Protein AF-0000000080631097 (afdb_homodimer)

InterPro domains:
  IPR017030 Virulence effector, SrfC [PF10139] (24-882)
  IPR017030 Virulence effector, SrfC [PIRSF034586] (5-889)

Solvent-accessible surface area (backbone atoms only — not comparable to full-atom values): 95258 Å² total; per-residue (Å²): 127,54,71,63,38,51,52,51,36,51,51,25,49,32,33,26,51,22,20,55,49,46,40,52,48,44,66,60,41,26,77,66,15,65,75,47,42,70,40,36,67,60,49,42,50,44,25,46,52,39,24,46,50,23,52,35,47,36,55,29,54,74,45,64,43,20,39,30,38,41,42,69,21,57,69,46,45,55,48,50,52,47,61,59,55,23,34,98,86,44,76,44,37,32,47,45,76,92,47,73,44,46,35,73,82,42,36,42,55,79,63,93,68,71,52,40,56,39,31,38,34,42,31,64,69,73,89,71,82,69,43,83,72,32,42,39,41,36,34,38,54,51,67,66,49,51,52,52,17,50,24,45,23,47,68,54,25,34,23,73,35,52,29,73,70,58,69,63,48,55,69,55,51,51,50,49,47,50,50,41,58,71,54,35,73,49,73,65,41,79,90,46,39,58,52,57,44,47,50,51,50,50,49,44,54,73,64,27,45,51,66,42,45,49,47,65,75,40,66,47,61,63,44,46,47,72,24,43,28,18,33,52,74,68,52,36,44,59,57,55,25,63,59,42,45,58,41,62,70,59,44,52,49,47,52,54,54,45,49,53,35,54,73,42,67,66,29,57,31,32,24,23,25,59,63,44,35,45,60,25,92,62,7,49,56,29,40,61,42,39,60,72,18,55,92,35,75,69,20,66,68,41,62,36,51,32,29,23,23,54,93,81,41,76,52,74,69,38,77,36,29,43,18,56,49,36,70,38,34,47,32,39,54,39,32,36,70,63,77,50,50,78,63,45,79,60,29,30,41,31,42,50,42,61,66,71,49,62,51,70,34,40,65,77,59,86,50,63,71,57,26,52,47,50,51,40,50,38,46,50,54,12,39,50,58,42,51,55,51,49,40,47,71,37,58,39,57,62,26,40,41,38,24,29,39,92,45,70,64,43,49,57,72,50,39,63,53,51,49,52,40,40,34,73,74,35,33,84,42,32,74,45,23,54,75,39,77,82,37,62,34,42,30,37,23,61,49,67,62,73,68,56,70,58,64,84,70,43,76,68,49,50,46,46,42,60,46,50,45,45,37,30,46,41,41,69,60,40,43,81,73,45,43,50,66,37,32,49,80,43,42,39,25,56,43,41,46,31,27,67,49,71,35,84,46,77,81,52,36,32,55,76,35,71,90,79,50,39,47,65,31,66,21,74,91,39,43,66,59,53,52,50,47,49,51,23,46,72,67,21,71,56,41,64,50,32,26,56,60,55,68,59,40,54,50,32,33,55,36,57,77,47,9,21,55,67,59,51,50,58,58,45,61,74,57,71,43,67,67,53,55,50,49,51,52,49,51,52,51,49,52,44,38,50,52,46,42,60,70,51,48,77,74,46,76,74,92,58,84,65,51,59,58,51,46,52,48,50,45,51,51,41,50,50,51,50,47,62,37,23,51,81,58,67,27,55,56,48,56,54,51,51,58,66,66,40,70,54,65,71,56,42,42,51,45,39,55,50,35,66,66,52,73,62,80,72,62,46,70,72,75,76,75,67,72,74,76,73,79,74,76,72,81,78,68,72,78,71,74,73,73,79,74,68,74,75,72,76,72,72,69,67,72,48,60,38,42,49,28,21,48,50,47,48,43,51,48,50,48,52,46,61,47,51,46,70,34,61,70,54,28,62,72,49,57,45,56,44,67,50,48,45,54,50,42,48,43,52,52,52,38,39,56,74,66,36,47,47,57,50,33,15,50,51,33,43,51,47,62,69,63,42,91,58,55,69,72,53,45,52,50,44,38,33,44,46,45,40,50,56,52,35,46,27,67,69,39,70,59,44,73,80,44,56,63,87,75,29,63,40,42,50,56,82,85,48,75,64,73,41,41,51,85,59,75,74,82,74,56,98,57,82,65,77,81,60,95,65,80,75,63,56,49,48,51,52,47,51,33,43,48,53,44,48,47,51,42,43,53,53,34,52,64,56,65,72,42,86,53,67,48,69,70,57,34,50,50,46,49,52,35,49,58,45,33,56,67,82,74,72,74,74,76,79,122,127,56,73,64,37,51,50,51,36,50,51,26,49,31,32,26,50,22,21,55,50,46,41,53,50,44,66,61,41,24,76,67,14,65,76,46,42,68,40,36,68,60,50,42,51,43,26,46,51,39,23,46,51,23,52,36,48,36,56,28,55,73,45,65,44,21,39,30,38,42,43,67,22,58,71,46,44,55,48,49,51,49,61,60,56,23,34,98,87,43,76,44,35,32,48,45,75,92,46,74,44,46,35,72,83,41,36,41,55,80,62,93,68,73,51,39,58,38,30,38,36,43,31,64,68,73,90,69,80,69,43,84,73,33,40,37,42,37,33,39,53,51,68,67,49,51,51,51,19,50,24,46,20,48,68,54,25,36,21,72,36,52,29,73,70,58,68,63,48,54,68,56,51,51,50,47,48,51,51,42,57,72,54,36,74,51,73,66,40,80,88,47,39,59,53,58,45,47,50,52,50,51,50,44,53,73,64,27,42,51,67,43,45,51,47,66,75,39,65,47,63,62,44,45,48,73,24,43,27,17,32,52,74,70,54,35,44,61,59,55,25,62,60,42,45,58,42,62,73,60,44,51,49,47,52,55,53,46,51,51,36,55,73,41,69,66,29,55,33,33,23,23,25,60,63,45,36,45,58,24,91,63,8,49,56,30,40,61,44,38,61,73,19,55,91,36,74,69,21,65,69,42,62,36,53,30,28,24,24,55,95,82,41,76,52,73,69,39,78,36,29,43,20,56,48,36,72,38,34,48,33,38,56,40,31,36,70,63,77,48,50,78,61,45,80,60,30,31,42,34,44,50,42,60,65,70,50,61,52,70,34,39,65,78,58,86,49,63,71,57,28,53,46,50,50,39,50,38,47,51,55,12,38,49,57,42,49,54,51,48,40,47,70,38,57,39,57,63,24,39,41,38,24,30,41,91,44,70,64,44,48,56,72,49,40,62,55,52,48,51,40,39,34,73,74,36,32,84,43,31,74,46,23,55,75,37,77,84,38,63,34,41,30,37,23,62,47,66,62,73,68,56,72,57,63,85,71,43,76,68,48,51,46,45,43,58,46,50,46,46,38,30,46,39,41,69,60,40,42,84,73,45,43,50,67,37,32,49,82,43,43,40,25,56,44,42,45,32,30,66,49,72,34,84,47,77,82,51,38,33,57,77,34,70,89,78,49,39,49,66,30,66,21,75,92,37,44,65,60,53,50,50,48,47,51,23,45,72,67,22,70,55,42,64,49,32,26,55,60,56,68,58,41,54,50,32,32,54,36,58,76,48,9,20,53,68,59,49,52,56,57,45,62,75,56,72,43,68,67,55,56,52,50,52,52,49,50,52,50,48,52,46,37,50,52,47,42,60,70,51,48,76,74,47,75,75,92,57,86,67,51,61,60,52,45,53,49,49,44,50,50,42,48,50,53,50,47,62,36,22,51,83,58,68,26,56,58,46,55,52,51,52,57,66,65,41,70,53,66,71,57,43,42,51,45,40,54,50,35,68,67,52,75,64,78,71,63,46,72,72,74,75,78,68,71,73,78,73,80,76,76,72,80,78,68,72,80,70,75,74,73,80,75,68,75,75,72,77,71,73,70,67,73,48,60,40,43,49,28,21,48,51,47,48,43,51,47,49,48,52,44,62,48,50,47,70,33,61,70,55,28,62,72,51,57,45,56,45,67,49,49,44,54,50,44,47,42,52,52,51,38,41,56,74,67,36,47,47,58,50,33,15,51,51,33,43,52,47,62,69,64,42,90,57,57,68,72,53,46,52,51,45,39,33,44,46,44,40,49,55,52,36,47,27,66,69,39,68,58,45,74,82,44,56,62,87,74,29,63,40,41,50,56,82,84,47,75,65,72,41,39,51,84,61,76,75,81,74,55,100,57,82,64,77,80,60,96,64,79,75,63,57,50,48,51,52,48,50,32,44,48,53,42,47,45,51,42,44,55,52,35,51,66,58,66,73,42,87,53,67,48,70,69,57,35,51,52,47,50,52,35,49,58,46,32,56,67,82,74,72,74,75,74,80,123

Secondary structure (DSSP, 8-state):
--HHHHHHHHHHHHHHHHHHHHHHHHHHHTTT-HHHHHTHHHHHHHHHHHHHHHHHHHHHHHS-EEEEEESS-HHHHHHHHHHHHS-TTS--EEE-SS-EEEIIIIISPPSS---BSSEEEEES---S---SS--EEEEE--HHHHHHHHHHHHHHHB-TTT--PPPP-HHHHHHHHHHHHHH--SPPPTTS-HHHHHHHHHHHHHH-TTT-HHHHTTTHHHHHHHHGGGS-HHHHHHHHGGGGTT-HHHHHHHHHHHHHHHHTTT-SEEEE-GGGTSSGGG-TTBHHHHHHHTTSHHHHHSEEEEEEEETTEE---EEEEHHHHHHHEEEEEEEBSS--SGGGGTEEEEEPPPP-PPP-BSS--SSHHHHHHHHHHHHHHHHHHHHHHHHHHTT--SEEEEEE-SS----TTHHHHHHHHHHHHT-SSHHHHHTS---EEEEE--GGGGGSPPTT--HHHHHTHHHHHHIIIIIHHHGGGSTTT-SSSS---BEEE---TTS--TTTEEEEETTTTEEEEE-STTHHHHHHHHHHHHH-HHHHHHBTTHHHHHHHHHSTTTSSHHHHHHHHHTT--HHHHHHHHHHHHHHHHHHHHHHHHTT---SSTHHHHHHHHHHHHHHHHHHHHHGGGTTHHHHHHHHHHSPPHHHHHHHHHHHHHS-GGGGS---------------SS-------------------HHHHHHHHHHHHHHHHHHHGGG-HHHHHHHT--HHHHHHHHHHHHHHHHHTTHHHHHHHHHHHHHHH----HHHHHHHHHHHHHHHHHHHHHHTT-TTS-GGGSPEESPTTSPP-EETTPPPP--SSS----SSPP-HHHHHHHHHHHHHHHHHHHHHHHHSSTTS-HHHHHHHHHHHHHH----------/--HHHHHHHHHHHHHHHHHHHHHHHHHHHTTT-HHHHHTHHHHHHHHHHHHHHHHHHHHHHHS-EEEEEESS-HHHHHHHHHHHHS-TTS--EEE-SS-EEEIIIIISPPSS---BSSEEEEES---S---SS--EEEEE--HHHHHHHHHHHHHHHB-TTT--PPPP-HHHHHHHHHHHHHH--SPPPTTS-HHHHHHHHHHHHHH-TTT-HHHHTTTHHHHHHHHGGGS-HHHHHHHHGGGGTT-HHHHHHHHHHHHHHHHTTT-SEEEE-GGGTSSGGG-TTBHHHHHHHTTSHHHHHSEEEEEEEETTEE---EEEEHHHHHHHEEEEEEEBSS--SGGGGTEEEEEPPPP-PPP-BSS--SSHHHHHHHHHHHHHHHHHHHHHHHHHHTT--SEEEEEE-SS----TTHHHHHHHHHHHHT-SSHHHHHTS---EEEEE--GGGGGSPPTT--HHHHHTHHHHHHIIIIIHHHGGGSTTT-SSSS---BEEE---TTS--TTTEEEEETTTTEEEEE-STTHHHHHHHHHHHHH-HHHHHHBSSHHHHHHHHHSTTTSSHHHHHHHHHTT--HHHHHHHHHHHHHHHHHHHHHHHHTT---SSTHHHHHHHHHHHHHHHHHHHHHGGGTTHHHHHHHHHHSPPHHHHHHHHHHHHHS-GGGGS---------------SS-------------------HHHHHHHHHHHHHHHHHHHGGG-HHHHHHHT--HHHHHHHHHHHHHHHHHTTHHHHHHHHHHHHHHH----HHHHHHHHHHHHHHHHHHHHHHTTGGGS-GGGSPEES-TTS---EETTPPPP--SSS----SS---HHHHHHHHHHHHHHHHHHHHHHHHSSTTS-HHHHHHHHHHHHHH----------

Nearest PDB structures (foldseek):
  5yew-assembly1_B  TM=4.448E-01  e=1.796E-02  Homo sapiens
  5yew-assembly1_A  TM=5.019E-01  e=4.486E-02  Homo sapiens
  5yew-assembly2_C-2  TM=3.955E-01  e=2.233E-02  Homo sapiens
  6jfm-assembly2_B  TM=3.411E-01  e=1.444E-02  Homo sapiens
  5go4-assembly1_A  TM=3.873E-01  e=2.251E-01  Homo sapiens

Foldseek 3Di:
DPPLLVVLLVLLVLQLVLLVLQLVLLVVQLVQFVVSVLCNVVLNLLSLVLNLLSVLLNLQSPDFAEEEEAAFPLVQLVLLCQQQQDAPVDAFWFPLPVDIDRCPQFFQADDPVNFFLAKEKEAQDDDDDADQQFSWKFFWAFLLLLLQLLLLLLQAQAAPVQAPQDQDALVRLVVLLVVLVVQLDADFQPSLALSSLVVSVVSCCVPPVVPCVRCVLHCLSVSCSPGLRSHDLLSNLSSSCSSNSVDPLSSVLSSVLNVVCVVLVRARMKTWGPVCRPRNNNHLRDLVVLLPAPPDPVQQVQWIWMWGADVNRTDDIDIDRSNSRSLTTHYIYTNTPDDRDPLSVRYMYMYAGYQDAHHHHNDADPDPVSNNSVSSVSSSNSSRVVSLVVCLSSVNHQAYEYEFEQAADPRLVVQVSVQSSCCLRQRLDLQSNLVADHRYAHEYEPPLVLQPDDPPDDLVNLLCSVVSRCVRGPCVRHVVSVCQCRVNNAGAARYAYAYRLVDQRQSFFDAPDRVNSFTDFTDPVCVVVLVSNLVSLVPPPVNVRHHDPSVVRSVLCGPTPRRNSVVVVVVNVVRSDSVRSSVSSSVVSQVSLVVSLVVLVLLFDDPDPVVLVVLLVVLVVLLVLLCVLQVVVLLPCVVVVLVLLADDLVVLLSLLVVLVVDPQVVLPPDPPPPPPPPPPPPPDDDPPDPPPPPPDDPPPPRDDSLLSSLSSSLSVSLVSQLCQLVPPVSCVVSVHHSVSSNSLSVLLSLLCVVVPLSVQLSVQLVVCVVPPPDDPVVSSCRSSVSNRCSSSVCSQQVPQVPDDFVPAAFPPHPPPDGPGGAPDDDDDPPDDPPPDPDDPSVSVSSSVSSSRSSSVSSSVSCVVSPDDSRDPVSSVSSVVSSVSSDDPDPPPPPD/DPPLLVVLLVLLVLLLVLLVLQLVLLVVQLVQFVLSVLCNVVLNLLSLVLNLLSVLLNLQSPDFAEEEEAAFPQVQLVLLCQQQQDAPVDAFWFPLPVDIDRCPQFFQADDPVNFFLAKEKEAQDDDDDADQQFSWKFFWAFLLLLLQLLLLLLQAQAAPVQAPQDADALVRLVVLLVVLVVQLAADFQPSLALSSLVVSVVSCCVPPVVPCVRCVLHCLSVSCSPGLRSHDLLSNLSSSCSSNSVDVLSSVLSSVLNVVCVVLVRARMKTWGPVCRPRNNNHLRDLVVLLPAPPDPVQVPQWIWMWGADVNRTDDIDIDRSNSRSLTTHYIYTNTPDDRDPLSVRYMYMYAGYQDAHHHHNDADPDPVSNNSVSSVSSSNSSRVVSLVVCLSSVNHQAYEYEWEQAADPRLVVQVSVQSSCCLRQRLDLQSNLVADHRYADEYEPPLVLQPDDPPDDLVNLLCSVVSRCVRGPCVRHVVSVCQCRVNNAGAARYAYAYRLVDQRQSFFDAPDRVNSFTDFTDPVCVPVLVSNLVSLVPPPVNVRHHDPSVVRSVLCGPTPRRNSVVVVVVNVVRSDSVRSSVSSSVVSQVSLVVSLVVLVLLFDDPDPVVLVVLLVVLVVLLVLLCVLQVVVLLPCVVVVLVLLADDLVVLLSLLVVLVVDPQPVLPPPPPPPPPDPPPPPPDDPPPPPPPPPPDPPPPPRDDSLLSSLSSRLSVSLVSQLCQLVPPVNCVVSVHHSVSSNSLSVLLSLLCVVVPLSVQLSVQLVVCVVPDPDDPVVSSCRSSVSNRCSSSVCSQQVPQVPDDFVPAAFPPHPPPDGPGGAPDDDDDDPDDPPPDPDDDSVSVSSSVSSSRSSSVSSSVSCVVSPDDSRDPVSSVSSVVSSVSSDDPDPPPPDD

Structure (mmCIF, N/CA/C/O backbone):
data_AF-0000000080631097-model_v1
#
loop_
_entity.id
_entity.type
_entity.pdbx_description
1 polymer 'Conserved virulence factor protein'
#
loop_
_atom_site.group_PDB
_atom_site.id
_atom_site.type_symbol
_atom_site.label_atom_id
_atom_site.label_alt_id
_atom_site.label_comp_id
_atom_site.label_asym_id
_atom_site.label_entity_id
_atom_site.label_seq_id
_atom_site.pdbx_PDB_ins_code
_atom_site.Cartn_x
_atom_site.Cartn_y
_atom_site.Cartn_z
_atom_site.occupancy
_atom_site.B_iso_or_equiv
_atom_site.auth_seq_id
_atom_site.auth_comp_id
_atom_site.auth_asym_id
_atom_site.auth_atom_id
_atom_site.pdbx_PDB_model_num
ATOM 1 N N . MET A 1 1 ? 6.543 -35.719 -24.656 1 54.84 1 MET A N 1
ATOM 2 C CA . MET A 1 1 ? 5.945 -35.969 -23.344 1 54.84 1 MET A CA 1
ATOM 3 C C . MET A 1 1 ? 6.281 -37.344 -22.859 1 54.84 1 MET A C 1
ATOM 5 O O . MET A 1 1 ? 6.223 -38.312 -23.625 1 54.84 1 MET A O 1
ATOM 9 N N . SER A 1 2 ? 6.949 -37.5 -21.797 1 66.12 2 SER A N 1
ATOM 10 C CA . SER A 1 2 ? 7.309 -38.781 -21.203 1 66.12 2 SER A CA 1
ATOM 11 C C . SER A 1 2 ? 6.078 -39.656 -21 1 66.12 2 SER A C 1
ATOM 13 O O . SER A 1 2 ? 4.953 -39.156 -20.953 1 66.12 2 SER A O 1
ATOM 15 N N . GLU A 1 3 ? 6.23 -40.875 -21.172 1 66.75 3 GLU A N 1
ATOM 16 C CA . GLU A 1 3 ? 5.148 -41.812 -20.922 1 66.75 3 GLU A CA 1
ATOM 17 C C . GLU A 1 3 ? 4.453 -41.531 -19.594 1 66.75 3 GLU A C 1
ATOM 19 O O . GLU A 1 3 ? 3.229 -41.625 -19.5 1 66.75 3 GLU A O 1
ATOM 24 N N . PHE A 1 4 ? 5.207 -41.094 -18.719 1 69.62 4 PHE A N 1
ATOM 25 C CA . PHE A 1 4 ? 4.66 -40.781 -17.406 1 69.62 4 PHE A CA 1
ATOM 26 C C . PHE A 1 4 ? 3.771 -39.531 -17.484 1 69.62 4 PHE A C 1
ATOM 28 O O . PHE A 1 4 ? 2.713 -39.5 -16.859 1 69.62 4 PHE A O 1
ATOM 35 N N . ALA A 1 5 ? 4.211 -38.625 -18.266 1 76.44 5 ALA A N 1
ATOM 36 C CA . ALA A 1 5 ? 3.422 -37.406 -18.422 1 76.44 5 ALA A CA 1
ATOM 37 C C . ALA A 1 5 ? 2.088 -37.719 -19.109 1 76.44 5 ALA A C 1
ATOM 39 O O . ALA A 1 5 ? 1.063 -37.125 -18.766 1 76.44 5 ALA A O 1
ATOM 40 N N . LYS A 1 6 ? 2.064 -38.688 -19.922 1 81.38 6 LYS A N 1
ATOM 41 C CA . LYS A 1 6 ? 0.834 -39.062 -20.609 1 81.38 6 LYS A CA 1
ATOM 42 C C . LYS A 1 6 ? -0.149 -39.719 -19.641 1 81.38 6 LYS A C 1
ATOM 44 O O . LYS A 1 6 ? -1.354 -39.469 -19.719 1 81.38 6 LYS A O 1
ATOM 49 N N . ASP A 1 7 ? 0.457 -40.531 -18.828 1 83.56 7 ASP A N 1
ATOM 50 C CA . ASP A 1 7 ? -0.379 -41.188 -17.828 1 83.56 7 ASP A CA 1
ATOM 51 C C . ASP A 1 7 ? -0.994 -40.156 -16.859 1 83.56 7 ASP A C 1
ATOM 53 O O . ASP A 1 7 ? -2.152 -40.312 -16.469 1 83.56 7 ASP A O 1
ATOM 57 N N . LEU A 1 8 ? -0.172 -39.281 -16.5 1 86.88 8 LEU A N 1
ATOM 58 C CA . LEU A 1 8 ? -0.641 -38.25 -15.578 1 86.88 8 LEU A CA 1
ATOM 59 C C . LEU A 1 8 ? -1.715 -37.406 -16.234 1 86.88 8 LEU A C 1
ATOM 61 O O . LEU A 1 8 ? -2.701 -37.031 -15.578 1 86.88 8 LEU A O 1
ATOM 65 N N . VAL A 1 9 ? -1.544 -37.094 -17.438 1 89.06 9 VAL A N 1
ATOM 66 C CA . VAL A 1 9 ? -2.531 -36.312 -18.188 1 89.06 9 VAL A CA 1
ATOM 67 C C . VAL A 1 9 ? -3.828 -37.094 -18.297 1 89.06 9 VAL A C 1
ATOM 69 O O . VAL A 1 9 ? -4.922 -36.562 -18.172 1 89.06 9 VAL A O 1
ATOM 72 N N . GLY A 1 10 ? -3.668 -38.375 -18.562 1 88.94 10 GLY A N 1
ATOM 73 C CA . GLY A 1 10 ? -4.836 -39.25 -18.625 1 88.94 10 GLY A CA 1
ATOM 74 C C . GLY A 1 10 ? -5.602 -39.312 -17.328 1 88.94 10 GLY A C 1
ATOM 75 O O . GLY A 1 10 ? -6.832 -39.25 -17.312 1 88.94 10 GLY A O 1
ATOM 76 N N . ALA A 1 11 ? -4.863 -39.438 -16.281 1 89.62 11 ALA A N 1
ATOM 77 C CA . ALA A 1 11 ? -5.488 -39.5 -14.969 1 89.62 11 ALA A CA 1
ATOM 78 C C . ALA A 1 11 ? -6.195 -38.188 -14.656 1 89.62 11 ALA A C 1
ATOM 80 O O . ALA A 1 11 ? -7.293 -38.156 -14.094 1 89.62 11 ALA A O 1
ATOM 81 N N . ALA A 1 12 ? -5.543 -37.094 -14.93 1 92.38 12 ALA A N 1
ATOM 82 C CA . ALA A 1 12 ? -6.125 -35.75 -14.68 1 92.38 12 ALA A CA 1
ATOM 83 C C . ALA A 1 12 ? -7.395 -35.562 -15.5 1 92.38 12 ALA A C 1
ATOM 85 O O . ALA A 1 12 ? -8.359 -34.938 -15.031 1 92.38 12 ALA A O 1
ATOM 86 N N . ARG A 1 13 ? -7.387 -36.031 -16.688 1 92.94 13 ARG A N 1
ATOM 87 C CA . ARG A 1 13 ? -8.562 -35.969 -17.547 1 92.94 13 ARG A CA 1
ATOM 88 C C . ARG A 1 13 ? -9.727 -36.75 -16.969 1 92.94 13 ARG A C 1
ATOM 90 O O . ARG A 1 13 ? -10.883 -36.375 -17.094 1 92.94 13 ARG A O 1
ATOM 97 N N . ARG A 1 14 ? -9.398 -37.875 -16.422 1 92.94 14 ARG A N 1
ATOM 98 C CA . ARG A 1 14 ? -10.422 -38.688 -15.789 1 92.94 14 ARG A CA 1
ATOM 99 C C . ARG A 1 14 ? -11.047 -37.969 -14.594 1 92.94 14 ARG A C 1
ATOM 101 O O . ARG A 1 14 ? -12.266 -38 -14.414 1 92.94 14 ARG A O 1
ATOM 108 N N . VAL A 1 15 ? -10.234 -37.406 -13.867 1 94.19 15 VAL A N 1
ATOM 109 C CA . VAL A 1 15 ? -10.734 -36.656 -12.719 1 94.19 15 VAL A CA 1
ATOM 110 C C . VAL A 1 15 ? -11.602 -35.5 -13.188 1 94.19 15 VAL A C 1
ATOM 112 O O . VAL A 1 15 ? -12.656 -35.219 -12.602 1 94.19 15 VAL A O 1
ATOM 115 N N . ALA A 1 16 ? -11.133 -34.781 -14.164 1 95.25 16 ALA A N 1
ATOM 116 C CA . ALA A 1 16 ? -11.914 -33.688 -14.711 1 95.25 16 ALA A CA 1
ATOM 117 C C . ALA A 1 16 ? -13.266 -34.156 -15.219 1 95.25 16 ALA A C 1
ATOM 119 O O . ALA A 1 16 ? -14.297 -33.562 -14.93 1 95.25 16 ALA A O 1
ATOM 120 N N . GLU A 1 17 ? -13.25 -35.219 -15.984 1 94.25 17 GLU A N 1
ATOM 121 C CA . GLU A 1 17 ? -14.477 -35.781 -16.531 1 94.25 17 GLU A CA 1
ATOM 122 C C . GLU A 1 17 ? -15.391 -36.312 -15.414 1 94.25 17 GLU A C 1
ATOM 124 O O . GLU A 1 17 ? -16.609 -36.094 -15.461 1 94.25 17 GLU A O 1
ATOM 129 N N . GLY A 1 18 ? -14.742 -37 -14.555 1 94.56 18 GLY A N 1
ATOM 130 C CA . GLY A 1 18 ? -15.5 -37.469 -13.406 1 94.56 18 GLY A CA 1
ATOM 131 C C . GLY A 1 18 ? -16.141 -36.375 -12.609 1 94.56 18 GLY A C 1
ATOM 132 O O . GLY A 1 18 ? -17.25 -36.5 -12.102 1 94.56 18 GLY A O 1
ATOM 133 N N . SER A 1 19 ? -15.445 -35.281 -12.445 1 96.56 19 SER A N 1
ATOM 134 C CA . SER A 1 19 ? -15.977 -34.094 -11.742 1 96.56 19 SER A CA 1
ATOM 135 C C . SER A 1 19 ? -17.188 -33.531 -12.469 1 96.56 19 SER A C 1
ATOM 137 O O . SER A 1 19 ? -18.188 -33.188 -11.844 1 96.56 19 SER A O 1
ATOM 139 N N . GLY A 1 20 ? -17.062 -33.438 -13.766 1 95.25 20 GLY A N 1
ATOM 140 C CA . GLY A 1 20 ? -18.188 -32.969 -14.555 1 95.25 20 GLY A CA 1
ATOM 141 C C . GLY A 1 20 ? -19.391 -33.875 -14.445 1 95.25 20 GLY A C 1
ATOM 142 O O . GLY A 1 20 ? -20.531 -33.406 -14.336 1 95.25 20 GLY A O 1
ATOM 143 N N . GLN A 1 21 ? -19.172 -35.188 -14.422 1 94.75 21 GLN A N 1
ATOM 144 C CA . GLN A 1 21 ? -20.25 -36.156 -14.273 1 94.75 21 GLN A CA 1
ATOM 145 C C . GLN A 1 21 ? -20.875 -36.062 -12.891 1 94.75 21 GLN A C 1
ATOM 147 O O . GLN A 1 21 ? -22.109 -36.188 -12.75 1 94.75 21 GLN A O 1
ATOM 152 N N . ALA A 1 22 ? -20.031 -35.906 -11.969 1 95.69 22 ALA A N 1
ATOM 153 C CA . ALA A 1 22 ? -20.516 -35.781 -10.594 1 95.69 22 ALA A CA 1
ATOM 154 C C . ALA A 1 22 ? -21.422 -34.562 -10.438 1 95.69 22 ALA A C 1
ATOM 156 O O . ALA A 1 22 ? -22.422 -34.625 -9.727 1 95.69 22 ALA A O 1
ATOM 157 N N . ARG A 1 23 ? -21.047 -33.5 -11.016 1 95.19 23 ARG A N 1
ATOM 158 C CA . ARG A 1 23 ? -21.844 -32.281 -10.938 1 95.19 23 ARG A CA 1
ATOM 159 C C . ARG A 1 23 ? -23.219 -32.469 -11.57 1 95.19 23 ARG A C 1
ATOM 161 O O . ARG A 1 23 ? -24.234 -32.031 -11.031 1 95.19 23 ARG A O 1
ATOM 168 N N . ARG A 1 24 ? -23.281 -33.125 -12.703 1 93.62 24 ARG A N 1
ATOM 169 C CA . ARG A 1 24 ? -24.547 -33.438 -13.344 1 93.62 24 ARG A CA 1
ATOM 170 C C . ARG A 1 24 ? -25.391 -34.375 -12.477 1 93.62 24 ARG A C 1
ATOM 172 O O . ARG A 1 24 ? -26.609 -34.219 -12.375 1 93.62 24 ARG A O 1
ATOM 179 N N . TRP A 1 25 ? -24.688 -35.344 -11.891 1 94.56 25 TRP A N 1
ATOM 180 C CA . TRP A 1 25 ? -25.344 -36.281 -10.977 1 94.56 25 TRP A CA 1
ATOM 181 C C . TRP A 1 25 ? -26 -35.531 -9.82 1 94.56 25 TRP A C 1
ATOM 183 O O . TRP A 1 25 ? -27.141 -35.812 -9.453 1 94.56 25 TRP A O 1
ATOM 193 N N . VAL A 1 26 ? -25.328 -34.594 -9.266 1 93.06 26 VAL A N 1
ATOM 194 C CA . VAL A 1 26 ? -25.844 -33.812 -8.141 1 93.06 26 VAL A CA 1
ATOM 195 C C . VAL A 1 26 ? -27.094 -33.031 -8.57 1 93.06 26 VAL A C 1
ATOM 197 O O . VAL A 1 26 ? -28.094 -33 -7.844 1 93.06 26 VAL A O 1
ATOM 200 N N . GLU A 1 27 ? -26.984 -32.438 -9.688 1 90.38 27 GLU A N 1
ATOM 201 C CA . GLU A 1 27 ? -28.094 -31.609 -10.172 1 90.38 27 GLU A CA 1
ATOM 202 C C . GLU A 1 27 ? -29.328 -32.469 -10.461 1 90.38 27 GLU A C 1
ATOM 204 O O . GLU A 1 27 ? -30.453 -32 -10.281 1 90.38 27 GLU A O 1
ATOM 209 N N . GLU A 1 28 ? -29.094 -33.656 -10.883 1 88.25 28 GLU A N 1
ATOM 210 C CA . GLU A 1 28 ? -30.188 -34.562 -11.211 1 88.25 28 GLU A CA 1
ATOM 211 C C . GLU A 1 28 ? -30.812 -35.156 -9.945 1 88.25 28 GL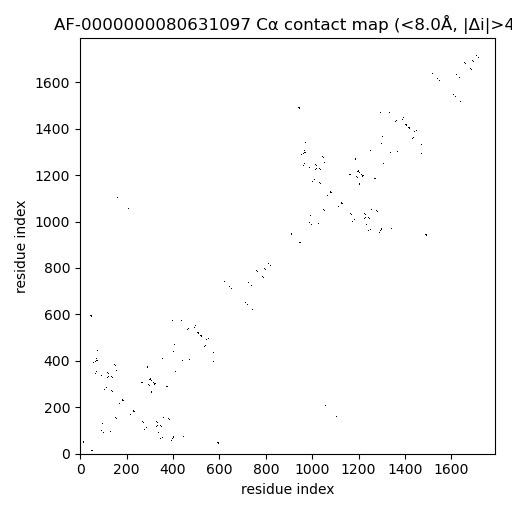U A C 1
ATOM 213 O O . GLU A 1 28 ? -32.031 -35.219 -9.828 1 88.25 28 GLU A O 1
ATOM 218 N N . VAL A 1 29 ? -30.047 -35.5 -9.047 1 87.88 29 VAL A N 1
ATOM 219 C CA . VAL A 1 29 ? -30.484 -36.281 -7.895 1 87.88 29 VAL A CA 1
ATOM 220 C C . VAL A 1 29 ? -31.016 -35.344 -6.812 1 87.88 29 VAL A C 1
ATOM 222 O O . VAL A 1 29 ? -31.844 -35.719 -5.988 1 87.88 29 VAL A O 1
ATOM 225 N N . ARG A 1 30 ? -30.547 -34.125 -6.855 1 84.06 30 ARG A N 1
ATOM 226 C CA . ARG A 1 30 ? -30.953 -33.188 -5.801 1 84.06 30 ARG A CA 1
ATOM 227 C C . ARG A 1 30 ? -32.469 -32.969 -5.832 1 84.06 30 ARG A C 1
ATOM 229 O O . ARG A 1 30 ? -33.062 -32.656 -4.801 1 84.06 30 ARG A O 1
ATOM 236 N N . ALA A 1 31 ? -32.969 -33.156 -6.914 1 75.69 31 ALA A N 1
ATOM 237 C CA . ALA A 1 31 ? -34.406 -32.969 -7.055 1 75.69 31 ALA A CA 1
ATOM 238 C C . ALA A 1 31 ? -35.188 -34.031 -6.316 1 75.69 31 ALA A C 1
ATOM 240 O O . ALA A 1 31 ? -36.312 -33.812 -5.828 1 75.69 31 ALA A O 1
ATOM 241 N N . SER A 1 32 ? -34.688 -35.25 -6.219 1 69.31 32 SER A N 1
ATOM 242 C CA . SER A 1 32 ? -35.406 -36.375 -5.672 1 69.31 32 SER A CA 1
ATOM 243 C C . SER A 1 32 ? -34.875 -36.812 -4.316 1 69.31 32 SER A C 1
ATOM 245 O O . SER A 1 32 ? -35.531 -37.469 -3.539 1 69.31 32 SER A O 1
ATOM 247 N N . ALA A 1 33 ? -33.719 -36.5 -4.133 1 73.44 33 ALA A N 1
ATOM 248 C CA . ALA A 1 33 ? -33.062 -36.906 -2.891 1 73.44 33 ALA A CA 1
ATOM 249 C C . ALA A 1 33 ? -32.781 -35.688 -1.994 1 73.44 33 ALA A C 1
ATOM 251 O O . ALA A 1 33 ? -31.938 -34.844 -2.326 1 73.44 33 ALA A O 1
ATOM 252 N N . VAL A 1 34 ? -33.344 -35.656 -0.94 1 63.75 34 VAL A N 1
ATOM 253 C CA . VAL A 1 34 ? -33.281 -34.531 -0.021 1 63.75 34 VAL A CA 1
ATOM 254 C C . VAL A 1 34 ? -31.844 -34.406 0.52 1 63.75 34 VAL A C 1
ATOM 256 O O . VAL A 1 34 ? -31.328 -33.312 0.704 1 63.75 34 VAL A O 1
ATOM 259 N N . SER A 1 35 ? -31.219 -35.562 0.783 1 69.12 35 SER A N 1
ATOM 260 C CA . SER A 1 35 ? -29.859 -35.531 1.319 1 69.12 35 SER A CA 1
ATOM 261 C C . SER A 1 35 ? -28.891 -34.875 0.353 1 69.12 35 SER A C 1
ATOM 263 O O . SER A 1 35 ? -28 -34.125 0.774 1 69.12 35 SER A O 1
ATOM 265 N N . VAL A 1 36 ? -29.109 -35.156 -0.91 1 79.31 36 VAL A N 1
ATOM 266 C CA . VAL A 1 36 ? -28.266 -34.562 -1.936 1 79.31 36 VAL A CA 1
ATOM 267 C C . VAL A 1 36 ? -28.625 -33.094 -2.121 1 79.31 36 VAL A C 1
ATOM 269 O O . VAL A 1 36 ? -27.75 -32.25 -2.311 1 79.31 36 VAL A O 1
ATOM 272 N N . ALA A 1 37 ? -29.828 -32.781 -2.027 1 72 37 ALA A N 1
ATOM 273 C CA . ALA A 1 37 ? -30.297 -31.422 -2.195 1 72 37 ALA A CA 1
ATOM 274 C C . ALA A 1 37 ? -29.719 -30.5 -1.126 1 72 37 ALA A C 1
ATOM 276 O O . ALA A 1 37 ? -29.344 -29.375 -1.413 1 72 37 ALA A O 1
ATOM 277 N N . ASN A 1 38 ? -29.609 -31.047 0.009 1 63.97 38 ASN A N 1
ATOM 278 C CA . ASN A 1 38 ? -29.125 -30.25 1.136 1 63.97 38 ASN A CA 1
ATOM 279 C C . ASN A 1 38 ? -27.641 -29.953 1.011 1 63.97 38 ASN A C 1
ATOM 281 O O . ASN A 1 38 ? -27.156 -28.969 1.558 1 63.97 38 ASN A O 1
ATOM 285 N N . GLU A 1 39 ? -26.891 -30.75 0.284 1 77.44 39 GLU A N 1
ATOM 286 C CA . GLU A 1 39 ? -25.453 -30.562 0.159 1 77.44 39 GLU A CA 1
ATOM 287 C C . GLU A 1 39 ? -25.062 -30.188 -1.267 1 77.44 39 GLU A C 1
ATOM 289 O O . GLU A 1 39 ? -23.875 -30.203 -1.624 1 77.44 39 GLU A O 1
ATOM 294 N N . ALA A 1 40 ? -26.047 -29.891 -1.962 1 81.31 40 ALA A N 1
ATOM 295 C CA . ALA A 1 40 ? -25.828 -29.672 -3.389 1 81.31 40 ALA A CA 1
ATOM 296 C C . ALA A 1 40 ? -24.828 -28.547 -3.623 1 81.31 40 ALA A C 1
ATOM 298 O O . ALA A 1 40 ? -23.969 -28.641 -4.504 1 81.31 40 ALA A O 1
ATOM 299 N N . HIS A 1 41 ? -24.922 -27.5 -2.826 1 79.62 41 HIS A N 1
ATOM 300 C CA . HIS A 1 41 ? -24.016 -26.359 -2.998 1 79.62 41 HIS A CA 1
ATOM 301 C C . HIS A 1 41 ? -22.578 -26.75 -2.727 1 79.62 41 HIS A C 1
ATOM 303 O O . HIS A 1 41 ? -21.672 -26.422 -3.512 1 79.62 41 HIS A O 1
ATOM 309 N N . GLY A 1 42 ? -22.375 -27.406 -1.658 1 82.94 42 GLY A N 1
ATOM 310 C CA . GLY A 1 42 ? -21.031 -27.859 -1.304 1 82.94 42 GLY A CA 1
ATOM 311 C C . GLY A 1 42 ? -20.453 -28.859 -2.287 1 82.94 42 GLY A C 1
ATOM 312 O O . GLY A 1 42 ? -19.266 -28.797 -2.607 1 82.94 42 GLY A O 1
ATOM 313 N N . LEU A 1 43 ? -21.297 -29.719 -2.766 1 88.56 43 LEU A N 1
ATOM 314 C CA . LEU A 1 43 ? -20.859 -30.734 -3.727 1 88.56 43 LEU A CA 1
ATOM 315 C C . LEU A 1 43 ? -20.5 -30.094 -5.062 1 88.56 43 LEU A C 1
ATOM 317 O O . LEU A 1 43 ? -19.5 -30.453 -5.691 1 88.56 43 LEU A O 1
ATOM 321 N N . ARG A 1 44 ? -21.312 -29.172 -5.395 1 90.44 44 ARG A N 1
ATOM 322 C CA . ARG A 1 44 ? -21.031 -28.453 -6.633 1 90.44 44 ARG A CA 1
ATOM 323 C C . ARG A 1 44 ? -19.688 -27.719 -6.543 1 90.44 44 ARG A C 1
ATOM 325 O O . ARG A 1 44 ? -18.906 -27.734 -7.492 1 90.44 44 ARG A O 1
ATOM 332 N N . ALA A 1 45 ? -19.453 -27.109 -5.453 1 89.69 45 ALA A N 1
ATOM 333 C CA . ALA A 1 45 ? -18.203 -26.391 -5.246 1 89.69 45 ALA A CA 1
ATOM 334 C C . ALA A 1 45 ? -17.016 -27.359 -5.289 1 89.69 45 ALA A C 1
ATOM 336 O O . ALA A 1 45 ? -15.977 -27.031 -5.871 1 89.69 45 ALA A O 1
ATOM 337 N N . ALA A 1 46 ? -17.188 -28.484 -4.727 1 90.75 46 ALA A N 1
ATOM 338 C CA . ALA A 1 46 ? -16.109 -29.469 -4.699 1 90.75 46 ALA A CA 1
ATOM 339 C C . ALA A 1 46 ? -15.805 -29.984 -6.102 1 90.75 46 ALA A C 1
ATOM 341 O O . ALA A 1 46 ? -14.641 -30.188 -6.457 1 90.75 46 ALA A O 1
ATOM 342 N N . THR A 1 47 ? -16.844 -30.25 -6.832 1 95.06 47 THR A N 1
ATOM 343 C CA . THR A 1 47 ? -16.672 -30.75 -8.195 1 95.06 47 THR A CA 1
ATOM 344 C C . THR A 1 47 ? -16 -29.688 -9.07 1 95.06 47 THR A C 1
ATOM 346 O O . THR A 1 47 ? -15.148 -30 -9.898 1 95.06 47 THR A O 1
ATOM 349 N N . ARG A 1 48 ? -16.391 -28.422 -8.875 1 95.12 48 ARG A N 1
ATOM 350 C CA . ARG A 1 48 ? -15.781 -27.328 -9.633 1 95.12 48 ARG A CA 1
ATOM 351 C C . ARG A 1 48 ? -14.312 -27.172 -9.281 1 95.12 48 ARG A C 1
ATOM 353 O O . ARG A 1 48 ? -13.469 -27 -10.164 1 95.12 48 ARG A O 1
ATOM 360 N N . ARG A 1 49 ? -14 -27.25 -8.047 1 93.88 49 ARG A N 1
ATOM 361 C CA . ARG A 1 49 ? -12.625 -27.125 -7.562 1 93.88 49 ARG A CA 1
ATOM 362 C C . ARG A 1 49 ? -11.75 -28.234 -8.133 1 93.88 49 ARG A C 1
ATOM 364 O O . ARG A 1 49 ? -10.633 -27.984 -8.594 1 93.88 49 ARG A O 1
ATOM 371 N N . SER A 1 50 ? -12.281 -29.406 -8.086 1 94.38 50 SER A N 1
ATOM 372 C CA . SER A 1 50 ? -11.539 -30.562 -8.57 1 94.38 50 SER A CA 1
ATOM 373 C C . SER A 1 50 ? -11.297 -30.469 -10.07 1 94.38 50 SER A C 1
ATOM 375 O O . SER A 1 50 ? -10.188 -30.734 -10.547 1 94.38 50 SER A O 1
ATOM 377 N N . GLU A 1 51 ? -12.305 -30.188 -10.773 1 95.56 51 GLU A N 1
ATOM 378 C CA . GLU A 1 51 ? -12.141 -30.062 -12.219 1 95.56 51 GLU A CA 1
ATOM 379 C C . GLU A 1 51 ? -11.18 -28.938 -12.57 1 95.56 51 GLU A C 1
ATOM 381 O O . GLU A 1 51 ? -10.367 -29.062 -13.492 1 95.56 51 GLU A O 1
ATOM 386 N N . ASN A 1 52 ? -11.336 -27.781 -11.883 1 94.81 52 ASN A N 1
ATOM 387 C CA . ASN A 1 52 ? -10.438 -26.641 -12.102 1 94.81 52 ASN A CA 1
ATOM 388 C C . ASN A 1 52 ? -8.984 -27.031 -11.883 1 94.81 52 ASN A C 1
ATOM 390 O O . ASN A 1 52 ? -8.117 -26.719 -12.703 1 94.81 52 ASN A O 1
ATOM 394 N N . LEU A 1 53 ? -8.664 -27.719 -10.82 1 92.25 53 LEU A N 1
ATOM 395 C CA . LEU A 1 53 ? -7.305 -28.141 -10.523 1 92.25 53 LEU A CA 1
ATOM 396 C C . LEU A 1 53 ? -6.82 -29.156 -11.547 1 92.25 53 LEU A C 1
ATOM 398 O O . LEU A 1 53 ? -5.672 -29.094 -11.992 1 92.25 53 LEU A O 1
ATOM 402 N N . ALA A 1 54 ? -7.684 -30.109 -11.867 1 93.62 54 ALA A N 1
ATOM 403 C CA . ALA A 1 54 ? -7.316 -31.125 -12.852 1 93.62 54 ALA A CA 1
ATOM 404 C C . ALA A 1 54 ? -6.918 -30.5 -14.18 1 93.62 54 ALA A C 1
ATOM 406 O O . ALA A 1 54 ? -5.938 -30.906 -14.797 1 93.62 54 ALA A O 1
ATOM 407 N N . ARG A 1 55 ? -7.629 -29.516 -14.555 1 91.94 55 ARG A N 1
ATOM 408 C CA . ARG A 1 55 ? -7.328 -28.812 -15.805 1 91.94 55 ARG A CA 1
ATOM 409 C C . ARG A 1 55 ? -5.98 -28.109 -15.727 1 91.94 55 ARG A C 1
ATOM 411 O O . ARG A 1 55 ? -5.211 -28.109 -16.688 1 91.94 55 ARG A O 1
ATOM 418 N N . LYS A 1 56 ? -5.746 -27.469 -14.656 1 90 56 LYS A N 1
ATOM 419 C CA . LYS A 1 56 ? -4.465 -26.797 -14.469 1 90 56 LYS A CA 1
ATOM 420 C C . LYS A 1 56 ? -3.309 -27.781 -14.484 1 90 56 LYS A C 1
ATOM 422 O O . LYS A 1 56 ? -2.252 -27.516 -15.055 1 90 56 LYS A O 1
ATOM 427 N N . LEU A 1 57 ? -3.518 -28.953 -13.922 1 88.75 57 LEU A N 1
ATOM 428 C CA . LEU A 1 57 ? -2.473 -29.969 -13.852 1 88.75 57 LEU A CA 1
ATOM 429 C C . LEU A 1 57 ? -2.234 -30.609 -15.219 1 88.75 57 LEU A C 1
ATOM 431 O O . LEU A 1 57 ? -1.109 -31 -15.539 1 88.75 57 LEU A O 1
ATOM 435 N N . ILE A 1 58 ? -3.312 -30.688 -16 1 88.5 58 ILE A N 1
ATOM 436 C CA . ILE A 1 58 ? -3.152 -31.156 -17.375 1 88.5 58 ILE A CA 1
ATOM 437 C C . ILE A 1 58 ? -2.23 -30.203 -18.141 1 88.5 58 ILE A C 1
ATOM 439 O O . ILE A 1 58 ? -1.312 -30.641 -18.828 1 88.5 58 ILE A O 1
ATOM 443 N N . GLY A 1 59 ? -2.467 -28.938 -17.969 1 84.75 59 GLY A N 1
ATOM 444 C CA . GLY A 1 59 ? -1.612 -27.938 -18.594 1 84.75 59 GLY A CA 1
ATOM 445 C C . GLY A 1 59 ? -0.175 -28 -18.109 1 84.75 59 GLY A C 1
ATOM 446 O O . GLY A 1 59 ? 0.758 -27.922 -18.922 1 84.75 59 GLY A O 1
ATOM 447 N N . ALA A 1 60 ? -0.013 -28.172 -16.875 1 83.19 60 ALA A N 1
ATOM 448 C CA . ALA A 1 60 ? 1.311 -28.203 -16.266 1 83.19 60 ALA A CA 1
ATOM 449 C C . ALA A 1 60 ? 2.092 -29.438 -16.703 1 83.19 60 ALA A C 1
ATOM 451 O O . ALA A 1 60 ? 3.301 -29.375 -16.922 1 83.19 60 ALA A O 1
ATOM 452 N N . ALA A 1 61 ? 1.397 -30.562 -16.734 1 82.12 61 ALA A N 1
ATOM 453 C CA . ALA A 1 61 ? 2.035 -31.812 -17.094 1 82.12 61 ALA A CA 1
ATOM 454 C C . ALA A 1 61 ? 2.523 -31.797 -18.547 1 82.12 61 ALA A C 1
ATOM 456 O O . ALA A 1 61 ? 3.521 -32.438 -18.891 1 82.12 61 ALA A O 1
ATOM 457 N N . GLY A 1 62 ? 1.89 -31.016 -19.344 1 77.81 62 GLY A N 1
ATOM 458 C CA . GLY A 1 62 ? 2.258 -30.953 -20.75 1 77.81 62 GLY A CA 1
ATOM 459 C C . GLY A 1 62 ? 3.355 -29.938 -21.031 1 77.81 62 GLY A C 1
ATOM 460 O O . GLY A 1 62 ? 3.918 -29.922 -22.125 1 77.81 62 GLY A O 1
ATOM 461 N N . ARG A 1 63 ? 3.76 -29.219 -20.047 1 80.75 63 ARG A N 1
ATOM 462 C CA . ARG A 1 63 ? 4.762 -28.172 -20.25 1 80.75 63 ARG A CA 1
ATOM 463 C C . ARG A 1 63 ? 6.086 -28.562 -19.594 1 80.75 63 ARG A C 1
ATOM 465 O O . ARG A 1 63 ? 6.113 -29.344 -18.641 1 80.75 63 ARG A O 1
ATOM 472 N N . ARG A 1 64 ? 7.133 -28.078 -20.094 1 85.81 64 ARG A N 1
ATOM 473 C CA . ARG A 1 64 ? 8.469 -28.359 -19.578 1 85.81 64 ARG A CA 1
ATOM 474 C C . ARG A 1 64 ? 8.703 -27.625 -18.25 1 85.81 64 ARG A C 1
ATOM 476 O O . ARG A 1 64 ? 7.98 -26.688 -17.922 1 85.81 64 ARG A O 1
ATOM 483 N N . ASN A 1 65 ? 9.773 -28.156 -17.516 1 86.56 65 ASN A N 1
ATOM 484 C CA . ASN A 1 65 ? 10.203 -27.438 -16.328 1 86.56 65 ASN A CA 1
ATOM 485 C C . ASN A 1 65 ? 10.664 -26.016 -16.656 1 86.56 65 ASN A C 1
ATOM 487 O O . ASN A 1 65 ? 11.125 -25.75 -17.766 1 86.56 65 ASN A O 1
ATOM 491 N N . CYS A 1 66 ? 10.398 -25.203 -15.758 1 92.38 66 CYS A N 1
ATOM 492 C CA . CYS A 1 66 ? 10.82 -23.828 -15.992 1 92.38 66 CYS A CA 1
ATOM 493 C C . CYS A 1 66 ? 11.516 -23.25 -14.766 1 92.38 66 CYS A C 1
ATOM 495 O O . CYS A 1 66 ? 11.102 -23.5 -13.633 1 92.38 66 CYS A O 1
ATOM 497 N N . VAL A 1 67 ? 12.633 -22.594 -15 1 95.06 67 VAL A N 1
ATOM 498 C CA . VAL A 1 67 ? 13.305 -21.781 -13.992 1 95.06 67 VAL A CA 1
ATOM 499 C C . VAL A 1 67 ? 12.945 -20.312 -14.195 1 95.06 67 VAL A C 1
ATOM 501 O O . VAL A 1 67 ? 13.117 -19.781 -15.289 1 95.06 67 VAL A O 1
ATOM 504 N N . GLY A 1 68 ? 12.367 -19.781 -13.172 1 95.31 68 GLY A N 1
ATOM 505 C CA . GLY A 1 68 ? 11.969 -18.391 -13.281 1 95.31 68 GLY A CA 1
ATOM 506 C C . GLY A 1 68 ? 12.914 -17.438 -12.57 1 95.31 68 GLY A C 1
ATOM 507 O O . GLY A 1 68 ? 13.328 -17.703 -11.438 1 95.31 68 GLY A O 1
ATOM 508 N N . VAL A 1 69 ? 13.359 -16.406 -13.258 1 95.38 69 VAL A N 1
ATOM 509 C CA . VAL A 1 69 ? 14.141 -15.32 -12.664 1 95.38 69 VAL A CA 1
ATOM 510 C C . VAL A 1 69 ? 13.211 -14.195 -12.227 1 95.38 69 VAL A C 1
ATOM 512 O O . VAL A 1 69 ? 12.492 -13.617 -13.055 1 95.38 69 VAL A O 1
ATOM 515 N N . PHE A 1 70 ? 13.203 -13.945 -10.906 1 91.88 70 PHE A N 1
ATOM 516 C CA . PHE A 1 70 ? 12.242 -13.008 -10.336 1 91.88 70 PHE A CA 1
ATOM 517 C C . PHE A 1 70 ? 12.891 -12.156 -9.258 1 91.88 70 PHE A C 1
ATOM 519 O O . PHE A 1 70 ? 14.008 -12.438 -8.82 1 91.88 70 PHE A O 1
ATOM 526 N N . GLY A 1 71 ? 12.234 -10.938 -8.961 1 90.88 71 GLY A N 1
ATOM 527 C CA . GLY A 1 71 ? 12.719 -10.102 -7.875 1 90.88 71 GLY A CA 1
ATOM 528 C C . GLY A 1 71 ? 12.844 -8.641 -8.258 1 90.88 71 GLY A C 1
ATOM 529 O O . GLY A 1 71 ? 12.617 -8.273 -9.414 1 90.88 71 GLY A O 1
ATOM 530 N N . PRO A 1 72 ? 13.266 -7.844 -7.273 1 88 72 PRO A N 1
ATOM 531 C CA . PRO A 1 72 ? 13.289 -6.395 -7.473 1 88 72 PRO A CA 1
ATOM 532 C C . PRO A 1 72 ? 14.602 -5.91 -8.102 1 88 72 PRO A C 1
ATOM 534 O O . PRO A 1 72 ? 14.703 -4.75 -8.508 1 88 72 PRO A O 1
ATOM 537 N N . SER A 1 73 ? 15.594 -6.75 -8.148 1 87.56 73 SER A N 1
ATOM 538 C CA . SER A 1 73 ? 16.875 -6.355 -8.734 1 87.56 73 SER A CA 1
ATOM 539 C C . SER A 1 73 ? 16.828 -6.426 -10.258 1 87.56 73 SER A C 1
ATOM 541 O O . SER A 1 73 ? 17.25 -7.422 -10.852 1 87.56 73 SER A O 1
ATOM 543 N N . GLN A 1 74 ? 16.5 -5.398 -10.875 1 78.88 74 GLN A N 1
ATOM 544 C CA . GLN A 1 74 ? 16.312 -5.398 -12.328 1 78.88 74 GLN A CA 1
ATOM 545 C C . GLN A 1 74 ? 17.625 -5.695 -13.047 1 78.88 74 GLN A C 1
ATOM 547 O O . GLN A 1 74 ? 17.672 -6.527 -13.953 1 78.88 74 GLN A O 1
ATOM 552 N N . ALA A 1 75 ? 18.688 -5.02 -12.648 1 79.44 75 ALA A N 1
ATOM 553 C CA . ALA A 1 75 ? 19.984 -5.25 -13.281 1 79.44 75 ALA A CA 1
ATOM 554 C C . ALA A 1 75 ? 20.453 -6.68 -13.039 1 79.44 75 ALA A C 1
ATOM 556 O O . ALA A 1 75 ? 21.031 -7.305 -13.938 1 79.44 75 ALA A O 1
ATOM 557 N N . GLY A 1 76 ? 20.203 -7.141 -11.852 1 87.31 76 GLY A N 1
ATOM 558 C CA . GLY A 1 76 ? 20.594 -8.508 -11.539 1 87.31 76 GLY A CA 1
ATOM 559 C C . GLY A 1 76 ? 19.844 -9.539 -12.359 1 87.31 76 GLY A C 1
ATOM 560 O O . GLY A 1 76 ? 20.422 -10.523 -12.82 1 87.31 76 GLY A O 1
ATOM 561 N N . LYS A 1 77 ? 18.531 -9.344 -12.539 1 89 77 LYS A N 1
ATOM 562 C CA . LYS A 1 77 ? 17.703 -10.25 -13.344 1 89 77 LYS A CA 1
ATOM 563 C C . LYS A 1 77 ? 18.188 -10.297 -14.789 1 89 77 LYS A C 1
ATOM 565 O O . LYS A 1 77 ? 18.375 -11.375 -15.352 1 89 77 LYS A O 1
ATOM 570 N N . SER A 1 78 ? 18.438 -9.133 -15.328 1 82.69 78 SER A N 1
ATOM 571 C CA . SER A 1 78 ? 18.891 -9.047 -16.719 1 82.69 78 SER A CA 1
ATOM 572 C C . SER A 1 78 ? 20.234 -9.742 -16.906 1 82.69 78 SER A C 1
ATOM 574 O O . SER A 1 78 ? 20.438 -10.43 -17.906 1 82.69 78 SER A O 1
ATOM 576 N N . TYR A 1 79 ? 21.109 -9.547 -16.031 1 87.19 79 TYR A N 1
ATOM 577 C CA . TYR A 1 79 ? 22.422 -10.188 -16.109 1 87.19 79 TYR A CA 1
ATOM 578 C C . TYR A 1 79 ? 22.281 -11.703 -16 1 87.19 79 TYR A C 1
ATOM 580 O O . TYR A 1 79 ? 22.891 -12.445 -16.766 1 87.19 79 TYR A O 1
ATOM 588 N N . LEU A 1 80 ? 21.516 -12.086 -15.023 1 92.12 80 LEU A N 1
ATOM 589 C CA . LEU A 1 80 ? 21.391 -13.516 -14.758 1 92.12 80 LEU A CA 1
ATOM 590 C C . LEU A 1 80 ? 20.766 -14.234 -15.953 1 92.12 80 LEU A C 1
ATOM 592 O O . LEU A 1 80 ? 21.219 -15.328 -16.328 1 92.12 80 LEU A O 1
ATOM 596 N N . VAL A 1 81 ? 19.75 -13.664 -16.562 1 89.88 81 VAL A N 1
ATOM 597 C CA . VAL A 1 81 ? 19.109 -14.242 -17.734 1 89.88 81 VAL A CA 1
ATOM 598 C C . VAL A 1 81 ? 20.141 -14.336 -18.875 1 89.88 81 VAL A C 1
ATOM 600 O O . VAL A 1 81 ? 20.234 -15.367 -19.547 1 89.88 81 VAL A O 1
ATOM 603 N N . SER A 1 82 ? 20.906 -13.281 -19.031 1 86.19 82 SER A N 1
ATOM 604 C CA . SER A 1 82 ? 21.922 -13.281 -20.078 1 86.19 82 SER A CA 1
ATOM 605 C C . SER A 1 82 ? 23 -14.32 -19.797 1 86.19 82 SER A C 1
ATOM 607 O O . SER A 1 82 ? 23.453 -15.008 -20.719 1 86.19 82 SER A O 1
ATOM 609 N N . ALA A 1 83 ? 23.406 -14.383 -18.578 1 90.25 83 ALA A N 1
ATOM 610 C CA . ALA A 1 83 ? 24.469 -15.297 -18.203 1 90.25 83 ALA A CA 1
ATOM 611 C C . ALA A 1 83 ? 24.047 -16.75 -18.359 1 90.25 83 ALA A C 1
ATOM 613 O O . ALA A 1 83 ? 24.844 -17.609 -18.734 1 90.25 83 ALA A O 1
ATOM 614 N N . LEU A 1 84 ? 22.812 -17.031 -18.094 1 92.5 84 LEU A N 1
ATOM 615 C CA . LEU A 1 84 ? 22.312 -18.406 -18.172 1 92.5 84 LEU A CA 1
ATOM 616 C C . LEU A 1 84 ? 21.969 -18.781 -19.609 1 92.5 84 LEU A C 1
ATOM 618 O O . LEU A 1 84 ? 22.109 -19.938 -20 1 92.5 84 LEU A O 1
ATOM 622 N N . ALA A 1 85 ? 21.531 -17.828 -20.344 1 89.69 85 ALA A N 1
ATOM 623 C CA . ALA A 1 85 ? 21.031 -18.109 -21.688 1 89.69 85 ALA A CA 1
ATOM 624 C C . ALA A 1 85 ? 22.125 -18 -22.734 1 89.69 85 ALA A C 1
ATOM 626 O O . ALA A 1 85 ? 21.938 -18.375 -23.891 1 89.69 85 ALA A O 1
ATOM 627 N N . ARG A 1 86 ? 23.25 -17.484 -22.344 1 84 86 ARG A N 1
ATOM 628 C CA . ARG A 1 86 ? 24.344 -17.312 -23.312 1 84 86 ARG A CA 1
ATOM 629 C C . ARG A 1 86 ? 25.328 -18.469 -23.234 1 84 86 ARG A C 1
ATOM 631 O O . ARG A 1 86 ? 25.609 -18.984 -22.156 1 84 86 ARG A O 1
ATOM 638 N N . SER A 1 87 ? 25.703 -18.828 -24.422 1 78 87 SER A N 1
ATOM 639 C CA . SER A 1 87 ? 26.797 -19.781 -24.484 1 78 87 SER A CA 1
ATOM 640 C C . SER A 1 87 ? 28.141 -19.109 -24.281 1 78 87 SER A C 1
ATOM 642 O O . SER A 1 87 ? 28.266 -17.891 -24.453 1 78 87 SER A O 1
ATOM 644 N N . ARG A 1 88 ? 29.172 -19.797 -23.719 1 64.88 88 ARG A N 1
ATOM 645 C CA . ARG A 1 88 ? 30.484 -19.281 -23.359 1 64.88 88 ARG A CA 1
ATOM 646 C C . ARG A 1 88 ? 31.109 -18.531 -24.531 1 64.88 88 ARG A C 1
ATOM 648 O O . ARG A 1 88 ? 31.844 -17.562 -24.328 1 64.88 88 ARG A O 1
ATOM 655 N N . SER A 1 89 ? 30.734 -18.922 -25.609 1 63.66 89 SER A N 1
ATOM 656 C CA . SER A 1 89 ? 31.484 -18.391 -26.734 1 63.66 89 SER A CA 1
ATOM 657 C C . SER A 1 89 ? 30.609 -17.531 -27.641 1 63.66 89 SER A C 1
ATOM 659 O O . SER A 1 89 ? 31.094 -16.922 -28.578 1 63.66 89 SER A O 1
ATOM 661 N N . SER A 1 90 ? 29.297 -17.438 -27.266 1 72.31 90 SER A N 1
ATOM 662 C CA . SER A 1 90 ? 28.438 -16.75 -28.234 1 72.31 90 SER A CA 1
ATOM 663 C C . SER A 1 90 ? 27.375 -15.898 -27.516 1 72.31 90 SER A C 1
ATOM 665 O O . SER A 1 90 ? 27.125 -16.078 -26.328 1 72.31 90 SER A O 1
ATOM 667 N N . SER A 1 91 ? 26.938 -14.906 -28.266 1 80.75 91 SER A N 1
ATOM 668 C CA . SER A 1 91 ? 25.844 -14.062 -27.781 1 80.75 91 SER A CA 1
ATOM 669 C C . SER A 1 91 ? 24.516 -14.82 -27.781 1 80.75 91 SER A C 1
ATOM 671 O O . SER A 1 91 ? 24.406 -15.891 -28.391 1 80.75 91 SER A O 1
ATOM 673 N N . LEU A 1 92 ? 23.562 -14.445 -26.984 1 87.75 92 LEU A N 1
ATOM 674 C CA . LEU A 1 92 ? 22.219 -15.023 -26.984 1 87.75 92 LEU A CA 1
ATOM 675 C C . LEU A 1 92 ? 21.5 -14.75 -28.297 1 87.75 92 LEU A C 1
ATOM 677 O O . LEU A 1 92 ? 21.016 -13.641 -28.531 1 87.75 92 LEU A O 1
ATOM 681 N N . THR A 1 93 ? 21.469 -15.781 -29.156 1 91.88 93 THR A N 1
ATOM 682 C CA . THR A 1 93 ? 20.891 -15.648 -30.5 1 91.88 93 THR A CA 1
ATOM 683 C C . THR A 1 93 ? 19.562 -16.375 -30.594 1 91.88 93 THR A C 1
ATOM 685 O O . THR A 1 93 ? 19.469 -17.562 -30.25 1 91.88 93 THR A O 1
ATOM 688 N N . ALA A 1 94 ? 18.531 -15.688 -31.047 1 93.25 94 ALA A N 1
ATOM 689 C CA . ALA A 1 94 ? 17.203 -16.25 -31.266 1 93.25 94 ALA A CA 1
ATOM 690 C C . ALA A 1 94 ? 17.078 -16.828 -32.656 1 93.25 94 ALA A C 1
ATOM 692 O O . ALA A 1 94 ? 17.547 -16.234 -33.625 1 93.25 94 ALA A O 1
ATOM 693 N N . ASP A 1 95 ? 16.438 -17.969 -32.75 1 94.12 95 ASP A N 1
ATOM 694 C CA . ASP A 1 95 ? 16.234 -18.641 -34.031 1 94.12 95 ASP A CA 1
ATOM 695 C C . ASP A 1 95 ? 14.789 -18.5 -34.5 1 94.12 95 ASP A C 1
ATOM 697 O O . ASP A 1 95 ? 13.883 -19.109 -33.938 1 94.12 95 ASP A O 1
ATOM 701 N N . PHE A 1 96 ? 14.594 -17.812 -35.625 1 94.06 96 PHE A N 1
ATOM 702 C CA . PHE A 1 96 ? 13.258 -17.625 -36.156 1 94.06 96 PHE A CA 1
ATOM 703 C C . PHE A 1 96 ? 13.086 -18.406 -37.469 1 94.06 96 PHE A C 1
ATOM 705 O O . PHE A 1 96 ? 12.281 -18.016 -38.312 1 94.06 96 PHE A O 1
ATOM 712 N N . GLY A 1 97 ? 13.867 -19.438 -37.625 1 90.31 97 GLY A N 1
ATOM 713 C CA . GLY A 1 97 ? 13.805 -20.266 -38.812 1 90.31 97 GLY A CA 1
ATOM 714 C C . GLY A 1 97 ? 14.688 -19.766 -39.938 1 90.31 97 GLY A C 1
ATOM 715 O O . GLY A 1 97 ? 15.844 -20.156 -40.062 1 90.31 97 GLY A O 1
ATOM 716 N N . ARG A 1 98 ? 14.211 -18.703 -40.688 1 86.38 98 ARG A N 1
ATOM 717 C CA . ARG A 1 98 ? 14.945 -18.141 -41.812 1 86.38 98 ARG A CA 1
ATOM 718 C C . ARG A 1 98 ? 15.992 -17.141 -41.344 1 86.38 98 ARG A C 1
ATOM 720 O O . ARG A 1 98 ? 16.938 -16.844 -42.062 1 86.38 98 ARG A O 1
ATOM 727 N N . GLU A 1 99 ? 15.695 -16.641 -40.188 1 90.06 99 GLU A N 1
ATOM 728 C CA . GLU A 1 99 ? 16.562 -15.586 -39.688 1 90.06 99 GLU A CA 1
ATOM 729 C C . GLU A 1 99 ? 16.984 -15.867 -38.25 1 90.06 99 GLU A C 1
ATOM 731 O O . GLU A 1 99 ? 16.25 -16.5 -37.5 1 90.06 99 GLU A O 1
ATOM 736 N N . ARG A 1 100 ? 18.219 -15.422 -37.969 1 92.06 100 ARG A N 1
ATOM 737 C CA . ARG A 1 100 ? 18.734 -15.422 -36.594 1 92.06 100 ARG A CA 1
ATOM 738 C C . ARG A 1 100 ? 19.031 -14.008 -36.125 1 92.06 100 ARG A C 1
ATOM 740 O O . ARG A 1 100 ? 19.516 -13.18 -36.906 1 92.06 100 ARG A O 1
ATOM 747 N N . ARG A 1 101 ? 18.594 -13.727 -34.969 1 93.06 101 ARG A N 1
ATOM 748 C CA . ARG A 1 101 ? 18.781 -12.383 -34.438 1 93.06 101 ARG A CA 1
ATOM 749 C C . ARG A 1 101 ? 19.359 -12.422 -33.031 1 93.06 101 ARG A C 1
ATOM 751 O O . ARG A 1 101 ? 19 -13.281 -32.219 1 93.06 101 ARG A O 1
ATOM 758 N N . ASP A 1 102 ? 20.234 -11.477 -32.812 1 89.5 102 ASP A N 1
ATOM 759 C CA . ASP A 1 102 ? 20.766 -11.336 -31.453 1 89.5 102 ASP A CA 1
ATOM 760 C C . ASP A 1 102 ? 19.719 -10.742 -30.516 1 89.5 102 ASP A C 1
ATOM 762 O O . ASP A 1 102 ? 19.188 -9.656 -30.766 1 89.5 102 ASP A O 1
ATOM 766 N N . PHE A 1 103 ? 19.453 -11.406 -29.469 1 88 103 PHE A N 1
ATOM 767 C CA . PHE A 1 103 ? 18.359 -11.016 -28.578 1 88 103 PHE A CA 1
ATOM 768 C C . PHE A 1 103 ? 18.719 -9.719 -27.844 1 88 103 PHE A C 1
ATOM 770 O O . PHE A 1 103 ? 17.875 -8.836 -27.703 1 88 103 PHE A O 1
ATOM 777 N N . LEU A 1 104 ? 19.891 -9.555 -27.312 1 77 104 LEU A N 1
ATOM 778 C CA . LEU A 1 104 ? 20.281 -8.453 -26.438 1 77 104 LEU A CA 1
ATOM 779 C C . LEU A 1 104 ? 20.422 -7.156 -27.234 1 77 104 LEU A C 1
ATOM 781 O O . LEU A 1 104 ? 20.031 -6.09 -26.766 1 77 104 LEU A O 1
ATOM 785 N N . THR A 1 105 ? 20.891 -7.25 -28.453 1 78.75 105 THR A N 1
ATOM 786 C CA . THR A 1 105 ? 21.219 -6.039 -29.188 1 78.75 105 THR A CA 1
ATOM 787 C C . THR A 1 105 ? 20.125 -5.711 -30.203 1 78.75 105 THR A C 1
ATOM 789 O O . THR A 1 105 ? 19.969 -4.559 -30.609 1 78.75 105 THR A O 1
ATOM 792 N N . GLU A 1 106 ? 19.297 -6.75 -30.516 1 87.19 106 GLU A N 1
ATOM 793 C CA . GLU A 1 106 ? 18.375 -6.504 -31.625 1 87.19 106 GLU A CA 1
ATOM 794 C C . GLU A 1 106 ? 16.922 -6.648 -31.172 1 87.19 106 GLU A C 1
ATOM 796 O O . GLU A 1 106 ? 16.016 -6.172 -31.844 1 87.19 106 GLU A O 1
ATOM 801 N N . ILE A 1 107 ? 16.688 -7.301 -30.141 1 87.75 107 ILE A N 1
ATOM 802 C CA . ILE A 1 107 ? 15.305 -7.613 -29.766 1 87.75 107 ILE A CA 1
ATOM 803 C C . ILE A 1 107 ? 14.961 -6.93 -28.438 1 87.75 107 ILE A C 1
ATOM 805 O O . ILE A 1 107 ? 13.953 -6.234 -28.344 1 87.75 107 ILE A O 1
ATOM 809 N N . ASN A 1 108 ? 15.867 -7.086 -27.453 1 79.94 108 ASN A N 1
ATOM 810 C CA . ASN A 1 108 ? 15.625 -6.535 -26.125 1 79.94 108 ASN A CA 1
ATOM 811 C C . ASN A 1 108 ? 15.695 -5.012 -26.125 1 79.94 108 ASN A C 1
ATOM 813 O O . ASN A 1 108 ? 16.578 -4.43 -26.766 1 79.94 108 ASN A O 1
ATOM 817 N N . PRO A 1 109 ? 14.742 -4.363 -25.484 1 75.06 109 PRO A N 1
ATOM 818 C CA . PRO A 1 109 ? 14.773 -2.9 -25.453 1 75.06 109 PRO A CA 1
ATOM 819 C C . PRO A 1 109 ? 16.062 -2.355 -24.828 1 75.06 109 PRO A C 1
ATOM 821 O O . PRO A 1 109 ? 16.625 -2.979 -23.922 1 75.06 109 PRO A O 1
ATOM 824 N N . PRO A 1 110 ? 16.484 -1.154 -25.359 1 60.75 110 PRO A N 1
ATOM 825 C CA . PRO A 1 110 ? 17.734 -0.569 -24.875 1 60.75 110 PRO A CA 1
ATOM 826 C C . PRO A 1 110 ? 17.578 0.048 -23.484 1 60.75 110 PRO A C 1
ATOM 828 O O . PRO A 1 110 ? 16.5 0.492 -23.109 1 60.75 110 PRO A O 1
ATOM 831 N N . GLY A 1 111 ? 18.656 0.058 -22.609 1 56.09 111 GLY A N 1
ATOM 832 C CA . GLY A 1 111 ? 18.812 0.926 -21.453 1 56.09 111 GLY A CA 1
ATOM 833 C C . GLY A 1 111 ? 18.438 0.252 -20.141 1 56.09 111 GLY A C 1
ATOM 834 O O . GLY A 1 111 ? 18.109 -0.938 -20.125 1 56.09 111 GLY A O 1
ATOM 835 N N . ASP A 1 112 ? 18.734 0.826 -19.062 1 52.31 112 ASP A N 1
ATOM 836 C CA . ASP A 1 112 ? 18.484 0.485 -17.672 1 52.31 112 ASP A CA 1
ATOM 837 C C . ASP A 1 112 ? 16.984 0.459 -17.375 1 52.31 112 ASP A C 1
ATOM 839 O O . ASP A 1 112 ? 16.578 0.2 -16.25 1 52.31 112 ASP A O 1
ATOM 843 N N . ARG A 1 113 ? 16.219 0.881 -18.422 1 51.25 113 ARG A N 1
ATOM 844 C CA . ARG A 1 113 ? 14.789 0.881 -18.156 1 51.25 113 ARG A CA 1
ATOM 845 C C . ARG A 1 113 ? 14.188 -0.504 -18.375 1 51.25 113 ARG A C 1
ATOM 847 O O . ARG A 1 113 ? 13.672 -0.798 -19.453 1 51.25 113 ARG A O 1
ATOM 854 N N . GLU A 1 114 ? 14.836 -1.57 -18.109 1 52 114 GLU A N 1
ATOM 855 C CA . GLU A 1 114 ? 14.547 -2.969 -18.422 1 52 114 GLU A CA 1
ATOM 856 C C . GLU A 1 114 ? 13.102 -3.32 -18.094 1 52 114 GLU A C 1
ATOM 858 O O . GLU A 1 114 ? 12.836 -4.266 -17.344 1 52 114 GLU A O 1
ATOM 863 N N . SER A 1 115 ? 12.094 -2.387 -18.516 1 63 115 SER A N 1
ATOM 864 C CA . SER A 1 115 ? 10.773 -2.762 -18.016 1 63 115 SER A CA 1
ATOM 865 C C . SER A 1 115 ? 9.984 -3.547 -19.062 1 63 115 SER A C 1
ATOM 867 O O . SER A 1 115 ? 9.922 -3.145 -20.234 1 63 115 SER A O 1
ATOM 869 N N . THR A 1 116 ? 9.883 -4.918 -18.938 1 77.88 116 THR A N 1
ATOM 870 C CA . THR A 1 116 ? 9.078 -5.816 -19.766 1 77.88 116 THR A CA 1
ATOM 871 C C . THR A 1 116 ? 7.668 -5.957 -19.188 1 77.88 116 THR A C 1
ATOM 873 O O . THR A 1 116 ? 7.461 -5.797 -17.984 1 77.88 116 THR A O 1
ATOM 876 N N . GLY A 1 117 ? 6.77 -6.023 -20.172 1 85.44 117 GLY A N 1
ATOM 877 C CA . GLY A 1 117 ? 5.391 -6.195 -19.734 1 85.44 117 GLY A CA 1
ATOM 878 C C . GLY A 1 117 ? 4.859 -7.594 -19.984 1 85.44 117 GLY A C 1
ATOM 879 O O . GLY A 1 117 ? 3.658 -7.84 -19.844 1 85.44 117 GLY A O 1
ATOM 880 N N . LEU A 1 118 ? 5.727 -8.523 -20.406 1 93.56 118 LEU A N 1
ATOM 881 C CA . LEU A 1 118 ? 5.367 -9.914 -20.672 1 93.56 118 LEU A CA 1
ATOM 882 C C . LEU A 1 118 ? 6.469 -10.859 -20.203 1 93.56 118 LEU A C 1
ATOM 884 O O . LEU A 1 118 ? 7.57 -10.414 -19.859 1 93.56 118 LEU A O 1
ATOM 888 N N . VAL A 1 119 ? 6.172 -12.102 -20.078 1 94.81 119 VAL A N 1
ATOM 889 C CA . VAL A 1 119 ? 7.156 -13.109 -19.688 1 94.81 119 VAL A CA 1
ATOM 890 C C . VAL A 1 119 ? 7.863 -13.648 -20.938 1 94.81 119 VAL A C 1
ATOM 892 O O . VAL A 1 119 ? 7.219 -13.961 -21.938 1 94.81 119 VAL A O 1
ATOM 895 N N . THR A 1 120 ? 9.109 -13.68 -20.922 1 94.56 120 THR A N 1
ATOM 896 C CA . THR A 1 120 ? 9.867 -14.25 -22.031 1 94.56 120 THR A CA 1
ATOM 897 C C . THR A 1 120 ? 10.375 -15.648 -21.688 1 94.56 120 THR A C 1
ATOM 899 O O . THR A 1 120 ? 11.039 -15.836 -20.672 1 94.56 120 THR A O 1
ATOM 902 N N . ARG A 1 121 ? 10.062 -16.547 -22.484 1 95.5 121 ARG A N 1
ATOM 903 C CA . ARG A 1 121 ? 10.516 -17.922 -22.328 1 95.5 121 ARG A CA 1
ATOM 904 C C . ARG A 1 121 ? 11.672 -18.25 -23.266 1 95.5 121 ARG A C 1
ATOM 906 O O . ARG A 1 121 ? 11.539 -18.109 -24.484 1 95.5 121 ARG A O 1
ATOM 913 N N . PHE A 1 122 ? 12.781 -18.609 -22.734 1 95.62 122 PHE A N 1
ATOM 914 C CA . PHE A 1 122 ? 13.922 -19.078 -23.516 1 95.62 122 PHE A CA 1
ATOM 915 C C . PHE A 1 122 ? 13.977 -20.609 -23.547 1 95.62 122 PHE A C 1
ATOM 917 O O . PHE A 1 122 ? 13.992 -21.25 -22.484 1 95.62 122 PHE A O 1
ATOM 924 N N . THR A 1 123 ? 13.938 -21.141 -24.688 1 95.19 123 THR A N 1
ATOM 925 C CA . THR A 1 123 ? 13.891 -22.594 -24.844 1 95.19 123 THR A CA 1
ATOM 926 C C . THR A 1 123 ? 14.75 -23.031 -26.031 1 95.19 123 THR A C 1
ATOM 928 O O . THR A 1 123 ? 15.102 -22.234 -26.891 1 95.19 123 THR A O 1
ATOM 931 N N . VAL A 1 124 ? 15.164 -24.312 -25.969 1 93.69 124 VAL A N 1
ATOM 932 C CA . VAL A 1 124 ? 15.883 -24.891 -27.094 1 93.69 124 VAL A CA 1
ATOM 933 C C . VAL A 1 124 ? 14.938 -25.734 -27.938 1 93.69 124 VAL A C 1
ATOM 935 O O . VAL A 1 124 ? 15.336 -26.281 -28.969 1 93.69 124 VAL A O 1
ATOM 938 N N . HIS A 1 125 ? 13.703 -25.781 -27.547 1 91.06 125 HIS A N 1
ATOM 939 C CA . HIS A 1 125 ? 12.742 -26.672 -28.188 1 91.06 125 HIS A CA 1
ATOM 940 C C . HIS A 1 125 ? 11.812 -25.891 -29.109 1 91.06 125 HIS A C 1
ATOM 942 O O . HIS A 1 125 ? 11.344 -24.812 -28.75 1 91.06 125 HIS A O 1
ATOM 948 N N . ARG A 1 126 ? 11.562 -26.453 -30.25 1 85.19 126 ARG A N 1
ATOM 949 C CA . ARG A 1 126 ? 10.625 -25.891 -31.203 1 85.19 126 ARG A CA 1
ATOM 950 C C . ARG A 1 126 ? 9.375 -26.75 -31.328 1 85.19 126 ARG A C 1
ATOM 952 O O . ARG A 1 126 ? 9.469 -27.984 -31.406 1 85.19 126 ARG A O 1
ATOM 959 N N . ASP A 1 127 ? 8.305 -26.047 -31.156 1 75.94 127 ASP A N 1
ATOM 960 C CA . ASP A 1 127 ? 7.051 -26.781 -31.312 1 75.94 127 ASP A CA 1
ATOM 961 C C . ASP A 1 127 ? 6.617 -26.797 -32.781 1 75.94 127 ASP A C 1
ATOM 963 O O . ASP A 1 127 ? 5.871 -25.922 -33.219 1 75.94 127 ASP A O 1
ATOM 967 N N . GLY A 1 128 ? 7.078 -27.688 -33.625 1 76.81 128 GLY A N 1
ATOM 968 C CA . GLY A 1 128 ? 6.668 -27.812 -35 1 76.81 128 GLY A CA 1
ATOM 969 C C . GLY A 1 128 ? 7.465 -26.938 -35.969 1 76.81 128 GLY A C 1
ATOM 970 O O . GLY A 1 128 ? 8.461 -26.328 -35.562 1 76.81 128 GLY A O 1
ATOM 971 N N . PRO A 1 129 ? 6.941 -26.891 -37.188 1 83.81 129 PRO A N 1
ATOM 972 C CA . PRO A 1 129 ? 7.641 -26.078 -38.188 1 83.81 129 PRO A CA 1
ATOM 973 C C . PRO A 1 129 ? 7.43 -24.578 -38 1 83.81 129 PRO A C 1
ATOM 975 O O . PRO A 1 129 ? 6.375 -24.156 -37.531 1 83.81 129 PRO A O 1
ATOM 978 N N . VAL A 1 130 ? 8.422 -23.875 -38.344 1 90.06 130 VAL A N 1
ATOM 979 C CA . VAL A 1 130 ? 8.359 -22.422 -38.219 1 90.06 130 VAL A CA 1
ATOM 980 C C . VAL A 1 130 ? 7.586 -21.828 -39.375 1 90.06 130 VAL A C 1
ATOM 982 O O . VAL A 1 130 ? 7.84 -22.156 -40.531 1 90.06 130 VAL A O 1
ATOM 985 N N . ASP A 1 131 ? 6.551 -21.062 -39.094 1 90.94 131 ASP A N 1
ATOM 986 C CA . ASP A 1 131 ? 5.871 -20.25 -40.094 1 90.94 131 ASP A CA 1
ATOM 987 C C . ASP A 1 131 ? 6.734 -19.078 -40.5 1 90.94 131 ASP A C 1
ATOM 989 O O . ASP A 1 131 ? 6.996 -18.172 -39.719 1 90.94 131 ASP A O 1
ATOM 993 N N . PRO A 1 132 ? 7.148 -19.047 -41.719 1 92.31 132 PRO A N 1
ATOM 994 C CA . PRO A 1 132 ? 8.078 -18 -42.156 1 92.31 132 PRO A CA 1
ATOM 995 C C . PRO A 1 132 ? 7.473 -16.609 -42.062 1 92.31 132 PRO A C 1
ATOM 997 O O . PRO A 1 132 ? 8.195 -15.633 -41.844 1 92.31 132 PRO A O 1
ATOM 1000 N N . ASP A 1 133 ? 6.184 -16.531 -42.25 1 93.94 133 ASP A N 1
ATOM 1001 C CA . ASP A 1 133 ? 5.531 -15.219 -42.219 1 93.94 133 ASP A CA 1
ATOM 1002 C C . ASP A 1 133 ? 5.215 -14.797 -40.812 1 93.94 133 ASP A C 1
ATOM 1004 O O . ASP A 1 133 ? 5.066 -13.602 -40.531 1 93.94 133 ASP A O 1
ATOM 1008 N N . HIS A 1 134 ? 5.043 -15.742 -39.969 1 96.31 134 HIS A N 1
ATOM 1009 C CA . HIS A 1 134 ? 4.727 -15.477 -38.562 1 96.31 134 HIS A CA 1
ATOM 1010 C C . HIS A 1 134 ? 5.598 -16.328 -37.656 1 96.31 134 HIS A C 1
ATOM 1012 O O . HIS A 1 134 ? 5.086 -17.156 -36.906 1 96.31 134 HIS A O 1
ATOM 1018 N N . PRO A 1 135 ? 6.832 -16.031 -37.531 1 95.44 135 PRO A N 1
ATOM 1019 C CA . PRO A 1 135 ? 7.77 -16.891 -36.781 1 95.44 135 PRO A CA 1
ATOM 1020 C C . PRO A 1 135 ? 7.723 -16.672 -35.281 1 95.44 135 PRO A C 1
ATOM 1022 O O . PRO A 1 135 ? 8.258 -17.484 -34.531 1 95.44 135 PRO A O 1
ATOM 1025 N N . VAL A 1 136 ? 7.164 -15.555 -34.812 1 95.81 136 VAL A N 1
ATOM 1026 C CA . VAL A 1 136 ? 7.148 -15.227 -33.406 1 95.81 136 VAL A CA 1
ATOM 1027 C C . VAL A 1 136 ? 6.039 -16 -32.688 1 95.81 136 VAL A C 1
ATOM 1029 O O . VAL A 1 136 ? 4.867 -15.898 -33.062 1 95.81 136 VAL A O 1
ATOM 1032 N N . GLU A 1 137 ? 6.387 -16.766 -31.734 1 95.19 137 GLU A N 1
ATOM 1033 C CA . GLU A 1 137 ? 5.41 -17.562 -31 1 95.19 137 GLU A CA 1
ATOM 1034 C C . GLU A 1 137 ? 4.941 -16.844 -29.734 1 95.19 137 GLU A C 1
ATOM 1036 O O . GLU A 1 137 ? 5.762 -16.375 -28.938 1 95.19 137 GLU A O 1
ATOM 1041 N N . LEU A 1 138 ? 3.633 -16.781 -29.547 1 96.56 138 LEU A N 1
ATOM 1042 C CA . LEU A 1 138 ? 3.049 -16.016 -28.453 1 96.56 138 LEU A CA 1
ATOM 1043 C C . LEU A 1 138 ? 2.008 -16.844 -27.703 1 96.56 138 LEU A C 1
ATOM 1045 O O . LEU A 1 138 ? 1.324 -17.672 -28.312 1 96.56 138 LEU A O 1
ATOM 1049 N N . ARG A 1 139 ? 1.924 -16.703 -26.422 1 95.81 139 ARG A N 1
ATOM 1050 C CA . ARG A 1 139 ? 0.776 -17.109 -25.625 1 95.81 139 ARG A CA 1
ATOM 1051 C C . ARG A 1 139 ? -0.062 -15.891 -25.219 1 95.81 139 ARG A C 1
ATOM 1053 O O . ARG A 1 139 ? 0.475 -14.883 -24.75 1 95.81 139 ARG A O 1
ATOM 1060 N N . LEU A 1 140 ? -1.334 -16 -25.375 1 97.56 140 LEU A N 1
ATOM 1061 C CA . LEU A 1 140 ? -2.193 -14.836 -25.188 1 97.56 140 LEU A CA 1
ATOM 1062 C C . LEU A 1 140 ? -2.947 -14.914 -23.875 1 97.56 140 LEU A C 1
ATOM 1064 O O . LEU A 1 140 ? -3.09 -16 -23.297 1 97.56 140 LEU A O 1
ATOM 1068 N N . LEU A 1 141 ? -3.365 -13.773 -23.406 1 97.88 141 LEU A N 1
ATOM 1069 C CA . LEU A 1 141 ? -4.277 -13.68 -22.266 1 97.88 141 LEU A CA 1
ATOM 1070 C C . LEU A 1 141 ? -5.695 -14.07 -22.672 1 97.88 141 LEU A C 1
ATOM 1072 O O . LEU A 1 141 ? -6.074 -13.906 -23.844 1 97.88 141 LEU A O 1
ATOM 1076 N N . SER A 1 142 ? -6.438 -14.602 -21.781 1 97.62 142 SER A N 1
ATOM 1077 C CA . SER A 1 142 ? -7.855 -14.867 -22 1 97.62 142 SER A CA 1
ATOM 1078 C C . SER A 1 142 ? -8.711 -13.688 -21.547 1 97.62 142 SER A C 1
ATOM 1080 O O . SER A 1 142 ? -8.195 -12.727 -20.969 1 97.62 142 SER A O 1
ATOM 1082 N N . GLU A 1 143 ? -9.961 -13.742 -21.859 1 98.31 143 GLU A N 1
ATOM 1083 C CA . GLU A 1 143 ? -10.891 -12.695 -21.422 1 98.31 143 GLU A CA 1
ATOM 1084 C C . GLU A 1 143 ? -10.93 -12.586 -19.906 1 98.31 143 GLU A C 1
ATOM 1086 O O . GLU A 1 143 ? -10.938 -11.477 -19.359 1 98.31 143 GLU A O 1
ATOM 1091 N N . THR A 1 144 ? -10.961 -13.719 -19.203 1 98.19 144 THR A N 1
ATOM 1092 C CA . THR A 1 144 ? -11 -13.695 -17.734 1 98.19 144 THR A CA 1
ATOM 1093 C C . THR A 1 144 ? -9.688 -13.164 -17.172 1 98.19 144 THR A C 1
ATOM 1095 O O . THR A 1 144 ? -9.664 -12.555 -16.094 1 98.19 144 THR A O 1
ATOM 1098 N N . ASP A 1 145 ? -8.562 -13.375 -17.891 1 98.25 145 ASP A N 1
ATOM 1099 C CA . ASP A 1 145 ? -7.301 -12.773 -17.484 1 98.25 145 ASP A CA 1
ATOM 1100 C C . ASP A 1 145 ? -7.387 -11.25 -17.484 1 98.25 145 ASP A C 1
ATOM 1102 O O . ASP A 1 145 ? -6.859 -10.594 -16.578 1 98.25 145 ASP A O 1
ATOM 1106 N N . LEU A 1 146 ? -8.016 -10.758 -18.516 1 98.62 146 LEU A N 1
ATOM 1107 C CA . LEU A 1 146 ? -8.18 -9.305 -18.625 1 98.62 146 LEU A CA 1
ATOM 1108 C C . LEU A 1 146 ? -8.969 -8.766 -17.422 1 98.62 146 LEU A C 1
ATOM 1110 O O . LEU A 1 146 ? -8.617 -7.719 -16.875 1 98.62 146 LEU A O 1
ATOM 1114 N N . VAL A 1 147 ? -10 -9.516 -17.078 1 98.69 147 VAL A N 1
ATOM 1115 C CA . VAL A 1 147 ? -10.812 -9.117 -15.93 1 98.69 147 VAL A CA 1
ATOM 1116 C C . VAL A 1 147 ? -9.953 -9.125 -14.664 1 98.69 147 VAL A C 1
ATOM 1118 O O . VAL A 1 147 ? -9.992 -8.172 -13.875 1 98.69 147 VAL A O 1
ATOM 1121 N N . LYS A 1 148 ? -9.195 -10.18 -14.461 1 98.44 148 LYS A N 1
ATOM 1122 C CA . LYS A 1 148 ? -8.32 -10.289 -13.289 1 98.44 148 LYS A CA 1
ATOM 1123 C C . LYS A 1 148 ? -7.309 -9.156 -13.25 1 98.44 148 LYS A C 1
ATOM 1125 O O . LYS A 1 148 ? -7.074 -8.562 -12.195 1 98.44 148 LYS A O 1
ATOM 1130 N N . ILE A 1 149 ? -6.738 -8.789 -14.375 1 98.19 149 ILE A N 1
ATOM 1131 C CA . ILE A 1 149 ? -5.691 -7.781 -14.469 1 98.19 149 ILE A CA 1
ATOM 1132 C C . ILE A 1 149 ? -6.258 -6.41 -14.117 1 98.19 149 ILE A C 1
ATOM 1134 O O . ILE A 1 149 ? -5.688 -5.684 -13.305 1 98.19 149 ILE A O 1
ATOM 1138 N N . LEU A 1 150 ? -7.379 -6.07 -14.742 1 98.25 150 LEU A N 1
ATOM 1139 C CA . LEU A 1 150 ? -7.977 -4.758 -14.516 1 98.25 150 LEU A CA 1
ATOM 1140 C C . LEU A 1 150 ? -8.469 -4.625 -13.086 1 98.25 150 LEU A C 1
ATOM 1142 O O . LEU A 1 150 ? -8.242 -3.604 -12.438 1 98.25 150 LEU A O 1
ATOM 1146 N N . ALA A 1 151 ? -9.109 -5.656 -12.625 1 97.88 151 ALA A N 1
ATOM 1147 C CA . ALA A 1 151 ? -9.602 -5.625 -11.25 1 97.88 151 ALA A CA 1
ATOM 1148 C C . ALA A 1 151 ? -8.453 -5.602 -10.258 1 97.88 151 ALA A C 1
ATOM 1150 O O . ALA A 1 151 ? -8.531 -4.945 -9.211 1 97.88 151 ALA A O 1
ATOM 1151 N N . ASN A 1 152 ? -7.43 -6.375 -10.555 1 96.56 152 ASN A N 1
ATOM 1152 C CA . ASN A 1 152 ? -6.234 -6.371 -9.719 1 96.56 152 ASN A CA 1
ATOM 1153 C C . ASN A 1 152 ? -5.66 -4.965 -9.57 1 96.56 152 ASN A C 1
ATOM 1155 O O . ASN A 1 152 ? -5.328 -4.539 -8.461 1 96.56 152 ASN A O 1
ATOM 1159 N N . SER A 1 153 ? -5.551 -4.25 -10.648 1 95.81 153 SER A N 1
ATOM 1160 C CA . SER A 1 153 ? -5.012 -2.895 -10.625 1 95.81 153 SER A CA 1
ATOM 1161 C C . SER A 1 153 ? -5.914 -1.956 -9.828 1 95.81 153 SER A C 1
ATOM 1163 O O . SER A 1 153 ? -5.43 -1.134 -9.047 1 95.81 153 SER A O 1
ATOM 1165 N N . PHE A 1 154 ? -7.18 -2.049 -10.023 1 95.31 154 PHE A N 1
ATOM 1166 C CA . PHE A 1 154 ? -8.117 -1.191 -9.305 1 95.31 154 PHE A CA 1
ATOM 1167 C C . PHE A 1 154 ? -8.031 -1.438 -7.805 1 95.31 154 PHE A C 1
ATOM 1169 O O . PHE A 1 154 ? -7.934 -0.492 -7.02 1 95.31 154 PHE A O 1
ATOM 1176 N N . LEU A 1 155 ? -8.008 -2.654 -7.418 1 95 155 LEU A N 1
ATOM 1177 C CA . LEU A 1 155 ? -8.086 -3.016 -6.004 1 95 155 LEU A CA 1
ATOM 1178 C C . LEU A 1 155 ? -6.742 -2.789 -5.316 1 95 155 LEU A C 1
ATOM 1180 O O . LEU A 1 155 ? -6.695 -2.525 -4.113 1 95 155 LEU A O 1
ATOM 1184 N N . SER A 1 156 ? -5.664 -2.801 -6.035 1 94.44 156 SER A N 1
ATOM 1185 C CA . SER A 1 156 ? -4.352 -2.768 -5.402 1 94.44 156 SER A CA 1
ATOM 1186 C C . SER A 1 156 ? -3.676 -1.415 -5.598 1 94.44 156 SER A C 1
ATOM 1188 O O . SER A 1 156 ? -2.779 -1.046 -4.84 1 94.44 156 SER A O 1
ATOM 1190 N N . ASP A 1 157 ? -4.047 -0.643 -6.625 1 94.38 157 ASP A N 1
ATOM 1191 C CA . ASP A 1 157 ? -3.307 0.572 -6.949 1 94.38 157 ASP A CA 1
ATOM 1192 C C . ASP A 1 157 ? -4.062 1.816 -6.492 1 94.38 157 ASP A C 1
ATOM 1194 O O . ASP A 1 157 ? -3.51 2.918 -6.484 1 94.38 157 ASP A O 1
ATOM 1198 N N . PHE A 1 158 ? -5.289 1.69 -6.188 1 92.88 158 PHE A N 1
ATOM 1199 C CA . PHE A 1 158 ? -6.027 2.793 -5.578 1 92.88 158 PHE A CA 1
ATOM 1200 C C . PHE A 1 158 ? -5.898 2.762 -4.062 1 92.88 158 PHE A C 1
ATOM 1202 O O . PHE A 1 158 ? -5.91 1.689 -3.453 1 92.88 158 PHE A O 1
ATOM 1209 N N . ASP A 1 159 ? -5.75 3.893 -3.467 1 89.5 159 ASP A N 1
ATOM 1210 C CA . ASP A 1 159 ? -5.508 4.027 -2.033 1 89.5 159 ASP A CA 1
ATOM 1211 C C . ASP A 1 159 ? -6.766 3.711 -1.23 1 89.5 159 ASP A C 1
ATOM 1213 O O . ASP A 1 159 ? -7.723 4.492 -1.232 1 89.5 159 ASP A O 1
ATOM 1217 N N . PRO A 1 160 ? -6.773 2.629 -0.538 1 87.25 160 PRO A N 1
ATOM 1218 C CA . PRO A 1 160 ? -7.969 2.273 0.227 1 87.25 160 PRO A CA 1
ATOM 1219 C C . PRO A 1 160 ? -8.32 3.311 1.294 1 87.25 160 PRO A C 1
ATOM 1221 O O . PRO A 1 160 ? -9.469 3.389 1.732 1 87.25 160 PRO A O 1
ATOM 1224 N N . ASN A 1 161 ? -7.375 4.102 1.7 1 87.44 161 ASN A N 1
ATOM 1225 C CA . ASN A 1 161 ? -7.582 5.066 2.777 1 87.44 161 ASN A CA 1
ATOM 1226 C C . ASN A 1 161 ? -8.266 6.336 2.271 1 87.44 161 ASN A C 1
ATOM 1228 O O . ASN A 1 161 ? -8.961 7.012 3.025 1 87.44 161 ASN A O 1
ATOM 1232 N N . ASN A 1 162 ? -8.055 6.695 1.006 1 86.25 162 ASN A N 1
ATOM 1233 C CA . ASN A 1 162 ? -8.508 8.016 0.583 1 86.25 162 ASN A CA 1
ATOM 1234 C C . ASN A 1 162 ? -9.141 7.969 -0.805 1 86.25 162 ASN A C 1
ATOM 1236 O O . ASN A 1 162 ? -9.508 9.008 -1.359 1 86.25 162 ASN A O 1
ATOM 1240 N N . MET A 1 163 ? -9.273 6.75 -1.34 1 87.62 163 MET A N 1
ATOM 1241 C CA . MET A 1 163 ? -9.883 6.688 -2.664 1 87.62 163 MET A CA 1
ATOM 1242 C C . MET A 1 163 ? -11.305 7.242 -2.637 1 87.62 163 MET A C 1
ATOM 1244 O O . MET A 1 163 ? -12.031 7.031 -1.669 1 87.62 163 MET A O 1
ATOM 1248 N N . THR A 1 164 ? -11.68 7.961 -3.682 1 85.5 164 THR A N 1
ATOM 1249 C CA . THR A 1 164 ? -12.992 8.594 -3.764 1 85.5 164 THR A CA 1
ATOM 1250 C C . THR A 1 164 ? -13.922 7.789 -4.668 1 85.5 164 THR A C 1
ATOM 1252 O O . THR A 1 164 ? -15.109 8.094 -4.777 1 85.5 164 THR A O 1
ATOM 1255 N N . VAL A 1 165 ? -13.359 6.766 -5.293 1 86.56 165 VAL A N 1
ATOM 1256 C CA . VAL A 1 165 ? -14.18 5.895 -6.125 1 86.56 165 VAL A CA 1
ATOM 1257 C C . VAL A 1 165 ? -14.992 4.953 -5.238 1 86.56 165 VAL A C 1
ATOM 1259 O O . VAL A 1 165 ? -14.43 4.266 -4.379 1 86.56 165 VAL A O 1
ATOM 1262 N N . LYS A 1 166 ? -16.203 4.965 -5.457 1 79.19 166 LYS A N 1
ATOM 1263 C CA . LYS A 1 166 ? -17.078 4.141 -4.633 1 79.19 166 LYS A CA 1
ATOM 1264 C C . LYS A 1 166 ? -17.125 2.707 -5.152 1 79.19 166 LYS A C 1
ATOM 1266 O O . LYS A 1 166 ? -17.156 2.48 -6.363 1 79.19 166 LYS A O 1
ATOM 1271 N N . LEU A 1 167 ? -17.094 1.76 -4.25 1 86.25 167 LEU A N 1
ATOM 1272 C CA . LEU A 1 167 ? -17.344 0.366 -4.598 1 86.25 167 LEU A CA 1
ATOM 1273 C C . LEU A 1 167 ? -18.844 0.101 -4.691 1 86.25 167 LEU A C 1
ATOM 1275 O O . LEU A 1 167 ? -19.641 0.723 -3.98 1 86.25 167 LEU A O 1
ATOM 1279 N N . PRO A 1 168 ? -19.188 -0.737 -5.609 1 88.94 168 PRO A N 1
ATOM 1280 C CA . PRO A 1 168 ? -20.609 -1.046 -5.711 1 88.94 168 PRO A CA 1
ATOM 1281 C C . PRO A 1 168 ? -21.188 -1.647 -4.43 1 88.94 168 PRO A C 1
ATOM 1283 O O . PRO A 1 168 ? -20.516 -2.457 -3.775 1 88.94 168 PRO A O 1
ATOM 1286 N N . ASP A 1 169 ? -22.312 -1.23 -4.055 1 82.69 169 ASP A N 1
ATOM 1287 C CA . ASP A 1 169 ? -22.984 -1.823 -2.9 1 82.69 169 ASP A CA 1
ATOM 1288 C C . ASP A 1 169 ? -23.828 -3.023 -3.311 1 82.69 169 ASP A C 1
ATOM 1290 O O . ASP A 1 169 ? -23.922 -3.35 -4.496 1 82.69 169 ASP A O 1
ATOM 1294 N N . GLU A 1 170 ? -24.391 -3.666 -2.383 1 80.56 170 GLU A N 1
ATOM 1295 C CA . GLU A 1 170 ? -25.109 -4.906 -2.633 1 80.56 170 GLU A CA 1
ATOM 1296 C C . GLU A 1 170 ? -26.328 -4.668 -3.525 1 80.56 170 GLU A C 1
ATOM 1298 O O . GLU A 1 170 ? -26.656 -5.5 -4.371 1 80.56 170 GLU A O 1
ATOM 1303 N N . ALA A 1 171 ? -26.984 -3.508 -3.387 1 77.62 171 ALA A N 1
ATOM 1304 C CA . ALA A 1 171 ? -28.156 -3.188 -4.203 1 77.62 171 ALA A CA 1
ATOM 1305 C C . ALA A 1 171 ? -27.781 -3.023 -5.668 1 77.62 171 ALA A C 1
ATOM 1307 O O . ALA A 1 171 ? -28.484 -3.51 -6.559 1 77.62 171 ALA A O 1
ATOM 1308 N N . GLU A 1 172 ? -26.734 -2.357 -5.867 1 87.94 172 GLU A N 1
ATOM 1309 C CA . GLU A 1 172 ? -26.25 -2.162 -7.23 1 87.94 172 GLU A CA 1
ATOM 1310 C C . GLU A 1 172 ? -25.859 -3.49 -7.871 1 87.94 172 GLU A C 1
ATOM 1312 O O . GLU A 1 172 ? -26.125 -3.717 -9.055 1 87.94 172 GLU A O 1
ATOM 1317 N N . ILE A 1 173 ? -25.25 -4.355 -7.117 1 93.12 173 ILE A N 1
ATOM 1318 C CA . ILE A 1 173 ? -24.797 -5.656 -7.609 1 93.12 173 ILE A CA 1
ATOM 1319 C C . ILE A 1 173 ? -26.016 -6.508 -7.988 1 93.12 173 ILE A C 1
ATOM 1321 O O . ILE A 1 173 ? -26.016 -7.148 -9.039 1 93.12 173 ILE A O 1
ATOM 1325 N N . ARG A 1 174 ? -27.031 -6.449 -7.211 1 85.5 174 ARG A N 1
ATOM 1326 C CA . ARG A 1 174 ? -28.25 -7.215 -7.488 1 85.5 174 ARG A CA 1
ATOM 1327 C C . ARG A 1 174 ? -28.953 -6.703 -8.742 1 85.5 174 ARG A C 1
ATOM 1329 O O . ARG A 1 174 ? -29.484 -7.488 -9.523 1 85.5 174 ARG A O 1
ATOM 1336 N N . GLN A 1 175 ? -28.875 -5.414 -8.867 1 88.12 175 GLN A N 1
ATOM 1337 C CA . GLN A 1 175 ? -29.484 -4.824 -10.055 1 88.12 175 GLN A CA 1
ATOM 1338 C C . GLN A 1 175 ? -28.75 -5.262 -11.32 1 88.12 175 GLN A C 1
ATOM 1340 O O . GLN A 1 175 ? -29.391 -5.586 -12.328 1 88.12 175 GLN A O 1
ATOM 1345 N N . VAL A 1 176 ? -27.516 -5.285 -11.266 1 95 176 VAL A N 1
ATOM 1346 C CA . VAL A 1 176 ? -26.703 -5.676 -12.422 1 95 176 VAL A CA 1
ATOM 1347 C C . VAL A 1 176 ? -26.922 -7.156 -12.727 1 95 176 VAL A C 1
ATOM 1349 O O . VAL A 1 176 ? -26.969 -7.555 -13.898 1 95 176 VAL A O 1
ATOM 1352 N N . LEU A 1 177 ? -27.047 -7.938 -11.695 1 93.5 177 LEU A N 1
ATOM 1353 C CA . LEU A 1 177 ? -27.297 -9.367 -11.867 1 93.5 177 LEU A CA 1
ATOM 1354 C C . LEU A 1 177 ? -28.656 -9.602 -12.508 1 93.5 177 LEU A C 1
ATOM 1356 O O . LEU A 1 177 ? -28.797 -10.469 -13.375 1 93.5 177 LEU A O 1
ATOM 1360 N N . ALA A 1 178 ? -29.609 -8.805 -12.07 1 89 178 ALA A N 1
ATOM 1361 C CA . ALA A 1 178 ? -30.953 -8.914 -12.648 1 89 178 ALA A CA 1
ATOM 1362 C C . ALA A 1 178 ? -30.938 -8.547 -14.125 1 89 178 ALA A C 1
ATOM 1364 O O . ALA A 1 178 ? -31.594 -9.203 -14.938 1 89 178 ALA A O 1
ATOM 1365 N N . THR A 1 179 ? -30.266 -7.547 -14.367 1 94.31 179 THR A N 1
ATOM 1366 C CA . THR A 1 179 ? -30.141 -7.117 -15.758 1 94.31 179 THR A CA 1
ATOM 1367 C C . THR A 1 179 ? -29.438 -8.18 -16.594 1 94.31 179 THR A C 1
ATOM 1369 O O . THR A 1 179 ? -29.828 -8.461 -17.719 1 94.31 179 THR A O 1
ATOM 1372 N N . ALA A 1 180 ? -28.422 -8.75 -16.062 1 96.19 180 ALA A N 1
ATOM 1373 C CA . ALA A 1 180 ? -27.672 -9.797 -16.75 1 96.19 180 ALA A CA 1
ATOM 1374 C C . ALA A 1 180 ? -28.547 -11.016 -17.016 1 96.19 180 ALA A C 1
ATOM 1376 O O . ALA A 1 180 ? -28.484 -11.625 -18.094 1 96.19 180 ALA A O 1
ATOM 1377 N N . GLU A 1 181 ? -29.297 -11.359 -16.078 1 92 181 GLU A N 1
ATOM 1378 C CA . GLU A 1 181 ? -30.203 -12.492 -16.219 1 92 181 GLU A CA 1
ATOM 1379 C C . GLU A 1 181 ? -31.219 -12.25 -17.344 1 92 181 GLU A C 1
ATOM 1381 O O . GLU A 1 181 ? -31.484 -13.148 -18.141 1 92 181 GLU A O 1
ATOM 1386 N N . ALA A 1 182 ? -31.641 -11.047 -17.359 1 92.56 182 ALA A N 1
ATOM 1387 C CA . ALA A 1 182 ? -32.656 -10.68 -18.359 1 92.56 182 ALA A CA 1
ATOM 1388 C C . ALA A 1 182 ? -32.031 -10.68 -19.766 1 92.56 182 ALA A C 1
ATOM 1390 O O . ALA A 1 182 ? -32.719 -11.016 -20.734 1 92.56 182 ALA A O 1
ATOM 1391 N N . GLU A 1 183 ? -30.812 -10.406 -19.844 1 95.19 183 GLU A N 1
ATOM 1392 C CA . GLU A 1 183 ? -30.172 -10.234 -21.141 1 95.19 183 GLU A CA 1
ATOM 1393 C C . GLU A 1 183 ? -29.469 -11.508 -21.578 1 95.19 183 GLU A C 1
ATOM 1395 O O . GLU A 1 183 ? -29.094 -11.641 -22.75 1 95.19 183 GLU A O 1
ATOM 1400 N N . ALA A 1 184 ? -29.359 -12.398 -20.703 1 93.88 184 ALA A N 1
ATOM 1401 C CA . ALA A 1 184 ? -28.625 -13.617 -21 1 93.88 184 ALA A CA 1
ATOM 1402 C C . ALA A 1 184 ? -29.406 -14.523 -21.953 1 93.88 184 ALA A C 1
ATOM 1404 O O . ALA A 1 184 ? -29.891 -15.578 -21.547 1 93.88 184 ALA A O 1
ATOM 1405 N N . ALA A 1 185 ? -29.516 -14.242 -23.219 1 88.56 185 ALA A N 1
ATOM 1406 C CA . ALA A 1 185 ? -30.359 -14.977 -24.156 1 88.56 185 ALA A CA 1
ATOM 1407 C C . ALA A 1 185 ? -29.531 -15.562 -25.297 1 88.56 185 ALA A C 1
ATOM 1409 O O . ALA A 1 185 ? -30.031 -16.375 -26.078 1 88.56 185 ALA A O 1
ATOM 1410 N N . GLY A 1 186 ? -28.328 -15.352 -25.328 1 89.44 186 GLY A N 1
ATOM 1411 C CA . GLY A 1 186 ? -27.516 -15.789 -26.453 1 89.44 186 GLY A CA 1
ATOM 1412 C C . GLY A 1 186 ? -26.938 -17.172 -26.266 1 89.44 186 GLY A C 1
ATOM 1413 O O . GLY A 1 186 ? -27.188 -17.828 -25.25 1 89.44 186 GLY A O 1
ATOM 1414 N N . THR A 1 187 ? -26.266 -17.609 -27.281 1 91.75 187 THR A N 1
ATOM 1415 C CA . THR A 1 187 ? -25.531 -18.875 -27.219 1 91.75 187 THR A CA 1
ATOM 1416 C C . THR A 1 187 ? -24.312 -18.75 -26.312 1 91.75 187 THR A C 1
ATOM 1418 O O . THR A 1 187 ? -23.594 -17.734 -26.359 1 91.75 187 THR A O 1
ATOM 1421 N N . PRO A 1 188 ? -24.125 -19.703 -25.5 1 93.44 188 PRO A N 1
ATOM 1422 C CA . PRO A 1 188 ? -23 -19.625 -24.578 1 93.44 188 PRO A CA 1
ATOM 1423 C C . PRO A 1 188 ? -21.656 -19.547 -25.297 1 93.44 188 PRO A C 1
ATOM 1425 O O . PRO A 1 188 ? -21.391 -20.328 -26.219 1 93.44 188 PRO A O 1
ATOM 1428 N N . ALA A 1 189 ? -20.891 -18.625 -24.953 1 93.88 189 ALA A N 1
ATOM 1429 C CA . ALA A 1 189 ? -19.531 -18.484 -25.5 1 93.88 189 ALA A CA 1
ATOM 1430 C C . ALA A 1 189 ? -18.641 -19.656 -25.062 1 93.88 189 ALA A C 1
ATOM 1432 O O . ALA A 1 189 ? -18.547 -19.953 -23.875 1 93.88 189 ALA A O 1
ATOM 1433 N N . ALA A 1 190 ? -17.969 -20.25 -25.906 1 90.62 190 ALA A N 1
ATOM 1434 C CA . ALA A 1 190 ? -17.203 -21.469 -25.656 1 90.62 190 ALA A CA 1
ATOM 1435 C C . ALA A 1 190 ? -16.047 -21.188 -24.703 1 90.62 190 ALA A C 1
ATOM 1437 O O . ALA A 1 190 ? -15.664 -22.047 -23.906 1 90.62 190 ALA A O 1
ATOM 1438 N N . HIS A 1 191 ? -15.445 -20.031 -24.828 1 93.31 191 HIS A N 1
ATOM 1439 C CA . HIS A 1 191 ? -14.258 -19.719 -24.031 1 93.31 191 HIS A CA 1
ATOM 1440 C C . HIS A 1 191 ? -14.625 -19.359 -22.594 1 93.31 191 HIS A C 1
ATOM 1442 O O . HIS A 1 191 ? -13.75 -19.219 -21.75 1 93.31 191 HIS A O 1
ATOM 1448 N N . LEU A 1 192 ? -15.875 -19.172 -22.297 1 96.38 192 LEU A N 1
ATOM 1449 C CA . LEU A 1 192 ? -16.359 -18.844 -20.953 1 96.38 192 LEU A CA 1
ATOM 1450 C C . LEU A 1 192 ? -17.188 -19.984 -20.375 1 96.38 192 LEU A C 1
ATOM 1452 O O . LEU A 1 192 ? -18.359 -19.797 -20.047 1 96.38 192 LEU A O 1
ATOM 1456 N N . ASP A 1 193 ? -16.531 -21.062 -20.172 1 94.38 193 ASP A N 1
ATOM 1457 C CA . ASP A 1 193 ? -17.266 -22.188 -19.609 1 94.38 193 ASP A CA 1
ATOM 1458 C C . ASP A 1 193 ? -17.375 -22.078 -18.094 1 94.38 193 ASP A C 1
ATOM 1460 O O . ASP A 1 193 ? -16.812 -21.156 -17.5 1 94.38 193 ASP A O 1
ATOM 1464 N N . GLU A 1 194 ? -18.016 -22.938 -17.531 1 94.81 194 GLU A N 1
ATOM 1465 C CA . GLU A 1 194 ? -18.344 -22.922 -16.094 1 94.81 194 GLU A CA 1
ATOM 1466 C C . GLU A 1 194 ? -17.078 -22.875 -15.25 1 94.81 194 GLU A C 1
ATOM 1468 O O . GLU A 1 194 ? -17 -22.109 -14.281 1 94.81 194 GLU A O 1
ATOM 1473 N N . ILE A 1 195 ? -16.109 -23.625 -15.562 1 95.44 195 ILE A N 1
ATOM 1474 C CA . ILE A 1 195 ? -14.898 -23.75 -14.758 1 95.44 195 ILE A CA 1
ATOM 1475 C C . ILE A 1 195 ? -14.039 -22.5 -14.898 1 95.44 195 ILE A C 1
ATOM 1477 O O . ILE A 1 195 ? -13.422 -22.047 -13.93 1 95.44 195 ILE A O 1
ATOM 1481 N N . ALA A 1 196 ? -14.016 -21.938 -16.109 1 96.25 196 ALA A N 1
ATOM 1482 C CA . ALA A 1 196 ? -13.289 -20.688 -16.312 1 96.25 196 ALA A CA 1
ATOM 1483 C C . ALA A 1 196 ? -13.867 -19.562 -15.453 1 96.25 196 ALA A C 1
ATOM 1485 O O . ALA A 1 196 ? -13.125 -18.766 -14.883 1 96.25 196 ALA A O 1
ATOM 1486 N N . LEU A 1 197 ? -15.156 -19.516 -15.438 1 97.38 197 LEU A N 1
ATOM 1487 C CA . LEU A 1 197 ? -15.828 -18.484 -14.664 1 97.38 197 LEU A CA 1
ATOM 1488 C C . LEU A 1 197 ? -15.719 -18.766 -13.164 1 97.38 197 LEU A C 1
ATOM 1490 O O . LEU A 1 197 ? -15.633 -17.828 -12.359 1 97.38 197 LEU A O 1
ATOM 1494 N N . TYR A 1 198 ? -15.727 -20.047 -12.766 1 96.38 198 TYR A N 1
ATOM 1495 C CA . TYR A 1 198 ? -15.469 -20.422 -11.383 1 96.38 198 TYR A CA 1
ATOM 1496 C C . TYR A 1 198 ? -14.07 -20 -10.953 1 96.38 198 TYR A C 1
ATOM 1498 O O . TYR A 1 198 ? -13.883 -19.469 -9.859 1 96.38 198 TYR A O 1
ATOM 1506 N N . ASP A 1 199 ? -13.133 -20.219 -11.781 1 96.62 199 ASP A N 1
ATOM 1507 C CA . ASP A 1 199 ? -11.742 -19.875 -11.523 1 96.62 199 ASP A CA 1
ATOM 1508 C C . ASP A 1 199 ? -11.586 -18.375 -11.305 1 96.62 199 ASP A C 1
ATOM 1510 O O . ASP A 1 199 ? -10.734 -17.938 -10.523 1 96.62 199 ASP A O 1
ATOM 1514 N N . LEU A 1 200 ? -12.359 -17.594 -12.047 1 97.44 200 LEU A N 1
ATOM 1515 C CA . LEU A 1 200 ? -12.367 -16.156 -11.867 1 97.44 200 LEU A CA 1
ATOM 1516 C C . LEU A 1 200 ? -12.719 -15.789 -10.43 1 97.44 200 LEU A C 1
ATOM 1518 O O . LEU A 1 200 ? -12.031 -14.977 -9.805 1 97.44 200 LEU A O 1
ATOM 1522 N N . GLY A 1 201 ? -13.766 -16.375 -9.945 1 96.31 201 GLY A N 1
ATOM 1523 C CA . GLY A 1 201 ? -14.156 -16.141 -8.57 1 96.31 201 GLY A CA 1
ATOM 1524 C C . GLY A 1 201 ? -13.117 -16.594 -7.562 1 96.31 201 GLY A C 1
ATOM 1525 O O . GLY A 1 201 ? -12.867 -15.914 -6.562 1 96.31 201 GLY A O 1
ATOM 1526 N N . GLU A 1 202 ? -12.492 -17.703 -7.812 1 94.12 202 GLU A N 1
ATOM 1527 C CA . GLU A 1 202 ? -11.461 -18.234 -6.934 1 94.12 202 GLU A CA 1
ATOM 1528 C C . GLU A 1 202 ? -10.273 -17.297 -6.824 1 94.12 202 GLU A C 1
ATOM 1530 O O . GLU A 1 202 ? -9.648 -17.188 -5.766 1 94.12 202 GLU A O 1
ATOM 1535 N N . TYR A 1 203 ? -10.008 -16.734 -7.93 1 95.44 203 TYR A N 1
ATOM 1536 C CA . TYR A 1 203 ? -8.898 -15.781 -7.953 1 95.44 203 TYR A CA 1
ATOM 1537 C C . TYR A 1 203 ? -9.148 -14.625 -6.984 1 95.44 203 TYR A C 1
ATOM 1539 O O . TYR A 1 203 ? -8.258 -14.242 -6.23 1 95.44 203 TYR A O 1
ATOM 1547 N N . PHE A 1 204 ? -10.344 -14.07 -7.016 1 96.31 204 PHE A N 1
ATOM 1548 C CA . PHE A 1 204 ? -10.656 -12.914 -6.176 1 96.31 204 PHE A CA 1
ATOM 1549 C C . PHE A 1 204 ? -10.797 -13.336 -4.715 1 96.31 204 PHE A C 1
ATOM 1551 O O . PHE A 1 204 ? -10.445 -12.57 -3.811 1 96.31 204 PHE A O 1
ATOM 1558 N N . GLN A 1 205 ? -11.242 -14.539 -4.465 1 91.62 205 GLN A N 1
ATOM 1559 C CA . GLN A 1 205 ? -11.328 -15.047 -3.102 1 91.62 205 GLN A CA 1
ATOM 1560 C C . GLN A 1 205 ? -9.945 -15.211 -2.479 1 91.62 205 GLN A C 1
ATOM 1562 O O . GLN A 1 205 ? -9.758 -14.938 -1.293 1 91.62 205 GLN A O 1
ATOM 1567 N N . ARG A 1 206 ? -9.023 -15.562 -3.25 1 88.88 206 ARG A N 1
ATOM 1568 C CA . ARG A 1 206 ? -7.676 -15.844 -2.777 1 88.88 206 ARG A CA 1
ATOM 1569 C C . ARG A 1 206 ? -6.891 -14.555 -2.574 1 88.88 206 ARG A C 1
ATOM 1571 O O . ARG A 1 206 ? -6.082 -14.453 -1.646 1 88.88 206 ARG A O 1
ATOM 1578 N N . ASN A 1 207 ? -7.121 -13.602 -3.439 1 91.88 207 ASN A N 1
ATOM 1579 C CA . ASN A 1 207 ? -6.215 -12.461 -3.484 1 91.88 207 ASN A CA 1
ATOM 1580 C C . ASN A 1 207 ? -6.867 -11.203 -2.922 1 91.88 207 ASN A C 1
ATOM 1582 O O . ASN A 1 207 ? -6.176 -10.242 -2.578 1 91.88 207 ASN A O 1
ATOM 1586 N N . PHE A 1 208 ? -8.211 -11.125 -2.885 1 93.94 208 PHE A N 1
ATOM 1587 C CA . PHE A 1 208 ? -8.898 -9.891 -2.531 1 93.94 208 PHE A CA 1
ATOM 1588 C C . PHE A 1 208 ? -10.109 -10.172 -1.654 1 93.94 208 PHE A C 1
ATOM 1590 O O . PHE A 1 208 ? -11.141 -9.516 -1.785 1 93.94 208 PHE A O 1
ATOM 1597 N N . ALA A 1 209 ? -10.086 -11.133 -0.774 1 88.75 209 ALA A N 1
ATOM 1598 C CA . ALA A 1 209 ? -11.219 -11.625 0.003 1 88.75 209 ALA A CA 1
ATOM 1599 C C . ALA A 1 209 ? -11.883 -10.492 0.78 1 88.75 209 ALA A C 1
ATOM 1601 O O . ALA A 1 209 ? -13.109 -10.406 0.836 1 88.75 209 ALA A O 1
ATOM 1602 N N . ALA A 1 210 ? -11.141 -9.57 1.338 1 86.38 210 ALA A N 1
ATOM 1603 C CA . ALA A 1 210 ? -11.672 -8.508 2.188 1 86.38 210 ALA A CA 1
ATOM 1604 C C . ALA A 1 210 ? -12.367 -7.438 1.354 1 86.38 210 ALA A C 1
ATOM 1606 O O . ALA A 1 210 ? -13.266 -6.746 1.847 1 86.38 210 ALA A O 1
ATOM 1607 N N . ARG A 1 211 ? -12 -7.34 0.093 1 88.75 211 ARG A N 1
ATOM 1608 C CA . ARG A 1 211 ? -12.484 -6.258 -0.76 1 88.75 211 ARG A CA 1
ATOM 1609 C C . ARG A 1 211 ? -13.758 -6.668 -1.49 1 88.75 211 ARG A C 1
ATOM 1611 O O . ARG A 1 211 ? -14.508 -5.812 -1.967 1 88.75 211 ARG A O 1
ATOM 1618 N N . ILE A 1 212 ? -14.016 -7.98 -1.575 1 90.06 212 ILE A N 1
ATOM 1619 C CA . ILE A 1 212 ? -15.125 -8.43 -2.406 1 90.06 212 ILE A CA 1
ATOM 1620 C C . ILE A 1 212 ? -16.266 -8.953 -1.519 1 90.06 212 ILE A C 1
ATOM 1622 O O . ILE A 1 212 ? -17.062 -9.789 -1.943 1 90.06 212 ILE A O 1
ATOM 1626 N N . ARG A 1 213 ? -16.344 -8.484 -0.331 1 82.94 213 ARG A N 1
ATOM 1627 C CA . ARG A 1 213 ? -17.359 -8.953 0.616 1 82.94 213 ARG A CA 1
ATOM 1628 C C . ARG A 1 213 ? -18.766 -8.648 0.113 1 82.94 213 ARG A C 1
ATOM 1630 O O . ARG A 1 213 ? -19.672 -9.484 0.233 1 82.94 213 ARG A O 1
ATOM 1637 N N . ALA A 1 214 ? -18.984 -7.469 -0.434 1 85.5 214 ALA A N 1
ATOM 1638 C CA . ALA A 1 214 ? -20.297 -7.105 -0.969 1 85.5 214 ALA A CA 1
ATOM 1639 C C . ALA A 1 214 ? -20.719 -8.055 -2.09 1 85.5 214 ALA A C 1
ATOM 1641 O O . ALA A 1 214 ? -21.891 -8.375 -2.23 1 85.5 214 ALA A O 1
ATOM 1642 N N . LEU A 1 215 ? -19.766 -8.508 -2.895 1 92.31 215 LEU A N 1
ATOM 1643 C CA . LEU A 1 215 ? -20.031 -9.453 -3.977 1 92.31 215 LEU A CA 1
ATOM 1644 C C . LEU A 1 215 ? -20.328 -10.836 -3.428 1 92.31 215 LEU A C 1
ATOM 1646 O O . LEU A 1 215 ? -21.25 -11.516 -3.906 1 92.31 215 LEU A O 1
ATOM 1650 N N . ASP A 1 216 ? -19.594 -11.156 -2.371 1 85.75 216 ASP A N 1
ATOM 1651 C CA . ASP A 1 216 ? -19.781 -12.461 -1.744 1 85.75 216 ASP A CA 1
ATOM 1652 C C . ASP A 1 216 ? -21.141 -12.547 -1.052 1 85.75 216 ASP A C 1
ATOM 1654 O O . ASP A 1 216 ? -21.734 -13.625 -0.99 1 85.75 216 ASP A O 1
ATOM 1658 N N . ASN A 1 217 ? -21.516 -11.367 -0.607 1 79.25 217 ASN A N 1
ATOM 1659 C CA . ASN A 1 217 ? -22.797 -11.328 0.109 1 79.25 217 ASN A CA 1
ATOM 1660 C C . ASN A 1 217 ? -23.984 -11.398 -0.849 1 79.25 217 ASN A C 1
ATOM 1662 O O . ASN A 1 217 ? -25.125 -11.555 -0.418 1 79.25 217 ASN A O 1
ATOM 1666 N N . THR A 1 218 ? -23.625 -11.297 -2.021 1 83.38 218 THR A N 1
ATOM 1667 C CA . THR A 1 218 ? -24.641 -11.43 -3.062 1 83.38 218 THR A CA 1
ATOM 1668 C C . THR A 1 218 ? -24.391 -12.68 -3.904 1 83.38 218 THR A C 1
ATOM 1670 O O . THR A 1 218 ? -23.422 -13.406 -3.682 1 83.38 218 THR A O 1
ATOM 1673 N N . ASP A 1 219 ? -25.281 -13.094 -4.746 1 83.69 219 ASP A N 1
ATOM 1674 C CA . ASP A 1 219 ? -25.125 -14.25 -5.621 1 83.69 219 ASP A CA 1
ATOM 1675 C C . ASP A 1 219 ? -24.344 -13.891 -6.879 1 83.69 219 ASP A C 1
ATOM 1677 O O . ASP A 1 219 ? -24.609 -14.422 -7.957 1 83.69 219 ASP A O 1
ATOM 1681 N N . TYR A 1 220 ? -23.453 -12.984 -6.652 1 95.56 220 TYR A N 1
ATOM 1682 C CA . TYR A 1 220 ? -22.766 -12.422 -7.805 1 95.56 220 TYR A CA 1
ATOM 1683 C C . TYR A 1 220 ? -22 -13.5 -8.562 1 95.56 220 TYR A C 1
ATOM 1685 O O . TYR A 1 220 ? -22.125 -13.609 -9.781 1 95.56 220 TYR A O 1
ATOM 1693 N N . TRP A 1 221 ? -21.25 -14.266 -7.879 1 95.44 221 TRP A N 1
ATOM 1694 C CA . TRP A 1 221 ? -20.375 -15.242 -8.531 1 95.44 221 TRP A CA 1
ATOM 1695 C C . TRP A 1 221 ? -21.188 -16.344 -9.195 1 95.44 221 TRP A C 1
ATOM 1697 O O . TRP A 1 221 ? -20.875 -16.766 -10.312 1 95.44 221 TRP A O 1
ATOM 1707 N N . GLU A 1 222 ? -22.203 -16.828 -8.531 1 91.62 222 GLU A N 1
ATOM 1708 C CA . GLU A 1 222 ? -23.078 -17.797 -9.164 1 91.62 222 GLU A CA 1
ATOM 1709 C C . GLU A 1 222 ? -23.797 -17.188 -10.359 1 91.62 222 GLU A C 1
ATOM 1711 O O . GLU A 1 222 ? -24.047 -17.875 -11.359 1 91.62 222 GLU A O 1
ATOM 1716 N N . GLY A 1 223 ? -24.172 -15.914 -10.172 1 94.75 223 GLY A N 1
ATOM 1717 C CA . GLY A 1 223 ? -24.766 -15.203 -11.289 1 94.75 223 GLY A CA 1
ATOM 1718 C C . GLY A 1 223 ? -23.844 -15.102 -12.492 1 94.75 223 GLY A C 1
ATOM 1719 O O . GLY A 1 223 ? -24.266 -15.25 -13.633 1 94.75 223 GLY A O 1
ATOM 1720 N N . VAL A 1 224 ? -22.562 -14.883 -12.25 1 97.5 224 VAL A N 1
ATOM 1721 C CA . VAL A 1 224 ? -21.562 -14.805 -13.305 1 97.5 224 VAL A CA 1
ATOM 1722 C C . VAL A 1 224 ? -21.469 -16.156 -14.023 1 97.5 224 VAL A C 1
ATOM 1724 O O . VAL A 1 224 ? -21.469 -16.203 -15.25 1 97.5 224 VAL A O 1
ATOM 1727 N N . ILE A 1 225 ? -21.406 -17.219 -13.258 1 96 225 ILE A N 1
ATOM 1728 C CA . ILE A 1 225 ? -21.281 -18.562 -13.82 1 96 225 ILE A CA 1
ATOM 1729 C C . ILE A 1 225 ? -22.516 -18.891 -14.648 1 96 225 ILE A C 1
ATOM 1731 O O . ILE A 1 225 ? -22.422 -19.469 -15.734 1 96 225 ILE A O 1
ATOM 1735 N N . ARG A 1 226 ? -23.672 -18.422 -14.242 1 93.5 226 ARG A N 1
ATOM 1736 C CA . ARG A 1 226 ? -24.938 -18.781 -14.875 1 93.5 226 ARG A CA 1
ATOM 1737 C C . ARG A 1 226 ? -25.172 -17.953 -16.141 1 93.5 226 ARG A C 1
ATOM 1739 O O . ARG A 1 226 ? -25.719 -18.469 -17.125 1 93.5 226 ARG A O 1
ATOM 1746 N N . HIS A 1 227 ? -24.734 -16.703 -16.125 1 96.06 227 HIS A N 1
ATOM 1747 C CA . HIS A 1 227 ? -25.281 -15.805 -17.141 1 96.06 227 HIS A CA 1
ATOM 1748 C C . HIS A 1 227 ? -24.172 -15.273 -18.047 1 96.06 227 HIS A C 1
ATOM 1750 O O . HIS A 1 227 ? -24.438 -14.914 -19.203 1 96.06 227 HIS A O 1
ATOM 1756 N N . ALA A 1 228 ? -22.953 -15.195 -17.641 1 97.5 228 ALA A N 1
ATOM 1757 C CA . ALA A 1 228 ? -21.906 -14.438 -18.328 1 97.5 228 ALA A CA 1
ATOM 1758 C C . ALA A 1 228 ? -21.703 -14.961 -19.75 1 97.5 228 ALA A C 1
ATOM 1760 O O . ALA A 1 228 ? -21.562 -14.18 -20.703 1 97.5 228 ALA A O 1
ATOM 1761 N N . ALA A 1 229 ? -21.688 -16.297 -19.906 1 96.81 229 ALA A N 1
ATOM 1762 C CA . ALA A 1 229 ? -21.375 -16.906 -21.188 1 96.81 229 ALA A CA 1
ATOM 1763 C C . ALA A 1 229 ? -22.438 -16.594 -22.234 1 96.81 229 ALA A C 1
ATOM 1765 O O . ALA A 1 229 ? -22.172 -16.656 -23.438 1 96.81 229 ALA A O 1
ATOM 1766 N N . ARG A 1 230 ? -23.609 -16.203 -21.812 1 96.81 230 ARG A N 1
ATOM 1767 C CA . ARG A 1 230 ? -24.734 -15.984 -22.719 1 96.81 230 ARG A CA 1
ATOM 1768 C C . ARG A 1 230 ? -24.953 -14.5 -22.969 1 96.81 230 ARG A C 1
ATOM 1770 O O . ARG A 1 230 ? -25.875 -14.117 -23.703 1 96.81 230 ARG A O 1
ATOM 1777 N N . LEU A 1 231 ? -24.125 -13.695 -22.391 1 97.5 231 LEU A N 1
ATOM 1778 C CA . LEU A 1 231 ? -24.234 -12.25 -22.547 1 97.5 231 LEU A CA 1
ATOM 1779 C C . LEU A 1 231 ? -23.422 -11.773 -23.75 1 97.5 231 LEU A C 1
ATOM 1781 O O . LEU A 1 231 ? -22.484 -12.461 -24.172 1 97.5 231 LEU A O 1
ATOM 1785 N N . THR A 1 232 ? -23.828 -10.633 -24.281 1 96.31 232 THR A N 1
ATOM 1786 C CA . THR A 1 232 ? -22.984 -9.945 -25.25 1 96.31 232 THR A CA 1
ATOM 1787 C C . THR A 1 232 ? -21.734 -9.398 -24.578 1 96.31 232 THR A C 1
ATOM 1789 O O . THR A 1 232 ? -21.641 -9.367 -23.359 1 96.31 232 THR A O 1
ATOM 1792 N N . LEU A 1 233 ? -20.781 -9 -25.406 1 96.62 233 LEU A N 1
ATOM 1793 C CA . LEU A 1 233 ? -19.562 -8.438 -24.844 1 96.62 233 LEU A CA 1
ATOM 1794 C C . LEU A 1 233 ? -19.875 -7.234 -23.969 1 96.62 233 LEU A C 1
ATOM 1796 O O . LEU A 1 233 ? -19.266 -7.066 -22.891 1 96.62 233 LEU A O 1
ATOM 1800 N N . ALA A 1 234 ? -20.766 -6.359 -24.359 1 96.88 234 ALA A N 1
ATOM 1801 C CA . ALA A 1 234 ? -21.172 -5.191 -23.578 1 96.88 234 ALA A CA 1
ATOM 1802 C C . ALA A 1 234 ? -21.828 -5.605 -22.266 1 96.88 234 ALA A C 1
ATOM 1804 O O . ALA A 1 234 ? -21.609 -4.977 -21.234 1 96.88 234 ALA A O 1
ATOM 1805 N N . GLY A 1 235 ? -22.656 -6.621 -22.406 1 97.06 235 GLY A N 1
ATOM 1806 C CA . GLY A 1 235 ? -23.297 -7.133 -21.188 1 97.06 235 GLY A CA 1
ATOM 1807 C C . GLY A 1 235 ? -22.312 -7.707 -20.203 1 97.06 235 GLY A C 1
ATOM 1808 O O . GLY A 1 235 ? -22.438 -7.492 -18.984 1 97.06 235 GLY A O 1
ATOM 1809 N N . ARG A 1 236 ? -21.344 -8.477 -20.688 1 97.94 236 ARG A N 1
ATOM 1810 C CA . ARG A 1 236 ? -20.297 -9.008 -19.828 1 97.94 236 ARG A CA 1
ATOM 1811 C C . ARG A 1 236 ? -19.484 -7.883 -19.188 1 97.94 236 ARG A C 1
ATOM 1813 O O . ARG A 1 236 ? -19.141 -7.957 -18 1 97.94 236 ARG A O 1
ATOM 1820 N N . ALA A 1 237 ? -19.203 -6.832 -19.984 1 98.31 237 ALA A N 1
ATOM 1821 C CA . ALA A 1 237 ? -18.453 -5.691 -19.469 1 98.31 237 ALA A CA 1
ATOM 1822 C C . ALA A 1 237 ? -19.156 -5.055 -18.281 1 98.31 237 ALA A C 1
ATOM 1824 O O . ALA A 1 237 ? -18.531 -4.691 -17.281 1 98.31 237 ALA A O 1
ATOM 1825 N N . ARG A 1 238 ? -20.438 -4.922 -18.375 1 97.31 238 ARG A N 1
ATOM 1826 C CA . ARG A 1 238 ? -21.234 -4.348 -17.297 1 97.31 238 ARG A CA 1
ATOM 1827 C C . ARG A 1 238 ? -21.188 -5.238 -16.062 1 97.31 238 ARG A C 1
ATOM 1829 O O . ARG A 1 238 ? -21.109 -4.742 -14.938 1 97.31 238 ARG A O 1
ATOM 1836 N N . LEU A 1 239 ? -21.266 -6.496 -16.297 1 97.75 239 LEU A N 1
ATOM 1837 C CA . LEU A 1 239 ? -21.234 -7.465 -15.195 1 97.75 239 LEU A CA 1
ATOM 1838 C C . LEU A 1 239 ? -19.875 -7.453 -14.508 1 97.75 239 LEU A C 1
ATOM 1840 O O . LEU A 1 239 ? -19.797 -7.41 -13.281 1 97.75 239 LEU A O 1
ATOM 1844 N N . PHE A 1 240 ? -18.781 -7.461 -15.289 1 98.31 240 PHE A N 1
ATOM 1845 C CA . PHE A 1 240 ? -17.438 -7.512 -14.75 1 98.31 240 PHE A CA 1
ATOM 1846 C C . PHE A 1 240 ? -17.031 -6.168 -14.148 1 98.31 240 PHE A C 1
ATOM 1848 O O . PHE A 1 240 ? -16.141 -6.098 -13.305 1 98.31 240 PHE A O 1
ATOM 1855 N N . ALA A 1 241 ? -17.719 -5.023 -14.531 1 97.75 241 ALA A N 1
ATOM 1856 C CA . ALA A 1 241 ? -17.391 -3.68 -14.062 1 97.75 241 ALA A CA 1
ATOM 1857 C C . ALA A 1 241 ? -17.594 -3.564 -12.555 1 97.75 241 ALA A C 1
ATOM 1859 O O . ALA A 1 241 ? -17.016 -2.686 -11.914 1 97.75 241 ALA A O 1
ATOM 1860 N N . MET A 1 242 ? -18.328 -4.516 -11.969 1 96.88 242 MET A N 1
ATOM 1861 C CA . MET A 1 242 ? -18.531 -4.551 -10.523 1 96.88 242 MET A CA 1
ATOM 1862 C C . MET A 1 242 ? -17.219 -4.816 -9.797 1 96.88 242 MET A C 1
ATOM 1864 O O . MET A 1 242 ? -17.094 -4.508 -8.609 1 96.88 242 MET A O 1
ATOM 1868 N N . LEU A 1 243 ? -16.25 -5.332 -10.531 1 97.31 243 LEU A N 1
ATOM 1869 C CA . LEU A 1 243 ? -14.984 -5.738 -9.914 1 97.31 243 LEU A CA 1
ATOM 1870 C C . LEU A 1 243 ? -13.984 -4.59 -9.906 1 97.31 243 LEU A C 1
ATOM 1872 O O . LEU A 1 243 ? -12.953 -4.66 -9.227 1 97.31 243 LEU A O 1
ATOM 1876 N N . TRP A 1 244 ? -14.258 -3.494 -10.68 1 97.19 244 TRP A N 1
ATOM 1877 C CA . TRP A 1 244 ? -13.336 -2.363 -10.68 1 97.19 244 TRP A CA 1
ATOM 1878 C C . TRP A 1 244 ? -14.086 -1.051 -10.477 1 97.19 244 TRP A C 1
ATOM 1880 O O . TRP A 1 244 ? -13.828 -0.065 -11.172 1 97.19 244 TRP A O 1
ATOM 1890 N N . GLY A 1 245 ? -15.117 -1.077 -9.609 1 93.12 245 GLY A N 1
ATOM 1891 C CA . GLY A 1 245 ? -15.828 0.106 -9.148 1 93.12 245 GLY A CA 1
ATOM 1892 C C . GLY A 1 245 ? -16.594 0.808 -10.25 1 93.12 245 GLY A C 1
ATOM 1893 O O . GLY A 1 245 ? -16.812 2.02 -10.18 1 93.12 245 GLY A O 1
ATOM 1894 N N . ASN A 1 246 ? -16.828 0.154 -11.32 1 93.44 246 ASN A N 1
ATOM 1895 C CA . ASN A 1 246 ? -17.578 0.688 -12.453 1 93.44 246 ASN A CA 1
ATOM 1896 C C . ASN A 1 246 ? -16.859 1.865 -13.102 1 93.44 246 ASN A C 1
ATOM 1898 O O . ASN A 1 246 ? -17.5 2.787 -13.609 1 93.44 246 ASN A O 1
ATOM 1902 N N . LEU A 1 247 ? -15.602 1.908 -13.016 1 95.25 247 LEU A N 1
ATOM 1903 C CA . LEU A 1 247 ? -14.82 2.947 -13.68 1 95.25 247 LEU A CA 1
ATOM 1904 C C . LEU A 1 247 ? -14.938 2.838 -15.195 1 95.25 247 LEU A C 1
ATOM 1906 O O . LEU A 1 247 ? -14.531 1.835 -15.781 1 95.25 247 LEU A O 1
ATOM 1910 N N . GLY A 1 248 ? -15.43 3.85 -15.781 1 95.38 248 GLY A N 1
ATOM 1911 C CA . GLY A 1 248 ? -15.68 3.848 -17.203 1 95.38 248 GLY A CA 1
ATOM 1912 C C . GLY A 1 248 ? -14.43 3.609 -18.031 1 95.38 248 GLY A C 1
ATOM 1913 O O . GLY A 1 248 ? -14.461 2.873 -19.016 1 95.38 248 GLY A O 1
ATOM 1914 N N . ALA A 1 249 ? -13.328 4.18 -17.625 1 95.38 249 ALA A N 1
ATOM 1915 C CA . ALA A 1 249 ? -12.078 4.059 -18.375 1 95.38 249 ALA A CA 1
ATOM 1916 C C . ALA A 1 249 ? -11.602 2.613 -18.406 1 95.38 249 ALA A C 1
ATOM 1918 O O . ALA A 1 249 ? -11.062 2.152 -19.422 1 95.38 249 ALA A O 1
ATOM 1919 N N . PHE A 1 250 ? -11.742 1.868 -17.312 1 97.44 250 PHE A N 1
ATOM 1920 C CA . PHE A 1 250 ? -11.383 0.457 -17.25 1 97.44 250 PHE A CA 1
ATOM 1921 C C . PHE A 1 250 ? -12.305 -0.374 -18.141 1 97.44 250 PHE A C 1
ATOM 1923 O O . PHE A 1 250 ? -11.844 -1.274 -18.844 1 97.44 250 PHE A O 1
ATOM 1930 N N . THR A 1 251 ? -13.57 -0.045 -18.078 1 97.69 251 THR A N 1
ATOM 1931 C CA . THR A 1 251 ? -14.555 -0.771 -18.875 1 97.69 251 THR A CA 1
ATOM 1932 C C . THR A 1 251 ? -14.289 -0.588 -20.359 1 97.69 251 THR A C 1
ATOM 1934 O O . THR A 1 251 ? -14.375 -1.545 -21.141 1 97.69 251 THR A O 1
ATOM 1937 N N . ASP A 1 252 ? -13.93 0.609 -20.719 1 96.5 252 ASP A N 1
ATOM 1938 C CA . ASP A 1 252 ? -13.609 0.888 -22.109 1 96.5 252 ASP A CA 1
ATOM 1939 C C . ASP A 1 252 ? -12.375 0.112 -22.562 1 96.5 252 ASP A C 1
ATOM 1941 O O . ASP A 1 252 ? -12.336 -0.417 -23.672 1 96.5 252 ASP A O 1
ATOM 1945 N N . LEU A 1 253 ? -11.43 0.121 -21.75 1 96.69 253 LEU A N 1
ATOM 1946 C CA . LEU A 1 253 ? -10.211 -0.626 -22.062 1 96.69 253 LEU A CA 1
ATOM 1947 C C . LEU A 1 253 ? -10.508 -2.117 -22.188 1 96.69 253 LEU A C 1
ATOM 1949 O O . LEU A 1 253 ? -9.992 -2.781 -23.094 1 96.69 253 LEU A O 1
ATOM 1953 N N . PHE A 1 254 ? -11.328 -2.631 -21.297 1 98.06 254 PHE A N 1
ATOM 1954 C CA . PHE A 1 254 ? -11.727 -4.031 -21.375 1 98.06 254 PHE A CA 1
ATOM 1955 C C . PHE A 1 254 ? -12.398 -4.336 -22.703 1 98.06 254 PHE A C 1
ATOM 1957 O O . PHE A 1 254 ? -12.078 -5.336 -23.344 1 98.06 254 PHE A O 1
ATOM 1964 N N . LEU A 1 255 ? -13.289 -3.514 -23.062 1 97.94 255 LEU A N 1
ATOM 1965 C CA . LEU A 1 255 ? -14.023 -3.709 -24.312 1 97.94 255 LEU A CA 1
ATOM 1966 C C . LEU A 1 255 ? -13.078 -3.715 -25.5 1 97.94 255 LEU A C 1
ATOM 1968 O O . LEU A 1 255 ? -13.219 -4.535 -26.422 1 97.94 255 LEU A O 1
ATOM 1972 N N . THR A 1 256 ? -12.141 -2.881 -25.453 1 96.06 256 THR A N 1
ATOM 1973 C CA . THR A 1 256 ? -11.164 -2.795 -26.547 1 96.06 256 THR A CA 1
ATOM 1974 C C . THR A 1 256 ? -10.336 -4.07 -26.625 1 96.06 256 THR A C 1
ATOM 1976 O O . THR A 1 256 ? -10.188 -4.652 -27.703 1 96.06 256 THR A O 1
ATOM 1979 N N . LEU A 1 257 ? -9.812 -4.496 -25.531 1 97.94 257 LEU A N 1
ATOM 1980 C CA . LEU A 1 257 ? -8.93 -5.652 -25.516 1 97.94 257 LEU A CA 1
ATOM 1981 C C . LEU A 1 257 ? -9.711 -6.941 -25.734 1 97.94 257 LEU A C 1
ATOM 1983 O O . LEU A 1 257 ? -9.258 -7.828 -26.469 1 97.94 257 LEU A O 1
ATOM 1987 N N . ALA A 1 258 ? -10.883 -7.039 -25.125 1 98.06 258 ALA A N 1
ATOM 1988 C CA . ALA A 1 258 ? -11.719 -8.219 -25.344 1 98.06 258 ALA A CA 1
ATOM 1989 C C . ALA A 1 258 ? -12.188 -8.297 -26.781 1 98.06 258 ALA A C 1
ATOM 1991 O O . ALA A 1 258 ? -12.336 -9.391 -27.344 1 98.06 258 ALA A O 1
ATOM 1992 N N . GLY A 1 259 ? -12.469 -7.145 -27.344 1 97 259 GLY A N 1
ATOM 1993 C CA . GLY A 1 259 ? -12.805 -7.117 -28.75 1 97 259 GLY A CA 1
ATOM 1994 C C . GLY A 1 259 ? -11.703 -7.66 -29.641 1 97 259 GLY A C 1
ATOM 1995 O O . GLY A 1 259 ? -11.969 -8.352 -30.625 1 97 259 GLY A O 1
ATOM 1996 N N . ALA A 1 260 ? -10.5 -7.316 -29.312 1 96.94 260 ALA A N 1
ATOM 1997 C CA . ALA A 1 260 ? -9.359 -7.844 -30.047 1 96.94 260 ALA A CA 1
ATOM 1998 C C . ALA A 1 260 ? -9.242 -9.352 -29.891 1 96.94 260 ALA A C 1
ATOM 2000 O O . ALA A 1 260 ? -8.898 -10.07 -30.828 1 96.94 260 ALA A O 1
ATOM 2001 N N . LEU A 1 261 ? -9.461 -9.852 -28.688 1 97.88 261 LEU A N 1
ATOM 2002 C CA . LEU A 1 261 ? -9.453 -11.289 -28.453 1 97.88 261 LEU A CA 1
ATOM 2003 C C . LEU A 1 261 ? -10.516 -11.992 -29.297 1 97.88 261 LEU A C 1
ATOM 2005 O O . LEU A 1 261 ? -10.297 -13.102 -29.781 1 97.88 261 LEU A O 1
ATOM 2009 N N . GLU A 1 262 ? -11.648 -11.352 -29.422 1 96.31 262 GLU A N 1
ATOM 2010 C CA . GLU A 1 262 ? -12.711 -11.914 -30.25 1 96.31 262 GLU A CA 1
ATOM 2011 C C . GLU A 1 262 ? -12.266 -12.047 -31.703 1 96.31 262 GLU A C 1
ATOM 2013 O O . GLU A 1 262 ? -12.594 -13.031 -32.375 1 96.31 262 GLU A O 1
ATOM 2018 N N . ARG A 1 263 ? -11.562 -11.078 -32.125 1 96.12 263 ARG A N 1
ATOM 2019 C CA . ARG A 1 263 ? -11.039 -11.125 -33.5 1 96.12 263 ARG A CA 1
ATOM 2020 C C . ARG A 1 263 ? -10.047 -12.273 -33.656 1 96.12 263 ARG A C 1
ATOM 2022 O O . ARG A 1 263 ? -9.898 -12.812 -34.75 1 96.12 263 ARG A O 1
ATOM 2029 N N . LEU A 1 264 ? -9.43 -12.648 -32.625 1 97 264 LEU A N 1
ATOM 2030 C CA . LEU A 1 264 ? -8.484 -13.758 -32.625 1 97 264 LEU A CA 1
ATOM 2031 C C . LEU A 1 264 ? -9.164 -15.062 -32.25 1 97 264 LEU A C 1
ATOM 2033 O O . LEU A 1 264 ? -8.5 -16.062 -31.969 1 97 264 LEU A O 1
ATOM 2037 N N . SER A 1 265 ? -10.461 -15.055 -32.125 1 94.69 265 SER A N 1
ATOM 2038 C CA . SER A 1 265 ? -11.297 -16.203 -31.797 1 94.69 265 SER A CA 1
ATOM 2039 C C . SER A 1 265 ? -10.953 -16.781 -30.422 1 94.69 265 SER A C 1
ATOM 2041 O O . SER A 1 265 ? -11.016 -17.984 -30.203 1 94.69 265 SER A O 1
ATOM 2043 N N . HIS A 1 266 ? -10.445 -15.906 -29.562 1 96 266 HIS A N 1
ATOM 2044 C CA . HIS A 1 266 ? -10.102 -16.25 -28.188 1 96 266 HIS A CA 1
ATOM 2045 C C . HIS A 1 266 ? -9.117 -17.422 -28.156 1 96 266 HIS A C 1
ATOM 2047 O O . HIS A 1 266 ? -9.227 -18.297 -27.297 1 96 266 HIS A O 1
ATOM 2053 N N . ALA A 1 267 ? -8.203 -17.406 -29.125 1 96.12 267 ALA A N 1
ATOM 2054 C CA . ALA A 1 267 ? -7.18 -18.453 -29.156 1 96.12 267 ALA A CA 1
ATOM 2055 C C . ALA A 1 267 ? -6.18 -18.281 -28.016 1 96.12 267 ALA A C 1
ATOM 2057 O O . ALA A 1 267 ? -5.789 -17.156 -27.703 1 96.12 267 ALA A O 1
ATOM 2058 N N . PRO A 1 268 ? -5.762 -19.344 -27.328 1 94.25 268 PRO A N 1
ATOM 2059 C CA . PRO A 1 268 ? -4.785 -19.219 -26.25 1 94.25 268 PRO A CA 1
ATOM 2060 C C . PRO A 1 268 ? -3.371 -18.953 -26.766 1 94.25 268 PRO A C 1
ATOM 2062 O O . PRO A 1 268 ? -2.557 -18.359 -26.047 1 94.25 268 PRO A O 1
ATOM 2065 N N . ASP A 1 269 ? -3.074 -19.406 -28.016 1 94.94 269 ASP A N 1
ATOM 2066 C CA . ASP A 1 269 ? -1.761 -19.219 -28.625 1 94.94 269 ASP A CA 1
ATOM 2067 C C . ASP A 1 269 ? -1.877 -18.516 -29.969 1 94.94 269 ASP A C 1
ATOM 2069 O O . ASP A 1 269 ? -2.938 -18.531 -30.609 1 94.94 269 ASP A O 1
ATOM 2073 N N . ALA A 1 270 ? -0.765 -17.859 -30.297 1 96.94 270 ALA A N 1
ATOM 2074 C CA . ALA A 1 270 ? -0.725 -17.172 -31.578 1 96.94 270 ALA A CA 1
ATOM 2075 C C . ALA A 1 270 ? 0.706 -17.047 -32.094 1 96.94 270 ALA A C 1
ATOM 2077 O O . ALA A 1 270 ? 1.66 -17.344 -31.375 1 96.94 270 ALA A O 1
ATOM 2078 N N . ARG A 1 271 ? 0.801 -16.812 -33.344 1 96.31 271 ARG A N 1
ATOM 2079 C CA . ARG A 1 271 ? 2.061 -16.469 -34 1 96.31 271 ARG A CA 1
ATOM 2080 C C . ARG A 1 271 ? 2.002 -15.062 -34.625 1 96.31 271 ARG A C 1
ATOM 2082 O O . ARG A 1 271 ? 0.945 -14.617 -35.062 1 96.31 271 ARG A O 1
ATOM 2089 N N . ALA A 1 272 ? 3.07 -14.398 -34.562 1 97.69 272 ALA A N 1
ATOM 2090 C CA . ALA A 1 272 ? 3.096 -13.031 -35.094 1 97.69 272 ALA A CA 1
ATOM 2091 C C . ALA A 1 272 ? 4.246 -12.844 -36.062 1 97.69 272 ALA A C 1
ATOM 2093 O O . ALA A 1 272 ? 5.188 -13.641 -36.094 1 97.69 272 ALA A O 1
ATOM 2094 N N . ALA A 1 273 ? 4.102 -11.812 -36.906 1 97.12 273 ALA A N 1
ATOM 2095 C CA . ALA A 1 273 ? 5.18 -11.414 -37.812 1 97.12 273 ALA A CA 1
ATOM 2096 C C . ALA A 1 273 ? 6.406 -10.945 -37.031 1 97.12 273 ALA A C 1
ATOM 2098 O O . ALA A 1 273 ? 6.285 -10.492 -35.875 1 97.12 273 ALA A O 1
ATOM 2099 N N . LEU A 1 274 ? 7.535 -11.047 -37.656 1 96.25 274 LEU A N 1
ATOM 2100 C CA . LEU A 1 274 ? 8.789 -10.672 -37 1 96.25 274 LEU A CA 1
ATOM 2101 C C . LEU A 1 274 ? 8.82 -9.18 -36.688 1 96.25 274 LEU A C 1
ATOM 2103 O O . LEU A 1 274 ? 9.57 -8.734 -35.812 1 96.25 274 LEU A O 1
ATOM 2107 N N . THR A 1 275 ? 8.008 -8.406 -37.312 1 95.56 275 THR A N 1
ATOM 2108 C CA . THR A 1 275 ? 7.934 -6.965 -37.125 1 95.56 275 THR A CA 1
ATOM 2109 C C . THR A 1 275 ? 7.465 -6.648 -35.688 1 95.56 275 THR A C 1
ATOM 2111 O O . THR A 1 275 ? 7.613 -5.52 -35.219 1 95.56 275 THR A O 1
ATOM 2114 N N . ALA A 1 276 ? 6.914 -7.645 -35.031 1 96.12 276 ALA A N 1
ATOM 2115 C CA . ALA A 1 276 ? 6.508 -7.465 -33.625 1 96.12 276 ALA A CA 1
ATOM 2116 C C . ALA A 1 276 ? 7.723 -7.246 -32.719 1 96.12 276 ALA A C 1
ATOM 2118 O O . ALA A 1 276 ? 7.613 -6.625 -31.672 1 96.12 276 ALA A O 1
ATOM 2119 N N . LEU A 1 277 ? 8.867 -7.727 -33.156 1 95.38 277 LEU A N 1
ATOM 2120 C CA . LEU A 1 277 ? 10.031 -7.711 -32.281 1 95.38 277 LEU A CA 1
ATOM 2121 C C . LEU A 1 277 ? 11.133 -6.816 -32.844 1 95.38 277 LEU A C 1
ATOM 2123 O O . LEU A 1 277 ? 11.961 -6.297 -32.094 1 95.38 277 LEU A O 1
ATOM 2127 N N . VAL A 1 278 ? 11.203 -6.754 -34.125 1 93.25 278 VAL A N 1
ATOM 2128 C CA . VAL A 1 278 ? 12.273 -6.027 -34.781 1 93.25 278 VAL A CA 1
ATOM 2129 C C . VAL A 1 278 ? 11.68 -4.906 -35.625 1 93.25 278 VAL A C 1
ATOM 2131 O O . VAL A 1 278 ? 10.797 -5.145 -36.469 1 93.25 278 VAL A O 1
ATOM 2134 N N . PRO A 1 279 ? 12.133 -3.703 -35.5 1 90.88 279 PRO A N 1
ATOM 2135 C CA . PRO A 1 279 ? 13.297 -3.248 -34.719 1 90.88 279 PRO A CA 1
ATOM 2136 C C . PRO A 1 279 ? 13.031 -3.213 -33.219 1 90.88 279 PRO A C 1
ATOM 2138 O O . PRO A 1 279 ? 11.875 -3.168 -32.812 1 90.88 279 PRO A O 1
ATOM 2141 N N . ARG A 1 280 ? 14.078 -3.234 -32.406 1 84.31 280 ARG A N 1
ATOM 2142 C CA . ARG A 1 280 ? 14 -3.373 -30.969 1 84.31 280 ARG A CA 1
ATOM 2143 C C . ARG A 1 280 ? 13.281 -2.178 -30.344 1 84.31 280 ARG A C 1
ATOM 2145 O O . ARG A 1 280 ? 12.695 -2.293 -29.266 1 84.31 280 ARG A O 1
ATOM 2152 N N . GLU A 1 281 ? 13.242 -1.039 -30.984 1 79.44 281 GLU A N 1
ATOM 2153 C CA . GLU A 1 281 ? 12.625 0.184 -30.484 1 79.44 281 GLU A CA 1
ATOM 2154 C C . GLU A 1 281 ? 11.102 0.059 -30.438 1 79.44 281 GLU A C 1
ATOM 2156 O O . GLU A 1 281 ? 10.445 0.756 -29.672 1 79.44 281 GLU A O 1
ATOM 2161 N N . THR A 1 282 ? 10.609 -0.821 -31.25 1 87.06 282 THR A N 1
ATOM 2162 C CA . THR A 1 282 ? 9.164 -0.989 -31.297 1 87.06 282 THR A CA 1
ATOM 2163 C C . THR A 1 282 ? 8.766 -2.406 -30.891 1 87.06 282 THR A C 1
ATOM 2165 O O . THR A 1 282 ? 7.66 -2.857 -31.188 1 87.06 282 THR A O 1
ATOM 2168 N N . SER A 1 283 ? 9.695 -3.068 -30.312 1 90.81 283 SER A N 1
ATOM 2169 C CA . SER A 1 283 ? 9.438 -4.445 -29.891 1 90.81 283 SER A CA 1
ATOM 2170 C C . SER A 1 283 ? 8.312 -4.516 -28.875 1 90.81 283 SER A C 1
ATOM 2172 O O . SER A 1 283 ? 8.219 -3.662 -27.984 1 90.81 283 SER A O 1
ATOM 2174 N N . ILE A 1 284 ? 7.488 -5.52 -28.938 1 93 284 ILE A N 1
ATOM 2175 C CA . ILE A 1 284 ? 6.348 -5.672 -28.031 1 93 284 ILE A CA 1
ATOM 2176 C C . ILE A 1 284 ? 6.832 -6.016 -26.625 1 93 284 ILE A C 1
ATOM 2178 O O . ILE A 1 284 ? 6.059 -5.973 -25.672 1 93 284 ILE A O 1
ATOM 2182 N N . ILE A 1 285 ? 8.117 -6.312 -26.5 1 89.75 285 ILE A N 1
ATOM 2183 C CA . ILE A 1 285 ? 8.695 -6.602 -25.188 1 89.75 285 ILE A CA 1
ATOM 2184 C C . ILE A 1 285 ? 8.789 -5.316 -24.375 1 89.75 285 ILE A C 1
ATOM 2186 O O . ILE A 1 285 ? 8.742 -5.355 -23.141 1 89.75 285 ILE A O 1
ATOM 2190 N N . ASP A 1 286 ? 8.844 -4.238 -25.078 1 85.62 286 ASP A N 1
ATOM 2191 C CA . ASP A 1 286 ? 9.047 -2.941 -24.438 1 85.62 286 ASP A CA 1
ATOM 2192 C C . ASP A 1 286 ? 7.746 -2.404 -23.859 1 85.62 286 ASP A C 1
ATOM 2194 O O . ASP A 1 286 ? 6.77 -2.209 -24.578 1 85.62 286 ASP A O 1
ATOM 2198 N N . VAL A 1 287 ? 7.805 -2.037 -22.594 1 83.5 287 VAL A N 1
ATOM 2199 C CA . VAL A 1 287 ? 6.629 -1.533 -21.891 1 83.5 287 VAL A CA 1
ATOM 2200 C C . VAL A 1 287 ? 6.234 -0.168 -22.453 1 83.5 287 VAL A C 1
ATOM 2202 O O . VAL A 1 287 ? 5.074 0.235 -22.375 1 83.5 287 VAL A O 1
ATOM 2205 N N . GLU A 1 288 ? 7.148 0.488 -23.047 1 81.31 288 GLU A N 1
ATOM 2206 C CA . GLU A 1 288 ? 6.898 1.832 -23.562 1 81.31 288 GLU A CA 1
ATOM 2207 C C . GLU A 1 288 ? 5.906 1.805 -24.719 1 81.31 288 GLU A C 1
ATOM 2209 O O . GLU A 1 288 ? 5.211 2.791 -24.969 1 81.31 288 GLU A O 1
ATOM 2214 N N . VAL A 1 289 ? 5.828 0.658 -25.359 1 87.5 289 VAL A N 1
ATOM 2215 C CA . VAL A 1 289 ? 4.863 0.497 -26.453 1 87.5 289 VAL A CA 1
ATOM 2216 C C . VAL A 1 289 ? 3.445 0.661 -25.906 1 87.5 289 VAL A C 1
ATOM 2218 O O . VAL A 1 289 ? 2.596 1.284 -26.547 1 87.5 289 VAL A O 1
ATOM 2221 N N . LEU A 1 290 ? 3.252 0.117 -24.75 1 88.88 290 LEU A N 1
ATOM 2222 C CA . LEU A 1 290 ? 1.939 0.218 -24.125 1 88.88 290 LEU A CA 1
ATOM 2223 C C . LEU A 1 290 ? 1.687 1.635 -23.625 1 88.88 290 LEU A C 1
ATOM 2225 O O . LEU A 1 290 ? 0.606 2.189 -23.844 1 88.88 290 LEU A O 1
ATOM 2229 N N . LYS A 1 291 ? 2.611 2.225 -22.984 1 82.25 291 LYS A N 1
ATOM 2230 C CA . LYS A 1 291 ? 2.469 3.537 -22.359 1 82.25 291 LYS A CA 1
ATOM 2231 C C . LYS A 1 291 ? 2.199 4.617 -23.406 1 82.25 291 LYS A C 1
ATOM 2233 O O . LYS A 1 291 ? 1.401 5.527 -23.172 1 82.25 291 LYS A O 1
ATOM 2238 N N . ARG A 1 292 ? 2.752 4.48 -24.578 1 78.88 292 ARG A N 1
ATOM 2239 C CA . ARG A 1 292 ? 2.668 5.531 -25.594 1 78.88 292 ARG A CA 1
ATOM 2240 C C . ARG A 1 292 ? 1.544 5.246 -26.578 1 78.88 292 ARG A C 1
ATOM 2242 O O . ARG A 1 292 ? 0.958 6.176 -27.141 1 78.88 292 ARG A O 1
ATOM 2249 N N . GLY A 1 293 ? 1.206 4.059 -26.672 1 79.94 293 GLY A N 1
ATOM 2250 C CA . GLY A 1 293 ? 0.477 3.727 -27.875 1 79.94 293 GLY A CA 1
ATOM 2251 C C . GLY A 1 293 ? -0.942 3.262 -27.609 1 79.94 293 GLY A C 1
ATOM 2252 O O . GLY A 1 293 ? -1.837 3.484 -28.438 1 79.94 293 GLY A O 1
ATOM 2253 N N . LEU A 1 294 ? -1.199 2.664 -26.516 1 88.62 294 LEU A N 1
ATOM 2254 C CA . LEU A 1 294 ? -2.467 1.957 -26.375 1 88.62 294 LEU A CA 1
ATOM 2255 C C . LEU A 1 294 ? -3.641 2.93 -26.438 1 88.62 294 LEU A C 1
ATOM 2257 O O . LEU A 1 294 ? -3.705 3.883 -25.656 1 88.62 294 LEU A O 1
ATOM 2261 N N . GLY A 1 295 ? -4.488 2.742 -27.312 1 82.94 295 GLY A N 1
ATOM 2262 C CA . GLY A 1 295 ? -5.695 3.541 -27.438 1 82.94 295 GLY A CA 1
ATOM 2263 C C . GLY A 1 295 ? -5.488 4.805 -28.25 1 82.94 295 GLY A C 1
ATOM 2264 O O . GLY A 1 295 ? -6.414 5.605 -28.406 1 82.94 295 GLY A O 1
ATOM 2265 N N . THR A 1 296 ? -4.312 5.012 -28.781 1 86.19 296 THR A N 1
ATOM 2266 C CA . THR A 1 296 ? -4.035 6.223 -29.562 1 86.19 296 THR A CA 1
ATOM 2267 C C . THR A 1 296 ? -4.234 5.973 -31.047 1 86.19 296 THR A C 1
ATOM 2269 O O . THR A 1 296 ? -4.199 4.828 -31.5 1 86.19 296 THR A O 1
ATOM 2272 N N . PRO A 1 297 ? -4.496 7.039 -31.719 1 86.75 297 PRO A N 1
ATOM 2273 C CA . PRO A 1 297 ? -4.629 6.887 -33.156 1 86.75 297 PRO A CA 1
ATOM 2274 C C . PRO A 1 297 ? -3.344 6.395 -33.844 1 86.75 297 PRO A C 1
ATOM 2276 O O . PRO A 1 297 ? -3.396 5.668 -34.844 1 86.75 297 PRO A O 1
ATOM 2279 N N . GLU A 1 298 ? -2.248 6.75 -33.25 1 86.88 298 GLU A N 1
ATOM 2280 C CA . GLU A 1 298 ? -0.969 6.301 -33.781 1 86.88 298 GLU A CA 1
ATOM 2281 C C . GLU A 1 298 ? -0.824 4.785 -33.656 1 86.88 298 GLU A C 1
ATOM 2283 O O . GLU A 1 298 ? -0.324 4.129 -34.594 1 86.88 298 GLU A O 1
ATOM 2288 N N . ASP A 1 299 ? -1.242 4.238 -32.656 1 86.94 299 ASP A N 1
ATOM 2289 C CA . ASP A 1 299 ? -1.193 2.791 -32.469 1 86.94 299 ASP A CA 1
ATOM 2290 C C . ASP A 1 299 ? -2.129 2.072 -33.438 1 86.94 299 ASP A C 1
ATOM 2292 O O . ASP A 1 299 ? -1.804 0.993 -33.938 1 86.94 299 ASP A O 1
ATOM 2296 N N . ALA A 1 300 ? -3.219 2.713 -33.75 1 88.62 300 ALA A N 1
ATOM 2297 C CA . ALA A 1 300 ? -4.195 2.098 -34.625 1 88.62 300 ALA A CA 1
ATOM 2298 C C . ALA A 1 300 ? -3.611 1.908 -36.031 1 88.62 300 ALA A C 1
ATOM 2300 O O . ALA A 1 300 ? -4.055 1.037 -36.781 1 88.62 300 ALA A O 1
ATOM 2301 N N . ARG A 1 301 ? -2.625 2.703 -36.312 1 91.12 301 ARG A N 1
ATOM 2302 C CA . ARG A 1 301 ? -2.016 2.635 -37.656 1 91.12 301 ARG A CA 1
ATOM 2303 C C . ARG A 1 301 ? -0.813 1.695 -37.656 1 91.12 301 ARG A C 1
ATOM 2305 O O . ARG A 1 301 ? -0.372 1.246 -38.688 1 91.12 301 ARG A O 1
ATOM 2312 N N . ASP A 1 302 ? -0.282 1.417 -36.531 1 94.19 302 ASP A N 1
ATOM 2313 C CA . ASP A 1 302 ? 0.843 0.496 -36.375 1 94.19 302 ASP A CA 1
ATOM 2314 C C . ASP A 1 302 ? 0.36 -0.937 -36.188 1 94.19 302 ASP A C 1
ATOM 2316 O O . ASP A 1 302 ? 0.316 -1.422 -35.031 1 94.19 302 ASP A O 1
ATOM 2320 N N . LEU A 1 303 ? 0.149 -1.615 -37.312 1 96.19 303 LEU A N 1
ATOM 2321 C CA . LEU A 1 303 ? -0.489 -2.926 -37.281 1 96.19 303 LEU A CA 1
ATOM 2322 C C . LEU A 1 303 ? 0.549 -4.039 -37.375 1 96.19 303 LEU A C 1
ATOM 2324 O O . LEU A 1 303 ? 1.542 -3.908 -38.094 1 96.19 303 LEU A O 1
ATOM 2328 N N . VAL A 1 304 ? 0.353 -5.078 -36.594 1 97.38 304 VAL A N 1
ATOM 2329 C CA . VAL A 1 304 ? 1.148 -6.301 -36.625 1 97.38 304 VAL A CA 1
ATOM 2330 C C . VAL A 1 304 ? 0.268 -7.477 -37.062 1 97.38 304 VAL A C 1
ATOM 2332 O O . VAL A 1 304 ? -0.853 -7.629 -36.562 1 97.38 304 VAL A O 1
ATOM 2335 N N . SER A 1 305 ? 0.763 -8.289 -38 1 97.94 305 SER A N 1
ATOM 2336 C CA . SER A 1 305 ? 0.022 -9.469 -38.438 1 97.94 305 SER A CA 1
ATOM 2337 C C . SER A 1 305 ? 0.144 -10.602 -37.438 1 97.94 305 SER A C 1
ATOM 2339 O O . SER A 1 305 ? 1.253 -11 -37.062 1 97.94 305 SER A O 1
ATOM 2341 N N . VAL A 1 306 ? -1.002 -11.133 -36.969 1 98.12 306 VAL A N 1
ATOM 2342 C CA . VAL A 1 306 ? -1.049 -12.18 -35.938 1 98.12 306 VAL A CA 1
ATOM 2343 C C . VAL A 1 306 ? -1.919 -13.336 -36.438 1 98.12 306 VAL A C 1
ATOM 2345 O O . VAL A 1 306 ? -3.01 -13.117 -36.969 1 98.12 306 VAL A O 1
ATOM 2348 N N . ARG A 1 307 ? -1.406 -14.492 -36.281 1 96.94 307 ARG A N 1
ATOM 2349 C CA . ARG A 1 307 ? -2.129 -15.703 -36.688 1 96.94 307 ARG A CA 1
ATOM 2350 C C . ARG A 1 307 ? -2.535 -16.516 -35.438 1 96.94 307 ARG A C 1
ATOM 2352 O O . ARG A 1 307 ? -1.688 -17.125 -34.781 1 96.94 307 ARG A O 1
ATOM 2359 N N . PRO A 1 308 ? -3.865 -16.516 -35.125 1 96.81 308 PRO A N 1
ATOM 2360 C CA . PRO A 1 308 ? -4.301 -17.312 -33.969 1 96.81 308 PRO A CA 1
ATOM 2361 C C . PRO A 1 308 ? -4.145 -18.812 -34.188 1 96.81 308 PRO A C 1
ATOM 2363 O O . PRO A 1 308 ? -4.254 -19.281 -35.344 1 96.81 308 PRO A O 1
ATOM 2366 N N . LEU A 1 309 ? -3.848 -19.547 -33.125 1 93.19 309 LEU A N 1
ATOM 2367 C CA . LEU A 1 309 ? -3.729 -21 -33.188 1 93.19 309 LEU A CA 1
ATOM 2368 C C . LEU A 1 309 ? -4.816 -21.672 -32.344 1 93.19 309 LEU A C 1
ATOM 2370 O O . LEU A 1 309 ? -4.93 -21.391 -31.141 1 93.19 309 LEU A O 1
ATOM 2374 N N . ALA A 1 310 ? -5.656 -22.328 -32.906 1 84.06 310 ALA A N 1
ATOM 2375 C CA . ALA A 1 310 ? -6.66 -23.109 -32.188 1 84.06 310 ALA A CA 1
ATOM 2376 C C . ALA A 1 310 ? -6.305 -24.594 -32.188 1 84.06 310 ALA A C 1
ATOM 2378 O O . ALA A 1 310 ? -6.363 -25.266 -33.219 1 84.06 310 ALA A O 1
ATOM 2379 N N . GLY A 1 311 ? -5.992 -25.172 -31.078 1 77.31 311 GLY A N 1
ATOM 2380 C CA . GLY A 1 311 ? -5.59 -26.562 -30.969 1 77.31 311 GLY A CA 1
ATOM 2381 C C . GLY A 1 311 ? -4.434 -26.922 -31.891 1 77.31 311 GLY A C 1
ATOM 2382 O O . GLY A 1 311 ? -4.441 -27.969 -32.531 1 77.31 311 GLY A O 1
ATOM 2383 N N . GLY A 1 312 ? -3.592 -25.984 -32.156 1 79.25 312 GLY A N 1
ATOM 2384 C CA . GLY A 1 312 ? -2.438 -26.234 -33 1 79.25 312 GLY A CA 1
ATOM 2385 C C . GLY A 1 312 ? -2.68 -25.891 -34.438 1 79.25 312 GLY A C 1
ATOM 2386 O O . GLY A 1 312 ? -1.74 -25.828 -35.25 1 79.25 312 GLY A O 1
ATOM 2387 N N . THR A 1 313 ? -3.889 -25.594 -34.75 1 87.12 313 THR A N 1
ATOM 2388 C CA . THR A 1 313 ? -4.215 -25.266 -36.125 1 87.12 313 THR A CA 1
ATOM 2389 C C . THR A 1 313 ? -4.227 -23.75 -36.344 1 87.12 313 THR A C 1
ATOM 2391 O O . THR A 1 313 ? -4.902 -23.031 -35.625 1 87.12 313 THR A O 1
ATOM 2394 N N . PRO A 1 314 ? -3.488 -23.297 -37.375 1 91.69 314 PRO A N 1
ATOM 2395 C CA . PRO A 1 314 ? -3.426 -21.859 -37.625 1 91.69 314 PRO A CA 1
ATOM 2396 C C . PRO A 1 314 ? -4.723 -21.297 -38.219 1 91.69 314 PRO A C 1
ATOM 2398 O O . PRO A 1 314 ? -5.316 -21.922 -39.094 1 91.69 314 PRO A O 1
ATOM 2401 N N . GLY A 1 315 ? -5.207 -20.281 -37.688 1 92.88 315 GLY A N 1
ATOM 2402 C CA . GLY A 1 315 ? -6.359 -19.578 -38.219 1 92.88 315 GLY A CA 1
ATOM 2403 C C . GLY A 1 315 ? -5.992 -18.5 -39.219 1 92.88 315 GLY A C 1
ATOM 2404 O O . GLY A 1 315 ? -4.879 -18.484 -39.75 1 92.88 315 GLY A O 1
ATOM 2405 N N . ILE A 1 316 ? -6.941 -17.641 -39.531 1 94.44 316 ILE A N 1
ATOM 2406 C CA . ILE A 1 316 ? -6.75 -16.531 -40.469 1 94.44 316 ILE A CA 1
ATOM 2407 C C . ILE A 1 316 ? -5.961 -15.422 -39.781 1 94.44 316 ILE A C 1
ATOM 2409 O O . ILE A 1 316 ? -6.262 -15.047 -38.625 1 94.44 316 ILE A O 1
ATOM 2413 N N . PRO A 1 317 ? -4.91 -15 -40.469 1 96.62 317 PRO A N 1
ATOM 2414 C CA . PRO A 1 317 ? -4.148 -13.898 -39.875 1 96.62 317 PRO A CA 1
ATOM 2415 C C . PRO A 1 317 ? -5 -12.656 -39.625 1 96.62 317 PRO A C 1
ATOM 2417 O O . PRO A 1 317 ? -5.852 -12.312 -40.469 1 96.62 317 PRO A O 1
ATOM 2420 N N . VAL A 1 318 ? -4.816 -12.031 -38.562 1 97.38 318 VAL A N 1
ATOM 2421 C CA . VAL A 1 318 ? -5.527 -10.82 -38.156 1 97.38 318 VAL A CA 1
ATOM 2422 C C . VAL A 1 318 ? -4.531 -9.695 -37.906 1 97.38 318 VAL A C 1
ATOM 2424 O O . VAL A 1 318 ? -3.479 -9.906 -37.312 1 97.38 318 VAL A O 1
ATOM 2427 N N . ALA A 1 319 ? -4.852 -8.523 -38.406 1 97.31 319 ALA A N 1
ATOM 2428 C CA . ALA A 1 319 ? -4.031 -7.348 -38.156 1 97.31 319 ALA A CA 1
ATOM 2429 C C . ALA A 1 319 ? -4.457 -6.664 -36.844 1 97.31 319 ALA A C 1
ATOM 2431 O O . ALA A 1 319 ? -5.617 -6.266 -36.719 1 97.31 319 ALA A O 1
ATOM 2432 N N . LEU A 1 320 ? -3.543 -6.559 -35.938 1 96.75 320 LEU A N 1
ATOM 2433 C CA . LEU A 1 320 ? -3.822 -5.906 -34.656 1 96.75 320 LEU A CA 1
ATOM 2434 C C . LEU A 1 320 ? -2.869 -4.738 -34.406 1 96.75 320 LEU A C 1
ATOM 2436 O O . LEU A 1 320 ? -1.697 -4.805 -34.781 1 96.75 320 LEU A O 1
ATOM 2440 N N . PRO A 1 321 ? -3.416 -3.688 -33.812 1 96.44 321 PRO A N 1
ATOM 2441 C CA . PRO A 1 321 ? -2.48 -2.646 -33.375 1 96.44 321 PRO A CA 1
ATOM 2442 C C . PRO A 1 321 ? -1.402 -3.176 -32.438 1 96.44 321 PRO A C 1
ATOM 2444 O O . PRO A 1 321 ? -1.687 -4.012 -31.578 1 96.44 321 PRO A O 1
ATOM 2447 N N . ARG A 1 322 ? -0.201 -2.682 -32.531 1 96.25 322 ARG A N 1
ATOM 2448 C CA . ARG A 1 322 ? 0.964 -3.186 -31.812 1 96.25 322 ARG A CA 1
ATOM 2449 C C . ARG A 1 322 ? 0.762 -3.086 -30.312 1 96.25 322 ARG A C 1
ATOM 2451 O O . ARG A 1 322 ? 1.065 -4.027 -29.578 1 96.25 322 ARG A O 1
ATOM 2458 N N . ALA A 1 323 ? 0.299 -1.983 -29.844 1 95.75 323 ALA A N 1
ATOM 2459 C CA . ALA A 1 323 ? 0.104 -1.798 -28.422 1 95.75 323 ALA A CA 1
ATOM 2460 C C . ALA A 1 323 ? -0.977 -2.734 -27.891 1 95.75 323 ALA A C 1
ATOM 2462 O O . ALA A 1 323 ? -0.88 -3.227 -26.75 1 95.75 323 ALA A O 1
ATOM 2463 N N . THR A 1 324 ? -1.986 -2.922 -28.672 1 96.25 324 THR A N 1
ATOM 2464 C CA . THR A 1 324 ? -3.041 -3.855 -28.281 1 96.25 324 THR A CA 1
ATOM 2465 C C . THR A 1 324 ? -2.494 -5.273 -28.172 1 96.25 324 THR A C 1
ATOM 2467 O O . THR A 1 324 ? -2.809 -5.996 -27.234 1 96.25 324 THR A O 1
ATOM 2470 N N . LEU A 1 325 ? -1.703 -5.637 -29.125 1 96.62 325 LEU A N 1
ATOM 2471 C CA . LEU A 1 325 ? -1.06 -6.945 -29.078 1 96.62 325 LEU A CA 1
ATOM 2472 C C . LEU A 1 325 ? -0.179 -7.066 -27.828 1 96.62 325 LEU A C 1
ATOM 2474 O O . LEU A 1 325 ? -0.212 -8.086 -27.141 1 96.62 325 LEU A O 1
ATOM 2478 N N . THR A 1 326 ? 0.586 -5.992 -27.562 1 95.69 326 THR A N 1
ATOM 2479 C CA . THR A 1 326 ? 1.465 -5.98 -26.391 1 95.69 326 THR A CA 1
ATOM 2480 C C . THR A 1 326 ? 0.671 -6.223 -25.109 1 95.69 326 THR A C 1
ATOM 2482 O O . THR A 1 326 ? 1.123 -6.945 -24.219 1 95.69 326 THR A O 1
ATOM 2485 N N . ALA A 1 327 ? -0.478 -5.66 -25.031 1 96.62 327 ALA A N 1
ATOM 2486 C CA . ALA A 1 327 ? -1.336 -5.801 -23.859 1 96.62 327 ALA A CA 1
ATOM 2487 C C . ALA A 1 327 ? -1.867 -7.227 -23.734 1 96.62 327 ALA A C 1
ATOM 2489 O O . ALA A 1 327 ? -2.072 -7.723 -22.625 1 96.62 327 ALA A O 1
ATOM 2490 N N . LEU A 1 328 ? -1.991 -7.938 -24.828 1 97.62 328 LEU A N 1
ATOM 2491 C CA . LEU A 1 328 ? -2.684 -9.219 -24.844 1 97.62 328 LEU A CA 1
ATOM 2492 C C . LEU A 1 328 ? -1.697 -10.375 -24.688 1 97.62 328 LEU A C 1
ATOM 2494 O O . LEU A 1 328 ? -2.098 -11.508 -24.422 1 97.62 328 LEU A O 1
ATOM 2498 N N . VAL A 1 329 ? -0.463 -10.141 -24.844 1 97.56 329 VAL A N 1
ATOM 2499 C CA . VAL A 1 329 ? 0.526 -11.211 -24.828 1 97.56 329 VAL A CA 1
ATOM 2500 C C . VAL A 1 329 ? 0.953 -11.5 -23.391 1 97.56 329 VAL A C 1
ATOM 2502 O O . VAL A 1 329 ? 1.379 -10.594 -22.672 1 97.56 329 VAL A O 1
ATOM 2505 N N . ALA A 1 330 ? 0.837 -12.727 -22.984 1 97 330 ALA A N 1
ATOM 2506 C CA . ALA A 1 330 ? 1.294 -13.156 -21.672 1 97 330 ALA A CA 1
ATOM 2507 C C . ALA A 1 330 ? 2.746 -13.625 -21.719 1 97 330 ALA A C 1
ATOM 2509 O O . ALA A 1 330 ? 3.518 -13.367 -20.797 1 97 330 ALA A O 1
ATOM 2510 N N . GLU A 1 331 ? 3.039 -14.281 -22.797 1 96.56 331 GLU A N 1
ATOM 2511 C CA . GLU A 1 331 ? 4.355 -14.906 -22.891 1 96.56 331 GLU A CA 1
ATOM 2512 C C . GLU A 1 331 ? 4.879 -14.867 -24.328 1 96.56 331 GLU A C 1
ATOM 2514 O O . GLU A 1 331 ? 4.117 -15.047 -25.281 1 96.56 331 GLU A O 1
ATOM 2519 N N . LEU A 1 332 ? 6.109 -14.562 -24.453 1 96.56 332 LEU A N 1
ATOM 2520 C CA . LEU A 1 332 ? 6.863 -14.633 -25.703 1 96.56 332 LEU A CA 1
ATOM 2521 C C . LEU A 1 332 ? 7.883 -15.766 -25.656 1 96.56 332 LEU A C 1
ATOM 2523 O O . LEU A 1 332 ? 8.68 -15.852 -24.719 1 96.56 332 LEU A O 1
ATOM 2527 N N . LYS A 1 333 ? 7.828 -16.609 -26.609 1 95.5 333 LYS A N 1
ATOM 2528 C CA . LYS A 1 333 ? 8.766 -17.734 -26.656 1 95.5 333 LYS A CA 1
ATOM 2529 C C . LYS A 1 333 ? 9.93 -17.422 -27.594 1 95.5 333 LYS A C 1
ATOM 2531 O O . LYS A 1 333 ? 9.727 -17.078 -28.766 1 95.5 333 LYS A O 1
ATOM 2536 N N . ILE A 1 334 ? 11.078 -17.5 -27.094 1 94.62 334 ILE A N 1
ATOM 2537 C CA . ILE A 1 334 ? 12.297 -17.328 -27.875 1 94.62 334 ILE A CA 1
ATOM 2538 C C . ILE A 1 334 ? 13.047 -18.656 -27.969 1 94.62 334 ILE A C 1
ATOM 2540 O O . ILE A 1 334 ? 13.5 -19.188 -26.953 1 94.62 334 ILE A O 1
ATOM 2544 N N . VAL A 1 335 ? 13.164 -19.172 -29.156 1 95.06 335 VAL A N 1
ATOM 2545 C CA . VAL A 1 335 ? 13.938 -20.391 -29.391 1 95.06 335 VAL A CA 1
ATOM 2546 C C . VAL A 1 335 ? 15.414 -20.031 -29.578 1 95.06 335 VAL A C 1
ATOM 2548 O O . VAL A 1 335 ? 15.766 -19.312 -30.516 1 95.06 335 VAL A O 1
ATOM 2551 N N . MET A 1 336 ? 16.203 -20.516 -28.688 1 93.81 336 MET A N 1
ATOM 2552 C CA . MET A 1 336 ? 17.641 -20.219 -28.734 1 93.81 336 MET A CA 1
ATOM 2553 C C . MET A 1 336 ? 18.328 -21.078 -29.781 1 93.81 336 MET A C 1
ATOM 2555 O O . MET A 1 336 ? 18.016 -22.25 -29.938 1 93.81 336 MET A O 1
ATOM 2559 N N . ALA A 1 337 ? 19.297 -20.5 -30.438 1 90.62 337 ALA A N 1
ATOM 2560 C CA . ALA A 1 337 ? 20.016 -21.203 -31.484 1 90.62 337 ALA A CA 1
ATOM 2561 C C . ALA A 1 337 ? 20.984 -22.234 -30.906 1 90.62 337 ALA A C 1
ATOM 2563 O O . ALA A 1 337 ? 21.234 -23.266 -31.516 1 90.62 337 ALA A O 1
ATOM 2564 N N . ASP A 1 338 ? 21.484 -21.906 -29.734 1 89.5 338 ASP A N 1
ATOM 2565 C CA . ASP A 1 338 ? 22.438 -22.797 -29.062 1 89.5 338 ASP A CA 1
ATOM 2566 C C . ASP A 1 338 ? 21.891 -23.281 -27.719 1 89.5 338 ASP A C 1
ATOM 2568 O O . ASP A 1 338 ? 20.906 -22.734 -27.203 1 89.5 338 ASP A O 1
ATOM 2572 N N . THR A 1 339 ? 22.562 -24.328 -27.25 1 91.38 339 THR A N 1
ATOM 2573 C CA . THR A 1 339 ? 22.234 -24.844 -25.922 1 91.38 339 THR A CA 1
ATOM 2574 C C . THR A 1 339 ? 23.328 -24.469 -24.922 1 91.38 339 THR A C 1
ATOM 2576 O O . THR A 1 339 ? 24.328 -25.172 -24.797 1 91.38 339 THR A O 1
ATOM 2579 N N . PRO A 1 340 ? 23.109 -23.5 -24.172 1 91.38 340 PRO A N 1
ATOM 2580 C CA . PRO A 1 340 ? 24.156 -23 -23.281 1 91.38 340 PRO A CA 1
ATOM 2581 C C . PRO A 1 340 ? 24.516 -24 -22.172 1 91.38 340 PRO A C 1
ATOM 2583 O O . PRO A 1 340 ? 25.688 -24.172 -21.844 1 91.38 340 PRO A O 1
ATOM 2586 N N . TRP A 1 341 ? 23.516 -24.594 -21.562 1 92.25 341 TRP A N 1
ATOM 2587 C CA . TRP A 1 341 ? 23.703 -25.562 -20.469 1 92.25 341 TRP A CA 1
ATOM 2588 C C . TRP A 1 341 ? 22.906 -26.828 -20.734 1 92.25 341 TRP A C 1
ATOM 2590 O O . TRP A 1 341 ? 21.859 -26.797 -21.391 1 92.25 341 TRP A O 1
ATOM 2600 N N . PRO A 1 342 ? 23.25 -27.938 -20.188 1 89.88 342 PRO A N 1
ATOM 2601 C CA . PRO A 1 342 ? 22.578 -29.219 -20.453 1 89.88 342 PRO A CA 1
ATOM 2602 C C . PRO A 1 342 ? 21.156 -29.25 -19.922 1 89.88 342 PRO A C 1
ATOM 2604 O O . PRO A 1 342 ? 20.297 -29.938 -20.469 1 89.88 342 PRO A O 1
ATOM 2607 N N . PHE A 1 343 ? 20.891 -28.531 -18.953 1 90.44 343 PHE A N 1
ATOM 2608 C CA . PHE A 1 343 ? 19.562 -28.641 -18.344 1 90.44 343 PHE A CA 1
ATOM 2609 C C . PHE A 1 343 ? 18.5 -28.078 -19.281 1 90.44 343 PHE A C 1
ATOM 2611 O O . PHE A 1 343 ? 17.312 -28.359 -19.125 1 90.44 343 PHE A O 1
ATOM 2618 N N . PHE A 1 344 ? 18.859 -27.328 -20.312 1 92.5 344 PHE A N 1
ATOM 2619 C CA . PHE A 1 344 ? 17.906 -26.766 -21.266 1 92.5 344 PHE A CA 1
ATOM 2620 C C . PHE A 1 344 ? 17.25 -27.859 -22.094 1 92.5 344 PHE A C 1
ATOM 2622 O O . PHE A 1 344 ? 16.25 -27.609 -22.766 1 92.5 344 PHE A O 1
ATOM 2629 N N . GLN A 1 345 ? 17.719 -29.047 -21.953 1 89.44 345 GLN A N 1
ATOM 2630 C CA . GLN A 1 345 ? 17.109 -30.172 -22.656 1 89.44 345 GLN A CA 1
ATOM 2631 C C . GLN A 1 345 ? 15.727 -30.484 -22.094 1 89.44 345 GLN A C 1
ATOM 2633 O O . GLN A 1 345 ? 14.852 -30.984 -22.797 1 89.44 345 GLN A O 1
ATOM 2638 N N . HIS A 1 346 ? 15.609 -30.172 -20.859 1 88.56 346 HIS A N 1
ATOM 2639 C CA . HIS A 1 346 ? 14.328 -30.516 -20.266 1 88.56 346 HIS A CA 1
ATOM 2640 C C . HIS A 1 346 ? 13.742 -29.344 -19.484 1 88.56 346 HIS A C 1
ATOM 2642 O O . HIS A 1 346 ? 12.664 -29.453 -18.906 1 88.56 346 HIS A O 1
ATOM 2648 N N . THR A 1 347 ? 14.523 -28.25 -19.469 1 92.31 347 THR A N 1
ATOM 2649 C CA . THR A 1 347 ? 14.086 -27.109 -18.672 1 92.31 347 THR A CA 1
ATOM 2650 C C . THR A 1 347 ? 14.164 -25.812 -19.469 1 92.31 347 THR A C 1
ATOM 2652 O O . THR A 1 347 ? 15.117 -25.609 -20.234 1 92.31 347 THR A O 1
ATOM 2655 N N . ASP A 1 348 ? 13.156 -24.984 -19.391 1 94.69 348 ASP A N 1
ATOM 2656 C CA . ASP A 1 348 ? 13.156 -23.656 -20 1 94.69 348 ASP A CA 1
ATOM 2657 C C . ASP A 1 348 ? 13.477 -22.578 -18.953 1 94.69 348 ASP A C 1
ATOM 2659 O O . ASP A 1 348 ? 13.438 -22.844 -17.75 1 94.69 348 ASP A O 1
ATOM 2663 N N . LEU A 1 349 ? 13.875 -21.422 -19.484 1 95.94 349 LEU A N 1
ATOM 2664 C CA . LEU A 1 349 ? 14.164 -20.281 -18.641 1 95.94 349 LEU A CA 1
ATOM 2665 C C . LEU A 1 349 ? 13.117 -19.188 -18.828 1 95.94 349 LEU A C 1
ATOM 2667 O O . LEU A 1 349 ? 12.828 -18.797 -19.969 1 95.94 349 LEU A O 1
ATOM 2671 N N . LEU A 1 350 ? 12.516 -18.75 -17.75 1 95.31 350 LEU A N 1
ATOM 2672 C CA . LEU A 1 350 ? 11.5 -17.703 -17.797 1 95.31 350 LEU A CA 1
ATOM 2673 C C . LEU A 1 350 ? 12.031 -16.391 -17.219 1 95.31 350 LEU A C 1
ATOM 2675 O O . LEU A 1 350 ? 12.539 -16.359 -16.094 1 95.31 350 LEU A O 1
ATOM 2679 N N . ASP A 1 351 ? 11.938 -15.352 -17.938 1 92.56 351 ASP A N 1
ATOM 2680 C CA . ASP A 1 351 ? 12.25 -14 -17.5 1 92.56 351 ASP A CA 1
ATOM 2681 C C . ASP A 1 351 ? 10.977 -13.227 -17.156 1 92.56 351 ASP A C 1
ATOM 2683 O O . ASP A 1 351 ? 10.219 -12.844 -18.062 1 92.56 351 ASP A O 1
ATOM 2687 N N . PHE A 1 352 ? 10.773 -13.008 -15.875 1 91.56 352 PHE A N 1
ATOM 2688 C CA . PHE A 1 352 ? 9.594 -12.273 -15.438 1 91.56 352 PHE A CA 1
ATOM 2689 C C . PHE A 1 352 ? 9.867 -10.781 -15.391 1 91.56 352 PHE A C 1
ATOM 2691 O O . PHE A 1 352 ? 10.992 -10.352 -15.133 1 91.56 352 PHE A O 1
ATOM 2698 N N . PRO A 1 353 ? 8.805 -10.023 -15.672 1 87.56 353 PRO A N 1
ATOM 2699 C CA . PRO A 1 353 ? 8.969 -8.594 -15.438 1 87.56 353 PRO A CA 1
ATOM 2700 C C . PRO A 1 353 ? 9.203 -8.258 -13.969 1 87.56 353 PRO A C 1
ATOM 2702 O O . PRO A 1 353 ? 8.773 -9 -13.086 1 87.56 353 PRO A O 1
ATOM 2705 N N . GLY A 1 354 ? 9.859 -7.215 -13.703 1 78.44 354 GLY A N 1
ATOM 2706 C CA . GLY A 1 354 ? 10.219 -6.836 -12.344 1 78.44 354 GLY A CA 1
ATOM 2707 C C . GLY A 1 354 ? 9.031 -6.391 -11.516 1 78.44 354 GLY A C 1
ATOM 2708 O O . GLY A 1 354 ? 8.109 -5.75 -12.031 1 78.44 354 GLY A O 1
ATOM 2709 N N . ALA A 1 355 ? 9.047 -6.789 -10.305 1 77.12 355 ALA A N 1
ATOM 2710 C CA . ALA A 1 355 ? 7.992 -6.391 -9.367 1 77.12 355 ALA A CA 1
ATOM 2711 C C . ALA A 1 355 ? 8.156 -4.938 -8.938 1 77.12 355 ALA A C 1
ATOM 2713 O O . ALA A 1 355 ? 9.281 -4.469 -8.727 1 77.12 355 ALA A O 1
ATOM 2714 N N . ARG A 1 356 ? 7.09 -4.176 -8.945 1 81.44 356 ARG A N 1
ATOM 2715 C CA . ARG A 1 356 ? 7.082 -2.781 -8.516 1 81.44 356 ARG A CA 1
ATOM 2716 C C . ARG A 1 356 ? 6.047 -2.555 -7.418 1 81.44 356 ARG A C 1
ATOM 2718 O O . ARG A 1 356 ? 5.078 -3.305 -7.309 1 81.44 356 ARG A O 1
ATOM 2725 N N . SER A 1 357 ? 6.387 -1.528 -6.605 1 88.81 357 SER A N 1
ATOM 2726 C CA . SER A 1 357 ? 5.41 -1.158 -5.586 1 88.81 357 SER A CA 1
ATOM 2727 C C . SER A 1 357 ? 4.121 -0.641 -6.219 1 88.81 357 SER A C 1
ATOM 2729 O O . SER A 1 357 ? 4.152 -0.016 -7.281 1 88.81 357 SER A O 1
ATOM 2731 N N . ARG A 1 358 ? 3.039 -0.957 -5.617 1 90.44 358 ARG A N 1
ATOM 2732 C CA . ARG A 1 358 ? 1.739 -0.517 -6.109 1 90.44 358 ARG A CA 1
ATOM 2733 C C . ARG A 1 358 ? 1.529 0.971 -5.848 1 90.44 358 ARG A C 1
ATOM 2735 O O . ARG A 1 358 ? 2.125 1.535 -4.93 1 90.44 358 ARG A O 1
ATOM 2742 N N . LEU A 1 359 ? 0.678 1.599 -6.648 1 89.81 359 LEU A N 1
ATOM 2743 C CA . LEU A 1 359 ? 0.388 3.021 -6.512 1 89.81 359 LEU A CA 1
ATOM 2744 C C . LEU A 1 359 ? -0.622 3.268 -5.398 1 89.81 359 LEU A C 1
ATOM 2746 O O . LEU A 1 359 ? -1.159 2.318 -4.82 1 89.81 359 LEU A O 1
ATOM 2750 N N . LYS A 1 360 ? -0.8 4.473 -5.023 1 88.5 360 LYS A N 1
ATOM 2751 C CA . LYS A 1 360 ? -1.801 4.922 -4.059 1 88.5 360 LYS A CA 1
ATOM 2752 C C . LYS A 1 360 ? -2.631 6.074 -4.625 1 88.5 360 LYS A C 1
ATOM 2754 O O . LYS A 1 360 ? -2.572 7.195 -4.117 1 88.5 360 LYS A O 1
ATOM 2759 N N . LEU A 1 361 ? -3.557 5.699 -5.582 1 90 361 LEU A N 1
ATOM 2760 C CA . LEU A 1 361 ? -4.328 6.73 -6.266 1 90 361 LEU A CA 1
ATOM 2761 C C . LEU A 1 361 ? -5.648 6.988 -5.543 1 90 361 LEU A C 1
ATOM 2763 O O . LEU A 1 361 ? -6.352 6.043 -5.176 1 90 361 LEU A O 1
ATOM 2767 N N . PRO A 1 362 ? -5.938 8.18 -5.316 1 86.62 362 PRO A N 1
ATOM 2768 C CA . PRO A 1 362 ? -7.27 8.453 -4.766 1 86.62 362 PRO A CA 1
ATOM 2769 C C . PRO A 1 362 ? -8.375 8.352 -5.816 1 86.62 362 PRO A C 1
ATOM 2771 O O . PRO A 1 362 ? -9.508 7.996 -5.492 1 86.62 362 PRO A O 1
ATOM 2774 N N . CYS A 1 363 ? -8.062 8.797 -7 1 88.56 363 CYS A N 1
ATOM 2775 C CA . CYS A 1 363 ? -8.961 8.766 -8.148 1 88.56 363 CYS A CA 1
ATOM 2776 C C . CYS A 1 363 ? -8.172 8.883 -9.453 1 88.56 363 CYS A C 1
ATOM 2778 O O . CYS A 1 363 ? -6.953 9.047 -9.43 1 88.56 363 CYS A O 1
ATOM 2780 N N . LEU A 1 364 ? -8.875 8.695 -10.562 1 89.88 364 LEU A N 1
ATOM 2781 C CA . LEU A 1 364 ? -8.25 8.961 -11.852 1 89.88 364 LEU A CA 1
ATOM 2782 C C . LEU A 1 364 ? -8.234 10.453 -12.156 1 89.88 364 LEU A C 1
ATOM 2784 O O . LEU A 1 364 ? -9.125 11.188 -11.719 1 89.88 364 LEU A O 1
ATOM 2788 N N . PRO A 1 365 ? -7.207 10.875 -12.891 1 84 365 PRO A N 1
ATOM 2789 C CA . PRO A 1 365 ? -7.184 12.289 -13.273 1 84 365 PRO A CA 1
ATOM 2790 C C . PRO A 1 365 ? -8.414 12.703 -14.07 1 84 365 PRO A C 1
ATOM 2792 O O . PRO A 1 365 ? -9.008 11.883 -14.773 1 84 365 PRO A O 1
ATOM 2795 N N . SER A 1 366 ? -8.734 14 -14.023 1 79.31 366 SER A N 1
ATOM 2796 C CA . SER A 1 366 ? -9.898 14.531 -14.742 1 79.31 366 SER A CA 1
ATOM 2797 C C . SER A 1 366 ? -9.562 14.805 -16.203 1 79.31 366 SER A C 1
ATOM 2799 O O . SER A 1 366 ? -10.422 14.656 -17.078 1 79.31 366 SER A O 1
ATOM 2801 N N . ASP A 1 367 ? -8.344 15.141 -16.406 1 79.81 367 ASP A N 1
ATOM 2802 C CA . ASP A 1 367 ? -7.895 15.383 -17.781 1 79.81 367 ASP A CA 1
ATOM 2803 C C . ASP A 1 367 ? -7.848 14.086 -18.578 1 79.81 367 ASP A C 1
ATOM 2805 O O . ASP A 1 367 ? -7.309 13.078 -18.109 1 79.81 367 ASP A O 1
ATOM 2809 N N . ASP A 1 368 ? -8.359 14.102 -19.75 1 82.81 368 ASP A N 1
ATOM 2810 C CA . ASP A 1 368 ? -8.508 12.883 -20.547 1 82.81 368 ASP A CA 1
ATOM 2811 C C . ASP A 1 368 ? -7.145 12.312 -20.938 1 82.81 368 ASP A C 1
ATOM 2813 O O . ASP A 1 368 ? -6.957 11.094 -20.938 1 82.81 368 ASP A O 1
ATOM 2817 N N . GLY A 1 369 ? -6.309 13.195 -21.375 1 81.31 369 GLY A N 1
ATOM 2818 C CA . GLY A 1 369 ? -4.977 12.727 -21.719 1 81.31 369 GLY A CA 1
ATOM 2819 C C . GLY A 1 369 ? -4.246 12.078 -20.562 1 81.31 369 GLY A C 1
ATOM 2820 O O . GLY A 1 369 ? -3.678 10.992 -20.719 1 81.31 369 GLY A O 1
ATOM 2821 N N . GLU A 1 370 ? -4.32 12.727 -19.422 1 82.69 370 GLU A N 1
ATOM 2822 C CA . GLU A 1 370 ? -3.688 12.188 -18.219 1 82.69 370 GLU A CA 1
ATOM 2823 C C . GLU A 1 370 ? -4.391 10.922 -17.75 1 82.69 370 GLU A C 1
ATOM 2825 O O . GLU A 1 370 ? -3.744 10 -17.25 1 82.69 370 GLU A O 1
ATOM 2830 N N . LYS A 1 371 ? -5.676 11 -17.922 1 89.44 371 LYS A N 1
ATOM 2831 C CA . LYS A 1 371 ? -6.477 9.844 -17.531 1 89.44 371 LYS A CA 1
ATOM 2832 C C . LYS A 1 371 ? -6.094 8.617 -18.359 1 89.44 371 LYS A C 1
ATOM 2834 O O . LYS A 1 371 ? -5.902 7.531 -17.797 1 89.44 371 LYS A O 1
ATOM 2839 N N . THR A 1 372 ? -5.961 8.742 -19.578 1 89.19 372 THR A N 1
ATOM 2840 C CA . THR A 1 372 ? -5.605 7.637 -20.469 1 89.19 372 THR A CA 1
ATOM 2841 C C . THR A 1 372 ? -4.207 7.113 -20.141 1 89.19 372 THR A C 1
ATOM 2843 O O . THR A 1 372 ? -3.982 5.902 -20.109 1 89.19 372 THR A O 1
ATOM 2846 N N . ALA A 1 373 ? -3.289 8.023 -19.922 1 87.31 373 ALA A N 1
ATOM 2847 C CA . ALA A 1 373 ? -1.926 7.637 -19.562 1 87.31 373 ALA A CA 1
ATOM 2848 C C . ALA A 1 373 ? -1.903 6.859 -18.25 1 87.31 373 ALA A C 1
ATOM 2850 O O . ALA A 1 373 ? -1.168 5.879 -18.125 1 87.31 373 ALA A O 1
ATOM 2851 N N . GLN A 1 374 ? -2.693 7.316 -17.344 1 90.31 374 GLN A N 1
ATOM 2852 C CA . GLN A 1 374 ? -2.766 6.648 -16.047 1 90.31 374 GLN A CA 1
ATOM 2853 C C . GLN A 1 374 ? -3.355 5.25 -16.188 1 90.31 374 GLN A C 1
ATOM 2855 O O . GLN A 1 374 ? -2.883 4.309 -15.539 1 90.31 374 GLN A O 1
ATOM 2860 N N . VAL A 1 375 ? -4.363 5.098 -16.984 1 94 375 VAL A N 1
ATOM 2861 C CA . VAL A 1 375 ? -5.031 3.811 -17.172 1 94 375 VAL A CA 1
ATOM 2862 C C . VAL A 1 375 ? -4.066 2.816 -17.812 1 94 375 VAL A C 1
ATOM 2864 O O . VAL A 1 375 ? -4.066 1.632 -17.469 1 94 375 VAL A O 1
ATOM 2867 N N . ARG A 1 376 ? -3.242 3.27 -18.719 1 92.88 376 ARG A N 1
ATOM 2868 C CA . ARG A 1 376 ? -2.238 2.412 -19.344 1 92.88 376 ARG A CA 1
ATOM 2869 C C . ARG A 1 376 ? -1.231 1.911 -18.312 1 92.88 376 ARG A C 1
ATOM 2871 O O . ARG A 1 376 ? -0.854 0.737 -18.328 1 92.88 376 ARG A O 1
ATOM 2878 N N . GLU A 1 377 ? -0.837 2.79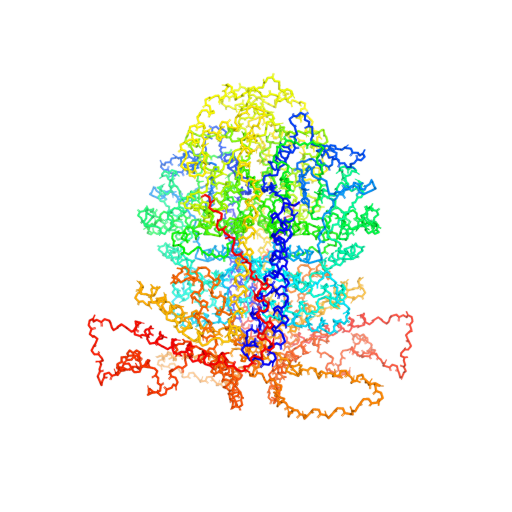1 -17.453 1 90.38 377 GLU A N 1
ATOM 2879 C CA . GLU A 1 377 ? 0.087 2.404 -16.406 1 90.38 377 GLU A CA 1
ATOM 2880 C C . GLU A 1 377 ? -0.547 1.382 -15.461 1 90.38 377 GLU A C 1
ATOM 2882 O O . GLU A 1 377 ? 0.118 0.447 -15.008 1 90.38 377 GLU A O 1
ATOM 2887 N N . LEU A 1 378 ? -1.798 1.656 -15.188 1 93.88 378 LEU A N 1
ATOM 2888 C CA . LEU A 1 378 ? -2.52 0.749 -14.305 1 93.88 378 LEU A CA 1
ATOM 2889 C C . LEU A 1 378 ? -2.654 -0.633 -14.938 1 93.88 378 LEU A C 1
ATOM 2891 O O . LEU A 1 378 ? -2.52 -1.648 -14.25 1 93.88 378 LEU A O 1
ATOM 2895 N N . LEU A 1 379 ? -2.939 -0.707 -16.219 1 95.62 379 LEU A N 1
ATOM 2896 C CA . LEU A 1 379 ? -2.986 -1.982 -16.922 1 95.62 379 LEU A CA 1
ATOM 2897 C C . LEU A 1 379 ? -1.659 -2.723 -16.797 1 95.62 379 LEU A C 1
ATOM 2899 O O . LEU A 1 379 ? -1.638 -3.926 -16.516 1 95.62 379 LEU A O 1
ATOM 2903 N N . LEU A 1 380 ? -0.625 -1.98 -16.984 1 92.44 380 LEU A N 1
ATOM 2904 C CA . LEU A 1 380 ? 0.706 -2.576 -16.938 1 92.44 380 LEU A CA 1
ATOM 2905 C C . LEU A 1 380 ? 0.998 -3.15 -15.555 1 92.44 380 LEU A C 1
ATOM 2907 O O . LEU A 1 380 ? 1.487 -4.277 -15.438 1 92.44 380 LEU A O 1
ATOM 2911 N N . ARG A 1 381 ? 0.711 -2.443 -14.555 1 90.81 381 ARG A N 1
ATOM 2912 C CA . ARG A 1 381 ? 0.973 -2.889 -13.188 1 90.81 381 ARG A CA 1
ATOM 2913 C C . ARG A 1 381 ? 0.14 -4.121 -12.844 1 90.81 381 ARG A C 1
ATOM 2915 O O . ARG A 1 381 ? 0.637 -5.059 -12.219 1 90.81 381 ARG A O 1
ATOM 2922 N N . GLY A 1 382 ? -1.116 -4.035 -13.195 1 94.19 382 GLY A N 1
ATOM 2923 C CA . GLY A 1 382 ? -1.961 -5.199 -12.984 1 94.19 382 GLY A CA 1
ATOM 2924 C C . GLY A 1 382 ? -1.495 -6.422 -13.75 1 94.19 382 GLY A C 1
ATOM 2925 O O . GLY A 1 382 ? -1.525 -7.539 -13.227 1 94.19 382 GLY A O 1
ATOM 2926 N N . LYS A 1 383 ? -1.101 -6.203 -14.914 1 95.12 383 LYS A N 1
ATOM 2927 C CA . LYS A 1 383 ? -0.647 -7.293 -15.773 1 95.12 383 LYS A CA 1
ATOM 2928 C C . LYS A 1 383 ? 0.603 -7.961 -15.203 1 95.12 383 LYS A C 1
ATOM 2930 O O . LYS A 1 383 ? 0.683 -9.188 -15.141 1 95.12 383 LYS A O 1
ATOM 2935 N N . ILE A 1 384 ? 1.544 -7.246 -14.781 1 89.94 384 ILE A N 1
ATOM 2936 C CA . ILE A 1 384 ? 2.795 -7.773 -14.242 1 89.94 384 ILE A CA 1
ATOM 2937 C C . ILE A 1 384 ? 2.516 -8.594 -12.984 1 89.94 384 ILE A C 1
ATOM 2939 O O . ILE A 1 384 ? 3.033 -9.703 -12.828 1 89.94 384 ILE A O 1
ATOM 2943 N N . ALA A 1 385 ? 1.734 -8.078 -12.141 1 91.31 385 ALA A N 1
ATOM 2944 C CA . ALA A 1 385 ? 1.398 -8.797 -10.906 1 91.31 385 ALA A CA 1
ATOM 2945 C C . ALA A 1 385 ? 0.649 -10.086 -11.219 1 91.31 385 ALA A C 1
ATOM 2947 O O . ALA A 1 385 ? 0.926 -11.133 -10.617 1 91.31 385 ALA A O 1
ATOM 2948 N N . TYR A 1 386 ? -0.271 -10 -12.117 1 95.12 386 TYR A N 1
ATOM 2949 C CA . TYR A 1 386 ? -1.092 -11.164 -12.453 1 95.12 386 TYR A CA 1
ATOM 2950 C C . TYR A 1 386 ? -0.254 -12.25 -13.109 1 95.12 386 TYR A C 1
ATOM 2952 O O . TYR A 1 386 ? -0.479 -13.445 -12.883 1 95.12 386 TYR A O 1
ATOM 2960 N N . LEU A 1 387 ? 0.671 -11.859 -13.984 1 94.31 387 LEU A N 1
ATOM 2961 C CA . LEU A 1 387 ? 1.458 -12.844 -14.711 1 94.31 387 LEU A CA 1
ATOM 2962 C C . LEU A 1 387 ? 2.207 -13.758 -13.75 1 94.31 387 LEU A C 1
ATOM 2964 O O . LEU A 1 387 ? 2.215 -14.984 -13.922 1 94.31 387 LEU A O 1
ATOM 2968 N N . PHE A 1 388 ? 2.738 -13.227 -12.75 1 91.25 388 PHE A N 1
ATOM 2969 C CA . PHE A 1 388 ? 3.416 -14.07 -11.773 1 91.25 388 PHE A CA 1
ATOM 2970 C C . PHE A 1 388 ? 2.432 -15.023 -11.102 1 91.25 388 PHE A C 1
ATOM 2972 O O . PHE A 1 388 ? 2.73 -16.203 -10.914 1 91.25 388 PHE A O 1
ATOM 2979 N N . GLN A 1 389 ? 1.344 -14.461 -10.742 1 91.88 389 GLN A N 1
ATOM 2980 C CA . GLN A 1 389 ? 0.315 -15.273 -10.094 1 91.88 389 GLN A CA 1
ATOM 2981 C C . GLN A 1 389 ? -0.161 -16.391 -11.023 1 91.88 389 GLN A C 1
ATOM 2983 O O . GLN A 1 389 ? -0.365 -17.516 -10.586 1 91.88 389 GLN A O 1
ATOM 2988 N N . ARG A 1 390 ? -0.306 -15.992 -12.242 1 92.94 390 ARG A N 1
ATOM 2989 C CA . ARG A 1 390 ? -0.768 -16.953 -13.242 1 92.94 390 ARG A CA 1
ATOM 2990 C C . ARG A 1 390 ? 0.205 -18.125 -13.367 1 92.94 390 ARG A C 1
ATOM 2992 O O . ARG A 1 390 ? -0.203 -19.281 -13.32 1 92.94 390 ARG A O 1
ATOM 2999 N N . PHE A 1 391 ? 1.449 -17.875 -13.523 1 92.19 391 PHE A N 1
ATOM 3000 C CA . PHE A 1 391 ? 2.447 -18.922 -13.734 1 92.19 391 PHE A CA 1
ATOM 3001 C C . PHE A 1 391 ? 2.617 -19.766 -12.477 1 92.19 391 PHE A C 1
ATOM 3003 O O . PHE A 1 391 ? 2.941 -20.953 -12.562 1 92.19 391 PHE A O 1
ATOM 3010 N N . THR A 1 392 ? 2.381 -19.141 -11.328 1 89.25 392 THR A N 1
ATOM 3011 C CA . THR A 1 392 ? 2.4 -19.891 -10.07 1 89.25 392 THR A CA 1
ATOM 3012 C C . THR A 1 392 ? 1.215 -20.844 -9.992 1 89.25 392 THR A C 1
ATOM 3014 O O . THR A 1 392 ? 1.379 -22.016 -9.648 1 89.25 392 THR A O 1
ATOM 3017 N N . GLU A 1 393 ? 0.088 -20.328 -10.352 1 87.44 393 GLU A N 1
ATOM 3018 C CA . GLU A 1 393 ? -1.129 -21.141 -10.273 1 87.44 393 GLU A CA 1
ATOM 3019 C C . GLU A 1 393 ? -1.109 -22.266 -11.289 1 87.44 393 GLU A C 1
ATOM 3021 O O . GLU A 1 393 ? -1.656 -23.344 -11.039 1 87.44 393 GLU A O 1
ATOM 3026 N N . GLU A 1 394 ? -0.506 -21.938 -12.391 1 87.25 394 GLU A N 1
ATOM 3027 C CA . GLU A 1 394 ? -0.417 -22.953 -13.438 1 87.25 394 GLU A CA 1
ATOM 3028 C C . GLU A 1 394 ? 0.706 -23.938 -13.156 1 87.25 394 GLU A C 1
ATOM 3030 O O . GLU A 1 394 ? 0.909 -24.891 -13.914 1 87.25 394 GLU A O 1
ATOM 3035 N N . ARG A 1 395 ? 1.497 -23.766 -12.094 1 83.38 395 ARG A N 1
ATOM 3036 C CA . ARG A 1 395 ? 2.57 -24.641 -11.641 1 83.38 395 ARG A CA 1
ATOM 3037 C C . ARG A 1 395 ? 3.627 -24.812 -12.727 1 83.38 395 ARG A C 1
ATOM 3039 O O . ARG A 1 395 ? 4.117 -25.922 -12.953 1 83.38 395 ARG A O 1
ATOM 3046 N N . GLU A 1 396 ? 3.793 -23.734 -13.367 1 83.94 396 GLU A N 1
ATOM 3047 C CA . GLU A 1 396 ? 4.797 -23.75 -14.43 1 83.94 396 GLU A CA 1
ATOM 3048 C C . GLU A 1 396 ? 6.18 -23.422 -13.891 1 83.94 396 GLU A C 1
ATOM 3050 O O . GLU A 1 396 ? 7.195 -23.812 -14.477 1 83.94 396 GLU A O 1
ATOM 3055 N N . LEU A 1 397 ? 6.219 -22.844 -12.812 1 87.81 397 LEU A N 1
ATOM 3056 C CA . LEU A 1 397 ? 7.484 -22.422 -12.227 1 87.81 397 LEU A CA 1
ATOM 3057 C C . LEU A 1 397 ? 8.031 -23.516 -11.297 1 87.81 397 LEU A C 1
ATOM 3059 O O . LEU A 1 397 ? 7.617 -23.609 -10.141 1 87.81 397 LEU A O 1
ATOM 3063 N N . THR A 1 398 ? 9.031 -24.219 -11.805 1 88.44 398 THR A N 1
ATOM 3064 C CA . THR A 1 398 ? 9.625 -25.312 -11.039 1 88.44 398 THR A CA 1
ATOM 3065 C C . THR A 1 398 ? 10.625 -24.766 -10.016 1 88.44 398 THR A C 1
ATOM 3067 O O . THR A 1 398 ? 10.688 -25.25 -8.883 1 88.44 398 THR A O 1
ATOM 3070 N N . ALA A 1 399 ? 11.414 -23.891 -10.445 1 93.62 399 ALA A N 1
ATOM 3071 C CA . ALA A 1 399 ? 12.398 -23.25 -9.578 1 93.62 399 ALA A CA 1
ATOM 3072 C C . ALA A 1 399 ? 12.367 -21.734 -9.742 1 93.62 399 ALA A C 1
ATOM 3074 O O . ALA A 1 399 ? 12.016 -21.219 -10.812 1 93.62 399 ALA A O 1
ATOM 3075 N N . MET A 1 400 ? 12.695 -21.078 -8.648 1 95.75 400 MET A N 1
ATOM 3076 C CA . MET A 1 400 ? 12.68 -19.625 -8.68 1 95.75 400 MET A CA 1
ATOM 3077 C C . MET A 1 400 ? 14.031 -19.062 -8.25 1 95.75 400 MET A C 1
ATOM 3079 O O . MET A 1 400 ? 14.562 -19.438 -7.203 1 95.75 400 MET A O 1
ATOM 3083 N N . LEU A 1 401 ? 14.617 -18.281 -9.086 1 97.69 401 LEU A N 1
ATOM 3084 C CA . LEU A 1 401 ? 15.781 -17.484 -8.742 1 97.69 401 LEU A CA 1
ATOM 3085 C C . LEU A 1 401 ? 15.359 -16.078 -8.297 1 97.69 401 LEU A C 1
ATOM 3087 O O . LEU A 1 401 ? 15.117 -15.211 -9.141 1 97.69 401 LEU A O 1
ATOM 3091 N N . LEU A 1 402 ? 15.305 -15.875 -6.992 1 96.94 402 LEU A N 1
ATOM 3092 C CA . LEU A 1 402 ? 14.844 -14.617 -6.414 1 96.94 402 LEU A CA 1
ATOM 3093 C C . LEU A 1 402 ? 15.992 -13.633 -6.262 1 96.94 402 LEU A C 1
ATOM 3095 O O . LEU A 1 402 ? 16.75 -13.703 -5.293 1 96.94 402 LEU A O 1
ATOM 3099 N N . CYS A 1 403 ? 16.047 -12.633 -7.117 1 96.38 403 CYS A N 1
ATOM 3100 C CA . CYS A 1 403 ? 17.156 -11.68 -7.152 1 96.38 403 CYS A CA 1
ATOM 3101 C C . CYS A 1 403 ? 16.891 -10.5 -6.227 1 96.38 403 CYS A C 1
ATOM 3103 O O . CYS A 1 403 ? 15.984 -9.711 -6.465 1 96.38 403 CYS A O 1
ATOM 3105 N N . MET A 1 404 ? 17.781 -10.336 -5.223 1 95.38 404 MET A N 1
ATOM 3106 C CA . MET A 1 404 ? 17.625 -9.289 -4.211 1 95.38 404 MET A CA 1
ATOM 3107 C C . MET A 1 404 ? 18.828 -8.352 -4.203 1 95.38 404 MET A C 1
ATOM 3109 O O . MET A 1 404 ? 19.969 -8.797 -4.012 1 95.38 404 MET A O 1
ATOM 3113 N N . PRO A 1 405 ? 18.594 -7.047 -4.398 1 91.31 405 PRO A N 1
ATOM 3114 C CA . PRO A 1 405 ? 19.703 -6.082 -4.363 1 91.31 405 PRO A CA 1
ATOM 3115 C C . PRO A 1 405 ? 20.125 -5.719 -2.941 1 91.31 405 PRO A C 1
ATOM 3117 O O . PRO A 1 405 ? 19.453 -6.102 -1.979 1 91.31 405 PRO A O 1
ATOM 3120 N N . PRO A 1 406 ? 21.266 -5.047 -2.822 1 87.94 406 PRO A N 1
ATOM 3121 C CA . PRO A 1 406 ? 21.734 -4.664 -1.491 1 87.94 406 PRO A CA 1
ATOM 3122 C C . PRO A 1 406 ? 21.016 -3.438 -0.937 1 87.94 406 PRO A C 1
ATOM 3124 O O . PRO A 1 406 ? 21.656 -2.424 -0.639 1 87.94 406 PRO A O 1
ATOM 3127 N N . SER A 1 407 ? 19.797 -3.432 -0.765 1 79.62 407 SER A N 1
ATOM 3128 C CA . SER A 1 407 ? 18.969 -2.365 -0.215 1 79.62 407 SER A CA 1
ATOM 3129 C C . SER A 1 407 ? 17.75 -2.93 0.529 1 79.62 407 SER A C 1
ATOM 3131 O O . SER A 1 407 ? 17.422 -4.109 0.385 1 79.62 407 SER A O 1
ATOM 3133 N N . THR A 1 408 ? 17.266 -2.062 1.305 1 77 408 THR A N 1
ATOM 3134 C CA . THR A 1 408 ? 16.062 -2.461 2.006 1 77 408 THR A CA 1
ATOM 3135 C C . THR A 1 408 ? 14.938 -2.773 1.016 1 77 408 THR A C 1
ATOM 3137 O O . THR A 1 408 ? 14.766 -2.064 0.023 1 77 408 THR A O 1
ATOM 3140 N N . ALA A 1 409 ? 14.312 -3.834 1.29 1 81.31 409 ALA A N 1
ATOM 3141 C CA . ALA A 1 409 ? 13.242 -4.281 0.405 1 81.31 409 ALA A CA 1
ATOM 3142 C C . ALA A 1 409 ? 12 -3.412 0.573 1 81.31 409 ALA A C 1
ATOM 3144 O O . ALA A 1 409 ? 11.312 -3.49 1.596 1 81.31 409 ALA A O 1
ATOM 3145 N N . GLU A 1 410 ? 11.664 -2.635 -0.467 1 84.94 410 GLU A N 1
ATOM 3146 C CA . GLU A 1 410 ? 10.547 -1.7 -0.362 1 84.94 410 GLU A CA 1
ATOM 3147 C C . GLU A 1 410 ? 9.328 -2.211 -1.121 1 84.94 410 GLU A C 1
ATOM 3149 O O . GLU A 1 410 ? 8.219 -1.712 -0.93 1 84.94 410 GLU A O 1
ATOM 3154 N N . VAL A 1 411 ? 9.492 -3.205 -1.953 1 86.25 411 VAL A N 1
ATOM 3155 C CA . VAL A 1 411 ? 8.367 -3.799 -2.67 1 86.25 411 VAL A CA 1
ATOM 3156 C C . VAL A 1 411 ? 7.703 -4.863 -1.801 1 86.25 411 VAL A C 1
ATOM 3158 O O . VAL A 1 411 ? 7.945 -6.059 -1.979 1 86.25 411 VAL A O 1
ATOM 3161 N N . LYS A 1 412 ? 6.848 -4.449 -0.98 1 88.69 412 LYS A N 1
ATOM 3162 C CA . LYS A 1 412 ? 6.289 -5.293 0.073 1 88.69 412 LYS A CA 1
ATOM 3163 C C . LYS A 1 412 ? 5.348 -6.344 -0.506 1 88.69 412 LYS A C 1
ATOM 3165 O O . LYS A 1 412 ? 5.133 -7.395 0.101 1 88.69 412 LYS A O 1
ATOM 3170 N N . ASP A 1 413 ? 4.832 -6.18 -1.697 1 88.31 413 ASP A N 1
ATOM 3171 C CA . ASP A 1 413 ? 3.914 -7.117 -2.34 1 88.31 413 ASP A CA 1
ATOM 3172 C C . ASP A 1 413 ? 4.637 -8.391 -2.764 1 88.31 413 ASP A C 1
ATOM 3174 O O . ASP A 1 413 ? 3.998 -9.398 -3.066 1 88.31 413 ASP A O 1
ATOM 3178 N N . LEU A 1 414 ? 5.902 -8.414 -2.719 1 90.75 414 LEU A N 1
ATOM 3179 C CA . LEU A 1 414 ? 6.691 -9.562 -3.129 1 90.75 414 LEU A CA 1
ATOM 3180 C C . LEU A 1 414 ? 6.543 -10.711 -2.131 1 90.75 414 LEU A C 1
ATOM 3182 O O . LEU A 1 414 ? 6.559 -11.883 -2.516 1 90.75 414 LEU A O 1
ATOM 3186 N N . ALA A 1 415 ? 6.43 -10.383 -0.892 1 91.38 415 ALA A N 1
ATOM 3187 C CA . ALA A 1 415 ? 6.418 -11.391 0.161 1 91.38 415 ALA A CA 1
ATOM 3188 C C . ALA A 1 415 ? 5.242 -12.352 -0.012 1 91.38 415 ALA A C 1
ATOM 3190 O O . ALA A 1 415 ? 5.434 -13.57 -0.089 1 91.38 415 ALA A O 1
ATOM 3191 N N . PRO A 1 416 ? 4.012 -11.867 -0.154 1 88.62 416 PRO A N 1
ATOM 3192 C CA . PRO A 1 416 ? 2.902 -12.797 -0.36 1 88.62 416 PRO A CA 1
ATOM 3193 C C . PRO A 1 416 ? 3.016 -13.57 -1.673 1 88.62 416 PRO A C 1
ATOM 3195 O O . PRO A 1 416 ? 2.586 -14.727 -1.756 1 88.62 416 PRO A O 1
ATOM 3198 N N . MET A 1 417 ? 3.553 -12.984 -2.686 1 89.94 417 MET A N 1
ATOM 3199 C CA . MET A 1 417 ? 3.73 -13.656 -3.967 1 89.94 417 MET A CA 1
ATOM 3200 C C . MET A 1 417 ? 4.656 -14.859 -3.822 1 89.94 417 MET A C 1
ATOM 3202 O O . MET A 1 417 ? 4.336 -15.961 -4.285 1 89.94 417 MET A O 1
ATOM 3206 N N . VAL A 1 418 ? 5.789 -14.617 -3.152 1 94.19 418 VAL A N 1
ATOM 3207 C CA . VAL A 1 418 ? 6.773 -15.68 -2.973 1 94.19 418 VAL A CA 1
ATOM 3208 C C . VAL A 1 418 ? 6.211 -16.75 -2.045 1 94.19 418 VAL A C 1
ATOM 3210 O O . VAL A 1 418 ? 6.375 -17.953 -2.299 1 94.19 418 VAL A O 1
ATOM 3213 N N . ARG A 1 419 ? 5.551 -16.359 -1.018 1 92.94 419 ARG A N 1
ATOM 3214 C CA . ARG A 1 419 ? 4.926 -17.312 -0.112 1 92.94 419 ARG A CA 1
ATOM 3215 C C . ARG A 1 419 ? 3.906 -18.188 -0.848 1 92.94 419 ARG A C 1
ATOM 3217 O O . ARG A 1 419 ? 3.859 -19.406 -0.65 1 92.94 419 ARG A O 1
ATOM 3224 N N . GLY A 1 420 ? 3.088 -17.516 -1.672 1 89.75 420 GLY A N 1
ATOM 3225 C CA . GLY A 1 420 ? 2.121 -18.25 -2.461 1 89.75 420 GLY A CA 1
ATOM 3226 C C . GLY A 1 420 ? 2.758 -19.328 -3.33 1 89.75 420 GLY A C 1
ATOM 3227 O O . GLY A 1 420 ? 2.246 -20.438 -3.422 1 89.75 420 GLY A O 1
ATOM 3228 N N . TRP A 1 421 ? 3.795 -18.984 -3.922 1 93.12 421 TRP A N 1
ATOM 3229 C CA . TRP A 1 421 ? 4.508 -19.953 -4.75 1 93.12 421 TRP A CA 1
ATOM 3230 C C . TRP A 1 421 ? 5.094 -21.078 -3.9 1 93.12 421 TRP A C 1
ATOM 3232 O O . TRP A 1 421 ? 5.059 -22.234 -4.289 1 93.12 421 TRP A O 1
ATOM 3242 N N . ILE A 1 422 ? 5.695 -20.75 -2.74 1 94.56 422 ILE A N 1
ATOM 3243 C CA . ILE A 1 422 ? 6.266 -21.734 -1.838 1 94.56 422 ILE A CA 1
ATOM 3244 C C . ILE A 1 422 ? 5.18 -22.719 -1.403 1 94.56 422 ILE A C 1
ATOM 3246 O O . ILE A 1 422 ? 5.395 -23.938 -1.408 1 94.56 422 ILE A O 1
ATOM 3250 N N . ASP A 1 423 ? 4.059 -22.203 -1.129 1 89.38 423 ASP A N 1
ATOM 3251 C CA . ASP A 1 423 ? 2.949 -23.031 -0.67 1 89.38 423 ASP A CA 1
ATOM 3252 C C . ASP A 1 423 ? 2.527 -24.031 -1.747 1 89.38 423 ASP A C 1
ATOM 3254 O O . ASP A 1 423 ? 2.25 -25.188 -1.448 1 89.38 423 ASP A O 1
ATOM 3258 N N . VAL A 1 424 ? 2.514 -23.562 -2.916 1 83.12 424 VAL A N 1
ATOM 3259 C CA . VAL A 1 424 ? 2.033 -24.375 -4.023 1 83.12 424 VAL A CA 1
ATOM 3260 C C . VAL A 1 424 ? 3.109 -25.391 -4.426 1 83.12 424 VAL A C 1
ATOM 3262 O O . VAL A 1 424 ? 2.803 -26.547 -4.723 1 83.12 424 VAL A O 1
ATOM 3265 N N . THR A 1 425 ? 4.344 -25.016 -4.402 1 86.44 425 THR A N 1
ATOM 3266 C CA . THR A 1 425 ? 5.422 -25.828 -4.957 1 86.44 425 THR A CA 1
ATOM 3267 C C . THR A 1 425 ? 6.035 -26.719 -3.877 1 86.44 425 THR A C 1
ATOM 3269 O O . THR A 1 425 ? 6.395 -27.859 -4.141 1 86.44 425 THR A O 1
ATOM 3272 N N . HIS A 1 426 ? 6.207 -26.172 -2.674 1 89.62 426 HIS A N 1
ATOM 3273 C CA . HIS A 1 426 ? 6.891 -26.906 -1.621 1 89.62 426 HIS A CA 1
ATOM 3274 C C . HIS A 1 426 ? 5.918 -27.344 -0.529 1 89.62 426 HIS A C 1
ATOM 3276 O O . HIS A 1 426 ? 6.141 -28.359 0.144 1 89.62 426 HIS A O 1
ATOM 3282 N N . GLY A 1 427 ? 4.953 -26.531 -0.348 1 87.38 427 GLY A N 1
ATOM 3283 C CA . GLY A 1 427 ? 4.008 -26.812 0.724 1 87.38 427 GLY A CA 1
ATOM 3284 C C . GLY A 1 427 ? 3.922 -25.688 1.744 1 87.38 427 GLY A C 1
ATOM 3285 O O . GLY A 1 427 ? 4.902 -24.984 1.98 1 87.38 427 GLY A O 1
ATOM 3286 N N . ALA A 1 428 ? 2.867 -25.625 2.447 1 87.19 428 ALA A N 1
ATOM 3287 C CA . ALA A 1 428 ? 2.58 -24.547 3.383 1 87.19 428 ALA A CA 1
ATOM 3288 C C . ALA A 1 428 ? 3.234 -24.797 4.738 1 87.19 428 ALA A C 1
ATOM 3290 O O . ALA A 1 428 ? 3.494 -23.859 5.496 1 87.19 428 ALA A O 1
ATOM 3291 N N . THR A 1 429 ? 3.543 -26.047 5.02 1 89 429 THR A N 1
ATOM 3292 C CA . THR A 1 429 ? 4.098 -26.406 6.324 1 89 429 THR A CA 1
ATOM 3293 C C . THR A 1 429 ? 5.527 -26.922 6.18 1 89 429 THR A C 1
ATOM 3295 O O . THR A 1 429 ? 5.91 -27.422 5.121 1 89 429 THR A O 1
ATOM 3298 N N . PRO A 1 430 ? 6.297 -26.766 7.246 1 92.5 430 PRO A N 1
ATOM 3299 C CA . PRO A 1 430 ? 7.66 -27.297 7.207 1 92.5 430 PRO A CA 1
ATOM 3300 C C . PRO A 1 430 ? 7.703 -28.781 6.898 1 92.5 430 PRO A C 1
ATOM 3302 O O . PRO A 1 430 ? 8.609 -29.25 6.199 1 92.5 430 PRO A O 1
ATOM 3305 N N . GLU A 1 431 ? 6.711 -29.531 7.352 1 89.62 431 GLU A N 1
ATOM 3306 C CA . GLU A 1 431 ? 6.656 -30.969 7.113 1 89.62 431 GLU A CA 1
ATOM 3307 C C . GLU A 1 431 ? 6.445 -31.281 5.633 1 89.62 431 GLU A C 1
ATOM 3309 O O . GLU A 1 431 ? 7.082 -32.188 5.082 1 89.62 431 GLU A O 1
ATOM 3314 N N . ALA A 1 432 ? 5.648 -30.5 5.051 1 84.69 432 ALA A N 1
ATOM 3315 C CA . ALA A 1 432 ? 5.402 -30.672 3.621 1 84.69 432 ALA A CA 1
ATOM 3316 C C . ALA A 1 432 ? 6.633 -30.297 2.803 1 84.69 432 ALA A C 1
ATOM 3318 O O . ALA A 1 432 ? 6.977 -30.984 1.835 1 84.69 432 ALA A O 1
ATOM 3319 N N . ARG A 1 433 ? 7.312 -29.281 3.24 1 91.19 433 ARG A N 1
ATOM 3320 C CA . ARG A 1 433 ? 8.469 -28.781 2.502 1 91.19 433 ARG A CA 1
ATOM 3321 C C . ARG A 1 433 ? 9.656 -29.719 2.654 1 91.19 433 ARG A C 1
ATOM 3323 O O . ARG A 1 433 ? 10.516 -29.781 1.774 1 91.19 433 ARG A O 1
ATOM 3330 N N . ALA A 1 434 ? 9.633 -30.453 3.734 1 90.81 434 ALA A N 1
ATOM 3331 C CA . ALA A 1 434 ? 10.711 -31.422 3.967 1 90.81 434 ALA A CA 1
ATOM 3332 C C . ALA A 1 434 ? 10.664 -32.562 2.943 1 90.81 434 ALA A C 1
ATOM 3334 O O . ALA A 1 434 ? 11.68 -33.188 2.682 1 90.81 434 ALA A O 1
ATOM 3335 N N . ARG A 1 435 ? 9.57 -32.719 2.34 1 80.88 435 ARG A N 1
ATOM 3336 C CA . ARG A 1 435 ? 9.391 -33.812 1.376 1 80.88 435 ARG A CA 1
ATOM 3337 C C . ARG A 1 435 ? 9.758 -33.344 -0.032 1 80.88 435 ARG A C 1
ATOM 3339 O O . ARG A 1 435 ? 9.844 -34.156 -0.954 1 80.88 435 ARG A O 1
ATOM 3346 N N . ALA A 1 436 ? 9.953 -32.125 -0.215 1 83.25 436 ALA A N 1
ATOM 3347 C CA . ALA A 1 436 ? 10.297 -31.562 -1.521 1 83.25 436 ALA A CA 1
ATOM 3348 C C . ALA A 1 436 ? 11.719 -31.016 -1.528 1 83.25 436 ALA A C 1
ATOM 3350 O O . ALA A 1 436 ? 12.258 -30.641 -0.482 1 83.25 436 ALA A O 1
ATOM 3351 N N . ARG A 1 437 ? 12.32 -31.047 -2.633 1 88.62 437 ARG A N 1
ATOM 3352 C CA . ARG A 1 437 ? 13.625 -30.406 -2.764 1 88.62 437 ARG A CA 1
ATOM 3353 C C . ARG A 1 437 ? 13.492 -28.891 -2.812 1 88.62 437 ARG A C 1
ATOM 3355 O O . ARG A 1 437 ? 12.555 -28.359 -3.408 1 88.62 437 ARG A O 1
ATOM 3362 N N . THR A 1 438 ? 14.445 -28.234 -2.205 1 93.38 438 THR A N 1
ATOM 3363 C CA . THR A 1 438 ? 14.406 -26.781 -2.17 1 93.38 438 THR A CA 1
ATOM 3364 C C . THR A 1 438 ? 14.695 -26.188 -3.551 1 93.38 438 THR A C 1
ATOM 3366 O O . THR A 1 438 ? 15.797 -26.328 -4.074 1 93.38 438 THR A O 1
ATOM 3369 N N . ALA A 1 439 ? 13.688 -25.578 -4.109 1 94 439 ALA A N 1
ATOM 3370 C CA . ALA A 1 439 ? 13.805 -25.062 -5.465 1 94 439 ALA A CA 1
ATOM 3371 C C . ALA A 1 439 ? 13.781 -23.531 -5.465 1 94 439 ALA A C 1
ATOM 3373 O O . ALA A 1 439 ? 13.719 -22.906 -6.527 1 94 439 ALA A O 1
ATOM 3374 N N . LEU A 1 440 ? 13.797 -22.938 -4.246 1 96.62 440 LEU A N 1
ATOM 3375 C CA . LEU A 1 440 ? 13.938 -21.484 -4.098 1 96.62 440 LEU A CA 1
ATOM 3376 C C . LEU A 1 440 ? 15.406 -21.109 -3.91 1 96.62 440 LEU A C 1
ATOM 3378 O O . LEU A 1 440 ? 16.078 -21.641 -3.033 1 96.62 440 LEU A O 1
ATOM 3382 N N . PHE A 1 441 ? 15.883 -20.297 -4.746 1 98 441 PHE A N 1
ATOM 3383 C CA . PHE A 1 441 ? 17.25 -19.766 -4.648 1 98 441 PHE A CA 1
ATOM 3384 C C . PHE A 1 441 ? 17.219 -18.266 -4.344 1 98 441 PHE A C 1
ATOM 3386 O O . PHE A 1 441 ? 16.734 -17.469 -5.152 1 98 441 PHE A O 1
ATOM 3393 N N . LEU A 1 442 ? 17.672 -17.906 -3.186 1 98 442 LEU A N 1
ATOM 3394 C CA . LEU A 1 442 ? 17.859 -16.484 -2.875 1 98 442 LEU A CA 1
ATOM 3395 C C . LEU A 1 442 ? 19.172 -15.961 -3.455 1 98 442 LEU A C 1
ATOM 3397 O O . LEU A 1 442 ? 20.25 -16.344 -2.994 1 98 442 LEU A O 1
ATOM 3401 N N . MET A 1 443 ? 19.047 -15.141 -4.465 1 98 443 MET A N 1
ATOM 3402 C CA . MET A 1 443 ? 20.219 -14.609 -5.148 1 98 443 MET A CA 1
ATOM 3403 C C . MET A 1 443 ? 20.547 -13.195 -4.664 1 98 443 MET A C 1
ATOM 3405 O O . MET A 1 443 ? 19.844 -12.242 -5 1 98 443 MET A O 1
ATOM 3409 N N . LEU A 1 444 ? 21.594 -13.031 -3.863 1 97.75 444 LEU A N 1
ATOM 3410 C CA . LEU A 1 444 ? 22.047 -11.711 -3.451 1 97.75 444 LEU A CA 1
ATOM 3411 C C . LEU A 1 444 ? 22.891 -11.062 -4.543 1 97.75 444 LEU A C 1
ATOM 3413 O O . LEU A 1 444 ? 24.078 -11.344 -4.66 1 97.75 444 LEU A O 1
ATOM 3417 N N . THR A 1 445 ? 22.297 -10.133 -5.277 1 96 445 THR A N 1
ATOM 3418 C CA . THR A 1 445 ? 22.906 -9.539 -6.457 1 96 445 THR A CA 1
ATOM 3419 C C . THR A 1 445 ? 23.812 -8.367 -6.062 1 96 445 THR A C 1
ATOM 3421 O O . THR A 1 445 ? 23.812 -7.949 -4.902 1 96 445 THR A O 1
ATOM 3424 N N . LYS A 1 446 ? 24.562 -7.855 -6.992 1 92.31 446 LYS A N 1
ATOM 3425 C CA . LYS A 1 446 ? 25.469 -6.719 -6.84 1 92.31 446 LYS A CA 1
ATOM 3426 C C . LYS A 1 446 ? 26.453 -6.945 -5.699 1 92.31 446 LYS A C 1
ATOM 3428 O O . LYS A 1 446 ? 26.641 -6.074 -4.848 1 92.31 446 LYS A O 1
ATOM 3433 N N . PHE A 1 447 ? 26.953 -8.141 -5.672 1 94.31 447 PHE A N 1
ATOM 3434 C CA . PHE A 1 447 ? 27.922 -8.539 -4.656 1 94.31 447 PHE A CA 1
ATOM 3435 C C . PHE A 1 447 ? 29.109 -7.59 -4.637 1 94.31 447 PHE A C 1
ATOM 3437 O O . PHE A 1 447 ? 29.672 -7.301 -3.574 1 94.31 447 PHE A O 1
ATOM 3444 N N . ASP A 1 448 ? 29.484 -7.039 -5.711 1 89.69 448 ASP A N 1
ATOM 3445 C CA . ASP A 1 448 ? 30.641 -6.16 -5.875 1 89.69 448 ASP A CA 1
ATOM 3446 C C . ASP A 1 448 ? 30.453 -4.867 -5.09 1 89.69 448 ASP A C 1
ATOM 3448 O O . ASP A 1 448 ? 31.422 -4.336 -4.527 1 89.69 448 ASP A O 1
ATOM 3452 N N . LEU A 1 449 ? 29.234 -4.438 -5.023 1 84.44 449 LEU A N 1
ATOM 3453 C CA . LEU A 1 449 ? 28.953 -3.148 -4.395 1 84.44 449 LEU A CA 1
ATOM 3454 C C . LEU A 1 449 ? 29.156 -3.229 -2.885 1 84.44 449 LEU A C 1
ATOM 3456 O O . LEU A 1 449 ? 29.328 -2.205 -2.223 1 84.44 449 LEU A O 1
ATOM 3460 N N . GLU A 1 450 ? 29.109 -4.418 -2.361 1 87.56 450 GLU A N 1
ATOM 3461 C CA . GLU A 1 450 ? 29.312 -4.605 -0.926 1 87.56 450 GLU A CA 1
ATOM 3462 C C . GLU A 1 450 ? 30.719 -4.215 -0.508 1 87.56 450 GLU A C 1
ATOM 3464 O O . GLU A 1 450 ? 30.984 -3.951 0.669 1 87.56 450 GLU A O 1
ATOM 3469 N N . PHE A 1 451 ? 31.609 -4.086 -1.409 1 86.94 451 PHE A N 1
ATOM 3470 C CA . PHE A 1 451 ? 33 -3.85 -1.094 1 86.94 451 PHE A CA 1
ATOM 3471 C C . PHE A 1 451 ? 33.406 -2.396 -1.357 1 86.94 451 PHE A C 1
ATOM 3473 O O . PHE A 1 451 ? 34.562 -2.012 -1.201 1 86.94 451 PHE A O 1
ATOM 3480 N N . VAL A 1 452 ? 32.469 -1.705 -1.768 1 74.75 452 VAL A N 1
ATOM 3481 C CA . VAL A 1 452 ? 32.719 -0.274 -1.914 1 74.75 452 VAL A CA 1
ATOM 3482 C C . VAL A 1 452 ? 32.688 0.395 -0.541 1 74.75 452 VAL A C 1
ATOM 3484 O O . VAL A 1 452 ? 31.734 0.245 0.223 1 74.75 452 VAL A O 1
ATOM 3487 N N . GLU A 1 453 ? 33.719 1.012 -0.178 1 66.31 453 GLU A N 1
ATOM 3488 C CA . GLU A 1 453 ? 33.906 1.581 1.153 1 66.31 453 GLU A CA 1
ATOM 3489 C C . GLU A 1 453 ? 33 2.783 1.374 1 66.31 453 GLU A C 1
ATOM 3491 O O . GLU A 1 453 ? 32.875 3.65 0.507 1 66.31 453 GLU A O 1
ATOM 3496 N N . LYS A 1 454 ? 32.25 2.641 2.463 1 61.25 454 LYS A N 1
ATOM 3497 C CA . LYS A 1 454 ? 31.422 3.762 2.881 1 61.25 454 LYS A CA 1
ATOM 3498 C C . LYS A 1 454 ? 32.156 4.645 3.893 1 61.25 454 LYS A C 1
ATOM 3500 O O . LYS A 1 454 ? 33.031 4.168 4.629 1 61.25 454 LYS A O 1
ATOM 3505 N N . GLY A 1 455 ? 31.953 5.961 3.795 1 55.16 455 GLY A N 1
ATOM 3506 C CA . GLY A 1 455 ? 32.562 6.871 4.738 1 55.16 455 GLY A CA 1
ATOM 3507 C C . GLY A 1 455 ? 32.219 6.57 6.184 1 55.16 455 GLY A C 1
ATOM 3508 O O . GLY A 1 455 ? 31.062 6.316 6.5 1 55.16 455 GLY A O 1
ATOM 3509 N N . GLY A 1 456 ? 33.281 6.359 7.02 1 56.16 456 GLY A N 1
ATOM 3510 C CA . GLY A 1 456 ? 33.062 6.199 8.453 1 56.16 456 GLY A CA 1
ATOM 3511 C C . GLY A 1 456 ? 32.938 4.75 8.875 1 56.16 456 GLY A C 1
ATOM 3512 O O . GLY A 1 456 ? 32.531 4.461 10.008 1 56.16 456 GLY A O 1
ATOM 3513 N N . GLU A 1 457 ? 33.25 3.852 7.945 1 64.56 457 GLU A N 1
ATOM 3514 C CA . GLU A 1 457 ? 33.156 2.434 8.289 1 64.56 457 GLU A CA 1
ATOM 3515 C C . GL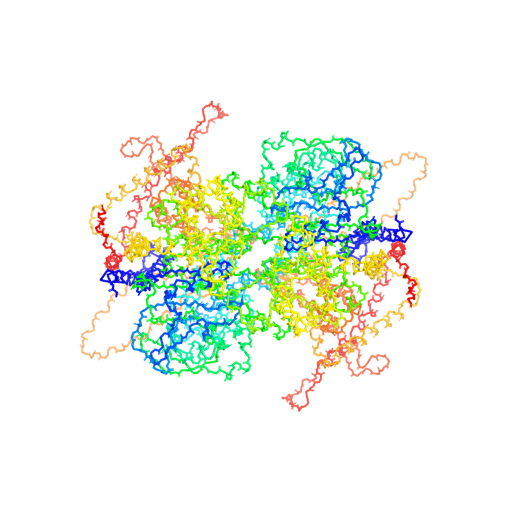U A 1 457 ? 34.219 2.051 9.328 1 64.56 457 GLU A C 1
ATOM 3517 O O . GLU A 1 457 ? 35.344 2.5 9.25 1 64.56 457 GLU A O 1
ATOM 3522 N N . THR A 1 458 ? 33.75 1.527 10.438 1 67.62 458 THR A N 1
ATOM 3523 C CA . THR A 1 458 ? 34.625 1.018 11.508 1 67.62 458 THR A CA 1
ATOM 3524 C C . THR A 1 458 ? 34.75 -0.5 11.414 1 67.62 458 THR A C 1
ATOM 3526 O O . THR A 1 458 ? 34.031 -1.145 10.648 1 67.62 458 THR A O 1
ATOM 3529 N N . ALA A 1 459 ? 35.75 -1.02 12.117 1 71.31 459 ALA A N 1
ATOM 3530 C CA . ALA A 1 459 ? 35.906 -2.467 12.18 1 71.31 459 ALA A CA 1
ATOM 3531 C C . ALA A 1 459 ? 34.625 -3.162 12.641 1 71.31 459 ALA A C 1
ATOM 3533 O O . ALA A 1 459 ? 34.312 -4.242 12.148 1 71.31 459 ALA A O 1
ATOM 3534 N N . GLU A 1 460 ? 33.969 -2.488 13.516 1 71.56 460 GLU A N 1
ATOM 3535 C CA . GLU A 1 460 ? 32.75 -3.051 14.055 1 71.56 460 GLU A CA 1
ATOM 3536 C C . GLU A 1 460 ? 31.641 -3.072 13 1 71.56 460 GLU A C 1
ATOM 3538 O O . GLU A 1 460 ? 30.891 -4.043 12.906 1 71.56 460 GLU A O 1
ATOM 3543 N N . SER A 1 461 ? 31.641 -2.043 12.25 1 74 461 SER A N 1
ATOM 3544 C CA . SER A 1 461 ? 30.625 -1.981 11.203 1 74 461 SER A CA 1
ATOM 3545 C C . SER A 1 461 ? 30.875 -3.023 10.117 1 74 461 SER A C 1
ATOM 3547 O O . SER A 1 461 ? 29.938 -3.562 9.531 1 74 461 SER A O 1
ATOM 3549 N N . ARG A 1 462 ? 32.125 -3.379 9.945 1 78.31 462 ARG A N 1
ATOM 3550 C CA . ARG A 1 462 ? 32.469 -4.371 8.938 1 78.31 462 ARG A CA 1
ATOM 3551 C C . ARG A 1 462 ? 32.094 -5.773 9.383 1 78.31 462 ARG A C 1
ATOM 3553 O O . ARG A 1 462 ? 31.688 -6.605 8.562 1 78.31 462 ARG A O 1
ATOM 3560 N N . ARG A 1 463 ? 32.094 -5.949 10.656 1 82.94 463 ARG A N 1
ATOM 3561 C CA . ARG A 1 463 ? 31.75 -7.262 11.195 1 82.94 463 ARG A CA 1
ATOM 3562 C C . ARG A 1 463 ? 30.25 -7.543 11.023 1 82.94 463 ARG A C 1
ATOM 3564 O O . ARG A 1 463 ? 29.859 -8.695 10.828 1 82.94 463 ARG A O 1
ATOM 3571 N N . GLY A 1 464 ? 29.438 -6.547 11.031 1 85.81 464 GLY A N 1
ATOM 3572 C CA . GLY A 1 464 ? 28 -6.738 10.953 1 85.81 464 GLY A CA 1
ATOM 3573 C C . GLY A 1 464 ? 27.453 -6.547 9.555 1 85.81 464 GLY A C 1
ATOM 3574 O O . GLY A 1 464 ? 26.234 -6.582 9.352 1 85.81 464 GLY A O 1
ATOM 3575 N N . LYS A 1 465 ? 28.281 -6.527 8.617 1 87.38 465 LYS A N 1
ATOM 3576 C CA . LYS A 1 465 ? 27.906 -6.152 7.262 1 87.38 465 LYS A CA 1
ATOM 3577 C C . LYS A 1 465 ? 26.938 -7.168 6.66 1 87.38 465 LYS A C 1
ATOM 3579 O O . LYS A 1 465 ? 25.891 -6.797 6.121 1 87.38 465 LYS A O 1
ATOM 3584 N N . TRP A 1 466 ? 27.344 -8.398 6.836 1 94.25 466 TRP A N 1
ATOM 3585 C CA . TRP A 1 466 ? 26.562 -9.43 6.168 1 94.25 466 TRP A CA 1
ATOM 3586 C C . TRP A 1 466 ? 25.25 -9.688 6.906 1 94.25 466 TRP A C 1
ATOM 3588 O O . TRP A 1 466 ? 24.25 -10.07 6.297 1 94.25 466 TRP A O 1
ATOM 3598 N N . ASP A 1 467 ? 25.203 -9.422 8.203 1 91.94 467 ASP A N 1
ATOM 3599 C CA . ASP A 1 467 ? 23.938 -9.469 8.938 1 91.94 467 ASP A CA 1
ATOM 3600 C C . ASP A 1 467 ? 23 -8.367 8.469 1 91.94 467 ASP A C 1
ATOM 3602 O O . ASP A 1 467 ? 21.797 -8.602 8.305 1 91.94 467 ASP A O 1
ATOM 3606 N N . ARG A 1 468 ? 23.531 -7.285 8.203 1 85.56 468 ARG A N 1
ATOM 3607 C CA . ARG A 1 468 ? 22.734 -6.172 7.703 1 85.56 468 ARG A CA 1
ATOM 3608 C C . ARG A 1 468 ? 22.219 -6.453 6.297 1 85.56 468 ARG A C 1
ATOM 3610 O O . ARG A 1 468 ? 21.078 -6.113 5.965 1 85.56 468 ARG A O 1
ATOM 3617 N N . ARG A 1 469 ? 23.078 -7.09 5.547 1 92.88 469 ARG A N 1
ATOM 3618 C CA . ARG A 1 469 ? 22.703 -7.434 4.18 1 92.88 469 ARG A CA 1
ATOM 3619 C C . ARG A 1 469 ? 21.547 -8.414 4.164 1 92.88 469 ARG A C 1
ATOM 3621 O O . ARG A 1 469 ? 20.547 -8.195 3.469 1 92.88 469 ARG A O 1
ATOM 3628 N N . LEU A 1 470 ? 21.656 -9.461 4.953 1 95.06 470 LEU A N 1
ATOM 3629 C CA . LEU A 1 470 ? 20.594 -10.453 5.012 1 95.06 470 LEU A CA 1
ATOM 3630 C C . LEU A 1 470 ? 19.344 -9.883 5.68 1 95.06 470 LEU A C 1
ATOM 3632 O O . LEU A 1 470 ? 18.219 -10.242 5.316 1 95.06 470 LEU A O 1
ATOM 3636 N N . GLY A 1 471 ? 19.562 -9.047 6.602 1 90.38 471 GLY A N 1
ATOM 3637 C CA . GLY A 1 471 ? 18.422 -8.383 7.223 1 90.38 471 GLY A CA 1
ATOM 3638 C C . GLY A 1 471 ? 17.625 -7.527 6.258 1 90.38 471 GLY A C 1
ATOM 3639 O O . GLY A 1 471 ? 16.406 -7.664 6.156 1 90.38 471 GLY A O 1
ATOM 3640 N N . ALA A 1 472 ? 18.297 -6.762 5.496 1 86.94 472 ALA A N 1
ATOM 3641 C CA . ALA A 1 472 ? 17.672 -5.781 4.609 1 86.94 472 ALA A CA 1
ATOM 3642 C C . ALA A 1 472 ? 17.094 -6.457 3.369 1 86.94 472 ALA A C 1
ATOM 3644 O O . ALA A 1 472 ? 15.984 -6.129 2.939 1 86.94 472 ALA A O 1
ATOM 3645 N N . SER A 1 473 ? 17.828 -7.48 2.855 1 93.5 473 SER A N 1
ATOM 3646 C CA . SER A 1 473 ? 17.469 -8.047 1.559 1 93.5 473 SER A CA 1
ATOM 3647 C C . SER A 1 473 ? 16.578 -9.266 1.717 1 93.5 473 SER A C 1
ATOM 3649 O O . SER A 1 473 ? 15.938 -9.703 0.754 1 93.5 473 SER A O 1
ATOM 3651 N N . PHE A 1 474 ? 16.484 -9.781 2.928 1 95.06 474 PHE A N 1
ATOM 3652 C CA . PHE A 1 474 ? 15.828 -11.07 3.072 1 95.06 474 PHE A CA 1
ATOM 3653 C C . PHE A 1 474 ? 14.852 -11.055 4.25 1 95.06 474 PHE A C 1
ATOM 3655 O O . PHE A 1 474 ? 13.641 -11.008 4.055 1 95.06 474 PHE A O 1
ATOM 3662 N N . LEU A 1 475 ? 15.273 -10.828 5.395 1 92.31 475 LEU A N 1
ATOM 3663 C CA . LEU A 1 475 ? 14.5 -11.109 6.598 1 92.31 475 LEU A CA 1
ATOM 3664 C C . LEU A 1 475 ? 13.477 -10 6.852 1 92.31 475 LEU A C 1
ATOM 3666 O O . LEU A 1 475 ? 12.398 -10.258 7.391 1 92.31 475 LEU A O 1
ATOM 3670 N N . GLU A 1 476 ? 13.789 -8.859 6.531 1 86 476 GLU A N 1
ATOM 3671 C CA . GLU A 1 476 ? 12.836 -7.777 6.742 1 86 476 GLU A CA 1
ATOM 3672 C C . GLU A 1 476 ? 11.555 -8.016 5.953 1 86 476 GLU A C 1
ATOM 3674 O O . GLU A 1 476 ? 10.461 -7.703 6.434 1 86 476 GLU A O 1
ATOM 3679 N N . LEU A 1 477 ? 11.742 -8.516 4.789 1 89.94 477 LEU A N 1
ATOM 3680 C CA . LEU A 1 477 ? 10.602 -8.688 3.898 1 89.94 477 LEU A CA 1
ATOM 3681 C C . LEU A 1 477 ? 9.922 -10.031 4.137 1 89.94 477 LEU A C 1
ATOM 3683 O O . LEU A 1 477 ? 8.695 -10.109 4.215 1 89.94 477 LEU A O 1
ATOM 3687 N N . TYR A 1 478 ? 10.68 -11.141 4.305 1 93.31 478 TYR A N 1
ATOM 3688 C CA . TYR A 1 478 ? 10.117 -12.484 4.277 1 93.31 478 TYR A CA 1
ATOM 3689 C C . TYR A 1 478 ? 10.07 -13.086 5.68 1 93.31 478 TYR A C 1
ATOM 3691 O O . TYR A 1 478 ? 9.398 -14.094 5.91 1 93.31 478 TYR A O 1
ATOM 3699 N N . GLY A 1 479 ? 10.781 -12.508 6.578 1 87.88 479 GLY A N 1
ATOM 3700 C CA . GLY A 1 479 ? 10.906 -13.078 7.914 1 87.88 479 GLY A CA 1
ATOM 3701 C C . GLY A 1 479 ? 9.562 -13.289 8.594 1 87.88 479 GLY A C 1
ATOM 3702 O O . GLY A 1 479 ? 9.391 -14.25 9.344 1 87.88 479 GLY A O 1
ATOM 3703 N N . LYS A 1 480 ? 8.633 -12.555 8.281 1 81.5 480 LYS A N 1
ATOM 3704 C CA . LYS A 1 480 ? 7.336 -12.57 8.945 1 81.5 480 LYS A CA 1
ATOM 3705 C C . LYS A 1 480 ? 6.496 -13.758 8.484 1 81.5 480 LYS A C 1
ATOM 3707 O O . LYS A 1 480 ? 5.543 -14.156 9.156 1 81.5 480 LYS A O 1
ATOM 3712 N N . ASP A 1 481 ? 6.805 -14.312 7.391 1 86.75 481 ASP A N 1
ATOM 3713 C CA . ASP A 1 481 ? 6.055 -15.438 6.844 1 86.75 481 ASP A CA 1
ATOM 3714 C C . ASP A 1 481 ? 6.438 -16.75 7.539 1 86.75 481 ASP A C 1
ATOM 3716 O O . ASP A 1 481 ? 5.785 -17.781 7.344 1 86.75 481 ASP A O 1
ATOM 3720 N N . GLY A 1 482 ? 7.488 -16.766 8.312 1 86.62 482 GLY A N 1
ATOM 3721 C CA . GLY A 1 482 ? 7.855 -17.906 9.125 1 86.62 482 GLY A CA 1
ATOM 3722 C C . GLY A 1 482 ? 8.766 -18.891 8.406 1 86.62 482 GLY A C 1
ATOM 3723 O O . GLY A 1 482 ? 9.609 -19.531 9.031 1 86.62 482 GLY A O 1
ATOM 3724 N N . TRP A 1 483 ? 8.648 -18.953 7.039 1 93.62 483 TRP A N 1
ATOM 3725 C CA . TRP A 1 483 ? 9.352 -20 6.309 1 93.62 483 TRP A CA 1
ATOM 3726 C C . TRP A 1 483 ? 10.859 -19.781 6.352 1 93.62 483 TRP A C 1
ATOM 3728 O O . TRP A 1 483 ? 11.641 -20.734 6.285 1 93.62 483 TRP A O 1
ATOM 3738 N N . PRO A 1 484 ? 11.414 -18.547 6.449 1 95.75 484 PRO A N 1
ATOM 3739 C CA . PRO A 1 484 ? 12.867 -18.391 6.531 1 95.75 484 PRO A CA 1
ATOM 3740 C C . PRO A 1 484 ? 13.461 -19.031 7.789 1 95.75 484 PRO A C 1
ATOM 3742 O O . PRO A 1 484 ? 14.562 -19.578 7.746 1 95.75 484 PRO A O 1
ATOM 3745 N N . GLU A 1 485 ? 12.75 -18.953 8.844 1 93.19 485 GLU A N 1
ATOM 3746 C CA . GLU A 1 485 ? 13.25 -19.484 10.117 1 93.19 485 GLU A CA 1
ATOM 3747 C C . GLU A 1 485 ? 13.031 -20.984 10.219 1 93.19 485 GLU A C 1
ATOM 3749 O O . GLU A 1 485 ? 13.789 -21.688 10.891 1 93.19 485 GLU A O 1
ATOM 3754 N N . ASN A 1 486 ? 11.977 -21.438 9.617 1 94.81 486 ASN A N 1
ATOM 3755 C CA . ASN A 1 486 ? 11.664 -22.859 9.617 1 94.81 486 ASN A CA 1
ATOM 3756 C C . ASN A 1 486 ? 11.195 -23.344 8.242 1 94.81 486 ASN A C 1
ATOM 3758 O O . ASN A 1 486 ? 9.992 -23.484 8.016 1 94.81 486 ASN A O 1
ATOM 3762 N N . TRP A 1 487 ? 12.164 -23.688 7.434 1 95.88 487 TRP A N 1
ATOM 3763 C CA . TRP A 1 487 ? 11.867 -24.125 6.074 1 95.88 487 TRP A CA 1
ATOM 3764 C C . TRP A 1 487 ? 11.406 -25.578 6.059 1 95.88 487 TRP A C 1
ATOM 3766 O O . TRP A 1 487 ? 10.32 -25.891 5.57 1 95.88 487 TRP A O 1
ATOM 3776 N N . ASP A 1 488 ? 12.141 -26.469 6.523 1 95.25 488 ASP A N 1
ATOM 3777 C CA . ASP A 1 488 ? 11.875 -27.906 6.555 1 95.25 488 ASP A CA 1
ATOM 3778 C C . ASP A 1 488 ? 12.32 -28.531 7.879 1 95.25 488 ASP A C 1
ATOM 3780 O O . ASP A 1 488 ? 12.828 -29.641 7.91 1 95.25 488 ASP A O 1
ATOM 3784 N N . GLY A 1 489 ? 12.18 -27.781 8.93 1 93.25 489 GLY A N 1
ATOM 3785 C CA . GLY A 1 489 ? 12.711 -28.125 10.242 1 93.25 489 GLY A CA 1
ATOM 3786 C C . GLY A 1 489 ? 13.992 -27.391 10.586 1 93.25 489 GLY A C 1
ATOM 3787 O O . GLY A 1 489 ? 14.359 -27.281 11.758 1 93.25 489 GLY A O 1
ATOM 3788 N N . LYS A 1 490 ? 14.57 -26.953 9.531 1 95.75 490 LYS A N 1
ATOM 3789 C CA . LYS A 1 490 ? 15.742 -26.094 9.617 1 95.75 490 LYS A CA 1
ATOM 3790 C C . LYS A 1 490 ? 15.492 -24.75 8.938 1 95.75 490 LYS A C 1
ATOM 3792 O O . LYS A 1 490 ? 14.586 -24.625 8.117 1 95.75 490 LYS A O 1
ATOM 3797 N N . PRO A 1 491 ? 16.297 -23.719 9.305 1 96.62 491 PRO A N 1
ATOM 3798 C CA . PRO A 1 491 ? 16.141 -22.438 8.617 1 96.62 491 PRO A CA 1
ATOM 3799 C C . PRO A 1 491 ? 16.469 -22.516 7.129 1 96.62 491 PRO A C 1
ATOM 3801 O O . PRO A 1 491 ? 17.266 -23.359 6.719 1 96.62 491 PRO A O 1
ATOM 3804 N N . PHE A 1 492 ? 15.828 -21.734 6.371 1 97.94 492 PHE A N 1
ATOM 3805 C CA . PHE A 1 492 ? 16.125 -21.641 4.945 1 97.94 492 PHE A CA 1
ATOM 3806 C C . PHE A 1 492 ? 17.578 -21.25 4.719 1 97.94 492 PHE A C 1
ATOM 3808 O O . PHE A 1 492 ? 18.047 -20.266 5.273 1 97.94 492 PHE A O 1
ATOM 3815 N N . ALA A 1 493 ? 18.312 -22 3.852 1 97.81 493 ALA A N 1
ATOM 3816 C CA . ALA A 1 493 ? 19.75 -21.75 3.775 1 97.81 493 ALA A CA 1
ATOM 3817 C C . ALA A 1 493 ? 20.234 -21.781 2.33 1 97.81 493 ALA A C 1
ATOM 3819 O O . ALA A 1 493 ? 21.438 -21.875 2.076 1 97.81 493 ALA A O 1
ATOM 3820 N N . ASN A 1 494 ? 19.359 -21.734 1.352 1 97.31 494 ASN A N 1
ATOM 3821 C CA . ASN A 1 494 ? 19.75 -21.766 -0.052 1 97.31 494 ASN A CA 1
ATOM 3822 C C . ASN A 1 494 ? 19.969 -20.359 -0.606 1 97.31 494 ASN A C 1
ATOM 3824 O O . ASN A 1 494 ? 19.312 -19.953 -1.567 1 97.31 494 ASN A O 1
ATOM 3828 N N . THR A 1 495 ? 20.938 -19.656 -0.04 1 98.06 495 THR A N 1
ATOM 3829 C CA . THR A 1 495 ? 21.297 -18.281 -0.403 1 98.06 495 THR A CA 1
ATOM 3830 C C . THR A 1 495 ? 22.625 -18.25 -1.146 1 98.06 495 THR A C 1
ATOM 3832 O O . THR A 1 495 ? 23.609 -18.875 -0.713 1 98.06 495 THR A O 1
ATOM 3835 N N . LEU A 1 496 ? 22.672 -17.594 -2.291 1 98.06 496 LEU A N 1
ATOM 3836 C CA . LEU A 1 496 ? 23.875 -17.484 -3.111 1 98.06 496 LEU A CA 1
ATOM 3837 C C . LEU A 1 496 ? 24.188 -16.031 -3.438 1 98.06 496 LEU A C 1
ATOM 3839 O O . LEU A 1 496 ? 23.297 -15.172 -3.367 1 98.06 496 LEU A O 1
ATOM 3843 N N . PHE A 1 497 ? 25.469 -15.789 -3.766 1 97.56 497 PHE A N 1
ATOM 3844 C CA . PHE A 1 497 ? 25.891 -14.477 -4.25 1 97.56 497 PHE A CA 1
ATOM 3845 C C . PHE A 1 497 ? 25.938 -14.453 -5.773 1 97.56 497 PHE A C 1
ATOM 3847 O O . PHE A 1 497 ? 26.188 -15.484 -6.406 1 97.56 497 PHE A O 1
ATOM 3854 N N . LEU A 1 498 ? 25.641 -13.32 -6.332 1 96.88 498 LEU A N 1
ATOM 3855 C CA . LEU A 1 498 ? 25.781 -13.102 -7.77 1 96.88 498 LEU A CA 1
ATOM 3856 C C . LEU A 1 498 ? 26.594 -11.844 -8.047 1 96.88 498 LEU A C 1
ATOM 3858 O O . LEU A 1 498 ? 26.234 -10.758 -7.594 1 96.88 498 LEU A O 1
ATOM 3862 N N . ARG A 1 499 ? 27.688 -12 -8.703 1 95.5 499 ARG A N 1
ATOM 3863 C CA . ARG A 1 499 ? 28.531 -10.906 -9.156 1 95.5 499 ARG A CA 1
ATOM 3864 C C . ARG A 1 499 ? 28.562 -10.828 -10.672 1 95.5 499 ARG A C 1
ATOM 3866 O O . ARG A 1 499 ? 28.625 -11.859 -11.352 1 95.5 499 ARG A O 1
ATOM 3873 N N . ASN A 1 500 ? 28.484 -9.656 -11.242 1 90.75 500 ASN A N 1
ATOM 3874 C CA . ASN A 1 500 ? 28.5 -9.461 -12.688 1 90.75 500 ASN A CA 1
ATOM 3875 C C . ASN A 1 500 ? 29.891 -9.117 -13.203 1 90.75 500 ASN A C 1
ATOM 3877 O O . ASN A 1 500 ? 30.328 -7.969 -13.117 1 90.75 500 ASN A O 1
ATOM 3881 N N . PRO A 1 501 ? 30.609 -10.039 -13.773 1 90.75 501 PRO A N 1
ATOM 3882 C CA . PRO A 1 501 ? 31.938 -9.773 -14.312 1 90.75 501 PRO A CA 1
ATOM 3883 C C . PRO A 1 501 ? 31.906 -8.844 -15.523 1 90.75 501 PRO A C 1
ATOM 3885 O O . PRO A 1 501 ? 32.969 -8.344 -15.945 1 90.75 501 PRO A O 1
ATOM 3888 N N . GLY A 1 502 ? 30.734 -8.703 -16.031 1 82.31 502 GLY A N 1
ATOM 3889 C CA . GLY A 1 502 ? 30.594 -7.809 -17.172 1 82.31 502 GLY A CA 1
ATOM 3890 C C . GLY A 1 502 ? 30.719 -6.344 -16.797 1 82.31 502 GLY A C 1
ATOM 3891 O O . GLY A 1 502 ? 30.797 -5.477 -17.656 1 82.31 502 GLY A O 1
ATOM 3892 N N . MET A 1 503 ? 30.812 -6.066 -15.547 1 82.88 503 MET A N 1
ATOM 3893 C CA . MET A 1 503 ? 31.016 -4.707 -15.047 1 82.88 503 MET A CA 1
ATOM 3894 C C . MET A 1 503 ? 32.438 -4.512 -14.562 1 82.88 503 MET A C 1
ATOM 3896 O O . MET A 1 503 ? 33.031 -5.41 -13.953 1 82.88 503 MET A O 1
ATOM 3900 N N . LYS A 1 504 ? 32.969 -3.379 -14.898 1 82.69 504 LYS A N 1
ATOM 3901 C CA . LYS A 1 504 ? 34.344 -3.09 -14.477 1 82.69 504 LYS A CA 1
ATOM 3902 C C . LYS A 1 504 ? 34.406 -2.83 -12.977 1 82.69 504 LYS A C 1
ATOM 3904 O O . LYS A 1 504 ? 33.812 -1.889 -12.469 1 82.69 504 LYS A O 1
ATOM 3909 N N . GLN A 1 505 ? 35.094 -3.719 -12.25 1 86.38 505 GLN A N 1
ATOM 3910 C CA . GLN A 1 505 ? 35.156 -3.654 -10.789 1 86.38 505 GLN A CA 1
ATOM 3911 C C . GLN A 1 505 ? 36.594 -3.525 -10.312 1 86.38 505 GLN A C 1
ATOM 3913 O O . GLN A 1 505 ? 37.125 -4.418 -9.641 1 86.38 505 GLN A O 1
ATOM 3918 N N . LEU A 1 506 ? 37.156 -2.371 -10.5 1 79 506 LEU A N 1
ATOM 3919 C CA . LEU A 1 506 ? 38.562 -2.137 -10.18 1 79 506 LEU A CA 1
ATOM 3920 C C . LEU A 1 506 ? 38.812 -2.199 -8.672 1 79 506 LEU A C 1
ATOM 3922 O O . LEU A 1 506 ? 39.906 -2.479 -8.219 1 79 506 LEU A O 1
ATOM 3926 N N . HIS A 1 507 ? 37.781 -2.055 -7.918 1 79.62 507 HIS A N 1
ATOM 3927 C CA . HIS A 1 507 ? 37.906 -2.057 -6.465 1 79.62 507 HIS A CA 1
ATOM 3928 C C . HIS A 1 507 ? 37.906 -3.477 -5.914 1 79.62 507 HIS A C 1
ATOM 3930 O O . HIS A 1 507 ? 38.219 -3.691 -4.738 1 79.62 507 HIS A O 1
ATOM 3936 N N . LEU A 1 508 ? 37.688 -4.445 -6.801 1 89.44 508 LEU A N 1
ATOM 3937 C CA . LEU A 1 508 ? 37.469 -5.785 -6.27 1 89.44 508 LEU A CA 1
ATOM 3938 C C . LEU A 1 508 ? 38.25 -6.824 -7.043 1 89.44 508 LEU A C 1
ATOM 3940 O O . LEU A 1 508 ? 38.656 -7.844 -6.484 1 89.44 508 LEU A O 1
ATOM 3944 N N . MET A 1 509 ? 38.469 -6.559 -8.328 1 92.5 509 MET A N 1
ATOM 3945 C CA . MET A 1 509 ? 39.062 -7.566 -9.188 1 92.5 509 MET A CA 1
ATOM 3946 C C . MET A 1 509 ? 40.25 -6.977 -9.953 1 92.5 509 MET A C 1
ATOM 3948 O O . MET A 1 509 ? 40.281 -5.785 -10.266 1 92.5 509 MET A O 1
ATOM 3952 N N . ASP A 1 510 ? 41.25 -7.867 -10.164 1 94.5 510 ASP A N 1
ATOM 3953 C CA . ASP A 1 510 ? 42.312 -7.547 -11.094 1 94.5 510 ASP A CA 1
ATOM 3954 C C . ASP A 1 510 ? 42.031 -8.102 -12.484 1 94.5 510 ASP A C 1
ATOM 3956 O O . ASP A 1 510 ? 41.312 -9.086 -12.633 1 94.5 510 ASP A O 1
ATOM 3960 N N . TYR A 1 511 ? 42.562 -7.441 -13.539 1 92.56 511 TYR A N 1
ATOM 3961 C CA . TYR A 1 511 ? 42.25 -7.805 -14.914 1 92.56 511 TYR A CA 1
ATOM 3962 C C . TYR A 1 511 ? 43.5 -8.156 -15.695 1 92.56 511 TYR A C 1
ATOM 3964 O O . TYR A 1 511 ? 44.531 -7.527 -15.516 1 92.56 511 TYR A O 1
ATOM 3972 N N . VAL A 1 512 ? 43.406 -9.227 -16.422 1 94.12 512 VAL A N 1
ATOM 3973 C CA . VAL A 1 512 ? 44.438 -9.539 -17.422 1 94.12 512 VAL A CA 1
ATOM 3974 C C . VAL A 1 512 ? 44.312 -8.562 -18.578 1 94.12 512 VAL A C 1
ATOM 3976 O O . VAL A 1 512 ? 45.344 -8.078 -19.094 1 94.12 512 VAL A O 1
ATOM 3979 N N . ASP A 1 513 ? 43.094 -8.328 -18.969 1 91.31 513 ASP A N 1
ATOM 3980 C CA . ASP A 1 513 ? 42.719 -7.355 -20 1 91.31 513 ASP A CA 1
ATOM 3981 C C . ASP A 1 513 ? 41.594 -6.457 -19.531 1 91.31 513 ASP A C 1
ATOM 3983 O O . ASP A 1 513 ? 40.438 -6.867 -19.531 1 91.31 513 ASP A O 1
ATOM 3987 N N . GLN A 1 514 ? 41.875 -5.285 -19.281 1 83 514 GLN A N 1
ATOM 3988 C CA . GLN A 1 514 ? 40.906 -4.359 -18.703 1 83 514 GLN A CA 1
ATOM 3989 C C . GLN A 1 514 ? 39.906 -3.9 -19.75 1 83 514 GLN A C 1
ATOM 3991 O O . GLN A 1 514 ? 38.75 -3.627 -19.438 1 83 514 GLN A O 1
ATOM 3996 N N . GLN A 1 515 ? 40.344 -3.807 -20.922 1 77.62 515 GLN A N 1
ATOM 3997 C CA . GLN A 1 515 ? 39.469 -3.33 -21.969 1 77.62 515 GLN A CA 1
ATOM 3998 C C . GLN A 1 515 ? 38.375 -4.359 -22.297 1 77.62 515 GLN A C 1
ATOM 4000 O O . GLN A 1 515 ? 37.219 -4.004 -22.531 1 77.62 515 GLN A O 1
ATOM 4005 N N . ARG A 1 516 ? 38.844 -5.609 -22.312 1 81.25 516 ARG A N 1
ATOM 4006 C CA . ARG A 1 516 ? 37.875 -6.672 -22.594 1 81.25 516 ARG A CA 1
ATOM 4007 C C . ARG A 1 516 ? 37.281 -7.238 -21.312 1 81.25 516 ARG A C 1
ATOM 4009 O O . ARG A 1 516 ? 36.438 -8.156 -21.359 1 81.25 516 ARG A O 1
ATOM 4016 N N . LEU A 1 517 ? 37.594 -6.809 -20.203 1 87.69 517 LEU A N 1
ATOM 4017 C CA . LEU A 1 517 ? 37.125 -7.145 -18.859 1 87.69 517 LEU A CA 1
ATOM 4018 C C . LEU A 1 517 ? 37.344 -8.617 -18.547 1 87.69 517 LEU A C 1
ATOM 4020 O O . LEU A 1 517 ? 36.469 -9.312 -18.062 1 87.69 517 LEU A O 1
ATOM 4024 N N . VAL A 1 518 ? 38.531 -9.07 -19.047 1 92.5 518 VAL A N 1
ATOM 4025 C CA . VAL A 1 518 ? 38.938 -10.422 -18.688 1 92.5 518 VAL A CA 1
ATOM 4026 C C . VAL A 1 518 ? 39.594 -10.398 -17.312 1 92.5 518 VAL A C 1
ATOM 4028 O O . VAL A 1 518 ? 40.688 -9.844 -17.156 1 92.5 518 VAL A O 1
ATOM 4031 N N . GLU A 1 519 ? 39.031 -11.07 -16.375 1 95.12 519 GLU A N 1
ATOM 4032 C CA . GLU A 1 519 ? 39.469 -11.008 -14.992 1 95.12 519 GLU A CA 1
ATOM 4033 C C . GLU A 1 519 ? 40.625 -11.977 -14.727 1 95.12 519 GLU A C 1
ATOM 4035 O O . GLU A 1 519 ? 40.625 -13.078 -15.281 1 95.12 519 GLU A O 1
ATOM 4040 N N . ALA A 1 520 ? 41.531 -11.516 -13.898 1 96 520 ALA A N 1
ATOM 4041 C CA . ALA A 1 520 ? 42.625 -12.367 -13.445 1 96 520 ALA A CA 1
ATOM 4042 C C . ALA A 1 520 ? 42.281 -13.023 -12.109 1 96 520 ALA A C 1
ATOM 4044 O O . ALA A 1 520 ? 42.594 -14.203 -11.891 1 96 520 ALA A O 1
ATOM 4045 N N . GLY A 1 521 ? 41.719 -12.266 -11.25 1 94.94 521 GLY A N 1
ATOM 4046 C CA . GLY A 1 521 ? 41.375 -12.711 -9.914 1 94.94 521 GLY A CA 1
ATOM 4047 C C . GLY A 1 521 ? 41.062 -11.562 -8.969 1 94.94 521 GLY A C 1
ATOM 4048 O O . GLY A 1 521 ? 41 -10.406 -9.383 1 94.94 521 GLY A O 1
ATOM 4049 N N . PRO A 1 522 ? 40.781 -11.93 -7.676 1 95.38 522 PRO A N 1
ATOM 4050 C CA . PRO A 1 522 ? 40.531 -10.859 -6.711 1 95.38 522 PRO A CA 1
ATOM 4051 C C . PRO A 1 522 ? 41.688 -9.867 -6.617 1 95.38 522 PRO A C 1
ATOM 4053 O O . PRO A 1 522 ? 42.875 -10.258 -6.738 1 95.38 522 PRO A O 1
ATOM 4056 N N . SER A 1 523 ? 41.375 -8.703 -6.418 1 92.38 523 SER A N 1
ATOM 4057 C CA . SER A 1 523 ? 42.375 -7.633 -6.383 1 92.38 523 SER A CA 1
ATOM 4058 C C . SER A 1 523 ? 43.406 -7.883 -5.301 1 92.38 523 SER A C 1
ATOM 4060 O O . SER A 1 523 ? 43.062 -8.094 -4.133 1 92.38 523 SER A O 1
ATOM 4062 N N . ALA A 1 524 ? 44.656 -7.742 -5.68 1 91.94 524 ALA A N 1
ATOM 4063 C CA . ALA A 1 524 ? 45.75 -7.895 -4.723 1 91.94 524 ALA A CA 1
ATOM 4064 C C . ALA A 1 524 ? 45.812 -6.699 -3.775 1 91.94 524 ALA A C 1
ATOM 4066 O O . ALA A 1 524 ? 46.156 -6.852 -2.598 1 91.94 524 ALA A O 1
ATOM 4067 N N . ALA A 1 525 ? 45.469 -5.598 -4.305 1 85.25 525 ALA A N 1
ATOM 4068 C CA . ALA A 1 525 ? 45.531 -4.355 -3.533 1 85.25 525 ALA A CA 1
ATOM 4069 C C . ALA A 1 525 ? 44.5 -4.367 -2.402 1 85.25 525 ALA A C 1
ATOM 4071 O O . ALA A 1 525 ? 44.719 -3.727 -1.367 1 85.25 525 ALA A O 1
ATOM 4072 N N . GLN A 1 526 ? 43.469 -5.16 -2.617 1 87.5 526 GLN A N 1
ATOM 4073 C CA . GLN A 1 526 ? 42.406 -5.172 -1.628 1 87.5 526 GLN A CA 1
ATOM 4074 C C . GLN A 1 526 ? 42.344 -6.5 -0.881 1 87.5 526 GLN A C 1
ATOM 4076 O O . GLN A 1 526 ? 41.312 -6.867 -0.32 1 87.5 526 GLN A O 1
ATOM 4081 N N . ALA A 1 527 ? 43.375 -7.199 -0.894 1 91.81 527 ALA A N 1
ATOM 4082 C CA . ALA A 1 527 ? 43.406 -8.547 -0.329 1 91.81 527 ALA A CA 1
ATOM 4083 C C . ALA A 1 527 ? 43.062 -8.531 1.15 1 91.81 527 ALA A C 1
ATOM 4085 O O . ALA A 1 527 ? 42.344 -9.43 1.63 1 91.81 527 ALA A O 1
ATOM 4086 N N . ASP A 1 528 ? 43.469 -7.488 1.863 1 88.69 528 ASP A N 1
ATOM 4087 C CA . ASP A 1 528 ? 43.188 -7.406 3.297 1 88.69 528 ASP A CA 1
ATOM 4088 C C . ASP A 1 528 ? 41.688 -7.176 3.564 1 88.69 528 ASP A C 1
ATOM 4090 O O . ASP A 1 528 ? 41.125 -7.801 4.453 1 88.69 528 ASP A O 1
ATOM 4094 N N . VAL A 1 529 ? 41.156 -6.297 2.801 1 86.56 529 VAL A N 1
ATOM 4095 C CA . VAL A 1 529 ? 39.75 -5.984 2.961 1 86.56 529 VAL A CA 1
ATOM 4096 C C . VAL A 1 529 ? 38.906 -7.211 2.613 1 86.56 529 VAL A C 1
ATOM 4098 O O . VAL A 1 529 ? 37.938 -7.52 3.305 1 86.56 529 VAL A O 1
ATOM 4101 N N . ILE A 1 530 ? 39.281 -7.898 1.568 1 93.12 530 ILE A N 1
ATOM 4102 C CA . ILE A 1 530 ? 38.562 -9.094 1.137 1 93.12 530 ILE A CA 1
ATOM 4103 C C . ILE A 1 530 ? 38.625 -10.164 2.221 1 93.12 530 ILE A C 1
ATOM 4105 O O . ILE A 1 530 ? 37.625 -10.828 2.521 1 93.12 530 ILE A O 1
ATOM 4109 N N . ALA A 1 531 ? 39.781 -10.273 2.795 1 93.81 531 ALA A N 1
ATOM 4110 C CA . ALA A 1 531 ? 39.969 -11.258 3.857 1 93.81 531 ALA A CA 1
ATOM 4111 C C . ALA A 1 531 ? 39.156 -10.898 5.086 1 93.81 531 ALA A C 1
ATOM 4113 O O . ALA A 1 531 ? 38.594 -11.781 5.746 1 93.81 531 ALA A O 1
ATOM 4114 N N . GLU A 1 532 ? 39.125 -9.648 5.352 1 92.31 532 GLU A N 1
ATOM 4115 C CA . GLU A 1 532 ? 38.344 -9.188 6.488 1 92.31 532 GLU A CA 1
ATOM 4116 C C . GLU A 1 532 ? 36.844 -9.461 6.273 1 92.31 532 GLU A C 1
ATOM 4118 O O . GLU A 1 532 ? 36.156 -9.914 7.188 1 92.31 532 GLU A O 1
ATOM 4123 N N . TYR A 1 533 ? 36.375 -9.18 5.145 1 93.44 533 TYR A N 1
ATOM 4124 C CA . TYR A 1 533 ? 34.969 -9.383 4.844 1 93.44 533 TYR A CA 1
ATOM 4125 C C . TYR A 1 533 ? 34.625 -10.875 4.777 1 93.44 533 TYR A C 1
ATOM 4127 O O . TYR A 1 533 ? 33.531 -11.281 5.121 1 93.44 533 TYR A O 1
ATOM 4135 N N . ARG A 1 534 ? 35.562 -11.664 4.344 1 95.12 534 ARG A N 1
ATOM 4136 C CA . ARG A 1 534 ? 35.375 -13.109 4.371 1 95.12 534 ARG A CA 1
ATOM 4137 C C . ARG A 1 534 ? 35.219 -13.609 5.805 1 95.12 534 ARG A C 1
ATOM 4139 O O . ARG A 1 534 ? 34.344 -14.43 6.086 1 95.12 534 ARG A O 1
ATOM 4146 N N . ALA A 1 535 ? 36.094 -13.094 6.602 1 94.81 535 ALA A N 1
ATOM 4147 C CA . ALA A 1 535 ? 36 -13.477 8.008 1 94.81 535 ALA A CA 1
ATOM 4148 C C . ALA A 1 535 ? 34.656 -13.055 8.617 1 94.81 535 ALA A C 1
ATOM 4150 O O . ALA A 1 535 ? 34.062 -13.805 9.398 1 94.81 535 ALA A O 1
ATOM 4151 N N . ALA A 1 536 ? 34.25 -11.875 8.297 1 94.5 536 ALA A N 1
ATOM 4152 C CA . ALA A 1 536 ? 32.969 -11.391 8.773 1 94.5 536 ALA A CA 1
ATOM 4153 C C . ALA A 1 536 ? 31.844 -12.289 8.273 1 94.5 536 ALA A C 1
ATOM 4155 O O . ALA A 1 536 ? 30.875 -12.555 9.008 1 94.5 536 ALA A O 1
ATOM 4156 N N . PHE A 1 537 ? 31.969 -12.758 7.074 1 96 537 PHE A N 1
ATOM 4157 C CA . PHE A 1 537 ? 30.953 -13.609 6.457 1 96 537 PHE A CA 1
ATOM 4158 C C . PHE A 1 537 ? 30.906 -14.969 7.152 1 96 537 PHE A C 1
ATOM 4160 O O . PHE A 1 537 ? 29.828 -15.469 7.469 1 96 537 PHE A O 1
ATOM 4167 N N . GLU A 1 538 ? 31.984 -15.469 7.434 1 95.19 538 GLU A N 1
ATOM 4168 C CA . GLU A 1 538 ? 32.094 -16.797 8.039 1 95.19 538 GLU A CA 1
ATOM 4169 C C . GLU A 1 538 ? 31.641 -16.766 9.5 1 95.19 538 GLU A C 1
ATOM 4171 O O . GLU A 1 538 ? 31.125 -17.766 10.016 1 95.19 538 GLU A O 1
ATOM 4176 N N . ASN A 1 539 ? 31.75 -15.617 10.109 1 93.25 539 ASN A N 1
ATOM 4177 C CA . ASN A 1 539 ? 31.438 -15.516 11.531 1 93.25 539 ASN A CA 1
ATOM 4178 C C . ASN A 1 539 ? 30.047 -14.914 11.758 1 93.25 539 ASN A C 1
ATOM 4180 O O . ASN A 1 539 ? 29.625 -14.742 12.898 1 93.25 539 ASN A O 1
ATOM 4184 N N . SER A 1 540 ? 29.406 -14.578 10.766 1 94.31 540 SER A N 1
ATOM 4185 C CA . SER A 1 540 ? 28.078 -13.992 10.883 1 94.31 540 SER A CA 1
ATOM 4186 C C . SER A 1 540 ? 27.047 -15.023 11.328 1 94.31 540 SER A C 1
ATOM 4188 O O . SER A 1 540 ? 26.891 -16.062 10.688 1 94.31 540 SER A O 1
ATOM 4190 N N . PRO A 1 541 ? 26.266 -14.75 12.367 1 93.94 541 PRO A N 1
ATOM 4191 C CA . PRO A 1 541 ? 25.234 -15.695 12.812 1 93.94 541 PRO A CA 1
ATOM 4192 C C . PRO A 1 541 ? 24.141 -15.898 11.781 1 93.94 541 PRO A C 1
ATOM 4194 O O . PRO A 1 541 ? 23.656 -17.016 11.602 1 93.94 541 PRO A O 1
ATOM 4197 N N . LEU A 1 542 ? 23.734 -14.883 11.109 1 95.19 542 LEU A N 1
ATOM 4198 C CA . LEU A 1 542 ? 22.688 -15.008 10.109 1 95.19 542 LEU A CA 1
ATOM 4199 C C . LEU A 1 542 ? 23.172 -15.781 8.898 1 95.19 542 LEU A C 1
ATOM 4201 O O . LEU A 1 542 ? 22.422 -16.562 8.297 1 95.19 542 LEU A O 1
ATOM 4205 N N . CYS A 1 543 ? 24.453 -15.531 8.547 1 96.81 543 CYS A N 1
ATOM 4206 C CA . CYS A 1 543 ? 25 -16.297 7.43 1 96.81 543 CYS A CA 1
ATOM 4207 C C . CYS A 1 543 ? 25.109 -17.766 7.777 1 96.81 543 CYS A C 1
ATOM 4209 O O . CYS A 1 543 ? 24.922 -18.641 6.918 1 96.81 543 CYS A O 1
ATOM 4211 N N . ALA A 1 544 ? 25.406 -18.047 9.016 1 96 544 ALA A N 1
ATOM 4212 C CA . ALA A 1 544 ? 25.484 -19.438 9.461 1 96 544 ALA A CA 1
ATOM 4213 C C . ALA A 1 544 ? 24.141 -20.125 9.359 1 96 544 ALA A C 1
ATOM 4215 O O . ALA A 1 544 ? 24.062 -21.312 9.07 1 96 544 ALA A O 1
ATOM 4216 N N . ARG A 1 545 ? 23.125 -19.359 9.484 1 95.88 545 ARG A N 1
ATOM 4217 C CA . ARG A 1 545 ? 21.781 -19.906 9.492 1 95.88 545 ARG A CA 1
ATOM 4218 C C . ARG A 1 545 ? 21.203 -20 8.078 1 95.88 545 ARG A C 1
ATOM 4220 O O . ARG A 1 545 ? 20.469 -20.938 7.758 1 95.88 545 ARG A O 1
ATOM 4227 N N . HIS A 1 546 ? 21.516 -19.031 7.219 1 97.69 546 HIS A N 1
ATOM 4228 C CA . HIS A 1 546 ? 20.75 -18.875 5.992 1 97.69 546 HIS A CA 1
ATOM 4229 C C . HIS A 1 546 ? 21.609 -19.109 4.762 1 97.69 546 HIS A C 1
ATOM 4231 O O . HIS A 1 546 ? 21.141 -19 3.629 1 97.69 546 HIS A O 1
ATOM 4237 N N . VAL A 1 547 ? 22.891 -19.484 4.938 1 97.81 547 VAL A N 1
ATOM 4238 C CA . VAL A 1 547 ? 23.781 -19.797 3.824 1 97.81 547 VAL A CA 1
ATOM 4239 C C . VAL A 1 547 ? 24.422 -21.172 4.059 1 97.81 547 VAL A C 1
ATOM 4241 O O . VAL A 1 547 ? 25.266 -21.328 4.949 1 97.81 547 VAL A O 1
ATOM 4244 N N . ALA A 1 548 ? 23.984 -22.062 3.242 1 95.19 548 ALA A N 1
ATOM 4245 C CA . ALA A 1 548 ? 24.656 -23.344 3.273 1 95.19 548 ALA A CA 1
ATOM 4246 C C . ALA A 1 548 ? 25.984 -23.297 2.523 1 95.19 548 ALA A C 1
ATOM 4248 O O . ALA A 1 548 ? 26.109 -22.578 1.526 1 95.19 548 ALA A O 1
ATOM 4249 N N . ASP A 1 549 ? 27.031 -23.922 2.955 1 92.94 549 ASP A N 1
ATOM 4250 C CA . ASP A 1 549 ? 28.328 -24.016 2.291 1 92.94 549 ASP A CA 1
ATOM 4251 C C . ASP A 1 549 ? 28.938 -22.641 2.09 1 92.94 549 ASP A C 1
ATOM 4253 O O . ASP A 1 549 ? 29.328 -22.281 0.973 1 92.94 549 ASP A O 1
ATOM 4257 N N . ARG A 1 550 ? 29.109 -21.875 3.139 1 96.06 550 ARG A N 1
ATOM 4258 C CA . ARG A 1 550 ? 29.5 -20.469 3.111 1 96.06 550 ARG A CA 1
ATOM 4259 C C . ARG A 1 550 ? 30.812 -20.281 2.369 1 96.06 550 ARG A C 1
ATOM 4261 O O . ARG A 1 550 ? 30.938 -19.391 1.54 1 96.06 550 ARG A O 1
ATOM 4268 N N . GLY A 1 551 ? 31.734 -21.203 2.633 1 95.94 551 GLY A N 1
ATOM 4269 C CA . GLY A 1 551 ? 33 -21.109 1.959 1 95.94 551 GLY A CA 1
ATOM 4270 C C . GLY A 1 551 ? 32.906 -21.234 0.451 1 95.94 551 GLY A C 1
ATOM 4271 O O . GLY A 1 551 ? 33.5 -20.453 -0.288 1 95.94 551 GLY A O 1
ATOM 4272 N N . ILE A 1 552 ? 32.156 -22.172 -0.009 1 96.81 552 ILE A N 1
ATOM 4273 C CA . ILE A 1 552 ? 31.984 -22.438 -1.436 1 96.81 552 ILE A CA 1
ATOM 4274 C C . ILE A 1 552 ? 31.25 -21.266 -2.082 1 96.81 552 ILE A C 1
ATOM 4276 O O . ILE A 1 552 ? 31.594 -20.828 -3.188 1 96.81 552 ILE A O 1
ATOM 4280 N N . VAL A 1 553 ? 30.219 -20.797 -1.387 1 97.44 553 VAL A N 1
ATOM 4281 C CA . VAL A 1 553 ? 29.422 -19.672 -1.892 1 97.44 553 VAL A CA 1
ATOM 4282 C C . VAL A 1 553 ? 30.312 -18.453 -2.088 1 97.44 553 VAL A C 1
ATOM 4284 O O . VAL A 1 553 ? 30.219 -17.766 -3.104 1 97.44 553 VAL A O 1
ATOM 4287 N N . TRP A 1 554 ? 31.188 -18.188 -1.103 1 97.69 554 TRP A N 1
ATOM 4288 C CA . TRP A 1 554 ? 32.094 -17.062 -1.17 1 97.69 554 TRP A CA 1
ATOM 4289 C C . TRP A 1 554 ? 33.062 -17.203 -2.342 1 97.69 554 TRP A C 1
ATOM 4291 O O . TRP A 1 554 ? 33.25 -16.281 -3.127 1 97.69 554 TRP A O 1
ATOM 4301 N N . ASP A 1 555 ? 33.656 -18.375 -2.477 1 97.31 555 ASP A N 1
ATOM 4302 C CA . ASP A 1 555 ? 34.625 -18.625 -3.516 1 97.31 555 ASP A CA 1
ATOM 4303 C C . ASP A 1 555 ? 34 -18.547 -4.906 1 97.31 555 ASP A C 1
ATOM 4305 O O . ASP A 1 555 ? 34.656 -18.062 -5.852 1 97.31 555 ASP A O 1
ATOM 4309 N N . ALA A 1 556 ? 32.844 -19.047 -5.012 1 97.62 556 ALA A N 1
ATOM 4310 C CA . ALA A 1 556 ? 32.125 -19 -6.293 1 97.62 556 ALA A CA 1
ATOM 4311 C C . ALA A 1 556 ? 31.922 -17.562 -6.746 1 97.62 556 ALA A C 1
ATOM 4313 O O . ALA A 1 556 ? 32.031 -17.25 -7.938 1 97.62 556 ALA A O 1
ATOM 4314 N N . ALA A 1 557 ? 31.609 -16.703 -5.824 1 97 557 ALA A N 1
ATOM 4315 C CA . ALA A 1 557 ? 31.344 -15.297 -6.152 1 97 557 ALA A CA 1
ATOM 4316 C C . ALA A 1 557 ? 32.594 -14.617 -6.695 1 97 557 ALA A C 1
ATOM 4318 O O . ALA A 1 557 ? 32.5 -13.711 -7.523 1 97 557 ALA A O 1
ATOM 4319 N N . PHE A 1 558 ? 33.75 -15.133 -6.258 1 96.88 558 PHE A N 1
ATOM 4320 C CA . PHE A 1 558 ? 35.031 -14.508 -6.633 1 96.88 558 PHE A CA 1
ATOM 4321 C C . PHE A 1 558 ? 35.656 -15.242 -7.805 1 96.88 558 PHE A C 1
ATOM 4323 O O . PHE A 1 558 ? 36.719 -14.836 -8.305 1 96.88 558 PHE A O 1
ATOM 4330 N N . LYS A 1 559 ? 35.031 -16.281 -8.234 1 96.44 559 LYS A N 1
ATOM 4331 C CA . LYS A 1 559 ? 35.562 -17 -9.383 1 96.44 559 LYS A CA 1
ATOM 4332 C C . LYS A 1 559 ? 35.688 -16.078 -10.594 1 96.44 559 LYS A C 1
ATOM 4334 O O . LYS A 1 559 ? 34.688 -15.477 -11.023 1 96.44 559 LYS A O 1
ATOM 4339 N N . PRO A 1 560 ? 36.844 -15.977 -11.172 1 96.06 560 PRO A N 1
ATOM 4340 C CA . PRO A 1 560 ? 37.031 -15.039 -12.273 1 96.06 560 PRO A CA 1
ATOM 4341 C C . PRO A 1 560 ? 36.188 -15.367 -13.5 1 96.06 560 PRO A C 1
ATOM 4343 O O . PRO A 1 560 ? 36.062 -16.547 -13.859 1 96.06 560 PRO A O 1
ATOM 4346 N N . ASN A 1 561 ? 35.656 -14.359 -14.109 1 92.69 561 ASN A N 1
ATOM 4347 C CA . ASN A 1 561 ? 34.875 -14.422 -15.336 1 92.69 561 ASN A CA 1
ATOM 4348 C C . ASN A 1 561 ? 33.594 -15.25 -15.156 1 92.69 561 ASN A C 1
ATOM 4350 O O . ASN A 1 561 ? 33.062 -15.773 -16.125 1 92.69 561 ASN A O 1
ATOM 4354 N N . ASP A 1 562 ? 33.125 -15.539 -14.016 1 94.19 562 ASP A N 1
ATOM 4355 C CA . ASP A 1 562 ? 31.969 -16.359 -13.688 1 94.19 562 ASP A CA 1
ATOM 4356 C C . ASP A 1 562 ? 31.031 -15.633 -12.727 1 94.19 562 ASP A C 1
ATOM 4358 O O . ASP A 1 562 ? 30 -15.086 -13.141 1 94.19 562 ASP A O 1
ATOM 4362 N N . GLY A 1 563 ? 31.578 -15.312 -11.523 1 95.31 563 GLY A N 1
ATOM 4363 C CA . GLY A 1 563 ? 30.812 -14.516 -10.57 1 95.31 563 GLY A CA 1
ATOM 4364 C C . GLY A 1 563 ? 29.719 -15.305 -9.875 1 95.31 563 GLY A C 1
ATOM 4365 O O . GLY A 1 563 ? 28.734 -14.727 -9.414 1 95.31 563 GLY A O 1
ATOM 4366 N N . GLY A 1 564 ? 29.703 -16.641 -9.898 1 96.31 564 GLY A N 1
ATOM 4367 C CA . GLY A 1 564 ? 28.766 -17.469 -9.148 1 96.31 564 GLY A CA 1
ATOM 4368 C C . GLY A 1 564 ? 27.812 -18.234 -10.031 1 96.31 564 GLY A C 1
ATOM 4369 O O . GLY A 1 564 ? 27.062 -19.094 -9.547 1 96.31 564 GLY A O 1
ATOM 4370 N N . VAL A 1 565 ? 27.844 -18.109 -11.359 1 95.62 565 VAL A N 1
ATOM 4371 C CA . VAL A 1 565 ? 26.859 -18.672 -12.289 1 95.62 565 VAL A CA 1
ATOM 4372 C C . VAL A 1 565 ? 27.047 -20.188 -12.398 1 95.62 565 VAL A C 1
ATOM 4374 O O . VAL A 1 565 ? 26.078 -20.938 -12.391 1 95.62 565 VAL A O 1
ATOM 4377 N N . THR A 1 566 ? 28.312 -20.625 -12.484 1 95.31 566 THR A N 1
ATOM 4378 C CA . THR A 1 566 ? 28.578 -22.062 -12.625 1 95.31 566 THR A CA 1
ATOM 4379 C C . THR A 1 566 ? 28.094 -22.828 -11.391 1 95.31 566 THR A C 1
ATOM 4381 O O . THR A 1 566 ? 27.531 -23.906 -11.516 1 95.31 566 THR A O 1
ATOM 4384 N N . PHE A 1 567 ? 28.344 -22.25 -10.273 1 96.69 567 PHE A N 1
ATOM 4385 C CA . PHE A 1 567 ? 27.891 -22.891 -9.039 1 96.69 567 PHE A CA 1
ATOM 4386 C C . PHE A 1 567 ? 26.359 -22.938 -8.984 1 96.69 567 PHE A C 1
ATOM 4388 O O . PHE A 1 567 ? 25.781 -23.953 -8.562 1 96.69 567 PHE A O 1
ATOM 4395 N N . LEU A 1 568 ? 25.688 -21.875 -9.359 1 97 568 LEU A N 1
ATOM 4396 C CA . LEU A 1 568 ? 24.219 -21.828 -9.43 1 97 568 LEU A CA 1
ATOM 4397 C C . LEU A 1 568 ? 23.688 -22.938 -10.32 1 97 568 LEU A C 1
ATOM 4399 O O . LEU A 1 568 ? 22.734 -23.641 -9.961 1 97 568 LEU A O 1
ATOM 4403 N N . VAL A 1 569 ? 24.281 -23.141 -11.461 1 95.44 569 VAL A N 1
ATOM 4404 C CA . VAL A 1 569 ? 23.844 -24.141 -12.43 1 95.44 569 VAL A CA 1
ATOM 4405 C C . VAL A 1 569 ? 24.016 -25.547 -11.836 1 95.44 569 VAL A C 1
ATOM 4407 O O . VAL A 1 569 ? 23.156 -26.406 -12.031 1 95.44 569 VAL A O 1
ATOM 4410 N N . GLU A 1 570 ? 25.078 -25.703 -11.133 1 94.56 570 GLU A N 1
ATOM 4411 C CA . GLU A 1 570 ? 25.297 -26.984 -10.477 1 94.56 570 GLU A CA 1
ATOM 4412 C C . GLU A 1 570 ? 24.188 -27.281 -9.469 1 94.56 570 GLU A C 1
ATOM 4414 O O . GLU A 1 570 ? 23.672 -28.406 -9.422 1 94.56 570 GLU A O 1
ATOM 4419 N N . ARG A 1 571 ? 23.875 -26.328 -8.75 1 93.88 571 ARG A N 1
ATOM 4420 C CA . ARG A 1 571 ? 22.812 -26.5 -7.754 1 93.88 571 ARG A CA 1
ATOM 4421 C C . ARG A 1 571 ? 21.453 -26.672 -8.414 1 93.88 571 ARG A C 1
ATOM 4423 O O . ARG A 1 571 ? 20.578 -27.359 -7.883 1 93.88 571 ARG A O 1
ATOM 4430 N N . LEU A 1 572 ? 21.219 -25.969 -9.5 1 93.75 572 LEU A N 1
ATOM 4431 C CA . LEU A 1 572 ? 19.969 -26.047 -10.234 1 93.75 572 LEU A CA 1
ATOM 4432 C C . LEU A 1 572 ? 19.75 -27.453 -10.805 1 93.75 572 LEU A C 1
ATOM 4434 O O . LEU A 1 572 ? 18.641 -27.953 -10.82 1 93.75 572 LEU A O 1
ATOM 4438 N N . ASN A 1 573 ? 20.797 -28 -11.25 1 90.31 573 ASN A N 1
ATOM 4439 C CA . ASN A 1 573 ? 20.734 -29.328 -11.844 1 90.31 573 ASN A CA 1
ATOM 4440 C C . ASN A 1 573 ? 20.203 -30.359 -10.852 1 90.31 573 ASN A C 1
ATOM 4442 O O . ASN A 1 573 ? 19.516 -31.297 -11.242 1 90.31 573 ASN A O 1
ATOM 4446 N N . ALA A 1 574 ? 20.406 -30.109 -9.648 1 85.44 574 ALA A N 1
ATOM 4447 C CA . ALA A 1 574 ? 20 -31.047 -8.609 1 85.44 574 ALA A CA 1
ATOM 4448 C C . ALA A 1 574 ? 18.484 -30.969 -8.367 1 85.44 574 ALA A C 1
ATOM 4450 O O . ALA A 1 574 ? 17.891 -31.922 -7.867 1 85.44 574 ALA A O 1
ATOM 4451 N N . VAL A 1 575 ? 17.906 -29.938 -8.797 1 88.06 575 VAL A N 1
ATOM 4452 C CA . VAL A 1 575 ? 16.516 -29.734 -8.461 1 88.06 575 VAL A CA 1
ATOM 4453 C C . VAL A 1 575 ? 15.648 -29.844 -9.711 1 88.06 575 VAL A C 1
ATOM 4455 O O . VAL A 1 575 ? 14.445 -30.109 -9.633 1 88.06 575 VAL A O 1
ATOM 4458 N N . LEU A 1 576 ? 16.188 -29.688 -10.914 1 85.38 576 LEU A N 1
ATOM 4459 C CA . LEU A 1 576 ? 15.422 -29.625 -12.156 1 85.38 576 LEU A CA 1
ATOM 4460 C C . LEU A 1 576 ? 15.211 -31.031 -12.719 1 85.38 576 LEU A C 1
ATOM 4462 O O . LEU A 1 576 ? 15.242 -31.219 -13.938 1 85.38 576 LEU A O 1
ATOM 4466 N N . ASP A 1 577 ? 14.773 -31.891 -11.852 1 79 577 ASP A N 1
ATOM 4467 C CA . ASP A 1 577 ? 14.469 -33.25 -12.281 1 79 577 ASP A CA 1
ATOM 4468 C C . ASP A 1 577 ? 13.008 -33.375 -12.703 1 79 577 ASP A C 1
ATOM 4470 O O . ASP A 1 577 ? 12.102 -33.156 -11.891 1 79 577 ASP A O 1
ATOM 4474 N N . PRO A 1 578 ? 12.742 -33.594 -13.992 1 79.38 578 PRO A N 1
ATOM 4475 C CA . PRO A 1 578 ? 11.359 -33.75 -14.461 1 79.38 578 PRO A CA 1
ATOM 4476 C C . PRO A 1 578 ? 10.562 -34.75 -13.648 1 79.38 578 PRO A C 1
ATOM 4478 O O . PRO A 1 578 ? 9.352 -34.594 -13.469 1 79.38 578 PRO A O 1
ATOM 4481 N N . ALA A 1 579 ? 11.266 -35.688 -13.148 1 77.5 579 ALA A N 1
ATOM 4482 C CA . ALA A 1 579 ? 10.586 -36.688 -12.359 1 77.5 579 ALA A CA 1
ATOM 4483 C C . ALA A 1 579 ? 10.023 -36.125 -11.07 1 77.5 579 ALA A C 1
ATOM 4485 O O . ALA A 1 579 ? 8.977 -36.562 -10.578 1 77.5 579 ALA A O 1
ATOM 4486 N N . LEU A 1 580 ? 10.672 -35.188 -10.648 1 75 580 LEU A N 1
ATOM 4487 C CA . LEU A 1 580 ? 10.211 -34.531 -9.422 1 75 580 LEU A CA 1
ATOM 4488 C C . LEU A 1 580 ? 8.93 -33.75 -9.664 1 75 580 LEU A C 1
ATOM 4490 O O . LEU A 1 580 ? 8.008 -33.781 -8.852 1 75 580 LEU A O 1
ATOM 4494 N N . LYS A 1 581 ? 8.852 -33.031 -10.664 1 77.94 581 LYS A N 1
ATOM 4495 C CA . LYS A 1 581 ? 7.652 -32.281 -11.016 1 77.94 581 LYS A CA 1
ATOM 4496 C C . LYS A 1 581 ? 6.457 -33.188 -11.227 1 77.94 581 LYS A C 1
ATOM 4498 O O . LYS A 1 581 ? 5.352 -32.906 -10.758 1 77.94 581 LYS A O 1
ATOM 4503 N N . GLU A 1 582 ? 6.711 -34.25 -11.883 1 81.56 582 GLU A N 1
ATOM 4504 C CA . GLU A 1 582 ? 5.652 -35.219 -12.156 1 81.56 582 GLU A CA 1
ATOM 4505 C C . GLU A 1 582 ? 5.113 -35.812 -10.859 1 81.56 582 GLU A C 1
ATOM 4507 O O . GLU A 1 582 ? 3.908 -36.031 -10.719 1 81.56 582 GLU A O 1
ATOM 4512 N N . ALA A 1 583 ? 6.039 -36.062 -10.023 1 77.56 583 ALA A N 1
ATOM 4513 C CA . ALA A 1 583 ? 5.629 -36.656 -8.75 1 77.56 583 ALA A CA 1
ATOM 4514 C C . ALA A 1 583 ? 4.793 -35.656 -7.945 1 77.56 583 ALA A C 1
ATOM 4516 O O . ALA A 1 583 ? 3.83 -36.031 -7.277 1 77.56 583 ALA A O 1
ATOM 4517 N N . GLN A 1 584 ? 5.184 -34.469 -8.016 1 75.69 584 GLN A N 1
ATOM 4518 C CA . GLN A 1 584 ? 4.441 -33.406 -7.305 1 75.69 584 GLN A CA 1
ATOM 4519 C C . GLN A 1 584 ? 3.043 -33.25 -7.883 1 75.69 584 GLN A C 1
ATOM 4521 O O . GLN A 1 584 ? 2.072 -33.094 -7.141 1 75.69 584 GLN A O 1
ATOM 4526 N N . ILE A 1 585 ? 2.936 -33.25 -9.156 1 82.56 585 ILE A N 1
ATOM 4527 C CA . ILE A 1 585 ? 1.65 -33.094 -9.828 1 82.56 585 ILE A CA 1
ATOM 4528 C C . ILE A 1 585 ? 0.756 -34.281 -9.508 1 82.56 585 ILE A C 1
ATOM 4530 O O . ILE A 1 585 ? -0.441 -34.125 -9.258 1 82.56 585 ILE A O 1
ATOM 4534 N N . ARG A 1 586 ? 1.367 -35.406 -9.5 1 84 586 ARG A N 1
ATOM 4535 C CA . ARG A 1 586 ? 0.618 -36.625 -9.195 1 84 586 ARG A CA 1
ATOM 4536 C C . ARG A 1 586 ? 0.072 -36.594 -7.773 1 84 586 ARG A C 1
ATOM 4538 O O . ARG A 1 586 ? -1.087 -36.938 -7.539 1 84 586 ARG A O 1
ATOM 4545 N N . GLN A 1 587 ? 0.891 -36.188 -6.91 1 79.62 587 GLN A N 1
ATOM 4546 C CA . GLN A 1 587 ? 0.471 -36.125 -5.516 1 79.62 587 GLN A CA 1
ATOM 4547 C C . GLN A 1 587 ? -0.691 -35.125 -5.34 1 79.62 587 GLN A C 1
ATOM 4549 O O . GLN A 1 587 ? -1.655 -35.438 -4.633 1 79.62 587 GLN A O 1
ATOM 4554 N N . ARG A 1 588 ? -0.584 -34.062 -5.957 1 82.25 588 ARG A N 1
ATOM 4555 C CA . ARG A 1 588 ? -1.634 -33.062 -5.844 1 82.25 588 ARG A CA 1
ATOM 4556 C C . ARG A 1 588 ? -2.938 -33.562 -6.457 1 82.25 588 ARG A C 1
ATOM 4558 O O . ARG A 1 588 ? -4.023 -33.25 -5.949 1 82.25 588 ARG A O 1
ATOM 4565 N N . LEU A 1 589 ? -2.852 -34.219 -7.594 1 88.12 589 LEU A N 1
ATOM 4566 C CA . LEU A 1 589 ? -4.027 -34.75 -8.258 1 88.12 589 LEU A CA 1
ATOM 4567 C C . LEU A 1 589 ? -4.691 -35.812 -7.383 1 88.12 589 LEU A C 1
ATOM 4569 O O . LEU A 1 589 ? -5.918 -35.844 -7.266 1 88.12 589 LEU A O 1
ATOM 4573 N N . GLN A 1 590 ? -3.869 -36.594 -6.758 1 86.94 590 GLN A N 1
ATOM 4574 C CA . GLN A 1 590 ? -4.387 -37.688 -5.902 1 86.94 590 GLN A CA 1
ATOM 4575 C C . GLN A 1 590 ? -5.094 -37.094 -4.68 1 86.94 590 GLN A C 1
ATOM 4577 O O . GLN A 1 590 ? -6.156 -37.594 -4.285 1 86.94 590 GLN A O 1
ATOM 4582 N N . GLU A 1 591 ? -4.516 -36.125 -4.137 1 82.69 591 GLU A N 1
ATOM 4583 C CA . GLU A 1 591 ? -5.125 -35.5 -2.971 1 82.69 591 GLU A CA 1
ATOM 4584 C C . GLU A 1 591 ? -6.484 -34.906 -3.316 1 82.69 591 GLU A C 1
ATOM 4586 O O . GLU A 1 591 ? -7.445 -35.062 -2.562 1 82.69 591 GLU A O 1
ATOM 4591 N N . GLU A 1 592 ? -6.496 -34.219 -4.426 1 87.19 592 GLU A N 1
ATOM 4592 C CA . GLU A 1 592 ? -7.746 -33.562 -4.84 1 87.19 592 GLU A CA 1
ATOM 4593 C C . GLU A 1 592 ? -8.805 -34.625 -5.184 1 87.19 592 GLU A C 1
ATOM 4595 O O . GLU A 1 592 ? -9.984 -34.438 -4.867 1 87.19 592 GLU A O 1
ATOM 4600 N N . ALA A 1 593 ? -8.422 -35.688 -5.859 1 90.44 593 ALA A N 1
ATOM 4601 C CA . ALA A 1 593 ? -9.344 -36.75 -6.203 1 90.44 593 ALA A CA 1
ATOM 4602 C C . ALA A 1 593 ? -9.883 -37.438 -4.945 1 90.44 593 ALA A C 1
ATOM 4604 O O . ALA A 1 593 ? -11.07 -37.781 -4.875 1 90.44 593 ALA A O 1
ATOM 4605 N N . ALA A 1 594 ? -9 -37.625 -4 1 86.56 594 ALA A N 1
ATOM 4606 C CA . ALA A 1 594 ? -9.414 -38.25 -2.74 1 86.56 594 ALA A CA 1
ATOM 4607 C C . ALA A 1 594 ? -10.438 -37.375 -2.014 1 86.56 594 ALA A C 1
ATOM 4609 O O . ALA A 1 594 ? -11.391 -37.875 -1.423 1 86.56 594 ALA A O 1
ATOM 4610 N N . HIS A 1 595 ? -10.203 -36.156 -2.086 1 85 595 HIS A N 1
ATOM 4611 C CA . HIS A 1 595 ? -11.125 -35.219 -1.449 1 85 595 HIS A CA 1
ATOM 4612 C C . HIS A 1 595 ? -12.5 -35.281 -2.107 1 85 595 HIS A C 1
ATOM 4614 O O . HIS A 1 595 ? -13.523 -35.281 -1.419 1 85 595 HIS A O 1
ATOM 4620 N N . LEU A 1 596 ? -12.547 -35.219 -3.42 1 91.44 596 LEU A N 1
ATOM 4621 C CA . LEU A 1 596 ? -13.805 -35.312 -4.148 1 91.44 596 LEU A CA 1
ATOM 4622 C C . LEU A 1 596 ? -14.5 -36.625 -3.908 1 91.44 596 LEU A C 1
ATOM 4624 O O . LEU A 1 596 ? -15.711 -36.688 -3.713 1 91.44 596 LEU A O 1
ATOM 4628 N N . GLU A 1 597 ? -13.742 -37.688 -3.873 1 89.75 597 GLU A N 1
ATOM 4629 C CA . GLU A 1 597 ? -14.281 -39.031 -3.625 1 89.75 597 GLU A CA 1
ATOM 4630 C C . GLU A 1 597 ? -14.93 -39.125 -2.248 1 89.75 597 GLU A C 1
ATOM 4632 O O . GLU A 1 597 ? -16.016 -39.656 -2.104 1 89.75 597 GLU A O 1
ATOM 4637 N N . ALA A 1 598 ? -14.242 -38.594 -1.319 1 81.06 598 ALA A N 1
ATOM 4638 C CA . ALA A 1 598 ? -14.758 -38.625 0.048 1 81.06 598 ALA A CA 1
ATOM 4639 C C . ALA A 1 598 ? -16.078 -37.875 0.15 1 81.06 598 ALA A C 1
ATOM 4641 O O . ALA A 1 598 ? -16.984 -38.281 0.889 1 81.06 598 ALA A O 1
ATOM 4642 N N . SER A 1 599 ? -16.156 -36.812 -0.6 1 86.31 599 SER A N 1
ATOM 4643 C CA . SER A 1 599 ? -17.359 -35.969 -0.561 1 86.31 599 SER A CA 1
ATOM 4644 C C . SER A 1 599 ? -18.531 -36.688 -1.222 1 86.31 599 SER A C 1
ATOM 4646 O O . SER A 1 599 ? -19.688 -36.469 -0.845 1 86.31 599 SER A O 1
ATOM 4648 N N . LEU A 1 600 ? -18.344 -37.594 -2.186 1 88.56 600 LEU A N 1
ATOM 4649 C CA . LEU A 1 600 ? -19.391 -38.25 -2.957 1 88.56 600 LEU A CA 1
ATOM 4650 C C . LEU A 1 600 ? -19.688 -39.656 -2.402 1 88.56 600 LEU A C 1
ATOM 4652 O O . LEU A 1 600 ? -20.812 -40.125 -2.508 1 88.56 600 LEU A O 1
ATOM 4656 N N . LYS A 1 601 ? -18.688 -40.281 -1.867 1 83.56 601 LYS A N 1
ATOM 4657 C CA . LYS A 1 601 ? -18.781 -41.688 -1.435 1 83.56 601 LYS A CA 1
ATOM 4658 C C . LYS A 1 601 ? -19.844 -41.844 -0.356 1 83.56 601 LYS A C 1
ATOM 4660 O O . LYS A 1 601 ? -20.469 -42.906 -0.254 1 83.56 601 LYS A O 1
ATOM 4665 N N . ARG A 1 602 ? -20.062 -40.906 0.306 1 76.06 602 ARG A N 1
ATOM 4666 C CA . ARG A 1 602 ? -21.047 -40.938 1.386 1 76.06 602 ARG A CA 1
ATOM 4667 C C . ARG A 1 602 ? -22.453 -41.219 0.841 1 76.06 602 ARG A C 1
ATOM 4669 O O . ARG A 1 602 ? -23.328 -41.688 1.564 1 76.06 602 ARG A O 1
ATOM 4676 N N . PHE A 1 603 ? -22.734 -40.906 -0.357 1 82.5 603 PHE A N 1
ATOM 4677 C CA . PHE A 1 603 ? -24.047 -41.031 -0.963 1 82.5 603 PHE A CA 1
ATOM 4678 C C . PHE A 1 603 ? -24.141 -42.375 -1.727 1 82.5 603 PHE A C 1
ATOM 4680 O O . PHE A 1 603 ? -25.219 -42.719 -2.236 1 82.5 603 PHE A O 1
ATOM 4687 N N . TYR A 1 604 ? -23.031 -43.062 -1.763 1 84.25 604 TYR A N 1
ATOM 4688 C CA . TYR A 1 604 ? -22.984 -44.312 -2.492 1 84.25 604 TYR A CA 1
ATOM 4689 C C . TYR A 1 604 ? -23.25 -45.5 -1.563 1 84.25 604 TYR A C 1
ATOM 4691 O O . TYR A 1 604 ? -22.734 -45.562 -0.449 1 84.25 604 TYR A O 1
ATOM 4699 N N . HIS A 1 605 ? -24.266 -46.312 -1.836 1 72.62 605 HIS A N 1
ATOM 4700 C CA . HIS A 1 605 ? -24.594 -47.5 -1.062 1 72.62 605 HIS A CA 1
ATOM 4701 C C . HIS A 1 605 ? -24.156 -48.781 -1.786 1 72.62 605 HIS A C 1
ATOM 4703 O O . HIS A 1 605 ? -24.641 -49.094 -2.873 1 72.62 605 HIS A O 1
ATOM 4709 N N . ALA A 1 606 ? -23.188 -49.406 -1.1 1 63.09 606 ALA A N 1
ATOM 4710 C CA . ALA A 1 606 ? -22.766 -50.688 -1.663 1 63.09 606 ALA A CA 1
ATOM 4711 C C . ALA A 1 606 ? -23.688 -51.812 -1.192 1 63.09 606 ALA A C 1
ATOM 4713 O O . ALA A 1 606 ? -24.266 -51.719 -0.106 1 63.09 606 ALA A O 1
ATOM 4714 N N . ASP A 1 607 ? -24.562 -52.625 -1.788 1 51.44 607 ASP A N 1
ATOM 4715 C CA . ASP A 1 607 ? -25.5 -53.719 -1.488 1 51.44 607 ASP A CA 1
ATOM 4716 C C . ASP A 1 607 ? -25.109 -54.438 -0.211 1 51.44 607 ASP A C 1
ATOM 4718 O O . ASP A 1 607 ? -25.844 -55.312 0.258 1 51.44 607 ASP A O 1
ATOM 4722 N N . ASP A 1 608 ? -24 -54.5 0.428 1 47.84 608 ASP A N 1
ATOM 4723 C CA . ASP A 1 608 ? -23.688 -55.594 1.324 1 47.84 608 ASP A CA 1
ATOM 4724 C C . ASP A 1 608 ? -23.953 -55.219 2.779 1 47.84 608 ASP A C 1
ATOM 4726 O O . ASP A 1 608 ? -23.844 -54.031 3.152 1 47.84 608 ASP A O 1
ATOM 4730 N N . ASP A 1 609 ? -24.766 -55.938 3.777 1 46.41 609 ASP A N 1
ATOM 4731 C CA . ASP A 1 609 ? -24.875 -56.031 5.23 1 46.41 609 ASP A CA 1
ATOM 4732 C C . ASP A 1 609 ? -23.625 -55.531 5.918 1 46.41 609 ASP A C 1
ATOM 4734 O O . ASP A 1 609 ? -23.656 -55.188 7.105 1 46.41 609 ASP A O 1
ATOM 4738 N N . ALA A 1 610 ? -22.516 -55.594 5.504 1 50.5 610 ALA A N 1
ATOM 4739 C CA . ALA A 1 610 ? -21.172 -55.219 5.938 1 50.5 610 ALA A CA 1
ATOM 4740 C C . ALA A 1 610 ? -21.016 -53.719 6.086 1 50.5 610 ALA A C 1
ATOM 4742 O O . ALA A 1 610 ? -20.25 -53.25 6.93 1 50.5 610 ALA A O 1
ATOM 4743 N N . SER A 1 611 ? -21.969 -53 5.719 1 57.91 611 SER A N 1
ATOM 4744 C CA . SER A 1 611 ? -21.859 -51.531 5.652 1 57.91 611 SER A CA 1
ATOM 4745 C C . SER A 1 611 ? -22.219 -50.906 6.992 1 57.91 611 SER A C 1
ATOM 4747 O O . SER A 1 611 ? -21.594 -49.938 7.414 1 57.91 611 SER A O 1
ATOM 4749 N N . ARG A 1 612 ? -23.188 -51.469 7.719 1 58.72 612 ARG A N 1
ATOM 4750 C CA . ARG A 1 612 ? -23.578 -50.906 9.016 1 58.72 612 ARG A CA 1
ATOM 4751 C C . ARG A 1 612 ? -22.484 -51.094 10.047 1 58.72 612 ARG A C 1
ATOM 4753 O O . ARG A 1 612 ? -22.219 -50.188 10.852 1 58.72 612 ARG A O 1
ATOM 4760 N N . ARG A 1 613 ? -21.922 -52.312 10.055 1 63.66 613 ARG A N 1
ATOM 4761 C CA . ARG A 1 613 ? -20.859 -52.562 11.008 1 63.66 613 ARG A CA 1
ATOM 4762 C C . ARG A 1 613 ? -19.656 -51.688 10.742 1 63.66 613 ARG A C 1
ATOM 4764 O O . ARG A 1 613 ? -19.031 -51.156 11.68 1 63.66 613 ARG A O 1
ATOM 4771 N N . GLU A 1 614 ? -19.484 -51.5 9.562 1 69.25 614 GLU A N 1
ATOM 4772 C CA . GLU A 1 614 ? -18.344 -50.656 9.18 1 69.25 614 GLU A CA 1
ATOM 4773 C C . GLU A 1 614 ? -18.578 -49.188 9.578 1 69.25 614 GLU A C 1
ATOM 4775 O O . GLU A 1 614 ? -17.656 -48.5 10.023 1 69.25 614 GLU A O 1
ATOM 4780 N N . ARG A 1 615 ? -19.766 -48.844 9.578 1 72.62 615 ARG A N 1
ATOM 4781 C CA . ARG A 1 615 ? -20.109 -47.469 9.953 1 72.62 615 ARG A CA 1
ATOM 4782 C C . ARG A 1 615 ? -20.031 -47.281 11.461 1 72.62 615 ARG A C 1
ATOM 4784 O O . ARG A 1 615 ? -19.594 -46.219 11.938 1 72.62 615 ARG A O 1
ATOM 4791 N N . GLU A 1 616 ? -20.547 -48.312 12.125 1 73.44 616 GLU A N 1
ATOM 4792 C CA . GLU A 1 616 ? -20.453 -48.219 13.578 1 73.44 616 GLU A CA 1
ATOM 4793 C C . GLU A 1 616 ? -19 -48.156 14.047 1 73.44 616 GLU A C 1
ATOM 4795 O O . GLU A 1 616 ? -18.688 -47.438 14.977 1 73.44 616 GLU A O 1
ATOM 4800 N N . GLN A 1 617 ? -18.219 -48.875 13.297 1 77.19 617 GLN A N 1
ATOM 4801 C CA . GLN A 1 617 ? -16.797 -48.844 13.633 1 77.19 617 GLN A CA 1
ATOM 4802 C C . GLN A 1 617 ? -16.188 -47.5 13.328 1 77.19 617 GLN A C 1
ATOM 4804 O O . GLN A 1 617 ? -15.367 -47 14.094 1 77.19 617 GLN A O 1
ATOM 4809 N N . ALA A 1 618 ? -16.656 -47 12.289 1 78.94 618 ALA A N 1
ATOM 4810 C CA . ALA A 1 618 ? -16.141 -45.688 11.898 1 78.94 618 ALA A CA 1
ATOM 4811 C C . ALA A 1 618 ? -16.547 -44.594 12.906 1 78.94 618 ALA A C 1
ATOM 4813 O O . ALA A 1 618 ? -15.75 -43.719 13.234 1 78.94 618 ALA A O 1
ATOM 4814 N N . LEU A 1 619 ? -17.734 -44.688 13.414 1 82.88 619 LEU A N 1
ATOM 4815 C CA . LEU A 1 619 ? -18.234 -43.75 14.406 1 82.88 619 LEU A CA 1
ATOM 4816 C C . LEU A 1 619 ? -17.453 -43.844 15.703 1 82.88 619 LEU A C 1
ATOM 4818 O O . LEU A 1 619 ? -17.078 -42.844 16.297 1 82.88 619 LEU A O 1
ATOM 4822 N N . ASN A 1 620 ? -17.219 -45.031 16.062 1 81.25 620 ASN A N 1
ATOM 4823 C CA . ASN A 1 620 ? -16.453 -45.281 17.281 1 81.25 620 ASN A CA 1
ATOM 4824 C C . ASN A 1 620 ? -15.008 -44.781 17.141 1 81.25 620 ASN A C 1
ATOM 4826 O O . ASN A 1 620 ? -14.438 -44.25 18.078 1 81.25 620 ASN A O 1
ATOM 4830 N N . ALA A 1 621 ? -14.516 -45 15.953 1 84 621 ALA A N 1
ATOM 4831 C CA . ALA A 1 621 ? -13.156 -44.531 15.703 1 84 621 ALA A CA 1
ATOM 4832 C C . ALA A 1 621 ? -13.07 -43.031 15.812 1 84 621 ALA A C 1
ATOM 4834 O O . ALA A 1 621 ? -12.102 -42.5 16.359 1 84 621 ALA A O 1
ATOM 4835 N N . THR A 1 622 ? -14.07 -42.406 15.32 1 87.31 622 THR A N 1
ATOM 4836 C CA . THR A 1 622 ? -14.109 -40.938 15.391 1 87.31 622 THR A CA 1
ATOM 4837 C C . THR A 1 622 ? -14.219 -40.469 16.844 1 87.31 622 THR A C 1
ATOM 4839 O O . THR A 1 622 ? -13.57 -39.5 17.234 1 87.31 622 THR A O 1
ATOM 4842 N N . ARG A 1 623 ? -14.977 -41.156 17.625 1 86.25 623 ARG A N 1
ATOM 4843 C CA . ARG A 1 623 ? -15.148 -40.812 19.031 1 86.25 623 ARG A CA 1
ATOM 4844 C C . ARG A 1 623 ? -13.836 -40.969 19.797 1 86.25 623 ARG A C 1
ATOM 4846 O O . ARG A 1 623 ? -13.508 -40.156 20.656 1 86.25 623 ARG A O 1
ATOM 4853 N N . VAL A 1 624 ? -13.195 -41.938 19.406 1 86.12 624 VAL A N 1
ATOM 4854 C CA . VAL A 1 624 ? -11.922 -42.219 20.078 1 86.12 624 VAL A CA 1
ATOM 4855 C C . VAL A 1 624 ? -10.914 -41.125 19.719 1 86.12 624 VAL A C 1
ATOM 4857 O O . VAL A 1 624 ? -10.195 -40.625 20.594 1 86.12 624 VAL A O 1
ATOM 4860 N N . ARG A 1 625 ? -10.906 -40.812 18.5 1 87 625 ARG A N 1
ATOM 4861 C CA . ARG A 1 625 ? -9.992 -39.75 18.047 1 87 625 ARG A CA 1
ATOM 4862 C C . ARG A 1 625 ? -10.305 -38.406 18.719 1 87 625 ARG A C 1
ATOM 4864 O O . ARG A 1 625 ? -9.391 -37.688 19.094 1 87 625 ARG A O 1
ATOM 4871 N N . LEU A 1 626 ? -11.562 -38.188 18.828 1 88.75 626 LEU A N 1
ATOM 4872 C CA . LEU A 1 626 ? -11.992 -36.969 19.5 1 88.75 626 LEU A CA 1
ATOM 4873 C C . LEU A 1 626 ? -11.555 -36.969 20.969 1 88.75 626 LEU A C 1
ATOM 4875 O O . LEU A 1 626 ? -11.078 -35.938 21.469 1 88.75 626 LEU A O 1
ATOM 4879 N N . ASN A 1 627 ? -11.711 -38.031 21.609 1 87.44 627 ASN A N 1
ATOM 4880 C CA . ASN A 1 627 ? -11.32 -38.156 23 1 87.44 627 ASN A CA 1
ATOM 4881 C C . ASN A 1 627 ? -9.812 -38 23.188 1 87.44 627 ASN A C 1
ATOM 4883 O O . ASN A 1 627 ? -9.367 -37.344 24.125 1 87.44 627 ASN A O 1
ATOM 4887 N N . GLN A 1 628 ? -9.133 -38.5 22.25 1 85.88 628 GLN A N 1
ATOM 4888 C CA . GLN A 1 628 ? -7.68 -38.375 22.312 1 85.88 628 GLN A CA 1
ATOM 4889 C C . GLN A 1 628 ? -7.23 -36.938 22.156 1 85.88 628 GLN A C 1
ATOM 4891 O O . GLN A 1 628 ? -6.273 -36.5 22.797 1 85.88 628 GLN A O 1
ATOM 4896 N N . ALA A 1 629 ? -7.945 -36.281 21.328 1 87.12 629 ALA A N 1
ATOM 4897 C CA . ALA A 1 629 ? -7.582 -34.906 21.031 1 87.12 629 ALA A CA 1
ATOM 4898 C C . ALA A 1 629 ? -7.992 -33.969 22.188 1 87.12 629 ALA A C 1
ATOM 4900 O O . ALA A 1 629 ? -7.285 -33.031 22.484 1 87.12 629 ALA A O 1
ATOM 4901 N N . MET A 1 630 ? -9.086 -34.312 22.922 1 88.62 630 MET A N 1
ATOM 4902 C CA . MET A 1 630 ? -9.656 -33.406 23.906 1 88.62 630 MET A CA 1
ATOM 4903 C C . MET A 1 630 ? -9.141 -33.719 25.312 1 88.62 630 MET A C 1
ATOM 4905 O O . MET A 1 630 ? -9.07 -32.812 26.156 1 88.62 630 MET A O 1
ATOM 4909 N N . LYS A 1 631 ? -8.68 -34.844 25.469 1 84.75 631 LYS A N 1
ATOM 4910 C CA . LYS A 1 631 ? -8.297 -35.344 26.797 1 84.75 631 LYS A CA 1
ATOM 4911 C C . LYS A 1 631 ? -7.094 -34.562 27.328 1 84.75 631 LYS A C 1
ATOM 4913 O O . LYS A 1 631 ? -7.07 -34.156 28.5 1 84.75 631 LYS A O 1
ATOM 4918 N N . PRO A 1 632 ? -6.137 -34.281 26.484 1 77.56 632 PRO A N 1
ATOM 4919 C CA . PRO A 1 632 ? -4.945 -33.594 27 1 77.56 632 PRO A CA 1
ATOM 4920 C C . PRO A 1 632 ? -5.262 -32.219 27.594 1 77.56 632 PRO A C 1
ATOM 4922 O O . PRO A 1 632 ? -4.516 -31.719 28.453 1 77.56 632 PRO A O 1
ATOM 4925 N N . THR A 1 633 ? -6.27 -31.578 27.234 1 80.75 633 THR A N 1
ATOM 4926 C CA . THR A 1 633 ? -6.613 -30.25 27.719 1 80.75 633 THR A CA 1
ATOM 4927 C C . THR A 1 633 ? -7.781 -30.328 28.703 1 80.75 633 THR A C 1
ATOM 4929 O O . THR A 1 633 ? -8.5 -29.344 28.906 1 80.75 633 THR A O 1
ATOM 4932 N N . ASP A 1 634 ? -8.016 -31.438 29.297 1 79 634 ASP A N 1
ATOM 4933 C CA . ASP A 1 634 ? -9.117 -31.672 30.219 1 79 634 ASP A CA 1
ATOM 4934 C C . ASP A 1 634 ? -10.453 -31.25 29.594 1 79 634 ASP A C 1
ATOM 4936 O O . ASP A 1 634 ? -11.281 -30.625 30.266 1 79 634 ASP A O 1
ATOM 4940 N N . TYR A 1 635 ? -10.578 -31.328 28.297 1 83.88 635 TYR A N 1
ATOM 4941 C CA . TYR A 1 635 ? -11.781 -31.203 27.484 1 83.88 635 TYR A CA 1
ATOM 4942 C C . TYR A 1 635 ? -12.195 -29.75 27.344 1 83.88 635 TYR A C 1
ATOM 4944 O O . TYR A 1 635 ? -13.344 -29.453 26.984 1 83.88 635 TYR A O 1
ATOM 4952 N N . THR A 1 636 ? -11.242 -28.906 27.547 1 80.12 636 THR A N 1
ATOM 4953 C CA . THR A 1 636 ? -11.539 -27.484 27.375 1 80.12 636 THR A CA 1
ATOM 4954 C C . THR A 1 636 ? -11.656 -27.141 25.891 1 80.12 636 THR A C 1
ATOM 4956 O O . THR A 1 636 ? -12.438 -26.266 25.516 1 80.12 636 THR A O 1
ATOM 4959 N N . LEU A 1 637 ? -10.93 -27.859 25.062 1 84 637 LEU A N 1
ATOM 4960 C CA . LEU A 1 637 ? -10.938 -27.625 23.625 1 84 637 LEU A CA 1
ATOM 4961 C C . LEU A 1 637 ? -12.273 -28.031 23 1 84 637 LEU A C 1
ATOM 4963 O O . LEU A 1 637 ? -12.609 -27.609 21.906 1 84 637 LEU A O 1
ATOM 4967 N N . PHE A 1 638 ? -13.031 -28.797 23.859 1 88.75 638 PHE A N 1
ATOM 4968 C CA . PHE A 1 638 ? -14.336 -29.234 23.375 1 88.75 638 PHE A CA 1
ATOM 4969 C C . PHE A 1 638 ? -15.281 -28.047 23.234 1 88.75 638 PHE A C 1
ATOM 4971 O O . PHE A 1 638 ? -16.047 -27.969 22.266 1 88.75 638 PHE A O 1
ATOM 4978 N N . GLY A 1 639 ? -15.18 -27.172 24.125 1 85 639 GLY A N 1
ATOM 4979 C CA . GLY A 1 639 ? -15.961 -25.953 24.016 1 85 639 GLY A CA 1
ATOM 4980 C C . GLY A 1 639 ? -15.641 -25.141 22.766 1 85 639 GLY A C 1
ATOM 4981 O O . GLY A 1 639 ? -16.547 -24.609 22.125 1 85 639 GLY A O 1
ATOM 4982 N N . HIS A 1 640 ? -14.438 -25.172 22.484 1 85.25 640 HIS A N 1
ATOM 4983 C CA . HIS A 1 640 ? -14 -24.453 21.297 1 85.25 640 HIS A CA 1
ATOM 4984 C C . HIS A 1 640 ? -14.523 -25.125 20.031 1 85.25 640 HIS A C 1
ATOM 4986 O O . HIS A 1 640 ? -14.938 -24.438 19.078 1 85.25 640 HIS A O 1
ATOM 4992 N N . LEU A 1 641 ? -14.477 -26.422 20.078 1 89.56 641 LEU A N 1
ATOM 4993 C CA . LEU A 1 641 ? -15.016 -27.156 18.938 1 89.56 641 LEU A CA 1
ATOM 4994 C C . LEU A 1 641 ? -16.5 -26.875 18.766 1 89.56 641 LEU A C 1
ATOM 4996 O O . LEU A 1 641 ? -16.953 -26.578 17.641 1 89.56 641 LEU A O 1
ATOM 5000 N N . LEU A 1 642 ? -17.234 -26.828 19.859 1 90 642 LEU A N 1
ATOM 5001 C CA . LEU A 1 642 ? -18.672 -26.594 19.781 1 90 642 LEU A CA 1
ATOM 5002 C C . LEU A 1 642 ? -18.969 -25.188 19.281 1 90 642 LEU A C 1
ATOM 5004 O O . LEU A 1 642 ? -19.891 -24.984 18.469 1 90 642 LEU A O 1
ATOM 5008 N N . GLU A 1 643 ? -18.172 -24.312 19.672 1 86.12 643 GLU A N 1
ATOM 5009 C CA . GLU A 1 643 ? -18.344 -22.938 19.234 1 86.12 643 GLU A CA 1
ATOM 5010 C C . GLU A 1 643 ? -18.156 -22.812 17.734 1 86.12 643 GLU A C 1
ATOM 5012 O O . GLU A 1 643 ? -18.875 -22.078 17.062 1 86.12 643 GLU A O 1
ATOM 5017 N N . ARG A 1 644 ? -17.219 -23.578 17.281 1 85.69 644 ARG A N 1
ATOM 5018 C CA . ARG A 1 644 ? -16.906 -23.516 15.859 1 85.69 644 ARG A CA 1
ATOM 5019 C C . ARG A 1 644 ? -17.984 -24.203 15.031 1 85.69 644 ARG A C 1
ATOM 5021 O O . ARG A 1 644 ? -18.125 -23.953 13.836 1 85.69 644 ARG A O 1
ATOM 5028 N N . LEU A 1 645 ? -18.719 -25.078 15.734 1 90.5 645 LEU A N 1
ATOM 5029 C CA . LEU A 1 645 ? -19.781 -25.797 15.047 1 90.5 645 LEU A CA 1
ATOM 5030 C C . LEU A 1 645 ? -21.078 -25 15.047 1 90.5 645 LEU A C 1
ATOM 5032 O O . LEU A 1 645 ? -22.047 -25.359 14.375 1 90.5 645 LEU A O 1
ATOM 5036 N N . GLN A 1 646 ? -21.125 -23.875 15.734 1 88.44 646 GLN A N 1
ATOM 5037 C CA . GLN A 1 646 ? -22.344 -23.094 15.898 1 88.44 646 GLN A CA 1
ATOM 5038 C C . GLN A 1 646 ? -22.422 -21.969 14.867 1 88.44 646 GLN A C 1
ATOM 5040 O O . GLN A 1 646 ? -21.453 -21.703 14.164 1 88.44 646 GLN A O 1
ATOM 5045 N N . VAL A 1 647 ? -23.672 -21.453 14.711 1 86.81 647 VAL A N 1
ATOM 5046 C CA . VAL A 1 647 ? -23.891 -20.328 13.805 1 86.81 647 VAL A CA 1
ATOM 5047 C C . VAL A 1 647 ? -23.812 -19.016 14.586 1 86.81 647 VAL A C 1
ATOM 5049 O O . VAL A 1 647 ? -24.312 -18.922 15.711 1 86.81 647 VAL A O 1
ATOM 5052 N N . ARG A 1 648 ? -23.25 -18.062 13.984 1 78.31 648 ARG A N 1
ATOM 5053 C CA . ARG A 1 648 ? -23.125 -16.766 14.617 1 78.31 648 ARG A CA 1
ATOM 5054 C C . ARG A 1 648 ? -24.359 -15.898 14.367 1 78.31 648 ARG A C 1
ATOM 5056 O O . ARG A 1 648 ? -24.938 -15.945 13.281 1 78.31 648 ARG A O 1
ATOM 5063 N N . GLU A 1 649 ? -24.547 -15.133 15.32 1 75.69 649 GLU A N 1
ATOM 5064 C CA . GLU A 1 649 ? -25.719 -14.273 15.242 1 75.69 649 GLU A CA 1
ATOM 5065 C C . GLU A 1 649 ? -25.609 -13.281 14.086 1 75.69 649 GLU A C 1
ATOM 5067 O O . GLU A 1 649 ? -26.562 -13.086 13.336 1 75.69 649 GLU A O 1
ATOM 5072 N N . ALA A 1 650 ? -24.516 -12.711 14.008 1 70.38 650 ALA A N 1
ATOM 5073 C CA . ALA A 1 650 ? -24.312 -11.695 12.984 1 70.38 650 ALA A CA 1
ATOM 5074 C C . ALA A 1 650 ? -24.562 -12.266 11.586 1 70.38 650 ALA A C 1
ATOM 5076 O O . ALA A 1 650 ? -25.156 -11.609 10.734 1 70.38 650 ALA A O 1
ATOM 5077 N N . THR A 1 651 ? -24.125 -13.492 11.43 1 76.56 651 THR A N 1
ATOM 5078 C CA . THR A 1 651 ? -24.297 -14.156 10.141 1 76.56 651 THR A CA 1
ATOM 5079 C C . THR A 1 651 ? -25.766 -14.469 9.883 1 76.56 651 THR A C 1
ATOM 5081 O O . THR A 1 651 ? -26.281 -14.234 8.789 1 76.56 651 THR A O 1
ATOM 5084 N N . ALA A 1 652 ? -26.438 -14.992 10.883 1 80.44 652 ALA A N 1
ATOM 5085 C CA . ALA A 1 652 ? -27.859 -15.305 10.75 1 80.44 652 ALA A CA 1
ATOM 5086 C C . ALA A 1 652 ? -28.672 -14.047 10.461 1 80.44 652 ALA A C 1
ATOM 5088 O O . ALA A 1 652 ? -29.609 -14.086 9.664 1 80.44 652 ALA A O 1
ATOM 5089 N N . ARG A 1 653 ? -28.156 -13.023 11.047 1 75.81 653 ARG A N 1
ATOM 5090 C CA . ARG A 1 653 ? -28.844 -11.758 10.844 1 75.81 653 ARG A CA 1
ATOM 5091 C C . ARG A 1 653 ? -28.688 -11.266 9.414 1 75.81 653 ARG A C 1
ATOM 5093 O O . ARG A 1 653 ? -29.656 -10.836 8.781 1 75.81 653 ARG A O 1
ATOM 5100 N N . GLU A 1 654 ? -27.531 -11.367 8.977 1 69.38 654 GLU A N 1
ATOM 5101 C CA . GLU A 1 654 ? -27.25 -10.969 7.605 1 69.38 654 GLU A CA 1
ATOM 5102 C C . GLU A 1 654 ? -28.047 -11.812 6.613 1 69.38 654 GLU A C 1
ATOM 5104 O O . GLU A 1 654 ? -28.594 -11.281 5.641 1 69.38 654 GLU A O 1
ATOM 5109 N N . ILE A 1 655 ? -28.141 -13.062 6.852 1 76.62 655 ILE A N 1
ATOM 5110 C CA . ILE A 1 655 ? -28.875 -13.977 5.988 1 76.62 655 ILE A CA 1
ATOM 5111 C C . ILE A 1 655 ? -30.359 -13.625 6.008 1 76.62 655 ILE A C 1
ATOM 5113 O O . ILE A 1 655 ? -31.031 -13.641 4.969 1 76.62 655 ILE A O 1
ATOM 5117 N N . PHE A 1 656 ? -30.766 -13.305 7.148 1 73.88 656 PHE A N 1
ATOM 5118 C CA . PHE A 1 656 ? -32.188 -12.945 7.266 1 73.88 656 PHE A CA 1
ATOM 5119 C C . PHE A 1 656 ? -32.469 -11.688 6.473 1 73.88 656 PHE A C 1
ATOM 5121 O O . PHE A 1 656 ? -33.469 -11.625 5.742 1 73.88 656 PHE A O 1
ATOM 5128 N N . LEU A 1 657 ? -31.609 -10.789 6.656 1 63.94 657 LEU A N 1
ATOM 5129 C CA . LEU A 1 657 ? -31.797 -9.523 5.965 1 63.94 657 LEU A CA 1
ATOM 5130 C C . LEU A 1 657 ? -31.734 -9.711 4.453 1 63.94 657 LEU A C 1
ATOM 5132 O O . LEU A 1 657 ? -32.5 -9.102 3.711 1 63.94 657 LEU A O 1
ATOM 5136 N N . ASN A 1 658 ? -30.953 -10.641 4.117 1 62.16 658 ASN A N 1
ATOM 5137 C CA . ASN A 1 658 ? -30.828 -10.969 2.699 1 62.16 658 ASN A CA 1
ATOM 5138 C C . ASN A 1 658 ? -32.094 -11.68 2.182 1 62.16 658 ASN A C 1
ATOM 5140 O O . ASN A 1 658 ? -32.562 -11.383 1.086 1 62.16 658 ASN A O 1
ATOM 5144 N N . ALA A 1 659 ? -32.5 -12.578 2.967 1 63.59 659 ALA A N 1
ATOM 5145 C CA . ALA A 1 659 ? -33.719 -13.312 2.604 1 63.59 659 ALA A CA 1
ATOM 5146 C C . ALA A 1 659 ? -34.938 -12.391 2.549 1 63.59 659 ALA A C 1
ATOM 5148 O O . ALA A 1 659 ? -35.812 -12.547 1.687 1 63.59 659 ALA A O 1
ATOM 5149 N N . ALA A 1 660 ? -34.844 -11.5 3.416 1 58.91 660 ALA A N 1
ATOM 5150 C CA . ALA A 1 660 ? -35.969 -10.555 3.5 1 58.91 660 ALA A CA 1
ATOM 5151 C C . ALA A 1 660 ? -35.969 -9.617 2.293 1 58.91 660 ALA A C 1
ATOM 5153 O O . ALA A 1 660 ? -37.031 -9.172 1.862 1 58.91 660 ALA A O 1
ATOM 5154 N N . ALA A 1 661 ? -34.875 -9.453 1.826 1 51.06 661 ALA A N 1
ATOM 5155 C CA . ALA A 1 661 ? -34.719 -8.531 0.704 1 51.06 661 ALA A CA 1
ATOM 5156 C C . ALA A 1 661 ? -35.062 -9.219 -0.618 1 51.06 661 ALA A C 1
ATOM 5158 O O . ALA A 1 661 ? -35.219 -8.562 -1.647 1 51.06 661 ALA A O 1
ATOM 5159 N N . LEU A 1 662 ? -35.219 -10.617 -0.66 1 50.78 662 LEU A N 1
ATOM 5160 C CA . LEU A 1 662 ? -35.469 -11.375 -1.879 1 50.78 662 LEU A CA 1
ATOM 5161 C C . LEU A 1 662 ? -36.906 -11.18 -2.35 1 50.78 662 LEU A C 1
ATOM 5163 O O . LEU A 1 662 ? -37.844 -11.164 -1.537 1 50.78 662 LEU A O 1
ATOM 5167 N N . LYS A 1 663 ? -37.188 -10.789 -3.641 1 42.41 663 LYS A N 1
ATOM 5168 C CA . LYS A 1 663 ? -38.531 -10.758 -4.215 1 42.41 663 LYS A CA 1
ATOM 5169 C C . LYS A 1 663 ? -39.094 -12.172 -4.383 1 42.41 663 LYS A C 1
ATOM 5171 O O . LYS A 1 663 ? -38.531 -12.977 -5.133 1 42.41 663 LYS A O 1
ATOM 5176 N N . LEU A 1 664 ? -39.875 -12.711 -3.676 1 41.19 664 LEU A N 1
ATOM 5177 C CA . LEU A 1 664 ? -40.375 -14.078 -3.605 1 41.19 664 LEU A CA 1
ATOM 5178 C C . LEU A 1 664 ? -41.156 -14.43 -4.871 1 41.19 664 LEU A C 1
ATOM 5180 O O . LEU A 1 664 ? -41.531 -15.586 -5.078 1 41.19 664 LEU A O 1
ATOM 5184 N N . ASP A 1 665 ? -41.844 -13.578 -5.656 1 39.88 665 ASP A N 1
ATOM 5185 C CA . ASP A 1 665 ? -42.562 -14.023 -6.836 1 39.88 665 ASP A CA 1
ATOM 5186 C C . ASP A 1 665 ? -41.688 -14.891 -7.734 1 39.88 665 ASP A C 1
ATOM 5188 O O . ASP A 1 665 ? -42.188 -15.727 -8.492 1 39.88 665 ASP A O 1
ATOM 5192 N N . ARG A 1 666 ? -40.469 -14.547 -7.914 1 36.31 666 ARG A N 1
ATOM 5193 C CA . ARG A 1 666 ? -39.594 -15.18 -8.891 1 36.31 666 ARG A CA 1
ATOM 5194 C C . ARG A 1 666 ? -39.094 -16.531 -8.383 1 36.31 666 ARG A C 1
ATOM 5196 O O . ARG A 1 666 ? -38.312 -17.188 -9.062 1 36.31 666 ARG A O 1
ATOM 5203 N N . LEU A 1 667 ? -39.281 -16.797 -7.262 1 33.34 667 LEU A N 1
ATOM 5204 C CA . LEU A 1 667 ? -38.875 -18.125 -6.832 1 33.34 667 LEU A CA 1
ATOM 5205 C C . LEU A 1 667 ? -39.844 -19.188 -7.312 1 33.34 667 LEU A C 1
ATOM 5207 O O . LEU A 1 667 ? -39.75 -20.344 -6.914 1 33.34 667 LEU A O 1
ATOM 5211 N N . ALA A 1 668 ? -40.969 -18.719 -7.934 1 33.25 668 ALA A N 1
ATOM 5212 C CA . ALA A 1 668 ? -41.75 -19.781 -8.562 1 33.25 668 ALA A CA 1
ATOM 5213 C C . ALA A 1 668 ? -40.969 -20.438 -9.695 1 33.25 668 ALA A C 1
ATOM 5215 O O . ALA A 1 668 ? -40.406 -19.766 -10.555 1 33.25 668 ALA A O 1
ATOM 5216 N N . PRO A 1 669 ? -40.594 -21.625 -9.688 1 28.58 669 PRO A N 1
ATOM 5217 C CA . PRO A 1 669 ? -39.969 -22.234 -10.859 1 28.58 669 PRO A CA 1
ATOM 5218 C C . PRO A 1 669 ? -40.688 -21.906 -12.164 1 28.58 669 PRO A C 1
ATOM 5220 O O . PRO A 1 669 ? -41.906 -21.797 -12.18 1 28.58 669 PRO A O 1
ATOM 5223 N N . ALA A 1 670 ? -40.156 -21.203 -13.07 1 29.17 670 ALA A N 1
ATOM 5224 C CA . ALA A 1 670 ? -40.812 -21.156 -14.375 1 29.17 670 ALA A CA 1
ATOM 5225 C C . ALA A 1 670 ? -41.5 -22.469 -14.688 1 29.17 670 ALA A C 1
ATOM 5227 O O . ALA A 1 670 ? -41 -23.547 -14.367 1 29.17 670 ALA A O 1
ATOM 5228 N N . PRO A 1 671 ? -42.75 -22.484 -14.922 1 27.59 671 PRO A N 1
ATOM 5229 C CA . PRO A 1 671 ? -43.344 -23.75 -15.375 1 27.59 671 PRO A CA 1
ATOM 5230 C C . PRO A 1 671 ? -42.5 -24.438 -16.453 1 27.59 671 PRO A C 1
ATOM 5232 O O . PRO A 1 671 ? -41.969 -23.766 -17.344 1 27.59 671 PRO A O 1
ATOM 5235 N N . ALA A 1 672 ? -41.812 -25.453 -16.188 1 28.53 672 ALA A N 1
ATOM 5236 C CA . ALA A 1 672 ? -41.219 -26.25 -17.25 1 28.53 672 ALA A CA 1
ATOM 5237 C C . ALA A 1 672 ? -42.156 -26.359 -18.453 1 28.53 672 ALA A C 1
ATOM 5239 O O . ALA A 1 672 ? -43.281 -26.859 -18.344 1 28.53 672 ALA A O 1
ATOM 5240 N N . GLU A 1 673 ? -42.25 -25.297 -19.312 1 29.55 673 GLU A N 1
ATOM 5241 C CA . GLU A 1 673 ? -42.938 -25.594 -20.562 1 29.55 673 GLU A CA 1
ATOM 5242 C C . GLU A 1 673 ? -42.5 -26.938 -21.141 1 29.55 673 GLU A C 1
ATOM 5244 O O . GLU A 1 673 ? -41.344 -27.141 -21.453 1 29.55 673 GLU A O 1
ATOM 5249 N N . VAL A 1 674 ? -43.062 -28 -20.672 1 29.69 674 VAL A N 1
ATOM 5250 C CA . VAL A 1 674 ? -42.969 -29.312 -21.312 1 29.69 674 VAL A CA 1
ATOM 5251 C C . VAL A 1 674 ? -43.062 -29.156 -22.828 1 29.69 674 VAL A C 1
ATOM 5253 O O . VAL A 1 674 ? -44.031 -28.547 -23.328 1 29.69 674 VAL A O 1
ATOM 5256 N N . PRO A 1 675 ? -41.938 -29.109 -23.531 1 30.84 675 PRO A N 1
ATOM 5257 C CA . PRO A 1 675 ? -42.125 -29.109 -24.984 1 30.84 675 PRO A CA 1
ATOM 5258 C C . PRO A 1 675 ? -43.25 -30.031 -25.453 1 30.84 675 PRO A C 1
ATOM 5260 O O . PRO A 1 675 ? -43.562 -31.016 -24.781 1 30.84 675 PRO A O 1
ATOM 5263 N N . PRO A 1 676 ? -44.188 -29.5 -26.141 1 33.19 676 PRO A N 1
ATOM 5264 C CA . PRO A 1 676 ? -45.281 -30.344 -26.594 1 33.19 676 PRO A CA 1
ATOM 5265 C C . PRO A 1 676 ? -44.812 -31.703 -27.094 1 33.19 676 PRO A C 1
ATOM 5267 O O . PRO A 1 676 ? -43.688 -31.828 -27.562 1 33.19 676 PRO A O 1
ATOM 5270 N N . PRO A 1 677 ? -45.344 -32.75 -26.594 1 29.94 677 PRO A N 1
ATOM 5271 C CA . PRO A 1 677 ? -44.969 -34.094 -27.031 1 29.94 677 PRO A CA 1
ATOM 5272 C C . PRO A 1 677 ? -44.844 -34.219 -28.547 1 29.94 677 PRO A C 1
ATOM 5274 O O . PRO A 1 677 ? -45.594 -33.594 -29.297 1 29.94 677 PRO A O 1
ATOM 5277 N N . VAL A 1 678 ? -43.688 -34.219 -29.125 1 33 678 VAL A N 1
ATOM 5278 C CA . VAL A 1 678 ? -43.5 -34.5 -30.547 1 33 678 VAL A CA 1
ATOM 5279 C C . VAL A 1 678 ? -44.406 -35.688 -30.953 1 33 678 VAL A C 1
ATOM 5281 O O . VAL A 1 678 ? -44.469 -36.688 -30.266 1 33 678 VAL A O 1
ATOM 5284 N N . PRO A 1 679 ? -45.5 -35.406 -31.719 1 33.69 679 PRO A N 1
ATOM 5285 C CA . PRO A 1 679 ? -46.406 -36.438 -32.188 1 33.69 679 PRO A CA 1
ATOM 5286 C C . PRO A 1 679 ? -45.656 -37.656 -32.781 1 33.69 679 PRO A C 1
ATOM 5288 O O . PRO A 1 679 ? -44.781 -37.5 -33.625 1 33.69 679 PRO A O 1
ATOM 5291 N N . ASP A 1 680 ? -45.25 -38.625 -31.953 1 30.3 680 ASP A N 1
ATOM 5292 C CA . ASP A 1 680 ? -44.781 -39.875 -32.5 1 30.3 680 ASP A CA 1
ATOM 5293 C C . ASP A 1 680 ? -45.75 -40.438 -33.531 1 30.3 680 ASP A C 1
ATOM 5295 O O . ASP A 1 680 ? -46.906 -40.75 -33.219 1 30.3 680 ASP A O 1
ATOM 5299 N N . ASP A 1 681 ? -45.812 -40.031 -34.844 1 31.61 681 ASP A N 1
ATOM 5300 C CA . ASP A 1 681 ? -46.625 -40.5 -35.969 1 31.61 681 ASP A CA 1
ATOM 5301 C C . ASP A 1 681 ? -46.469 -42 -36.156 1 31.61 681 ASP A C 1
ATOM 5303 O O . ASP A 1 681 ? -46.656 -42.531 -37.281 1 31.61 681 ASP A O 1
ATOM 5307 N N . ASP A 1 682 ? -45.812 -42.781 -35.219 1 29.67 682 ASP A N 1
ATOM 5308 C CA . ASP A 1 682 ? -45.875 -44.156 -35.656 1 29.67 682 ASP A CA 1
ATOM 5309 C C . ASP A 1 682 ? -47.312 -44.688 -35.656 1 29.67 682 ASP A C 1
ATOM 5311 O O . ASP A 1 682 ? -48 -44.625 -34.656 1 29.67 682 ASP A O 1
ATOM 5315 N N . PRO A 1 683 ? -48.031 -44.781 -36.844 1 34.75 683 PRO A N 1
ATOM 5316 C CA . PRO A 1 683 ? -49.406 -45.188 -37.062 1 34.75 683 PRO A CA 1
ATOM 5317 C C . PRO A 1 683 ? -49.844 -46.406 -36.219 1 34.75 683 PRO A C 1
ATOM 5319 O O . PRO A 1 683 ? -51 -46.469 -35.781 1 34.75 683 PRO A O 1
ATOM 5322 N N . TRP A 1 684 ? -49.281 -47.594 -36.5 1 32.31 684 TRP A N 1
ATOM 5323 C CA . TRP A 1 684 ? -49.844 -48.906 -36.219 1 32.31 684 TRP A CA 1
ATOM 5324 C C . TRP A 1 684 ? -49.688 -49.25 -34.75 1 32.31 684 TRP A C 1
ATOM 5326 O O . TRP A 1 684 ? -50.125 -50.312 -34.281 1 32.31 684 TRP A O 1
ATOM 5336 N N . GLY A 1 685 ? -48.469 -48.906 -34.156 1 30.16 685 GLY A N 1
ATOM 5337 C CA . GLY A 1 685 ? -48.156 -49.688 -32.969 1 30.16 685 GLY A CA 1
ATOM 5338 C C . GLY A 1 685 ? -49.094 -49.469 -31.812 1 30.16 685 GLY A C 1
ATOM 5339 O O . GLY A 1 685 ? -49.781 -48.438 -31.766 1 30.16 685 GLY A O 1
ATOM 5340 N N . ALA A 1 686 ? -49.688 -50.562 -31.219 1 34.12 686 ALA A N 1
ATOM 5341 C CA . ALA A 1 686 ? -50.75 -50.625 -30.219 1 34.12 686 ALA A CA 1
ATOM 5342 C C . ALA A 1 686 ? -50.625 -49.531 -29.172 1 34.12 686 ALA A C 1
ATOM 5344 O O . ALA A 1 686 ? -49.5 -49.125 -28.844 1 34.12 686 ALA A O 1
ATOM 5345 N N . PRO A 1 687 ? -51.688 -48.781 -28.922 1 30.84 687 PRO A N 1
ATOM 5346 C CA . PRO A 1 687 ? -51.656 -47.625 -28.031 1 30.84 687 PRO A CA 1
ATOM 5347 C C . PRO A 1 687 ? -51.062 -47.938 -26.672 1 30.84 687 PRO A C 1
ATOM 5349 O O . PRO A 1 687 ? -51.531 -48.812 -25.969 1 30.84 687 PRO A O 1
ATOM 5352 N N . ALA A 1 688 ? -49.75 -48.156 -26.531 1 30.36 688 ALA A N 1
ATOM 5353 C CA . ALA A 1 688 ? -49.312 -48.656 -25.234 1 30.36 688 ALA A CA 1
ATOM 5354 C C . ALA A 1 688 ? -50.031 -47.969 -24.094 1 30.36 688 ALA A C 1
ATOM 5356 O O . ALA A 1 688 ? -50.406 -46.781 -24.219 1 30.36 688 ALA A O 1
ATOM 5357 N N . ALA A 1 689 ? -50.719 -48.656 -23.25 1 29.12 689 ALA A N 1
ATOM 5358 C CA . ALA A 1 689 ? -51.5 -48.281 -22.078 1 29.12 689 ALA A CA 1
ATOM 5359 C C . ALA A 1 689 ? -50.875 -47.094 -21.359 1 29.12 689 ALA A C 1
ATOM 5361 O O . ALA A 1 689 ? -49.656 -47.031 -21.234 1 29.12 689 ALA A O 1
ATOM 5362 N N . ALA A 1 690 ? -51.5 -46.031 -21.297 1 30.66 690 ALA A N 1
ATOM 5363 C CA . ALA A 1 690 ? -51.125 -44.75 -20.672 1 30.66 690 ALA A CA 1
ATOM 5364 C C . ALA A 1 690 ? -50.531 -44.969 -19.281 1 30.66 690 ALA A C 1
ATOM 5366 O O . ALA A 1 690 ? -51.156 -45.625 -18.438 1 30.66 690 ALA A O 1
ATOM 5367 N N . PRO A 1 691 ? -49.219 -45.25 -19.172 1 27.39 691 PRO A N 1
ATOM 5368 C CA . PRO A 1 691 ? -48.781 -45.594 -17.812 1 27.39 691 PRO A CA 1
ATOM 5369 C C . PRO A 1 691 ? -49.5 -44.781 -16.734 1 27.39 691 PRO A C 1
ATOM 5371 O O . PRO A 1 691 ? -49.969 -43.656 -17.016 1 27.39 691 PRO A O 1
ATOM 5374 N N . ALA A 1 692 ? -50.219 -45.406 -15.711 1 30.23 692 ALA A N 1
ATOM 5375 C CA . ALA A 1 692 ? -50.906 -44.844 -14.562 1 30.23 692 ALA A CA 1
ATOM 5376 C C . ALA A 1 692 ? -50.25 -43.531 -14.094 1 30.23 692 ALA A C 1
ATOM 5378 O O . ALA A 1 692 ? -49.031 -43.438 -14.086 1 30.23 692 ALA A O 1
ATOM 5379 N N . GLU A 1 693 ? -50.875 -42.406 -14.32 1 29.25 693 GLU A N 1
ATOM 5380 C CA . GLU A 1 693 ? -50.562 -41.031 -13.922 1 29.25 693 GLU A CA 1
ATOM 5381 C C . GLU A 1 693 ? -50.031 -40.969 -12.492 1 29.25 693 GLU A C 1
ATOM 5383 O O . GLU A 1 693 ? -50.75 -41.344 -11.555 1 29.25 693 GLU A O 1
ATOM 5388 N N . ALA A 1 694 ? -48.812 -41.375 -12.195 1 29.91 694 ALA A N 1
ATOM 5389 C CA . ALA A 1 694 ? -48.375 -41.219 -10.812 1 29.91 694 ALA A CA 1
ATOM 5390 C C . ALA A 1 694 ? -48.906 -39.938 -10.203 1 29.91 694 ALA A C 1
ATOM 5392 O O . ALA A 1 694 ? -49.062 -38.938 -10.906 1 29.91 694 ALA A O 1
ATOM 5393 N N . PRO A 1 695 ? -49.75 -40 -9.109 1 31.78 695 PRO A N 1
ATOM 5394 C CA . PRO A 1 695 ? -50.312 -38.812 -8.492 1 31.78 695 PRO A CA 1
ATOM 5395 C C . PRO A 1 695 ? -49.312 -37.625 -8.516 1 31.78 695 PRO A C 1
ATOM 5397 O O . PRO A 1 695 ? -48.125 -37.844 -8.508 1 31.78 695 PRO A O 1
ATOM 5400 N N . PRO A 1 696 ? -49.719 -36.531 -9.125 1 29.73 696 PRO A N 1
ATOM 5401 C CA . PRO A 1 696 ? -48.844 -35.375 -9.211 1 29.73 696 PRO A CA 1
ATOM 5402 C C . PRO A 1 696 ? -48.125 -35.094 -7.906 1 29.73 696 PRO A C 1
ATOM 5404 O O . PRO A 1 696 ? -48.688 -35.219 -6.824 1 29.73 696 PRO A O 1
ATOM 5407 N N . ALA A 1 697 ? -46.906 -35.469 -7.699 1 28.12 697 ALA A N 1
ATOM 5408 C CA . ALA A 1 697 ? -46.156 -35.094 -6.508 1 28.12 697 ALA A CA 1
ATOM 5409 C C . ALA A 1 697 ? -46.656 -33.75 -5.965 1 28.12 697 ALA A C 1
ATOM 5411 O O . ALA A 1 697 ? -46.938 -32.812 -6.734 1 28.12 697 ALA A O 1
ATOM 5412 N N . ALA A 1 698 ? -47.25 -33.656 -4.816 1 33.47 698 ALA A N 1
ATOM 5413 C CA . ALA A 1 698 ? -47.719 -32.438 -4.125 1 33.47 698 ALA A CA 1
ATOM 5414 C C . ALA A 1 698 ? -46.781 -31.25 -4.41 1 33.47 698 ALA A C 1
ATOM 5416 O O . ALA A 1 698 ? -45.562 -31.344 -4.223 1 33.47 698 ALA A O 1
ATOM 5417 N N . ARG A 1 699 ? -47.094 -30.469 -5.332 1 33.75 699 ARG A N 1
ATOM 5418 C CA . ARG A 1 699 ? -46.438 -29.203 -5.637 1 33.75 699 ARG A CA 1
ATOM 5419 C C . ARG A 1 699 ? -45.906 -28.547 -4.363 1 33.75 699 ARG A C 1
ATOM 5421 O O . ARG A 1 699 ? -46.656 -28.25 -3.449 1 33.75 699 ARG A O 1
ATOM 5428 N N . ARG A 1 700 ? -44.719 -28.938 -3.934 1 37.72 700 ARG A N 1
ATOM 5429 C CA . ARG A 1 700 ? -44.219 -28.172 -2.803 1 37.72 700 ARG A CA 1
ATOM 5430 C C . ARG A 1 700 ? -44.594 -26.703 -2.918 1 37.72 700 ARG A C 1
ATOM 5432 O O . ARG A 1 700 ? -44.406 -26.094 -3.973 1 37.72 700 ARG A O 1
ATOM 5439 N N . PRO A 1 701 ? -45.5 -26.141 -2.236 1 42.06 701 PRO A N 1
ATOM 5440 C CA . PRO A 1 701 ? -45.812 -24.719 -2.295 1 42.06 701 PRO A CA 1
ATOM 5441 C C . PRO A 1 701 ? -44.562 -23.844 -2.41 1 42.06 701 PRO A C 1
ATOM 5443 O O . PRO A 1 701 ? -43.469 -24.25 -1.981 1 42.06 701 PRO A O 1
ATOM 5446 N N . PRO A 1 702 ? -44.5 -22.906 -3.369 1 46.59 702 PRO A N 1
ATOM 5447 C CA . PRO A 1 702 ? -43.375 -21.984 -3.502 1 46.59 702 PRO A CA 1
ATOM 5448 C C . PRO A 1 702 ? -42.812 -21.547 -2.152 1 46.59 702 PRO A C 1
ATOM 5450 O O . PRO A 1 702 ? -43.562 -21.328 -1.204 1 46.59 702 PRO A O 1
ATOM 5453 N N . PRO A 1 703 ? -41.562 -21.828 -1.813 1 56.56 703 PRO A N 1
ATOM 5454 C CA . PRO A 1 703 ? -41 -21.516 -0.505 1 56.56 703 PRO A CA 1
ATOM 5455 C C . PRO A 1 703 ? -41.281 -20.094 -0.054 1 56.56 703 PRO A C 1
ATOM 5457 O O . PRO A 1 703 ? -41.156 -19.156 -0.852 1 56.56 703 PRO A O 1
ATOM 5460 N N . ASP A 1 704 ? -41.906 -19.906 0.996 1 69 704 ASP A N 1
ATOM 5461 C CA . ASP A 1 704 ? -42.125 -18.625 1.642 1 69 704 ASP A CA 1
ATOM 5462 C C . ASP A 1 704 ? -40.844 -18.094 2.248 1 69 704 ASP A C 1
ATOM 5464 O O . ASP A 1 704 ? -39.812 -18.781 2.268 1 69 704 ASP A O 1
ATOM 5468 N N . ARG A 1 705 ? -40.75 -16.859 2.619 1 72.06 705 ARG A N 1
ATOM 5469 C CA . ARG A 1 705 ? -39.562 -16.156 3.086 1 72.06 705 ARG A CA 1
ATOM 5470 C C . ARG A 1 705 ? -38.938 -16.891 4.266 1 72.06 705 ARG A C 1
ATOM 5472 O O . ARG A 1 705 ? -37.719 -17.062 4.309 1 72.06 705 ARG A O 1
ATOM 5479 N N . PRO A 1 706 ? -39.781 -17.375 5.098 1 78.75 706 PRO A N 1
ATOM 5480 C CA . PRO A 1 706 ? -39.188 -18.125 6.195 1 78.75 706 PRO A CA 1
ATOM 5481 C C . PRO A 1 706 ? -38.438 -19.391 5.723 1 78.75 706 PRO A C 1
ATOM 5483 O O . PRO A 1 706 ? -37.375 -19.719 6.254 1 78.75 706 PRO A O 1
ATOM 5486 N N . ALA A 1 707 ? -38.938 -19.938 4.711 1 79.31 707 ALA A N 1
ATOM 5487 C CA . ALA A 1 707 ? -38.312 -21.141 4.172 1 79.31 707 ALA A CA 1
ATOM 5488 C C . ALA A 1 707 ? -37 -20.812 3.477 1 79.31 707 ALA A C 1
ATOM 5490 O O . ALA A 1 707 ? -36.031 -21.547 3.605 1 79.31 707 ALA A O 1
ATOM 5491 N N . VAL A 1 708 ? -37.094 -19.719 2.818 1 76.69 708 VAL A N 1
ATOM 5492 C CA . VAL A 1 708 ? -35.906 -19.281 2.135 1 76.69 708 VAL A CA 1
ATOM 5493 C C . VAL A 1 708 ? -34.812 -18.938 3.16 1 76.69 708 VAL A C 1
ATOM 5495 O O . VAL A 1 708 ? -33.656 -19.297 2.984 1 76.69 708 VAL A O 1
ATOM 5498 N N . PHE A 1 709 ? -35.219 -18.25 4.18 1 85.19 709 PHE A N 1
ATOM 5499 C CA . PHE A 1 709 ? -34.312 -17.922 5.266 1 85.19 709 PHE A CA 1
ATOM 5500 C C . PHE A 1 709 ? -33.719 -19.188 5.879 1 85.19 709 PHE A C 1
ATOM 5502 O O . PHE A 1 709 ? -32.5 -19.297 6.066 1 85.19 709 PHE A O 1
ATOM 5509 N N . ALA A 1 710 ? -34.562 -20.078 6.121 1 84.38 710 ALA A N 1
ATOM 5510 C CA . ALA A 1 710 ? -34.125 -21.328 6.75 1 84.38 710 ALA A CA 1
ATOM 5511 C C . ALA A 1 710 ? -33.156 -22.078 5.855 1 84.38 710 ALA A C 1
ATOM 5513 O O . ALA A 1 710 ? -32.156 -22.594 6.328 1 84.38 710 ALA A O 1
ATOM 5514 N N . GLU A 1 711 ? -33.469 -22.047 4.668 1 79.44 711 GLU A N 1
ATOM 5515 C CA . GLU A 1 711 ? -32.625 -22.734 3.707 1 79.44 711 GLU A CA 1
ATOM 5516 C C . GLU A 1 711 ? -31.25 -22.062 3.627 1 79.44 711 GLU A C 1
ATOM 5518 O O . GLU A 1 711 ? -30.219 -22.734 3.609 1 79.44 711 GLU A O 1
ATOM 5523 N N . GLN A 1 712 ? -31.312 -20.797 3.623 1 80.38 712 GLN A N 1
ATOM 5524 C CA . GLN A 1 712 ? -30.062 -20.062 3.498 1 80.38 712 GLN A CA 1
ATOM 5525 C C . GLN A 1 712 ? -29.203 -20.203 4.75 1 80.38 712 GLN A C 1
ATOM 5527 O O . GLN A 1 712 ? -27.984 -20.328 4.664 1 80.38 712 GLN A O 1
ATOM 5532 N N . VAL A 1 713 ? -29.875 -20.188 5.832 1 86.25 713 VAL A N 1
ATOM 5533 C CA . VAL A 1 713 ? -29.156 -20.344 7.086 1 86.25 713 VAL A CA 1
ATOM 5534 C C . VAL A 1 713 ? -28.547 -21.75 7.16 1 86.25 713 VAL A C 1
ATOM 5536 O O . VAL A 1 713 ? -27.391 -21.906 7.559 1 86.25 713 VAL A O 1
ATOM 5539 N N . MET A 1 714 ? -29.266 -22.719 6.719 1 83.69 714 MET A N 1
ATOM 5540 C CA . MET A 1 714 ? -28.797 -24.094 6.746 1 83.69 714 MET A CA 1
ATOM 5541 C C . MET A 1 714 ? -27.641 -24.297 5.773 1 83.69 714 MET A C 1
ATOM 5543 O O . MET A 1 714 ? -26.672 -24.984 6.102 1 83.69 714 MET A O 1
ATOM 5547 N N . ASN A 1 715 ? -27.828 -23.703 4.684 1 77.31 715 ASN A N 1
ATOM 5548 C CA . ASN A 1 715 ? -26.766 -23.797 3.689 1 77.31 715 ASN A CA 1
ATOM 5549 C C . ASN A 1 715 ? -25.469 -23.172 4.199 1 77.31 715 ASN A C 1
ATOM 5551 O O . ASN A 1 715 ? -24.406 -23.766 4.07 1 77.31 715 ASN A O 1
ATOM 5555 N N . HIS A 1 716 ? -25.609 -22.016 4.727 1 81.88 716 HIS A N 1
ATOM 5556 C CA . HIS A 1 716 ? -24.438 -21.328 5.27 1 81.88 716 HIS A CA 1
ATOM 5557 C C . HIS A 1 716 ? -23.781 -22.156 6.375 1 81.88 716 HIS A C 1
ATOM 5559 O O . HIS A 1 716 ? -22.562 -22.266 6.418 1 81.88 716 HIS A O 1
ATOM 5565 N N . TRP A 1 717 ? -24.625 -22.641 7.246 1 87.19 717 TRP A N 1
ATOM 5566 C CA . TRP A 1 717 ? -24.141 -23.438 8.367 1 87.19 717 TRP A CA 1
ATOM 5567 C C . TRP A 1 717 ? -23.422 -24.703 7.871 1 87.19 717 TRP A C 1
ATOM 5569 O O . TRP A 1 717 ? -22.328 -25.031 8.344 1 87.19 717 TRP A O 1
ATOM 5579 N N . THR A 1 718 ? -23.953 -25.312 6.91 1 81.19 718 THR A N 1
ATOM 5580 C CA . THR A 1 718 ? -23.375 -26.531 6.348 1 81.19 718 THR A CA 1
ATOM 5581 C C . THR A 1 718 ? -22.031 -26.25 5.68 1 81.19 718 THR A C 1
ATOM 5583 O O . THR A 1 718 ? -21.062 -26.969 5.887 1 81.19 718 THR A O 1
ATOM 5586 N N . GLU A 1 719 ? -22.078 -25.203 5.012 1 75.88 719 GLU A N 1
ATOM 5587 C CA . GLU A 1 719 ? -20.844 -24.812 4.344 1 75.88 719 GLU A CA 1
ATOM 5588 C C . GLU A 1 719 ? -19.75 -24.469 5.359 1 75.88 719 GLU A C 1
ATOM 5590 O O . GLU A 1 719 ? -18.578 -24.812 5.168 1 75.88 719 GLU A O 1
ATOM 5595 N N . HIS A 1 720 ? -20.219 -23.766 6.309 1 81.88 720 HIS A N 1
ATOM 5596 C CA . HIS A 1 720 ? -19.297 -23.391 7.379 1 81.88 720 HIS A CA 1
ATOM 5597 C C . HIS A 1 720 ? -18.688 -24.625 8.031 1 81.88 720 HIS A C 1
ATOM 5599 O O . HIS A 1 720 ? -17.484 -24.688 8.258 1 81.88 720 HIS A O 1
ATOM 5605 N N . LEU A 1 721 ? -19.484 -25.594 8.328 1 86.69 721 LEU A N 1
ATOM 5606 C CA . LEU A 1 721 ? -19.016 -26.828 8.977 1 86.69 721 LEU A CA 1
ATOM 5607 C C . LEU A 1 721 ? -18.047 -27.594 8.062 1 86.69 721 LEU A C 1
ATOM 5609 O O . LEU A 1 721 ? -17.016 -28.078 8.523 1 86.69 721 LEU A O 1
ATOM 5613 N N . ARG A 1 722 ? -18.344 -27.562 6.887 1 75.62 722 ARG A N 1
ATOM 5614 C CA . ARG A 1 722 ? -17.531 -28.312 5.938 1 75.62 722 ARG A CA 1
ATOM 5615 C C . ARG A 1 722 ? -16.188 -27.641 5.723 1 75.62 722 ARG A C 1
ATOM 5617 O O . ARG A 1 722 ? -15.188 -28.312 5.461 1 75.62 722 ARG A O 1
ATOM 5624 N N . ALA A 1 723 ? -16.234 -26.359 5.867 1 75.12 723 ALA A N 1
ATOM 5625 C CA . ALA A 1 723 ? -15.016 -25.594 5.66 1 75.12 723 ALA A CA 1
ATOM 5626 C C . ALA A 1 723 ? -14.062 -25.75 6.844 1 75.12 723 ALA A C 1
ATOM 5628 O O . ALA A 1 723 ? -12.875 -25.422 6.742 1 75.12 723 ALA A O 1
ATOM 5629 N N . LEU A 1 724 ? -14.57 -26.25 7.922 1 81.75 724 LEU A N 1
ATOM 5630 C CA . LEU A 1 724 ? -13.773 -26.328 9.148 1 81.75 724 LEU A CA 1
ATOM 5631 C C . LEU A 1 724 ? -12.602 -27.281 8.961 1 81.75 724 LEU A C 1
ATOM 5633 O O . LEU A 1 724 ? -11.523 -27.062 9.523 1 81.75 724 LEU A O 1
ATOM 5637 N N . SER A 1 725 ? -12.75 -28.297 8.094 1 77.19 725 SER A N 1
ATOM 5638 C CA . SER A 1 725 ? -11.703 -29.297 7.898 1 77.19 725 SER A CA 1
ATOM 5639 C C . SER A 1 725 ? -10.57 -28.75 7.031 1 77.19 725 SER A C 1
ATOM 5641 O O . SER A 1 725 ? -9.477 -29.312 6.996 1 77.19 725 SER A O 1
ATOM 5643 N N . GLN A 1 726 ? -10.906 -27.641 6.465 1 66.88 726 GLN A N 1
ATOM 5644 C CA . GLN A 1 726 ? -9.898 -27.047 5.594 1 66.88 726 GLN A CA 1
ATOM 5645 C C . GLN A 1 726 ? -9.094 -25.984 6.34 1 66.88 726 GLN A C 1
ATOM 5647 O O . GLN A 1 726 ? -8.125 -25.438 5.801 1 66.88 726 GLN A O 1
ATOM 5652 N N . ASP A 1 727 ? -9.453 -25.703 7.543 1 71.81 727 ASP A N 1
ATOM 5653 C CA . ASP A 1 727 ? -8.766 -24.719 8.375 1 71.81 727 ASP A CA 1
ATOM 5654 C C . ASP A 1 727 ? -7.617 -25.375 9.148 1 71.81 727 ASP A C 1
ATOM 5656 O O . ASP A 1 727 ? -7.828 -25.906 10.242 1 71.81 727 ASP A O 1
ATOM 5660 N N . ALA A 1 728 ? -6.473 -25.266 8.562 1 69 728 ALA A N 1
ATOM 5661 C CA . ALA A 1 728 ? -5.309 -25.922 9.156 1 69 728 ALA A CA 1
ATOM 5662 C C . ALA A 1 728 ? -5.039 -25.391 10.562 1 69 728 ALA A C 1
ATOM 5664 O O . ALA A 1 728 ? -4.652 -26.156 11.453 1 69 728 ALA A O 1
ATOM 5665 N N . GLY A 1 729 ? -5.227 -24.078 10.711 1 70.88 729 GLY A N 1
ATOM 5666 C CA . GLY A 1 729 ? -5.031 -23.5 12.031 1 70.88 729 GLY A CA 1
ATOM 5667 C C . GLY A 1 729 ? -5.938 -24.109 13.086 1 70.88 729 GLY A C 1
ATOM 5668 O O . GLY A 1 729 ? -5.488 -24.422 14.195 1 70.88 729 GLY A O 1
ATOM 5669 N N . LEU A 1 730 ? -7.145 -24.328 12.688 1 78.94 730 LEU A N 1
ATOM 5670 C CA . LEU A 1 730 ? -8.117 -24.922 13.594 1 78.94 730 LEU A CA 1
ATOM 5671 C C . LEU A 1 730 ? -7.742 -26.375 13.898 1 78.94 730 LEU A C 1
ATOM 5673 O O . LEU A 1 730 ? -7.762 -26.797 15.062 1 78.94 730 LEU A O 1
ATOM 5677 N N . LEU A 1 731 ? -7.363 -27.078 12.922 1 80.75 731 LEU A N 1
ATOM 5678 C CA . LEU A 1 731 ? -7.035 -28.484 13.086 1 80.75 731 LEU A CA 1
ATOM 5679 C C . LEU A 1 731 ? -5.824 -28.656 13.992 1 80.75 731 LEU A C 1
ATOM 5681 O O . LEU A 1 731 ? -5.82 -29.531 14.867 1 80.75 731 LEU A O 1
ATOM 5685 N N . ALA A 1 732 ? -4.926 -27.75 13.773 1 76.56 732 ALA A N 1
ATOM 5686 C CA . ALA A 1 732 ? -3.723 -27.797 14.602 1 76.56 732 ALA A CA 1
ATOM 5687 C C . ALA A 1 732 ? -4.055 -27.484 16.062 1 76.56 732 ALA A C 1
ATOM 5689 O O . ALA A 1 732 ? -3.553 -28.141 16.969 1 76.56 732 ALA A O 1
ATOM 5690 N N . ARG A 1 733 ? -4.906 -26.562 16.188 1 79.81 733 ARG A N 1
ATOM 5691 C CA . ARG A 1 733 ? -5.305 -26.156 17.531 1 79.81 733 ARG A CA 1
ATOM 5692 C C . ARG A 1 733 ? -6.086 -27.266 18.234 1 79.81 733 ARG A C 1
ATOM 5694 O O . ARG A 1 733 ? -5.887 -27.516 19.422 1 79.81 733 ARG A O 1
ATOM 5701 N N . LEU A 1 734 ? -6.891 -27.984 17.516 1 86.5 734 LEU A N 1
ATOM 5702 C CA . LEU A 1 734 ? -7.738 -29.016 18.094 1 86.5 734 LEU A CA 1
ATOM 5703 C C . LEU A 1 734 ? -6.984 -30.344 18.172 1 86.5 734 LEU A C 1
ATOM 5705 O O . LEU A 1 734 ? -7.398 -31.25 18.906 1 86.5 734 LEU A O 1
ATOM 5709 N N . GLY A 1 735 ? -5.945 -30.391 17.406 1 79.31 735 GLY A N 1
ATOM 5710 C CA . GLY A 1 735 ? -5.211 -31.656 17.344 1 79.31 735 GLY A CA 1
ATOM 5711 C C . GLY A 1 735 ? -5.973 -32.75 16.641 1 79.31 735 GLY A C 1
ATOM 5712 O O . GLY A 1 735 ? -5.918 -33.906 17.047 1 79.31 735 GLY A O 1
ATOM 5713 N N . LEU A 1 736 ? -6.84 -32.438 15.75 1 86 736 LEU A N 1
ATOM 5714 C CA . LEU A 1 736 ? -7.668 -33.375 15.016 1 86 736 LEU A CA 1
ATOM 5715 C C . LEU A 1 736 ? -7.254 -33.438 13.547 1 86 736 LEU A C 1
ATOM 5717 O O . LEU A 1 736 ? -6.945 -32.406 12.938 1 86 736 LEU A O 1
ATOM 5721 N N . PRO A 1 737 ? -7.105 -34.656 13.055 1 79.81 737 PRO A N 1
ATOM 5722 C CA . PRO A 1 737 ? -6.934 -34.75 11.602 1 79.81 737 PRO A CA 1
ATOM 5723 C C . PRO A 1 737 ? -8.148 -34.219 10.828 1 79.81 737 PRO A C 1
ATOM 5725 O O . PRO A 1 737 ? -9.273 -34.281 11.328 1 79.81 737 PRO A O 1
ATOM 5728 N N . ALA A 1 738 ? -7.906 -33.812 9.711 1 80.81 738 ALA A N 1
ATOM 5729 C CA . ALA A 1 738 ? -8.969 -33.281 8.867 1 80.81 738 ALA A CA 1
ATOM 5730 C C . ALA A 1 738 ? -10.055 -34.312 8.617 1 80.81 738 ALA A C 1
ATOM 5732 O O . ALA A 1 738 ? -11.242 -34 8.672 1 80.81 738 ALA A O 1
ATOM 5733 N N . ALA A 1 739 ? -9.586 -35.562 8.508 1 77.94 739 ALA A N 1
ATOM 5734 C CA . ALA A 1 739 ? -10.516 -36.625 8.188 1 77.94 739 ALA A CA 1
ATOM 5735 C C . ALA A 1 739 ? -11.492 -36.875 9.336 1 77.94 739 ALA A C 1
ATOM 5737 O O . ALA A 1 739 ? -12.68 -37.125 9.109 1 77.94 739 ALA A O 1
ATOM 5738 N N . ALA A 1 740 ? -11 -36.75 10.5 1 84.5 740 ALA A N 1
ATOM 5739 C CA . ALA A 1 740 ? -11.844 -36.969 11.672 1 84.5 740 ALA A CA 1
ATOM 5740 C C . ALA A 1 740 ? -12.898 -35.875 11.805 1 84.5 740 ALA A C 1
ATOM 5742 O O . ALA A 1 740 ? -14.055 -36.156 12.133 1 84.5 740 ALA A O 1
ATOM 5743 N N . LEU A 1 741 ? -12.492 -34.719 11.578 1 86.94 741 LEU A N 1
ATOM 5744 C CA . LEU A 1 741 ? -13.43 -33.594 11.656 1 86.94 741 LEU A CA 1
ATOM 5745 C C . LEU A 1 741 ? -14.469 -33.688 10.547 1 86.94 741 LEU A C 1
ATOM 5747 O O . LEU A 1 741 ? -15.641 -33.375 10.758 1 86.94 741 LEU A O 1
ATOM 5751 N N . ASP A 1 742 ? -14.016 -34.125 9.461 1 81 742 ASP A N 1
ATOM 5752 C CA . ASP A 1 742 ? -14.938 -34.312 8.352 1 81 742 ASP A CA 1
ATOM 5753 C C . ASP A 1 742 ? -16.016 -35.344 8.695 1 81 742 ASP A C 1
ATOM 5755 O O . ASP A 1 742 ? -17.203 -35.125 8.398 1 81 742 ASP A O 1
ATOM 5759 N N . ASP A 1 743 ? -15.547 -36.406 9.289 1 81.31 743 ASP A N 1
ATOM 5760 C CA . ASP A 1 743 ? -16.484 -37.469 9.68 1 81.31 743 ASP A CA 1
ATOM 5761 C C . ASP A 1 743 ? -17.5 -36.938 10.695 1 81.31 743 ASP A C 1
ATOM 5763 O O . ASP A 1 743 ? -18.703 -37.219 10.586 1 81.31 743 ASP A O 1
ATOM 5767 N N . LEU A 1 744 ? -17 -36.219 11.578 1 88.06 744 LEU A N 1
ATOM 5768 C CA . LEU A 1 744 ? -17.844 -35.625 12.617 1 88.06 744 LEU A CA 1
ATOM 5769 C C . LEU A 1 744 ? -18.875 -34.688 12.016 1 88.06 744 LEU A C 1
ATOM 5771 O O . LEU A 1 744 ? -20.062 -34.781 12.297 1 88.06 744 LEU A O 1
ATOM 5775 N N . VAL A 1 745 ? -18.375 -33.781 11.242 1 87.56 745 VAL A N 1
ATOM 5776 C CA . VAL A 1 745 ? -19.219 -32.75 10.633 1 87.56 745 VAL A CA 1
ATOM 5777 C C . VAL A 1 745 ? -20.281 -33.406 9.75 1 87.56 745 VAL A C 1
ATOM 5779 O O . VAL A 1 745 ? -21.438 -32.969 9.742 1 87.56 745 VAL A O 1
ATOM 5782 N N . GLN A 1 746 ? -19.875 -34.406 9.133 1 77.69 746 GLN A N 1
ATOM 5783 C CA . GLN A 1 746 ? -20.812 -35.125 8.258 1 77.69 746 GLN A CA 1
ATOM 5784 C C . GLN A 1 746 ? -21.984 -35.688 9.047 1 77.69 746 GLN A C 1
ATOM 5786 O O . GLN A 1 746 ? -23.141 -35.531 8.648 1 77.69 746 GLN A O 1
ATOM 5791 N N . GLU A 1 747 ? -21.75 -36.344 10.117 1 82.75 747 GLU A N 1
ATOM 5792 C CA . GLU A 1 747 ? -22.812 -36.906 10.93 1 82.75 747 GLU A CA 1
ATOM 5793 C C . GLU A 1 747 ? -23.719 -35.844 11.508 1 82.75 747 GLU A C 1
ATOM 5795 O O . GLU A 1 747 ? -24.938 -36 11.562 1 82.75 747 GLU A O 1
ATOM 5800 N N . VAL A 1 748 ? -23.078 -34.781 11.836 1 88.19 748 VAL A N 1
ATOM 5801 C CA . VAL A 1 748 ? -23.828 -33.688 12.445 1 88.19 748 VAL A CA 1
ATOM 5802 C C . VAL A 1 748 ? -24.766 -33.062 11.406 1 88.19 748 VAL A C 1
ATOM 5804 O O . VAL A 1 748 ? -25.922 -32.781 11.703 1 88.19 748 VAL A O 1
ATOM 5807 N N . ILE A 1 749 ? -24.25 -32.875 10.25 1 83.75 749 ILE A N 1
ATOM 5808 C CA . ILE A 1 749 ? -25.047 -32.25 9.188 1 83.75 749 ILE A CA 1
ATOM 5809 C C . ILE A 1 749 ? -26.188 -33.188 8.797 1 83.75 749 ILE A C 1
ATOM 5811 O O . ILE A 1 749 ? -27.344 -32.75 8.695 1 83.75 749 ILE A O 1
ATOM 5815 N N . VAL A 1 750 ? -25.891 -34.469 8.586 1 76.38 750 VAL A N 1
ATOM 5816 C CA . VAL A 1 750 ? -26.906 -35.438 8.203 1 76.38 750 VAL A CA 1
ATOM 5817 C C . VAL A 1 750 ? -27.984 -35.5 9.289 1 76.38 750 VAL A C 1
ATOM 5819 O O . VAL A 1 750 ? -29.188 -35.562 8.977 1 76.38 750 VAL A O 1
ATOM 5822 N N . GLY A 1 751 ? -27.562 -35.5 10.477 1 83.62 751 GLY A N 1
ATOM 5823 C CA . GLY A 1 751 ? -28.516 -35.531 11.578 1 83.62 751 GLY A CA 1
ATOM 5824 C C . GLY A 1 751 ? -29.438 -34.312 11.594 1 83.62 751 GLY A C 1
ATOM 5825 O O . GLY A 1 751 ? -30.641 -34.469 11.859 1 83.62 751 GLY A O 1
ATOM 5826 N N . ALA A 1 752 ? -28.844 -33.188 11.344 1 86.12 752 ALA A N 1
ATOM 5827 C CA . ALA A 1 752 ? -29.641 -31.969 11.312 1 86.12 752 ALA A CA 1
ATOM 5828 C C . ALA A 1 752 ? -30.734 -32.062 10.25 1 86.12 752 ALA A C 1
ATOM 5830 O O . ALA A 1 752 ? -31.859 -31.625 10.484 1 86.12 752 ALA A O 1
ATOM 5831 N N . HIS A 1 753 ? -30.422 -32.531 9.18 1 76.19 753 HIS A N 1
ATOM 5832 C CA . HIS A 1 753 ? -31.391 -32.656 8.094 1 76.19 753 HIS A CA 1
ATOM 5833 C C . HIS A 1 753 ? -32.406 -33.75 8.398 1 76.19 753 HIS A C 1
ATOM 5835 O O . HIS A 1 753 ? -33.625 -33.562 8.125 1 76.19 753 HIS A O 1
ATOM 5841 N N . ARG A 1 754 ? -31.891 -34.844 8.891 1 76.06 754 ARG A N 1
ATOM 5842 C CA . ARG A 1 754 ? -32.812 -35.906 9.266 1 76.06 754 ARG A CA 1
ATOM 5843 C C . ARG A 1 754 ? -33.844 -35.406 10.266 1 76.06 754 ARG A C 1
ATOM 5845 O O . ARG A 1 754 ? -35.031 -35.812 10.195 1 76.06 754 ARG A O 1
ATOM 5852 N N . ARG A 1 755 ? -33.375 -34.531 11.047 1 82.81 755 ARG A N 1
ATOM 5853 C CA . ARG A 1 755 ? -34.281 -34.062 12.102 1 82.81 755 ARG A CA 1
ATOM 5854 C C . ARG A 1 755 ? -35.125 -32.875 11.609 1 82.81 755 ARG A C 1
ATOM 5856 O O . ARG A 1 755 ? -35.906 -32.312 12.375 1 82.81 755 ARG A O 1
ATOM 5863 N N . GLY A 1 756 ? -34.875 -32.5 10.367 1 80.69 756 GLY A N 1
ATOM 5864 C CA . GLY A 1 756 ? -35.688 -31.469 9.758 1 80.69 756 GLY A CA 1
ATOM 5865 C C . GLY A 1 756 ? -35.469 -30.094 10.375 1 80.69 756 GLY A C 1
ATOM 5866 O O . GLY A 1 756 ? -36.438 -29.359 10.609 1 80.69 756 GLY A O 1
ATOM 5867 N N . LEU A 1 757 ? -34.281 -29.844 10.789 1 86.44 757 LEU A N 1
ATOM 5868 C CA . LEU A 1 757 ? -34 -28.578 11.453 1 86.44 757 LEU A CA 1
ATOM 5869 C C . LEU A 1 757 ? -34.406 -27.391 10.578 1 86.44 757 LEU A C 1
ATOM 5871 O O . LEU A 1 757 ? -34.875 -26.375 11.078 1 86.44 757 LEU A O 1
ATOM 5875 N N . GLY A 1 758 ? -34.156 -27.484 9.297 1 84.69 758 GLY A N 1
ATOM 5876 C CA . GLY A 1 758 ? -34.594 -26.422 8.391 1 84.69 758 GLY A CA 1
ATOM 5877 C C . GLY A 1 758 ? -36.062 -26.141 8.453 1 84.69 758 GLY A C 1
ATOM 5878 O O . GLY A 1 758 ? -36.469 -24.969 8.547 1 84.69 758 GLY A O 1
ATOM 5879 N N . ASP A 1 759 ? -36.75 -27.172 8.406 1 80.38 759 ASP A N 1
ATOM 5880 C CA . ASP A 1 759 ? -38.188 -27.031 8.492 1 80.38 759 ASP A CA 1
ATOM 5881 C C . ASP A 1 759 ? -38.625 -26.453 9.836 1 80.38 759 ASP A C 1
ATOM 5883 O O . ASP A 1 759 ? -39.531 -25.625 9.906 1 80.38 759 ASP A O 1
ATOM 5887 N N . ALA A 1 760 ? -37.938 -26.859 10.805 1 85.69 760 ALA A N 1
ATOM 5888 C CA . ALA A 1 760 ? -38.25 -26.359 12.148 1 85.69 760 ALA A CA 1
ATOM 5889 C C . ALA A 1 760 ? -37.969 -24.859 12.258 1 85.69 760 ALA A C 1
ATOM 5891 O O . ALA A 1 760 ? -38.719 -24.125 12.883 1 85.69 760 ALA A O 1
ATOM 5892 N N . ILE A 1 761 ? -36.875 -24.516 11.703 1 88.75 761 ILE A N 1
ATOM 5893 C CA . ILE A 1 761 ? -36.531 -23.094 11.703 1 88.75 761 ILE A CA 1
ATOM 5894 C C . ILE A 1 761 ? -37.562 -22.297 10.922 1 88.75 761 ILE A C 1
ATOM 5896 O O . ILE A 1 761 ? -38.062 -21.266 11.391 1 88.75 761 ILE A O 1
ATOM 5900 N N . ALA A 1 762 ? -37.906 -22.781 9.75 1 85.62 762 ALA A N 1
ATOM 5901 C CA . ALA A 1 762 ? -38.875 -22.109 8.914 1 85.62 762 ALA A CA 1
ATOM 5902 C C . ALA A 1 762 ? -40.219 -22 9.641 1 85.62 762 ALA A C 1
ATOM 5904 O O . ALA A 1 762 ? -40.844 -20.938 9.633 1 85.62 762 ALA A O 1
ATOM 5905 N N . GLU A 1 763 ? -40.594 -23.109 10.227 1 81.88 763 GLU A N 1
ATOM 5906 C CA . GLU A 1 763 ? -41.844 -23.125 10.961 1 81.88 763 GLU A CA 1
ATOM 5907 C C . GLU A 1 763 ? -41.812 -22.172 12.148 1 81.88 763 GLU A C 1
ATOM 5909 O O . GLU A 1 763 ? -42.812 -21.484 12.422 1 81.88 763 GLU A O 1
ATOM 5914 N N . GLY A 1 764 ? -40.75 -22.172 12.836 1 82.62 764 GLY A N 1
ATOM 5915 C CA . GLY A 1 764 ? -40.594 -21.25 13.953 1 82.62 764 GLY A CA 1
ATOM 5916 C C . GLY A 1 764 ? -40.656 -19.797 13.547 1 82.62 764 GLY A C 1
ATOM 5917 O O . GLY A 1 764 ? -41.312 -19 14.203 1 82.62 764 GLY A O 1
ATOM 5918 N N . VAL A 1 765 ? -40 -19.531 12.539 1 83.38 765 VAL A N 1
ATOM 5919 C CA . VAL A 1 765 ? -39.969 -18.156 12.039 1 83.38 765 VAL A CA 1
ATOM 5920 C C . VAL A 1 765 ? -41.344 -17.766 11.516 1 83.38 765 VAL A C 1
ATOM 5922 O O . VAL A 1 765 ? -41.781 -16.656 11.742 1 83.38 765 VAL A O 1
ATOM 5925 N N . ARG A 1 766 ? -41.938 -18.672 10.805 1 77.44 766 ARG A N 1
ATOM 5926 C CA . ARG A 1 766 ? -43.281 -18.438 10.289 1 77.44 766 ARG A CA 1
ATOM 5927 C C . ARG A 1 766 ? -44.25 -18.094 11.422 1 77.44 766 ARG A C 1
ATOM 5929 O O . ARG A 1 766 ? -45.062 -17.172 11.305 1 77.44 766 ARG A O 1
ATOM 5936 N N . ALA A 1 767 ? -44.188 -18.859 12.375 1 75.19 767 ALA A N 1
ATOM 5937 C CA . ALA A 1 767 ? -45.062 -18.672 13.523 1 75.19 767 ALA A CA 1
ATOM 5938 C C . ALA A 1 767 ? -44.875 -17.312 14.164 1 75.19 767 ALA A C 1
ATOM 5940 O O . ALA A 1 767 ? -45.844 -16.672 14.609 1 75.19 767 ALA A O 1
ATOM 5941 N N . GLN A 1 768 ? -43.656 -16.984 14.172 1 69.31 768 GLN A N 1
ATOM 5942 C CA . GLN A 1 768 ? -43.344 -15.695 14.812 1 69.31 768 GLN A CA 1
ATOM 5943 C C . GLN A 1 768 ? -43.75 -14.531 13.914 1 69.31 768 GLN A C 1
ATOM 5945 O O . GLN A 1 768 ? -44.25 -13.508 14.406 1 69.31 768 GLN A O 1
ATOM 5950 N N . VAL A 1 769 ? -43.531 -14.695 12.703 1 61.97 769 VAL A N 1
ATOM 5951 C CA . VAL A 1 769 ? -43.906 -13.648 11.75 1 61.97 769 VAL A CA 1
ATOM 5952 C C . VAL A 1 769 ? -45.406 -13.477 11.727 1 61.97 769 VAL A C 1
ATOM 5954 O O . VAL A 1 769 ? -45.938 -12.359 11.641 1 61.97 769 VAL A O 1
ATOM 5957 N N . GLN A 1 770 ? -46.094 -14.562 11.836 1 56.03 770 GLN A N 1
ATOM 5958 C CA . GLN A 1 770 ? -47.562 -14.539 11.828 1 56.03 770 GLN A CA 1
ATOM 5959 C C . GLN A 1 770 ? -48.094 -13.992 13.148 1 56.03 770 GLN A C 1
ATOM 5961 O O . GLN A 1 770 ? -49.156 -13.336 13.172 1 56.03 770 GLN A O 1
ATOM 5966 N N . ALA A 1 771 ? -47.594 -14.484 14.109 1 50.22 771 ALA A N 1
ATOM 5967 C CA . ALA A 1 771 ? -48.062 -14.039 15.414 1 50.22 771 ALA A CA 1
ATOM 5968 C C . ALA A 1 771 ? -47.781 -12.555 15.625 1 50.22 771 ALA A C 1
ATOM 5970 O O . ALA A 1 771 ? -48.406 -11.914 16.484 1 50.22 771 ALA A O 1
ATOM 5971 N N . ALA A 1 772 ? -46.781 -12.148 15.289 1 45.59 772 ALA A N 1
ATOM 5972 C CA . ALA A 1 772 ? -46.156 -10.938 15.812 1 45.59 772 ALA A CA 1
ATOM 5973 C C . ALA A 1 772 ? -46.812 -9.688 15.25 1 45.59 772 ALA A C 1
ATOM 5975 O O . ALA A 1 772 ? -46.719 -9.414 14.047 1 45.59 772 ALA A O 1
ATOM 5976 N N . HIS A 1 773 ? -47.906 -9.227 15.555 1 39.91 773 HIS A N 1
ATOM 5977 C CA . HIS A 1 773 ? -48.125 -7.793 15.664 1 39.91 773 HIS A CA 1
ATOM 5978 C C . HIS A 1 773 ? -46.844 -7.078 16.109 1 39.91 773 HIS A C 1
ATOM 5980 O O . HIS A 1 773 ? -46.875 -5.949 16.594 1 39.91 773 HIS A O 1
ATOM 5986 N N . THR A 1 774 ? -45.812 -7.68 16.188 1 42.62 774 THR A N 1
ATOM 5987 C CA . THR A 1 774 ? -44.594 -7.211 16.828 1 42.62 774 THR A CA 1
ATOM 5988 C C . THR A 1 774 ? -43.719 -6.445 15.852 1 42.62 774 THR A C 1
ATOM 5990 O O . THR A 1 774 ? -43.781 -6.68 14.641 1 42.62 774 THR A O 1
ATOM 5993 N N . ARG A 1 775 ? -43.031 -5.523 16.297 1 44.22 775 ARG A N 1
ATOM 5994 C CA . ARG A 1 775 ? -42.125 -4.562 15.672 1 44.22 775 ARG A CA 1
ATOM 5995 C C . ARG A 1 775 ? -41.062 -5.273 14.859 1 44.22 775 ARG A C 1
ATOM 5997 O O . ARG A 1 775 ? -40.594 -6.348 15.242 1 44.22 775 ARG A O 1
ATOM 6004 N N . TRP A 1 776 ? -40.75 -4.875 13.703 1 41.78 776 TRP A N 1
ATOM 6005 C CA . TRP A 1 776 ? -39.844 -5.422 12.711 1 41.78 776 TRP A CA 1
ATOM 6006 C C . TRP A 1 776 ? -38.531 -5.867 13.375 1 41.78 776 TRP A C 1
ATOM 6008 O O . TRP A 1 776 ? -38 -6.934 13.055 1 41.78 776 TRP A O 1
ATOM 6018 N N . ASP A 1 777 ? -38 -5.043 14.234 1 47.34 777 ASP A N 1
ATOM 6019 C CA . ASP A 1 777 ? -36.75 -5.316 14.922 1 47.34 777 ASP A CA 1
ATOM 6020 C C . ASP A 1 777 ? -36.844 -6.574 15.781 1 47.34 777 ASP A C 1
ATOM 6022 O O . ASP A 1 777 ? -35.906 -7.355 15.875 1 47.34 777 ASP A O 1
ATOM 6026 N N . ASP A 1 778 ? -38.062 -6.707 16.141 1 58.25 778 ASP A N 1
ATOM 6027 C CA . ASP A 1 778 ? -38.312 -7.855 17.016 1 58.25 778 ASP A CA 1
ATOM 6028 C C . ASP A 1 778 ? -38.438 -9.141 16.203 1 58.25 778 ASP A C 1
ATOM 6030 O O . ASP A 1 778 ? -38.062 -10.219 16.656 1 58.25 778 ASP A O 1
ATOM 6034 N N . VAL A 1 779 ? -38.75 -8.82 14.969 1 61.56 779 VAL A N 1
ATOM 6035 C CA . VAL A 1 779 ? -38.906 -9.992 14.117 1 61.56 779 VAL A CA 1
ATOM 6036 C C . VAL A 1 779 ? -37.562 -10.516 13.68 1 61.56 779 VAL A C 1
ATOM 6038 O O . VAL A 1 779 ? -37.344 -11.734 13.633 1 61.56 779 VAL A O 1
ATOM 6041 N N . VAL A 1 780 ? -36.688 -9.617 13.352 1 69.12 780 VAL A N 1
ATOM 6042 C CA . VAL A 1 780 ? -35.375 -10.023 12.945 1 69.12 780 VAL A CA 1
ATOM 6043 C C . VAL A 1 780 ? -34.656 -10.75 14.102 1 69.12 780 VAL A C 1
ATOM 6045 O O . VAL A 1 780 ? -34.125 -11.844 13.922 1 69.12 780 VAL A O 1
ATOM 6048 N N . ASP A 1 781 ? -34.781 -10.109 15.211 1 71.19 781 ASP A N 1
ATOM 6049 C CA . ASP A 1 781 ? -34.125 -10.711 16.359 1 71.19 781 ASP A CA 1
ATOM 6050 C C . ASP A 1 781 ? -34.75 -12.062 16.703 1 71.19 781 ASP A C 1
ATOM 6052 O O . ASP A 1 781 ? -34.031 -13.008 17.062 1 71.19 781 ASP A O 1
ATOM 6056 N N . ARG A 1 782 ? -35.969 -12.078 16.516 1 75.56 782 ARG A N 1
ATOM 6057 C CA . ARG A 1 782 ? -36.625 -13.328 16.859 1 75.56 782 ARG A CA 1
ATOM 6058 C C . ARG A 1 782 ? -36.312 -14.414 15.836 1 75.56 782 ARG A C 1
ATOM 6060 O O . ARG A 1 782 ? -36.094 -15.57 16.203 1 75.56 782 ARG A O 1
ATOM 6067 N N . ALA A 1 783 ? -36.375 -13.953 14.633 1 80.81 783 ALA A N 1
ATOM 6068 C CA . ALA A 1 783 ? -36.062 -14.922 13.586 1 80.81 783 ALA A CA 1
ATOM 6069 C C . ALA A 1 783 ? -34.625 -15.43 13.711 1 80.81 783 ALA A C 1
ATOM 6071 O O . ALA A 1 783 ? -34.375 -16.625 13.625 1 80.81 783 ALA A O 1
ATOM 6072 N N . VAL A 1 784 ? -33.812 -14.523 13.906 1 83.5 784 VAL A N 1
ATOM 6073 C CA . VAL A 1 784 ? -32.406 -14.867 14.102 1 83.5 784 VAL A CA 1
ATOM 6074 C C . VAL A 1 784 ? -32.25 -15.703 15.367 1 83.5 784 VAL A C 1
ATOM 6076 O O . VAL A 1 784 ? -31.516 -16.688 15.375 1 83.5 784 VAL A O 1
ATOM 6079 N N . GLY A 1 785 ? -32.969 -15.25 16.344 1 82.38 785 GLY A N 1
ATOM 6080 C CA . GLY A 1 785 ? -32.969 -16.016 17.594 1 82.38 785 GLY A CA 1
ATOM 6081 C C . GLY A 1 785 ? -33.438 -17.453 17.422 1 82.38 785 GLY A C 1
ATOM 6082 O O . GLY A 1 785 ? -32.844 -18.375 17.969 1 82.38 785 GLY A O 1
ATOM 6083 N N . ILE A 1 786 ? -34.438 -17.625 16.688 1 85.12 786 ILE A N 1
ATOM 6084 C CA . ILE A 1 786 ? -35 -18.938 16.453 1 85.12 786 ILE A CA 1
ATOM 6085 C C . ILE A 1 786 ? -33.969 -19.812 15.711 1 85.12 786 ILE A C 1
ATOM 6087 O O . ILE A 1 786 ? -33.75 -20.953 16.094 1 85.12 786 ILE A O 1
ATOM 6091 N N . ALA A 1 787 ? -33.438 -19.266 14.703 1 87.56 787 ALA A N 1
ATOM 6092 C CA . ALA A 1 787 ? -32.469 -20.016 13.93 1 87.56 787 ALA A CA 1
ATOM 6093 C C . ALA A 1 787 ? -31.266 -20.391 14.789 1 87.56 787 ALA A C 1
ATOM 6095 O O . ALA A 1 787 ? -30.797 -21.531 14.758 1 87.56 787 ALA A O 1
ATOM 6096 N N . MET A 1 788 ? -30.875 -19.484 15.586 1 87.25 788 MET A N 1
ATOM 6097 C CA . MET A 1 788 ? -29.719 -19.719 16.453 1 87.25 788 MET A CA 1
ATOM 6098 C C . MET A 1 788 ? -30.047 -20.781 17.5 1 87.25 788 MET A C 1
ATOM 6100 O O . MET A 1 788 ? -29.25 -21.688 17.75 1 87.25 788 MET A O 1
ATOM 6104 N N . MET A 1 789 ? -31.125 -20.594 18.047 1 85.88 789 MET A N 1
ATOM 6105 C CA . MET A 1 789 ? -31.531 -21.531 19.109 1 85.88 789 MET A CA 1
ATOM 6106 C C . MET A 1 789 ? -31.656 -22.953 18.562 1 85.88 789 MET A C 1
ATOM 6108 O O . MET A 1 789 ? -31.156 -23.891 19.172 1 85.88 789 MET A O 1
ATOM 6112 N N . ARG A 1 790 ? -32.219 -23.062 17.484 1 88.88 790 ARG A N 1
ATOM 6113 C CA . ARG A 1 790 ? -32.469 -24.391 16.922 1 88.88 790 ARG A CA 1
ATOM 6114 C C . ARG A 1 790 ? -31.141 -25.031 16.5 1 88.88 790 ARG A C 1
ATOM 6116 O O . ARG A 1 790 ? -30.891 -26.203 16.797 1 88.88 790 ARG A O 1
ATOM 6123 N N . LEU A 1 791 ? -30.359 -24.312 15.844 1 91.25 791 LEU A N 1
ATOM 6124 C CA . LEU A 1 791 ? -29.109 -24.859 15.32 1 91.25 791 LEU A CA 1
ATOM 6125 C C . LEU A 1 791 ? -28.094 -25.062 16.453 1 91.25 791 LEU A C 1
ATOM 6127 O O . LEU A 1 791 ? -27.484 -26.125 16.547 1 91.25 791 LEU A O 1
ATOM 6131 N N . ASN A 1 792 ? -27.984 -24.047 17.266 1 90.06 792 ASN A N 1
ATOM 6132 C CA . ASN A 1 792 ? -26.953 -24.125 18.297 1 90.06 792 ASN A CA 1
ATOM 6133 C C . ASN A 1 792 ? -27.344 -25.109 19.406 1 90.06 792 ASN A C 1
ATOM 6135 O O . ASN A 1 792 ? -26.469 -25.766 19.984 1 90.06 792 ASN A O 1
ATOM 6139 N N . ASP A 1 793 ? -28.578 -25.219 19.641 1 88.06 793 ASP A N 1
ATOM 6140 C CA . ASP A 1 793 ? -29.031 -26.25 20.578 1 88.06 793 ASP A CA 1
ATOM 6141 C C . ASP A 1 793 ? -28.781 -27.656 20 1 88.06 793 ASP A C 1
ATOM 6143 O O . ASP A 1 793 ? -28.391 -28.562 20.734 1 88.06 793 ASP A O 1
ATOM 6147 N N . TYR A 1 794 ? -29.047 -27.766 18.75 1 92.31 794 TYR A N 1
ATOM 6148 C CA . TYR A 1 794 ? -28.766 -29.031 18.078 1 92.31 794 TYR A CA 1
ATOM 6149 C C . TYR A 1 794 ? -27.281 -29.391 18.188 1 92.31 794 TYR A C 1
ATOM 6151 O O . TYR A 1 794 ? -26.938 -30.531 18.516 1 92.31 794 TYR A O 1
ATOM 6159 N N . VAL A 1 795 ? -26.484 -28.422 17.969 1 92.75 795 VAL A N 1
ATOM 6160 C CA . VAL A 1 795 ? -25.047 -28.672 18.016 1 92.75 795 VAL A CA 1
ATOM 6161 C C . VAL A 1 795 ? -24.625 -29.016 19.453 1 92.75 795 VAL A C 1
ATOM 6163 O O . VAL A 1 795 ? -23.781 -29.891 19.656 1 92.75 795 VAL A O 1
ATOM 6166 N N . ALA A 1 796 ? -25.281 -28.375 20.406 1 89.56 796 ALA A N 1
ATOM 6167 C CA . ALA A 1 796 ? -24.922 -28.562 21.797 1 89.56 796 ALA A CA 1
ATOM 6168 C C . ALA A 1 796 ? -25.312 -29.953 22.297 1 89.56 796 ALA A C 1
ATOM 6170 O O . ALA A 1 796 ? -24.609 -30.547 23.109 1 89.56 796 ALA A O 1
ATOM 6171 N N . CYS A 1 797 ? -26.453 -30.5 21.781 1 90.38 797 CYS A N 1
ATOM 6172 C CA . CYS A 1 797 ? -26.938 -31.75 22.328 1 90.38 797 CYS A CA 1
ATOM 6173 C C . CYS A 1 797 ? -27.297 -32.719 21.219 1 90.38 797 CYS A C 1
ATOM 6175 O O . CYS A 1 797 ? -27.875 -33.781 21.484 1 90.38 797 CYS A O 1
ATOM 6177 N N . LEU A 1 798 ? -27.047 -32.375 20.047 1 91.38 798 LEU A N 1
ATOM 6178 C CA . LEU A 1 798 ? -27.25 -33.188 18.844 1 91.38 798 LEU A CA 1
ATOM 6179 C C . LEU A 1 798 ? -28.688 -33.688 18.766 1 91.38 798 LEU A C 1
ATOM 6181 O O . LEU A 1 798 ? -28.938 -34.812 18.328 1 91.38 798 LEU A O 1
ATOM 6185 N N . GLY A 1 799 ? -29.609 -32.844 19.359 1 86.62 799 GLY A N 1
ATOM 6186 C CA . GLY A 1 799 ? -31.031 -33.094 19.25 1 86.62 799 GLY A CA 1
ATOM 6187 C C . GLY A 1 799 ? -31.578 -33.969 20.359 1 86.62 799 GLY A C 1
ATOM 6188 O O . GLY A 1 799 ? -32.781 -34.219 20.422 1 86.62 799 GLY A O 1
ATOM 6189 N N . PHE A 1 800 ? -30.828 -34.438 21.234 1 89 800 PHE A N 1
ATOM 6190 C CA . PHE A 1 800 ? -31.266 -35.406 22.219 1 89 800 PHE A CA 1
ATOM 6191 C C . PHE A 1 800 ? -31.766 -34.719 23.484 1 89 800 PHE A C 1
ATOM 6193 O O . PHE A 1 800 ? -32.438 -35.344 24.312 1 89 800 PHE A O 1
ATOM 6200 N N . ALA A 1 801 ? -31.391 -33.469 23.609 1 80.44 801 ALA A N 1
ATOM 6201 C CA . ALA A 1 801 ? -31.844 -32.75 24.797 1 80.44 801 ALA A CA 1
ATOM 6202 C C . ALA A 1 801 ? -33.344 -32.5 24.734 1 80.44 801 ALA A C 1
ATOM 6204 O O . ALA A 1 801 ? -34 -32.25 25.75 1 80.44 801 ALA A O 1
ATOM 6205 N N . GLU A 1 802 ? -33.938 -32.562 23.547 1 79.38 802 GLU A N 1
ATOM 6206 C CA . GLU A 1 802 ? -35.375 -32.312 23.359 1 79.38 802 GLU A CA 1
ATOM 6207 C C . GLU A 1 802 ? -36.188 -33.562 23.688 1 79.38 802 GLU A C 1
ATOM 6209 O O . GLU A 1 802 ? -37.406 -33.469 23.875 1 79.38 802 GLU A O 1
ATOM 6214 N N . LEU A 1 803 ? -35.531 -34.625 23.875 1 82.75 803 LEU A N 1
ATOM 6215 C CA . LEU A 1 803 ? -36.219 -35.875 24.156 1 82.75 803 LEU A CA 1
ATOM 6216 C C . LEU A 1 803 ? -36.406 -36.062 25.672 1 82.75 803 LEU A C 1
ATOM 6218 O O . LEU A 1 803 ? -35.656 -35.5 26.469 1 82.75 803 LEU A O 1
ATOM 6222 N N . ASP A 1 804 ? -37.438 -36.812 25.984 1 81.94 804 ASP A N 1
ATOM 6223 C CA . ASP A 1 804 ? -37.625 -37.188 27.375 1 81.94 804 ASP A CA 1
ATOM 6224 C C . ASP A 1 804 ? -36.469 -38.031 27.906 1 81.94 804 ASP A C 1
ATOM 6226 O O . ASP A 1 804 ? -35.844 -38.781 27.141 1 81.94 804 ASP A O 1
ATOM 6230 N N . GLU A 1 805 ? -36.156 -37.906 29.078 1 83.19 805 GLU A N 1
ATOM 6231 C CA . GLU A 1 805 ? -35 -38.531 29.688 1 83.19 805 GLU A CA 1
ATOM 6232 C C . GLU A 1 805 ? -34.969 -40.031 29.422 1 83.19 805 GLU A C 1
ATOM 6234 O O . GLU A 1 805 ? -33.906 -40.625 29.219 1 83.19 805 GLU A O 1
ATOM 6239 N N . ALA A 1 806 ? -36.125 -40.594 29.438 1 80.62 806 ALA A N 1
ATOM 6240 C CA . ALA A 1 806 ? -36.219 -42.031 29.25 1 80.62 806 ALA A CA 1
ATOM 6241 C C . ALA A 1 806 ? -35.875 -42.438 27.828 1 80.62 806 ALA A C 1
ATOM 6243 O O . ALA A 1 806 ? -35.375 -43.531 27.578 1 80.62 806 ALA A O 1
ATOM 6244 N N . ALA A 1 807 ? -36.031 -41.469 26.906 1 84.44 807 ALA A N 1
ATOM 6245 C CA . ALA A 1 807 ? -35.812 -41.75 25.484 1 84.44 807 ALA A CA 1
ATOM 6246 C C . ALA A 1 807 ? -34.375 -41.375 25.062 1 84.44 807 ALA A C 1
ATOM 6248 O O . ALA A 1 807 ? -33.969 -41.719 23.969 1 84.44 807 ALA A O 1
ATOM 6249 N N . ARG A 1 808 ? -33.688 -40.844 25.969 1 90.06 808 ARG A N 1
ATOM 6250 C CA . ARG A 1 808 ? -32.312 -40.438 25.656 1 90.06 808 ARG A CA 1
ATOM 6251 C C . ARG A 1 808 ? -31.359 -41.594 25.812 1 90.06 808 ARG A C 1
ATOM 6253 O O . ARG A 1 808 ? -31.594 -42.5 26.609 1 90.06 808 ARG A O 1
ATOM 6260 N N . PRO A 1 809 ? -30.297 -41.562 25.031 1 87.5 809 PRO A N 1
ATOM 6261 C CA . PRO A 1 809 ? -29.281 -42.594 25.234 1 87.5 809 PRO A CA 1
ATOM 6262 C C . PRO A 1 809 ? -28.688 -42.562 26.641 1 87.5 809 PRO A C 1
ATOM 6264 O O . PRO A 1 809 ? -28.656 -41.531 27.281 1 87.5 809 PRO A O 1
ATOM 6267 N N . GLY A 1 810 ? -28.312 -43.688 27.094 1 81 810 GLY A N 1
ATOM 6268 C CA . GLY A 1 810 ? -27.797 -43.812 28.453 1 81 810 GLY A CA 1
ATOM 6269 C C . GLY A 1 810 ? -26.281 -43.906 28.516 1 81 810 GLY A C 1
ATOM 6270 O O . GLY A 1 810 ? -25.641 -44.188 27.516 1 81 810 GLY A O 1
ATOM 6271 N N . PHE A 1 811 ? -25.766 -43.5 29.641 1 83 811 PHE A N 1
ATOM 6272 C CA . PHE A 1 811 ? -24.359 -43.719 29.922 1 83 811 PHE A CA 1
ATOM 6273 C C . PHE A 1 811 ? -24.172 -44.562 31.188 1 83 811 PHE A C 1
ATOM 6275 O O . PHE A 1 811 ? -24.734 -44.219 32.219 1 83 811 PHE A O 1
ATOM 6282 N N . PRO A 1 812 ? -23.422 -45.531 30.984 1 78.88 812 PRO A N 1
ATOM 6283 C CA . PRO A 1 812 ? -22.656 -46.031 29.844 1 78.88 812 PRO A CA 1
ATOM 6284 C C . PRO A 1 812 ? -23.531 -46.656 28.766 1 78.88 812 PRO A C 1
ATOM 6286 O O . PRO A 1 812 ? -24.719 -46.906 29 1 78.88 812 PRO A O 1
ATOM 6289 N N . GLU A 1 813 ? -23.016 -46.812 27.547 1 80.75 813 GLU A N 1
ATOM 6290 C CA . GLU A 1 813 ? -23.781 -47.312 26.422 1 80.75 813 GLU A CA 1
ATOM 6291 C C . GLU A 1 813 ? -24.031 -48.812 26.562 1 80.75 813 GLU A C 1
ATOM 6293 O O . GLU A 1 813 ? -23.281 -49.5 27.266 1 80.75 813 GLU A O 1
ATOM 6298 N N . ALA A 1 814 ? -25.188 -49.312 26.031 1 71.88 814 ALA A N 1
ATOM 6299 C CA . ALA A 1 814 ? -25.469 -50.75 26.062 1 71.88 814 ALA A CA 1
ATOM 6300 C C . ALA A 1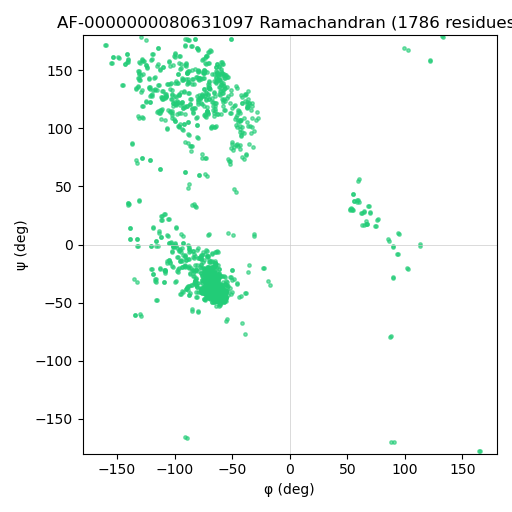 814 ? -24.234 -51.562 25.609 1 71.88 814 ALA A C 1
ATOM 6302 O O . ALA A 1 814 ? -23.484 -51.094 24.734 1 71.88 814 ALA A O 1
ATOM 6303 N N . PRO A 1 815 ? -23.906 -52.5 26.172 1 72.75 815 PRO A N 1
ATOM 6304 C CA . PRO A 1 815 ? -24.75 -53.375 27 1 72.75 815 PRO A CA 1
ATOM 6305 C C . PRO A 1 815 ? -24.594 -53.094 28.5 1 72.75 815 PRO A C 1
ATOM 6307 O O . PRO A 1 815 ? -25.219 -53.75 29.312 1 72.75 815 PRO A O 1
ATOM 6310 N N . GLN A 1 816 ? -23.781 -52.219 28.859 1 74.62 816 GLN A N 1
ATOM 6311 C CA . GLN A 1 816 ? -23.641 -51.906 30.281 1 74.62 816 GLN A CA 1
ATOM 6312 C C . GLN A 1 816 ? -24.938 -51.281 30.812 1 74.62 816 GLN A C 1
ATOM 6314 O O . GLN A 1 816 ? -25.656 -50.625 30.078 1 74.62 816 GLN A O 1
ATOM 6319 N N . PRO A 1 817 ? -25.234 -51.688 32 1 77.06 817 PRO A N 1
ATOM 6320 C CA . PRO A 1 817 ? -26.453 -51.125 32.562 1 77.06 817 PRO A CA 1
ATOM 6321 C C . PRO A 1 817 ? -26.422 -49.594 32.625 1 77.06 817 PRO A C 1
ATOM 6323 O O . PRO A 1 817 ? -25.406 -49 33.031 1 77.06 817 PRO A O 1
ATOM 6326 N N . ARG A 1 818 ? -27.5 -48.906 32.188 1 80.31 818 ARG A N 1
ATOM 6327 C CA . ARG A 1 818 ? -27.672 -47.438 32.094 1 80.31 818 ARG A CA 1
ATOM 6328 C C . ARG A 1 818 ? -27.656 -46.812 33.469 1 80.31 818 ARG A C 1
ATOM 6330 O O . ARG A 1 818 ? -28.453 -47.156 34.344 1 80.31 818 ARG A O 1
ATOM 6337 N N . ALA A 1 819 ? -26.719 -46 33.75 1 80.19 819 ALA A N 1
ATOM 6338 C CA . ALA A 1 819 ? -26.656 -45.312 35.031 1 80.19 819 ALA A CA 1
ATOM 6339 C C . ALA A 1 819 ? -27.422 -44 35 1 80.19 819 ALA A C 1
ATOM 6341 O O . ALA A 1 819 ? -28.078 -43.625 35.969 1 80.19 819 ALA A O 1
ATOM 6342 N N . ARG A 1 820 ? -27.328 -43.312 33.906 1 85.12 820 ARG A N 1
ATOM 6343 C CA . ARG A 1 820 ? -28.016 -42.031 33.719 1 85.12 820 ARG A CA 1
ATOM 6344 C C . ARG A 1 820 ? -28.266 -41.75 32.25 1 85.12 820 ARG A C 1
ATOM 6346 O O . ARG A 1 820 ? -27.578 -42.25 31.375 1 85.12 820 ARG A O 1
ATOM 6353 N N . ALA A 1 821 ? -29.266 -40.938 32.062 1 87.62 821 ALA A N 1
ATOM 6354 C CA . ALA A 1 821 ? -29.516 -40.438 30.703 1 87.62 821 ALA A CA 1
ATOM 6355 C C . ALA A 1 821 ? -28.547 -39.281 30.375 1 87.62 821 ALA A C 1
ATOM 6357 O O . ALA A 1 821 ? -28.172 -38.5 31.234 1 87.62 821 ALA A O 1
ATOM 6358 N N . ILE A 1 822 ? -28.109 -39.25 29.188 1 89.75 822 ILE A N 1
ATOM 6359 C CA . ILE A 1 822 ? -27.203 -38.188 28.797 1 89.75 822 ILE A CA 1
ATOM 6360 C C . ILE A 1 822 ? -27.875 -36.812 28.922 1 89.75 822 ILE A C 1
ATOM 6362 O O . ILE A 1 822 ? -29.094 -36.719 28.766 1 89.75 822 ILE A O 1
ATOM 6366 N N . PHE A 1 823 ? -27.094 -35.781 29.281 1 89.31 823 PHE A N 1
ATOM 6367 C CA . PHE A 1 823 ? -27.453 -34.375 29.406 1 89.31 823 PHE A CA 1
ATOM 6368 C C . PHE A 1 823 ? -28.438 -34.156 30.547 1 89.31 823 PHE A C 1
ATOM 6370 O O . PHE A 1 823 ? -29.25 -33.25 30.516 1 89.31 823 PHE A O 1
ATOM 6377 N N . THR A 1 824 ? -28.484 -35.031 31.406 1 81.31 824 THR A N 1
ATOM 6378 C CA . THR A 1 824 ? -29.266 -34.844 32.625 1 81.31 824 THR A CA 1
ATOM 6379 C C . THR A 1 824 ? -28.562 -33.875 33.562 1 81.31 824 THR A C 1
ATOM 6381 O O . THR A 1 824 ? -27.375 -34.062 33.875 1 81.31 824 THR A O 1
ATOM 6384 N N . PRO A 1 825 ? -29.219 -32.812 33.844 1 75.12 825 PRO A N 1
ATOM 6385 C CA . PRO A 1 825 ? -28.578 -31.828 34.75 1 75.12 825 PRO A CA 1
ATOM 6386 C C . PRO A 1 825 ? -28.312 -32.406 36.156 1 75.12 825 PRO A C 1
ATOM 6388 O O . PRO A 1 825 ? -29.062 -33.281 36.625 1 75.12 825 PRO A O 1
ATOM 6391 N N . PRO A 1 826 ? -27.219 -32.062 36.719 1 70.19 826 PRO A N 1
ATOM 6392 C CA . PRO A 1 826 ? -26.953 -32.531 38.062 1 70.19 826 PRO A CA 1
ATOM 6393 C C . PRO A 1 826 ? -28.047 -32.125 39.062 1 70.19 826 PRO A C 1
ATOM 6395 O O . PRO A 1 826 ? -28.656 -31.078 38.906 1 70.19 826 PRO A O 1
ATOM 6398 N N . PRO A 1 827 ? -28.422 -33 39.875 1 65.38 827 PRO A N 1
ATOM 6399 C CA . PRO A 1 827 ? -29.453 -32.656 40.844 1 65.38 827 PRO A CA 1
ATOM 6400 C C . PRO A 1 827 ? -29.125 -31.391 41.625 1 65.38 827 PRO A C 1
ATOM 6402 O O . PRO A 1 827 ? -27.969 -31.125 41.938 1 65.38 827 PRO A O 1
ATOM 6405 N N . VAL A 1 828 ? -29.953 -30.375 41.594 1 62.41 828 VAL A N 1
ATOM 6406 C CA . VAL A 1 828 ? -29.812 -29.141 42.344 1 62.41 828 VAL A CA 1
ATOM 6407 C C . VAL A 1 828 ? -29.875 -29.453 43.844 1 62.41 828 VAL A C 1
ATOM 6409 O O . VAL A 1 828 ? -30.844 -30.062 44.312 1 62.41 828 VAL A O 1
ATOM 6412 N N . PRO A 1 829 ? -28.812 -29.297 44.562 1 60.91 829 PRO A N 1
ATOM 6413 C CA . PRO A 1 829 ? -28.891 -29.594 45.969 1 60.91 829 PRO A CA 1
ATOM 6414 C C . PRO A 1 829 ? -29.953 -28.766 46.688 1 60.91 829 PRO A C 1
ATOM 6416 O O . PRO A 1 829 ? -30.266 -27.641 46.25 1 60.91 829 PRO A O 1
ATOM 6419 N N . ALA A 1 830 ? -30.922 -29.312 47.344 1 62.91 830 ALA A N 1
ATOM 6420 C CA . ALA A 1 830 ? -31.984 -28.625 48.094 1 62.91 830 ALA A CA 1
ATOM 6421 C C . ALA A 1 830 ? -31.469 -27.375 48.781 1 62.91 830 ALA A C 1
ATOM 6423 O O . ALA A 1 830 ? -32.219 -26.406 48.969 1 62.91 830 ALA A O 1
ATOM 6424 N N . GLY A 1 831 ? -30.062 -27.25 49.094 1 59.12 831 GLY A N 1
ATOM 6425 C CA . GLY A 1 831 ? -29.391 -26.125 49.719 1 59.12 831 GLY A CA 1
ATOM 6426 C C . GLY A 1 831 ? -28.234 -25.578 48.906 1 59.12 831 GLY A C 1
ATOM 6427 O O . GLY A 1 831 ? -28.156 -25.844 47.688 1 59.12 831 GLY A O 1
ATOM 6428 N N . LEU A 1 832 ? -27.547 -24.453 49.344 1 57.44 832 LEU A N 1
ATOM 6429 C CA . LEU A 1 832 ? -26.344 -23.953 48.688 1 57.44 832 LEU A CA 1
ATOM 6430 C C . LEU A 1 832 ? -25.375 -25.094 48.375 1 57.44 832 LEU A C 1
ATOM 6432 O O . LEU A 1 832 ? -25.078 -25.906 49.281 1 57.44 832 LEU A O 1
ATOM 6436 N N . PRO A 1 833 ? -25.25 -25.453 47.219 1 55.91 833 PRO A N 1
ATOM 6437 C CA . PRO A 1 833 ? -24.359 -26.594 46.906 1 55.91 833 PRO A CA 1
ATOM 6438 C C . PRO A 1 833 ? -23.047 -26.516 47.688 1 55.91 833 PRO A C 1
ATOM 6440 O O . PRO A 1 833 ? -22.438 -25.453 47.781 1 55.91 833 PRO A O 1
ATOM 6443 N N . PRO A 1 834 ? -22.812 -27.266 48.625 1 56.44 834 PRO A N 1
ATOM 6444 C CA . PRO A 1 834 ? -21.5 -27.203 49.25 1 56.44 834 PRO A CA 1
ATOM 6445 C C . PRO A 1 834 ? -20.359 -27.188 48.219 1 56.44 834 PRO A C 1
ATOM 6447 O O . PRO A 1 834 ? -20.422 -27.906 47.219 1 56.44 834 PRO A O 1
ATOM 6450 N N . LEU A 1 835 ? -19.75 -26 47.969 1 55.25 835 LEU A N 1
ATOM 6451 C CA . LEU A 1 835 ? -18.578 -25.953 47.094 1 55.25 835 LEU A CA 1
ATOM 6452 C C . LEU A 1 835 ? -17.516 -26.938 47.562 1 55.25 835 LEU A C 1
ATOM 6454 O O . LEU A 1 835 ? -16.906 -26.766 48.625 1 55.25 835 LEU A O 1
ATOM 6458 N N . ASP A 1 836 ? -17.641 -28.078 47.406 1 53.97 836 ASP A N 1
ATOM 6459 C CA . ASP A 1 836 ? -16.547 -28.969 47.781 1 53.97 836 ASP A CA 1
ATOM 6460 C C . ASP A 1 836 ? -15.258 -28.609 47.062 1 53.97 836 ASP A C 1
ATOM 6462 O O . ASP A 1 836 ? -15.281 -27.875 46.062 1 53.97 836 ASP A O 1
ATOM 6466 N N . GLY A 1 837 ? -14 -28.75 47.594 1 55.56 837 GLY A N 1
ATOM 6467 C CA . GLY A 1 837 ? -12.688 -28.422 47.062 1 55.56 837 GLY A CA 1
ATOM 6468 C C . GLY A 1 837 ? -12.453 -28.953 45.688 1 55.56 837 GLY A C 1
ATOM 6469 O O . GLY A 1 837 ? -11.469 -28.594 45.031 1 55.56 837 GLY A O 1
ATOM 6470 N N . ARG A 1 838 ? -13.219 -30 45.281 1 55.44 838 ARG A N 1
ATOM 6471 C CA . ARG A 1 838 ? -12.875 -30.562 43.969 1 55.44 838 ARG A CA 1
ATOM 6472 C C . ARG A 1 838 ? -13.836 -30.078 42.875 1 55.44 838 ARG A C 1
ATOM 6474 O O . ARG A 1 838 ? -15.055 -30.109 43.062 1 55.44 838 ARG A O 1
ATOM 6481 N N . ARG A 1 839 ? -13.242 -29.5 41.969 1 61.44 839 ARG A N 1
ATOM 6482 C CA . ARG A 1 839 ? -13.977 -29.016 40.812 1 61.44 839 ARG A CA 1
ATOM 6483 C C . ARG A 1 839 ? -14.742 -30.156 40.125 1 61.44 839 ARG A C 1
ATOM 6485 O O . ARG A 1 839 ? -14.203 -31.25 39.938 1 61.44 839 ARG A O 1
ATOM 6492 N N . LEU A 1 840 ? -16.062 -30.172 40.062 1 64.62 840 LEU A N 1
ATOM 6493 C CA . LEU A 1 840 ? -16.859 -31.141 39.312 1 64.62 840 LEU A CA 1
ATOM 6494 C C . LEU A 1 840 ? -16.406 -31.203 37.844 1 64.62 840 LEU A C 1
ATOM 6496 O O . LEU A 1 840 ? -16.141 -30.156 37.219 1 64.62 840 LEU A O 1
ATOM 6500 N N . PRO A 1 841 ? -16.125 -32.375 37.344 1 73.94 841 PRO A N 1
ATOM 6501 C CA . PRO A 1 841 ? -15.641 -32.5 35.969 1 73.94 841 PRO A CA 1
ATOM 6502 C C . PRO A 1 841 ? -16.75 -32.281 34.938 1 73.94 841 PRO A C 1
ATOM 6504 O O . PRO A 1 841 ? -17.047 -33.188 34.125 1 73.94 841 PRO A O 1
ATOM 6507 N N . MET A 1 842 ? -17.312 -31.172 34.938 1 76.56 842 MET A N 1
ATOM 6508 C CA . MET A 1 842 ? -18.453 -30.828 34.094 1 76.56 842 MET A CA 1
ATOM 6509 C C . MET A 1 842 ? -18.078 -30.906 32.625 1 76.56 842 MET A C 1
ATOM 6511 O O . MET A 1 842 ? -18.859 -31.391 31.812 1 76.56 842 MET A O 1
ATOM 6515 N N . GLU A 1 843 ? -16.953 -30.5 32.312 1 81.19 843 GLU A N 1
ATOM 6516 C CA . GLU A 1 843 ? -16.516 -30.5 30.922 1 81.19 843 GLU A CA 1
ATOM 6517 C C . GLU A 1 843 ? -16.375 -31.922 30.391 1 81.19 843 GLU A C 1
ATOM 6519 O O . GLU A 1 843 ? -16.766 -32.219 29.25 1 81.19 843 GLU A O 1
ATOM 6524 N N . ARG A 1 844 ? -15.828 -32.656 31.266 1 84.25 844 ARG A N 1
ATOM 6525 C CA . ARG A 1 844 ? -15.648 -34.062 30.891 1 84.25 844 ARG A CA 1
ATOM 6526 C C . ARG A 1 844 ? -17 -34.75 30.703 1 84.25 844 ARG A C 1
ATOM 6528 O O . ARG A 1 844 ? -17.203 -35.469 29.719 1 84.25 844 ARG A O 1
ATOM 6535 N N . ASP A 1 845 ? -17.875 -34.562 31.641 1 83.56 845 ASP A N 1
ATOM 6536 C CA . ASP A 1 845 ? -19.188 -35.219 31.562 1 83.56 845 ASP A CA 1
ATOM 6537 C C . ASP A 1 845 ? -19.953 -34.75 30.328 1 83.56 845 ASP A C 1
ATOM 6539 O O . ASP A 1 845 ? -20.609 -35.562 29.672 1 83.56 845 ASP A O 1
ATOM 6543 N N . ARG A 1 846 ? -19.859 -33.469 30.062 1 87.81 846 ARG A N 1
ATOM 6544 C CA . ARG A 1 846 ? -20.516 -32.938 28.875 1 87.81 846 ARG A CA 1
ATOM 6545 C C . ARG A 1 846 ? -19.922 -33.562 27.609 1 87.81 846 ARG A C 1
ATOM 6547 O O . ARG A 1 846 ? -20.656 -33.875 26.672 1 87.81 846 ARG A O 1
ATOM 6554 N N . PHE A 1 847 ? -18.672 -33.75 27.672 1 90.88 847 PHE A N 1
ATOM 6555 C CA . PHE A 1 847 ? -18 -34.375 26.531 1 90.88 847 PHE A CA 1
ATOM 6556 C C . PHE A 1 847 ? -18.422 -35.812 26.344 1 90.88 847 PHE A C 1
ATOM 6558 O O . PHE A 1 847 ? -18.688 -36.25 25.234 1 90.88 847 PHE A O 1
ATOM 6565 N N . ILE A 1 848 ? -18.484 -36.469 27.438 1 87.12 848 ILE A N 1
ATOM 6566 C CA . ILE A 1 848 ? -18.875 -37.875 27.391 1 87.12 848 ILE A CA 1
ATOM 6567 C C . ILE A 1 848 ? -20.312 -38 26.891 1 87.12 848 ILE A C 1
ATOM 6569 O O . ILE A 1 848 ? -20.609 -38.812 26.016 1 87.12 848 ILE A O 1
ATOM 6573 N N . ASP A 1 849 ? -21.172 -37.188 27.406 1 89.12 849 ASP A N 1
ATOM 6574 C CA . ASP A 1 849 ? -22.562 -37.188 26.969 1 89.12 849 ASP A CA 1
ATOM 6575 C C . ASP A 1 849 ? -22.656 -36.875 25.469 1 89.12 849 ASP A C 1
ATOM 6577 O O . ASP A 1 849 ? -23.406 -37.562 24.75 1 89.12 849 ASP A O 1
ATOM 6581 N N . TRP A 1 850 ? -21.953 -35.906 25.062 1 92.81 850 TRP A N 1
ATOM 6582 C CA . TRP A 1 850 ? -21.969 -35.531 23.656 1 92.81 850 TRP A CA 1
ATOM 6583 C C . TRP A 1 850 ? -21.438 -36.656 22.781 1 92.81 850 TRP A C 1
ATOM 6585 O O . TRP A 1 850 ? -21.938 -36.875 21.672 1 92.81 850 TRP A O 1
ATOM 6595 N N . GLY A 1 851 ? -20.406 -37.406 23.312 1 90.62 851 GLY A N 1
ATOM 6596 C CA . GLY A 1 851 ? -19.875 -38.531 22.578 1 90.62 851 GLY A CA 1
ATOM 6597 C C . GLY A 1 851 ? -20.891 -39.656 22.391 1 90.62 851 GLY A C 1
ATOM 6598 O O . GLY A 1 851 ? -20.969 -40.25 21.312 1 90.62 851 GLY A O 1
ATOM 6599 N N . VAL A 1 852 ? -21.625 -39.875 23.422 1 88.06 852 VAL A N 1
ATOM 6600 C CA . VAL A 1 852 ? -22.672 -40.906 23.359 1 88.06 852 VAL A CA 1
ATOM 6601 C C . VAL A 1 852 ? -23.766 -40.438 22.391 1 88.06 852 VAL A C 1
ATOM 6603 O O . VAL A 1 852 ? -24.25 -41.219 21.578 1 88.06 852 VAL A O 1
ATOM 6606 N N . ALA A 1 853 ? -24.062 -39.219 22.5 1 91.25 853 ALA A N 1
ATOM 6607 C CA . ALA A 1 853 ? -25.062 -38.656 21.594 1 91.25 853 ALA A CA 1
ATOM 6608 C C . ALA A 1 853 ? -24.594 -38.75 20.141 1 91.25 853 ALA A C 1
ATOM 6610 O O . ALA A 1 853 ? -25.391 -39.062 19.266 1 91.25 853 ALA A O 1
ATOM 6611 N N . PHE A 1 854 ? -23.391 -38.5 19.938 1 92.56 854 PHE A N 1
ATOM 6612 C CA . PHE A 1 854 ? -22.828 -38.5 18.594 1 92.56 854 PHE A CA 1
ATOM 6613 C C . PHE A 1 854 ? -22.891 -39.906 18 1 92.56 854 PHE A C 1
ATOM 6615 O O . PHE A 1 854 ? -23.266 -40.062 16.828 1 92.56 854 PHE A O 1
ATOM 6622 N N . ARG A 1 855 ? -22.5 -40.812 18.766 1 87.44 855 ARG A N 1
ATOM 6623 C CA . ARG A 1 855 ? -22.578 -42.188 18.312 1 87.44 855 ARG A CA 1
ATOM 6624 C C . ARG A 1 855 ? -24.016 -42.562 17.938 1 87.44 855 ARG A C 1
ATOM 6626 O O . ARG A 1 855 ? -24.25 -43.188 16.891 1 87.44 855 ARG A O 1
ATOM 6633 N N . GLN A 1 856 ? -24.906 -42.25 18.812 1 85 856 GLN A N 1
ATOM 6634 C CA . GLN A 1 856 ? -26.312 -42.562 18.547 1 85 856 GLN A CA 1
ATOM 6635 C C . GLN A 1 856 ? -26.828 -41.812 17.312 1 85 856 GLN A C 1
ATOM 6637 O O . GLN A 1 856 ? -27.562 -42.406 16.516 1 85 856 GLN A O 1
ATOM 6642 N N . LEU A 1 857 ? -26.469 -40.625 17.203 1 87.88 857 LEU A N 1
ATOM 6643 C CA . LEU A 1 857 ? -26.828 -39.844 16.031 1 87.88 857 LEU A CA 1
ATOM 6644 C C . LEU A 1 857 ? -26.344 -40.531 14.75 1 87.88 857 LEU A C 1
ATOM 6646 O O . LEU A 1 857 ? -27.094 -40.625 13.773 1 87.88 857 LEU A O 1
ATOM 6650 N N . GLY A 1 858 ? -25.109 -41 14.695 1 83.5 858 GLY A N 1
ATOM 6651 C CA . GLY A 1 858 ? -24.547 -41.688 13.547 1 83.5 858 GLY A CA 1
ATOM 6652 C C . GLY A 1 858 ? -25.297 -42.938 13.188 1 83.5 858 GLY A C 1
ATOM 6653 O O . GLY A 1 858 ? -25.531 -43.219 12.008 1 83.5 858 GLY A O 1
ATOM 6654 N N . LEU A 1 859 ? -25.641 -43.594 14.234 1 78.75 859 LEU A N 1
ATOM 6655 C CA . LEU A 1 859 ? -26.375 -44.812 14.023 1 78.75 859 LEU A CA 1
ATOM 6656 C C . LEU A 1 859 ? -27.766 -44.531 13.461 1 78.75 859 LEU A C 1
ATOM 6658 O O . LEU A 1 859 ? -28.25 -45.25 12.586 1 78.75 859 LEU A O 1
ATOM 6662 N N . ASP A 1 860 ? -28.328 -43.531 13.984 1 78.06 860 ASP A N 1
ATOM 6663 C CA . ASP A 1 860 ? -29.625 -43.156 13.477 1 78.06 860 ASP A CA 1
ATOM 6664 C C . ASP A 1 860 ? -29.531 -42.688 12.023 1 78.06 860 ASP A C 1
ATOM 6666 O O . ASP A 1 860 ? -30.469 -42.875 11.242 1 78.06 860 ASP A O 1
ATOM 6670 N N . ASN A 1 861 ? -28.453 -42.031 11.727 1 77 861 ASN A N 1
ATOM 6671 C CA . ASN A 1 861 ? -28.234 -41.531 10.375 1 77 861 ASN A CA 1
ATOM 6672 C C . ASN A 1 861 ? -28.109 -42.656 9.375 1 77 861 ASN A C 1
ATOM 6674 O O . ASN A 1 861 ? -28.5 -42.531 8.211 1 77 861 ASN A O 1
ATOM 6678 N N . VAL A 1 862 ? -27.406 -43.75 9.766 1 64.31 862 VAL A N 1
ATOM 6679 C CA . VAL A 1 862 ? -27.234 -44.906 8.906 1 64.31 862 VAL A CA 1
ATOM 6680 C C . VAL A 1 862 ? -28.594 -45.438 8.461 1 64.31 862 VAL A C 1
ATOM 6682 O O . VAL A 1 862 ? -28.781 -45.781 7.293 1 64.31 862 VAL A O 1
ATOM 6685 N N . SER A 1 863 ? -29.422 -45.406 9.438 1 56.16 863 SER A N 1
ATOM 6686 C CA . SER A 1 863 ? -30.766 -45.875 9.141 1 56.16 863 SER A CA 1
ATOM 6687 C C . SER A 1 863 ? -31.516 -44.875 8.258 1 56.16 863 SER A C 1
ATOM 6689 O O . SER A 1 863 ? -32.438 -45.281 7.527 1 56.16 863 SER A O 1
ATOM 6691 N N . PHE A 1 864 ? -31.078 -43.688 8.367 1 53.94 864 PHE A N 1
ATOM 6692 C CA . PHE A 1 864 ? -31.688 -42.594 7.613 1 53.94 864 PHE A CA 1
ATOM 6693 C C . PHE A 1 864 ? -31.109 -42.5 6.211 1 53.94 864 PHE A C 1
ATOM 6695 O O . PHE A 1 864 ? -31.828 -42.25 5.242 1 53.94 864 PHE A O 1
ATOM 6702 N N . ALA A 1 865 ? -29.734 -42.375 6.062 1 49.81 865 ALA A N 1
ATOM 6703 C CA . ALA A 1 865 ? -28.969 -42.25 4.82 1 49.81 865 ALA A CA 1
ATOM 6704 C C . ALA A 1 865 ? -29.297 -43.438 3.879 1 49.81 865 ALA A C 1
ATOM 6706 O O . ALA A 1 865 ? -29.281 -43.25 2.658 1 49.81 865 ALA A O 1
ATOM 6707 N N . GLY A 1 866 ? -28.906 -44.656 4.301 1 44.59 866 GLY A N 1
ATOM 6708 C CA . GLY A 1 866 ? -29.172 -45.875 3.559 1 44.59 866 GLY A CA 1
ATOM 6709 C C . GLY A 1 866 ? -30.547 -45.875 2.906 1 44.59 866 GLY A C 1
ATOM 6710 O O . GLY A 1 866 ? -30.875 -46.781 2.141 1 44.59 866 GLY A O 1
ATOM 6711 N N . GLY A 1 867 ? -31.359 -45.438 3.6 1 43.31 867 GLY A N 1
ATOM 6712 C CA . GLY A 1 867 ? -32.688 -45.594 3.029 1 43.31 867 GLY A CA 1
ATOM 6713 C C . GLY A 1 867 ? -32.781 -45.094 1.604 1 43.31 867 GLY A C 1
ATOM 6714 O O . GLY A 1 867 ? -31.875 -44.406 1.114 1 43.31 867 GLY A O 1
ATOM 6715 N N . ARG A 1 868 ? -34 -45.219 0.856 1 49.03 868 ARG A N 1
ATOM 6716 C CA . ARG A 1 868 ? -34.812 -45.344 -0.345 1 49.03 868 ARG A CA 1
ATOM 6717 C C . ARG A 1 868 ? -34.812 -44.031 -1.138 1 49.03 868 ARG A C 1
ATOM 6719 O O . ARG A 1 868 ? -35.594 -43.875 -2.076 1 49.03 868 ARG A O 1
ATOM 6726 N N . GLU A 1 869 ? -33.844 -42.969 -0.658 1 62.03 869 GLU A N 1
ATOM 6727 C CA . GLU A 1 869 ? -34.188 -41.75 -1.411 1 62.03 869 GLU A CA 1
ATOM 6728 C C . GLU A 1 869 ? -33.469 -41.75 -2.77 1 62.03 869 GLU A C 1
ATOM 6730 O O . GLU A 1 869 ? -34.031 -41.25 -3.748 1 62.03 869 GLU A O 1
ATOM 6735 N N . ILE A 1 870 ? -32.156 -42.344 -2.783 1 77.38 870 ILE A N 1
ATOM 6736 C CA . ILE A 1 870 ? -31.469 -42.344 -4.066 1 77.38 870 ILE A CA 1
ATOM 6737 C C . ILE A 1 870 ? -31.781 -43.625 -4.816 1 77.38 870 ILE A C 1
ATOM 6739 O O . ILE A 1 870 ? -31.531 -44.719 -4.32 1 77.38 870 ILE A O 1
ATOM 6743 N N . GLY A 1 871 ? -32.375 -43.531 -5.914 1 76.06 871 GLY A N 1
ATOM 6744 C CA . GLY A 1 871 ? -32.75 -44.688 -6.738 1 76.06 871 GLY A CA 1
ATOM 6745 C C . GLY A 1 871 ? -31.547 -45.531 -7.133 1 76.06 871 GLY A C 1
ATOM 6746 O O . GLY A 1 871 ? -30.406 -45.094 -7.078 1 76.06 871 GLY A O 1
ATOM 6747 N N . GLU A 1 872 ? -31.797 -46.75 -7.434 1 77.31 872 GLU A N 1
ATOM 6748 C CA . GLU A 1 872 ? -30.766 -47.719 -7.793 1 77.31 872 GLU A CA 1
ATOM 6749 C C . GLU A 1 872 ? -29.969 -47.25 -9.008 1 77.31 872 GLU A C 1
ATOM 6751 O O . GLU A 1 872 ? -28.75 -47.438 -9.07 1 77.31 872 GLU A O 1
ATOM 6756 N N . ALA A 1 873 ? -30.656 -46.625 -9.961 1 84.94 873 ALA A N 1
ATOM 6757 C CA . ALA A 1 873 ? -29.984 -46.156 -11.156 1 84.94 873 ALA A CA 1
ATOM 6758 C C . ALA A 1 873 ? -29 -45.031 -10.82 1 84.94 873 ALA A C 1
ATOM 6760 O O . ALA A 1 873 ? -27.891 -45 -11.352 1 84.94 873 ALA A O 1
ATOM 6761 N N . HIS A 1 874 ? -29.469 -44.156 -9.914 1 90.38 874 HIS A N 1
ATOM 6762 C CA . HIS A 1 874 ? -28.609 -43.062 -9.5 1 90.38 874 HIS A CA 1
ATOM 6763 C C . HIS A 1 874 ? -27.438 -43.562 -8.656 1 90.38 874 HIS A C 1
ATOM 6765 O O . HIS A 1 874 ? -26.344 -43 -8.711 1 90.38 874 HIS A O 1
ATOM 6771 N N . ASN A 1 875 ? -27.609 -44.531 -7.871 1 86.94 875 ASN A N 1
ATOM 6772 C CA . ASN A 1 875 ? -26.547 -45.125 -7.074 1 86.94 875 ASN A CA 1
ATOM 6773 C C . ASN A 1 875 ? -25.5 -45.781 -7.957 1 86.94 875 ASN A C 1
ATOM 6775 O O . ASN A 1 875 ? -24.297 -45.688 -7.691 1 86.94 875 ASN A O 1
ATOM 6779 N N . ARG A 1 876 ? -26 -46.469 -8.969 1 86.56 876 ARG A N 1
ATOM 6780 C CA . ARG A 1 876 ? -25.078 -47.094 -9.906 1 86.56 876 ARG A CA 1
ATOM 6781 C C . ARG A 1 876 ? -24.25 -46.062 -10.648 1 86.56 876 ARG A C 1
ATOM 6783 O O . ARG A 1 876 ? -23.047 -46.219 -10.867 1 86.56 876 ARG A O 1
ATOM 6790 N N . ALA A 1 877 ? -24.953 -45.062 -11.055 1 92.5 877 ALA A N 1
ATOM 6791 C CA . ALA A 1 877 ? -24.25 -43.969 -11.727 1 92.5 877 ALA A CA 1
ATOM 6792 C C . ALA A 1 877 ? -23.172 -43.375 -10.836 1 92.5 877 ALA A C 1
ATOM 6794 O O . ALA A 1 877 ? -22.094 -43 -11.305 1 92.5 877 ALA A O 1
ATOM 6795 N N . LEU A 1 878 ? -23.453 -43.188 -9.57 1 92.69 878 LEU A N 1
ATOM 6796 C CA . LEU A 1 878 ? -22.484 -42.656 -8.617 1 92.69 878 LEU A CA 1
ATOM 6797 C C . LEU A 1 878 ? -21.297 -43.594 -8.477 1 92.69 878 LEU A C 1
ATOM 6799 O O . LEU A 1 878 ? -20.156 -43.156 -8.344 1 92.69 878 LEU A O 1
ATOM 6803 N N . GLY A 1 879 ? -21.578 -44.844 -8.445 1 90.31 879 GLY A N 1
ATOM 6804 C CA . GLY A 1 879 ? -20.516 -45.844 -8.406 1 90.31 879 GLY A CA 1
ATOM 6805 C C . GLY A 1 879 ? -19.562 -45.719 -9.578 1 90.31 879 GLY A C 1
ATOM 6806 O O . GLY A 1 879 ? -18.344 -45.844 -9.406 1 90.31 879 GLY A O 1
ATOM 6807 N N . GLU A 1 880 ? -20.141 -45.531 -10.742 1 92.12 880 GLU A N 1
ATOM 6808 C CA . GLU A 1 880 ? -19.312 -45.344 -11.945 1 92.12 880 GLU A CA 1
ATOM 6809 C C . GLU A 1 880 ? -18.484 -44.094 -11.859 1 92.12 880 GLU A C 1
ATOM 6811 O O . GLU A 1 880 ? -17.328 -44.062 -12.305 1 92.12 880 GLU A O 1
ATOM 6816 N N . ILE A 1 881 ? -19.062 -43.031 -11.383 1 95.06 881 ILE A N 1
ATOM 6817 C CA . ILE A 1 881 ? -18.359 -41.75 -11.211 1 95.06 881 ILE A CA 1
ATOM 6818 C C . ILE A 1 881 ? -17.188 -41.938 -10.258 1 95.06 881 ILE A C 1
ATOM 6820 O O . ILE A 1 881 ? -16.078 -41.469 -10.523 1 95.06 881 ILE A O 1
ATOM 6824 N N . LEU A 1 882 ? -17.391 -42.656 -9.141 1 93 882 LEU A N 1
ATOM 6825 C CA . LEU A 1 882 ? -16.359 -42.906 -8.148 1 93 882 LEU A CA 1
ATOM 6826 C C . LEU A 1 882 ? -15.227 -43.75 -8.742 1 93 882 LEU A C 1
ATOM 6828 O O . LEU A 1 882 ? -14.055 -43.5 -8.445 1 93 882 LEU A O 1
ATOM 6832 N N . ALA A 1 883 ? -15.633 -44.594 -9.602 1 89.06 883 ALA A N 1
ATOM 6833 C CA . ALA A 1 883 ? -14.633 -45.438 -10.281 1 89.06 883 ALA A CA 1
ATOM 6834 C C . ALA A 1 883 ? -13.805 -44.594 -11.25 1 89.06 883 ALA A C 1
ATOM 6836 O O . ALA A 1 883 ? -12.609 -44.812 -11.43 1 89.06 883 ALA A O 1
ATOM 6837 N N . THR A 1 884 ? -14.438 -43.719 -11.867 1 90.94 884 THR A N 1
ATOM 6838 C CA . THR A 1 884 ? -13.773 -42.844 -12.828 1 90.94 884 THR A CA 1
ATOM 6839 C C . THR A 1 884 ? -12.789 -41.906 -12.117 1 90.94 884 THR A C 1
ATOM 6841 O O . THR A 1 884 ? -11.695 -41.656 -12.625 1 90.94 884 THR A O 1
ATOM 6844 N N . ILE A 1 885 ? -13.133 -41.406 -10.953 1 91.88 885 ILE A N 1
ATOM 6845 C CA . ILE A 1 885 ? -12.336 -40.438 -10.227 1 91.88 885 ILE A CA 1
ATOM 6846 C C . ILE A 1 885 ? -11.195 -41.125 -9.492 1 91.88 885 ILE A C 1
ATOM 6848 O O . ILE A 1 885 ? -10.164 -40.531 -9.203 1 91.88 885 ILE A O 1
ATOM 6852 N N . ALA A 1 886 ? -11.375 -42.406 -9.227 1 83.06 886 ALA A N 1
ATOM 6853 C CA . ALA A 1 886 ? -10.406 -43.156 -8.438 1 83.06 886 ALA A CA 1
ATOM 6854 C C . ALA A 1 886 ? -9.078 -43.281 -9.172 1 83.06 886 ALA A C 1
ATOM 6856 O O . ALA A 1 886 ? -9.039 -43.656 -10.344 1 83.06 886 ALA A O 1
ATOM 6857 N N . ILE A 1 887 ? -8.109 -42.656 -8.641 1 77.19 887 ILE A N 1
ATOM 6858 C CA . ILE A 1 887 ? -6.754 -42.719 -9.18 1 77.19 887 ILE A CA 1
ATOM 6859 C C . ILE A 1 887 ? -5.949 -43.75 -8.398 1 77.19 887 ILE A C 1
ATOM 6861 O O . ILE A 1 887 ? -5.98 -43.781 -7.168 1 77.19 887 ILE A O 1
ATOM 6865 N N . ALA A 1 888 ? -5.59 -44.875 -9.078 1 56.97 888 ALA A N 1
ATOM 6866 C CA . ALA A 1 888 ? -4.812 -45.938 -8.438 1 56.97 888 ALA A CA 1
ATOM 6867 C C . ALA A 1 888 ? -3.574 -45.375 -7.75 1 56.97 888 ALA A C 1
ATOM 6869 O O . ALA A 1 888 ? -2.932 -44.469 -8.273 1 56.97 888 ALA A O 1
ATOM 6870 N N . GLN A 1 889 ? -3.502 -45.438 -6.41 1 51.75 889 GLN A N 1
ATOM 6871 C CA . GLN A 1 889 ? -2.334 -45.062 -5.621 1 51.75 889 GLN A CA 1
ATOM 6872 C C . GLN A 1 889 ? -1.051 -45.625 -6.238 1 51.75 889 GLN A C 1
ATOM 6874 O O . GLN A 1 889 ? -1.002 -46.781 -6.641 1 51.75 889 GLN A O 1
ATOM 6879 N N . PRO A 1 890 ? -0.171 -44.875 -6.676 1 46.97 890 PRO A N 1
ATOM 6880 C CA . PRO A 1 890 ? 1.091 -45.438 -7.141 1 46.97 890 PRO A CA 1
ATOM 6881 C C . PRO A 1 890 ? 1.72 -46.375 -6.121 1 46.97 890 PRO A C 1
ATOM 6883 O O . PRO A 1 890 ? 1.5 -46.25 -4.914 1 46.97 890 PRO A O 1
ATOM 6886 N N . THR A 1 891 ? 2.08 -47.531 -6.574 1 37.62 891 THR A N 1
ATOM 6887 C CA . THR A 1 891 ? 3.012 -48.344 -5.777 1 37.62 891 THR A CA 1
ATOM 6888 C C . THR A 1 891 ? 4.168 -47.469 -5.285 1 37.62 891 THR A C 1
ATOM 6890 O O . THR A 1 891 ? 4.75 -46.688 -6.059 1 37.62 891 THR A O 1
ATOM 6893 N N . PRO A 1 892 ? 4.176 -47.25 -3.955 1 38 892 PRO A N 1
ATOM 6894 C CA . PRO A 1 892 ? 5.27 -46.438 -3.395 1 38 892 PRO A CA 1
ATOM 6895 C C . PRO A 1 892 ? 6.586 -46.656 -4.141 1 38 892 PRO A C 1
ATOM 6897 O O . PRO A 1 892 ? 6.965 -47.781 -4.441 1 38 892 PRO A O 1
ATOM 6900 N N . ILE A 1 893 ? 6.957 -45.844 -4.938 1 32.34 893 ILE A N 1
ATOM 6901 C CA . ILE A 1 893 ? 8.312 -45.969 -5.449 1 32.34 893 ILE A CA 1
ATOM 6902 C C . ILE A 1 893 ? 9.297 -46.125 -4.289 1 32.34 893 ILE A C 1
ATOM 6904 O O . ILE A 1 893 ? 9.383 -45.219 -3.434 1 32.34 893 ILE A O 1
ATOM 6908 N N . THR A 1 894 ? 9.531 -47.375 -3.809 1 28.19 894 THR A N 1
ATOM 6909 C CA . THR A 1 894 ? 10.68 -47.625 -2.953 1 28.19 894 THR A CA 1
ATOM 6910 C C . THR A 1 894 ? 11.914 -46.906 -3.471 1 28.19 894 THR A C 1
ATOM 6912 O O . THR A 1 894 ? 12.344 -47.125 -4.609 1 28.19 894 THR A O 1
ATOM 6915 N N . ALA A 1 895 ? 12.055 -45.75 -2.895 1 30.42 895 ALA A N 1
ATOM 6916 C CA . ALA A 1 895 ? 13.461 -45.375 -2.98 1 30.42 895 ALA A CA 1
ATOM 6917 C C . ALA A 1 895 ? 14.336 -46.406 -2.232 1 30.42 895 ALA A C 1
ATOM 6919 O O . ALA A 1 895 ? 13.992 -46.812 -1.132 1 30.42 895 ALA A O 1
ATOM 6920 N N . MET B 1 1 ? 11.508 36.5 20.344 1 55.22 1 MET B N 1
ATOM 6921 C CA . MET B 1 1 ? 10.375 36.625 19.422 1 55.22 1 MET B CA 1
ATOM 6922 C C . MET B 1 1 ? 10.273 38.062 18.875 1 55.22 1 MET B C 1
ATOM 6924 O O . MET B 1 1 ? 10.414 39.031 19.625 1 55.22 1 MET B O 1
ATOM 6928 N N . SER B 1 2 ? 10.398 38.219 17.625 1 66.56 2 SER B N 1
ATOM 6929 C CA . SER B 1 2 ? 10.289 39.531 16.984 1 66.56 2 SER B CA 1
ATOM 6930 C C . SER B 1 2 ? 8.977 40.219 17.344 1 66.56 2 SER B C 1
ATOM 6932 O O . SER B 1 2 ? 8.023 39.562 17.766 1 66.56 2 SER B O 1
ATOM 6934 N N . GLU B 1 3 ? 9.016 41.469 17.484 1 67.25 3 GLU B N 1
ATOM 6935 C CA . GLU B 1 3 ? 7.816 42.25 17.766 1 67.25 3 GLU B CA 1
ATOM 6936 C C . GLU B 1 3 ? 6.668 41.812 16.844 1 67.25 3 GLU B C 1
ATOM 6938 O O . GLU B 1 3 ? 5.516 41.75 17.281 1 67.25 3 GLU B O 1
ATOM 6943 N N . PHE B 1 4 ? 7.031 41.469 15.719 1 69.69 4 PHE B N 1
ATOM 6944 C CA . PHE B 1 4 ? 6.027 41.031 14.758 1 69.69 4 PHE B CA 1
ATOM 6945 C C . PHE B 1 4 ? 5.434 39.688 15.164 1 69.69 4 PHE B C 1
ATOM 6947 O O . PHE B 1 4 ? 4.227 39.469 15.055 1 69.69 4 PHE B O 1
ATOM 6954 N N . ALA B 1 5 ? 6.277 38.875 15.656 1 76.56 5 ALA B N 1
ATOM 6955 C CA . ALA B 1 5 ? 5.809 37.562 16.109 1 76.56 5 ALA B CA 1
ATOM 6956 C C . ALA B 1 5 ? 4.867 37.688 17.297 1 76.56 5 ALA B C 1
ATOM 6958 O O . ALA B 1 5 ? 3.887 36.969 17.406 1 76.56 5 ALA B O 1
ATOM 6959 N N . LYS B 1 6 ? 5.062 38.688 18.078 1 81.62 6 LYS B N 1
ATOM 6960 C CA . LYS B 1 6 ? 4.203 38.906 19.234 1 81.62 6 LYS B CA 1
ATOM 6961 C C . LYS B 1 6 ? 2.82 39.406 18.797 1 81.62 6 LYS B C 1
ATOM 6963 O O . LYS B 1 6 ? 1.809 38.969 19.375 1 81.62 6 LYS B O 1
ATOM 6968 N N . ASP B 1 7 ? 2.908 40.25 17.828 1 83.62 7 ASP B N 1
ATOM 6969 C CA . ASP B 1 7 ? 1.645 40.75 17.312 1 83.62 7 ASP B CA 1
ATOM 6970 C C . ASP B 1 7 ? 0.821 39.625 16.672 1 83.62 7 ASP B C 1
ATOM 6972 O O . ASP B 1 7 ? -0.403 39.594 16.812 1 83.62 7 ASP B O 1
ATOM 6976 N N . LEU B 1 8 ? 1.522 38.844 15.961 1 86.88 8 LEU B N 1
ATOM 6977 C CA . LEU B 1 8 ? 0.85 37.75 15.289 1 86.88 8 LEU B CA 1
ATOM 6978 C C . LEU B 1 8 ? 0.288 36.75 16.312 1 86.88 8 LEU B C 1
ATOM 6980 O O . LEU B 1 8 ? -0.819 36.25 16.141 1 86.88 8 LEU B O 1
ATOM 6984 N N . VAL B 1 9 ? 0.994 36.5 17.328 1 89.06 9 VAL B N 1
ATOM 6985 C CA . VAL B 1 9 ? 0.535 35.625 18.406 1 89.06 9 VAL B CA 1
ATOM 6986 C C . VAL B 1 9 ? -0.681 36.25 19.094 1 89.06 9 VAL B C 1
ATOM 6988 O O . VAL B 1 9 ? -1.639 35.562 19.422 1 89.06 9 VAL B O 1
ATOM 6991 N N . GLY B 1 10 ? -0.599 37.562 19.297 1 88.81 10 GLY B N 1
ATOM 6992 C CA . GLY B 1 10 ? -1.734 38.25 19.875 1 88.81 10 GLY B CA 1
ATOM 6993 C C . GLY B 1 10 ? -2.988 38.156 19.031 1 88.81 10 GLY B C 1
ATOM 6994 O O . GLY B 1 10 ? -4.082 37.938 19.547 1 88.81 10 GLY B O 1
ATOM 6995 N N . ALA B 1 11 ? -2.797 38.375 17.781 1 89.69 11 ALA B N 1
ATOM 6996 C CA . ALA B 1 11 ? -3.926 38.281 16.859 1 89.69 11 ALA B CA 1
ATOM 6997 C C . ALA B 1 11 ? -4.508 36.875 16.844 1 89.69 11 ALA B C 1
ATOM 6999 O O . ALA B 1 11 ? -5.73 36.688 16.812 1 89.69 11 ALA B O 1
ATOM 7000 N N . ALA B 1 12 ? -3.658 35.875 16.781 1 92.31 12 ALA B N 1
ATOM 7001 C CA . ALA B 1 12 ? -4.105 34.469 16.75 1 92.31 12 ALA B CA 1
ATOM 7002 C C . ALA B 1 12 ? -4.852 34.125 18.047 1 92.31 12 ALA B C 1
ATOM 7004 O O . ALA B 1 12 ? -5.832 33.375 18.016 1 92.31 12 ALA B O 1
ATOM 7005 N N . ARG B 1 13 ? -4.414 34.656 19.125 1 92.94 13 ARG B N 1
ATOM 7006 C CA . ARG B 1 13 ? -5.086 34.438 20.391 1 92.94 13 ARG B CA 1
ATOM 7007 C C . ARG B 1 13 ? -6.48 35.062 20.391 1 92.94 13 ARG B C 1
ATOM 7009 O O . ARG B 1 13 ? -7.41 34.5 20.984 1 92.94 13 ARG B O 1
ATOM 7016 N N . ARG B 1 14 ? -6.578 36.188 19.797 1 92.88 14 ARG B N 1
ATOM 7017 C CA . ARG B 1 14 ? -7.875 36.844 19.688 1 92.88 14 ARG B CA 1
ATOM 7018 C C . ARG B 1 14 ? -8.844 36 18.859 1 92.88 14 ARG B C 1
ATOM 7020 O O . ARG B 1 14 ? -10.016 35.844 19.219 1 92.88 14 ARG B O 1
ATOM 7027 N N . VAL B 1 15 ? -8.344 35.5 17.828 1 94.12 15 VAL B N 1
ATOM 7028 C CA . VAL B 1 15 ? -9.188 34.656 16.984 1 94.12 15 VAL B CA 1
ATOM 7029 C C . VAL B 1 15 ? -9.602 33.406 17.75 1 94.12 15 VAL B C 1
ATOM 7031 O O . VAL B 1 15 ? -10.75 32.969 17.656 1 94.12 15 VAL B O 1
ATOM 7034 N N . ALA B 1 16 ? -8.672 32.812 18.406 1 95.19 16 ALA B N 1
ATOM 7035 C CA . ALA B 1 16 ? -8.977 31.625 19.203 1 95.19 16 ALA B CA 1
ATOM 7036 C C . ALA B 1 16 ? -10.031 31.922 20.25 1 95.19 16 ALA B C 1
ATOM 7038 O O . ALA B 1 16 ? -11 31.172 20.406 1 95.19 16 ALA B O 1
ATOM 7039 N N . GLU B 1 17 ? -9.844 33 20.969 1 94.19 17 GLU B N 1
ATOM 7040 C CA . GLU B 1 17 ? -10.789 33.438 22 1 94.19 17 GLU B CA 1
ATOM 7041 C C . GLU B 1 17 ? -12.148 33.781 21.406 1 94.19 17 GLU B C 1
ATOM 7043 O O . GLU B 1 17 ? -13.188 33.406 21.953 1 94.19 17 GLU B O 1
ATOM 7048 N N . GLY B 1 18 ? -12.039 34.531 20.359 1 94.62 18 GLY B N 1
ATOM 7049 C CA . GLY B 1 18 ? -13.273 34.844 19.672 1 94.62 18 GLY B CA 1
ATOM 7050 C C . GLY B 1 18 ? -14.039 33.625 19.188 1 94.62 18 GLY B C 1
ATOM 7051 O O . GLY B 1 18 ? -15.273 33.625 19.203 1 94.62 18 GLY B O 1
ATOM 7052 N N . SER B 1 19 ? -13.32 32.625 18.719 1 96.56 19 SER B N 1
ATOM 7053 C CA . SER B 1 19 ? -13.945 31.391 18.266 1 96.56 19 SER B CA 1
ATOM 7054 C C . SER B 1 19 ? -14.633 30.688 19.422 1 96.56 19 SER B C 1
ATOM 7056 O O . SER B 1 19 ? -15.742 30.172 19.281 1 96.56 19 SER B O 1
ATOM 7058 N N . GLY B 1 20 ? -13.945 30.641 20.531 1 95.31 20 GLY B N 1
ATOM 7059 C CA . GLY B 1 20 ? -14.555 30.047 21.703 1 95.31 20 GLY B CA 1
ATOM 7060 C C . GLY B 1 20 ? -15.812 30.781 22.156 1 95.31 20 GLY B C 1
ATOM 7061 O O . GLY B 1 20 ? -16.797 30.141 22.531 1 95.31 20 GLY B O 1
ATOM 7062 N N . GLN B 1 21 ? -15.805 32.094 22.094 1 94.69 21 GLN B N 1
ATOM 7063 C CA . GLN B 1 21 ? -16.969 32.906 22.453 1 94.69 21 GLN B CA 1
ATOM 7064 C C . GLN B 1 21 ? -18.109 32.688 21.469 1 94.69 21 GLN B C 1
ATOM 7066 O O . GLN B 1 21 ? -19.281 32.625 21.875 1 94.69 21 GLN B O 1
ATOM 7071 N N . ALA B 1 22 ? -17.719 32.625 20.266 1 95.69 22 ALA B N 1
ATOM 7072 C CA . ALA B 1 22 ? -18.719 32.375 19.234 1 95.69 22 ALA B CA 1
ATOM 7073 C C . ALA B 1 22 ? -19.422 31.047 19.438 1 95.69 22 ALA B C 1
ATOM 7075 O O . ALA B 1 22 ? -20.641 30.938 19.219 1 95.69 22 ALA B O 1
ATOM 7076 N N . ARG B 1 23 ? -18.703 30.062 19.766 1 95.25 23 ARG B N 1
ATOM 7077 C CA . ARG B 1 23 ? -19.281 28.734 20 1 95.25 23 ARG B CA 1
ATOM 7078 C C . ARG B 1 23 ? -20.266 28.781 21.156 1 95.25 23 ARG B C 1
ATOM 7080 O O . ARG B 1 23 ? -21.344 28.172 21.094 1 95.25 23 ARG B O 1
ATOM 7087 N N . ARG B 1 24 ? -19.938 29.453 22.234 1 93.69 24 ARG B N 1
ATOM 7088 C CA . ARG B 1 24 ? -20.844 29.609 23.359 1 93.69 24 ARG B CA 1
ATOM 7089 C C . ARG B 1 24 ? -22.078 30.391 22.969 1 93.69 24 ARG B C 1
ATOM 7091 O O . ARG B 1 24 ? -23.188 30.062 23.391 1 93.69 24 ARG B O 1
ATOM 7098 N N . TRP B 1 25 ? -21.844 31.422 22.172 1 94.56 25 TRP B N 1
ATOM 7099 C CA . TRP B 1 25 ? -22.953 32.219 21.656 1 94.56 25 TRP B CA 1
ATOM 7100 C C . TRP B 1 25 ? -23.922 31.359 20.859 1 94.56 25 TRP B C 1
ATOM 7102 O O . TRP B 1 25 ? -25.141 31.469 21.031 1 94.56 25 TRP B O 1
ATOM 7112 N N . VAL B 1 26 ? -23.438 30.516 20.062 1 93.12 26 VAL B N 1
ATOM 7113 C CA . VAL B 1 26 ? -24.266 29.641 19.234 1 93.12 26 VAL B CA 1
ATOM 7114 C C . VAL B 1 26 ? -25.094 28.719 20.125 1 93.12 26 VAL B C 1
ATOM 7116 O O . VAL B 1 26 ? -26.281 28.516 19.891 1 93.12 26 VAL B O 1
ATOM 7119 N N . GLU B 1 27 ? -24.422 28.156 21.078 1 90.44 27 GLU B N 1
ATOM 7120 C CA . GLU B 1 27 ? -25.094 27.219 21.953 1 90.44 27 GLU B CA 1
ATOM 7121 C C . GLU B 1 27 ? -26.188 27.891 22.766 1 90.44 27 GLU B C 1
ATOM 7123 O O . GLU B 1 27 ? -27.219 27.281 23.078 1 90.44 27 GLU B O 1
ATOM 7128 N N . GLU B 1 28 ? -25.969 29.109 23.094 1 88.38 28 GLU B N 1
ATOM 7129 C CA . GLU B 1 28 ? -26.922 29.875 23.875 1 88.38 28 GLU B CA 1
ATOM 7130 C C . GLU B 1 28 ? -28.109 30.328 23.031 1 88.38 28 GLU B C 1
ATOM 7132 O O . GLU B 1 28 ? -29.266 30.234 23.453 1 88.38 28 GLU B O 1
ATOM 7137 N N . VAL B 1 29 ? -27.859 30.734 21.891 1 87.94 29 VAL B N 1
ATOM 7138 C CA . VAL B 1 29 ? -28.859 31.406 21.062 1 87.94 29 VAL B CA 1
ATOM 7139 C C . VAL B 1 29 ? -29.672 30.375 20.297 1 87.94 29 VAL B C 1
ATOM 7141 O O . VAL B 1 29 ? -30.812 30.625 19.906 1 87.94 29 VAL B O 1
ATOM 7144 N N . ARG B 1 30 ? -29.047 29.25 20.094 1 84.19 30 ARG B N 1
ATOM 7145 C CA . ARG B 1 30 ? -29.734 28.234 19.281 1 84.19 30 ARG B CA 1
ATOM 7146 C C . ARG B 1 30 ? -31.047 27.797 19.953 1 84.19 30 ARG B C 1
ATOM 7148 O O . ARG B 1 30 ? -31.984 27.391 19.266 1 84.19 30 ARG B O 1
ATOM 7155 N N . ALA B 1 31 ? -31.078 27.938 21.156 1 75.62 31 ALA B N 1
ATOM 7156 C CA . ALA B 1 31 ? -32.281 27.547 21.891 1 75.62 31 ALA B CA 1
ATOM 7157 C C . ALA B 1 31 ? -33.438 28.5 21.594 1 75.62 31 ALA B C 1
ATOM 7159 O O . ALA B 1 31 ? -34.594 28.094 21.625 1 75.62 31 ALA B O 1
ATOM 7160 N N . SER B 1 32 ? -33.188 29.766 21.344 1 69.56 32 SER B N 1
ATOM 7161 C CA . SER B 1 32 ? -34.25 30.766 21.188 1 69.56 32 SER B CA 1
ATOM 7162 C C . SER B 1 32 ? -34.375 31.219 19.75 1 69.56 32 SER B C 1
ATOM 7164 O O . SER B 1 32 ? -35.406 31.781 19.359 1 69.56 32 SER B O 1
ATOM 7166 N N . ALA B 1 33 ? -33.406 31.062 19.062 1 73.5 33 ALA B N 1
ATOM 7167 C CA . ALA B 1 33 ? -33.406 31.516 17.672 1 73.5 33 ALA B CA 1
ATOM 7168 C C . ALA B 1 33 ? -33.344 30.344 16.703 1 73.5 33 ALA B C 1
ATOM 7170 O O . ALA B 1 33 ? -32.344 29.641 16.625 1 73.5 33 ALA B O 1
ATOM 7171 N N . VAL B 1 34 ? -34.312 30.203 15.992 1 63.59 34 VAL B N 1
ATOM 7172 C CA . VAL B 1 34 ? -34.469 29.062 15.086 1 63.59 34 VAL B CA 1
ATOM 7173 C C . VAL B 1 34 ? -33.406 29.125 13.984 1 63.59 34 VAL B C 1
ATOM 7175 O O . VAL B 1 34 ? -32.875 28.094 13.562 1 63.59 34 VAL B O 1
ATOM 7178 N N . SER B 1 35 ? -33.125 30.312 13.516 1 69.12 35 SER B N 1
ATOM 7179 C CA . SER B 1 35 ? -32.125 30.484 12.453 1 69.12 35 SER B CA 1
ATOM 7180 C C . SER B 1 35 ? -30.766 29.984 12.891 1 69.12 35 SER B C 1
ATOM 7182 O O . SER B 1 35 ? -30.047 29.344 12.109 1 69.12 35 SER B O 1
ATOM 7184 N N . VAL B 1 36 ? -30.469 30.266 14.141 1 79.44 36 VAL B N 1
ATOM 7185 C CA . VAL B 1 36 ? -29.188 29.828 14.688 1 79.44 36 VAL B CA 1
ATOM 7186 C C . VAL B 1 36 ? -29.234 28.328 14.969 1 79.44 36 VAL B C 1
ATOM 7188 O O . VAL B 1 36 ? -28.25 27.625 14.742 1 79.44 36 VAL B O 1
ATOM 7191 N N . ALA B 1 37 ? -30.312 27.875 15.383 1 72.12 37 ALA B N 1
ATOM 7192 C CA . ALA B 1 37 ? -30.469 26.453 15.688 1 72.12 37 ALA B CA 1
ATOM 7193 C C . ALA B 1 37 ? -30.266 25.594 14.445 1 72.12 37 ALA B C 1
ATOM 7195 O O . ALA B 1 37 ? -29.656 24.531 14.508 1 72.12 37 ALA B O 1
ATOM 7196 N N . ASN B 1 38 ? -30.719 26.109 13.391 1 64.06 38 ASN B N 1
ATOM 7197 C CA . ASN B 1 38 ? -30.672 25.359 12.141 1 64.06 38 ASN B CA 1
ATOM 7198 C C . ASN B 1 38 ? -29.234 25.266 11.602 1 64.06 38 ASN B C 1
ATOM 7200 O O . ASN B 1 38 ? -28.906 24.344 10.867 1 64.06 38 ASN B O 1
ATOM 7204 N N . GLU B 1 39 ? -28.375 26.172 11.969 1 77.5 39 GLU B N 1
ATOM 7205 C CA . GLU B 1 39 ? -27 26.203 11.461 1 77.5 39 GLU B CA 1
ATOM 7206 C C . GLU B 1 39 ? -26 25.922 12.57 1 77.5 39 GLU B C 1
ATOM 7208 O O . GLU B 1 39 ? -24.797 26.125 12.391 1 77.5 39 GLU B O 1
ATOM 7213 N N . ALA B 1 40 ? -26.531 25.531 13.609 1 81.31 40 ALA B N 1
ATOM 7214 C CA . ALA B 1 40 ? -25.703 25.391 14.797 1 81.31 40 ALA B CA 1
ATOM 7215 C C . ALA B 1 40 ? -24.547 24.422 14.547 1 81.31 40 ALA B C 1
ATOM 7217 O O . ALA B 1 40 ? -23.422 24.656 14.977 1 81.31 40 ALA B O 1
ATOM 7218 N N . HIS B 1 41 ? -24.828 23.344 13.828 1 79.62 41 HIS B N 1
ATOM 7219 C CA . HIS B 1 41 ? -23.797 22.344 13.57 1 79.62 41 HIS B CA 1
ATOM 7220 C C . HIS B 1 41 ? -22.672 22.922 12.719 1 79.62 41 HIS B C 1
ATOM 7222 O O . HIS B 1 41 ? -21.5 22.75 13.031 1 79.62 41 HIS B O 1
ATOM 7228 N N . GLY B 1 42 ? -23.047 23.578 11.688 1 83.06 42 GLY B N 1
ATOM 7229 C CA . GLY B 1 42 ? -22.062 24.188 10.812 1 83.06 42 GLY B CA 1
ATOM 7230 C C . GLY B 1 42 ? -21.266 25.297 11.484 1 83.06 42 GLY B C 1
ATOM 7231 O O . GLY B 1 42 ? -20.062 25.422 11.266 1 83.06 42 GLY B O 1
ATOM 7232 N N . LEU B 1 43 ? -21.922 26.062 12.305 1 88.62 43 LEU B N 1
ATOM 7233 C CA . LEU B 1 43 ? -21.266 27.141 13.016 1 88.62 43 LEU B CA 1
ATOM 7234 C C . LEU B 1 43 ? -20.281 26.594 14.047 1 88.62 43 LEU B C 1
ATOM 7236 O O . LEU B 1 43 ? -19.172 27.125 14.203 1 88.62 43 LEU B O 1
ATOM 7240 N N . ARG B 1 44 ? -20.734 25.578 14.672 1 90.44 44 ARG B N 1
ATOM 7241 C CA . ARG B 1 44 ? -19.859 24.938 15.641 1 90.44 44 ARG B CA 1
ATOM 7242 C C . ARG B 1 44 ? -18.594 24.406 14.969 1 90.44 44 ARG B C 1
ATOM 7244 O O . ARG B 1 44 ? -17.5 24.562 15.484 1 90.44 44 ARG B O 1
ATOM 7251 N N . ALA B 1 45 ? -18.781 23.812 13.859 1 89.75 45 ALA B N 1
ATOM 7252 C CA . ALA B 1 45 ? -17.641 23.266 13.117 1 89.75 45 ALA B CA 1
ATOM 7253 C C . ALA B 1 45 ? -16.703 24.375 12.672 1 89.75 45 ALA B C 1
ATOM 7255 O O . ALA B 1 45 ? -15.477 24.219 12.742 1 89.75 45 ALA B O 1
ATOM 7256 N N . ALA B 1 46 ? -17.234 25.453 12.273 1 90.69 46 ALA B N 1
ATOM 7257 C CA . ALA B 1 46 ? -16.438 26.594 11.82 1 90.69 46 ALA B CA 1
ATOM 7258 C C . ALA B 1 46 ? -15.633 27.188 12.977 1 90.69 46 ALA B C 1
ATOM 7260 O O . ALA B 1 46 ? -14.469 27.562 12.805 1 90.69 46 ALA B O 1
ATOM 7261 N N . THR B 1 47 ? -16.297 27.312 14.094 1 95.12 47 THR B N 1
ATOM 7262 C CA . THR B 1 47 ? -15.617 27.875 15.258 1 95.12 47 THR B CA 1
ATOM 7263 C C . THR B 1 47 ? -14.5 26.938 15.734 1 95.12 47 THR B C 1
ATOM 7265 O O . THR B 1 47 ? -13.43 27.406 16.125 1 95.12 47 THR B O 1
ATOM 7268 N N . ARG B 1 48 ? -14.766 25.641 15.68 1 95.19 48 ARG B N 1
ATOM 7269 C CA . ARG B 1 48 ? -13.75 24.672 16.078 1 95.19 48 ARG B CA 1
ATOM 7270 C C . ARG B 1 48 ? -12.562 24.703 15.117 1 95.19 48 ARG B C 1
ATOM 7272 O O . ARG B 1 48 ? -11.414 24.672 15.547 1 95.19 48 ARG B O 1
ATOM 7279 N N . ARG B 1 49 ? -12.82 24.781 13.875 1 93.81 49 ARG B N 1
ATOM 7280 C CA . ARG B 1 49 ? -11.781 24.828 12.844 1 93.81 49 ARG B CA 1
ATOM 7281 C C . ARG B 1 49 ? -10.906 26.062 13.023 1 93.81 49 ARG B C 1
ATOM 7283 O O . ARG B 1 49 ? -9.68 25.984 12.953 1 93.81 49 ARG B O 1
ATOM 7290 N N . SER B 1 50 ? -11.562 27.141 13.234 1 94.38 50 SER B N 1
ATOM 7291 C CA . SER B 1 50 ? -10.852 28.406 13.391 1 94.38 50 SER B CA 1
ATOM 7292 C C . SER B 1 50 ? -9.977 28.406 14.641 1 94.38 50 SER B C 1
ATOM 7294 O O . SER B 1 50 ? -8.82 28.828 14.602 1 94.38 50 SER B O 1
ATOM 7296 N N . GLU B 1 51 ? -10.547 28 15.695 1 95.56 51 GLU B N 1
ATOM 7297 C CA . GLU B 1 51 ? -9.766 27.938 16.938 1 95.56 51 GLU B CA 1
ATOM 7298 C C . GLU B 1 51 ? -8.602 26.969 16.797 1 95.56 51 GLU B C 1
ATOM 7300 O O . GLU B 1 51 ? -7.5 27.234 17.297 1 95.56 51 GLU B O 1
ATOM 7305 N N . ASN B 1 52 ? -8.867 25.797 16.219 1 94.88 52 ASN B N 1
ATOM 7306 C CA . ASN B 1 52 ? -7.82 24.797 15.992 1 94.88 52 ASN B CA 1
ATOM 7307 C C . ASN B 1 52 ? -6.664 25.375 15.18 1 94.88 52 ASN B C 1
ATOM 7309 O O . ASN B 1 52 ? -5.5 25.203 15.547 1 94.88 52 ASN B O 1
ATOM 7313 N N . LEU B 1 53 ? -6.93 26.047 14.109 1 92.25 53 LEU B N 1
ATOM 7314 C CA . LEU B 1 53 ? -5.902 26.656 13.266 1 92.25 53 LEU B CA 1
ATOM 7315 C C . LEU B 1 53 ? -5.168 27.766 14.016 1 92.25 53 LEU B C 1
ATOM 7317 O O . LEU B 1 53 ? -3.941 27.859 13.938 1 92.25 53 LEU B O 1
ATOM 7321 N N . ALA B 1 54 ? -5.93 28.609 14.703 1 93.5 54 ALA B N 1
ATOM 7322 C CA . ALA B 1 54 ? -5.324 29.688 15.469 1 93.5 54 ALA B CA 1
ATOM 7323 C C . ALA B 1 54 ? -4.316 29.156 16.469 1 93.5 54 ALA B C 1
ATOM 7325 O O . ALA B 1 54 ? -3.227 29.719 16.625 1 93.5 54 ALA B O 1
ATOM 7326 N N . ARG B 1 55 ? -4.645 28.094 17.094 1 92 55 ARG B N 1
ATOM 7327 C CA . ARG B 1 55 ? -3.748 27.484 18.078 1 92 55 ARG B CA 1
ATOM 7328 C C . ARG B 1 55 ? -2.48 26.969 17.406 1 92 55 ARG B C 1
ATOM 7330 O O . ARG B 1 55 ? -1.383 27.109 17.953 1 92 55 ARG B O 1
ATOM 7337 N N . LYS B 1 56 ? -2.648 26.344 16.328 1 90 56 LYS B N 1
ATOM 7338 C CA . LYS B 1 56 ? -1.495 25.844 15.578 1 90 56 LYS B CA 1
ATOM 7339 C C . LYS B 1 56 ? -0.588 26.984 15.133 1 90 56 LYS B C 1
ATOM 7341 O O . LYS B 1 56 ? 0.638 26.875 15.188 1 90 56 LYS B O 1
ATOM 7346 N N . LEU B 1 57 ? -1.171 28.094 14.75 1 88.69 57 LEU B N 1
ATOM 7347 C CA . LEU B 1 57 ? -0.408 29.25 14.266 1 88.69 57 LEU B CA 1
ATOM 7348 C C . LEU B 1 57 ? 0.304 29.953 15.422 1 88.69 57 LEU B C 1
ATOM 7350 O O . LEU B 1 57 ? 1.394 30.5 15.242 1 88.69 57 LEU B O 1
ATOM 7354 N N . ILE B 1 58 ? -0.339 29.891 16.594 1 88.44 58 ILE B N 1
ATOM 7355 C CA . ILE B 1 58 ? 0.328 30.422 17.781 1 88.44 58 ILE B CA 1
ATOM 7356 C C . ILE B 1 58 ? 1.61 29.641 18.047 1 88.44 58 ILE B C 1
ATOM 7358 O O . ILE B 1 58 ? 2.666 30.219 18.297 1 88.44 58 ILE B O 1
ATOM 7362 N N . GLY B 1 59 ? 1.5 28.344 17.953 1 84.62 59 GLY B N 1
ATOM 7363 C CA . GLY B 1 59 ? 2.67 27.5 18.125 1 84.62 59 GLY B CA 1
ATOM 7364 C C . GLY B 1 59 ? 3.74 27.734 17.078 1 84.62 59 GLY B C 1
ATOM 7365 O O . GLY B 1 59 ? 4.93 27.812 17.391 1 84.62 59 GLY B O 1
ATOM 7366 N N . ALA B 1 60 ? 3.332 27.906 15.891 1 83.31 60 ALA B N 1
ATOM 7367 C CA . ALA B 1 60 ? 4.246 28.094 14.766 1 83.31 60 ALA B CA 1
ATOM 7368 C C . ALA B 1 60 ? 4.961 29.438 14.867 1 83.31 60 ALA B C 1
ATOM 7370 O O . ALA B 1 60 ? 6.148 29.547 14.547 1 83.31 60 ALA B O 1
ATOM 7371 N N . ALA B 1 61 ? 4.207 30.453 15.227 1 82.12 61 ALA B N 1
ATOM 7372 C CA . ALA B 1 61 ? 4.758 31.797 15.32 1 82.12 61 ALA B CA 1
ATOM 7373 C C . ALA B 1 61 ? 5.816 31.891 16.422 1 82.12 61 ALA B C 1
ATOM 7375 O O . ALA B 1 61 ? 6.766 32.656 16.312 1 82.12 61 ALA B O 1
ATOM 7376 N N . GLY B 1 62 ? 5.691 31.047 17.391 1 77.69 62 GLY B N 1
ATOM 7377 C CA . GLY B 1 62 ? 6.629 31.078 18.5 1 77.69 62 GLY B CA 1
ATOM 7378 C C . GLY B 1 62 ? 7.867 30.234 18.25 1 77.69 62 GLY B C 1
ATOM 7379 O O . GLY B 1 62 ? 8.844 30.328 19 1 77.69 62 GLY B O 1
ATOM 7380 N N . ARG B 1 63 ? 7.922 29.547 17.172 1 80.81 63 ARG B N 1
ATOM 7381 C CA . ARG B 1 63 ? 9.047 28.656 16.891 1 80.81 63 ARG B CA 1
ATOM 7382 C C . ARG B 1 63 ? 9.898 29.203 15.742 1 80.81 63 ARG B C 1
ATOM 7384 O O . ARG B 1 63 ? 9.406 29.938 14.891 1 80.81 63 ARG B O 1
ATOM 7391 N N . ARG B 1 64 ? 11.117 28.891 15.727 1 85.88 64 ARG B N 1
ATOM 7392 C CA . ARG B 1 64 ? 12.047 29.312 14.695 1 85.88 64 ARG B CA 1
ATOM 7393 C C . ARG B 1 64 ? 11.789 28.594 13.375 1 85.88 64 ARG B C 1
ATOM 7395 O O . ARG B 1 64 ? 11.125 27.547 13.359 1 85.88 64 ARG B O 1
ATOM 7402 N N . ASN B 1 65 ? 12.367 29.234 12.273 1 86.62 65 ASN B N 1
ATOM 7403 C CA . ASN B 1 65 ? 12.336 28.531 10.992 1 86.62 65 ASN B CA 1
ATOM 7404 C C . ASN B 1 65 ? 13.086 27.203 11.055 1 86.62 65 ASN B C 1
ATOM 7406 O O . ASN B 1 65 ? 14.008 27.047 11.859 1 86.62 65 ASN B O 1
ATOM 7410 N N . CYS B 1 66 ? 12.578 26.328 10.32 1 92.38 66 CYS B N 1
ATOM 7411 C CA . CYS B 1 66 ? 13.234 25.031 10.32 1 92.38 66 CYS B CA 1
ATOM 7412 C C . CYS B 1 66 ? 13.414 24.516 8.891 1 92.38 66 CYS B C 1
ATOM 7414 O O . CYS B 1 66 ? 12.523 24.672 8.055 1 92.38 66 CYS B O 1
ATOM 7416 N N . VAL B 1 67 ? 14.602 24.031 8.617 1 95.12 67 VAL B N 1
ATOM 7417 C CA . VAL B 1 67 ? 14.883 23.297 7.395 1 95.12 67 VAL B CA 1
ATOM 7418 C C . VAL B 1 67 ? 14.852 21.797 7.684 1 95.12 67 VAL B C 1
ATOM 7420 O O . VAL B 1 67 ? 15.547 21.312 8.586 1 95.12 67 VAL B O 1
ATOM 7423 N N . GLY B 1 68 ? 13.969 21.156 6.984 1 95.31 68 GLY B N 1
ATOM 7424 C CA . GLY B 1 68 ? 13.844 19.734 7.207 1 95.31 68 GLY B CA 1
ATOM 7425 C C . GLY B 1 68 ? 14.523 18.891 6.129 1 95.31 68 GLY B C 1
ATOM 7426 O O . GLY B 1 68 ? 14.375 19.172 4.938 1 95.31 68 GLY B O 1
ATOM 7427 N N . VAL B 1 69 ? 15.359 17.953 6.527 1 95.44 69 VAL B N 1
ATOM 7428 C CA . VAL B 1 69 ? 15.953 16.969 5.625 1 95.44 69 VAL B CA 1
ATOM 7429 C C . VAL B 1 69 ? 15.086 15.711 5.598 1 95.44 69 VAL B C 1
ATOM 7431 O O . VAL B 1 69 ? 14.875 15.078 6.633 1 95.44 69 VAL B O 1
ATOM 7434 N N . PHE B 1 70 ? 14.555 15.414 4.402 1 91.94 70 PHE B N 1
ATOM 7435 C CA . PHE B 1 70 ? 13.578 14.344 4.27 1 91.94 70 PHE B CA 1
ATOM 7436 C C . PHE B 1 70 ? 13.812 13.547 2.994 1 91.94 70 PHE B C 1
ATOM 7438 O O . PHE B 1 70 ? 14.586 13.969 2.127 1 91.94 70 PHE B O 1
ATOM 7445 N N . GLY B 1 71 ? 13.258 12.25 2.967 1 90.94 71 GLY B N 1
ATOM 7446 C CA . GLY B 1 71 ? 13.344 11.453 1.755 1 90.94 71 GLY B CA 1
ATOM 7447 C C . GLY B 1 71 ? 13.82 10.031 2.006 1 90.94 71 GLY B C 1
ATOM 7448 O O . GLY B 1 71 ? 14.172 9.68 3.135 1 90.94 71 GLY B O 1
ATOM 7449 N N . PRO B 1 72 ? 13.891 9.273 0.913 1 87.94 72 PRO B N 1
ATOM 7450 C CA . PRO B 1 72 ? 14.195 7.848 1.039 1 87.94 72 PRO B CA 1
ATOM 7451 C C . PRO B 1 72 ? 15.695 7.562 1.032 1 87.94 72 PRO B C 1
ATOM 7453 O O . PRO B 1 72 ? 16.125 6.441 1.318 1 87.94 72 PRO B O 1
ATOM 7456 N N . SER B 1 73 ? 16.5 8.531 0.676 1 87.62 73 SER B N 1
ATOM 7457 C CA . SER B 1 73 ? 17.938 8.328 0.648 1 87.62 73 SER B CA 1
ATOM 7458 C C . SER B 1 73 ? 18.531 8.445 2.045 1 87.62 73 SER B C 1
ATOM 7460 O O . SER B 1 73 ? 19.031 9.5 2.432 1 87.62 73 SER B O 1
ATOM 7462 N N . GLN B 1 74 ? 18.656 7.395 2.713 1 78.88 74 GLN B N 1
ATOM 7463 C CA . GLN B 1 74 ? 19.109 7.418 4.098 1 78.88 74 GLN B CA 1
ATOM 7464 C C . GLN B 1 74 ? 20.547 7.914 4.195 1 78.88 74 GLN B C 1
ATOM 7466 O O . GLN B 1 74 ? 20.859 8.781 5.02 1 78.88 74 GLN B O 1
ATOM 7471 N N . ALA B 1 75 ? 21.406 7.391 3.361 1 79.56 75 ALA B N 1
ATOM 7472 C CA . ALA B 1 75 ? 22.812 7.816 3.383 1 79.56 75 ALA B CA 1
ATOM 7473 C C . ALA B 1 75 ? 22.938 9.289 3.004 1 79.56 75 ALA B C 1
ATOM 7475 O O . ALA B 1 75 ? 23.75 10.016 3.58 1 79.56 75 ALA B O 1
ATOM 7476 N N . GLY B 1 76 ? 22.141 9.664 2.047 1 87.44 76 GLY B N 1
ATOM 7477 C CA . GLY B 1 76 ? 22.156 11.062 1.646 1 87.44 76 GLY B CA 1
ATOM 7478 C C . GLY B 1 76 ? 21.703 12.008 2.744 1 87.44 76 GLY B C 1
ATOM 7479 O O . GLY B 1 76 ? 22.281 13.078 2.936 1 87.44 76 GLY B O 1
ATOM 7480 N N . LYS B 1 77 ? 20.641 11.641 3.465 1 89.06 77 LYS B N 1
ATOM 7481 C CA . LYS B 1 77 ? 20.125 12.453 4.566 1 89.06 77 LYS B CA 1
ATOM 7482 C C . LYS B 1 77 ? 21.172 12.609 5.668 1 89.06 77 LYS B C 1
ATOM 7484 O O . LYS B 1 77 ? 21.422 13.719 6.137 1 89.06 77 LYS B O 1
ATOM 7489 N N . SER B 1 78 ? 21.781 11.5 6.004 1 82.81 78 SER B N 1
ATOM 7490 C CA . SER B 1 78 ? 22.781 11.523 7.062 1 82.81 78 SER B CA 1
ATOM 7491 C C . SER B 1 78 ? 23.969 12.398 6.68 1 82.81 78 SER B C 1
ATOM 7493 O O . SER B 1 78 ? 24.5 13.141 7.516 1 82.81 78 SER B O 1
ATOM 7495 N N . TYR B 1 79 ? 24.422 12.305 5.5 1 87.31 79 TYR B N 1
ATOM 7496 C CA . TYR B 1 79 ? 25.531 13.125 5.035 1 87.31 79 TYR B CA 1
ATOM 7497 C C . TYR B 1 79 ? 25.156 14.602 5.035 1 87.31 79 TYR B C 1
ATOM 7499 O O . TYR B 1 79 ? 25.922 15.445 5.488 1 87.31 79 TYR B O 1
ATOM 7507 N N . LEU B 1 80 ? 23.984 14.844 4.5 1 92 80 LEU B N 1
ATOM 7508 C CA . LEU B 1 80 ? 23.562 16.234 4.363 1 92 80 LEU B CA 1
ATOM 7509 C C . LEU B 1 80 ? 23.422 16.891 5.727 1 92 80 LEU B C 1
ATOM 7511 O O . LEU B 1 80 ? 23.828 18.047 5.902 1 92 80 LEU B O 1
ATOM 7515 N N . VAL B 1 81 ? 22.859 16.203 6.695 1 89.94 81 VAL B N 1
ATOM 7516 C CA . VAL B 1 81 ? 22.719 16.734 8.047 1 89.94 81 VAL B CA 1
ATOM 7517 C C . VAL B 1 81 ? 24.109 17 8.641 1 89.94 81 VAL B C 1
ATOM 7519 O O . VAL B 1 81 ? 24.344 18.047 9.234 1 89.94 81 VAL B O 1
ATOM 7522 N N . SER B 1 82 ? 25 16.062 8.414 1 86.19 82 SER B N 1
ATOM 7523 C CA . SER B 1 82 ? 26.359 16.234 8.93 1 86.19 82 SER B CA 1
ATOM 7524 C C . SER B 1 82 ? 27.062 17.391 8.25 1 86.19 82 SER B C 1
ATOM 7526 O O . SER B 1 82 ? 27.766 18.172 8.898 1 86.19 82 SER B O 1
ATOM 7528 N N . ALA B 1 83 ? 26.875 17.484 6.984 1 90.31 83 ALA B N 1
ATOM 7529 C CA . ALA B 1 83 ? 27.547 18.516 6.207 1 90.31 83 ALA B CA 1
ATOM 7530 C C . ALA B 1 83 ? 27.031 19.906 6.586 1 90.31 83 ALA B C 1
ATOM 7532 O O . ALA B 1 83 ? 27.797 20.875 6.605 1 90.31 83 ALA B O 1
ATOM 7533 N N . LEU B 1 84 ? 25.781 20.016 6.879 1 92.56 84 LEU B N 1
ATOM 7534 C CA . LEU B 1 84 ? 25.188 21.312 7.199 1 92.56 84 LEU B CA 1
ATOM 7535 C C . LEU B 1 84 ? 25.438 21.672 8.656 1 92.56 84 LEU B C 1
ATOM 7537 O O . LEU B 1 84 ? 25.562 22.859 8.992 1 92.56 84 LEU B O 1
ATOM 7541 N N . ALA B 1 85 ? 25.5 20.688 9.484 1 89.81 85 ALA B N 1
ATOM 7542 C CA . ALA B 1 85 ? 25.562 20.953 10.922 1 89.81 85 ALA B CA 1
ATOM 7543 C C . ALA B 1 85 ? 27.016 21.016 11.398 1 89.81 85 ALA B C 1
ATOM 7545 O O . ALA B 1 85 ? 27.281 21.406 12.539 1 89.81 85 ALA B O 1
ATOM 7546 N N . ARG B 1 86 ? 27.938 20.656 10.547 1 84.06 86 ARG B N 1
ATOM 7547 C CA . ARG B 1 86 ? 29.328 20.656 10.953 1 84.06 86 ARG B CA 1
ATOM 7548 C C . ARG B 1 86 ? 30.031 21.938 10.5 1 84.06 86 ARG B C 1
ATOM 7550 O O . ARG B 1 86 ? 29.75 22.453 9.414 1 84.06 86 ARG B O 1
ATOM 7557 N N . SER B 1 87 ? 30.812 22.375 11.438 1 78.19 87 SER B N 1
ATOM 7558 C CA . SER B 1 87 ? 31.688 23.469 11.047 1 78.19 87 SER B CA 1
ATOM 7559 C C . SER B 1 87 ? 32.906 22.984 10.273 1 78.19 87 SER B C 1
ATOM 7561 O O . SER B 1 87 ? 33.25 21.797 10.336 1 78.19 87 SER B O 1
ATOM 7563 N N . ARG B 1 88 ? 33.469 23.781 9.336 1 65.12 88 ARG B N 1
ATOM 7564 C CA . ARG B 1 88 ? 34.562 23.453 8.438 1 65.12 88 ARG B CA 1
ATOM 7565 C C . ARG B 1 88 ? 35.719 22.828 9.211 1 65.12 88 ARG B C 1
ATOM 7567 O O . ARG B 1 88 ? 36.438 21.953 8.688 1 65.12 88 ARG B O 1
ATOM 7574 N N . SER B 1 89 ? 35.812 23.219 10.367 1 63.41 89 SER B N 1
ATOM 7575 C CA . SER B 1 89 ? 37.031 22.828 11.055 1 63.41 89 SER B CA 1
ATOM 7576 C C . SER B 1 89 ? 36.75 21.891 12.211 1 63.41 89 SER B C 1
ATOM 7578 O O . SER B 1 89 ? 37.688 21.391 12.852 1 63.41 89 SER B O 1
ATOM 7580 N N . SER B 1 90 ? 35.438 21.609 12.414 1 72.06 90 SER B N 1
ATOM 7581 C CA . SER B 1 90 ? 35.156 20.844 13.633 1 72.06 90 SER B CA 1
ATOM 7582 C C . SER B 1 90 ? 34.031 19.844 13.422 1 72.06 90 SER B C 1
ATOM 7584 O O . SER B 1 90 ? 33.281 19.938 12.445 1 72.06 90 SER B O 1
ATOM 7586 N N . SER B 1 91 ? 34.094 18.812 14.266 1 81.06 91 SER B N 1
ATOM 7587 C CA . SER B 1 91 ? 33.031 17.812 14.273 1 81.06 91 SER B CA 1
ATOM 7588 C C . SER B 1 91 ? 31.734 18.391 14.852 1 81.06 91 SER B C 1
ATOM 7590 O O . SER B 1 91 ? 31.75 19.453 15.477 1 81.06 91 SER B O 1
ATOM 7592 N N . LEU B 1 92 ? 30.594 17.859 14.539 1 87.94 92 LEU B N 1
ATOM 7593 C CA . LEU B 1 92 ? 29.312 18.234 15.117 1 87.94 92 LEU B CA 1
ATOM 7594 C C . LEU B 1 92 ? 29.266 17.906 16.609 1 87.94 92 LEU B C 1
ATOM 7596 O O . LEU B 1 92 ? 29.078 16.75 16.984 1 87.94 92 LEU B O 1
ATOM 7600 N N . THR B 1 93 ? 29.469 18.953 17.438 1 91.94 93 THR B N 1
ATOM 7601 C CA . THR B 1 93 ? 29.547 18.781 18.875 1 91.94 93 THR B CA 1
ATOM 7602 C C . THR B 1 93 ? 28.297 19.328 19.562 1 91.94 93 THR B C 1
ATOM 7604 O O . THR B 1 93 ? 27.891 20.469 19.312 1 91.94 93 THR B O 1
ATOM 7607 N N . ALA B 1 94 ? 27.672 18.5 20.391 1 93.31 94 ALA B N 1
ATOM 7608 C CA . ALA B 1 94 ? 26.5 18.891 21.156 1 93.31 94 ALA B CA 1
ATOM 7609 C C . ALA B 1 94 ? 26.891 19.484 22.516 1 93.31 94 ALA B C 1
ATOM 7611 O O . ALA B 1 94 ? 27.812 18.984 23.156 1 93.31 94 ALA B O 1
ATOM 7612 N N . ASP B 1 95 ? 26.219 20.531 22.891 1 94.19 95 ASP B N 1
ATOM 7613 C CA . ASP B 1 95 ? 26.484 21.219 24.141 1 94.19 95 ASP B CA 1
ATOM 7614 C C . ASP B 1 95 ? 25.406 20.891 25.188 1 94.19 95 ASP B C 1
ATOM 7616 O O . ASP B 1 95 ? 24.266 21.344 25.062 1 94.19 95 ASP B O 1
ATOM 7620 N N . PHE B 1 96 ? 25.812 20.219 26.25 1 94.12 96 PHE B N 1
ATOM 7621 C CA . PHE B 1 96 ? 24.875 19.844 27.312 1 94.12 96 PHE B CA 1
ATOM 7622 C C . PHE B 1 96 ? 25.172 20.641 28.594 1 94.12 96 PHE B C 1
ATOM 7624 O O . PHE B 1 96 ? 24.859 20.188 29.688 1 94.12 96 PHE B O 1
ATOM 7631 N N . GLY B 1 97 ? 25.781 21.781 28.422 1 90.31 97 GLY B N 1
ATOM 7632 C CA . GLY B 1 97 ? 26.109 22.625 29.547 1 90.31 97 GLY B CA 1
ATOM 7633 C C . GLY B 1 97 ? 27.453 22.281 30.172 1 90.31 97 GLY B C 1
ATOM 7634 O O . GLY B 1 97 ? 28.484 22.844 29.797 1 90.31 97 GLY B O 1
ATOM 7635 N N . ARG B 1 98 ? 27.5 21.188 31.031 1 86.31 98 ARG B N 1
ATOM 7636 C CA . ARG B 1 98 ? 28.719 20.781 31.719 1 86.31 98 ARG B CA 1
ATOM 7637 C C . ARG B 1 98 ? 29.594 19.906 30.812 1 86.31 98 ARG B C 1
ATOM 7639 O O . ARG B 1 98 ? 30.797 19.781 31.047 1 86.31 98 ARG B O 1
ATOM 7646 N N . GLU B 1 99 ? 28.906 19.344 29.875 1 90 99 GLU B N 1
ATOM 7647 C CA . GLU B 1 99 ? 29.609 18.406 29 1 90 99 GLU B CA 1
ATOM 7648 C C . GLU B 1 99 ? 29.344 18.703 27.531 1 90 99 GLU B C 1
ATOM 7650 O O . GLU B 1 99 ? 28.266 19.188 27.188 1 90 99 GLU B O 1
ATOM 7655 N N . ARG B 1 100 ? 30.375 18.422 26.75 1 92.06 100 ARG B N 1
ATOM 7656 C CA . ARG B 1 100 ? 30.25 18.453 25.297 1 92.06 100 ARG B CA 1
ATOM 7657 C C . ARG B 1 100 ? 30.531 17.078 24.703 1 92.06 100 ARG B C 1
ATOM 7659 O O . ARG B 1 100 ? 31.391 16.344 25.188 1 92.06 100 ARG B O 1
ATOM 7666 N N . ARG B 1 101 ? 29.656 16.703 23.828 1 93.12 101 ARG B N 1
ATOM 7667 C CA . ARG B 1 101 ? 29.781 15.375 23.234 1 93.12 101 ARG B CA 1
ATOM 7668 C C . ARG B 1 101 ? 29.703 15.453 21.703 1 93.12 101 ARG B C 1
ATOM 7670 O O . ARG B 1 101 ? 28.906 16.234 21.156 1 93.12 101 ARG B O 1
ATOM 7677 N N . ASP B 1 102 ? 30.531 14.625 21.094 1 89.56 102 ASP B N 1
ATOM 7678 C CA . ASP B 1 102 ? 30.438 14.516 19.641 1 89.56 102 ASP B CA 1
ATOM 7679 C C . ASP B 1 102 ? 29.188 13.758 19.219 1 89.56 102 ASP B C 1
ATOM 7681 O O . ASP B 1 102 ? 28.969 12.617 19.641 1 89.56 102 ASP B O 1
ATOM 7685 N N . PHE B 1 103 ? 28.406 14.352 18.422 1 88.06 103 PHE B N 1
ATOM 7686 C CA . PHE B 1 103 ? 27.109 13.789 18.062 1 88.06 103 PHE B CA 1
ATOM 7687 C C . PHE B 1 103 ? 27.281 12.531 17.219 1 88.06 103 PHE B C 1
ATOM 7689 O O . PHE B 1 103 ? 26.594 11.531 17.422 1 88.06 103 PHE B O 1
ATOM 7696 N N . LEU B 1 104 ? 28.141 12.508 16.234 1 77 104 LEU B N 1
ATOM 7697 C CA . LEU B 1 104 ? 28.266 11.438 15.242 1 77 104 LEU B CA 1
ATOM 7698 C C . LEU B 1 104 ? 28.906 10.203 15.859 1 77 104 LEU B C 1
ATOM 7700 O O . LEU B 1 104 ? 28.5 9.078 15.562 1 77 104 LEU B O 1
ATOM 7704 N N . THR B 1 105 ? 29.828 10.398 16.75 1 78.88 105 THR B N 1
ATOM 7705 C CA . THR B 1 105 ? 30.609 9.258 17.25 1 78.88 105 THR B CA 1
ATOM 7706 C C . THR B 1 105 ? 30.094 8.82 18.609 1 78.88 105 THR B C 1
ATOM 7708 O O . THR B 1 105 ? 30.297 7.668 19.016 1 78.88 105 THR B O 1
ATOM 7711 N N . GLU B 1 106 ? 29.359 9.742 19.281 1 87.25 106 GLU B N 1
ATOM 7712 C CA . GLU B 1 106 ? 29.047 9.406 20.656 1 87.25 106 GLU B CA 1
ATOM 7713 C C . GLU B 1 106 ? 27.531 9.328 20.875 1 87.25 106 GLU B C 1
ATOM 7715 O O . GLU B 1 106 ? 27.062 8.758 21.859 1 87.25 106 GLU B O 1
ATOM 7720 N N . ILE B 1 107 ? 26.781 9.914 20.078 1 87.88 107 ILE B N 1
ATOM 7721 C CA . ILE B 1 107 ? 25.359 10.023 20.328 1 87.88 107 ILE B CA 1
ATOM 7722 C C . ILE B 1 107 ? 24.578 9.258 19.266 1 87.88 107 ILE B C 1
ATOM 7724 O O . ILE B 1 107 ? 23.719 8.422 19.578 1 87.88 107 ILE B O 1
ATOM 7728 N N . ASN B 1 108 ? 24.953 9.5 18 1 79.88 108 ASN B N 1
ATOM 7729 C CA . ASN B 1 108 ? 24.25 8.883 16.875 1 79.88 108 ASN B CA 1
ATOM 7730 C C . ASN B 1 108 ? 24.516 7.383 16.797 1 79.88 108 ASN B C 1
ATOM 7732 O O . ASN B 1 108 ? 25.656 6.945 16.984 1 79.88 108 ASN B O 1
ATOM 7736 N N . PRO B 1 109 ? 23.469 6.594 16.594 1 75.06 109 PRO B N 1
ATOM 7737 C CA . PRO B 1 109 ? 23.688 5.148 16.5 1 75.06 109 PRO B CA 1
ATOM 7738 C C . PRO B 1 109 ? 24.641 4.762 15.375 1 75.06 109 PRO B C 1
ATOM 7740 O O . PRO B 1 109 ? 24.672 5.426 14.344 1 75.06 109 PRO B O 1
ATOM 7743 N N . PRO B 1 110 ? 25.406 3.646 15.664 1 60.62 110 PRO B N 1
ATOM 7744 C CA . PRO B 1 110 ? 26.391 3.217 14.664 1 60.62 110 PRO B CA 1
ATOM 7745 C C . PRO B 1 110 ? 25.766 2.535 13.461 1 60.62 110 PRO B C 1
ATOM 7747 O O . PRO B 1 110 ? 24.688 1.935 13.578 1 60.62 110 PRO B O 1
ATOM 7750 N N . GLY B 1 111 ? 26.312 2.645 12.18 1 5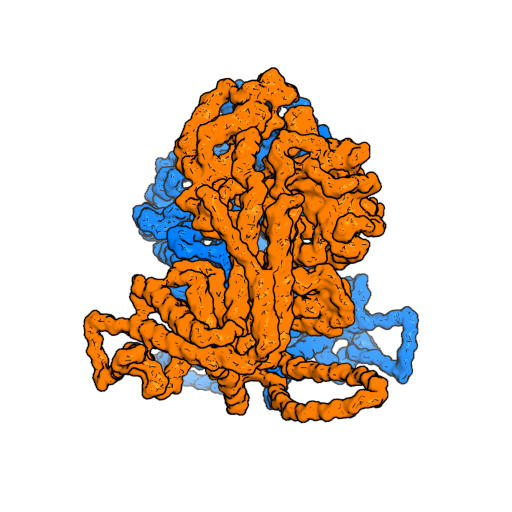6.19 111 GLY B N 1
ATOM 7751 C CA . GLY B 1 111 ? 26.062 1.761 11.055 1 56.19 111 GLY B CA 1
ATOM 7752 C C . GLY B 1 111 ? 25.094 2.34 10.039 1 56.19 111 GLY B C 1
ATOM 7753 O O . GLY B 1 111 ? 24.656 3.484 10.18 1 56.19 111 GLY B O 1
ATOM 7754 N N . ASP B 1 112 ? 24.984 1.778 8.93 1 52.28 112 ASP B N 1
ATOM 7755 C CA . ASP B 1 112 ? 24.125 2.045 7.777 1 52.28 112 ASP B CA 1
ATOM 7756 C C . ASP B 1 112 ? 22.656 1.878 8.141 1 52.28 112 ASP B C 1
ATOM 7758 O O . ASP B 1 112 ? 21.781 2.072 7.293 1 52.28 112 ASP B O 1
ATOM 7762 N N . ARG B 1 113 ? 22.453 1.389 9.391 1 51.12 113 ARG B N 1
ATOM 7763 C CA . ARG B 1 113 ? 21.047 1.2 9.742 1 51.12 113 ARG B CA 1
ATOM 7764 C C . ARG B 1 113 ? 20.438 2.496 10.258 1 51.12 113 ARG B C 1
ATOM 7766 O O . ARG B 1 113 ? 20.359 2.715 11.469 1 51.12 113 ARG B O 1
ATOM 7773 N N . GLU B 1 114 ? 20.797 3.629 9.805 1 52.16 114 GLU B N 1
ATOM 7774 C CA . GLU B 1 114 ? 20.5 4.969 10.305 1 52.16 114 GLU B CA 1
ATOM 7775 C C . GLU B 1 114 ? 19.016 5.137 10.586 1 52.16 114 GLU B C 1
ATOM 7777 O O . GLU B 1 114 ? 18.375 6.043 10.047 1 52.16 114 GLU B O 1
ATOM 7782 N N . SER B 1 115 ? 18.391 4.074 11.359 1 63.12 115 SER B N 1
ATOM 7783 C CA . SER B 1 115 ? 16.938 4.25 11.484 1 63.12 115 SER B CA 1
ATOM 7784 C C . SER B 1 115 ? 16.578 4.949 12.789 1 63.12 115 SER B C 1
ATOM 7786 O O . SER B 1 115 ? 17.078 4.582 13.859 1 63.12 115 SER B O 1
ATOM 7788 N N . THR B 1 116 ? 16.219 6.281 12.781 1 77.81 116 THR B N 1
ATOM 7789 C CA . THR B 1 116 ? 15.742 7.086 13.898 1 77.81 116 THR B CA 1
ATOM 7790 C C . THR B 1 116 ? 14.219 7.012 14 1 77.81 116 THR B C 1
ATOM 7792 O O . THR B 1 116 ? 13.539 6.773 13 1 77.81 116 THR B O 1
ATOM 7795 N N . GLY B 1 117 ? 13.828 6.984 15.273 1 85.38 117 GLY B N 1
ATOM 7796 C CA . GLY B 1 117 ? 12.391 6.953 15.492 1 85.38 117 GLY B CA 1
ATOM 7797 C C . GLY B 1 117 ? 11.828 8.273 15.984 1 85.38 117 GLY B C 1
ATOM 7798 O O . GLY B 1 117 ? 10.672 8.344 16.406 1 85.38 117 GLY B O 1
ATOM 7799 N N . LEU B 1 118 ? 12.664 9.336 16.016 1 93.44 118 LEU B N 1
ATOM 7800 C CA . LEU B 1 118 ? 12.266 10.672 16.453 1 93.44 118 LEU B CA 1
ATOM 7801 C C . LEU B 1 118 ? 12.922 11.742 15.586 1 93.44 118 LEU B C 1
ATOM 7803 O O . LEU B 1 118 ? 13.82 11.445 14.797 1 93.44 118 LEU B O 1
ATOM 7807 N N . VAL B 1 119 ? 12.438 12.922 15.633 1 94.88 119 VAL B N 1
ATOM 7808 C CA . VAL B 1 119 ? 13.008 14.047 14.898 1 94.88 119 VAL B CA 1
ATOM 7809 C C . VAL B 1 119 ? 14.102 14.711 15.734 1 94.88 119 VAL B C 1
ATOM 7811 O O . VAL B 1 119 ? 13.906 14.969 16.922 1 94.88 119 VAL B O 1
ATOM 7814 N N . THR B 1 120 ? 15.203 14.922 15.195 1 94.62 120 THR B N 1
ATOM 7815 C CA . THR B 1 120 ? 16.281 15.625 15.898 1 94.62 120 THR B CA 1
ATOM 7816 C C . THR B 1 120 ? 16.391 17.062 15.406 1 94.62 120 THR B C 1
ATOM 7818 O O . THR B 1 120 ? 16.531 17.297 14.203 1 94.62 120 THR B O 1
ATOM 7821 N N . ARG B 1 121 ? 16.328 17.938 16.297 1 95.5 121 ARG B N 1
ATOM 7822 C CA . ARG B 1 121 ? 16.469 19.359 15.992 1 95.5 121 ARG B CA 1
ATOM 7823 C C . ARG B 1 121 ? 17.875 19.844 16.359 1 95.5 121 ARG B C 1
ATOM 7825 O O . ARG B 1 121 ? 18.297 19.734 17.516 1 95.5 121 ARG B O 1
ATOM 7832 N N . PHE B 1 122 ? 18.578 20.359 15.422 1 95.62 122 PHE B N 1
ATOM 7833 C CA . PHE B 1 122 ? 19.875 21 15.648 1 95.62 122 PHE B CA 1
ATOM 7834 C C . PHE B 1 122 ? 19.719 22.516 15.695 1 95.62 122 PHE B C 1
ATOM 7836 O O . PHE B 1 122 ? 19.203 23.125 14.75 1 95.62 122 PHE B O 1
ATOM 7843 N N . THR B 1 123 ? 20.094 23.078 16.766 1 95.25 123 THR B N 1
ATOM 7844 C CA . THR B 1 123 ? 19.922 24.516 16.969 1 95.25 123 THR B CA 1
ATOM 7845 C C . THR B 1 123 ? 21.141 25.109 17.688 1 95.25 123 THR B C 1
ATOM 7847 O O . THR B 1 123 ? 21.922 24.375 18.297 1 95.25 123 THR B O 1
ATOM 7850 N N . VAL B 1 124 ? 21.312 26.422 17.5 1 93.69 124 VAL B N 1
ATOM 7851 C CA . VAL B 1 124 ? 22.359 27.125 18.234 1 93.69 124 VAL B CA 1
ATOM 7852 C C . VAL B 1 124 ? 21.75 27.859 19.438 1 93.69 124 VAL B C 1
ATOM 7854 O O . VAL B 1 124 ? 22.469 28.5 20.203 1 93.69 124 VAL B O 1
ATOM 7857 N N . HIS B 1 125 ? 20.469 27.734 19.594 1 91.06 125 HIS B N 1
ATOM 7858 C CA . HIS B 1 125 ? 19.766 28.5 20.609 1 91.06 125 HIS B CA 1
ATOM 7859 C C . HIS B 1 125 ? 19.422 27.625 21.828 1 91.06 125 HIS B C 1
ATOM 7861 O O . HIS B 1 125 ? 19.016 26.469 21.672 1 91.06 125 HIS B O 1
ATOM 7867 N N . ARG B 1 126 ? 19.594 28.188 22.984 1 85.44 126 ARG B N 1
ATOM 7868 C CA . ARG B 1 126 ? 19.25 27.531 24.234 1 85.44 126 ARG B CA 1
ATOM 7869 C C . ARG B 1 126 ? 18.062 28.234 24.906 1 85.44 126 ARG B C 1
ATOM 7871 O O . ARG B 1 126 ? 18 29.453 24.953 1 85.44 126 ARG B O 1
ATOM 7878 N N . ASP B 1 127 ? 17.141 27.344 25.172 1 75.88 127 ASP B N 1
ATOM 7879 C CA . ASP B 1 127 ? 15.977 27.891 25.875 1 75.88 127 ASP B CA 1
ATOM 7880 C C . ASP B 1 127 ? 16.203 27.922 27.391 1 75.88 127 ASP B C 1
ATOM 7882 O O . ASP B 1 127 ? 15.867 26.969 28.078 1 75.88 127 ASP B O 1
ATOM 7886 N N . GLY B 1 128 ? 16.906 28.875 27.969 1 77 128 GLY B N 1
ATOM 7887 C CA . GLY B 1 128 ? 17.109 29 29.406 1 77 128 GLY B CA 1
ATOM 7888 C C . GLY B 1 128 ? 18.344 28.266 29.891 1 77 128 GLY B C 1
ATOM 7889 O O . GLY B 1 128 ? 19.141 27.781 29.094 1 77 128 GLY B O 1
ATOM 7890 N N . PRO B 1 129 ? 18.406 28.203 31.25 1 83.88 129 PRO B N 1
ATOM 7891 C CA . PRO B 1 129 ? 19.578 27.516 31.844 1 83.88 129 PRO B CA 1
ATOM 7892 C C . PRO B 1 129 ? 19.5 26 31.703 1 83.88 129 PRO B C 1
ATOM 7894 O O . PRO B 1 129 ? 18.422 25.422 31.703 1 83.88 129 PRO B O 1
ATOM 7897 N N . VAL B 1 130 ? 20.641 25.453 31.578 1 90.19 130 VAL B N 1
ATOM 7898 C CA . VAL B 1 130 ? 20.734 24 31.438 1 90.19 130 VAL B CA 1
ATOM 7899 C C . VAL B 1 130 ? 20.609 23.344 32.812 1 90.19 130 VAL B C 1
ATOM 7901 O O . VAL B 1 130 ? 21.297 23.75 33.75 1 90.19 130 VAL B O 1
ATOM 7904 N N . ASP B 1 131 ? 19.672 22.438 32.938 1 91.06 131 ASP B N 1
ATOM 7905 C CA . ASP B 1 131 ? 19.594 21.562 34.125 1 91.06 131 ASP B CA 1
ATOM 7906 C C . ASP B 1 131 ? 20.719 20.531 34.094 1 91.06 131 ASP B C 1
ATOM 7908 O O . ASP B 1 131 ? 20.734 19.641 33.25 1 91.06 131 ASP B O 1
ATOM 7912 N N . PRO B 1 132 ? 21.609 20.609 35 1 92.31 132 PRO B N 1
ATOM 7913 C CA . PRO B 1 132 ? 22.766 19.703 34.969 1 92.31 132 PRO B CA 1
ATOM 7914 C C . PRO B 1 132 ? 22.375 18.234 35.094 1 92.31 132 PRO B C 1
ATOM 7916 O O . PRO B 1 132 ? 23.047 17.359 34.562 1 92.31 132 PRO B O 1
ATOM 7919 N N . ASP B 1 133 ? 21.312 17.984 35.812 1 93.94 133 ASP B N 1
ATOM 7920 C CA . ASP B 1 133 ? 20.891 16.609 36.031 1 93.94 133 ASP B CA 1
ATOM 7921 C C . ASP B 1 133 ? 20.062 16.094 34.875 1 93.94 133 ASP B C 1
ATOM 7923 O O . ASP B 1 133 ? 19.969 14.883 34.625 1 93.94 133 ASP B O 1
ATOM 7927 N N . HIS B 1 134 ? 19.422 16.984 34.219 1 96.38 134 HIS B N 1
ATOM 7928 C CA . HIS B 1 134 ? 18.578 16.641 33.094 1 96.38 134 HIS B CA 1
ATOM 7929 C C . HIS B 1 134 ? 18.844 17.562 31.891 1 96.38 134 HIS B C 1
ATOM 7931 O O . HIS B 1 134 ? 17.969 18.297 31.469 1 96.38 134 HIS B O 1
ATOM 7937 N N . PRO B 1 135 ? 19.953 17.453 31.25 1 95.44 135 PRO B N 1
ATOM 7938 C CA . PRO B 1 135 ? 20.359 18.406 30.219 1 95.44 135 PRO B CA 1
ATOM 7939 C C . PRO B 1 135 ? 19.703 18.141 28.875 1 95.44 135 PRO B C 1
ATOM 7941 O O . PRO B 1 135 ? 19.75 18.984 27.969 1 95.44 135 PRO B O 1
ATOM 7944 N N . VAL B 1 136 ? 19.141 16.922 28.656 1 95.81 136 VAL B N 1
ATOM 7945 C CA . VAL B 1 136 ? 18.562 16.547 27.359 1 95.81 136 VAL B CA 1
ATOM 7946 C C . VAL B 1 136 ? 17.172 17.156 27.234 1 95.81 136 VAL B C 1
ATOM 7948 O O . VAL B 1 136 ? 16.297 16.906 28.062 1 95.81 136 VAL B O 1
ATOM 7951 N N . GLU B 1 137 ? 16.953 17.922 26.234 1 95.19 137 GLU B N 1
ATOM 7952 C CA . GLU B 1 137 ? 15.656 18.562 26.016 1 95.19 137 GLU B CA 1
ATOM 7953 C C . GLU B 1 137 ? 14.797 17.75 25.047 1 95.19 137 GLU B C 1
ATOM 7955 O O . GLU B 1 137 ? 15.258 17.375 23.969 1 95.19 137 GLU B O 1
ATOM 7960 N N . LEU B 1 138 ? 13.57 17.484 25.438 1 96.56 138 LEU B N 1
ATOM 7961 C CA . LEU B 1 138 ? 12.68 16.625 24.672 1 96.56 138 LEU B CA 1
ATOM 7962 C C . LEU B 1 138 ? 11.32 17.281 24.469 1 96.56 138 LEU B C 1
ATOM 7964 O O . LEU B 1 138 ? 10.852 18.016 25.328 1 96.56 138 LEU B O 1
ATOM 7968 N N . ARG B 1 139 ? 10.711 17.094 23.344 1 95.81 139 ARG B N 1
ATOM 7969 C CA . ARG B 1 139 ? 9.281 17.297 23.109 1 95.81 139 ARG B CA 1
ATOM 7970 C C . ARG B 1 139 ? 8.531 15.969 23.078 1 95.81 139 ARG B C 1
ATOM 7972 O O . ARG B 1 139 ? 8.945 15.039 22.391 1 95.81 139 ARG B O 1
ATOM 7979 N N . LEU B 1 140 ? 7.449 15.906 23.766 1 97.56 140 LEU B N 1
ATOM 7980 C CA . LEU B 1 140 ? 6.758 14.633 23.938 1 97.56 140 LEU B CA 1
ATOM 7981 C C . LEU B 1 140 ? 5.508 14.578 23.062 1 97.56 140 LEU B C 1
ATOM 7983 O O . LEU B 1 140 ? 4.988 15.609 22.641 1 97.56 140 LEU B O 1
ATOM 7987 N N . LEU B 1 141 ? 5.09 13.367 22.781 1 97.88 141 LEU B N 1
ATOM 7988 C CA . LEU B 1 141 ? 3.801 13.117 22.141 1 97.88 141 LEU B CA 1
ATOM 7989 C C . LEU B 1 141 ? 2.656 13.32 23.125 1 97.88 141 LEU B C 1
ATOM 7991 O O . LEU B 1 141 ? 2.834 13.148 24.344 1 97.88 141 LEU B O 1
ATOM 7995 N N . SER B 1 142 ? 1.544 13.711 22.656 1 97.62 142 SER B N 1
ATOM 7996 C CA . SER B 1 142 ? 0.328 13.789 23.469 1 97.62 142 SER B CA 1
ATOM 7997 C C . SER B 1 142 ? -0.465 12.484 23.391 1 97.62 142 SER B C 1
ATOM 7999 O O . SER B 1 142 ? -0.117 11.586 22.625 1 97.62 142 SER B O 1
ATOM 8001 N N . GLU B 1 143 ? -1.466 12.383 24.203 1 98.31 143 GLU B N 1
ATOM 8002 C CA . GLU B 1 143 ? -2.334 11.211 24.172 1 98.31 143 GLU B CA 1
ATOM 8003 C C . GLU B 1 143 ? -3.006 11.047 22.812 1 98.31 143 GLU B C 1
ATOM 8005 O O . GLU B 1 143 ? -3.098 9.938 22.297 1 98.31 143 GLU B O 1
ATOM 8010 N N . THR B 1 144 ? -3.484 12.156 22.219 1 98.19 144 THR B N 1
ATOM 8011 C CA . THR B 1 144 ? -4.137 12.078 20.922 1 98.19 144 THR B CA 1
ATOM 8012 C C . THR B 1 144 ? -3.133 11.719 19.828 1 98.19 144 THR B C 1
ATOM 8014 O O . THR B 1 144 ? -3.488 11.086 18.844 1 98.19 144 THR B O 1
ATOM 8017 N N . ASP B 1 145 ? -1.853 12.102 20.016 1 98.31 145 ASP B N 1
ATOM 8018 C CA . ASP B 1 145 ? -0.819 11.664 19.078 1 98.31 145 ASP B CA 1
ATOM 8019 C C . ASP B 1 145 ? -0.69 10.148 19.062 1 98.31 145 ASP B C 1
ATOM 8021 O O . ASP B 1 145 ? -0.511 9.539 18.016 1 98.31 145 ASP B O 1
ATOM 8025 N N . LEU B 1 146 ? -0.744 9.602 20.25 1 98.62 146 LEU B N 1
ATOM 8026 C CA . LEU B 1 146 ? -0.648 8.148 20.359 1 98.62 146 LEU B CA 1
ATOM 8027 C C . LEU B 1 146 ? -1.786 7.469 19.609 1 98.62 146 LEU B C 1
ATOM 8029 O O . LEU B 1 146 ? -1.571 6.465 18.922 1 98.62 146 LEU B O 1
ATOM 8033 N N . VAL B 1 147 ? -2.971 8.055 19.766 1 98.69 147 VAL B N 1
ATOM 8034 C CA . VAL B 1 147 ? -4.129 7.516 19.062 1 98.69 147 VAL B CA 1
ATOM 8035 C C . VAL B 1 147 ? -3.904 7.598 17.547 1 98.69 147 VAL B C 1
ATOM 8037 O O . VAL B 1 147 ? -4.148 6.633 16.828 1 98.69 147 VAL B O 1
ATOM 8040 N N . LYS B 1 148 ? -3.451 8.742 17.062 1 98.44 148 LYS B N 1
ATOM 8041 C CA . LYS B 1 148 ? -3.188 8.938 15.648 1 98.44 148 LYS B CA 1
ATOM 8042 C C . LYS B 1 148 ? -2.143 7.945 15.141 1 98.44 148 LYS B C 1
ATOM 8044 O O . LYS B 1 148 ? -2.307 7.359 14.07 1 98.44 148 LYS B O 1
ATOM 8049 N N . ILE B 1 149 ? -1.1 7.695 15.906 1 98.19 149 ILE B N 1
ATOM 8050 C CA . ILE B 1 149 ? 0.017 6.844 15.508 1 98.19 149 ILE B CA 1
ATOM 8051 C C . ILE B 1 149 ? -0.456 5.395 15.391 1 98.19 149 ILE B C 1
ATOM 8053 O O . ILE B 1 149 ? -0.194 4.73 14.383 1 98.19 149 ILE B O 1
ATOM 8057 N N . LEU B 1 150 ? -1.14 4.93 16.422 1 98.25 150 LEU B N 1
ATOM 8058 C CA . LEU B 1 150 ? -1.588 3.541 16.438 1 98.25 150 LEU B CA 1
ATOM 8059 C C . LEU B 1 150 ? -2.627 3.297 15.344 1 98.25 150 LEU B C 1
ATOM 8061 O O . LEU B 1 150 ? -2.557 2.297 14.625 1 98.25 150 LEU B O 1
ATOM 8065 N N . ALA B 1 151 ? -3.537 4.215 15.242 1 97.88 151 ALA B N 1
ATOM 8066 C CA . ALA B 1 151 ? -4.562 4.074 14.211 1 97.88 151 ALA B CA 1
ATOM 8067 C C . ALA B 1 151 ? -3.955 4.176 12.812 1 97.88 151 ALA B C 1
ATOM 8069 O O . ALA B 1 151 ? -4.383 3.482 11.891 1 97.88 151 ALA B O 1
ATOM 8070 N N . ASN B 1 152 ? -3.018 5.09 12.664 1 96.62 152 ASN B N 1
ATOM 8071 C CA . ASN B 1 152 ? -2.307 5.223 11.398 1 96.62 152 ASN B CA 1
ATOM 8072 C C . ASN B 1 152 ? -1.666 3.902 10.977 1 96.62 152 ASN B C 1
ATOM 8074 O O . ASN B 1 152 ? -1.791 3.488 9.82 1 96.62 152 ASN B O 1
ATOM 8078 N N . SER B 1 153 ? -1.009 3.244 11.883 1 95.94 153 SER B N 1
ATOM 8079 C CA . SER B 1 153 ? -0.355 1.973 11.586 1 95.94 153 SER B CA 1
ATOM 8080 C C . SER B 1 153 ? -1.375 0.897 11.227 1 95.94 153 SER B C 1
ATOM 8082 O O . SER B 1 153 ? -1.167 0.129 10.281 1 95.94 153 SER B O 1
ATOM 8084 N N . PHE B 1 154 ? -2.428 0.83 11.945 1 95.5 154 PHE B N 1
ATOM 8085 C CA . PHE B 1 154 ? -3.453 -0.17 11.672 1 95.5 154 PHE B CA 1
ATOM 8086 C C . PHE B 1 154 ? -4.055 0.038 10.289 1 95.5 154 PHE B C 1
ATOM 8088 O O . PHE B 1 154 ? -4.176 -0.911 9.508 1 95.5 154 PHE B O 1
ATOM 8095 N N . LEU B 1 155 ? -4.371 1.229 9.961 1 95.12 155 LEU B N 1
ATOM 8096 C CA . LEU B 1 155 ? -5.09 1.53 8.727 1 95.12 155 LEU B CA 1
ATOM 8097 C C . LEU B 1 155 ? -4.152 1.468 7.527 1 95.12 155 LEU B C 1
ATOM 8099 O O . LEU B 1 155 ? -4.586 1.168 6.414 1 95.12 155 LEU B O 1
ATOM 8103 N N . SER B 1 156 ? -2.875 1.648 7.711 1 94.56 156 SER B N 1
ATOM 8104 C CA . SER B 1 156 ? -1.967 1.775 6.578 1 94.56 156 SER B CA 1
ATOM 8105 C C . SER B 1 156 ? -1.094 0.534 6.426 1 94.56 156 SER B C 1
ATOM 8107 O O . SER B 1 156 ? -0.566 0.269 5.344 1 94.56 156 SER B O 1
ATOM 8109 N N . ASP B 1 157 ? -0.882 -0.248 7.484 1 94.44 157 ASP B N 1
ATOM 8110 C CA . ASP B 1 157 ? 0.083 -1.341 7.426 1 94.44 157 ASP B CA 1
ATOM 8111 C C . ASP B 1 157 ? -0.621 -2.689 7.293 1 94.44 157 ASP B C 1
ATOM 8113 O O . ASP B 1 157 ? 0.02 -3.705 7.016 1 94.44 157 ASP B O 1
ATOM 8117 N N . PHE B 1 158 ? -1.864 -2.738 7.559 1 92.94 158 PHE B N 1
ATOM 8118 C CA . PHE B 1 158 ? -2.633 -3.947 7.289 1 92.94 158 PHE B CA 1
ATOM 8119 C C . PHE B 1 158 ? -3.17 -3.945 5.863 1 92.94 158 PHE B C 1
ATOM 8121 O O . PHE B 1 158 ? -3.592 -2.904 5.355 1 92.94 158 PHE B O 1
ATOM 8128 N N . ASP B 1 159 ? -3.143 -5.07 5.223 1 89.5 159 ASP B N 1
ATOM 8129 C CA . ASP B 1 159 ? -3.518 -5.207 3.82 1 89.5 159 ASP B CA 1
ATOM 8130 C C . ASP B 1 159 ? -5.031 -5.098 3.643 1 89.5 159 ASP B C 1
ATOM 8132 O O . ASP B 1 159 ? -5.773 -6.004 4.027 1 89.5 159 ASP B O 1
ATOM 8136 N N . PRO B 1 160 ? -5.48 -4.047 3.059 1 87.31 160 PRO B N 1
ATOM 8137 C CA . PRO B 1 160 ? -6.926 -3.889 2.893 1 87.31 160 PRO B CA 1
ATOM 8138 C C . PRO B 1 160 ? -7.547 -4.996 2.043 1 87.31 160 PRO B C 1
ATOM 8140 O O . PRO B 1 160 ? -8.75 -5.25 2.135 1 87.31 160 PRO B O 1
ATOM 8143 N N . ASN B 1 161 ? -6.77 -5.664 1.25 1 87.38 161 ASN B N 1
ATOM 8144 C CA . ASN B 1 161 ? -7.277 -6.676 0.335 1 87.38 161 ASN B CA 1
ATOM 8145 C C . ASN B 1 161 ? -7.496 -8.016 1.042 1 87.38 161 ASN B C 1
ATOM 8147 O O . ASN B 1 161 ? -8.352 -8.805 0.637 1 87.38 161 ASN B O 1
ATOM 8151 N N . ASN B 1 162 ? -6.723 -8.305 2.084 1 86.31 162 ASN B N 1
ATOM 8152 C CA . ASN B 1 162 ? -6.77 -9.656 2.621 1 86.31 162 ASN B CA 1
ATOM 8153 C C . ASN B 1 162 ? -6.75 -9.656 4.148 1 86.31 162 ASN B C 1
ATOM 8155 O O . ASN B 1 162 ? -6.695 -10.719 4.77 1 86.31 162 ASN B O 1
ATOM 8159 N N . MET B 1 163 ? -6.789 -8.453 4.723 1 87.69 163 MET B N 1
ATOM 8160 C CA . MET B 1 163 ? -6.777 -8.438 6.184 1 87.69 163 MET B CA 1
ATOM 8161 C C . MET B 1 163 ? -7.984 -9.172 6.746 1 87.69 163 MET B C 1
ATOM 8163 O O . MET B 1 163 ? -9.086 -9.094 6.191 1 87.69 163 MET B O 1
ATOM 8167 N N . THR B 1 164 ? -7.785 -9.898 7.828 1 85.38 164 THR B N 1
ATOM 8168 C CA . THR B 1 164 ? -8.836 -10.695 8.445 1 85.38 164 THR B CA 1
ATOM 8169 C C . THR B 1 164 ? -9.398 -10 9.68 1 85.38 164 THR B C 1
ATOM 8171 O O . THR B 1 164 ? -10.375 -10.469 10.273 1 85.38 164 THR B O 1
ATOM 8174 N N . VAL B 1 165 ? -8.758 -8.898 10.039 1 86.5 165 VAL B N 1
ATOM 8175 C CA . VAL B 1 165 ? -9.258 -8.125 11.164 1 86.5 165 VAL B CA 1
ATOM 8176 C C . VAL B 1 165 ? -10.492 -7.328 10.742 1 86.5 165 VAL B C 1
ATOM 8178 O O . VAL B 1 165 ? -10.461 -6.605 9.742 1 86.5 165 VAL B O 1
ATOM 8181 N N . LYS B 1 166 ? -11.461 -7.477 11.469 1 79.25 166 LYS B N 1
ATOM 8182 C CA . LYS B 1 166 ? -12.711 -6.809 11.133 1 79.25 166 LYS B CA 1
ATOM 8183 C C . LYS B 1 166 ? -12.734 -5.379 11.664 1 79.25 166 LYS B C 1
ATOM 8185 O O . LYS B 1 166 ? -12.266 -5.121 12.773 1 79.25 166 LYS B O 1
ATOM 8190 N N . LEU B 1 167 ? -13.219 -4.477 10.867 1 86.25 167 LEU B N 1
ATOM 8191 C CA . LEU B 1 167 ? -13.5 -3.123 11.328 1 86.25 167 LEU B CA 1
ATOM 8192 C C . LEU B 1 167 ? -14.836 -3.064 12.07 1 86.25 167 LEU B C 1
ATOM 8194 O O . LEU B 1 167 ? -15.758 -3.814 11.742 1 86.25 167 LEU B O 1
ATOM 8198 N N . PRO B 1 168 ? -14.867 -2.248 13.07 1 88.81 168 PRO B N 1
ATOM 8199 C CA . PRO B 1 168 ? -16.141 -2.135 13.781 1 88.81 168 PRO B CA 1
ATOM 8200 C C . PRO B 1 168 ? -17.281 -1.658 12.875 1 88.81 168 PRO B C 1
ATOM 8202 O O . PRO B 1 168 ? -17.078 -0.786 12.031 1 88.81 168 PRO B O 1
ATOM 8205 N N . ASP B 1 169 ? -18.391 -2.236 13.016 1 82.5 169 ASP B N 1
ATOM 8206 C CA . ASP B 1 169 ? -19.562 -1.776 12.273 1 82.5 169 ASP B CA 1
ATOM 8207 C C . ASP B 1 169 ? -20.312 -0.692 13.047 1 82.5 169 ASP B C 1
ATOM 8209 O O . ASP B 1 169 ? -19.938 -0.348 14.172 1 82.5 169 ASP B O 1
ATOM 8213 N N . GLU B 1 170 ? -21.281 -0.167 12.469 1 80.56 170 GLU B N 1
ATOM 8214 C CA . GLU B 1 170 ? -22 0.97 13.039 1 80.56 170 GLU B CA 1
ATOM 8215 C C . GLU B 1 170 ? -22.672 0.593 14.359 1 80.56 170 GLU B C 1
ATOM 8217 O O . GLU B 1 170 ? -22.719 1.398 15.289 1 80.56 170 GLU B O 1
ATOM 8222 N N . ALA B 1 171 ? -23.156 -0.651 14.484 1 77.19 171 ALA B N 1
ATOM 8223 C CA . ALA B 1 171 ? -23.797 -1.104 15.711 1 77.19 171 ALA B CA 1
ATOM 8224 C C . ALA B 1 171 ? -22.812 -1.17 16.859 1 77.19 171 ALA B C 1
ATOM 8226 O O . ALA B 1 171 ? -23.125 -0.757 17.984 1 77.19 171 ALA B O 1
ATOM 8227 N N . GLU B 1 172 ? -21.719 -1.676 16.578 1 87.81 172 GLU B N 1
ATOM 8228 C CA . GLU B 1 172 ? -20.672 -1.76 17.594 1 87.81 172 GLU B CA 1
ATOM 8229 C C . GLU B 1 172 ? -20.234 -0.371 18.047 1 87.81 172 GLU B C 1
ATOM 8231 O O . GLU B 1 172 ? -20 -0.148 19.234 1 87.81 172 GLU B O 1
ATOM 8236 N N . ILE B 1 173 ? -20.125 0.554 17.141 1 93.12 173 ILE B N 1
ATOM 8237 C CA . ILE B 1 173 ? -19.703 1.917 17.422 1 93.12 173 ILE B CA 1
ATOM 8238 C C . ILE B 1 173 ? -20.734 2.605 18.312 1 93.12 173 ILE B C 1
ATOM 8240 O O . ILE B 1 173 ? -20.375 3.273 19.281 1 93.12 173 ILE B O 1
ATOM 8244 N N . ARG B 1 174 ? -21.969 2.377 18.047 1 85.5 174 ARG B N 1
ATOM 8245 C CA . ARG B 1 174 ? -23.047 2.979 18.844 1 85.5 174 ARG B CA 1
ATOM 8246 C C . ARG B 1 174 ? -23.062 2.414 20.266 1 85.5 174 ARG B C 1
ATOM 8248 O O . ARG B 1 174 ? -23.312 3.143 21.219 1 85.5 174 ARG B O 1
ATOM 8255 N N . GLN B 1 175 ? -22.766 1.154 20.297 1 87.94 175 GLN B N 1
ATOM 8256 C CA . GLN B 1 175 ? -22.719 0.523 21.609 1 87.94 175 GLN B CA 1
ATOM 8257 C C . GLN B 1 175 ? -21.578 1.096 22.453 1 87.94 175 GLN B C 1
ATOM 8259 O O . GLN B 1 175 ? -21.766 1.36 23.656 1 87.94 175 GLN B O 1
ATOM 8264 N N . VAL B 1 176 ? -20.5 1.287 21.875 1 94.94 176 VAL B N 1
ATOM 8265 C CA . VAL B 1 176 ? -19.344 1.819 22.594 1 94.94 176 VAL B CA 1
ATOM 8266 C C . VAL B 1 176 ? -19.609 3.264 23 1 94.94 176 VAL B C 1
ATOM 8268 O O . VAL B 1 176 ? -19.203 3.689 24.094 1 94.94 176 VAL B O 1
ATOM 8271 N N . LEU B 1 177 ? -20.281 3.992 22.156 1 93.44 177 LEU B N 1
ATOM 8272 C CA . LEU B 1 177 ? -20.625 5.375 22.469 1 93.44 177 LEU B CA 1
ATOM 8273 C C . LEU B 1 177 ? -21.609 5.445 23.625 1 93.44 177 LEU B C 1
ATOM 8275 O O . LEU B 1 177 ? -21.484 6.309 24.5 1 93.44 177 LEU B O 1
ATOM 8279 N N . ALA B 1 178 ? -22.516 4.504 23.609 1 88.88 178 ALA B N 1
ATOM 8280 C CA . ALA B 1 178 ? -23.484 4.449 24.703 1 88.88 178 ALA B CA 1
ATOM 8281 C C . ALA B 1 178 ? -22.797 4.125 26.031 1 88.88 178 ALA B C 1
ATOM 8283 O O . ALA B 1 178 ? -23.125 4.715 27.062 1 88.88 178 ALA B O 1
ATOM 8284 N N . THR B 1 179 ? -21.953 3.244 25.922 1 94.19 179 THR B N 1
ATOM 8285 C CA . THR B 1 179 ? -21.188 2.879 27.109 1 94.19 179 THR B CA 1
ATOM 8286 C C . THR B 1 179 ? -20.344 4.055 27.609 1 94.19 179 THR B C 1
ATOM 8288 O O . THR B 1 179 ? -20.266 4.309 28.812 1 94.19 179 THR B O 1
ATOM 8291 N N . ALA B 1 180 ? -19.75 4.742 26.703 1 96.12 180 ALA B N 1
ATOM 8292 C CA . ALA B 1 180 ? -18.938 5.902 27.047 1 96.12 180 ALA B CA 1
ATOM 8293 C C . ALA B 1 180 ? -19.766 6.996 27.703 1 96.12 180 ALA B C 1
ATOM 8295 O O . ALA B 1 180 ? -19.328 7.641 28.656 1 96.12 180 ALA B O 1
ATOM 8296 N N . GLU B 1 181 ? -20.875 7.207 27.188 1 91.94 181 GLU B N 1
ATOM 8297 C CA . GLU B 1 181 ? -21.781 8.211 27.734 1 91.94 181 GLU B CA 1
ATOM 8298 C C . GLU B 1 181 ? -22.172 7.863 29.172 1 91.94 181 GLU B C 1
ATOM 8300 O O . GLU B 1 181 ? -22.188 8.734 30.047 1 91.94 181 GLU B O 1
ATOM 8305 N N . ALA B 1 182 ? -22.391 6.617 29.344 1 92.44 182 ALA B N 1
ATOM 8306 C CA . ALA B 1 182 ? -22.797 6.148 30.656 1 92.44 182 ALA B CA 1
ATOM 8307 C C . ALA B 1 182 ? -21.656 6.27 31.656 1 92.44 182 ALA B C 1
ATOM 8309 O O . ALA B 1 182 ? -21.891 6.547 32.844 1 92.44 182 ALA B O 1
ATOM 8310 N N . GLU B 1 183 ? -20.5 6.172 31.203 1 95.06 183 GLU B N 1
ATOM 8311 C CA . GLU B 1 183 ? -19.344 6.125 32.094 1 95.06 183 GLU B CA 1
ATOM 8312 C C . GLU B 1 183 ? -18.703 7.504 32.219 1 95.06 183 GLU B C 1
ATOM 8314 O O . GLU B 1 183 ? -17.891 7.727 33.125 1 95.06 183 GLU B O 1
ATOM 8319 N N . ALA B 1 184 ? -19.109 8.367 31.422 1 93.81 184 ALA B N 1
ATOM 8320 C CA . ALA B 1 184 ? -18.484 9.695 31.406 1 93.81 184 ALA B CA 1
ATOM 8321 C C . ALA B 1 184 ? -18.906 10.508 32.625 1 93.81 184 ALA B C 1
ATOM 8323 O O . ALA B 1 184 ? -19.672 11.469 32.5 1 93.81 184 ALA B O 1
ATOM 8324 N N . ALA B 1 185 ? -18.422 10.25 33.812 1 88.62 185 ALA B N 1
ATOM 8325 C CA . ALA B 1 185 ? -18.875 10.891 35.062 1 88.62 185 ALA B CA 1
ATOM 8326 C C . ALA B 1 185 ? -17.734 11.617 35.75 1 88.62 185 ALA B C 1
ATOM 8328 O O . ALA B 1 185 ? -17.953 12.383 36.688 1 88.62 185 ALA B O 1
ATOM 8329 N N . GLY B 1 186 ? -16.609 11.578 35.25 1 89.38 186 GLY B N 1
ATOM 8330 C CA . GLY B 1 186 ? -15.461 12.156 35.906 1 89.38 186 GLY B CA 1
ATOM 8331 C C . GLY B 1 186 ? -15.219 13.609 35.562 1 89.38 186 GLY B C 1
ATOM 8332 O O . GLY B 1 186 ? -15.961 14.18 34.75 1 89.38 186 GLY B O 1
ATOM 8333 N N . THR B 1 187 ? -14.242 14.164 36.188 1 91.75 187 THR B N 1
ATOM 8334 C CA . THR B 1 187 ? -13.781 15.508 35.875 1 91.75 187 THR B CA 1
ATOM 8335 C C . THR B 1 187 ? -13.07 15.523 34.5 1 91.75 187 THR B C 1
ATOM 8337 O O . THR B 1 187 ? -12.281 14.625 34.219 1 91.75 187 THR B O 1
ATOM 8340 N N . PRO B 1 188 ? -13.391 16.469 33.75 1 93.38 188 PRO B N 1
ATOM 8341 C CA . PRO B 1 188 ? -12.758 16.516 32.406 1 93.38 188 PRO B CA 1
ATOM 8342 C C . PRO B 1 188 ? -11.234 16.656 32.5 1 93.38 188 PRO B C 1
ATOM 8344 O O . PRO B 1 188 ? -10.719 17.484 33.25 1 93.38 188 PRO B O 1
ATOM 8347 N N . ALA B 1 189 ? -10.57 15.836 31.828 1 93.88 189 ALA B N 1
ATOM 8348 C CA . ALA B 1 189 ? -9.117 15.898 31.734 1 93.88 189 ALA B CA 1
ATOM 8349 C C . ALA B 1 189 ? -8.664 17.156 31 1 93.88 189 ALA B C 1
ATOM 8351 O O . ALA B 1 189 ? -9.117 17.422 29.875 1 93.88 189 ALA B O 1
ATOM 8352 N N . ALA B 1 190 ? -7.785 17.875 31.5 1 90.69 190 ALA B N 1
ATOM 8353 C CA . ALA B 1 190 ? -7.375 19.172 30.969 1 90.69 190 ALA B CA 1
ATOM 8354 C C . ALA B 1 190 ? -6.695 19.016 29.609 1 90.69 190 ALA B C 1
ATOM 8356 O O . ALA B 1 190 ? -6.816 19.891 28.75 1 90.69 190 ALA B O 1
ATOM 8357 N N . HIS B 1 191 ? -5.961 17.953 29.422 1 93.38 191 HIS B N 1
ATOM 8358 C CA . HIS B 1 191 ? -5.191 17.781 28.203 1 93.38 191 HIS B CA 1
ATOM 8359 C C . HIS B 1 191 ? -6.086 17.328 27.047 1 93.38 191 HIS B C 1
ATOM 8361 O O . HIS B 1 191 ? -5.645 17.281 25.891 1 93.38 191 HIS B O 1
ATOM 8367 N N . LEU B 1 192 ? -7.316 16.953 27.297 1 96.38 192 LEU B N 1
ATOM 8368 C CA . LEU B 1 192 ? -8.266 16.531 26.281 1 96.38 192 LEU B CA 1
ATOM 8369 C C . LEU B 1 192 ? -9.414 17.531 26.156 1 96.38 192 LEU B C 1
ATOM 8371 O O . LEU B 1 192 ? -10.578 17.172 26.344 1 96.38 192 LEU B O 1
ATOM 8375 N N . ASP B 1 193 ? -9.062 18.688 25.734 1 94.44 193 ASP B N 1
ATOM 8376 C CA . ASP B 1 193 ? -10.109 19.688 25.578 1 94.44 193 ASP B CA 1
ATOM 8377 C C . ASP B 1 193 ? -10.836 19.516 24.234 1 94.44 193 ASP B C 1
ATOM 8379 O O . ASP B 1 193 ? -10.469 18.672 23.422 1 94.44 193 ASP B O 1
ATOM 8383 N N . GLU B 1 194 ? -11.773 20.266 24.016 1 94.81 194 GLU B N 1
ATOM 8384 C CA . GLU B 1 194 ? -12.664 20.156 22.859 1 94.81 194 GLU B CA 1
ATOM 8385 C C . GLU B 1 194 ? -11.891 20.25 21.547 1 94.81 194 GLU B C 1
ATOM 8387 O O . GLU B 1 194 ? -12.133 19.484 20.625 1 94.81 194 GLU B O 1
ATOM 8392 N N . ILE B 1 195 ? -10.992 21.141 21.453 1 95.5 195 ILE B N 1
ATOM 8393 C CA . ILE B 1 195 ? -10.273 21.406 20.203 1 95.5 195 ILE B CA 1
ATOM 8394 C C . ILE B 1 195 ? -9.273 20.281 19.938 1 95.5 195 ILE B C 1
ATOM 8396 O O . ILE B 1 195 ? -9.07 19.891 18.781 1 95.5 195 ILE B O 1
ATOM 8400 N N . ALA B 1 196 ? -8.672 19.766 21 1 96.25 196 ALA B N 1
ATOM 8401 C CA . ALA B 1 196 ? -7.762 18.641 20.844 1 96.25 196 ALA B CA 1
ATOM 8402 C C . ALA B 1 196 ? -8.492 17.422 20.281 1 96.25 196 ALA B C 1
ATOM 8404 O O . ALA B 1 196 ? -7.961 16.719 19.422 1 96.25 196 ALA B O 1
ATOM 8405 N N . LEU B 1 197 ? -9.641 17.203 20.812 1 97.38 197 LEU B N 1
ATOM 8406 C CA . LEU B 1 197 ? -10.422 16.062 20.359 1 97.38 197 LEU B CA 1
ATOM 8407 C C . LEU B 1 197 ? -11 16.297 18.969 1 97.38 197 LEU B C 1
ATOM 8409 O O . LEU B 1 197 ? -11.141 15.367 18.172 1 97.38 197 LEU B O 1
ATOM 8413 N N . TYR B 1 198 ? -11.367 17.562 18.656 1 96.44 198 TYR B N 1
ATOM 8414 C CA . TYR B 1 198 ? -11.773 17.922 17.297 1 96.44 198 TYR B CA 1
ATOM 8415 C C . TYR B 1 198 ? -10.648 17.688 16.312 1 96.44 198 TYR B C 1
ATOM 8417 O O . TYR B 1 198 ? -10.875 17.141 15.219 1 96.44 198 TYR B O 1
ATOM 8425 N N . ASP B 1 199 ? -9.484 18.062 16.656 1 96.62 199 ASP B N 1
ATOM 8426 C CA . ASP B 1 199 ? -8.297 17.906 15.82 1 96.62 199 ASP B CA 1
ATOM 8427 C C . ASP B 1 199 ? -8.047 16.422 15.516 1 96.62 199 ASP B C 1
ATOM 8429 O O . ASP B 1 199 ? -7.559 16.078 14.438 1 96.62 199 ASP B O 1
ATOM 8433 N N . LEU B 1 200 ? -8.32 15.578 16.484 1 97.5 200 LEU B N 1
ATOM 8434 C CA . LEU B 1 200 ? -8.211 14.141 16.281 1 97.5 200 LEU B CA 1
ATOM 8435 C C . LEU B 1 200 ? -9.086 13.688 15.125 1 97.5 200 LEU B C 1
ATOM 8437 O O . LEU B 1 200 ? -8.625 12.953 14.242 1 97.5 200 LEU B O 1
ATOM 8441 N N . GLY B 1 201 ? -10.297 14.109 15.148 1 96.31 201 GLY B N 1
ATOM 8442 C CA . GLY B 1 201 ? -11.211 13.773 14.062 1 96.31 201 GLY B CA 1
ATOM 8443 C C . GLY B 1 201 ? -10.773 14.336 12.719 1 96.31 201 GLY B C 1
ATOM 8444 O O . GLY B 1 201 ? -10.883 13.672 11.695 1 96.31 201 GLY B O 1
ATOM 8445 N N . GLU B 1 202 ? -10.258 15.531 12.719 1 94.12 202 GLU B N 1
ATOM 8446 C CA . GLU B 1 202 ? -9.789 16.188 11.5 1 94.12 202 GLU B CA 1
ATOM 8447 C C . GLU B 1 202 ? -8.641 15.398 10.859 1 94.12 202 GLU B C 1
ATOM 8449 O O . GLU B 1 202 ? -8.523 15.344 9.641 1 94.12 202 GLU B O 1
ATOM 8454 N N . TYR B 1 203 ? -7.848 14.906 11.727 1 95.44 203 TYR B N 1
ATOM 8455 C CA . TYR B 1 203 ? -6.723 14.117 11.242 1 95.44 203 TYR B CA 1
ATOM 8456 C C . TYR B 1 203 ? -7.203 12.914 10.438 1 95.44 203 TYR B C 1
ATOM 8458 O O . TYR B 1 203 ? -6.676 12.625 9.359 1 95.44 203 TYR B O 1
ATOM 8466 N N . PHE B 1 204 ? -8.18 12.203 10.961 1 96.38 204 PHE B N 1
ATOM 8467 C CA . PHE B 1 204 ? -8.656 10.992 10.305 1 96.38 204 PHE B CA 1
ATOM 8468 C C . PHE B 1 204 ? -9.469 11.336 9.055 1 96.38 204 PHE B C 1
ATOM 8470 O O . PHE B 1 204 ? -9.438 10.602 8.07 1 96.38 204 PHE B O 1
ATOM 8477 N N . GLN B 1 205 ? -10.133 12.461 9.055 1 91.88 205 GLN B N 1
ATOM 8478 C CA . GLN B 1 205 ? -10.867 12.914 7.879 1 91.88 205 GLN B CA 1
ATOM 8479 C C . GLN B 1 205 ? -9.922 13.242 6.73 1 91.88 205 GLN B C 1
ATOM 8481 O O . GLN B 1 205 ? -10.219 12.961 5.57 1 91.88 205 GLN B O 1
ATOM 8486 N N . ARG B 1 206 ? -8.812 13.742 7.043 1 89 206 ARG B N 1
ATOM 8487 C CA . ARG B 1 206 ? -7.848 14.188 6.047 1 89 206 ARG B CA 1
ATOM 8488 C C . ARG B 1 206 ? -7.059 13.016 5.484 1 89 206 ARG B C 1
ATOM 8490 O O . ARG B 1 206 ? -6.723 13 4.297 1 89 206 ARG B O 1
ATOM 8497 N N . ASN B 1 207 ? -6.758 12.062 6.332 1 92.06 207 ASN B N 1
ATOM 8498 C CA . ASN B 1 207 ? -5.773 11.062 5.945 1 92.06 207 ASN B CA 1
ATOM 8499 C C . ASN B 1 207 ? -6.43 9.711 5.68 1 92.06 207 ASN B C 1
ATOM 8501 O O . ASN B 1 207 ? -5.832 8.836 5.043 1 92.06 207 ASN B O 1
ATOM 8505 N N . PHE B 1 208 ? -7.637 9.445 6.223 1 94.06 208 PHE B N 1
ATOM 8506 C CA . PHE B 1 208 ? -8.234 8.117 6.164 1 94.06 208 PHE B CA 1
ATOM 8507 C C . PHE B 1 208 ? -9.727 8.203 5.898 1 94.06 208 PHE B C 1
ATOM 8509 O O . PHE B 1 208 ? -10.508 7.422 6.441 1 94.06 208 PHE B O 1
ATOM 8516 N N . ALA B 1 209 ? -10.211 9.133 5.109 1 88.88 209 ALA B N 1
ATOM 8517 C CA . ALA B 1 209 ? -11.625 9.438 4.91 1 88.88 209 ALA B CA 1
ATOM 8518 C C . ALA B 1 209 ? -12.398 8.203 4.457 1 88.88 209 ALA B C 1
ATOM 8520 O O . ALA B 1 209 ? -13.508 7.945 4.938 1 88.88 209 ALA B O 1
ATOM 8521 N N . ALA B 1 210 ? -11.852 7.379 3.598 1 86.44 210 ALA B N 1
ATOM 8522 C CA . ALA B 1 210 ? -12.547 6.227 3.027 1 86.44 210 ALA B CA 1
ATOM 8523 C C . ALA B 1 210 ? -12.672 5.102 4.051 1 86.44 210 ALA B C 1
ATOM 8525 O O . ALA B 1 210 ? -13.602 4.289 3.979 1 86.44 210 ALA B O 1
ATOM 8526 N N . ARG B 1 211 ? -11.797 5.086 5.031 1 88.81 211 ARG B N 1
ATOM 8527 C CA . ARG B 1 211 ? -11.719 3.977 5.977 1 88.81 211 ARG B CA 1
ATOM 8528 C C . ARG B 1 211 ? -12.602 4.234 7.195 1 88.81 211 ARG B C 1
ATOM 8530 O O . ARG B 1 211 ? -12.961 3.299 7.914 1 88.81 211 ARG B O 1
ATOM 8537 N N . ILE B 1 212 ? -12.961 5.512 7.422 1 90.31 212 ILE B N 1
ATOM 8538 C CA . ILE B 1 212 ? -13.664 5.836 8.664 1 90.31 212 ILE B CA 1
ATOM 8539 C C . ILE B 1 212 ? -15.125 6.164 8.359 1 90.31 212 ILE B C 1
ATOM 8541 O O . ILE B 1 212 ? -15.773 6.891 9.109 1 90.31 212 ILE B O 1
ATOM 8545 N N . ARG B 1 213 ? -15.641 5.652 7.309 1 83.19 213 ARG B N 1
ATOM 8546 C CA . ARG B 1 213 ? -17.016 5.949 6.898 1 83.19 213 ARG B CA 1
ATOM 8547 C C . ARG B 1 213 ? -18.016 5.473 7.945 1 83.19 213 ARG B C 1
ATOM 8549 O O . ARG B 1 213 ? -18.984 6.172 8.242 1 83.19 213 ARG B O 1
ATOM 8556 N N . ALA B 1 214 ? -17.812 4.293 8.5 1 85.62 214 ALA B N 1
ATOM 8557 C CA . ALA B 1 214 ? -18.703 3.766 9.531 1 85.62 214 ALA B CA 1
ATOM 8558 C C . ALA B 1 214 ? -18.734 4.676 10.758 1 85.62 214 ALA B C 1
ATOM 8560 O O . ALA B 1 214 ? -19.781 4.836 11.398 1 85.62 214 ALA B O 1
ATOM 8561 N N . LEU B 1 215 ? -17.594 5.281 11.086 1 92.38 215 LEU B N 1
ATOM 8562 C CA . LEU B 1 215 ? -17.5 6.211 12.211 1 92.38 215 LEU B CA 1
ATOM 8563 C C . LEU B 1 215 ? -18.203 7.527 11.891 1 92.38 215 LEU B C 1
ATOM 8565 O O . LEU B 1 215 ? -18.906 8.086 12.734 1 92.38 215 LEU B O 1
ATOM 8569 N N . ASP B 1 216 ? -18.031 7.91 10.633 1 85.81 216 ASP B N 1
ATOM 8570 C CA . ASP B 1 216 ? -18.656 9.156 10.188 1 85.81 216 ASP B CA 1
ATOM 8571 C C . ASP B 1 216 ? -20.172 9.031 10.141 1 85.81 216 ASP B C 1
ATOM 8573 O O . ASP B 1 216 ? -20.891 10.008 10.383 1 85.81 216 ASP B O 1
ATOM 8577 N N . ASN B 1 217 ? -20.547 7.805 9.867 1 79.44 217 ASN B N 1
ATOM 8578 C CA . ASN B 1 217 ? -21.984 7.562 9.766 1 79.44 217 ASN B CA 1
ATOM 8579 C C . ASN B 1 217 ? -22.641 7.492 11.141 1 79.44 217 ASN B C 1
ATOM 8581 O O . ASN B 1 217 ? -23.859 7.48 11.242 1 79.44 217 ASN B O 1
ATOM 8585 N N . THR B 1 218 ? -21.797 7.477 12.047 1 83.44 218 THR B N 1
ATOM 8586 C CA . THR B 1 218 ? -22.281 7.496 13.422 1 83.44 218 THR B CA 1
ATOM 8587 C C . THR B 1 218 ? -21.875 8.789 14.117 1 83.44 218 THR B C 1
ATOM 8589 O O . THR B 1 218 ? -21.188 9.633 13.531 1 83.44 218 THR B O 1
ATOM 8592 N N . ASP B 1 219 ? -22.375 9.109 15.273 1 83.69 219 ASP B N 1
ATOM 8593 C CA . ASP B 1 219 ? -22.031 10.305 16.031 1 83.69 219 ASP B CA 1
ATOM 8594 C C . ASP B 1 219 ? -20.734 10.094 16.812 1 83.69 219 ASP B C 1
ATOM 8596 O O . ASP B 1 219 ? -20.578 10.617 17.922 1 83.69 219 ASP B O 1
ATOM 8600 N N . TYR B 1 220 ? -19.922 9.32 16.219 1 95.5 220 TYR B N 1
ATOM 8601 C CA . TYR B 1 220 ? -18.734 8.891 16.938 1 95.5 220 TYR B CA 1
ATOM 8602 C C . TYR B 1 220 ? -17.875 10.086 17.344 1 95.5 220 TYR B C 1
ATOM 8604 O O . TYR B 1 220 ? -17.484 10.219 18.5 1 95.5 220 TYR B O 1
ATOM 8612 N N . TRP B 1 221 ? -17.594 10.93 16.422 1 95.38 221 TRP B N 1
ATOM 8613 C CA . TRP B 1 221 ? -16.656 12.031 16.672 1 95.38 221 TRP B CA 1
ATOM 8614 C C . TRP B 1 221 ? -17.25 13.031 17.641 1 95.38 221 TRP B C 1
ATOM 8616 O O . TRP B 1 221 ? -16.562 13.539 18.531 1 95.38 221 TRP B O 1
ATOM 8626 N N . GLU B 1 222 ? -18.516 13.359 17.484 1 91.56 222 GLU B N 1
ATOM 8627 C CA . GLU B 1 222 ? -19.172 14.211 18.469 1 91.56 222 GLU B CA 1
ATOM 8628 C C . GLU B 1 222 ? -19.219 13.547 19.844 1 91.56 222 GLU B C 1
ATOM 8630 O O . GLU B 1 222 ? -19.109 14.219 20.875 1 91.56 222 GLU B O 1
ATOM 8635 N N . GLY B 1 223 ? -19.453 12.234 19.781 1 94.75 223 GLY B N 1
ATOM 8636 C CA . GLY B 1 223 ? -19.406 11.484 21.031 1 94.75 223 GLY B CA 1
ATOM 8637 C C . GLY B 1 223 ? -18.062 11.547 21.719 1 94.75 223 GLY B C 1
ATOM 8638 O O . GLY B 1 223 ? -17.969 11.664 22.938 1 94.75 223 GLY B O 1
ATOM 8639 N N . VAL B 1 224 ? -17 11.492 20.953 1 97.5 224 VAL B N 1
ATOM 8640 C CA . VAL B 1 224 ? -15.641 11.586 21.484 1 97.5 224 VAL B CA 1
ATOM 8641 C C . VAL B 1 224 ? -15.422 12.953 22.125 1 97.5 224 VAL B C 1
ATOM 8643 O O . VAL B 1 224 ? -14.906 13.039 23.234 1 97.5 224 VAL B O 1
ATOM 8646 N N . ILE B 1 225 ? -15.844 14 21.453 1 96 225 ILE B N 1
ATOM 8647 C CA . ILE B 1 225 ? -15.672 15.359 21.953 1 96 225 ILE B CA 1
ATOM 8648 C C . ILE B 1 225 ? -16.469 15.547 23.234 1 96 225 ILE B C 1
ATOM 8650 O O . ILE B 1 225 ? -15.992 16.156 24.188 1 96 225 ILE B O 1
ATOM 8654 N N . ARG B 1 226 ? -17.609 14.898 23.344 1 93.44 226 ARG B N 1
ATOM 8655 C CA . ARG B 1 226 ? -18.516 15.102 24.453 1 93.44 226 ARG B CA 1
ATOM 8656 C C . ARG B 1 226 ? -18.078 14.297 25.672 1 93.44 226 ARG B C 1
ATOM 8658 O O . ARG B 1 226 ? -18.203 14.75 26.812 1 93.44 226 ARG B O 1
ATOM 8665 N N . HIS B 1 227 ? -17.516 13.117 25.438 1 96.12 227 HIS B N 1
ATOM 8666 C CA . HIS B 1 227 ? -17.438 12.18 26.562 1 96.12 227 HIS B CA 1
ATOM 8667 C C . HIS B 1 227 ? -15.992 11.836 26.891 1 96.12 227 HIS B C 1
ATOM 8669 O O . HIS B 1 227 ? -15.68 11.484 28.031 1 96.12 227 HIS B O 1
ATOM 8675 N N . ALA B 1 228 ? -15.07 11.914 26 1 97.5 228 ALA B N 1
ATOM 8676 C CA . ALA B 1 228 ? -13.742 11.328 26.156 1 97.5 228 ALA B CA 1
ATOM 8677 C C . ALA B 1 228 ? -13.016 11.914 27.359 1 97.5 228 ALA B C 1
ATOM 8679 O O . ALA B 1 228 ? -12.383 11.188 28.141 1 97.5 228 ALA B O 1
ATOM 8680 N N . ALA B 1 229 ? -13.133 13.25 27.547 1 96.81 229 ALA B N 1
ATOM 8681 C CA . ALA B 1 229 ? -12.383 13.945 28.594 1 96.81 229 ALA B CA 1
ATOM 8682 C C . ALA B 1 229 ? -12.836 13.516 29.984 1 96.81 229 ALA B C 1
ATOM 8684 O O . ALA B 1 229 ? -12.094 13.656 30.953 1 96.81 229 ALA B O 1
ATOM 8685 N N . ARG B 1 230 ? -14.031 12.945 30.062 1 96.88 230 ARG B N 1
ATOM 8686 C CA . ARG B 1 230 ? -14.609 12.609 31.359 1 96.88 230 ARG B CA 1
ATOM 8687 C C . ARG B 1 230 ? -14.5 11.117 31.641 1 96.88 230 ARG B C 1
ATOM 8689 O O . ARG B 1 230 ? -14.961 10.633 32.688 1 96.88 230 ARG B O 1
ATOM 8696 N N . LEU B 1 231 ? -13.891 10.414 30.75 1 97.5 231 LEU B N 1
ATOM 8697 C CA . LEU B 1 231 ? -13.719 8.969 30.891 1 97.5 231 LEU B CA 1
ATOM 8698 C C . LEU B 1 231 ? -12.414 8.656 31.609 1 97.5 231 LEU B C 1
ATOM 8700 O O . LEU B 1 231 ? -11.492 9.469 31.609 1 97.5 231 LEU B O 1
ATOM 8704 N N . THR B 1 232 ? -12.391 7.484 32.219 1 96.31 232 THR B N 1
ATOM 8705 C CA . THR B 1 232 ? -11.125 6.953 32.719 1 96.31 232 THR B CA 1
ATOM 8706 C C . THR B 1 232 ? -10.219 6.562 31.562 1 96.31 232 THR B C 1
ATOM 8708 O O . THR B 1 232 ? -10.656 6.512 30.406 1 96.31 232 THR B O 1
ATOM 8711 N N . LEU B 1 233 ? -8.961 6.32 31.891 1 96.62 233 LEU B N 1
ATOM 8712 C CA . LEU B 1 233 ? -8.031 5.91 30.844 1 96.62 233 LEU B CA 1
ATOM 8713 C C . LEU B 1 233 ? -8.523 4.648 30.141 1 96.62 233 LEU B C 1
ATOM 8715 O O . LEU B 1 233 ? -8.422 4.535 28.906 1 96.62 233 LEU B O 1
ATOM 8719 N N . ALA B 1 234 ? -9.031 3.678 30.859 1 96.81 234 ALA B N 1
ATOM 8720 C CA . ALA B 1 234 ? -9.562 2.443 30.297 1 96.81 234 ALA B CA 1
ATOM 8721 C C . ALA B 1 234 ? -10.766 2.727 29.406 1 96.81 234 ALA B C 1
ATOM 8723 O O . ALA B 1 234 ? -10.938 2.096 28.359 1 96.81 234 ALA B O 1
ATOM 8724 N N . GLY B 1 235 ? -11.602 3.617 29.906 1 97.06 235 GLY B N 1
ATOM 8725 C CA . GLY B 1 235 ? -12.758 4.004 29.109 1 97.06 235 GLY B CA 1
ATOM 8726 C C . GLY B 1 235 ? -12.375 4.676 27.797 1 97.06 235 GLY B C 1
ATOM 8727 O O . GLY B 1 235 ? -12.984 4.414 26.766 1 97.06 235 GLY B O 1
ATOM 8728 N N . ARG B 1 236 ? -11.406 5.574 27.859 1 97.94 236 ARG B N 1
ATOM 8729 C CA . ARG B 1 236 ? -10.914 6.223 26.641 1 97.94 236 ARG B CA 1
ATOM 8730 C C . ARG B 1 236 ? -10.312 5.199 25.688 1 97.94 236 ARG B C 1
ATOM 8732 O O . ARG B 1 236 ? -10.523 5.281 24.469 1 97.94 236 ARG B O 1
ATOM 8739 N N . ALA B 1 237 ? -9.578 4.219 26.234 1 98.38 237 ALA B N 1
ATOM 8740 C CA . ALA B 1 237 ? -8.969 3.178 25.406 1 98.38 237 ALA B CA 1
ATOM 8741 C C . ALA B 1 237 ? -10.031 2.412 24.625 1 98.38 237 ALA B C 1
ATOM 8743 O O . ALA B 1 237 ? -9.836 2.109 23.438 1 98.38 237 ALA B O 1
ATOM 8744 N N . ARG B 1 238 ? -11.109 2.113 25.266 1 97.31 238 ARG B N 1
ATOM 8745 C CA . ARG B 1 238 ? -12.203 1.404 24.609 1 97.31 238 ARG B CA 1
ATOM 8746 C C . ARG B 1 238 ? -12.82 2.252 23.5 1 97.31 238 ARG B C 1
ATOM 8748 O O . ARG B 1 238 ? -13.156 1.735 22.438 1 97.31 238 ARG B O 1
ATOM 8755 N N . LEU B 1 239 ? -12.953 3.496 23.781 1 97.75 239 LEU B N 1
ATOM 8756 C CA . LEU B 1 239 ? -13.516 4.426 22.812 1 97.75 239 LEU B CA 1
ATOM 8757 C C . LEU B 1 239 ? -12.594 4.578 21.609 1 97.75 239 LEU B C 1
ATOM 8759 O O . LEU B 1 239 ? -13.047 4.508 20.453 1 97.75 239 LEU B O 1
ATOM 8763 N N . PHE B 1 240 ? -11.289 4.754 21.844 1 98.31 240 PHE B N 1
ATOM 8764 C CA . PHE B 1 240 ? -10.312 4.973 20.781 1 98.31 240 PHE B CA 1
ATOM 8765 C C . PHE B 1 240 ? -10.039 3.678 20.016 1 98.31 240 PHE B C 1
ATOM 8767 O O . PHE B 1 240 ? -9.586 3.705 18.875 1 98.31 240 PHE B O 1
ATOM 8774 N N . ALA B 1 241 ? -10.328 2.469 20.625 1 97.75 241 ALA B N 1
ATOM 8775 C CA . ALA B 1 241 ? -10.055 1.167 20.016 1 97.75 241 ALA B CA 1
ATOM 8776 C C . ALA B 1 241 ? -10.852 0.979 18.734 1 97.75 241 ALA B C 1
ATOM 8778 O O . ALA B 1 241 ? -10.484 0.173 17.875 1 97.75 241 ALA B O 1
ATOM 8779 N N . MET B 1 242 ? -11.898 1.801 18.547 1 96.88 242 MET B N 1
ATOM 8780 C CA . MET B 1 242 ? -12.703 1.762 17.344 1 96.88 242 MET B CA 1
ATOM 8781 C C . MET B 1 242 ? -11.875 2.182 16.125 1 96.88 242 MET B C 1
ATOM 8783 O O . MET B 1 242 ? -12.219 1.853 14.992 1 96.88 242 MET B O 1
ATOM 8787 N N . LEU B 1 243 ? -10.758 2.852 16.391 1 97.38 243 LEU B N 1
ATOM 8788 C CA . LEU B 1 243 ? -9.961 3.408 15.305 1 97.38 243 LEU B CA 1
ATOM 8789 C C . LEU B 1 243 ? -8.914 2.406 14.836 1 97.38 243 LEU B C 1
ATOM 8791 O O . LEU B 1 243 ? -8.297 2.59 13.781 1 97.38 243 LEU B O 1
ATOM 8795 N N . TRP B 1 244 ? -8.664 1.312 15.609 1 97.19 244 TRP B N 1
ATOM 8796 C CA . TRP B 1 244 ? -7.688 0.316 15.188 1 97.19 244 TRP B CA 1
ATOM 8797 C C . TRP B 1 244 ? -8.266 -1.092 15.281 1 97.19 244 TRP B C 1
ATOM 8799 O O . TRP B 1 244 ? -7.602 -2.01 15.766 1 97.19 244 TRP B O 1
ATOM 8809 N N . GLY B 1 245 ? -9.555 -1.24 14.953 1 93.19 245 GLY B N 1
ATOM 8810 C CA . GLY B 1 245 ? -10.227 -2.523 14.797 1 93.19 245 GLY B CA 1
ATOM 8811 C C . GLY B 1 245 ? -10.352 -3.287 16.109 1 93.19 245 GLY B C 1
ATOM 8812 O O . GLY B 1 245 ? -10.414 -4.52 16.109 1 93.19 245 GLY B O 1
ATOM 8813 N N . ASN B 1 246 ? -10.195 -2.639 17.188 1 93.44 246 ASN B N 1
ATOM 8814 C CA . ASN B 1 246 ? -10.312 -3.234 18.516 1 93.44 246 ASN B CA 1
ATOM 8815 C C . ASN B 1 246 ? -9.234 -4.285 18.75 1 93.44 246 ASN B C 1
ATOM 8817 O O . ASN B 1 246 ? -9.469 -5.27 19.453 1 93.44 246 ASN B O 1
ATOM 8821 N N . LEU B 1 247 ? -8.141 -4.156 18.156 1 95.25 247 LEU B N 1
ATOM 8822 C CA . LEU B 1 247 ? -7.023 -5.062 18.375 1 95.25 247 LEU B CA 1
ATOM 8823 C C . LEU B 1 247 ? -6.492 -4.922 19.797 1 95.25 247 LEU B C 1
ATOM 8825 O O . LEU B 1 247 ? -6.008 -3.854 20.188 1 95.25 247 LEU B O 1
ATOM 8829 N N . GLY B 1 248 ? -6.543 -5.961 20.5 1 95.44 248 GLY B N 1
ATOM 8830 C CA . GLY B 1 248 ? -6.148 -5.945 21.906 1 95.44 248 GLY B CA 1
ATOM 8831 C C . GLY B 1 248 ? -4.711 -5.516 22.109 1 95.44 248 GLY B C 1
ATOM 8832 O O . GLY B 1 248 ? -4.414 -4.758 23.031 1 95.44 248 GLY B O 1
ATOM 8833 N N . ALA B 1 249 ? -3.828 -5.949 21.25 1 95.31 249 ALA B N 1
ATOM 8834 C CA . ALA B 1 249 ? -2.408 -5.641 21.391 1 95.31 249 ALA B CA 1
ATOM 8835 C C . ALA B 1 249 ? -2.156 -4.141 21.266 1 95.31 249 ALA B C 1
ATOM 8837 O O . ALA B 1 249 ? -1.305 -3.584 21.953 1 95.31 249 ALA B O 1
ATOM 8838 N N . PHE B 1 250 ? -2.865 -3.455 20.359 1 97.44 250 PHE B N 1
ATOM 8839 C CA . PHE B 1 250 ? -2.758 -2.01 20.203 1 97.44 250 PHE B CA 1
ATOM 8840 C C . PHE B 1 250 ? -3.312 -1.285 21.422 1 97.44 250 PHE B C 1
ATOM 8842 O O . PHE B 1 250 ? -2.723 -0.311 21.891 1 97.44 250 PHE B O 1
ATOM 8849 N N . THR B 1 251 ? -4.414 -1.781 21.906 1 97.69 251 THR B N 1
ATOM 8850 C CA . THR B 1 251 ? -5.051 -1.171 23.062 1 97.69 251 THR B CA 1
ATOM 8851 C C . THR B 1 251 ? -4.152 -1.272 24.297 1 97.69 251 THR B C 1
ATOM 8853 O O . THR B 1 251 ? -4.023 -0.313 25.062 1 97.69 251 THR B O 1
ATOM 8856 N N . ASP B 1 252 ? -3.529 -2.404 24.406 1 96.44 252 ASP B N 1
ATOM 8857 C CA . ASP B 1 252 ? -2.607 -2.596 25.516 1 96.44 252 ASP B CA 1
ATOM 8858 C C . ASP B 1 252 ? -1.416 -1.646 25.422 1 96.44 252 ASP B C 1
ATOM 8860 O O . ASP B 1 252 ? -0.977 -1.083 26.422 1 96.44 252 ASP B O 1
ATOM 8864 N N . LEU B 1 253 ? -0.92 -1.543 24.297 1 96.69 253 LEU B N 1
ATOM 8865 C CA . LEU B 1 253 ? 0.193 -0.627 24.078 1 96.69 253 LEU B CA 1
ATOM 8866 C C . LEU B 1 253 ? -0.219 0.812 24.359 1 96.69 253 LEU B C 1
ATOM 8868 O O . LEU B 1 253 ? 0.539 1.567 24.984 1 96.69 253 LEU B O 1
ATOM 8872 N N . PHE B 1 254 ? -1.403 1.188 23.938 1 98.06 254 PHE B N 1
ATOM 8873 C CA . PHE B 1 254 ? -1.923 2.521 24.203 1 98.06 254 PHE B CA 1
ATOM 8874 C C . PHE B 1 254 ? -1.988 2.773 25.719 1 98.06 254 PHE B C 1
ATOM 8876 O O . PHE B 1 254 ? -1.56 3.826 26.188 1 98.06 254 PHE B O 1
ATOM 8883 N N . LEU B 1 255 ? -2.51 1.845 26.391 1 97.94 255 LEU B N 1
ATOM 8884 C CA . LEU B 1 255 ? -2.66 1.979 27.844 1 97.94 255 LEU B CA 1
ATOM 8885 C C . LEU B 1 255 ? -1.304 2.145 28.516 1 97.94 255 LEU B C 1
ATOM 8887 O O . LEU B 1 255 ? -1.154 2.963 29.422 1 97.94 255 LEU B O 1
ATOM 8891 N N . THR B 1 256 ? -0.374 1.445 28.047 1 96 256 THR B N 1
ATOM 8892 C CA . THR B 1 256 ? 0.968 1.525 28.609 1 96 256 THR B CA 1
ATOM 8893 C C . THR B 1 256 ? 1.575 2.904 28.375 1 96 256 THR B C 1
ATOM 8895 O O . THR B 1 256 ? 2.086 3.533 29.297 1 96 256 THR B O 1
ATOM 8898 N N . LEU B 1 257 ? 1.516 3.361 27.172 1 97.94 257 LEU B N 1
ATOM 8899 C CA . LEU B 1 257 ? 2.133 4.629 26.797 1 97.94 257 LEU B CA 1
ATOM 8900 C C . LEU B 1 257 ? 1.357 5.805 27.391 1 97.94 257 LEU B C 1
ATOM 8902 O O . LEU B 1 257 ? 1.955 6.766 27.875 1 97.94 257 LEU B O 1
ATOM 8906 N N . ALA B 1 258 ? 0.032 5.727 27.328 1 98.06 258 ALA B N 1
ATOM 8907 C CA . ALA B 1 258 ? -0.789 6.781 27.922 1 98.06 258 ALA B CA 1
ATOM 8908 C C . ALA B 1 258 ? -0.602 6.844 29.438 1 98.06 258 ALA B C 1
ATOM 8910 O O . ALA B 1 258 ? -0.647 7.922 30.031 1 98.06 258 ALA B O 1
ATOM 8911 N N . GLY B 1 259 ? -0.45 5.676 30.016 1 96.94 259 GLY B N 1
ATOM 8912 C CA . GLY B 1 259 ? -0.143 5.648 31.438 1 96.94 259 GLY B CA 1
ATOM 8913 C C . GLY B 1 259 ? 1.149 6.363 31.781 1 96.94 259 GLY B C 1
ATOM 8914 O O . GLY B 1 259 ? 1.236 7.035 32.812 1 96.94 259 GLY B O 1
ATOM 8915 N N . ALA B 1 260 ? 2.121 6.18 30.969 1 96.88 260 ALA B N 1
ATOM 8916 C CA . ALA B 1 260 ? 3.389 6.879 31.156 1 96.88 260 ALA B CA 1
ATOM 8917 C C . ALA B 1 260 ? 3.211 8.383 31 1 96.88 260 ALA B C 1
ATOM 8919 O O . ALA B 1 260 ? 3.828 9.172 31.734 1 96.88 260 ALA B O 1
ATOM 8920 N N . LEU B 1 261 ? 2.434 8.812 30.047 1 97.88 261 LEU B N 1
ATOM 8921 C CA . LEU B 1 261 ? 2.143 10.227 29.859 1 97.88 261 LEU B CA 1
ATOM 8922 C C . LEU B 1 261 ? 1.459 10.805 31.094 1 97.88 261 LEU B C 1
ATOM 8924 O O . LEU B 1 261 ? 1.711 11.953 31.469 1 97.88 261 LEU B O 1
ATOM 8928 N N . GLU B 1 262 ? 0.592 10.023 31.672 1 96.38 262 GLU B N 1
ATOM 8929 C CA . GLU B 1 262 ? -0.083 10.453 32.906 1 96.38 262 GLU B CA 1
ATOM 8930 C C . GLU B 1 262 ? 0.917 10.695 34.031 1 96.38 262 GLU B C 1
ATOM 8932 O O . GLU B 1 262 ? 0.77 11.641 34.812 1 96.38 262 GLU B O 1
ATOM 8937 N N . ARG B 1 263 ? 1.868 9.844 34.094 1 96.19 263 ARG B N 1
ATOM 8938 C CA . ARG B 1 263 ? 2.906 10 35.094 1 96.19 263 ARG B CA 1
ATOM 8939 C C . ARG B 1 263 ? 3.709 11.273 34.875 1 96.19 263 ARG B C 1
ATOM 8941 O O . ARG B 1 263 ? 4.242 11.859 35.812 1 96.19 263 ARG B O 1
ATOM 8948 N N . LEU B 1 264 ? 3.764 11.695 33.656 1 97 264 LEU B N 1
ATOM 8949 C CA . LEU B 1 264 ? 4.465 12.922 33.312 1 97 264 LEU B CA 1
ATOM 8950 C C . LEU B 1 264 ? 3.51 14.109 33.281 1 97 264 LEU B C 1
ATOM 8952 O O . LEU B 1 264 ? 3.855 15.188 32.781 1 97 264 LEU B O 1
ATOM 8956 N N . SER B 1 265 ? 2.299 13.922 33.719 1 94.75 265 SER B N 1
ATOM 8957 C CA . SER B 1 265 ? 1.261 14.945 33.844 1 94.75 265 SER B CA 1
ATOM 8958 C C . SER B 1 265 ? 0.908 15.508 32.469 1 94.75 265 SER B C 1
ATOM 8960 O O . SER B 1 265 ? 0.602 16.703 32.344 1 94.75 265 SER B O 1
ATOM 8962 N N . HIS B 1 266 ? 1.104 14.703 31.453 1 96.06 266 HIS B N 1
ATOM 8963 C CA . HIS B 1 266 ? 0.78 15.047 30.078 1 96.06 266 HIS B CA 1
ATOM 8964 C C . HIS B 1 266 ? 1.483 16.344 29.656 1 96.06 266 HIS B C 1
ATOM 8966 O O . HIS B 1 266 ? 0.899 17.172 28.953 1 96.06 266 HIS B O 1
ATOM 8972 N N . ALA B 1 267 ? 2.717 16.484 30.141 1 96.19 267 ALA B N 1
ATOM 8973 C CA . ALA B 1 267 ? 3.508 17.656 29.766 1 96.19 267 ALA B CA 1
ATOM 8974 C C . ALA B 1 267 ? 3.939 17.594 28.297 1 96.19 267 ALA B C 1
ATOM 8976 O O . ALA B 1 267 ? 4.305 16.516 27.812 1 96.19 267 ALA B O 1
ATOM 8977 N N . PRO B 1 268 ? 3.875 18.672 27.531 1 94.31 268 PRO B N 1
ATOM 8978 C CA . PRO B 1 268 ? 4.305 18.641 26.141 1 94.31 268 PRO B CA 1
ATOM 8979 C C . PRO B 1 268 ? 5.82 18.594 25.984 1 94.31 268 PRO B C 1
ATOM 8981 O O . PRO B 1 268 ? 6.328 18.094 24.984 1 94.31 268 PRO B O 1
ATOM 8984 N N . ASP B 1 269 ? 6.562 19.125 27 1 94.88 269 ASP B N 1
ATOM 8985 C CA . ASP B 1 269 ? 8.023 19.141 26.984 1 94.88 269 ASP B CA 1
ATOM 8986 C C . ASP B 1 269 ? 8.586 18.469 28.234 1 94.88 269 ASP B C 1
ATOM 8988 O O . ASP B 1 269 ? 7.91 18.375 29.25 1 94.88 269 ASP B O 1
ATOM 8992 N N . ALA B 1 270 ? 9.805 17.984 28.031 1 96.94 270 ALA B N 1
ATOM 8993 C CA . ALA B 1 270 ? 10.484 17.344 29.156 1 96.94 270 ALA B CA 1
ATOM 8994 C C . ALA B 1 270 ? 12 17.438 29 1 96.94 270 ALA B C 1
ATOM 8996 O O . ALA B 1 270 ? 12.508 17.844 27.953 1 96.94 270 ALA B O 1
ATOM 8997 N N . ARG B 1 271 ? 12.656 17.25 30.094 1 96.31 271 ARG B N 1
ATOM 8998 C CA . ARG B 1 271 ? 14.109 17.094 30.141 1 96.31 271 ARG B CA 1
ATOM 8999 C C . ARG B 1 271 ? 14.508 15.727 30.656 1 96.31 271 ARG B C 1
ATOM 9001 O O . ARG B 1 271 ? 13.812 15.148 31.5 1 96.31 271 ARG B O 1
ATOM 9008 N N . ALA B 1 272 ? 15.539 15.203 30.141 1 97.69 272 ALA B N 1
ATOM 9009 C CA . ALA B 1 272 ? 15.969 13.875 30.547 1 97.69 272 ALA B CA 1
ATOM 9010 C C . ALA B 1 272 ? 17.438 13.875 30.938 1 97.69 272 ALA B C 1
ATOM 9012 O O . ALA B 1 272 ? 18.188 14.789 30.578 1 97.69 272 ALA B O 1
ATOM 9013 N N . ALA B 1 273 ? 17.812 12.867 31.719 1 97.12 273 ALA B N 1
ATOM 9014 C CA . ALA B 1 273 ? 19.219 12.648 32.062 1 97.12 273 ALA B CA 1
ATOM 9015 C C . ALA B 1 273 ? 20.047 12.328 30.812 1 97.12 273 ALA B C 1
ATOM 9017 O O . ALA B 1 273 ? 19.516 11.828 29.828 1 97.12 273 ALA B O 1
ATOM 9018 N N . LEU B 1 274 ? 21.312 12.602 30.891 1 96.31 274 LEU B N 1
ATOM 9019 C CA . LEU B 1 274 ? 22.219 12.383 29.766 1 96.31 274 LEU B CA 1
ATOM 9020 C C . LEU B 1 274 ? 22.312 10.906 29.422 1 96.31 274 LEU B C 1
ATOM 9022 O O . LEU B 1 274 ? 22.672 10.547 28.297 1 96.31 274 LEU B O 1
ATOM 9026 N N . THR B 1 275 ? 21.953 10.055 30.328 1 95.56 275 THR B N 1
ATOM 9027 C CA . THR B 1 275 ? 22 8.609 30.125 1 95.56 275 THR B CA 1
ATOM 9028 C C . THR B 1 275 ? 21.016 8.188 29.031 1 95.56 275 THR B C 1
ATOM 9030 O O . THR B 1 275 ? 21.109 7.074 28.516 1 95.56 275 THR B O 1
ATOM 9033 N N . ALA B 1 276 ? 20.109 9.07 28.672 1 96.12 276 ALA B N 1
ATOM 9034 C CA . ALA B 1 276 ? 19.172 8.797 27.594 1 96.12 276 ALA B CA 1
ATOM 9035 C C . ALA B 1 276 ? 19.906 8.719 26.25 1 96.12 276 ALA B C 1
ATOM 9037 O O . ALA B 1 276 ? 19.438 8.055 25.312 1 96.12 276 ALA B O 1
ATOM 9038 N N . LEU B 1 277 ? 21.047 9.359 26.172 1 95.38 277 LEU B N 1
ATOM 9039 C CA . LEU B 1 277 ? 21.703 9.477 24.875 1 95.38 277 LEU B CA 1
ATOM 9040 C C . LEU B 1 277 ? 23.062 8.766 24.891 1 95.38 277 LEU B C 1
ATOM 9042 O O . LEU B 1 277 ? 23.562 8.344 23.844 1 95.38 277 LEU B O 1
ATOM 9046 N N . VAL B 1 278 ? 23.656 8.758 26 1 93.31 278 VAL B N 1
ATOM 9047 C CA . VAL B 1 278 ? 25.016 8.211 26.125 1 93.31 278 VAL B CA 1
ATOM 9048 C C . VAL B 1 278 ? 25 7.051 27.109 1 93.31 278 VAL B C 1
ATOM 9050 O O . VAL B 1 278 ? 24.531 7.195 28.25 1 93.31 278 VAL B O 1
ATOM 9053 N N . PRO B 1 279 ? 25.516 5.914 26.75 1 91 279 PRO B N 1
ATOM 9054 C CA . PRO B 1 279 ? 26.281 5.594 25.547 1 91 279 PRO B CA 1
ATOM 9055 C C . PRO B 1 279 ? 25.406 5.473 24.312 1 91 279 PRO B C 1
ATOM 9057 O O . PRO B 1 279 ? 24.203 5.254 24.422 1 91 279 PRO B O 1
ATOM 9060 N N . ARG B 1 280 ? 26 5.609 23.125 1 84.56 280 ARG B N 1
ATOM 9061 C CA . ARG B 1 280 ? 25.281 5.688 21.859 1 84.56 280 ARG B CA 1
ATOM 9062 C C . ARG B 1 280 ? 24.547 4.387 21.562 1 84.56 280 ARG B C 1
ATOM 9064 O O . ARG B 1 280 ? 23.547 4.383 20.844 1 84.56 280 ARG B O 1
ATOM 9071 N N . GLU B 1 281 ? 24.938 3.277 22.125 1 79.56 281 GLU B N 1
ATOM 9072 C CA . GLU B 1 281 ? 24.344 1.963 21.906 1 79.56 281 GLU B CA 1
ATOM 9073 C C . GLU B 1 281 ? 22.953 1.875 22.516 1 79.56 281 GLU B C 1
ATOM 9075 O O . GLU B 1 281 ? 22.125 1.065 22.094 1 79.56 281 GLU B O 1
ATOM 9080 N N . THR B 1 282 ? 22.734 2.707 23.484 1 87.06 282 THR B N 1
ATOM 9081 C CA . THR B 1 282 ? 21.438 2.674 24.156 1 87.06 282 THR B CA 1
ATOM 9082 C C . THR B 1 282 ? 20.703 4.008 24 1 87.06 282 THR B C 1
ATOM 9084 O O . THR B 1 282 ? 19.781 4.312 24.75 1 87.06 282 THR B O 1
ATOM 9087 N N . SER B 1 283 ? 21.203 4.777 23.094 1 90.88 283 SER B N 1
ATOM 9088 C CA . SER B 1 283 ? 20.609 6.09 22.875 1 90.88 283 SER B CA 1
ATOM 9089 C C . SER B 1 283 ? 19.156 5.973 22.422 1 90.88 283 SER B C 1
ATOM 9091 O O . SER B 1 283 ? 18.812 5.09 21.641 1 90.88 283 SER B O 1
ATOM 9093 N N . ILE B 1 284 ? 18.297 6.855 22.859 1 92.94 284 ILE B N 1
ATOM 9094 C CA . ILE B 1 284 ? 16.875 6.82 22.547 1 92.94 284 ILE B CA 1
ATOM 9095 C C . ILE B 1 284 ? 16.672 7.184 21.078 1 92.94 284 ILE B C 1
ATOM 9097 O O . ILE B 1 284 ? 15.57 7.012 20.547 1 92.94 284 ILE B O 1
ATOM 9101 N N . ILE B 1 285 ? 17.719 7.652 20.422 1 89.75 285 ILE B N 1
ATOM 9102 C CA . ILE B 1 285 ? 17.641 7.977 19 1 89.75 285 ILE B CA 1
ATOM 9103 C C . ILE B 1 285 ? 17.531 6.691 18.188 1 89.75 285 ILE B C 1
ATOM 9105 O O . ILE B 1 285 ? 16.969 6.684 17.094 1 89.75 285 ILE B O 1
ATOM 9109 N N . ASP B 1 286 ? 18.047 5.66 18.766 1 85.5 286 ASP B N 1
ATOM 9110 C CA . ASP B 1 286 ? 18.125 4.383 18.062 1 85.5 286 ASP B CA 1
ATOM 9111 C C . ASP B 1 286 ? 16.781 3.658 18.078 1 85.5 286 ASP B C 1
ATOM 9113 O O . ASP B 1 286 ? 16.25 3.354 19.141 1 85.5 286 ASP B O 1
ATOM 9117 N N . VAL B 1 287 ? 16.344 3.262 16.906 1 83.38 287 VAL B N 1
ATOM 9118 C CA . VAL B 1 287 ? 15.062 2.582 16.766 1 83.38 287 VAL B CA 1
ATOM 9119 C C . VAL B 1 287 ? 15.141 1.192 17.391 1 83.38 287 VAL B C 1
ATOM 9121 O O . VAL B 1 287 ? 14.125 0.632 17.797 1 83.38 287 VAL B O 1
ATOM 9124 N N . GLU B 1 288 ? 16.297 0.686 17.5 1 81.19 288 GLU B N 1
ATOM 9125 C CA . GLU B 1 288 ? 16.484 -0.665 18.031 1 81.19 288 GLU B CA 1
ATOM 9126 C C . GLU B 1 288 ? 16.078 -0.741 19.5 1 81.19 288 GLU B C 1
ATOM 9128 O O . GLU B 1 288 ? 15.703 -1.806 20 1 81.19 288 GLU B O 1
ATOM 9133 N N . VAL B 1 289 ? 16.125 0.401 20.156 1 87.25 289 VAL B N 1
ATOM 9134 C CA . VAL B 1 289 ? 15.711 0.459 21.547 1 87.25 289 VAL B CA 1
ATOM 9135 C C . VAL B 1 289 ? 14.234 0.081 21.656 1 87.25 289 VAL B C 1
ATOM 9137 O O . VAL B 1 289 ? 13.836 -0.635 22.578 1 87.25 289 VAL B O 1
ATOM 9140 N N . LEU B 1 290 ? 13.484 0.559 20.734 1 88.75 290 LEU B N 1
ATOM 9141 C CA . LEU B 1 290 ? 12.062 0.254 20.719 1 88.75 290 LEU B CA 1
ATOM 9142 C C . LEU B 1 290 ? 11.82 -1.2 20.328 1 88.75 290 LEU B C 1
ATOM 9144 O O . LEU B 1 290 ? 11.023 -1.894 20.969 1 88.75 290 LEU B O 1
ATOM 9148 N N . LYS B 1 291 ? 12.461 -1.673 19.328 1 82 291 LYS B N 1
ATOM 9149 C CA . LYS B 1 291 ? 12.25 -3.012 18.781 1 82 291 LYS B CA 1
ATOM 9150 C C . LYS B 1 291 ? 12.602 -4.082 19.812 1 82 291 LYS B C 1
ATOM 9152 O O . LYS B 1 291 ? 11.914 -5.105 19.922 1 82 291 LYS B O 1
ATOM 9157 N N . ARG B 1 292 ? 13.578 -3.834 20.656 1 78.81 292 ARG B N 1
ATOM 9158 C CA . ARG B 1 292 ? 14.078 -4.852 21.578 1 78.81 292 ARG B CA 1
ATOM 9159 C C . ARG B 1 292 ? 13.461 -4.695 22.953 1 78.81 292 ARG B C 1
ATOM 9161 O O . ARG B 1 292 ? 13.297 -5.672 23.688 1 78.81 292 ARG B O 1
ATOM 9168 N N . GLY B 1 293 ? 13.023 -3.566 23.219 1 79.62 293 GLY B N 1
ATOM 9169 C CA . GLY B 1 293 ? 12.844 -3.299 24.625 1 79.62 293 GLY B CA 1
ATOM 9170 C C . GLY B 1 293 ? 11.398 -3.043 25.016 1 79.62 293 GLY B C 1
ATOM 9171 O O . GLY B 1 293 ? 10.977 -3.355 26.125 1 79.62 293 GLY B O 1
ATOM 9172 N N . LEU B 1 294 ? 10.609 -2.52 24.141 1 88.5 294 LEU B N 1
ATOM 9173 C CA . LEU B 1 294 ? 9.32 -1.996 24.578 1 88.5 294 LEU B CA 1
ATOM 9174 C C . LEU B 1 294 ? 8.43 -3.117 25.109 1 88.5 294 LEU B C 1
ATOM 9176 O O . LEU B 1 294 ? 8.172 -4.094 24.391 1 88.5 294 LEU B O 1
ATOM 9180 N N . GLY B 1 295 ? 8.023 -3.027 26.266 1 82.44 295 GLY B N 1
ATOM 9181 C CA . GLY B 1 295 ? 7.113 -3.979 26.875 1 82.44 295 GLY B CA 1
ATOM 9182 C C . GLY B 1 295 ? 7.816 -5.176 27.469 1 82.44 295 GLY B C 1
ATOM 9183 O O . GLY B 1 295 ? 7.168 -6.102 27.969 1 82.44 295 GLY B O 1
ATOM 9184 N N . THR B 1 296 ? 9.125 -5.199 27.469 1 85.69 296 THR B N 1
ATOM 9185 C CA . THR B 1 296 ? 9.867 -6.332 28 1 85.69 296 THR B CA 1
ATOM 9186 C C . THR B 1 296 ? 10.289 -6.066 29.438 1 85.69 296 THR B C 1
ATOM 9188 O O . THR B 1 296 ? 10.359 -4.914 29.875 1 85.69 296 THR B O 1
ATOM 9191 N N . PRO B 1 297 ? 10.5 -7.137 30.125 1 86.38 297 PRO B N 1
ATOM 9192 C CA . PRO B 1 297 ? 10.984 -6.957 31.5 1 86.38 297 PRO B CA 1
ATOM 9193 C C . PRO B 1 297 ? 12.344 -6.273 31.562 1 86.38 297 PRO B C 1
ATOM 9195 O O . PRO B 1 297 ? 12.625 -5.535 32.5 1 86.38 297 PRO B O 1
ATOM 9198 N N . GLU B 1 298 ? 13.117 -6.492 30.562 1 86.62 298 GLU B N 1
ATOM 9199 C CA . GLU B 1 298 ? 14.43 -5.855 30.516 1 86.62 298 GLU B CA 1
ATOM 9200 C C . GLU B 1 298 ? 14.297 -4.34 30.391 1 86.62 298 GLU B C 1
ATOM 9202 O O . GLU B 1 298 ? 15.047 -3.596 31.031 1 86.62 298 GLU B O 1
ATOM 9207 N N . ASP B 1 299 ? 13.422 -3.891 29.672 1 86.56 299 ASP B N 1
ATOM 9208 C CA . ASP B 1 299 ? 13.18 -2.459 29.516 1 86.56 299 ASP B CA 1
ATOM 9209 C C . ASP B 1 299 ? 12.656 -1.847 30.812 1 86.56 299 ASP B C 1
ATOM 9211 O O . ASP B 1 299 ? 13.016 -0.719 31.172 1 86.56 299 ASP B O 1
ATOM 9215 N N . ALA B 1 300 ? 11.914 -2.621 31.531 1 88.19 300 ALA B N 1
ATOM 9216 C CA . ALA B 1 300 ? 11.336 -2.115 32.781 1 88.19 300 ALA B CA 1
ATOM 9217 C C . ALA B 1 300 ? 12.422 -1.804 33.812 1 88.19 300 ALA B C 1
ATOM 9219 O O . ALA B 1 300 ? 12.227 -0.976 34.688 1 88.19 300 ALA B O 1
ATOM 9220 N N . ARG B 1 301 ? 13.531 -2.451 33.625 1 90.94 301 ARG B N 1
ATOM 9221 C CA . ARG B 1 301 ? 14.633 -2.26 34.562 1 90.94 301 ARG B CA 1
ATOM 9222 C C . ARG B 1 301 ? 15.578 -1.164 34.062 1 90.94 301 ARG B C 1
ATOM 9224 O O . ARG B 1 301 ? 16.359 -0.62 34.844 1 90.94 301 ARG B O 1
ATOM 9231 N N . ASP B 1 302 ? 15.547 -0.843 32.844 1 94.12 302 ASP B N 1
ATOM 9232 C CA . ASP B 1 302 ? 16.375 0.22 32.281 1 94.12 302 ASP B CA 1
ATOM 9233 C C . ASP B 1 302 ? 15.656 1.565 32.312 1 94.12 302 ASP B C 1
ATOM 9235 O O . ASP B 1 302 ? 15.062 2.002 31.344 1 94.12 302 ASP B O 1
ATOM 9239 N N . LEU B 1 303 ? 15.859 2.244 33.469 1 96.12 303 LEU B N 1
ATOM 9240 C CA . LEU B 1 303 ? 15.086 3.453 33.75 1 96.12 303 LEU B CA 1
ATOM 9241 C C . LEU B 1 303 ? 15.906 4.703 33.406 1 96.12 303 LEU B C 1
ATOM 9243 O O . LEU B 1 303 ? 17.109 4.73 33.625 1 96.12 303 LEU B O 1
ATOM 9247 N N . VAL B 1 304 ? 15.25 5.68 32.844 1 97.31 304 VAL B N 1
ATOM 9248 C CA . VAL B 1 304 ? 15.805 7.004 32.562 1 97.31 304 VAL B CA 1
ATOM 9249 C C . VAL B 1 304 ? 15.039 8.055 33.375 1 97.31 304 VAL B C 1
ATOM 9251 O O . VAL B 1 304 ? 13.805 8.039 33.406 1 97.31 304 VAL B O 1
ATOM 9254 N N . SER B 1 305 ? 15.773 8.961 34.031 1 97.94 305 SER B N 1
ATOM 9255 C CA . SER B 1 305 ? 15.133 10.039 34.781 1 97.94 305 SER B CA 1
ATOM 9256 C C . SER B 1 305 ? 14.648 11.148 33.844 1 97.94 305 SER B C 1
ATOM 9258 O O . SER B 1 305 ? 15.43 11.68 33.062 1 97.94 305 SER B O 1
ATOM 9260 N N . VAL B 1 306 ? 13.359 11.5 33.938 1 98.12 306 VAL B N 1
ATOM 9261 C CA . VAL B 1 306 ? 12.742 12.5 33.062 1 98.12 306 VAL B CA 1
ATOM 9262 C C . VAL B 1 306 ? 12.008 13.531 33.906 1 98.12 306 VAL B C 1
ATOM 9264 O O . VAL B 1 306 ? 11.281 13.188 34.844 1 98.12 306 VAL B O 1
ATOM 9267 N N . ARG B 1 307 ? 12.25 14.75 33.625 1 96.94 307 ARG B N 1
ATOM 9268 C CA . ARG B 1 307 ? 11.602 15.859 34.312 1 96.94 307 ARG B CA 1
ATOM 9269 C C . ARG B 1 307 ? 10.602 16.562 33.406 1 96.94 307 ARG B C 1
ATOM 9271 O O . ARG B 1 307 ? 10.992 17.266 32.469 1 96.94 307 ARG B O 1
ATOM 9278 N N . PRO B 1 308 ? 9.273 16.375 33.656 1 96.81 308 PRO B N 1
ATOM 9279 C CA . PRO B 1 308 ? 8.281 17.078 32.844 1 96.81 308 PRO B CA 1
ATOM 9280 C C . PRO B 1 308 ? 8.312 18.578 33.031 1 96.81 308 PRO B C 1
ATOM 9282 O O . PRO B 1 308 ? 8.633 19.062 34.125 1 96.81 308 PRO B O 1
ATOM 9285 N N . LEU B 1 309 ? 8.016 19.328 31.969 1 93.19 309 LEU B N 1
ATOM 9286 C CA . LEU B 1 309 ? 7.945 20.781 32 1 93.19 309 LEU B CA 1
ATOM 9287 C C . LEU B 1 309 ? 6.52 21.266 31.75 1 93.19 309 LEU B C 1
ATOM 9289 O O . LEU B 1 309 ? 5.926 20.938 30.719 1 93.19 309 LEU B O 1
ATOM 9293 N N . ALA B 1 310 ? 5.93 21.844 32.625 1 84.12 310 ALA B N 1
ATOM 9294 C CA . ALA B 1 310 ? 4.617 22.453 32.469 1 84.12 310 ALA B CA 1
ATOM 9295 C C . ALA B 1 310 ? 4.734 23.969 32.312 1 84.12 310 ALA B C 1
ATOM 9297 O O . ALA B 1 310 ? 5.039 24.656 33.312 1 84.12 310 ALA B O 1
ATOM 9298 N N . GLY B 1 311 ? 4.457 24.531 31.219 1 77.44 311 GLY B N 1
ATOM 9299 C CA . GLY B 1 311 ? 4.586 25.969 30.984 1 77.44 311 GLY B CA 1
ATOM 9300 C C . GLY B 1 311 ? 5.969 26.5 31.328 1 77.44 311 GLY B C 1
ATOM 9301 O O . GLY B 1 311 ? 6.102 27.562 31.922 1 77.44 311 GLY B O 1
ATOM 9302 N N . GLY B 1 312 ? 6.953 25.688 31.156 1 79.31 312 GLY B N 1
ATOM 9303 C CA . GLY B 1 312 ? 8.32 26.109 31.422 1 79.31 312 GLY B CA 1
ATOM 9304 C C . GLY B 1 312 ? 8.781 25.781 32.844 1 79.31 312 GLY B C 1
ATOM 9305 O O . GLY B 1 312 ? 9.969 25.875 33.156 1 79.31 312 GLY B O 1
ATOM 9306 N N . THR B 1 313 ? 7.871 25.344 33.625 1 87.25 313 THR B N 1
ATOM 9307 C CA . THR B 1 313 ? 8.219 25.031 35 1 87.25 313 THR B CA 1
ATOM 9308 C C . THR B 1 313 ? 8.508 23.547 35.156 1 87.25 313 THR B C 1
ATOM 9310 O O . THR B 1 313 ? 7.691 22.703 34.781 1 87.25 313 THR B O 1
ATOM 9313 N N . PRO B 1 314 ? 9.664 23.219 35.75 1 91.75 314 PRO B N 1
ATOM 9314 C CA . PRO B 1 314 ? 10.023 21.812 35.906 1 91.75 314 PRO B CA 1
ATOM 9315 C C . PRO B 1 314 ? 9.195 21.109 36.969 1 91.75 314 PRO B C 1
ATOM 9317 O O . PRO B 1 314 ? 8.961 21.672 38.062 1 91.75 314 PRO B O 1
ATOM 9320 N N . GLY B 1 315 ? 8.68 20.016 36.688 1 92.94 315 GLY B N 1
ATOM 9321 C CA . GLY B 1 315 ? 7.969 19.172 37.656 1 92.94 315 GLY B CA 1
ATOM 9322 C C . GLY B 1 315 ? 8.867 18.188 38.344 1 92.94 315 GLY B C 1
ATOM 9323 O O . GLY B 1 315 ? 10.094 18.344 38.344 1 92.94 315 GLY B O 1
ATOM 9324 N N . ILE B 1 316 ? 8.258 17.219 39 1 94.44 316 ILE B N 1
ATOM 9325 C CA . ILE B 1 316 ? 8.977 16.172 39.719 1 94.44 316 ILE B CA 1
ATOM 9326 C C . ILE B 1 316 ? 9.547 15.156 38.719 1 94.44 316 ILE B C 1
ATOM 9328 O O . ILE B 1 316 ? 8.836 14.695 37.812 1 94.44 316 ILE B O 1
ATOM 9332 N N . PRO B 1 317 ? 10.844 14.898 38.906 1 96.62 317 PRO B N 1
ATOM 9333 C CA . PRO B 1 317 ? 11.422 13.898 38 1 96.62 317 PRO B CA 1
ATOM 9334 C C . PRO B 1 317 ? 10.727 12.539 38.125 1 96.62 317 PRO B C 1
ATOM 9336 O O . PRO B 1 317 ? 10.367 12.109 39.219 1 96.62 317 PRO B O 1
ATOM 9339 N N . VAL B 1 318 ? 10.516 11.914 37.062 1 97.38 318 VAL B N 1
ATOM 9340 C CA . VAL B 1 318 ? 9.875 10.609 36.938 1 97.38 318 VAL B CA 1
ATOM 9341 C C . VAL B 1 318 ? 10.82 9.617 36.25 1 97.38 318 VAL B C 1
ATOM 9343 O O . VAL B 1 318 ? 11.469 9.961 35.281 1 97.38 318 VAL B O 1
ATOM 9346 N N . ALA B 1 319 ? 10.914 8.43 36.812 1 97.31 319 ALA B N 1
ATOM 9347 C CA . ALA B 1 319 ? 11.695 7.367 36.188 1 97.31 319 ALA B CA 1
ATOM 9348 C C . ALA B 1 319 ? 10.852 6.598 35.188 1 97.31 319 ALA B C 1
ATOM 9350 O O . ALA B 1 319 ? 9.805 6.035 35.531 1 97.31 319 ALA B O 1
ATOM 9351 N N . LEU B 1 320 ? 11.297 6.586 33.938 1 96.69 320 LEU B N 1
ATOM 9352 C CA . LEU B 1 320 ? 10.594 5.863 32.875 1 96.69 320 LEU B CA 1
ATOM 9353 C C . LEU B 1 320 ? 11.5 4.832 32.219 1 96.69 320 LEU B C 1
ATOM 9355 O O . LEU B 1 320 ? 12.703 5.07 32.062 1 96.69 320 LEU B O 1
ATOM 9359 N N . PRO B 1 321 ? 10.891 3.697 31.875 1 96.31 321 PRO B N 1
ATOM 9360 C CA . PRO B 1 321 ? 11.68 2.781 31.062 1 96.31 321 PRO B CA 1
ATOM 9361 C C . PRO B 1 321 ? 12.172 3.426 29.766 1 96.31 321 PRO B C 1
ATOM 9363 O O . PRO B 1 321 ? 11.43 4.191 29.141 1 96.31 321 PRO B O 1
ATOM 9366 N N . ARG B 1 322 ? 13.352 3.102 29.328 1 96.12 322 ARG B N 1
ATOM 9367 C CA . ARG B 1 322 ? 14.016 3.738 28.188 1 96.12 322 ARG B CA 1
ATOM 9368 C C . ARG B 1 322 ? 13.203 3.566 26.906 1 96.12 322 ARG B C 1
ATOM 9370 O O . ARG B 1 322 ? 13.031 4.516 26.156 1 96.12 322 ARG B O 1
ATOM 9377 N N . ALA B 1 323 ? 12.75 2.398 26.672 1 95.62 323 ALA B N 1
ATOM 9378 C CA . ALA B 1 323 ? 11.984 2.143 25.453 1 95.62 323 ALA B CA 1
ATOM 9379 C C . ALA B 1 323 ? 10.664 2.904 25.469 1 95.62 323 ALA B C 1
ATOM 9381 O O . ALA B 1 323 ? 10.195 3.373 24.422 1 95.62 323 ALA B O 1
ATOM 9382 N N . THR B 1 324 ? 10.07 2.977 26.609 1 96.12 324 THR B N 1
ATOM 9383 C CA . THR B 1 324 ? 8.836 3.744 26.75 1 96.12 324 THR B CA 1
ATOM 9384 C C . THR B 1 324 ? 9.086 5.223 26.453 1 96.12 324 THR B C 1
ATOM 9386 O O . THR B 1 324 ? 8.297 5.863 25.766 1 96.12 324 THR B O 1
ATOM 9389 N N . LEU B 1 325 ? 10.148 5.719 26.984 1 96.56 325 LEU B N 1
ATOM 9390 C CA . LEU B 1 325 ? 10.523 7.102 26.703 1 96.56 325 LEU B CA 1
ATOM 9391 C C . LEU B 1 325 ? 10.758 7.309 25.219 1 96.56 325 LEU B C 1
ATOM 9393 O O . LEU B 1 325 ? 10.297 8.289 24.641 1 96.56 325 LEU B O 1
ATOM 9397 N N . THR B 1 326 ? 11.469 6.344 24.594 1 95.69 326 THR B N 1
ATOM 9398 C CA . THR B 1 326 ? 11.758 6.418 23.172 1 95.69 326 THR B CA 1
ATOM 9399 C C . THR B 1 326 ? 10.469 6.508 22.359 1 95.69 326 THR B C 1
ATOM 9401 O O . THR B 1 326 ? 10.391 7.258 21.391 1 95.69 326 THR B O 1
ATOM 9404 N N . ALA B 1 327 ? 9.484 5.785 22.766 1 96.56 327 ALA B N 1
ATOM 9405 C CA . ALA B 1 327 ? 8.195 5.766 22.078 1 96.56 327 ALA B CA 1
ATOM 9406 C C . ALA B 1 327 ? 7.469 7.098 22.234 1 96.56 327 ALA B C 1
ATOM 9408 O O . ALA B 1 327 ? 6.738 7.527 21.328 1 96.56 327 ALA B O 1
ATOM 9409 N N . LEU B 1 328 ? 7.734 7.82 23.297 1 97.62 328 LEU B N 1
ATOM 9410 C CA . LEU B 1 328 ? 6.945 9 23.656 1 97.62 328 LEU B CA 1
ATOM 9411 C C . LEU B 1 328 ? 7.605 10.273 23.125 1 97.62 328 LEU B C 1
ATOM 9413 O O . LEU B 1 328 ? 6.977 11.328 23.094 1 97.62 328 LEU B O 1
ATOM 9417 N N . VAL B 1 329 ? 8.805 10.203 22.719 1 97.62 329 VAL B N 1
ATOM 9418 C CA . VAL B 1 329 ? 9.531 11.406 22.312 1 97.62 329 VAL B CA 1
ATOM 9419 C C . VAL B 1 329 ? 9.266 11.703 20.844 1 97.62 329 VAL B C 1
ATOM 9421 O O . VAL B 1 329 ? 9.469 10.852 19.984 1 97.62 329 VAL B O 1
ATOM 9424 N N . ALA B 1 330 ? 8.82 12.891 20.578 1 97 330 ALA B N 1
ATOM 9425 C CA . ALA B 1 330 ? 8.602 13.344 19.203 1 97 330 ALA B CA 1
ATOM 9426 C C . ALA B 1 330 ? 9.859 14.008 18.641 1 97 330 ALA B C 1
ATOM 9428 O O . ALA B 1 330 ? 10.188 13.836 17.469 1 97 330 ALA B O 1
ATOM 9429 N N . GLU B 1 331 ? 10.492 14.734 19.5 1 96.56 331 GLU B N 1
ATOM 9430 C CA . GLU B 1 331 ? 11.625 15.539 19.047 1 96.56 331 GLU B CA 1
ATOM 9431 C C . GLU B 1 331 ? 12.711 15.617 20.125 1 96.56 331 GLU B C 1
ATOM 9433 O O . GLU B 1 331 ? 12.406 15.719 21.312 1 96.56 331 GLU B O 1
ATOM 9438 N N . LEU B 1 332 ? 13.914 15.484 19.703 1 96.56 332 LEU B N 1
ATOM 9439 C CA . LEU B 1 332 ? 15.109 15.695 20.5 1 96.56 332 LEU B CA 1
ATOM 9440 C C . LEU B 1 332 ? 15.852 16.953 20.062 1 96.56 332 LEU B C 1
ATOM 9442 O O . LEU B 1 332 ? 16.156 17.125 18.875 1 96.56 332 LEU B O 1
ATOM 9446 N N . LYS B 1 333 ? 16.078 17.812 20.984 1 95.5 333 LYS B N 1
ATOM 9447 C CA . LYS B 1 333 ? 16.781 19.062 20.672 1 95.5 333 LYS B CA 1
ATOM 9448 C C . LYS B 1 333 ? 18.266 18.953 21 1 95.5 333 LYS B C 1
ATOM 9450 O O . LYS B 1 333 ? 18.641 18.625 22.125 1 95.5 333 LYS B O 1
ATOM 9455 N N . ILE B 1 334 ? 19.078 19.172 20.062 1 94.69 334 ILE B N 1
ATOM 9456 C CA . ILE B 1 334 ? 20.531 19.188 20.234 1 94.69 334 ILE B CA 1
ATOM 9457 C C . ILE B 1 334 ? 21.062 20.609 20.031 1 94.69 334 ILE B C 1
ATOM 9459 O O . ILE B 1 334 ? 20.953 21.172 18.938 1 94.69 334 ILE B O 1
ATOM 9463 N N . VAL B 1 335 ? 21.594 21.172 21.078 1 95.12 335 VAL B N 1
ATOM 9464 C CA . VAL B 1 335 ? 22.219 22.484 20.984 1 95.12 335 VAL B CA 1
ATOM 9465 C C . VAL B 1 335 ? 23.656 22.344 20.531 1 95.12 335 VAL B C 1
ATOM 9467 O O . VAL B 1 335 ? 24.484 21.703 21.203 1 95.12 335 VAL B O 1
ATOM 9470 N N . MET B 1 336 ? 23.922 22.906 19.391 1 93.81 336 MET B N 1
ATOM 9471 C CA . MET B 1 336 ? 25.266 22.812 18.812 1 93.81 336 MET B CA 1
ATOM 9472 C C . MET B 1 336 ? 26.219 23.781 19.484 1 93.81 336 MET B C 1
ATOM 9474 O O . MET B 1 336 ? 25.844 24.906 19.812 1 93.81 336 MET B O 1
ATOM 9478 N N . ALA B 1 337 ? 27.438 23.359 19.641 1 90.62 337 ALA B N 1
ATOM 9479 C CA . ALA B 1 337 ? 28.438 24.172 20.297 1 90.62 337 ALA B CA 1
ATOM 9480 C C . ALA B 1 337 ? 28.906 25.312 19.391 1 90.62 337 ALA B C 1
ATOM 9482 O O . ALA B 1 337 ? 29.25 26.391 19.859 1 90.62 337 ALA B O 1
ATOM 9483 N N . ASP B 1 338 ? 28.875 25.031 18.109 1 89.62 338 ASP B N 1
ATOM 9484 C CA . ASP B 1 338 ? 29.328 26 17.125 1 89.62 338 ASP B CA 1
ATOM 9485 C C . ASP B 1 338 ? 28.203 26.375 16.172 1 89.62 338 ASP B C 1
ATOM 9487 O O . ASP B 1 338 ? 27.172 25.688 16.109 1 89.62 338 ASP B O 1
ATOM 9491 N N . THR B 1 339 ? 28.469 27.484 15.492 1 91.5 339 THR B N 1
ATOM 9492 C CA . THR B 1 339 ? 27.547 27.922 14.453 1 91.5 339 THR B CA 1
ATOM 9493 C C . THR B 1 339 ? 28.125 27.672 13.07 1 91.5 339 THR B C 1
ATOM 9495 O O . THR B 1 339 ? 28.875 28.5 12.547 1 91.5 339 THR B O 1
ATOM 9498 N N . PRO B 1 340 ? 27.75 26.656 12.453 1 91.44 340 PRO B N 1
ATOM 9499 C CA . PRO B 1 340 ? 28.375 26.281 11.18 1 91.44 340 PRO B CA 1
ATOM 9500 C C . PRO B 1 340 ? 28.078 27.281 10.062 1 91.44 340 PRO B C 1
ATOM 9502 O O . PRO B 1 340 ? 28.969 27.594 9.266 1 91.44 340 PRO B O 1
ATOM 9505 N N . TRP B 1 341 ? 26.859 27.719 9.961 1 92.38 341 TRP B N 1
ATOM 9506 C CA . TRP B 1 341 ? 26.438 28.672 8.938 1 92.38 341 TRP B CA 1
ATOM 9507 C C . TRP B 1 341 ? 25.656 29.828 9.555 1 92.38 341 TRP B C 1
ATOM 9509 O O . TRP B 1 341 ? 25 29.672 10.586 1 92.38 341 TRP B O 1
ATOM 9519 N N . PRO B 1 342 ? 25.578 30.953 8.93 1 89.81 342 PRO B N 1
ATOM 9520 C CA . PRO B 1 342 ? 24.922 32.125 9.492 1 89.81 342 PRO B CA 1
ATOM 9521 C C . PRO B 1 342 ? 23.406 31.953 9.617 1 89.81 342 PRO B C 1
ATOM 9523 O O . PRO B 1 342 ? 22.781 32.531 10.508 1 89.81 342 PRO B O 1
ATOM 9526 N N . PHE B 1 343 ? 22.859 31.172 8.828 1 90.5 343 PHE B N 1
ATOM 9527 C CA . PHE B 1 343 ? 21.406 31.078 8.852 1 90.5 343 PHE B CA 1
ATOM 9528 C C . PHE B 1 343 ? 20.922 30.391 10.133 1 90.5 343 PHE B C 1
ATOM 9530 O O . PHE B 1 343 ? 19.766 30.516 10.508 1 90.5 343 PHE B O 1
ATOM 9537 N N . PHE B 1 344 ? 21.797 29.734 10.906 1 92.56 344 PHE B N 1
ATOM 9538 C CA . PHE B 1 344 ? 21.438 29.078 12.156 1 92.56 344 PHE B CA 1
ATOM 9539 C C . PHE B 1 344 ? 21.047 30.109 13.211 1 92.56 344 PHE B C 1
ATOM 9541 O O . PHE B 1 344 ? 20.484 29.75 14.25 1 92.56 344 PHE B O 1
ATOM 9548 N N . GLN B 1 345 ? 21.234 31.344 12.93 1 89.5 345 GLN B N 1
ATOM 9549 C CA . GLN B 1 345 ? 20.844 32.406 13.852 1 89.5 345 GLN B CA 1
ATOM 9550 C C . GLN B 1 345 ? 19.312 32.5 13.945 1 89.5 345 GLN B C 1
ATOM 9552 O O . GLN B 1 345 ? 18.781 32.906 14.977 1 89.5 345 GLN B O 1
ATOM 9557 N N . HIS B 1 346 ? 18.719 32.125 12.883 1 88.69 346 HIS B N 1
ATOM 9558 C CA . HIS B 1 346 ? 17.281 32.281 12.898 1 88.69 346 HIS B CA 1
ATOM 9559 C C . HIS B 1 346 ? 16.594 31.016 12.406 1 88.69 346 HIS B C 1
ATOM 9561 O O . HIS B 1 346 ? 15.359 30.953 12.336 1 88.69 346 HIS B O 1
ATOM 9567 N N . THR B 1 347 ? 17.438 30.031 12.031 1 92.38 347 THR B N 1
ATOM 9568 C CA . THR B 1 347 ? 16.859 28.828 11.453 1 92.38 347 THR B CA 1
ATOM 9569 C C . THR B 1 347 ? 17.453 27.578 12.109 1 92.38 347 THR B C 1
ATOM 9571 O O . THR B 1 347 ? 18.656 27.531 12.391 1 92.38 347 THR B O 1
ATOM 9574 N N . ASP B 1 348 ? 16.609 26.609 12.43 1 94.69 348 ASP B N 1
ATOM 9575 C CA . ASP B 1 348 ? 17.062 25.312 12.93 1 94.69 348 ASP B CA 1
ATOM 9576 C C . ASP B 1 348 ? 17.047 24.266 11.82 1 94.69 348 ASP B C 1
ATOM 9578 O O . ASP B 1 348 ? 16.469 24.484 10.758 1 94.69 348 ASP B O 1
ATOM 9582 N N . LEU B 1 349 ? 17.781 23.188 12.094 1 95.94 349 LEU B N 1
ATOM 9583 C CA . LEU B 1 349 ? 17.844 22.062 11.172 1 95.94 349 LEU B CA 1
ATOM 9584 C C . LEU B 1 349 ? 17.141 20.844 11.758 1 95.94 349 LEU B C 1
ATOM 9586 O O . LEU B 1 349 ? 17.422 20.453 12.898 1 95.94 349 LEU B O 1
ATOM 9590 N N . LEU B 1 350 ? 16.188 20.297 11.031 1 95.38 350 LEU B N 1
ATOM 9591 C CA . LEU B 1 350 ? 15.453 19.125 11.477 1 95.38 350 LEU B CA 1
ATOM 9592 C C . LEU B 1 350 ? 15.859 17.875 10.688 1 95.38 350 LEU B C 1
ATOM 9594 O O . LEU B 1 350 ? 15.828 17.891 9.453 1 95.38 350 LEU B O 1
ATOM 9598 N N . ASP B 1 351 ? 16.219 16.859 11.352 1 92.56 351 ASP B N 1
ATOM 9599 C CA . ASP B 1 351 ? 16.5 15.547 10.766 1 92.56 351 ASP B CA 1
ATOM 9600 C C . ASP B 1 351 ? 15.32 14.594 10.992 1 92.56 351 ASP B C 1
ATOM 9602 O O . ASP B 1 351 ? 15.086 14.148 12.109 1 92.56 351 ASP B O 1
ATOM 9606 N N . PHE B 1 352 ? 14.625 14.305 9.906 1 91.69 352 PHE B N 1
ATOM 9607 C CA . PHE B 1 352 ? 13.484 13.414 9.992 1 91.69 352 PHE B CA 1
ATOM 9608 C C . PHE B 1 352 ? 13.914 11.961 9.789 1 91.69 352 PHE B C 1
ATOM 9610 O O . PHE B 1 352 ? 14.875 11.695 9.062 1 91.69 352 PHE B O 1
ATOM 9617 N N . PRO B 1 353 ? 13.188 11.086 10.469 1 87.62 353 PRO B N 1
ATOM 9618 C CA . PRO B 1 353 ? 13.43 9.68 10.141 1 87.62 353 PRO B CA 1
ATOM 9619 C C . PRO B 1 353 ? 13.055 9.336 8.703 1 87.62 353 PRO B C 1
ATOM 9621 O O . PRO B 1 353 ? 12.203 10 8.109 1 87.62 353 PRO B O 1
ATOM 9624 N N . GLY B 1 354 ? 13.68 8.375 8.148 1 78.56 354 GLY B N 1
ATOM 9625 C CA . GLY B 1 354 ? 13.477 8.008 6.758 1 78.56 354 GLY B CA 1
ATOM 9626 C C . GLY B 1 354 ? 12.117 7.379 6.504 1 78.56 354 GLY B C 1
ATOM 9627 O O . GLY B 1 354 ? 11.602 6.641 7.344 1 78.56 354 GLY B O 1
ATOM 9628 N N . ALA B 1 355 ? 11.562 7.742 5.418 1 77.19 355 ALA B N 1
ATOM 9629 C CA . ALA B 1 355 ? 10.273 7.18 5.012 1 77.19 355 ALA B CA 1
ATOM 9630 C C . ALA B 1 355 ? 10.438 5.746 4.508 1 77.19 355 ALA B C 1
ATOM 9632 O O . ALA B 1 355 ? 11.422 5.43 3.824 1 77.19 355 ALA B O 1
ATOM 9633 N N . ARG B 1 356 ? 9.594 4.848 4.953 1 81.38 356 ARG B N 1
ATOM 9634 C CA . ARG B 1 356 ? 9.594 3.455 4.523 1 81.38 356 ARG B CA 1
ATOM 9635 C C . ARG B 1 356 ? 8.227 3.059 3.963 1 81.38 356 ARG B C 1
ATOM 9637 O O . ARG B 1 356 ? 7.211 3.666 4.305 1 81.38 356 ARG B O 1
ATOM 9644 N N . SER B 1 357 ? 8.32 2.061 3.057 1 88.88 357 SER B N 1
ATOM 9645 C CA . SER B 1 357 ? 7.062 1.532 2.537 1 88.88 357 SER B CA 1
ATOM 9646 C C . SER B 1 357 ? 6.246 0.864 3.641 1 88.88 357 SER B C 1
ATOM 9648 O O . SER B 1 357 ? 6.812 0.284 4.57 1 88.88 357 SER B O 1
ATOM 9650 N N . ARG B 1 358 ? 4.992 1.008 3.564 1 90.5 358 ARG B N 1
ATOM 9651 C CA . ARG B 1 358 ? 4.098 0.408 4.551 1 90.5 358 ARG B CA 1
ATOM 9652 C C . ARG B 1 358 ? 4 -1.101 4.355 1 90.5 358 ARG B C 1
ATOM 9654 O O . ARG B 1 358 ? 4.23 -1.605 3.254 1 90.5 358 ARG B O 1
ATOM 9661 N N . LEU B 1 359 ? 3.654 -1.817 5.422 1 89.81 359 LEU B N 1
ATOM 9662 C CA . LEU B 1 359 ? 3.529 -3.27 5.379 1 89.81 359 LEU B CA 1
ATOM 9663 C C . LEU B 1 359 ? 2.184 -3.684 4.793 1 89.81 359 LEU B C 1
ATOM 9665 O O . LEU B 1 359 ? 1.33 -2.832 4.531 1 89.81 359 LEU B O 1
ATOM 9669 N N . LYS B 1 360 ? 2.031 -4.914 4.496 1 88.5 360 LYS B N 1
ATOM 9670 C CA . LYS B 1 360 ? 0.787 -5.523 4.039 1 88.5 360 LYS B CA 1
ATOM 9671 C C . LYS B 1 360 ? 0.443 -6.758 4.867 1 88.5 360 LYS B C 1
ATOM 9673 O O . LYS B 1 360 ? 0.424 -7.875 4.348 1 88.5 360 LYS B O 1
ATOM 9678 N N . LEU B 1 361 ? -0.022 -6.488 6.133 1 89.94 361 LEU B N 1
ATOM 9679 C CA . LEU B 1 361 ? -0.28 -7.594 7.047 1 89.94 361 LEU B CA 1
ATOM 9680 C C . LEU B 1 361 ? -1.732 -8.055 6.949 1 89.94 361 LEU B C 1
ATOM 9682 O O . LEU B 1 361 ? -2.648 -7.227 6.945 1 89.94 361 LEU B O 1
ATOM 9686 N N . PRO B 1 362 ? -1.929 -9.281 6.844 1 86.62 362 PRO B N 1
ATOM 9687 C CA . PRO B 1 362 ? -3.312 -9.758 6.91 1 86.62 362 PRO B CA 1
ATOM 9688 C C . PRO B 1 362 ? -3.861 -9.773 8.336 1 86.62 362 PRO B C 1
ATOM 9690 O O . PRO B 1 362 ? -5.062 -9.586 8.539 1 86.62 362 PRO B O 1
ATOM 9693 N N . CYS B 1 363 ? -3.018 -10.133 9.258 1 88.56 363 CYS B N 1
ATOM 9694 C CA . CYS B 1 363 ? -3.326 -10.188 10.68 1 88.56 363 CYS B CA 1
ATOM 9695 C C . CYS B 1 363 ? -2.051 -10.164 11.516 1 88.56 363 CYS B C 1
ATOM 9697 O O . CYS B 1 363 ? -0.946 -10.148 10.969 1 88.56 363 CYS B O 1
ATOM 9699 N N . LEU B 1 364 ? -2.232 -10.039 12.812 1 89.88 364 LEU B N 1
ATOM 9700 C CA . LEU B 1 364 ? -1.087 -10.172 13.703 1 89.88 364 LEU B CA 1
ATOM 9701 C C . LEU B 1 364 ? -0.735 -11.641 13.93 1 89.88 364 LEU B C 1
ATOM 9703 O O . LEU B 1 364 ? -1.612 -12.5 13.891 1 89.88 364 LEU B O 1
ATOM 9707 N N . PRO B 1 365 ? 0.56 -11.891 14.141 1 83.94 365 PRO B N 1
ATOM 9708 C CA . PRO B 1 365 ? 0.943 -13.273 14.438 1 83.94 365 PRO B CA 1
ATOM 9709 C C . PRO B 1 365 ? 0.239 -13.828 15.672 1 83.94 365 PRO B C 1
ATOM 9711 O O . PRO B 1 365 ? -0.101 -13.07 16.578 1 83.94 365 PRO B O 1
ATOM 9714 N N . SER B 1 366 ? 0.115 -15.156 15.727 1 79 366 SER B N 1
ATOM 9715 C CA . SER B 1 366 ? -0.545 -15.82 16.844 1 79 366 SER B CA 1
ATOM 9716 C C . SER B 1 366 ? 0.411 -16 18.031 1 79 366 SER B C 1
ATOM 9718 O O . SER B 1 366 ? -0.001 -15.93 19.188 1 79 366 SER B O 1
ATOM 9720 N N . ASP B 1 367 ? 1.638 -16.141 17.672 1 79.88 367 ASP B N 1
ATOM 9721 C CA . ASP B 1 367 ? 2.654 -16.281 18.719 1 79.88 367 ASP B CA 1
ATOM 9722 C C . ASP B 1 367 ? 2.859 -14.969 19.469 1 79.88 367 ASP B C 1
ATOM 9724 O O . ASP B 1 367 ? 3.006 -13.914 18.844 1 79.88 367 ASP B O 1
ATOM 9728 N N . ASP B 1 368 ? 2.91 -15.023 20.75 1 82.75 368 ASP B N 1
ATOM 9729 C CA . ASP B 1 368 ? 2.953 -13.82 21.578 1 82.75 368 ASP B CA 1
ATOM 9730 C C . ASP B 1 368 ? 4.254 -13.047 21.344 1 82.75 368 ASP B C 1
ATOM 9732 O O . ASP B 1 368 ? 4.25 -11.812 21.297 1 82.75 368 ASP B O 1
ATOM 9736 N N . GLY B 1 369 ? 5.305 -13.789 21.359 1 81.31 369 GLY B N 1
ATOM 9737 C CA . GLY B 1 369 ? 6.578 -13.125 21.125 1 81.31 369 GLY B CA 1
ATOM 9738 C C . GLY B 1 369 ? 6.645 -12.422 19.781 1 81.31 369 GLY B C 1
ATOM 9739 O O . GLY B 1 369 ? 7.062 -11.266 19.703 1 81.31 369 GLY B O 1
ATOM 9740 N N . GLU B 1 370 ? 6.176 -13.102 18.766 1 82.75 370 GLU B N 1
ATOM 9741 C CA . GLU B 1 370 ? 6.152 -12.523 17.422 1 82.75 370 GLU B CA 1
ATOM 9742 C C . GLU B 1 370 ? 5.145 -11.383 17.328 1 82.75 370 GLU B C 1
ATOM 9744 O O . GLU B 1 370 ? 5.387 -10.391 16.641 1 82.75 370 GLU B O 1
ATOM 9749 N N . LYS B 1 371 ? 4.078 -11.633 18.031 1 89.25 371 LYS B N 1
ATOM 9750 C CA . LYS B 1 371 ? 3.039 -10.609 18.078 1 89.25 371 LYS B CA 1
ATOM 9751 C C . LYS B 1 371 ? 3.564 -9.312 18.688 1 89.25 371 LYS B C 1
ATOM 9753 O O . LYS B 1 371 ? 3.348 -8.227 18.141 1 89.25 371 LYS B O 1
ATOM 9758 N N . THR B 1 372 ? 4.238 -9.391 19.719 1 89 372 THR B N 1
ATOM 9759 C CA . THR B 1 372 ? 4.785 -8.219 20.406 1 89 372 THR B CA 1
ATOM 9760 C C . THR B 1 372 ? 5.82 -7.52 19.516 1 89 372 THR B C 1
ATOM 9762 O O . THR B 1 372 ? 5.844 -6.289 19.438 1 89 372 THR B O 1
ATOM 9765 N N . ALA B 1 373 ? 6.672 -8.305 18.906 1 87.31 373 ALA B N 1
ATOM 9766 C CA . ALA B 1 373 ? 7.684 -7.746 18.016 1 87.31 373 ALA B CA 1
ATOM 9767 C C . ALA B 1 373 ? 7.031 -7.016 16.844 1 87.31 373 ALA B C 1
ATOM 9769 O O . ALA B 1 373 ? 7.496 -5.949 16.438 1 87.31 373 ALA B O 1
ATOM 9770 N N . GLN B 1 374 ? 5.996 -7.605 16.344 1 90.25 374 GLN B N 1
ATOM 9771 C CA . GLN B 1 374 ? 5.285 -6.996 15.227 1 90.25 374 GLN B CA 1
ATOM 9772 C C . GLN B 1 374 ? 4.621 -5.688 15.648 1 90.25 374 GLN B C 1
ATOM 9774 O O . GLN B 1 374 ? 4.637 -4.711 14.891 1 90.25 374 GLN B O 1
ATOM 9779 N N . VAL B 1 375 ? 4.047 -5.648 16.812 1 94 375 VAL B N 1
ATOM 9780 C CA . VAL B 1 375 ? 3.354 -4.461 17.297 1 94 375 VAL B CA 1
ATOM 9781 C C . VAL B 1 375 ? 4.352 -3.326 17.5 1 94 375 VAL B C 1
ATOM 9783 O O . VAL B 1 375 ? 4.043 -2.164 17.219 1 94 375 VAL B O 1
ATOM 9786 N N . ARG B 1 376 ? 5.543 -3.635 17.938 1 92.88 376 ARG B N 1
ATOM 9787 C CA . ARG B 1 376 ? 6.59 -2.631 18.094 1 92.88 376 ARG B CA 1
ATOM 9788 C C . ARG B 1 376 ? 6.98 -2.027 16.75 1 92.88 376 ARG B C 1
ATOM 9790 O O . ARG B 1 376 ? 7.164 -0.813 16.641 1 92.88 376 ARG B O 1
ATOM 9797 N N . GLU B 1 377 ? 7.086 -2.869 15.789 1 90.44 377 GLU B N 1
ATOM 9798 C CA . GLU B 1 377 ? 7.402 -2.395 14.445 1 90.44 377 GLU B CA 1
ATOM 9799 C C . GLU B 1 377 ? 6.297 -1.497 13.906 1 90.44 377 GLU B C 1
ATOM 9801 O O . GLU B 1 377 ? 6.57 -0.494 13.242 1 90.44 377 GLU B O 1
ATOM 9806 N N . LEU B 1 378 ? 5.098 -1.942 14.195 1 93.88 378 LEU B N 1
ATOM 9807 C CA . LEU B 1 378 ? 3.949 -1.17 13.734 1 93.88 378 LEU B CA 1
ATOM 9808 C C . LEU B 1 378 ? 3.912 0.2 14.406 1 93.88 378 LEU B C 1
ATOM 9810 O O . LEU B 1 378 ? 3.598 1.202 13.766 1 93.88 378 LEU B O 1
ATOM 9814 N N . LEU B 1 379 ? 4.195 0.273 15.688 1 95.69 379 LEU B N 1
ATOM 9815 C CA . LEU B 1 379 ? 4.285 1.552 16.391 1 95.69 379 LEU B CA 1
ATOM 9816 C C . LEU B 1 379 ? 5.316 2.461 15.727 1 95.69 379 LEU B C 1
ATOM 9818 O O . LEU B 1 379 ? 5.055 3.646 15.508 1 95.69 379 LEU B O 1
ATOM 9822 N N . LEU B 1 380 ? 6.422 1.873 15.422 1 92.5 380 LEU B N 1
ATOM 9823 C CA . LEU B 1 380 ? 7.508 2.643 14.828 1 92.5 380 LEU B CA 1
ATOM 9824 C C . LEU B 1 380 ? 7.098 3.209 13.469 1 92.5 380 LEU B C 1
ATOM 9826 O O . LEU B 1 380 ? 7.332 4.387 13.188 1 92.5 380 LEU B O 1
ATOM 9830 N N . ARG B 1 381 ? 6.504 2.438 12.672 1 90.81 381 ARG B N 1
ATOM 9831 C CA . ARG B 1 381 ? 6.09 2.873 11.336 1 90.81 381 ARG B CA 1
ATOM 9832 C C . ARG B 1 381 ? 5.035 3.969 11.422 1 90.81 381 ARG B C 1
ATOM 9834 O O . ARG B 1 381 ? 5.082 4.945 10.672 1 90.81 381 ARG B O 1
ATOM 9841 N N . GLY B 1 382 ? 4.07 3.727 12.281 1 94.31 382 GLY B N 1
ATOM 9842 C CA . GLY B 1 382 ? 3.064 4.758 12.484 1 94.31 382 GLY B CA 1
ATOM 9843 C C . GLY B 1 382 ? 3.643 6.055 13.016 1 94.31 382 GLY B C 1
ATOM 9844 O O . GLY B 1 382 ? 3.238 7.141 12.594 1 94.31 382 GLY B O 1
ATOM 9845 N N . LYS B 1 383 ? 4.535 5.93 13.891 1 95.12 383 LYS B N 1
ATOM 9846 C CA . LYS B 1 383 ? 5.156 7.098 14.508 1 95.12 383 LYS B CA 1
ATOM 9847 C C . LYS B 1 383 ? 5.938 7.91 13.477 1 95.12 383 LYS B C 1
ATOM 9849 O O . LYS B 1 383 ? 5.816 9.133 13.43 1 95.12 383 LYS B O 1
ATOM 9854 N N . ILE B 1 384 ? 6.691 7.312 12.672 1 90.12 384 ILE B N 1
ATOM 9855 C CA . ILE B 1 384 ? 7.512 7.992 11.672 1 90.12 384 ILE B CA 1
ATOM 9856 C C . ILE B 1 384 ? 6.613 8.727 10.68 1 90.12 384 ILE B C 1
ATOM 9858 O O . ILE B 1 384 ? 6.859 9.891 10.352 1 90.12 384 ILE B O 1
ATOM 9862 N N . ALA B 1 385 ? 5.613 8.086 10.234 1 91.44 385 ALA B N 1
ATOM 9863 C CA . ALA B 1 385 ? 4.688 8.711 9.289 1 91.44 385 ALA B CA 1
ATOM 9864 C C . ALA B 1 385 ? 3.975 9.898 9.93 1 91.44 385 ALA B C 1
ATOM 9866 O O . ALA B 1 385 ? 3.822 10.953 9.305 1 91.44 385 ALA B O 1
ATOM 9867 N N . TYR B 1 386 ? 3.555 9.727 11.133 1 95.12 386 TYR B N 1
ATOM 9868 C CA . TYR B 1 386 ? 2.809 10.766 11.828 1 95.12 386 TYR B CA 1
ATOM 9869 C C . TYR B 1 386 ? 3.689 11.984 12.094 1 95.12 386 TYR B C 1
ATOM 9871 O O . TYR B 1 386 ? 3.227 13.125 12.023 1 95.12 386 TYR B O 1
ATOM 9879 N N . LEU B 1 387 ? 4.945 11.75 12.477 1 94.38 387 LEU B N 1
ATOM 9880 C CA . LEU B 1 387 ? 5.824 12.852 12.828 1 94.38 387 LEU B CA 1
ATOM 9881 C C . LEU B 1 387 ? 5.957 13.836 11.664 1 94.38 387 LEU B C 1
ATOM 9883 O O . LEU B 1 387 ? 5.875 15.047 11.859 1 94.38 387 LEU B O 1
ATOM 9887 N N . PHE B 1 388 ? 6.074 13.344 10.523 1 91.38 388 PHE B N 1
ATOM 9888 C CA . PHE B 1 388 ? 6.148 14.242 9.375 1 91.38 388 PHE B CA 1
ATOM 9889 C C . PHE B 1 388 ? 4.852 15.031 9.219 1 91.38 388 PHE B C 1
ATOM 9891 O O . PHE B 1 388 ? 4.879 16.234 8.953 1 91.38 388 PHE B O 1
ATOM 9898 N N . GLN B 1 389 ? 3.803 14.312 9.344 1 91.94 389 GLN B N 1
ATOM 9899 C CA . GLN B 1 389 ? 2.496 14.953 9.227 1 91.94 389 GLN B CA 1
ATOM 9900 C C . GLN B 1 389 ? 2.311 16.016 10.305 1 91.94 389 GLN B C 1
ATOM 9902 O O . GLN B 1 389 ? 1.78 17.109 10.031 1 91.94 389 GLN B O 1
ATOM 9907 N N . ARG B 1 390 ? 2.76 15.648 11.461 1 93 390 ARG B N 1
ATOM 9908 C CA . ARG B 1 390 ? 2.641 16.562 12.586 1 93 390 ARG B CA 1
ATOM 9909 C C . ARG B 1 390 ? 3.404 17.859 12.32 1 93 390 ARG B C 1
ATOM 9911 O O . ARG B 1 390 ? 2.863 18.953 12.492 1 93 390 ARG B O 1
ATOM 9918 N N . PHE B 1 391 ? 4.613 17.797 11.922 1 92.25 391 PHE B N 1
ATOM 9919 C CA . PHE B 1 391 ? 5.453 18.969 11.719 1 92.25 391 PHE B CA 1
ATOM 9920 C C . PHE B 1 391 ? 4.953 19.797 10.539 1 92.25 391 PHE B C 1
ATOM 9922 O O . PHE B 1 391 ? 5.113 21.016 10.516 1 92.25 391 PHE B O 1
ATOM 9929 N N . THR B 1 392 ? 4.336 19.109 9.586 1 89.31 392 THR B N 1
ATOM 9930 C CA . THR B 1 392 ? 3.715 19.812 8.469 1 89.31 392 THR B CA 1
ATOM 9931 C C . THR B 1 392 ? 2.49 20.594 8.93 1 89.31 392 THR B C 1
ATOM 9933 O O . THR B 1 392 ? 2.33 21.766 8.586 1 89.31 392 THR B O 1
ATOM 9936 N N . GLU B 1 393 ? 1.71 19.953 9.727 1 87.56 393 GLU B N 1
ATOM 9937 C CA . GLU B 1 393 ? 0.479 20.578 10.203 1 87.56 393 GLU B CA 1
ATOM 9938 C C . GLU B 1 393 ? 0.779 21.734 11.148 1 87.56 393 GLU B C 1
ATOM 9940 O O . GLU B 1 393 ? 0.035 22.719 11.188 1 87.56 393 GLU B O 1
ATOM 9945 N N . GLU B 1 394 ? 1.847 21.531 11.859 1 87.19 394 GLU B N 1
ATOM 9946 C CA . GLU B 1 394 ? 2.24 22.578 12.797 1 87.19 394 GLU B CA 1
ATOM 9947 C C . GLU B 1 394 ? 2.977 23.703 12.086 1 87.19 394 GLU B C 1
ATOM 9949 O O . GLU B 1 394 ? 3.344 24.703 12.711 1 87.19 394 GLU B O 1
ATOM 9954 N N . ARG B 1 395 ? 3.256 23.578 10.781 1 83.31 395 ARG B N 1
ATOM 9955 C CA . ARG B 1 395 ? 3.902 24.594 9.945 1 83.31 395 ARG B CA 1
ATOM 9956 C C . ARG B 1 395 ? 5.285 24.938 10.484 1 83.31 395 ARG B C 1
ATOM 9958 O O . ARG B 1 395 ? 5.668 26.109 10.508 1 83.31 395 ARG B O 1
ATOM 9965 N N . GLU B 1 396 ? 5.852 23.906 10.945 1 83.88 396 GLU B N 1
ATOM 9966 C CA . GLU B 1 396 ? 7.199 24.094 11.477 1 83.88 396 GLU B CA 1
ATOM 9967 C C . GLU B 1 396 ? 8.25 23.938 10.383 1 83.88 396 GLU B C 1
ATOM 9969 O O . GLU B 1 396 ? 9.352 24.469 10.492 1 83.88 396 GLU B O 1
ATOM 9974 N N . LEU B 1 397 ? 7.902 23.344 9.383 1 87.81 397 LEU B N 1
ATOM 9975 C CA . LEU B 1 397 ? 8.836 23.078 8.297 1 87.81 397 LEU B CA 1
ATOM 9976 C C . LEU B 1 397 ? 8.789 24.188 7.254 1 87.81 397 LEU B C 1
ATOM 9978 O O . LEU B 1 397 ? 7.906 24.188 6.391 1 87.81 397 LEU B O 1
ATOM 9982 N N . THR B 1 398 ? 9.805 25.047 7.297 1 88.5 398 THR B N 1
ATOM 9983 C CA . THR B 1 398 ? 9.859 26.188 6.387 1 88.5 398 THR B CA 1
ATOM 9984 C C . THR B 1 398 ? 10.391 25.75 5.02 1 88.5 398 THR B C 1
ATOM 9986 O O . THR B 1 398 ? 9.883 26.203 3.986 1 88.5 398 THR B O 1
ATOM 9989 N N . ALA B 1 399 ? 11.414 25 5.047 1 93.69 399 ALA B N 1
ATOM 9990 C CA . ALA B 1 399 ? 12.008 24.469 3.824 1 93.69 399 ALA B CA 1
ATOM 9991 C C . ALA B 1 399 ? 12.25 22.969 3.938 1 93.69 399 ALA B C 1
ATOM 9993 O O . ALA B 1 399 ? 12.469 22.453 5.035 1 93.69 399 ALA B O 1
ATOM 9994 N N . MET B 1 400 ? 12.164 22.328 2.789 1 95.81 400 MET B N 1
ATOM 9995 C CA . MET B 1 400 ? 12.367 20.891 2.777 1 95.81 400 MET B CA 1
ATOM 9996 C C . MET B 1 400 ? 13.469 20.5 1.797 1 95.81 400 MET B C 1
ATOM 9998 O O . MET B 1 400 ? 13.445 20.906 0.637 1 95.81 400 MET B O 1
ATOM 10002 N N . LEU B 1 401 ? 14.445 19.859 2.279 1 97.75 401 LEU B N 1
ATOM 10003 C CA . LEU B 1 401 ? 15.453 19.203 1.445 1 97.75 401 LEU B CA 1
ATOM 10004 C C . LEU B 1 401 ? 15.078 17.75 1.186 1 97.75 401 LEU B C 1
ATOM 10006 O O . LEU B 1 401 ? 15.344 16.875 2.02 1 97.75 401 LEU B O 1
ATOM 10010 N N . LEU B 1 402 ? 14.492 17.484 0.02 1 96.94 402 LEU B N 1
ATOM 10011 C CA . LEU B 1 402 ? 14 16.156 -0.342 1 96.94 402 LEU B CA 1
ATOM 10012 C C . LEU B 1 402 ? 15.102 15.328 -1 1 96.94 402 LEU B C 1
ATOM 10014 O O . LEU B 1 402 ? 15.359 15.469 -2.199 1 96.94 402 LEU B O 1
ATOM 10018 N N . CYS B 1 403 ? 15.648 14.383 -0.279 1 96.38 403 CYS B N 1
ATOM 10019 C CA . CYS B 1 403 ? 16.781 13.594 -0.744 1 96.38 403 CYS B CA 1
ATOM 10020 C C . CYS B 1 403 ? 16.312 12.359 -1.506 1 96.38 403 CYS B C 1
ATOM 10022 O O . CYS B 1 403 ? 15.719 11.453 -0.922 1 96.38 403 CYS B O 1
ATOM 10024 N N . MET B 1 404 ? 16.703 12.273 -2.791 1 95.31 404 MET B N 1
ATOM 10025 C CA . MET B 1 404 ? 16.281 11.188 -3.67 1 95.31 404 MET B CA 1
ATOM 10026 C C . MET B 1 404 ? 17.484 10.422 -4.219 1 95.31 404 MET B C 1
ATOM 10028 O O . MET B 1 404 ? 18.344 11.008 -4.867 1 95.31 404 MET B O 1
ATOM 10032 N N . PRO B 1 405 ? 17.531 9.117 -3.988 1 91.31 405 PRO B N 1
ATOM 10033 C CA . PRO B 1 405 ? 18.625 8.305 -4.516 1 91.31 405 PRO B CA 1
ATOM 10034 C C . PRO B 1 405 ? 18.453 7.953 -5.992 1 91.31 405 PRO B C 1
ATOM 10036 O O . PRO B 1 405 ? 17.391 8.219 -6.566 1 91.31 405 PRO B O 1
ATOM 10039 N N . PRO B 1 406 ? 19.516 7.438 -6.605 1 87.94 406 PRO B N 1
ATOM 10040 C CA . PRO B 1 406 ? 19.422 7.078 -8.023 1 87.94 406 PRO B CA 1
ATOM 10041 C C . PRO B 1 406 ? 18.703 5.746 -8.25 1 87.94 406 PRO B C 1
ATOM 10043 O O . PRO B 1 406 ? 19.297 4.82 -8.812 1 87.94 406 PRO B O 1
ATOM 10046 N N . SER B 1 407 ? 17.547 5.57 -7.891 1 79.81 407 SER B N 1
ATOM 10047 C CA . SER B 1 407 ? 16.703 4.383 -8.062 1 79.81 407 SER B CA 1
ATOM 10048 C C . SER B 1 407 ? 15.242 4.758 -8.211 1 79.81 407 SER B C 1
ATOM 10050 O O . SER B 1 407 ? 14.844 5.887 -7.91 1 79.81 407 SER B O 1
ATOM 10052 N N . THR B 1 408 ? 14.594 3.811 -8.734 1 77.06 408 THR B N 1
ATOM 10053 C CA . THR B 1 408 ? 13.148 4.02 -8.836 1 77.06 408 THR B CA 1
ATOM 10054 C C . THR B 1 408 ? 12.531 4.215 -7.453 1 77.06 408 THR B C 1
ATOM 10056 O O . THR B 1 408 ? 12.898 3.52 -6.5 1 77.06 408 THR B O 1
ATOM 10059 N N . ALA B 1 409 ? 11.711 5.164 -7.398 1 81.25 409 ALA B N 1
ATOM 10060 C CA . ALA B 1 409 ? 11.07 5.492 -6.129 1 81.25 409 ALA B CA 1
ATOM 10061 C C . ALA B 1 409 ? 10 4.461 -5.773 1 81.25 409 ALA B C 1
ATOM 10063 O O . ALA B 1 409 ? 8.938 4.426 -6.395 1 81.25 409 ALA B O 1
ATOM 10064 N N . GLU B 1 410 ? 10.258 3.674 -4.723 1 85 410 GLU B N 1
ATOM 10065 C CA . GLU B 1 410 ? 9.344 2.594 -4.371 1 85 410 GLU B CA 1
ATOM 10066 C C . GLU B 1 410 ? 8.508 2.955 -3.146 1 85 410 GLU B C 1
ATOM 10068 O O . GLU B 1 410 ? 7.5 2.305 -2.861 1 85 410 GLU B O 1
ATOM 10073 N N . VAL B 1 411 ? 8.875 3.99 -2.434 1 86.38 411 VAL B N 1
ATOM 10074 C CA . VAL B 1 411 ? 8.094 4.445 -1.287 1 86.38 411 VAL B CA 1
ATOM 10075 C C . VAL B 1 411 ? 6.984 5.383 -1.755 1 86.38 411 VAL B C 1
ATOM 10077 O O . VAL B 1 411 ? 7.113 6.605 -1.663 1 86.38 411 VAL B O 1
ATOM 10080 N N . LYS B 1 412 ? 5.922 4.832 -2.143 1 88.88 412 LYS B N 1
ATOM 10081 C CA . LYS B 1 412 ? 4.859 5.559 -2.83 1 88.88 412 LYS B CA 1
ATOM 10082 C C . LYS B 1 412 ? 4.117 6.488 -1.87 1 88.88 412 LYS B C 1
ATOM 10084 O O . LYS B 1 412 ? 3.52 7.477 -2.295 1 88.88 412 LYS B O 1
ATOM 10089 N N . ASP B 1 413 ? 4.195 6.285 -0.58 1 88.44 413 ASP B N 1
ATOM 10090 C CA . ASP B 1 413 ? 3.52 7.102 0.424 1 88.44 413 ASP B CA 1
ATOM 10091 C C . ASP B 1 413 ? 4.172 8.477 0.544 1 88.44 413 ASP B C 1
ATOM 10093 O O . ASP B 1 413 ? 3.592 9.398 1.125 1 88.44 413 ASP B O 1
ATOM 10097 N N . LEU B 1 414 ? 5.281 8.68 -0.051 1 90.88 414 LEU B N 1
ATOM 10098 C CA . LEU B 1 414 ? 6.004 9.945 0.019 1 90.88 414 LEU B CA 1
ATOM 10099 C C . LEU B 1 414 ? 5.289 11.023 -0.783 1 90.88 414 LEU B C 1
ATOM 10101 O O . LEU B 1 414 ? 5.305 12.195 -0.404 1 90.88 414 LEU B O 1
ATOM 10105 N N . ALA B 1 415 ? 4.691 10.648 -1.859 1 91.44 415 ALA B N 1
ATOM 10106 C CA . ALA B 1 415 ? 4.098 11.617 -2.775 1 91.44 415 ALA B CA 1
ATOM 10107 C C . ALA B 1 415 ? 2.994 12.414 -2.088 1 91.44 415 ALA B C 1
ATOM 10109 O O . ALA B 1 415 ? 3.031 13.648 -2.066 1 91.44 415 ALA B O 1
ATOM 10110 N N . PRO B 1 416 ? 2.021 11.773 -1.444 1 88.69 416 PRO B N 1
ATOM 10111 C CA . PRO B 1 416 ? 0.992 12.555 -0.755 1 88.69 416 PRO B CA 1
ATOM 10112 C C . PRO B 1 416 ? 1.55 13.375 0.405 1 88.69 416 PRO B C 1
ATOM 10114 O O . PRO B 1 416 ? 1.043 14.461 0.699 1 88.69 416 PRO B O 1
ATOM 10117 N N . MET B 1 417 ? 2.547 12.891 1.062 1 90 417 MET B N 1
ATOM 10118 C CA . MET B 1 417 ? 3.162 13.625 2.162 1 90 417 MET B CA 1
ATOM 10119 C C . MET B 1 417 ? 3.768 14.938 1.672 1 90 417 MET B C 1
ATOM 10121 O O . MET B 1 417 ? 3.529 15.992 2.26 1 90 417 MET B O 1
ATOM 10125 N N . VAL B 1 418 ? 4.52 14.828 0.583 1 94.25 418 VAL B N 1
ATOM 10126 C CA . VAL B 1 418 ? 5.18 16 0.03 1 94.25 418 VAL B CA 1
ATOM 10127 C C . VAL B 1 418 ? 4.133 16.969 -0.534 1 94.25 418 VAL B C 1
ATOM 10129 O O . VAL B 1 418 ? 4.23 18.188 -0.341 1 94.25 418 VAL B O 1
ATOM 10132 N N . ARG B 1 419 ? 3.156 16.453 -1.186 1 93 419 ARG B N 1
ATOM 10133 C CA . ARG B 1 419 ? 2.078 17.281 -1.709 1 93 419 ARG B CA 1
ATOM 10134 C C . ARG B 1 419 ? 1.364 18.031 -0.583 1 93 419 ARG B C 1
ATOM 10136 O O . ARG B 1 419 ? 1.067 19.219 -0.707 1 93 419 ARG B O 1
ATOM 10143 N N . GLY B 1 420 ? 1.084 17.281 0.487 1 89.88 420 GLY B N 1
ATOM 10144 C CA . GLY B 1 420 ? 0.456 17.906 1.637 1 89.88 420 GLY B CA 1
ATOM 10145 C C . GLY B 1 420 ? 1.25 19.078 2.184 1 89.88 420 GLY B C 1
ATOM 10146 O O . GLY B 1 420 ? 0.68 20.125 2.525 1 89.88 420 GLY B O 1
ATOM 10147 N N . TRP B 1 421 ? 2.475 18.891 2.264 1 93.12 421 TRP B N 1
ATOM 10148 C CA . TRP B 1 421 ? 3.334 19.984 2.74 1 93.12 421 TRP B CA 1
ATOM 10149 C C . TRP B 1 421 ? 3.342 21.141 1.756 1 93.12 421 TRP B C 1
ATOM 10151 O O . TRP B 1 421 ? 3.314 22.312 2.162 1 93.12 421 TRP B O 1
ATOM 10161 N N . ILE B 1 422 ? 3.416 20.859 0.447 1 94.62 422 ILE B N 1
ATOM 10162 C CA . ILE B 1 422 ? 3.404 21.906 -0.58 1 94.62 422 ILE B CA 1
ATOM 10163 C C . ILE B 1 422 ? 2.115 22.719 -0.477 1 94.62 422 ILE B C 1
ATOM 10165 O O . ILE B 1 422 ? 2.145 23.938 -0.522 1 94.62 422 ILE B O 1
ATOM 10169 N N . ASP B 1 423 ? 1.066 22.031 -0.264 1 89.44 423 ASP B N 1
ATOM 10170 C CA . ASP B 1 423 ? -0.236 22.688 -0.176 1 89.44 423 ASP B CA 1
ATOM 10171 C C . ASP B 1 423 ? -0.288 23.656 1.008 1 89.44 423 ASP B C 1
ATOM 10173 O O . ASP B 1 423 ? -0.829 24.75 0.895 1 89.44 423 ASP B O 1
ATOM 10177 N N . VAL B 1 424 ? 0.279 23.219 2.055 1 83.19 424 VAL B N 1
ATOM 10178 C CA . VAL B 1 424 ? 0.21 24 3.289 1 83.19 424 VAL B CA 1
ATOM 10179 C C . VAL B 1 424 ? 1.205 25.156 3.227 1 83.19 424 VAL B C 1
ATOM 10181 O O . VAL B 1 424 ? 0.903 26.266 3.668 1 83.19 424 VAL B O 1
ATOM 10184 N N . THR B 1 425 ? 2.344 24.969 2.666 1 86.38 425 THR B N 1
ATOM 10185 C CA . THR B 1 425 ? 3.434 25.938 2.734 1 86.38 425 THR B CA 1
ATOM 10186 C C . THR B 1 425 ? 3.408 26.859 1.522 1 86.38 425 THR B C 1
ATOM 10188 O O . THR B 1 425 ? 3.699 28.047 1.64 1 86.38 425 THR B O 1
ATOM 10191 N N . HIS B 1 426 ? 3.113 26.297 0.344 1 89.69 426 HIS B N 1
ATOM 10192 C CA . HIS B 1 426 ? 3.176 27.094 -0.876 1 89.69 426 HIS B CA 1
ATOM 10193 C C . HIS B 1 426 ? 1.781 27.359 -1.435 1 89.69 426 HIS B C 1
ATOM 10195 O O . HIS B 1 426 ? 1.55 28.391 -2.086 1 89.69 426 HIS B O 1
ATOM 10201 N N . GLY B 1 427 ? 0.953 26.422 -1.22 1 87.56 427 GLY B N 1
ATOM 10202 C CA . GLY B 1 427 ? -0.386 26.531 -1.776 1 87.56 427 GLY B CA 1
ATOM 10203 C C . GLY B 1 427 ? -0.749 25.375 -2.695 1 87.56 427 GLY B C 1
ATOM 10204 O O . GLY B 1 427 ? 0.122 24.812 -3.355 1 87.56 427 GLY B O 1
ATOM 10205 N N . ALA B 1 428 ? -1.989 25.156 -2.881 1 87.38 428 ALA B N 1
ATOM 10206 C CA . ALA B 1 428 ? -2.502 24.016 -3.637 1 87.38 428 ALA B CA 1
ATOM 10207 C C . ALA B 1 428 ? -2.529 24.312 -5.133 1 87.38 428 ALA B C 1
ATOM 10209 O O . ALA B 1 428 ? -2.496 23.391 -5.957 1 87.38 428 ALA B O 1
ATOM 10210 N N . THR B 1 429 ? -2.543 25.594 -5.477 1 89.12 429 THR B N 1
ATOM 10211 C CA . THR B 1 429 ? -2.65 25.969 -6.879 1 89.12 429 THR B CA 1
ATOM 10212 C C . THR B 1 429 ? -1.381 26.672 -7.348 1 89.12 429 THR B C 1
ATOM 10214 O O . THR B 1 429 ? -0.655 27.266 -6.539 1 89.12 429 THR B O 1
ATOM 10217 N N . PRO B 1 430 ? -1.119 26.609 -8.656 1 92.69 430 PRO B N 1
ATOM 10218 C CA . PRO B 1 430 ? 0.048 27.312 -9.18 1 92.69 430 PRO B CA 1
ATOM 10219 C C . PRO B 1 430 ? 0.013 28.812 -8.875 1 92.69 430 PRO B C 1
ATOM 10221 O O . PRO B 1 430 ? 1.057 29.422 -8.617 1 92.69 430 PRO B O 1
ATOM 10224 N N . GLU B 1 431 ? -1.173 29.391 -8.828 1 89.81 431 GLU B N 1
ATOM 10225 C CA . GLU B 1 431 ? -1.317 30.812 -8.547 1 89.81 431 GLU B CA 1
ATOM 10226 C C . GLU B 1 431 ? -0.914 31.141 -7.109 1 89.81 431 GLU B C 1
ATOM 10228 O O . GLU B 1 431 ? -0.229 32.125 -6.855 1 89.81 431 GLU B O 1
ATOM 10233 N N . ALA B 1 432 ? -1.267 30.281 -6.273 1 84.81 432 ALA B N 1
ATOM 10234 C CA . ALA B 1 432 ? -0.895 30.453 -4.875 1 84.81 432 ALA B CA 1
ATOM 10235 C C . ALA B 1 432 ? 0.606 30.281 -4.676 1 84.81 432 ALA B C 1
ATOM 10237 O O . ALA B 1 432 ? 1.238 31.031 -3.93 1 84.81 432 ALA B O 1
ATOM 10238 N N . ARG B 1 433 ? 1.162 29.344 -5.383 1 91.25 433 ARG B N 1
ATOM 10239 C CA . ARG B 1 433 ? 2.578 29.031 -5.23 1 91.25 433 ARG B CA 1
ATOM 10240 C C . ARG B 1 433 ? 3.449 30.125 -5.848 1 91.25 433 ARG B C 1
ATOM 10242 O O . ARG B 1 433 ? 4.586 30.328 -5.422 1 91.25 433 ARG B O 1
ATOM 10249 N N . ALA B 1 434 ? 2.865 30.812 -6.785 1 90.88 434 ALA B N 1
ATOM 10250 C CA . ALA B 1 434 ? 3.596 31.906 -7.43 1 90.88 434 ALA B CA 1
ATOM 10251 C C . ALA B 1 434 ? 3.842 33.062 -6.449 1 90.88 434 ALA B C 1
ATOM 10253 O O . ALA B 1 434 ? 4.77 33.844 -6.629 1 90.88 434 ALA B O 1
ATOM 10254 N N . ARG B 1 435 ? 3.09 33.094 -5.434 1 81.12 435 ARG B N 1
ATOM 10255 C CA . ARG B 1 435 ? 3.199 34.188 -4.457 1 81.12 435 ARG B CA 1
ATOM 10256 C C . ARG B 1 435 ? 4.191 33.812 -3.355 1 81.12 435 ARG B C 1
ATOM 10258 O O . ARG B 1 435 ? 4.543 34.656 -2.531 1 81.12 435 ARG B O 1
ATOM 10265 N N . ALA B 1 436 ? 4.617 32.625 -3.32 1 83.31 436 ALA B N 1
ATOM 10266 C CA . ALA B 1 436 ? 5.559 32.156 -2.305 1 83.31 436 ALA B CA 1
ATOM 10267 C C . ALA B 1 436 ? 6.91 31.812 -2.924 1 83.31 436 ALA B C 1
ATOM 10269 O O . ALA B 1 436 ? 6.988 31.484 -4.109 1 83.31 436 ALA B O 1
ATOM 10270 N N . ARG B 1 437 ? 7.918 31.953 -2.176 1 88.69 437 ARG B N 1
ATOM 10271 C CA . ARG B 1 437 ? 9.227 31.516 -2.635 1 88.69 437 ARG B CA 1
ATOM 10272 C C . ARG B 1 437 ? 9.336 29.984 -2.582 1 88.69 437 ARG B C 1
ATOM 10274 O O . ARG B 1 437 ? 8.82 29.359 -1.656 1 88.69 437 ARG B O 1
ATOM 10281 N N . THR B 1 438 ? 10.023 29.453 -3.564 1 93.44 438 THR B N 1
ATOM 10282 C CA . THR B 1 438 ? 10.164 28 -3.623 1 93.44 438 THR B CA 1
ATOM 10283 C C . THR B 1 438 ? 11.094 27.5 -2.516 1 93.44 438 THR B C 1
ATOM 10285 O O . THR B 1 438 ? 12.289 27.812 -2.512 1 93.44 438 THR B O 1
ATOM 10288 N N . ALA B 1 439 ? 10.508 26.781 -1.599 1 94.06 439 ALA B N 1
ATOM 10289 C CA . ALA B 1 439 ? 11.266 26.312 -0.439 1 94.06 439 ALA B CA 1
ATOM 10290 C C . ALA B 1 439 ? 11.445 24.797 -0.474 1 94.06 439 ALA B C 1
ATOM 10292 O O . ALA B 1 439 ? 11.93 24.203 0.494 1 94.06 439 ALA B O 1
ATOM 10293 N N . LEU B 1 440 ? 11.023 24.172 -1.597 1 96.69 440 LEU B N 1
ATOM 10294 C CA . LEU B 1 440 ? 11.281 22.766 -1.834 1 96.69 440 LEU B CA 1
ATOM 10295 C C . LEU B 1 440 ? 12.562 22.578 -2.643 1 96.69 440 LEU B C 1
ATOM 10297 O O . LEU B 1 440 ? 12.719 23.172 -3.711 1 96.69 440 LEU B O 1
ATOM 10301 N N . PHE B 1 441 ? 13.461 21.859 -2.123 1 98 441 PHE B N 1
ATOM 10302 C CA . PHE B 1 441 ? 14.703 21.531 -2.807 1 98 441 PHE B CA 1
ATOM 10303 C C . PHE B 1 441 ? 14.758 20.031 -3.119 1 98 441 PHE B C 1
ATOM 10305 O O . PHE B 1 441 ? 14.766 19.203 -2.209 1 98 441 PHE B O 1
ATOM 10312 N N . LEU B 1 442 ? 14.711 19.688 -4.379 1 98 442 LEU B N 1
ATOM 10313 C CA . LEU B 1 442 ? 14.93 18.297 -4.777 1 98 442 LEU B CA 1
ATOM 10314 C C . LEU B 1 442 ? 16.422 17.984 -4.828 1 98 442 LEU B C 1
ATOM 10316 O O . LEU B 1 442 ? 17.141 18.484 -5.699 1 98 442 LEU B O 1
ATOM 10320 N N . MET B 1 443 ? 16.859 17.188 -3.885 1 98 443 MET B N 1
ATOM 10321 C CA . MET B 1 443 ? 18.281 16.844 -3.781 1 98 443 MET B CA 1
ATOM 10322 C C . MET B 1 443 ? 18.547 15.477 -4.398 1 98 443 MET B C 1
ATOM 10324 O O . MET B 1 443 ? 18.188 14.445 -3.82 1 98 443 MET B O 1
ATOM 10328 N N . LEU B 1 444 ? 19.172 15.43 -5.574 1 97.7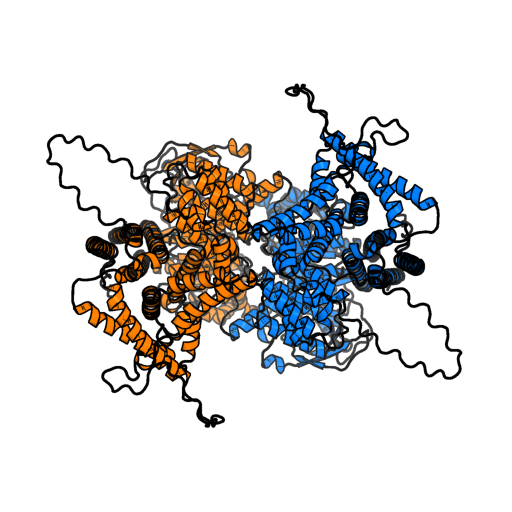5 444 LEU B N 1
ATOM 10329 C CA . LEU B 1 444 ? 19.578 14.172 -6.18 1 97.75 444 LEU B CA 1
ATOM 10330 C C . LEU B 1 444 ? 20.891 13.672 -5.566 1 97.75 444 LEU B C 1
ATOM 10332 O O . LEU B 1 444 ? 21.969 14.109 -5.965 1 97.75 444 LEU B O 1
ATOM 10336 N N . THR B 1 445 ? 20.781 12.703 -4.688 1 96 445 THR B N 1
ATOM 10337 C CA . THR B 1 445 ? 21.922 12.234 -3.902 1 96 445 THR B CA 1
ATOM 10338 C C . THR B 1 445 ? 22.719 11.18 -4.676 1 96 445 THR B C 1
ATOM 10340 O O . THR B 1 445 ? 22.281 10.734 -5.742 1 96 445 THR B O 1
ATOM 10343 N N . LYS B 1 446 ? 23.859 10.805 -4.172 1 92.25 446 LYS B N 1
ATOM 10344 C CA . LYS B 1 446 ? 24.75 9.797 -4.73 1 92.25 446 LYS B CA 1
ATOM 10345 C C . LYS B 1 446 ? 25.109 10.117 -6.18 1 92.25 446 LYS B C 1
ATOM 10347 O O . LYS B 1 446 ? 25.031 9.25 -7.051 1 92.25 446 LYS B O 1
ATOM 10352 N N . PHE B 1 447 ? 25.391 11.375 -6.375 1 94.38 447 PHE B N 1
ATOM 10353 C CA . PHE B 1 447 ? 25.766 11.867 -7.691 1 94.38 447 PHE B CA 1
ATOM 10354 C C . PHE B 1 447 ? 26.953 11.086 -8.25 1 94.38 447 PHE B C 1
ATOM 10356 O O . PHE B 1 447 ? 27.031 10.844 -9.453 1 94.38 447 PHE B O 1
ATOM 10363 N N . ASP B 1 448 ? 27.812 10.617 -7.453 1 89.69 448 ASP B N 1
ATOM 10364 C CA . ASP B 1 448 ? 29.047 9.906 -7.82 1 89.69 448 ASP B CA 1
ATOM 10365 C C . ASP B 1 448 ? 28.719 8.578 -8.492 1 89.69 448 ASP B C 1
ATOM 10367 O O . ASP B 1 448 ? 29.406 8.164 -9.43 1 89.69 448 ASP B O 1
ATOM 10371 N N . LEU B 1 449 ? 27.656 7.984 -8.047 1 84.5 449 LEU B N 1
ATOM 10372 C CA . LEU B 1 449 ? 27.312 6.652 -8.539 1 84.5 449 LEU B CA 1
ATOM 10373 C C . LEU B 1 449 ? 26.828 6.711 -9.984 1 84.5 449 LEU B C 1
ATOM 10375 O O . LEU B 1 449 ? 26.844 5.699 -10.688 1 84.5 449 LEU B O 1
ATOM 10379 N N . GLU B 1 450 ? 26.422 7.875 -10.406 1 87.5 450 GLU B N 1
ATOM 10380 C CA . GLU B 1 450 ? 25.969 8.047 -11.781 1 87.5 450 GLU B CA 1
ATOM 10381 C C . GLU B 1 450 ? 27.094 7.832 -12.773 1 87.5 450 GLU B C 1
ATOM 10383 O O . GLU B 1 450 ? 26.859 7.574 -13.953 1 87.5 450 GLU B O 1
ATOM 10388 N N . PHE B 1 451 ? 28.297 7.852 -12.344 1 86.88 451 PHE B N 1
ATOM 10389 C CA . PHE B 1 451 ? 29.453 7.797 -13.234 1 86.88 451 PHE B CA 1
ATOM 10390 C C . PHE B 1 451 ? 30.094 6.418 -13.195 1 86.88 451 PHE B C 1
ATOM 10392 O O . PHE B 1 451 ? 31.125 6.195 -13.844 1 86.88 451 PHE B O 1
ATOM 10399 N N . VAL B 1 452 ? 29.531 5.609 -12.461 1 74.69 452 VAL B N 1
ATOM 10400 C CA . VAL B 1 452 ? 30 4.234 -12.477 1 74.69 452 VAL B CA 1
ATOM 10401 C C . VAL B 1 452 ? 29.5 3.523 -13.727 1 74.69 452 VAL B C 1
ATOM 10403 O O . VAL B 1 452 ? 28.297 3.516 -14.008 1 74.69 452 VAL B O 1
ATOM 10406 N N . GLU B 1 453 ? 30.344 3.053 -14.508 1 65.81 453 GLU B N 1
ATOM 10407 C CA . GLU B 1 453 ? 30.016 2.473 -15.812 1 65.81 453 GLU B CA 1
ATOM 10408 C C . GLU B 1 453 ? 29.281 1.15 -15.656 1 65.81 453 GLU B C 1
ATOM 10410 O O . GLU B 1 453 ? 29.656 0.306 -14.844 1 65.81 453 GLU B O 1
ATOM 10415 N N . LYS B 1 454 ? 28.125 1.156 -16.312 1 60.91 454 LYS B N 1
ATOM 10416 C CA . LYS B 1 454 ? 27.359 -0.083 -16.359 1 60.91 454 LYS B CA 1
ATOM 10417 C C . LYS B 1 454 ? 27.688 -0.889 -17.609 1 60.91 454 LYS B C 1
ATOM 10419 O O . LYS B 1 454 ? 28.078 -0.323 -18.641 1 60.91 454 LYS B O 1
ATOM 10424 N N . GLY B 1 455 ? 27.75 -2.215 -17.484 1 54.69 455 GLY B N 1
ATOM 10425 C CA . GLY B 1 455 ? 28.031 -3.061 -18.641 1 54.69 455 GLY B CA 1
ATOM 10426 C C . GLY B 1 455 ? 27.047 -2.861 -19.766 1 54.69 455 GLY B C 1
ATOM 10427 O O . GLY B 1 455 ? 25.844 -2.779 -19.547 1 54.69 455 GLY B O 1
ATOM 10428 N N . GLY B 1 456 ? 27.594 -2.537 -20.984 1 56.03 456 GLY B N 1
ATOM 10429 C CA . GLY B 1 456 ? 26.766 -2.457 -22.172 1 56.03 456 GLY B CA 1
ATOM 10430 C C . GLY B 1 456 ? 26.281 -1.05 -22.469 1 56.03 456 GLY B C 1
ATOM 10431 O O . GLY B 1 456 ? 25.406 -0.855 -23.312 1 56.03 456 GLY B O 1
ATOM 10432 N N . GLU B 1 457 ? 26.828 -0.089 -21.734 1 64.44 457 GLU B N 1
ATOM 10433 C CA . GLU B 1 457 ? 26.406 1.293 -21.969 1 64.44 457 GLU B CA 1
ATOM 10434 C C . GLU B 1 457 ? 26.859 1.773 -23.359 1 64.44 457 GLU B C 1
ATOM 10436 O O . GLU B 1 457 ? 27.969 1.478 -23.797 1 64.44 457 GLU B O 1
ATOM 10441 N N . THR B 1 458 ? 25.906 2.195 -24.156 1 67.25 458 THR B N 1
ATOM 10442 C CA . THR B 1 458 ? 26.156 2.779 -25.469 1 67.25 458 THR B CA 1
ATOM 10443 C C . THR B 1 458 ? 26.094 4.301 -25.406 1 67.25 458 THR B C 1
ATOM 10445 O O . THR B 1 458 ? 25.703 4.871 -24.375 1 67.25 458 THR B O 1
ATOM 10448 N N . ALA B 1 459 ? 26.625 4.93 -26.453 1 71.12 459 ALA B N 1
ATOM 10449 C CA . ALA B 1 459 ? 26.562 6.387 -26.531 1 71.12 459 ALA B CA 1
ATOM 10450 C C . ALA B 1 459 ? 25.125 6.887 -26.391 1 71.12 459 ALA B C 1
ATOM 10452 O O . ALA B 1 459 ? 24.891 7.926 -25.766 1 71.12 459 ALA B O 1
ATOM 10453 N N . GLU B 1 460 ? 24.25 6.105 -26.922 1 71.25 460 GLU B N 1
ATOM 10454 C CA . GLU B 1 460 ? 22.844 6.48 -26.859 1 71.25 460 GLU B CA 1
ATOM 10455 C C . GLU B 1 460 ? 22.312 6.387 -25.438 1 71.25 460 GLU B C 1
ATOM 10457 O O . GLU B 1 460 ? 21.547 7.25 -24.984 1 71.25 460 GLU B O 1
ATOM 10462 N N . SER B 1 461 ? 22.766 5.395 -24.781 1 73.88 461 SER B N 1
ATOM 10463 C CA . SER B 1 461 ? 22.312 5.227 -23.391 1 73.88 461 SER B CA 1
ATOM 10464 C C . SER B 1 461 ? 22.859 6.328 -22.5 1 73.88 461 SER B C 1
ATOM 10466 O O . SER B 1 461 ? 22.203 6.746 -21.547 1 73.88 461 SER B O 1
ATOM 10468 N N . ARG B 1 462 ? 23.984 6.855 -22.859 1 78.12 462 ARG B N 1
ATOM 10469 C CA . ARG B 1 462 ? 24.609 7.918 -22.078 1 78.12 462 ARG B CA 1
ATOM 10470 C C . ARG B 1 462 ? 23.875 9.242 -22.266 1 78.12 462 ARG B C 1
ATOM 10472 O O . ARG B 1 462 ? 23.75 10.039 -21.344 1 78.12 462 ARG B O 1
ATOM 10479 N N . ARG B 1 463 ? 23.312 9.375 -23.422 1 82.69 463 ARG B N 1
ATOM 10480 C CA . ARG B 1 463 ? 22.594 10.609 -23.719 1 82.69 463 ARG B CA 1
ATOM 10481 C C . ARG B 1 463 ? 21.297 10.695 -22.906 1 82.69 463 ARG B C 1
ATOM 10483 O O . ARG B 1 463 ? 20.875 11.781 -22.516 1 82.69 463 ARG B O 1
ATOM 10490 N N . GLY B 1 464 ? 20.688 9.594 -22.594 1 85.75 464 GLY B N 1
ATOM 10491 C CA . GLY B 1 464 ? 19.406 9.586 -21.906 1 85.75 464 GLY B CA 1
ATOM 10492 C C . GLY B 1 464 ? 19.547 9.359 -20.406 1 85.75 464 GLY B C 1
ATOM 10493 O O . GLY B 1 464 ? 18.547 9.234 -19.703 1 85.75 464 GLY B O 1
ATOM 10494 N N . LYS B 1 465 ? 20.703 9.5 -19.922 1 87.38 465 LYS B N 1
ATOM 10495 C CA . LYS B 1 465 ? 21 9.117 -18.547 1 87.38 465 LYS B CA 1
ATOM 10496 C C . LYS B 1 465 ? 20.25 10.008 -17.562 1 87.38 465 LYS B C 1
ATOM 10498 O O . LYS B 1 465 ? 19.594 9.508 -16.641 1 87.38 465 LYS B O 1
ATOM 10503 N N . TRP B 1 466 ? 20.359 11.281 -17.844 1 94.25 466 TRP B N 1
ATOM 10504 C CA . TRP B 1 466 ? 19.812 12.219 -16.875 1 94.25 466 TRP B CA 1
ATOM 10505 C C . TRP B 1 466 ? 18.281 12.266 -16.984 1 94.25 466 TRP B C 1
ATOM 10507 O O . TRP B 1 466 ? 17.609 12.531 -15.984 1 94.25 466 TRP B O 1
ATOM 10517 N N . ASP B 1 467 ? 17.734 11.969 -18.141 1 91.94 467 ASP B N 1
ATOM 10518 C CA . ASP B 1 467 ? 16.281 11.812 -18.25 1 91.94 467 ASP B CA 1
ATOM 10519 C C . ASP B 1 467 ? 15.789 10.609 -17.469 1 91.94 467 ASP B C 1
ATOM 10521 O O . ASP B 1 467 ? 14.758 10.688 -16.797 1 91.94 467 ASP B O 1
ATOM 10525 N N . ARG B 1 468 ? 16.516 9.609 -17.484 1 85.56 468 ARG B N 1
ATOM 10526 C CA . ARG B 1 468 ? 16.172 8.414 -16.734 1 85.56 468 ARG B CA 1
ATOM 10527 C C . ARG B 1 468 ? 16.281 8.664 -15.227 1 85.56 468 ARG B C 1
ATOM 10529 O O . ARG B 1 468 ? 15.445 8.188 -14.453 1 85.56 468 ARG B O 1
ATOM 10536 N N . ARG B 1 469 ? 17.297 9.438 -14.898 1 92.88 469 ARG B N 1
ATOM 10537 C CA . ARG B 1 469 ? 17.484 9.773 -13.492 1 92.88 469 ARG B CA 1
ATOM 10538 C C . ARG B 1 469 ? 16.312 10.586 -12.953 1 92.88 469 ARG B C 1
ATOM 10540 O O . ARG B 1 469 ? 15.758 10.25 -11.906 1 92.88 469 ARG B O 1
ATOM 10547 N N . LEU B 1 470 ? 15.945 11.609 -13.688 1 95.06 470 LEU B N 1
ATOM 10548 C CA . LEU B 1 470 ? 14.836 12.453 -13.25 1 95.06 470 LEU B CA 1
ATOM 10549 C C . LEU B 1 470 ? 13.516 11.695 -13.344 1 95.06 470 LEU B C 1
ATOM 10551 O O . LEU B 1 470 ? 12.617 11.906 -12.523 1 95.06 470 LEU B O 1
ATOM 10555 N N . GLY B 1 471 ? 13.422 10.867 -14.289 1 90.44 471 GLY B N 1
ATOM 10556 C CA . GLY B 1 471 ? 12.234 10.039 -14.391 1 90.44 471 GLY B CA 1
ATOM 10557 C C . GLY B 1 471 ? 12.047 9.109 -13.211 1 90.44 471 GLY B C 1
ATOM 10558 O O . GLY B 1 471 ? 10.977 9.078 -12.602 1 90.44 471 GLY B O 1
ATOM 10559 N N . ALA B 1 472 ? 13.062 8.461 -12.828 1 87.12 472 ALA B N 1
ATOM 10560 C CA . ALA B 1 472 ? 13.016 7.438 -11.789 1 87.12 472 ALA B CA 1
ATOM 10561 C C . ALA B 1 472 ? 12.938 8.062 -10.398 1 87.12 472 ALA B C 1
ATOM 10563 O O . ALA B 1 472 ? 12.172 7.605 -9.547 1 87.12 472 ALA B O 1
ATOM 10564 N N . SER B 1 473 ? 13.688 9.188 -10.227 1 93.44 473 SER B N 1
ATOM 10565 C CA . SER B 1 473 ? 13.844 9.734 -8.883 1 93.44 473 SER B CA 1
ATOM 10566 C C . SER B 1 473 ? 12.805 10.812 -8.594 1 93.44 473 SER B C 1
ATOM 10568 O O . SER B 1 473 ? 12.586 11.188 -7.441 1 93.44 473 SER B O 1
ATOM 10570 N N . PHE B 1 474 ? 12.141 11.281 -9.641 1 95.06 474 PHE B N 1
ATOM 10571 C CA . PHE B 1 474 ? 11.312 12.469 -9.445 1 95.06 474 PHE B CA 1
ATOM 10572 C C . PHE B 1 474 ? 9.945 12.281 -10.094 1 95.06 474 PHE B C 1
ATOM 10574 O O . PHE B 1 474 ? 8.945 12.078 -9.398 1 95.06 474 PHE B O 1
ATOM 10581 N N . LEU B 1 475 ? 9.859 12.086 -11.312 1 92.38 475 LEU B N 1
ATOM 10582 C CA . LEU B 1 475 ? 8.617 12.219 -12.062 1 92.38 475 LEU B CA 1
ATOM 10583 C C . LEU B 1 475 ? 7.746 10.977 -11.891 1 92.38 475 LEU B C 1
ATOM 10585 O O . LEU B 1 475 ? 6.516 11.07 -11.906 1 92.38 475 LEU B O 1
ATOM 10589 N N . GLU B 1 476 ? 8.32 9.906 -11.766 1 86.06 476 GLU B N 1
ATOM 10590 C CA . GLU B 1 476 ? 7.523 8.695 -11.578 1 86.06 476 GLU B CA 1
ATOM 10591 C C . GLU B 1 476 ? 6.676 8.773 -10.312 1 86.06 476 GLU B C 1
ATOM 10593 O O . GLU B 1 476 ? 5.535 8.305 -10.289 1 86.06 476 GLU B O 1
ATOM 10598 N N . LEU B 1 477 ? 7.277 9.328 -9.328 1 90 477 LEU B N 1
ATOM 10599 C CA . LEU B 1 477 ? 6.613 9.375 -8.031 1 90 477 LEU B CA 1
ATOM 10600 C C . LEU B 1 477 ? 5.723 10.609 -7.914 1 90 477 LEU B C 1
ATOM 10602 O O . LEU B 1 477 ? 4.582 10.516 -7.461 1 90 477 LEU B O 1
ATOM 10606 N N . TYR B 1 478 ? 6.18 11.812 -8.352 1 93.38 478 TYR B N 1
ATOM 10607 C CA . TYR B 1 478 ? 5.504 13.062 -8.047 1 93.38 478 TYR B CA 1
ATOM 10608 C C . TYR B 1 478 ? 4.789 13.609 -9.273 1 93.38 478 TYR B C 1
ATOM 10610 O O . TYR B 1 478 ? 3.955 14.516 -9.164 1 93.38 478 TYR B O 1
ATOM 10618 N N . GLY B 1 479 ? 5.098 13.102 -10.406 1 87.88 479 GLY B N 1
ATOM 10619 C CA . GLY B 1 479 ? 4.562 13.641 -11.648 1 87.88 479 GLY B CA 1
ATOM 10620 C C . GLY B 1 479 ? 3.045 13.648 -11.688 1 87.88 479 GLY B C 1
ATOM 10621 O O . GLY B 1 479 ? 2.438 14.555 -12.266 1 87.88 479 GLY B O 1
ATOM 10622 N N . LYS B 1 480 ? 2.445 12.805 -11.016 1 81.69 480 LYS B N 1
ATOM 10623 C CA . LYS B 1 480 ? 0.997 12.625 -11.062 1 81.69 480 LYS B CA 1
ATOM 10624 C C . LYS B 1 480 ? 0.286 13.703 -10.25 1 81.69 480 LYS B C 1
ATOM 10626 O O . LYS B 1 480 ? -0.909 13.945 -10.438 1 81.69 480 LYS B O 1
ATOM 10631 N N . ASP B 1 481 ? 0.963 14.328 -9.383 1 86.88 481 ASP B N 1
ATOM 10632 C CA . ASP B 1 481 ? 0.374 15.359 -8.531 1 86.88 481 ASP B CA 1
ATOM 10633 C C . ASP B 1 481 ? 0.245 16.688 -9.281 1 86.88 481 ASP B C 1
ATOM 10635 O O . ASP B 1 481 ? -0.391 17.625 -8.789 1 86.88 481 ASP B O 1
ATOM 10639 N N . GLY B 1 482 ? 0.857 16.812 -10.438 1 86.94 482 GLY B N 1
ATOM 10640 C CA . GLY B 1 482 ? 0.679 17.984 -11.289 1 86.94 482 GLY B CA 1
ATOM 10641 C C . GLY B 1 482 ? 1.668 19.094 -11 1 86.94 482 GLY B C 1
ATOM 10642 O O . GLY B 1 482 ? 2.07 19.828 -11.906 1 86.94 482 GLY B O 1
ATOM 10643 N N . TRP B 1 483 ? 2.15 19.172 -9.711 1 93.75 483 TRP B N 1
ATOM 10644 C CA . TRP B 1 483 ? 2.951 20.344 -9.32 1 93.75 483 TRP B CA 1
ATOM 10645 C C . TRP B 1 483 ? 4.309 20.312 -10.008 1 93.75 483 TRP B C 1
ATOM 10647 O O . TRP B 1 483 ? 4.906 21.375 -10.25 1 93.75 483 TRP B O 1
ATOM 10657 N N . PRO B 1 484 ? 4.918 19.172 -10.383 1 95.75 484 PRO B N 1
ATOM 10658 C CA . PRO B 1 484 ? 6.203 19.219 -11.086 1 95.75 484 PRO B CA 1
ATOM 10659 C C . PRO B 1 484 ? 6.102 19.875 -12.453 1 95.75 484 PRO B C 1
ATOM 10661 O O . PRO B 1 484 ? 7.027 20.578 -12.875 1 95.75 484 PRO B O 1
ATOM 10664 N N . GLU B 1 485 ? 5.031 19.688 -13.102 1 93.25 485 GLU B N 1
ATOM 10665 C CA . GLU B 1 485 ? 4.859 20.234 -14.445 1 93.25 485 GLU B CA 1
ATOM 10666 C C . GLU B 1 485 ? 4.418 21.688 -14.406 1 93.25 485 GLU B C 1
ATOM 10668 O O . GLU B 1 485 ? 4.715 22.469 -15.312 1 93.25 485 GLU B O 1
ATOM 10673 N N . ASN B 1 486 ? 3.658 22.016 -13.398 1 94.94 486 ASN B N 1
ATOM 10674 C CA . ASN B 1 486 ? 3.188 23.391 -13.219 1 94.94 486 ASN B CA 1
ATOM 10675 C C . ASN B 1 486 ? 3.291 23.828 -11.758 1 94.94 486 ASN B C 1
ATOM 10677 O O . ASN B 1 486 ? 2.297 23.812 -11.031 1 94.94 486 ASN B O 1
ATOM 10681 N N . TRP B 1 487 ? 4.461 24.344 -11.422 1 95.88 487 TRP B N 1
ATOM 10682 C CA . TRP B 1 487 ? 4.719 24.781 -10.055 1 95.88 487 TRP B CA 1
ATOM 10683 C C . TRP B 1 487 ? 4.117 26.156 -9.797 1 95.88 487 TRP B C 1
ATOM 10685 O O . TRP B 1 487 ? 3.312 26.328 -8.883 1 95.88 487 TRP B O 1
ATOM 10695 N N . ASP B 1 488 ? 4.441 27.125 -10.508 1 95.31 488 ASP B N 1
ATOM 10696 C CA . ASP B 1 488 ? 3.992 28.5 -10.375 1 95.31 488 ASP B CA 1
ATOM 10697 C C . ASP B 1 488 ? 3.734 29.125 -11.742 1 95.31 488 ASP B C 1
ATOM 10699 O O . ASP B 1 488 ? 4.012 30.312 -11.961 1 95.31 488 ASP B O 1
ATOM 10703 N N . GLY B 1 489 ? 3.279 28.344 -12.664 1 93.38 489 GLY B N 1
ATOM 10704 C CA . GLY B 1 489 ? 3.143 28.719 -14.062 1 93.38 489 GLY B CA 1
ATOM 10705 C C . GLY B 1 489 ? 4.242 28.141 -14.945 1 93.38 489 GLY B C 1
ATOM 10706 O O . GLY B 1 489 ? 4.086 28.062 -16.156 1 93.38 489 GLY B O 1
ATOM 10707 N N . LYS B 1 490 ? 5.281 27.828 -14.25 1 95.75 490 LYS B N 1
ATOM 10708 C CA . LYS B 1 490 ? 6.41 27.125 -14.859 1 95.75 490 LYS B CA 1
ATOM 10709 C C . LYS B 1 490 ? 6.656 25.781 -14.18 1 95.75 490 LYS B C 1
ATOM 10711 O O . LYS B 1 490 ? 6.211 25.562 -13.047 1 95.75 490 LYS B O 1
ATOM 10716 N N . PRO B 1 491 ? 7.363 24.859 -14.891 1 96.62 491 PRO B N 1
ATOM 10717 C CA . PRO B 1 491 ? 7.684 23.594 -14.234 1 96.62 491 PRO B CA 1
ATOM 10718 C C . PRO B 1 491 ? 8.609 23.766 -13.031 1 96.62 491 PRO B C 1
ATOM 10720 O O . PRO B 1 491 ? 9.383 24.719 -12.977 1 96.62 491 PRO B O 1
ATOM 10723 N N . PHE B 1 492 ? 8.461 22.922 -12.102 1 97.94 492 PHE B N 1
ATOM 10724 C CA . PHE B 1 492 ? 9.344 22.922 -10.938 1 97.94 492 PHE B CA 1
ATOM 10725 C C . PHE B 1 492 ? 10.797 22.734 -11.367 1 97.94 492 PHE B C 1
ATOM 10727 O O . PHE B 1 492 ? 11.117 21.797 -12.102 1 97.94 492 PHE B O 1
ATOM 10734 N N . ALA B 1 493 ? 11.719 23.609 -10.875 1 97.81 493 ALA B N 1
ATOM 10735 C CA . ALA B 1 493 ? 13.07 23.562 -11.43 1 97.81 493 ALA B CA 1
ATOM 10736 C C . ALA B 1 493 ? 14.117 23.703 -10.328 1 97.81 493 ALA B C 1
ATOM 10738 O O . ALA B 1 493 ? 15.289 23.938 -10.617 1 97.81 493 ALA B O 1
ATOM 10739 N N . ASN B 1 494 ? 13.75 23.562 -9.07 1 97.31 494 ASN B N 1
ATOM 10740 C CA . ASN B 1 494 ? 14.703 23.688 -7.969 1 97.31 494 ASN B CA 1
ATOM 10741 C C . ASN B 1 494 ? 15.328 22.344 -7.602 1 97.31 494 ASN B C 1
ATOM 10743 O O . ASN B 1 494 ? 15.203 21.891 -6.465 1 97.31 494 ASN B O 1
ATOM 10747 N N . THR B 1 495 ? 16.047 21.766 -8.562 1 98.06 495 THR B N 1
ATOM 10748 C CA . THR B 1 495 ? 16.719 20.469 -8.43 1 98.06 495 THR B CA 1
ATOM 10749 C C . THR B 1 495 ? 18.219 20.641 -8.32 1 98.06 495 THR B C 1
ATOM 10751 O O . THR B 1 495 ? 18.828 21.375 -9.109 1 98.06 495 THR B O 1
ATOM 10754 N N . LEU B 1 496 ? 18.844 20.031 -7.32 1 98.06 496 LEU B N 1
ATOM 10755 C CA . LEU B 1 496 ? 20.281 20.125 -7.098 1 98.06 496 LEU B CA 1
ATOM 10756 C C . LEU B 1 496 ? 20.891 18.734 -6.98 1 98.06 496 LEU B C 1
ATOM 10758 O O . LEU B 1 496 ? 20.188 17.75 -6.695 1 98.06 496 LEU B O 1
ATOM 10762 N N . PHE B 1 497 ? 22.219 18.672 -7.234 1 97.56 497 PHE B N 1
ATOM 10763 C CA . PHE B 1 497 ? 22.969 17.453 -7.016 1 97.56 497 PHE B CA 1
ATOM 10764 C C . PHE B 1 497 ? 23.672 17.484 -5.66 1 97.56 497 PHE B C 1
ATOM 10766 O O . PHE B 1 497 ? 24.016 18.547 -5.16 1 97.56 497 PHE B O 1
ATOM 10773 N N . LEU B 1 498 ? 23.781 16.328 -5.059 1 96.81 498 LEU B N 1
ATOM 10774 C CA . LEU B 1 498 ? 24.547 16.188 -3.83 1 96.81 498 LEU B CA 1
ATOM 10775 C C . LEU B 1 498 ? 25.578 15.055 -3.963 1 96.81 498 LEU B C 1
ATOM 10777 O O . LEU B 1 498 ? 25.203 13.914 -4.254 1 96.81 498 LEU B O 1
ATOM 10781 N N . ARG B 1 499 ? 26.812 15.383 -3.84 1 95.56 499 ARG B N 1
ATOM 10782 C CA . ARG B 1 499 ? 27.922 14.43 -3.828 1 95.56 499 ARG B CA 1
ATOM 10783 C C . ARG B 1 499 ? 28.609 14.406 -2.467 1 95.56 499 ARG B C 1
ATOM 10785 O O . ARG B 1 499 ? 28.812 15.453 -1.852 1 95.56 499 ARG B O 1
ATOM 10792 N N . ASN B 1 500 ? 28.938 13.242 -1.958 1 90.81 500 ASN B N 1
ATOM 10793 C CA . ASN B 1 500 ? 29.578 13.102 -0.659 1 90.81 500 ASN B CA 1
ATOM 10794 C C . ASN B 1 500 ? 31.094 12.969 -0.799 1 90.81 500 ASN B C 1
ATOM 10796 O O . ASN B 1 500 ? 31.609 11.883 -1.097 1 90.81 500 ASN B O 1
ATOM 10800 N N . PRO B 1 501 ? 31.859 14 -0.563 1 90.75 501 PRO B N 1
ATOM 10801 C CA . PRO B 1 501 ? 33.312 13.938 -0.65 1 90.75 501 PRO B CA 1
ATOM 10802 C C . PRO B 1 501 ? 33.938 13.055 0.431 1 90.75 501 PRO B C 1
ATOM 10804 O O . PRO B 1 501 ? 35.125 12.703 0.352 1 90.75 501 PRO B O 1
ATOM 10807 N N . GLY B 1 502 ? 33.094 12.766 1.392 1 82.38 502 GLY B N 1
ATOM 10808 C CA . GLY B 1 502 ? 33.594 11.898 2.447 1 82.38 502 GLY B CA 1
ATOM 10809 C C . GLY B 1 502 ? 33.75 10.445 2.014 1 82.38 502 GLY B C 1
ATOM 10810 O O . GLY B 1 502 ? 34.312 9.633 2.74 1 82.38 502 GLY B O 1
ATOM 10811 N N . MET B 1 503 ? 33.344 10.148 0.837 1 82.94 503 MET B N 1
ATOM 10812 C CA . MET B 1 503 ? 33.5 8.812 0.263 1 82.94 503 MET B CA 1
ATOM 10813 C C . MET B 1 503 ? 34.594 8.805 -0.795 1 82.94 503 MET B C 1
ATOM 10815 O O . MET B 1 503 ? 34.719 9.75 -1.569 1 82.94 503 MET B O 1
ATOM 10819 N N . LYS B 1 504 ? 35.375 7.766 -0.763 1 82.75 504 LYS B N 1
ATOM 10820 C CA . LYS B 1 504 ? 36.469 7.656 -1.737 1 82.75 504 LYS B CA 1
ATOM 10821 C C . LYS B 1 504 ? 35.906 7.359 -3.131 1 82.75 504 LYS B C 1
ATOM 10823 O O . LYS B 1 504 ? 35.281 6.324 -3.348 1 82.75 504 LYS B O 1
ATOM 10828 N N . GLN B 1 505 ? 36.094 8.297 -4.047 1 86.25 505 GLN B N 1
ATOM 10829 C CA . GLN B 1 505 ? 35.531 8.195 -5.395 1 86.25 505 GLN B CA 1
ATOM 10830 C C . GLN B 1 505 ? 36.625 8.25 -6.445 1 86.25 505 GLN B C 1
ATOM 10832 O O . GLN B 1 505 ? 36.688 9.18 -7.25 1 86.25 505 GLN B O 1
ATOM 10837 N N . LEU B 1 506 ? 37.375 7.203 -6.559 1 79 506 LEU B N 1
ATOM 10838 C CA . LEU B 1 506 ? 38.531 7.148 -7.453 1 79 506 LEU B CA 1
ATOM 10839 C C . LEU B 1 506 ? 38.094 7.195 -8.914 1 79 506 LEU B C 1
ATOM 10841 O O . LEU B 1 506 ? 38.844 7.609 -9.781 1 79 506 LEU B O 1
ATOM 10845 N N . HIS B 1 507 ? 36.875 6.879 -9.164 1 79.62 507 HIS B N 1
ATOM 10846 C CA . HIS B 1 507 ? 36.375 6.848 -10.531 1 79.62 507 HIS B CA 1
ATOM 10847 C C . HIS B 1 507 ? 35.938 8.242 -10.992 1 79.62 507 HIS B C 1
ATOM 10849 O O . HIS B 1 507 ? 35.688 8.453 -12.18 1 79.62 507 HIS B O 1
ATOM 10855 N N . LEU B 1 508 ? 35.969 9.195 -10.047 1 89.38 508 LEU B N 1
ATOM 10856 C CA . LEU B 1 508 ? 35.375 10.469 -10.391 1 89.38 508 LEU B CA 1
ATOM 10857 C C . LEU B 1 508 ? 36.281 11.633 -10.008 1 89.38 508 LEU B C 1
ATOM 10859 O O . LEU B 1 508 ? 36.25 12.68 -10.656 1 89.38 508 LEU B O 1
ATOM 10863 N N . MET B 1 509 ? 37.031 11.445 -8.938 1 92.5 509 MET B N 1
ATOM 10864 C CA . MET B 1 509 ? 37.812 12.555 -8.391 1 92.5 509 MET B CA 1
ATOM 10865 C C . MET B 1 509 ? 39.281 12.164 -8.227 1 92.5 509 MET B C 1
ATOM 10867 O O . MET B 1 509 ? 39.594 11 -7.973 1 92.5 509 MET B O 1
ATOM 10871 N N . ASP B 1 510 ? 40.125 13.188 -8.43 1 94.5 510 ASP B N 1
ATOM 10872 C CA . ASP B 1 510 ? 41.531 13.047 -8.07 1 94.5 510 ASP B CA 1
ATOM 10873 C C . ASP B 1 510 ? 41.812 13.609 -6.672 1 94.5 510 ASP B C 1
ATOM 10875 O O . ASP B 1 510 ? 41.062 14.484 -6.203 1 94.5 510 ASP B O 1
ATOM 10879 N N . TYR B 1 511 ? 42.812 13.055 -5.977 1 92.62 511 TYR B N 1
ATOM 10880 C CA . TYR B 1 511 ? 43.062 13.414 -4.582 1 92.62 511 TYR B CA 1
ATOM 10881 C C . TYR B 1 511 ? 44.469 13.969 -4.402 1 92.62 511 TYR B C 1
ATOM 10883 O O . TYR B 1 511 ? 45.406 13.484 -5.023 1 92.62 511 TYR B O 1
ATOM 10891 N N . VAL B 1 512 ? 44.562 15.039 -3.66 1 94.25 512 VAL B N 1
ATOM 10892 C CA . VAL B 1 512 ? 45.844 15.523 -3.184 1 94.25 512 VAL B CA 1
ATOM 10893 C C . VAL B 1 512 ? 46.375 14.57 -2.117 1 94.25 512 VAL B C 1
ATOM 10895 O O . VAL B 1 512 ? 47.562 14.25 -2.113 1 94.25 512 VAL B O 1
ATOM 10898 N N . ASP B 1 513 ? 45.469 14.18 -1.261 1 91.5 513 ASP B N 1
ATOM 10899 C CA . ASP B 1 513 ? 45.719 13.195 -0.21 1 91.5 513 ASP B CA 1
ATOM 10900 C C . ASP B 1 513 ? 44.625 12.141 -0.175 1 91.5 513 ASP B C 1
ATOM 10902 O O . ASP B 1 513 ? 43.531 12.398 0.322 1 91.5 513 ASP B O 1
ATOM 10906 N N . GLN B 1 514 ? 44.938 11.008 -0.541 1 83.25 514 GLN B N 1
ATOM 10907 C CA . GLN B 1 514 ? 43.938 9.945 -0.672 1 83.25 514 GLN B CA 1
ATOM 10908 C C . GLN B 1 514 ? 43.531 9.391 0.693 1 83.25 514 GLN B C 1
ATOM 10910 O O . GLN B 1 514 ? 42.406 8.953 0.888 1 83.25 514 GLN B O 1
ATOM 10915 N N . GLN B 1 515 ? 44.469 9.391 1.537 1 77.81 515 GLN B N 1
ATOM 10916 C CA . GLN B 1 515 ? 44.188 8.836 2.855 1 77.81 515 GLN B CA 1
ATOM 10917 C C . GLN B 1 515 ? 43.219 9.719 3.639 1 77.81 515 GLN B C 1
ATOM 10919 O O . GLN B 1 515 ? 42.344 9.219 4.34 1 77.81 515 GLN B O 1
ATOM 10924 N N . ARG B 1 516 ? 43.469 11.008 3.498 1 81.31 516 ARG B N 1
ATOM 10925 C CA . ARG B 1 516 ? 42.594 11.938 4.207 1 81.31 516 ARG B CA 1
ATOM 10926 C C . ARG B 1 516 ? 41.438 12.383 3.322 1 81.31 516 ARG B C 1
ATOM 10928 O O . ARG B 1 516 ? 40.594 13.188 3.742 1 81.31 516 ARG B O 1
ATOM 10935 N N . LEU B 1 517 ? 41.281 11.969 2.164 1 87.75 517 LEU B N 1
ATOM 10936 C CA . LEU B 1 517 ? 40.25 12.195 1.167 1 87.75 517 LEU B CA 1
ATOM 10937 C C . LEU B 1 517 ? 40.125 13.68 0.826 1 87.75 517 LEU B C 1
ATOM 10939 O O . LEU B 1 517 ? 39.031 14.234 0.791 1 87.75 517 LEU B O 1
ATOM 10943 N N . VAL B 1 518 ? 41.312 14.297 0.787 1 92.62 518 VAL B N 1
ATOM 10944 C CA . VAL B 1 518 ? 41.344 15.68 0.319 1 92.62 518 VAL B CA 1
ATOM 10945 C C . VAL B 1 518 ? 41.375 15.703 -1.208 1 92.62 518 VAL B C 1
ATOM 10947 O O . VAL B 1 518 ? 42.344 15.305 -1.831 1 92.62 518 VAL B O 1
ATOM 10950 N N . GLU B 1 519 ? 40.344 16.266 -1.777 1 95.12 519 GLU B N 1
ATOM 10951 C CA . GLU B 1 519 ? 40.156 16.219 -3.223 1 95.12 519 GLU B CA 1
ATOM 10952 C C . GLU B 1 519 ? 40.938 17.328 -3.92 1 95.12 519 GLU B C 1
ATOM 10954 O O . GLU B 1 519 ? 41.062 18.438 -3.398 1 95.12 519 GLU B O 1
ATOM 10959 N N . ALA B 1 520 ? 41.469 16.984 -5.078 1 96 520 ALA B N 1
ATOM 10960 C CA . ALA B 1 520 ? 42.156 17.969 -5.934 1 96 520 ALA B CA 1
ATOM 10961 C C . ALA B 1 520 ? 41.188 18.516 -6.98 1 96 520 ALA B C 1
ATOM 10963 O O . ALA B 1 520 ? 41.188 19.719 -7.266 1 96 520 ALA B O 1
ATOM 10964 N N . GLY B 1 521 ? 40.438 17.656 -7.535 1 95 521 GLY B N 1
ATOM 10965 C CA . GLY B 1 521 ? 39.469 18 -8.586 1 95 521 GLY B CA 1
ATOM 10966 C C . GLY B 1 521 ? 38.969 16.797 -9.336 1 95 521 GLY B C 1
ATOM 10967 O O . GLY B 1 521 ? 39.25 15.648 -8.977 1 95 521 GLY B O 1
ATOM 10968 N N . PRO B 1 522 ? 38.094 17.062 -10.375 1 95.38 522 PRO B N 1
ATOM 10969 C CA . PRO B 1 522 ? 37.625 15.938 -11.172 1 95.38 522 PRO B CA 1
ATOM 10970 C C . PRO B 1 522 ? 38.75 15.102 -11.773 1 95.38 522 PRO B C 1
ATOM 10972 O O . PRO B 1 522 ? 39.781 15.656 -12.156 1 95.38 522 PRO B O 1
ATOM 10975 N N . SER B 1 523 ? 38.5 13.914 -11.859 1 92.44 523 SER B N 1
ATOM 10976 C CA . SER B 1 523 ? 39.531 12.992 -12.352 1 92.44 523 SER B CA 1
ATOM 10977 C C . SER B 1 523 ? 39.969 13.344 -13.766 1 92.44 523 SER B C 1
ATOM 10979 O O . SER B 1 523 ? 39.125 13.461 -14.664 1 92.44 523 SER B O 1
ATOM 10981 N N . ALA B 1 524 ? 41.281 13.391 -13.953 1 91.88 524 ALA B N 1
ATOM 10982 C CA . ALA B 1 524 ? 41.812 13.656 -15.281 1 91.88 524 ALA B CA 1
ATOM 10983 C C . ALA B 1 524 ? 41.625 12.453 -16.203 1 91.88 524 ALA B C 1
ATOM 10985 O O . ALA B 1 524 ? 41.406 12.609 -17.406 1 91.88 524 ALA B O 1
ATOM 10986 N N . ALA B 1 525 ? 41.719 11.328 -15.609 1 85.25 525 ALA B N 1
ATOM 10987 C CA . ALA B 1 525 ? 41.625 10.078 -16.359 1 85.25 525 ALA B CA 1
ATOM 10988 C C . ALA B 1 525 ? 40.219 9.914 -16.938 1 85.25 525 ALA B C 1
ATOM 10990 O O . ALA B 1 525 ? 40.031 9.266 -17.984 1 85.25 525 ALA B O 1
ATOM 10991 N N . GLN B 1 526 ? 39.25 10.562 -16.281 1 87.44 526 GLN B N 1
ATOM 10992 C CA . GLN B 1 526 ? 37.875 10.398 -16.719 1 87.44 526 GLN B CA 1
ATOM 10993 C C . GLN B 1 526 ? 37.344 11.68 -17.328 1 87.44 526 GLN B C 1
ATOM 10995 O O . GLN B 1 526 ? 36.125 11.883 -17.375 1 87.44 526 GLN B O 1
ATOM 11000 N N . ALA B 1 527 ? 38.156 12.508 -17.75 1 91.75 527 ALA B N 1
ATOM 11001 C CA . ALA B 1 527 ? 37.781 13.828 -18.25 1 91.75 527 ALA B CA 1
ATOM 11002 C C . ALA B 1 527 ? 36.812 13.711 -19.422 1 91.75 527 ALA B C 1
ATOM 11004 O O . ALA B 1 527 ? 35.844 14.492 -19.531 1 91.75 527 ALA B O 1
ATOM 11005 N N . ASP B 1 528 ? 37 12.711 -20.266 1 88.62 528 ASP B N 1
ATOM 11006 C CA . ASP B 1 528 ? 36.156 12.547 -21.438 1 88.62 528 ASP B CA 1
ATOM 11007 C C . ASP B 1 528 ? 34.75 12.109 -21.047 1 88.62 528 ASP B C 1
ATOM 11009 O O . ASP B 1 528 ? 33.781 12.617 -21.594 1 88.62 528 ASP B O 1
ATOM 11013 N N . VAL B 1 529 ? 34.719 11.195 -20.156 1 86.44 529 VAL B N 1
ATOM 11014 C CA . VAL B 1 529 ? 33.438 10.688 -19.703 1 86.44 529 VAL B CA 1
ATOM 11015 C C . VAL B 1 529 ? 32.656 11.805 -19 1 86.44 529 VAL B C 1
ATOM 11017 O O . VAL B 1 529 ? 31.453 11.953 -19.188 1 86.44 529 VAL B O 1
ATOM 11020 N N . ILE B 1 530 ? 33.344 12.57 -18.188 1 93.06 530 ILE B N 1
ATOM 11021 C CA . ILE B 1 530 ? 32.719 13.672 -17.453 1 93.06 530 ILE B CA 1
ATOM 11022 C C . ILE B 1 530 ? 32.188 14.703 -18.438 1 93.06 530 ILE B C 1
ATOM 11024 O O . ILE B 1 530 ? 31.078 15.219 -18.266 1 93.06 530 ILE B O 1
ATOM 11028 N N . ALA B 1 531 ? 32.969 14.953 -19.453 1 93.75 531 ALA B N 1
ATOM 11029 C CA . ALA B 1 531 ? 32.531 15.922 -20.469 1 93.75 531 ALA B CA 1
ATOM 11030 C C . ALA B 1 531 ? 31.312 15.414 -21.234 1 93.75 531 ALA B C 1
ATOM 11032 O O . ALA B 1 531 ? 30.422 16.188 -21.562 1 93.75 531 ALA B O 1
ATOM 11033 N N . GLU B 1 532 ? 31.359 14.164 -21.5 1 92.25 532 GLU B N 1
ATOM 11034 C CA . GLU B 1 532 ? 30.234 13.562 -22.203 1 92.25 532 GLU B CA 1
ATOM 11035 C C . GLU B 1 532 ? 28.953 13.641 -21.359 1 92.25 532 GLU B C 1
ATOM 11037 O O . GLU B 1 532 ? 27.891 13.969 -21.875 1 92.25 532 GLU B O 1
ATOM 11042 N N . TYR B 1 533 ? 29.062 13.336 -20.156 1 93.44 533 TYR B N 1
ATOM 11043 C CA . TYR B 1 533 ? 27.906 13.352 -19.266 1 93.44 533 TYR B CA 1
ATOM 11044 C C . TYR B 1 533 ? 27.422 14.781 -19.031 1 93.44 533 TYR B C 1
ATOM 11046 O O . TYR B 1 533 ? 26.234 15.023 -18.844 1 93.44 533 TYR B O 1
ATOM 11054 N N . ARG B 1 534 ? 28.344 15.703 -19.016 1 95.12 534 ARG B N 1
ATOM 11055 C CA . ARG B 1 534 ? 27.953 17.109 -18.906 1 95.12 534 ARG B CA 1
ATOM 11056 C C . ARG B 1 534 ? 27.125 17.531 -20.109 1 95.12 534 ARG B C 1
ATOM 11058 O O . ARG B 1 534 ? 26.109 18.219 -19.969 1 95.12 534 ARG B O 1
ATOM 11065 N N . ALA B 1 535 ? 27.625 17.109 -21.219 1 94.75 535 ALA B N 1
ATOM 11066 C CA . ALA B 1 535 ? 26.906 17.438 -22.453 1 94.75 535 ALA B CA 1
ATOM 11067 C C . ALA B 1 535 ? 25.516 16.828 -22.453 1 94.75 535 ALA B C 1
ATOM 11069 O O . ALA B 1 535 ? 24.547 17.453 -22.875 1 94.75 535 ALA B O 1
ATOM 11070 N N . ALA B 1 536 ? 25.438 15.594 -22.016 1 94.38 536 ALA B N 1
ATOM 11071 C CA . ALA B 1 536 ? 24.141 14.93 -21.891 1 94.38 536 ALA B CA 1
ATOM 11072 C C . ALA B 1 536 ? 23.219 15.68 -20.938 1 94.38 536 ALA B C 1
ATOM 11074 O O . ALA B 1 536 ? 22.016 15.789 -21.188 1 94.38 536 ALA B O 1
ATOM 11075 N N . PHE B 1 537 ? 23.797 16.203 -19.906 1 96 537 PHE B N 1
ATOM 11076 C CA . PHE B 1 537 ? 23.047 16.938 -18.891 1 96 537 PHE B CA 1
ATOM 11077 C C . PHE B 1 537 ? 22.516 18.25 -19.453 1 96 537 PHE B C 1
ATOM 11079 O O . PHE B 1 537 ? 21.344 18.578 -19.266 1 96 537 PHE B O 1
ATOM 11086 N N . GLU B 1 538 ? 23.297 18.891 -20.156 1 95.19 538 GLU B N 1
ATOM 11087 C CA . GLU B 1 538 ? 22.938 20.203 -20.703 1 95.19 538 GLU B CA 1
ATOM 11088 C C . GLU B 1 538 ? 21.938 20.062 -21.844 1 95.19 538 GLU B C 1
ATOM 11090 O O . GLU B 1 538 ? 21.109 20.969 -22.047 1 95.19 538 GLU B O 1
ATOM 11095 N N . ASN B 1 539 ? 21.922 18.906 -22.469 1 93.19 539 ASN B N 1
ATOM 11096 C CA . ASN B 1 539 ? 21.047 18.719 -23.609 1 93.19 539 ASN B CA 1
ATOM 11097 C C . ASN B 1 539 ? 19.797 17.938 -23.234 1 93.19 539 ASN B C 1
ATOM 11099 O O . ASN B 1 539 ? 18.938 17.672 -24.094 1 93.19 539 ASN B O 1
ATOM 11103 N N . SER B 1 540 ? 19.688 17.547 -22.078 1 94.25 540 SER B N 1
ATOM 11104 C CA . SER B 1 540 ? 18.531 16.781 -21.641 1 94.25 540 SER B CA 1
ATOM 11105 C C . SER B 1 540 ? 17.281 17.656 -21.578 1 94.25 540 SER B C 1
ATOM 11107 O O . SER B 1 540 ? 17.266 18.688 -20.891 1 94.25 540 SER B O 1
ATOM 11109 N N . PRO B 1 541 ? 16.172 17.234 -22.188 1 93.88 541 PRO B N 1
ATOM 11110 C CA . PRO B 1 541 ? 14.93 18.016 -22.125 1 93.88 541 PRO B CA 1
ATOM 11111 C C . PRO B 1 541 ? 14.359 18.109 -20.719 1 93.88 541 PRO B C 1
ATOM 11113 O O . PRO B 1 541 ? 13.852 19.156 -20.312 1 93.88 541 PRO B O 1
ATOM 11116 N N . LEU B 1 542 ? 14.438 17.062 -19.969 1 95.12 542 LEU B N 1
ATOM 11117 C CA . LEU B 1 542 ? 13.906 17.078 -18.609 1 95.12 542 LEU B CA 1
ATOM 11118 C C . LEU B 1 542 ? 14.758 17.953 -17.703 1 95.12 542 LEU B C 1
ATOM 11120 O O . LEU B 1 542 ? 14.234 18.641 -16.828 1 95.12 542 LEU B O 1
ATOM 11124 N N . CYS B 1 543 ? 16.078 17.906 -17.938 1 96.81 543 CYS B N 1
ATOM 11125 C CA . CYS B 1 543 ? 16.938 18.766 -17.141 1 96.81 543 CYS B CA 1
ATOM 11126 C C . CYS B 1 543 ? 16.688 20.234 -17.469 1 96.81 543 CYS B C 1
ATOM 11128 O O . CYS B 1 543 ? 16.766 21.094 -16.594 1 96.81 543 CYS B O 1
ATOM 11130 N N . ALA B 1 544 ? 16.391 20.5 -18.703 1 95.94 544 ALA B N 1
ATOM 11131 C CA . ALA B 1 544 ? 16.078 21.875 -19.094 1 95.94 544 ALA B CA 1
ATOM 11132 C C . ALA B 1 544 ? 14.82 22.375 -18.406 1 95.94 544 ALA B C 1
ATOM 11134 O O . ALA B 1 544 ? 14.711 23.562 -18.078 1 95.94 544 ALA B O 1
ATOM 11135 N N . ARG B 1 545 ? 13.969 21.484 -18.094 1 95.81 545 ARG B N 1
ATOM 11136 C CA . ARG B 1 545 ? 12.68 21.828 -17.516 1 95.81 545 ARG B CA 1
ATOM 11137 C C . ARG B 1 545 ? 12.766 21.891 -15.992 1 95.81 545 ARG B C 1
ATOM 11139 O O . ARG B 1 545 ? 12.133 22.734 -15.359 1 95.81 545 ARG B O 1
ATOM 11146 N N . HIS B 1 546 ? 13.547 21 -15.383 1 97.69 546 HIS B N 1
ATOM 11147 C CA . HIS B 1 546 ? 13.406 20.781 -13.953 1 97.69 546 HIS B CA 1
ATOM 11148 C C . HIS B 1 546 ? 14.672 21.172 -13.203 1 97.69 546 HIS B C 1
ATOM 11150 O O . HIS B 1 546 ? 14.75 21.031 -11.984 1 97.69 546 HIS B O 1
ATOM 11156 N N . VAL B 1 547 ? 15.695 21.703 -13.891 1 97.81 547 VAL B N 1
ATOM 11157 C CA . VAL B 1 547 ? 16.922 22.172 -13.25 1 97.81 547 VAL B CA 1
ATOM 11158 C C . VAL B 1 547 ? 17.219 23.609 -13.695 1 97.81 547 VAL B C 1
ATOM 11160 O O . VAL B 1 547 ? 17.547 23.844 -14.852 1 97.81 547 VAL B O 1
ATOM 11163 N N . ALA B 1 548 ? 17.031 24.453 -12.75 1 95.25 548 ALA B N 1
ATOM 11164 C CA . ALA B 1 548 ? 17.453 25.828 -13.023 1 95.25 548 ALA B CA 1
ATOM 11165 C C . ALA B 1 548 ? 18.969 25.969 -12.914 1 95.25 548 ALA B C 1
ATOM 11167 O O . ALA B 1 548 ? 19.594 25.312 -12.094 1 95.25 548 ALA B O 1
ATOM 11168 N N . ASP B 1 549 ? 19.625 26.734 -13.734 1 93.06 549 ASP B N 1
ATOM 11169 C CA . ASP B 1 549 ? 21.062 27.016 -13.68 1 93.06 549 ASP B CA 1
ATOM 11170 C C . ASP B 1 549 ? 21.891 25.75 -13.805 1 93.06 549 ASP B C 1
ATOM 11172 O O . ASP B 1 549 ? 22.75 25.469 -12.969 1 93.06 549 ASP B O 1
ATOM 11176 N N . ARG B 1 550 ? 21.672 24.984 -14.844 1 96.06 550 ARG B N 1
ATOM 11177 C CA . ARG B 1 550 ? 22.234 23.641 -15.031 1 96.06 550 ARG B CA 1
ATOM 11178 C C . ARG B 1 550 ? 23.75 23.656 -14.93 1 96.06 550 ARG B C 1
ATOM 11180 O O . ARG B 1 550 ? 24.344 22.812 -14.266 1 96.06 550 ARG B O 1
ATOM 11187 N N . GLY B 1 551 ? 24.328 24.688 -15.539 1 95.94 551 GLY B N 1
ATOM 11188 C CA . GLY B 1 551 ? 25.781 24.781 -15.484 1 95.94 551 GLY B CA 1
ATOM 11189 C C . GLY B 1 551 ? 26.312 24.953 -14.07 1 95.94 551 GLY B C 1
ATOM 11190 O O . GLY B 1 551 ? 27.281 24.281 -13.688 1 95.94 551 GLY B O 1
ATOM 11191 N N . ILE B 1 552 ? 25.719 25.797 -13.297 1 96.81 552 ILE B N 1
ATOM 11192 C CA . ILE B 1 552 ? 26.141 26.062 -11.93 1 96.81 552 ILE B CA 1
ATOM 11193 C C . ILE B 1 552 ? 25.922 24.828 -11.062 1 96.81 552 ILE B C 1
ATOM 11195 O O . ILE B 1 552 ? 26.75 24.484 -10.227 1 96.81 552 ILE B O 1
ATOM 11199 N N . VAL B 1 553 ? 24.766 24.203 -11.266 1 97.5 553 VAL B N 1
ATOM 11200 C CA . VAL B 1 553 ? 24.422 23 -10.508 1 97.5 553 VAL B CA 1
ATOM 11201 C C . VAL B 1 553 ? 25.469 21.922 -10.742 1 97.5 553 VAL B C 1
ATOM 11203 O O . VAL B 1 553 ? 25.906 21.25 -9.805 1 97.5 553 VAL B O 1
ATOM 11206 N N . TRP B 1 554 ? 25.844 21.75 -12.016 1 97.69 554 TRP B N 1
ATOM 11207 C CA . TRP B 1 554 ? 26.859 20.766 -12.375 1 97.69 554 TRP B CA 1
ATOM 11208 C C . TRP B 1 554 ? 28.203 21.078 -11.727 1 97.69 554 TRP B C 1
ATOM 11210 O O . TRP B 1 554 ? 28.812 20.203 -11.117 1 97.69 554 TRP B O 1
ATOM 11220 N N . ASP B 1 555 ? 28.609 22.312 -11.82 1 97.31 555 ASP B N 1
ATOM 11221 C CA . ASP B 1 555 ? 29.906 22.734 -11.297 1 97.31 555 ASP B CA 1
ATOM 11222 C C . ASP B 1 555 ? 29.953 22.609 -9.781 1 97.31 555 ASP B C 1
ATOM 11224 O O . ASP B 1 555 ? 31 22.266 -9.211 1 97.31 555 ASP B O 1
ATOM 11228 N N . ALA B 1 556 ? 28.891 22.953 -9.164 1 97.62 556 ALA B N 1
ATOM 11229 C CA . ALA B 1 556 ? 28.812 22.844 -7.707 1 97.62 556 ALA B CA 1
ATOM 11230 C C . ALA B 1 556 ? 29 21.406 -7.246 1 97.62 556 ALA B C 1
ATOM 11232 O O . ALA B 1 556 ? 29.641 21.156 -6.227 1 97.62 556 ALA B O 1
ATOM 11233 N N . ALA B 1 557 ? 28.453 20.484 -7.973 1 97 557 ALA B N 1
ATOM 11234 C CA . ALA B 1 557 ? 28.547 19.062 -7.609 1 97 557 ALA B CA 1
ATOM 11235 C C . ALA B 1 557 ? 29.984 18.578 -7.676 1 97 557 ALA B C 1
ATOM 11237 O O . ALA B 1 557 ? 30.391 17.703 -6.914 1 97 557 ALA B O 1
ATOM 11238 N N . PHE B 1 558 ? 30.781 19.234 -8.555 1 96.88 558 PHE B N 1
ATOM 11239 C CA . PHE B 1 558 ? 32.156 18.797 -8.773 1 96.88 558 PHE B CA 1
ATOM 11240 C C . PHE B 1 558 ? 33.125 19.656 -7.965 1 96.88 558 PHE B C 1
ATOM 11242 O O . PHE B 1 558 ? 34.312 19.406 -7.98 1 96.88 558 PHE B O 1
ATOM 11249 N N . LYS B 1 559 ? 32.594 20.609 -7.273 1 96.44 559 LYS B N 1
ATOM 11250 C CA . LYS B 1 559 ? 33.469 21.422 -6.445 1 96.44 559 LYS B CA 1
ATOM 11251 C C . LYS B 1 559 ? 34.219 20.562 -5.426 1 96.44 559 LYS B C 1
ATOM 11253 O O . LYS B 1 559 ? 33.594 19.859 -4.633 1 96.44 559 LYS B O 1
ATOM 11258 N N . PRO B 1 560 ? 35.5 20.641 -5.402 1 96 560 PRO B N 1
ATOM 11259 C CA . PRO B 1 560 ? 36.281 19.766 -4.523 1 96 560 PRO B CA 1
ATOM 11260 C C . PRO B 1 560 ? 36 20.031 -3.043 1 96 560 PRO B C 1
ATOM 11262 O O . PRO B 1 560 ? 35.875 21.188 -2.627 1 96 560 PRO B O 1
ATOM 11265 N N . ASN B 1 561 ? 35.906 18.984 -2.291 1 92.62 561 ASN B N 1
ATOM 11266 C CA . ASN B 1 561 ? 35.75 18.984 -0.843 1 92.62 561 ASN B CA 1
ATOM 11267 C C . ASN B 1 561 ? 34.406 19.625 -0.439 1 92.62 561 ASN B C 1
ATOM 11269 O O . ASN B 1 561 ? 34.25 20.094 0.689 1 92.62 561 ASN B O 1
ATOM 11273 N N . ASP B 1 562 ? 33.438 19.797 -1.261 1 94.19 562 ASP B N 1
ATOM 11274 C CA . ASP B 1 562 ? 32.156 20.438 -1.032 1 94.19 562 ASP B CA 1
ATOM 11275 C C . ASP B 1 562 ? 31.016 19.562 -1.522 1 94.19 562 ASP B C 1
ATOM 11277 O O . ASP B 1 562 ? 30.328 18.906 -0.723 1 94.19 562 ASP B O 1
ATOM 11281 N N . GLY B 1 563 ? 31.047 19.266 -2.85 1 95.25 563 GLY B N 1
ATOM 11282 C CA . GLY B 1 563 ? 30.062 18.359 -3.414 1 95.25 563 GLY B CA 1
ATOM 11283 C C . GLY B 1 563 ? 28.688 18.969 -3.545 1 95.25 563 GLY B C 1
ATOM 11284 O O . GLY B 1 563 ? 27.688 18.25 -3.553 1 95.25 563 GLY B O 1
ATOM 11285 N N . GLY B 1 564 ? 28.5 20.281 -3.479 1 96.31 564 GLY B N 1
ATOM 11286 C CA . GLY B 1 564 ? 27.234 20.953 -3.734 1 96.31 564 GLY B CA 1
ATOM 11287 C C . GLY B 1 564 ? 26.641 21.609 -2.502 1 96.31 564 GLY B C 1
ATOM 11288 O O . GLY B 1 564 ? 25.656 22.344 -2.592 1 96.31 564 GLY B O 1
ATOM 11289 N N . VAL B 1 565 ? 27.266 21.547 -1.316 1 95.56 565 VAL B N 1
ATOM 11290 C CA . VAL B 1 565 ? 26.703 22 -0.043 1 95.56 565 VAL B CA 1
ATOM 11291 C C . VAL B 1 565 ? 26.719 23.516 0.022 1 95.56 565 VAL B C 1
ATOM 11293 O O . VAL B 1 565 ? 25.75 24.141 0.448 1 95.56 565 VAL B O 1
ATOM 11296 N N . THR B 1 566 ? 27.812 24.141 -0.425 1 95.31 566 THR B N 1
ATOM 11297 C CA . THR B 1 566 ? 27.922 25.594 -0.375 1 95.31 566 THR B CA 1
ATOM 11298 C C . THR B 1 566 ? 26.859 26.25 -1.257 1 95.31 566 THR B C 1
ATOM 11300 O O . THR B 1 566 ? 26.25 27.25 -0.871 1 95.31 566 THR B O 1
ATOM 11303 N N . PHE B 1 567 ? 26.672 25.688 -2.393 1 96.69 567 PHE B N 1
ATOM 11304 C CA . PHE B 1 567 ? 25.656 26.219 -3.295 1 96.69 567 PHE B CA 1
ATOM 11305 C C . PHE B 1 567 ? 24.266 26.047 -2.695 1 96.69 567 PHE B C 1
ATOM 11307 O O . PHE B 1 567 ? 23.422 26.953 -2.801 1 96.69 567 PHE B O 1
ATOM 11314 N N . LEU B 1 568 ? 23.953 24.922 -2.098 1 97 568 LEU B N 1
ATOM 11315 C CA . LEU B 1 568 ? 22.688 24.672 -1.414 1 97 568 LEU B CA 1
ATOM 11316 C C . LEU B 1 568 ? 22.438 25.734 -0.341 1 97 568 LEU B C 1
ATOM 11318 O O . LEU B 1 568 ? 21.344 26.266 -0.244 1 97 568 LEU B O 1
ATOM 11322 N N . VAL B 1 569 ? 23.453 26.047 0.439 1 95.44 569 VAL B N 1
ATOM 11323 C CA . VAL B 1 569 ? 23.328 27 1.531 1 95.44 569 VAL B CA 1
ATOM 11324 C C . VAL B 1 569 ? 23.031 28.391 0.969 1 95.44 569 VAL B C 1
ATOM 11326 O O . VAL B 1 569 ? 22.234 29.141 1.535 1 95.44 569 VAL B O 1
ATOM 11329 N N . GLU B 1 570 ? 23.656 28.672 -0.116 1 94.56 570 GLU B N 1
ATOM 11330 C CA . GLU B 1 570 ? 23.391 29.953 -0.766 1 94.56 570 GLU B CA 1
ATOM 11331 C C . GLU B 1 570 ? 21.938 30.078 -1.19 1 94.56 570 GLU B C 1
ATOM 11333 O O . GLU B 1 570 ? 21.297 31.109 -0.987 1 94.56 570 GLU B O 1
ATOM 11338 N N . ARG B 1 571 ? 21.469 29.047 -1.734 1 93.94 571 ARG B N 1
ATOM 11339 C CA . ARG B 1 571 ? 20.078 29.047 -2.182 1 93.94 571 ARG B CA 1
ATOM 11340 C C . ARG B 1 571 ? 19.125 29.047 -0.995 1 93.94 571 ARG B C 1
ATOM 11342 O O . ARG B 1 571 ? 18.031 29.594 -1.084 1 93.94 571 ARG B O 1
ATOM 11349 N N . LEU B 1 572 ? 19.469 28.375 0.066 1 93.81 572 LEU B N 1
ATOM 11350 C CA . LEU B 1 572 ? 18.656 28.297 1.273 1 93.81 572 LEU B CA 1
ATOM 11351 C C . LEU B 1 572 ? 18.531 29.688 1.917 1 93.81 572 LEU B C 1
ATOM 11353 O O . LEU B 1 572 ? 17.453 30.031 2.422 1 93.81 572 LEU B O 1
ATOM 11357 N N . ASN B 1 573 ? 19.578 30.375 1.889 1 90.44 573 ASN B N 1
ATOM 11358 C CA . ASN B 1 573 ? 19.594 31.703 2.496 1 90.44 573 ASN B CA 1
ATOM 11359 C C . ASN B 1 573 ? 18.547 32.625 1.857 1 90.44 573 ASN B C 1
ATOM 11361 O O . ASN B 1 573 ? 17.969 33.469 2.529 1 90.44 573 ASN B O 1
ATOM 11365 N N . ALA B 1 574 ? 18.25 32.344 0.668 1 85.75 574 ALA B N 1
ATOM 11366 C CA . ALA B 1 574 ? 17.312 33.188 -0.062 1 85.75 574 ALA B CA 1
ATOM 11367 C C . ALA B 1 574 ? 15.875 32.906 0.36 1 85.75 574 ALA B C 1
ATOM 11369 O O . ALA B 1 574 ? 14.984 33.75 0.198 1 85.75 574 ALA B O 1
ATOM 11370 N N . VAL B 1 575 ? 15.688 31.812 0.975 1 88.12 575 VAL B N 1
ATOM 11371 C CA . VAL B 1 575 ? 14.32 31.406 1.262 1 88.12 575 VAL B CA 1
ATOM 11372 C C . VAL B 1 575 ? 14.07 31.438 2.768 1 88.12 575 VAL B C 1
ATOM 11374 O O . VAL B 1 575 ? 12.93 31.562 3.213 1 88.12 575 VAL B O 1
ATOM 11377 N N . LEU B 1 576 ? 15.094 31.391 3.602 1 85.88 576 LEU B N 1
ATOM 11378 C CA . LEU B 1 576 ? 14.953 31.281 5.051 1 85.88 576 LEU B CA 1
ATOM 11379 C C . LEU B 1 576 ? 14.828 32.656 5.684 1 85.88 576 LEU B C 1
ATOM 11381 O O . LEU B 1 576 ? 15.438 32.938 6.719 1 85.88 576 LEU B O 1
ATOM 11385 N N . ASP B 1 577 ? 13.891 33.406 5.148 1 79.12 577 ASP B N 1
ATOM 11386 C CA . ASP B 1 577 ? 13.617 34.719 5.703 1 79.12 577 ASP B CA 1
ATOM 11387 C C . ASP B 1 577 ? 12.469 34.656 6.715 1 79.12 577 ASP B C 1
ATOM 11389 O O . ASP B 1 577 ? 11.336 34.312 6.359 1 79.12 577 ASP B O 1
ATOM 11393 N N . PRO B 1 578 ? 12.758 34.906 7.992 1 79.56 578 PRO B N 1
ATOM 11394 C CA . PRO B 1 578 ? 11.711 34.875 9.016 1 79.56 578 PRO B CA 1
ATOM 11395 C C . PRO B 1 578 ? 10.516 35.75 8.648 1 79.56 578 PRO B C 1
ATOM 11397 O O . PRO B 1 578 ? 9.375 35.406 9 1 79.56 578 PRO B O 1
ATOM 11400 N N . ALA B 1 579 ? 10.797 36.719 7.918 1 77.69 579 ALA B N 1
ATOM 11401 C CA . ALA B 1 579 ? 9.719 37.625 7.527 1 77.69 579 ALA B CA 1
ATOM 11402 C C . ALA B 1 579 ? 8.742 36.938 6.582 1 77.69 579 ALA B C 1
ATOM 11404 O O . ALA B 1 579 ? 7.539 37.219 6.602 1 77.69 579 ALA B O 1
ATOM 11405 N N . LEU B 1 580 ? 9.273 36.062 5.902 1 75.19 580 LEU B N 1
ATOM 11406 C CA . LEU B 1 580 ? 8.422 35.344 4.969 1 75.19 580 LEU B CA 1
ATOM 11407 C C . LEU B 1 580 ? 7.496 34.375 5.711 1 75.19 580 LEU B C 1
ATOM 11409 O O . LEU B 1 580 ? 6.316 34.25 5.367 1 75.19 580 LEU B O 1
ATOM 11413 N N . LYS B 1 581 ? 7.945 33.719 6.625 1 78.06 581 LYS B N 1
ATOM 11414 C CA . LYS B 1 581 ? 7.129 32.812 7.43 1 78.06 581 LYS B CA 1
ATOM 11415 C C . LYS B 1 581 ? 6.027 33.562 8.164 1 78.06 581 LYS B C 1
ATOM 11417 O O . LYS B 1 581 ? 4.879 33.094 8.203 1 78.06 581 LYS B O 1
ATOM 11422 N N . GLU B 1 582 ? 6.398 34.656 8.68 1 81.69 582 GLU B N 1
ATOM 11423 C CA . GLU B 1 582 ? 5.438 35.469 9.406 1 81.69 582 GLU B CA 1
ATOM 11424 C C . GLU B 1 582 ? 4.32 35.969 8.492 1 81.69 582 GLU B C 1
ATOM 11426 O O . GLU B 1 582 ? 3.152 36 8.891 1 81.69 582 GLU B O 1
ATOM 11431 N N . ALA B 1 583 ? 4.754 36.312 7.344 1 77.62 583 ALA B N 1
ATOM 11432 C CA . ALA B 1 583 ? 3.764 36.781 6.379 1 77.62 583 ALA B CA 1
ATOM 11433 C C . ALA B 1 583 ? 2.807 35.656 5.984 1 77.62 583 ALA B C 1
ATOM 11435 O O . ALA B 1 583 ? 1.608 35.906 5.805 1 77.62 583 ALA B O 1
ATOM 11436 N N . GLN B 1 584 ? 3.338 34.531 5.859 1 75.81 584 GLN B N 1
ATOM 11437 C CA . GLN B 1 584 ? 2.516 33.375 5.5 1 75.81 584 GLN B CA 1
ATOM 11438 C C . GLN B 1 584 ? 1.537 33.031 6.617 1 75.81 584 GLN B C 1
ATOM 11440 O O . GLN B 1 584 ? 0.373 32.719 6.355 1 75.81 584 GLN B O 1
ATOM 11445 N N . ILE B 1 585 ? 1.988 33.062 7.809 1 82.56 585 ILE B N 1
ATOM 11446 C CA . ILE B 1 585 ? 1.148 32.75 8.961 1 82.56 585 ILE B CA 1
ATOM 11447 C C . ILE B 1 585 ? 0.049 33.812 9.094 1 82.56 585 ILE B C 1
ATOM 11449 O O . ILE B 1 585 ? -1.105 33.5 9.375 1 82.56 585 ILE B O 1
ATOM 11453 N N . ARG B 1 586 ? 0.439 35 8.852 1 84.06 586 ARG B N 1
ATOM 11454 C CA . ARG B 1 586 ? -0.526 36.094 8.938 1 84.06 586 ARG B CA 1
ATOM 11455 C C . ARG B 1 586 ? -1.619 35.938 7.887 1 84.06 586 ARG B C 1
ATOM 11457 O O . ARG B 1 586 ? -2.801 36.125 8.18 1 84.06 586 ARG B O 1
ATOM 11464 N N . GLN B 1 587 ? -1.198 35.625 6.746 1 79.75 587 GLN B N 1
ATOM 11465 C CA . GLN B 1 587 ? -2.162 35.438 5.664 1 79.75 587 GLN B CA 1
ATOM 11466 C C . GLN B 1 587 ? -3.141 34.312 5.973 1 79.75 587 GLN B C 1
ATOM 11468 O O . GLN B 1 587 ? -4.348 34.469 5.754 1 79.75 587 GLN B O 1
ATOM 11473 N N . ARG B 1 588 ? -2.648 33.281 6.453 1 82.19 588 ARG B N 1
ATOM 11474 C CA . ARG B 1 588 ? -3.496 32.156 6.77 1 82.19 588 ARG B CA 1
ATOM 11475 C C . ARG B 1 588 ? -4.469 32.469 7.898 1 82.19 588 ARG B C 1
ATOM 11477 O O . ARG B 1 588 ? -5.609 32.031 7.898 1 82.19 588 ARG B O 1
ATOM 11484 N N . LEU B 1 589 ? -3.99 33.188 8.906 1 88 589 LEU B N 1
ATOM 11485 C CA . LEU B 1 589 ? -4.832 33.594 10.023 1 88 589 LEU B CA 1
ATOM 11486 C C . LEU B 1 589 ? -5.945 34.531 9.547 1 88 589 LEU B C 1
ATOM 11488 O O . LEU B 1 589 ? -7.098 34.375 9.969 1 88 589 LEU B O 1
ATOM 11492 N N . GLN B 1 590 ? -5.582 35.406 8.656 1 86.94 590 GLN B N 1
ATOM 11493 C CA . GLN B 1 590 ? -6.555 36.344 8.133 1 86.94 590 GLN B CA 1
ATOM 11494 C C . GLN B 1 590 ? -7.633 35.656 7.312 1 86.94 590 GLN B C 1
ATOM 11496 O O . GLN B 1 590 ? -8.82 35.969 7.426 1 86.94 590 GLN B O 1
ATOM 11501 N N . GLU B 1 591 ? -7.223 34.75 6.551 1 82.69 591 GLU B N 1
ATOM 11502 C CA . GLU B 1 591 ? -8.18 34 5.738 1 82.69 591 GLU B CA 1
ATOM 11503 C C . GLU B 1 591 ? -9.164 33.219 6.613 1 82.69 591 GLU B C 1
ATOM 11505 O O . GLU B 1 591 ? -10.367 33.219 6.348 1 82.69 591 GLU B O 1
ATOM 11510 N N . GLU B 1 592 ? -8.609 32.594 7.602 1 87 592 GLU B N 1
ATOM 11511 C CA . GLU B 1 592 ? -9.461 31.797 8.492 1 87 592 GLU B CA 1
ATOM 11512 C C . GLU B 1 592 ? -10.406 32.688 9.289 1 87 592 GLU B C 1
ATOM 11514 O O . GLU B 1 592 ? -11.57 32.344 9.5 1 87 592 GLU B O 1
ATOM 11519 N N . ALA B 1 593 ? -9.914 33.812 9.766 1 90.44 593 ALA B N 1
ATOM 11520 C CA . ALA B 1 593 ? -10.734 34.781 10.508 1 90.44 593 ALA B CA 1
ATOM 11521 C C . ALA B 1 593 ? -11.852 35.344 9.625 1 90.44 593 ALA B C 1
ATOM 11523 O O . ALA B 1 593 ? -12.984 35.5 10.078 1 90.44 593 ALA B O 1
ATOM 11524 N N . ALA B 1 594 ? -11.5 35.594 8.391 1 86.5 594 ALA B N 1
ATOM 11525 C CA . ALA B 1 594 ? -12.492 36.125 7.449 1 86.5 594 ALA B CA 1
ATOM 11526 C C . ALA B 1 594 ? -13.594 35.094 7.203 1 86.5 594 ALA B C 1
ATOM 11528 O O . ALA B 1 594 ? -14.773 35.438 7.098 1 86.5 594 ALA B O 1
ATOM 11529 N N . HIS B 1 595 ? -13.195 33.938 7.148 1 85.12 595 HIS B N 1
ATOM 11530 C CA . HIS B 1 595 ? -14.172 32.875 6.941 1 85.12 595 HIS B CA 1
ATOM 11531 C C . HIS B 1 595 ? -15.125 32.75 8.133 1 85.12 595 HIS B C 1
ATOM 11533 O O . HIS B 1 595 ? -16.328 32.594 7.949 1 85.12 595 HIS B O 1
ATOM 11539 N N . LEU B 1 596 ? -14.586 32.75 9.32 1 91.44 596 LEU B N 1
ATOM 11540 C CA . LEU B 1 596 ? -15.406 32.656 10.531 1 91.44 596 LEU B CA 1
ATOM 11541 C C . LEU B 1 596 ? -16.312 33.875 10.648 1 91.44 596 LEU B C 1
ATOM 11543 O O . LEU B 1 596 ? -17.484 33.75 10.992 1 91.44 596 LEU B O 1
ATOM 11547 N N . GLU B 1 597 ? -15.797 35.031 10.32 1 89.81 597 GLU B N 1
ATOM 11548 C CA . GLU B 1 597 ? -16.562 36.281 10.367 1 89.81 597 GLU B CA 1
ATOM 11549 C C . GLU B 1 597 ? -17.75 36.219 9.406 1 89.81 597 GLU B C 1
ATOM 11551 O O . GLU B 1 597 ? -18.859 36.625 9.766 1 89.81 597 GLU B O 1
ATOM 11556 N N . ALA B 1 598 ? -17.453 35.75 8.258 1 81.25 598 ALA B N 1
ATOM 11557 C CA . ALA B 1 598 ? -18.5 35.688 7.246 1 81.25 598 ALA B CA 1
ATOM 11558 C C . ALA B 1 598 ? -19.625 34.75 7.699 1 81.25 598 ALA B C 1
ATOM 11560 O O . ALA B 1 598 ? -20.797 35 7.426 1 81.25 598 ALA B O 1
ATOM 11561 N N . SER B 1 599 ? -19.234 33.719 8.375 1 86.44 599 SER B N 1
ATOM 11562 C CA . SER B 1 599 ? -20.219 32.719 8.828 1 86.44 599 SER B CA 1
ATOM 11563 C C . SER B 1 599 ? -21.078 33.281 9.953 1 86.44 599 SER B C 1
ATOM 11565 O O . SER B 1 599 ? -22.234 32.906 10.102 1 86.44 599 SER B O 1
ATOM 11567 N N . LEU B 1 600 ? -20.625 34.25 10.758 1 88.56 600 LEU B N 1
ATOM 11568 C CA . LEU B 1 600 ? -21.312 34.781 11.93 1 88.56 600 LEU B CA 1
ATOM 11569 C C . LEU B 1 600 ? -22.016 36.094 11.602 1 88.56 600 LEU B C 1
ATOM 11571 O O . LEU B 1 600 ? -23.047 36.406 12.188 1 88.56 600 LEU B O 1
ATOM 11575 N N . LYS B 1 601 ? -21.438 36.844 10.695 1 83.88 601 LYS B N 1
ATOM 11576 C CA . LYS B 1 601 ? -21.891 38.188 10.391 1 83.88 601 LYS B CA 1
ATOM 11577 C C . LYS B 1 601 ? -23.328 38.188 9.883 1 83.88 601 LYS B C 1
ATOM 11579 O O . LYS B 1 601 ? -24.078 39.156 10.094 1 83.88 601 LYS B O 1
ATOM 11584 N N . ARG B 1 602 ? -23.688 37.188 9.344 1 76.12 602 ARG B N 1
ATOM 11585 C CA . ARG B 1 602 ? -25.031 37.062 8.789 1 76.12 602 ARG B CA 1
ATOM 11586 C C . ARG B 1 602 ? -26.078 37.156 9.891 1 76.12 602 ARG B C 1
ATOM 11588 O O . ARG B 1 602 ? -27.234 37.469 9.625 1 76.12 602 ARG B O 1
ATOM 11595 N N . PHE B 1 603 ? -25.781 36.812 11.086 1 82.62 603 PHE B N 1
ATOM 11596 C CA . PHE B 1 603 ? -26.719 36.812 12.203 1 82.62 603 PHE B CA 1
ATOM 11597 C C . PHE B 1 603 ? -26.656 38.125 12.977 1 82.62 603 PHE B C 1
ATOM 11599 O O . PHE B 1 603 ? -27.438 38.344 13.898 1 82.62 603 PHE B O 1
ATOM 11606 N N . TYR B 1 604 ? -25.75 39 12.562 1 84.31 604 TYR B N 1
ATOM 11607 C CA . TYR B 1 604 ? -25.562 40.281 13.234 1 84.31 604 TYR B CA 1
ATOM 11608 C C . TYR B 1 604 ? -26.359 41.375 12.555 1 84.31 604 TYR B C 1
ATOM 11610 O O . TYR B 1 604 ? -26.375 41.469 11.32 1 84.31 604 TYR B O 1
ATOM 11618 N N . HIS B 1 605 ? -27.281 42.031 13.258 1 72.56 605 HIS B N 1
ATOM 11619 C CA . HIS B 1 605 ? -28.062 43.156 12.734 1 72.56 605 HIS B CA 1
ATOM 11620 C C . HIS B 1 605 ? -27.531 44.469 13.242 1 72.56 605 HIS B C 1
ATOM 11622 O O . HIS B 1 605 ? -27.562 44.75 14.445 1 72.56 605 HIS B O 1
ATOM 11628 N N . ALA B 1 606 ? -27.047 45.188 12.203 1 62.97 606 ALA B N 1
ATOM 11629 C CA . ALA B 1 606 ? -26.625 46.562 12.578 1 62.97 606 ALA B CA 1
ATOM 11630 C C . ALA B 1 606 ? -27.812 47.531 12.578 1 62.97 606 ALA B C 1
ATOM 11632 O O . ALA B 1 606 ? -28.781 47.312 11.852 1 62.97 606 ALA B O 1
ATOM 11633 N N . ASP B 1 607 ? -28.469 48.219 13.516 1 51.19 607 ASP B N 1
ATOM 11634 C CA . ASP B 1 607 ? -29.594 49.156 13.688 1 51.19 607 ASP B CA 1
ATOM 11635 C C . ASP B 1 607 ? -29.906 49.875 12.391 1 51.19 607 ASP B C 1
ATOM 11637 O O . ASP B 1 607 ? -30.875 50.625 12.312 1 51.19 607 ASP B O 1
ATOM 11641 N N . ASP B 1 608 ? -29.203 50.062 11.336 1 47.72 608 ASP B N 1
ATOM 11642 C CA . ASP B 1 608 ? -29.469 51.188 10.43 1 47.72 608 ASP B CA 1
ATOM 11643 C C . ASP B 1 608 ? -30.281 50.719 9.211 1 47.72 608 ASP B C 1
ATOM 11645 O O . ASP B 1 608 ? -30.172 49.562 8.789 1 47.72 608 ASP B O 1
ATOM 11649 N N . ASP B 1 609 ? -31.531 51.281 8.672 1 46.34 609 ASP B N 1
ATOM 11650 C CA . ASP B 1 609 ? -32.281 51.344 7.41 1 46.34 609 ASP B CA 1
ATOM 11651 C C . ASP B 1 609 ? -31.359 50.969 6.23 1 46.34 609 ASP B C 1
ATOM 11653 O O . ASP B 1 609 ? -31.844 50.625 5.152 1 46.34 609 ASP B O 1
ATOM 11657 N N . ALA B 1 610 ? -30.203 51.219 6.148 1 50.31 610 ALA B N 1
ATOM 11658 C CA . ALA B 1 610 ? -29.141 51.062 5.172 1 50.31 610 ALA B CA 1
ATOM 11659 C C . ALA B 1 610 ? -28.844 49.562 4.93 1 50.31 610 ALA B C 1
ATOM 11661 O O . ALA B 1 610 ? -28.453 49.188 3.824 1 50.31 610 ALA B O 1
ATOM 11662 N N . SER B 1 611 ? -29.406 48.719 5.621 1 57.59 611 SER B N 1
ATOM 11663 C CA . SER B 1 611 ? -29.094 47.281 5.59 1 57.59 611 SER B CA 1
ATOM 11664 C C . SER B 1 611 ? -29.891 46.562 4.523 1 57.59 611 SER B C 1
ATOM 11666 O O . SER B 1 611 ? -29.375 45.656 3.844 1 57.59 611 SER B O 1
ATOM 11668 N N . ARG B 1 612 ? -31.141 46.969 4.297 1 58.38 612 ARG B N 1
ATOM 11669 C CA . ARG B 1 612 ? -31.984 46.312 3.281 1 58.38 612 ARG B CA 1
ATOM 11670 C C . ARG B 1 612 ? -31.469 46.625 1.88 1 58.38 612 ARG B C 1
ATOM 11672 O O . ARG B 1 612 ? -31.453 45.75 1.013 1 58.38 612 ARG B O 1
ATOM 11679 N N . ARG B 1 613 ? -31.156 47.906 1.663 1 63.44 613 ARG B N 1
ATOM 11680 C CA . ARG B 1 613 ? -30.641 48.281 0.354 1 63.44 613 ARG B CA 1
ATOM 11681 C C . ARG B 1 613 ? -29.328 47.562 0.052 1 63.44 613 ARG B C 1
ATOM 11683 O O . ARG B 1 613 ? -29.109 47.125 -1.076 1 63.44 613 ARG B O 1
ATOM 11690 N N . GLU B 1 614 ? -28.641 47.438 1.041 1 68.88 614 GLU B N 1
ATOM 11691 C CA . GLU B 1 614 ? -27.359 46.781 0.874 1 68.88 614 GLU B CA 1
ATOM 11692 C C . GLU B 1 614 ? -27.531 45.281 0.57 1 68.88 614 GLU B C 1
ATOM 11694 O O . GLU B 1 614 ? -26.797 44.719 -0.253 1 68.88 614 GLU B O 1
ATOM 11699 N N . ARG B 1 615 ? -28.547 44.781 1.063 1 72.44 615 ARG B N 1
ATOM 11700 C CA . ARG B 1 615 ? -28.828 43.375 0.835 1 72.44 615 ARG B CA 1
ATOM 11701 C C . ARG B 1 615 ? -29.375 43.125 -0.567 1 72.44 615 ARG B C 1
ATOM 11703 O O . ARG B 1 615 ? -29.031 42.156 -1.222 1 72.44 615 ARG B O 1
ATOM 11710 N N . GLU B 1 616 ? -30.25 44.062 -0.923 1 73.5 616 GLU B N 1
ATOM 11711 C CA . GLU B 1 616 ? -30.781 43.938 -2.275 1 73.5 616 GLU B CA 1
ATOM 11712 C C . GLU B 1 616 ? -29.672 44.062 -3.32 1 73.5 616 GLU B C 1
ATOM 11714 O O . GLU B 1 616 ? -29.703 43.375 -4.34 1 73.5 616 GLU B O 1
ATOM 11719 N N . GLN B 1 617 ? -28.766 44.906 -2.969 1 77.12 617 GLN B N 1
ATOM 11720 C CA . GLN B 1 617 ? -27.641 45.062 -3.881 1 77.12 617 GLN B CA 1
ATOM 11721 C C . GLN B 1 617 ? -26.766 43.812 -3.906 1 77.12 617 GLN B C 1
ATOM 11723 O O . GLN B 1 617 ? -26.297 43.406 -4.965 1 77.12 617 GLN B O 1
ATOM 11728 N N . ALA B 1 618 ? -26.656 43.281 -2.775 1 78.81 618 ALA B N 1
ATOM 11729 C CA . ALA B 1 618 ? -25.844 42.062 -2.68 1 78.81 618 ALA B CA 1
ATOM 11730 C C . ALA B 1 618 ? -26.5 40.906 -3.443 1 78.81 618 ALA B C 1
ATOM 11732 O O . ALA B 1 618 ? -25.797 40.125 -4.102 1 78.81 618 ALA B O 1
ATOM 11733 N N . LEU B 1 619 ? -27.797 40.812 -3.387 1 82.88 619 LEU B N 1
ATOM 11734 C CA . LEU B 1 619 ? -28.531 39.781 -4.094 1 82.88 619 LEU B CA 1
ATOM 11735 C C . LEU B 1 619 ? -28.391 39.969 -5.605 1 82.88 619 LEU B C 1
ATOM 11737 O O . LEU B 1 619 ? -28.188 38.969 -6.332 1 82.88 619 LEU B O 1
ATOM 11741 N N . ASN B 1 620 ? -28.516 41.156 -6 1 81.25 620 ASN B N 1
ATOM 11742 C CA . ASN B 1 620 ? -28.375 41.438 -7.422 1 81.25 620 ASN B CA 1
ATOM 11743 C C . ASN B 1 620 ? -26.969 41.156 -7.926 1 81.25 620 ASN B C 1
ATOM 11745 O O . ASN B 1 620 ? -26.781 40.688 -9.039 1 81.25 620 ASN B O 1
ATOM 11749 N N . ALA B 1 621 ? -26.062 41.5 -7.062 1 83.94 621 ALA B N 1
ATOM 11750 C CA . ALA B 1 621 ? -24.672 41.219 -7.43 1 83.94 621 ALA B CA 1
ATOM 11751 C C . ALA B 1 621 ? -24.422 39.75 -7.605 1 83.94 621 ALA B C 1
ATOM 11753 O O . ALA B 1 621 ? -23.719 39.312 -8.523 1 83.94 621 ALA B O 1
ATOM 11754 N N . THR B 1 622 ? -25 39 -6.754 1 87.38 622 THR B N 1
ATOM 11755 C CA . THR B 1 622 ? -24.875 37.531 -6.836 1 87.38 622 THR B CA 1
ATOM 11756 C C . THR B 1 622 ? -25.516 37 -8.109 1 87.38 622 THR B C 1
ATOM 11758 O O . THR B 1 622 ? -24.984 36.125 -8.766 1 87.38 622 THR B O 1
ATOM 11761 N N . ARG B 1 623 ? -26.625 37.562 -8.477 1 86.31 623 ARG B N 1
ATOM 11762 C CA . ARG B 1 623 ? -27.344 37.156 -9.688 1 86.31 623 ARG B CA 1
ATOM 11763 C C . ARG B 1 623 ? -26.531 37.469 -10.938 1 86.31 623 ARG B C 1
ATOM 11765 O O . ARG B 1 623 ? -26.484 36.656 -11.875 1 86.31 623 ARG B O 1
ATOM 11772 N N . VAL B 1 624 ? -25.922 38.531 -10.836 1 86.06 624 VAL B N 1
ATOM 11773 C CA . VAL B 1 624 ? -25.109 38.938 -11.977 1 86.06 624 VAL B CA 1
ATOM 11774 C C . VAL B 1 624 ? -23.906 38 -12.117 1 86.06 624 VAL B C 1
ATOM 11776 O O . VAL B 1 624 ? -23.578 37.594 -13.227 1 86.06 624 VAL B O 1
ATOM 11779 N N . ARG B 1 625 ? -23.328 37.719 -11.023 1 86.94 625 ARG B N 1
ATOM 11780 C CA . ARG B 1 625 ? -22.172 36.844 -11.039 1 86.94 625 ARG B CA 1
ATOM 11781 C C . ARG B 1 625 ? -22.562 35.469 -11.547 1 86.94 625 ARG B C 1
ATOM 11783 O O . ARG B 1 625 ? -21.797 34.844 -12.289 1 86.94 625 ARG B O 1
ATOM 11790 N N . LEU B 1 626 ? -23.688 35.031 -11.109 1 88.69 626 LEU B N 1
ATOM 11791 C CA . LEU B 1 626 ? -24.188 33.75 -11.562 1 88.69 626 LEU B CA 1
ATOM 11792 C C . LEU B 1 626 ? -24.422 33.75 -13.07 1 88.69 626 LEU B C 1
ATOM 11794 O O . LEU B 1 626 ? -24.078 32.781 -13.766 1 88.69 626 LEU B O 1
ATOM 11798 N N . ASN B 1 627 ? -25 34.781 -13.555 1 87.5 627 ASN B N 1
ATOM 11799 C CA . ASN B 1 627 ? -25.266 34.906 -14.984 1 87.5 627 ASN B CA 1
ATOM 11800 C C . ASN B 1 627 ? -23.984 34.938 -15.789 1 87.5 627 ASN B C 1
ATOM 11802 O O . ASN B 1 627 ? -23.891 34.312 -16.859 1 87.5 627 ASN B O 1
ATOM 11806 N N . GLN B 1 628 ? -23.047 35.562 -15.234 1 85.94 628 GLN B N 1
ATOM 11807 C CA . GLN B 1 628 ? -21.75 35.625 -15.914 1 85.94 628 GLN B CA 1
ATOM 11808 C C . GLN B 1 628 ? -21.094 34.281 -16 1 85.94 628 GLN B C 1
ATOM 11810 O O . GLN B 1 628 ? -20.453 33.938 -17 1 85.94 628 GLN B O 1
ATOM 11815 N N . ALA B 1 629 ? -21.281 33.562 -14.977 1 87 629 ALA B N 1
ATOM 11816 C CA . ALA B 1 629 ? -20.641 32.25 -14.898 1 87 629 ALA B CA 1
ATOM 11817 C C . ALA B 1 629 ? -21.359 31.25 -15.781 1 87 629 ALA B C 1
ATOM 11819 O O . ALA B 1 629 ? -20.719 30.375 -16.391 1 87 629 ALA B O 1
ATOM 11820 N N . MET B 1 630 ? -22.703 31.422 -15.977 1 88.56 630 MET B N 1
ATOM 11821 C CA . MET B 1 630 ? -23.5 30.406 -16.641 1 88.56 630 MET B CA 1
ATOM 11822 C C . MET B 1 630 ? -23.688 30.719 -18.125 1 88.56 630 MET B C 1
ATOM 11824 O O . MET B 1 630 ? -23.859 29.828 -18.938 1 88.56 630 MET B O 1
ATOM 11828 N N . LYS B 1 631 ? -23.516 31.906 -18.438 1 84.38 631 LYS B N 1
ATOM 11829 C CA . LYS B 1 631 ? -23.812 32.375 -19.781 1 84.38 631 LYS B CA 1
ATOM 11830 C C . LYS B 1 631 ? -22.859 31.766 -20.797 1 84.38 631 LYS B C 1
ATOM 11832 O O . LYS B 1 631 ? -23.281 31.344 -21.875 1 84.38 631 LYS B O 1
ATOM 11837 N N . PRO B 1 632 ? -21.609 31.625 -20.453 1 77.06 632 PRO B N 1
ATOM 11838 C CA . PRO B 1 632 ? -20.672 31.109 -21.438 1 77.06 632 PRO B CA 1
ATOM 11839 C C . PRO B 1 632 ? -21.016 29.688 -21.891 1 77.06 632 PRO B C 1
ATOM 11841 O O . PRO B 1 632 ? -20.656 29.266 -22.984 1 77.06 632 PRO B O 1
ATOM 11844 N N . THR B 1 633 ? -21.672 28.922 -21.125 1 80.31 633 THR B N 1
ATOM 11845 C CA . THR B 1 633 ? -22 27.547 -21.469 1 80.31 633 THR B CA 1
ATOM 11846 C C . THR B 1 633 ? -23.484 27.422 -21.859 1 80.31 633 THR B C 1
ATOM 11848 O O . THR B 1 633 ? -24.062 26.344 -21.75 1 80.31 633 THR B O 1
ATOM 11851 N N . ASP B 1 634 ? -24.078 28.484 -22.25 1 78.81 634 ASP B N 1
ATOM 11852 C CA . ASP B 1 634 ? -25.5 28.531 -22.609 1 78.81 634 ASP B CA 1
ATOM 11853 C C . ASP B 1 634 ? -26.359 27.953 -21.484 1 78.81 634 ASP B C 1
ATOM 11855 O O . ASP B 1 634 ? -27.297 27.188 -21.75 1 78.81 634 ASP B O 1
ATOM 11859 N N . TYR B 1 635 ? -25.938 28.078 -20.25 1 83.75 635 TYR B N 1
ATOM 11860 C CA . TYR B 1 635 ? -26.656 27.812 -19 1 83.75 635 TYR B CA 1
ATOM 11861 C C . TYR B 1 635 ? -26.75 26.312 -18.75 1 83.75 635 TYR B C 1
ATOM 11863 O O . TYR B 1 635 ? -27.578 25.875 -17.938 1 83.75 635 TYR B O 1
ATOM 11871 N N . THR B 1 636 ? -25.875 25.594 -19.375 1 79.88 636 THR B N 1
ATOM 11872 C CA . THR B 1 636 ? -25.859 24.156 -19.109 1 79.88 636 THR B CA 1
ATOM 11873 C C . THR B 1 636 ? -25.281 23.859 -17.734 1 79.88 636 THR B C 1
ATOM 11875 O O . THR B 1 636 ? -25.688 22.891 -17.078 1 79.88 636 THR B O 1
ATOM 11878 N N . LEU B 1 637 ? -24.375 24.703 -17.281 1 83.81 637 LEU B N 1
ATOM 11879 C CA . LEU B 1 637 ? -23.719 24.516 -15.992 1 83.81 637 LEU B CA 1
ATOM 11880 C C . LEU B 1 637 ? -24.719 24.75 -14.852 1 83.81 637 LEU B C 1
ATOM 11882 O O . LEU B 1 637 ? -24.484 24.312 -13.727 1 83.81 637 LEU B O 1
ATOM 11886 N N . PHE B 1 638 ? -25.859 25.375 -15.273 1 88.56 638 PHE B N 1
ATOM 11887 C CA . PHE B 1 638 ? -26.875 25.641 -14.266 1 88.56 638 PHE B CA 1
ATOM 11888 C C . PHE B 1 638 ? -27.484 24.328 -13.766 1 88.56 638 PHE B C 1
ATOM 11890 O O . PHE B 1 638 ? -27.75 24.172 -12.57 1 88.56 638 PHE B O 1
ATOM 11897 N N . GLY B 1 639 ? -27.656 23.469 -14.641 1 84.5 639 GLY B N 1
ATOM 11898 C CA . GLY B 1 639 ? -28.141 22.156 -14.242 1 84.5 639 GLY B CA 1
ATOM 11899 C C . GLY B 1 639 ? -27.219 21.438 -13.289 1 84.5 639 GLY B C 1
ATOM 11900 O O . GLY B 1 639 ? -27.672 20.812 -12.328 1 84.5 639 GLY B O 1
ATOM 11901 N N . HIS B 1 640 ? -26.016 21.641 -13.547 1 85 640 HIS B N 1
ATOM 11902 C CA . HIS B 1 640 ? -25.016 21.031 -12.68 1 85 640 HIS B CA 1
ATOM 11903 C C . HIS B 1 640 ? -25.031 21.672 -11.289 1 85 640 HIS B C 1
ATOM 11905 O O . HIS B 1 640 ? -24.875 20.969 -10.281 1 85 640 HIS B O 1
ATOM 11911 N N . LEU B 1 641 ? -25.203 22.953 -11.312 1 89.38 641 LEU B N 1
ATOM 11912 C CA . LEU B 1 641 ? -25.297 23.656 -10.031 1 89.38 641 LEU B CA 1
ATOM 11913 C C . LEU B 1 641 ? -26.5 23.172 -9.234 1 89.38 641 LEU B C 1
ATOM 11915 O O . LEU B 1 641 ? -26.391 22.875 -8.047 1 89.38 641 LEU B O 1
ATOM 11919 N N . LEU B 1 642 ? -27.625 22.984 -9.914 1 89.75 642 LEU B N 1
ATOM 11920 C CA . LEU B 1 642 ? -28.844 22.547 -9.242 1 89.75 642 LEU B CA 1
ATOM 11921 C C . LEU B 1 642 ? -28.703 21.141 -8.695 1 89.75 642 LEU B C 1
ATOM 11923 O O . LEU B 1 642 ? -29.156 20.844 -7.59 1 89.75 642 LEU B O 1
ATOM 11927 N N . GLU B 1 643 ? -28.016 20.391 -9.43 1 85.56 643 GLU B N 1
ATOM 11928 C CA . GLU B 1 643 ? -27.797 19.016 -9 1 85.56 643 GLU B CA 1
ATOM 11929 C C . GLU B 1 643 ? -26.953 18.953 -7.727 1 85.56 643 GLU B C 1
ATOM 11931 O O . GLU B 1 643 ? -27.219 18.141 -6.836 1 85.56 643 GLU B O 1
ATOM 11936 N N . ARG B 1 644 ? -26.047 19.859 -7.695 1 85.5 644 ARG B N 1
ATOM 11937 C CA . ARG B 1 644 ? -25.156 19.891 -6.547 1 85.5 644 ARG B CA 1
ATOM 11938 C C . ARG B 1 644 ? -25.844 20.453 -5.316 1 85.5 644 ARG B C 1
ATOM 11940 O O . ARG B 1 644 ? -25.422 20.234 -4.188 1 85.5 644 ARG B O 1
ATOM 11947 N N . LEU B 1 645 ? -26.938 21.188 -5.609 1 90.38 645 LEU B N 1
ATOM 11948 C CA . LEU B 1 645 ? -27.688 21.781 -4.512 1 90.38 645 LEU B CA 1
ATOM 11949 C C . LEU B 1 645 ? -28.734 20.797 -3.982 1 90.38 645 LEU B C 1
ATOM 11951 O O . LEU B 1 645 ? -29.359 21.047 -2.943 1 90.38 645 LEU B O 1
ATOM 11955 N N . GLN B 1 646 ? -28.906 19.672 -4.617 1 87.94 646 GLN B N 1
ATOM 11956 C CA . GLN B 1 646 ? -29.953 18.719 -4.266 1 87.94 646 GLN B CA 1
ATOM 11957 C C . GLN B 1 646 ? -29.422 17.641 -3.33 1 87.94 646 GLN B C 1
ATOM 11959 O O . GLN B 1 646 ? -28.219 17.531 -3.115 1 87.94 646 GLN B O 1
ATOM 11964 N N . VAL B 1 647 ? -30.422 16.938 -2.656 1 86.44 647 VAL B N 1
ATOM 11965 C CA . VAL B 1 647 ? -30.078 15.82 -1.777 1 86.44 647 VAL B CA 1
ATOM 11966 C C . VAL B 1 647 ? -30.156 14.508 -2.549 1 86.44 647 VAL B C 1
ATOM 11968 O O . VAL B 1 647 ? -31.062 14.312 -3.355 1 86.44 647 VAL B O 1
ATOM 11971 N N . ARG B 1 648 ? -29.266 13.664 -2.232 1 77.81 648 ARG B N 1
ATOM 11972 C CA . ARG B 1 648 ? -29.234 12.359 -2.898 1 77.81 648 ARG B CA 1
ATOM 11973 C C . ARG B 1 648 ? -30.109 11.352 -2.164 1 77.81 648 ARG B C 1
ATOM 11975 O O . ARG B 1 648 ? -30.172 11.352 -0.933 1 77.81 648 ARG B O 1
ATOM 11982 N N . GLU B 1 649 ? -30.578 10.531 -2.986 1 75.25 649 GLU B N 1
ATOM 11983 C CA . GLU B 1 649 ? -31.469 9.523 -2.434 1 75.25 649 GLU B CA 1
ATOM 11984 C C . GLU B 1 649 ? -30.734 8.602 -1.464 1 75.25 649 GLU B C 1
ATOM 11986 O O . GLU B 1 649 ? -31.25 8.297 -0.382 1 75.25 649 GLU B O 1
ATOM 11991 N N . ALA B 1 650 ? -29.656 8.195 -1.864 1 70 650 ALA B N 1
ATOM 11992 C CA . ALA B 1 650 ? -28.891 7.258 -1.048 1 70 650 ALA B CA 1
ATOM 11993 C C . ALA B 1 650 ? -28.594 7.844 0.328 1 70 650 ALA B C 1
ATOM 11995 O O . ALA B 1 650 ? -28.672 7.141 1.34 1 70 650 ALA B O 1
ATOM 11996 N N . THR B 1 651 ? -28.328 9.125 0.32 1 76.56 651 THR B N 1
ATOM 11997 C CA . THR B 1 651 ? -28.016 9.812 1.571 1 76.56 651 THR B CA 1
ATOM 11998 C C . THR B 1 651 ? -29.266 9.93 2.441 1 76.56 651 THR B C 1
ATOM 12000 O O . THR B 1 651 ? -29.219 9.68 3.646 1 76.56 651 THR B O 1
ATOM 12003 N N . ALA B 1 652 ? -30.359 10.32 1.835 1 80.44 652 ALA B N 1
ATOM 12004 C CA . ALA B 1 652 ? -31.609 10.438 2.57 1 80.44 652 ALA B CA 1
ATOM 12005 C C . ALA B 1 652 ? -32.031 9.094 3.154 1 80.44 652 ALA B C 1
ATOM 12007 O O . ALA B 1 652 ? -32.531 9.031 4.277 1 80.44 652 ALA B O 1
ATOM 12008 N N . ARG B 1 653 ? -31.703 8.133 2.391 1 75.81 653 ARG B N 1
ATOM 12009 C CA . ARG B 1 653 ? -32.062 6.789 2.84 1 75.81 653 ARG B CA 1
ATOM 12010 C C . ARG B 1 653 ? -31.219 6.383 4.055 1 75.81 653 ARG B C 1
ATOM 12012 O O . ARG B 1 653 ? -31.75 5.852 5.027 1 75.81 653 ARG B O 1
ATOM 12019 N N . GLU B 1 654 ? -30 6.652 3.943 1 69.06 654 GLU B N 1
ATOM 12020 C CA . GLU B 1 654 ? -29.109 6.348 5.059 1 69.06 654 GLU B CA 1
ATOM 12021 C C . GLU B 1 654 ? -29.531 7.105 6.316 1 69.06 654 GLU B C 1
ATOM 12023 O O . GLU B 1 654 ? -29.516 6.547 7.414 1 69.06 654 GLU B O 1
ATOM 12028 N N . ILE B 1 655 ? -29.891 8.32 6.168 1 76.44 655 ILE B N 1
ATOM 12029 C CA . ILE B 1 655 ? -30.297 9.156 7.285 1 76.44 655 ILE B CA 1
ATOM 12030 C C . ILE B 1 655 ? -31.594 8.602 7.898 1 76.44 655 ILE B C 1
ATOM 12032 O O . ILE B 1 655 ? -31.734 8.57 9.117 1 76.44 655 ILE B O 1
ATOM 12036 N N . PHE B 1 656 ? -32.375 8.18 7.035 1 73.56 656 PHE B N 1
ATOM 12037 C CA . PHE B 1 656 ? -33.625 7.637 7.531 1 73.56 656 PHE B CA 1
ATOM 12038 C C . PHE B 1 656 ? -33.406 6.375 8.352 1 73.56 656 PHE B C 1
ATOM 12040 O O . PHE B 1 656 ? -33.969 6.215 9.438 1 73.56 656 PHE B O 1
ATOM 12047 N N . LEU B 1 657 ? -32.562 5.605 7.789 1 63.69 657 LEU B N 1
ATOM 12048 C CA . LEU B 1 657 ? -32.281 4.348 8.469 1 63.69 657 LEU B CA 1
ATOM 12049 C C . LEU B 1 657 ? -31.594 4.609 9.812 1 63.69 657 LEU B C 1
ATOM 12051 O O . LEU B 1 657 ? -31.875 3.922 10.797 1 63.69 657 LEU B O 1
ATOM 12055 N N . ASN B 1 658 ? -30.875 5.652 9.812 1 62.22 658 ASN B N 1
ATOM 12056 C CA . ASN B 1 658 ? -30.219 6.051 11.055 1 62.22 658 ASN B CA 1
ATOM 12057 C C . ASN B 1 658 ? -31.203 6.602 12.07 1 62.22 658 ASN B C 1
ATOM 12059 O O . ASN B 1 658 ? -31.125 6.285 13.258 1 62.22 658 ASN B O 1
ATOM 12063 N N . ALA B 1 659 ? -32.062 7.387 11.555 1 63.47 659 ALA B N 1
ATOM 12064 C CA . ALA B 1 659 ? -33.094 7.969 12.422 1 63.47 659 ALA B CA 1
ATOM 12065 C C . ALA B 1 659 ? -34 6.891 12.969 1 63.47 659 ALA B C 1
ATOM 12067 O O . ALA B 1 659 ? -34.438 6.961 14.117 1 63.47 659 ALA B O 1
ATOM 12068 N N . ALA B 1 660 ? -34.188 5.984 12.133 1 58.59 660 ALA B N 1
ATOM 12069 C CA . ALA B 1 660 ? -35.094 4.895 12.508 1 58.59 660 ALA B CA 1
ATOM 12070 C C . ALA B 1 660 ? -34.438 4.02 13.586 1 58.59 660 ALA B C 1
ATOM 12072 O O . ALA B 1 660 ? -35.156 3.445 14.422 1 58.59 660 ALA B O 1
ATOM 12073 N N . ALA B 1 661 ? -33.25 4.023 13.539 1 51.09 661 ALA B N 1
ATOM 12074 C CA . ALA B 1 661 ? -32.5 3.172 14.469 1 51.09 661 ALA B CA 1
ATOM 12075 C C . ALA B 1 661 ? -32.312 3.865 15.82 1 51.09 661 ALA B C 1
ATOM 12077 O O . ALA B 1 661 ? -31.922 3.232 16.797 1 51.09 661 ALA B O 1
ATOM 12078 N N . LEU B 1 662 ? -32.625 5.23 15.961 1 50.72 662 LEU B N 1
ATOM 12079 C CA . LEU B 1 662 ? -32.438 5.996 17.188 1 50.72 662 LEU B CA 1
ATOM 12080 C C . LEU B 1 662 ? -33.5 5.625 18.234 1 50.72 662 LEU B C 1
ATOM 12082 O O . LEU B 1 662 ? -34.688 5.453 17.891 1 50.72 662 LEU B O 1
ATOM 12086 N N . LYS B 1 663 ? -33.125 5.266 19.484 1 42.53 663 LYS B N 1
ATOM 12087 C CA . LYS B 1 663 ? -34.094 5.078 20.594 1 42.53 663 LYS B CA 1
ATOM 12088 C C . LYS B 1 663 ? -34.719 6.406 21 1 42.53 663 LYS B C 1
ATOM 12090 O O . LYS B 1 663 ? -34 7.309 21.469 1 42.53 663 LYS B O 1
ATOM 12095 N N . LEU B 1 664 ? -35.75 6.805 20.703 1 40.88 664 LEU B N 1
ATOM 12096 C CA . LEU B 1 664 ? -36.438 8.078 20.891 1 40.88 664 LEU B CA 1
ATOM 12097 C C . LEU B 1 664 ? -36.656 8.367 22.375 1 40.88 664 LEU B C 1
ATOM 12099 O O . LEU B 1 664 ? -37.062 9.477 22.75 1 40.88 664 LEU B O 1
ATOM 12103 N N . ASP B 1 665 ? -36.781 7.457 23.344 1 39.59 665 ASP B N 1
ATOM 12104 C CA . ASP B 1 665 ? -37.031 7.852 24.734 1 39.59 665 ASP B CA 1
ATOM 12105 C C . ASP B 1 665 ? -36.031 8.898 25.188 1 39.59 665 ASP B C 1
ATOM 12107 O O . ASP B 1 665 ? -36.312 9.695 26.094 1 39.59 665 ASP B O 1
ATOM 12111 N N . ARG B 1 666 ? -34.812 8.727 24.859 1 36.22 666 ARG B N 1
ATOM 12112 C CA . ARG B 1 666 ? -33.719 9.516 25.406 1 36.22 666 ARG B CA 1
ATOM 12113 C C . ARG B 1 666 ? -33.656 10.898 24.766 1 36.22 666 ARG B C 1
ATOM 12115 O O . ARG B 1 666 ? -32.75 11.695 25.062 1 36.22 666 ARG B O 1
ATOM 12122 N N . LEU B 1 667 ? -34.312 11.055 23.797 1 33.56 667 LEU B N 1
ATOM 12123 C CA . LEU B 1 667 ? -34.281 12.414 23.266 1 33.56 667 LEU B CA 1
ATOM 12124 C C . LEU B 1 667 ? -35.094 13.367 24.141 1 33.56 667 LEU B C 1
ATOM 12126 O O . LEU B 1 667 ? -35.312 14.516 23.75 1 33.56 667 LEU B O 1
ATOM 12130 N N . ALA B 1 668 ? -35.812 12.805 25.109 1 33.81 668 ALA B N 1
ATOM 12131 C CA . ALA B 1 668 ? -36.406 13.781 26.031 1 33.81 668 ALA B CA 1
ATOM 12132 C C . ALA B 1 668 ? -35.344 14.578 26.75 1 33.81 668 ALA B C 1
ATOM 12134 O O . ALA B 1 668 ? -34.375 14.008 27.297 1 33.81 668 ALA B O 1
ATOM 12135 N N . PRO B 1 669 ? -35.156 15.797 26.562 1 29.06 669 PRO B N 1
ATOM 12136 C CA . PRO B 1 669 ? -34.188 16.578 27.359 1 29.06 669 PRO B CA 1
ATOM 12137 C C . PRO B 1 669 ? -34.281 16.234 28.859 1 29.06 669 PRO B C 1
ATOM 12139 O O . PRO B 1 669 ? -35.344 15.945 29.375 1 29.06 669 PRO B O 1
ATOM 12142 N N . ALA B 1 670 ? -33.281 15.633 29.469 1 30.5 670 ALA B N 1
ATOM 12143 C CA . ALA B 1 670 ? -33.312 15.547 30.922 1 30.5 670 ALA B CA 1
ATOM 12144 C C . ALA B 1 670 ? -34 16.766 31.531 1 30.5 670 ALA B C 1
ATOM 12146 O O . ALA B 1 670 ? -33.844 17.891 31.062 1 30.5 670 ALA B O 1
ATOM 12147 N N . PRO B 1 671 ? -35.031 16.625 32.219 1 28.77 671 PRO B N 1
ATOM 12148 C CA . PRO B 1 671 ? -35.5 17.812 32.938 1 28.77 671 PRO B CA 1
ATOM 12149 C C . PRO B 1 671 ? -34.406 18.594 33.594 1 28.77 671 PRO B C 1
ATOM 12151 O O . PRO B 1 671 ? -33.469 18 34.188 1 28.77 671 PRO B O 1
ATOM 12154 N N . ALA B 1 672 ? -34.031 19.703 33.125 1 29.22 672 ALA B N 1
ATOM 12155 C CA . ALA B 1 672 ? -33.156 20.594 33.875 1 29.22 672 ALA B CA 1
ATOM 12156 C C . ALA B 1 672 ? -33.5 20.594 35.344 1 29.22 672 ALA B C 1
ATOM 12158 O O . ALA B 1 672 ? -34.625 20.938 35.719 1 29.22 672 ALA B O 1
ATOM 12159 N N . GLU B 1 673 ? -33.125 19.578 36.156 1 29.75 673 GLU B N 1
ATOM 12160 C CA . GLU B 1 673 ? -33.281 19.812 37.594 1 29.75 673 GLU B CA 1
ATOM 12161 C C . GLU B 1 673 ? -32.812 21.219 37.938 1 29.75 673 GLU B C 1
ATOM 12163 O O . GLU B 1 673 ? -31.656 21.578 37.75 1 29.75 673 GLU B O 1
ATOM 12168 N N . VAL B 1 674 ? -33.688 22.188 37.812 1 30.08 674 VAL B N 1
ATOM 12169 C CA . VAL B 1 674 ? -33.5 23.516 38.406 1 30.08 674 VAL B CA 1
ATOM 12170 C C . VAL B 1 674 ? -32.938 23.375 39.812 1 30.08 674 VAL B C 1
ATOM 12172 O O . VAL B 1 674 ? -33.5 22.656 40.656 1 30.08 674 VAL B O 1
ATOM 12175 N N . PRO B 1 675 ? -31.625 23.484 40 1 31.39 675 PRO B N 1
ATOM 12176 C CA . PRO B 1 675 ? -31.156 23.5 41.375 1 31.39 675 PRO B CA 1
ATOM 12177 C C . PRO B 1 675 ? -32.094 24.266 42.312 1 31.39 675 PRO B C 1
ATOM 12179 O O . PRO B 1 675 ? -32.781 25.188 41.875 1 31.39 675 PRO B O 1
ATOM 12182 N N . PRO B 1 676 ? -32.594 23.625 43.312 1 33.44 676 PRO B N 1
ATOM 12183 C CA . PRO B 1 676 ? -33.5 24.359 44.188 1 33.44 676 PRO B CA 1
ATOM 12184 C C . PRO B 1 676 ? -33.031 25.781 44.5 1 33.44 676 PRO B C 1
ATOM 12186 O O . PRO B 1 676 ? -31.812 26.047 44.438 1 33.44 676 PRO B O 1
ATOM 12189 N N . PRO B 1 677 ? -33.844 26.719 44.312 1 30.3 677 PRO B N 1
ATOM 12190 C CA . PRO B 1 677 ? -33.5 28.109 44.594 1 30.3 677 PRO B CA 1
ATOM 12191 C C . PRO B 1 677 ? -32.719 28.281 45.875 1 30.3 677 PRO B C 1
ATOM 12193 O O . PRO B 1 677 ? -33 27.578 46.875 1 30.3 677 PRO B O 1
ATOM 12196 N N . VAL B 1 678 ? -31.422 28.453 45.906 1 33.09 678 VAL B N 1
ATOM 12197 C CA . VAL B 1 678 ? -30.703 28.828 47.125 1 33.09 678 VAL B CA 1
ATOM 12198 C C . VAL B 1 678 ? -31.5 29.859 47.906 1 33.09 678 VAL B C 1
ATOM 12200 O O . VAL B 1 678 ? -32 30.828 47.344 1 33.09 678 VAL B O 1
ATOM 12203 N N . PRO B 1 679 ? -32.094 29.469 49.094 1 33.66 679 PRO B N 1
ATOM 12204 C CA . PRO B 1 679 ? -32.844 30.391 49.938 1 33.66 679 PRO B CA 1
ATOM 12205 C C . PRO B 1 679 ? -32.094 31.719 50.125 1 33.66 679 PRO B C 1
ATOM 12207 O O . PRO B 1 679 ? -30.938 31.734 50.531 1 33.66 679 PRO B O 1
ATOM 12210 N N . ASP B 1 680 ? -32.25 32.688 49.219 1 29.8 680 ASP B N 1
ATOM 12211 C CA . ASP B 1 680 ? -31.797 34.031 49.562 1 29.8 680 ASP B CA 1
ATOM 12212 C C . ASP B 1 680 ? -32.344 34.469 50.906 1 29.8 680 ASP B C 1
ATOM 12214 O O . ASP B 1 680 ? -33.562 34.594 51.094 1 29.8 680 ASP B O 1
ATOM 12218 N N . ASP B 1 681 ? -31.797 34.156 52.156 1 31.16 681 ASP B N 1
ATOM 12219 C CA . ASP B 1 681 ? -32.094 34.656 53.5 1 31.16 681 ASP B CA 1
ATOM 12220 C C . ASP B 1 681 ? -32.125 36.156 53.562 1 31.16 681 ASP B C 1
ATOM 12222 O O . ASP B 1 681 ? -31.969 36.75 54.625 1 31.16 681 ASP B O 1
ATOM 12226 N N . ASP B 1 682 ? -32.062 36.906 52.469 1 29.47 682 ASP B N 1
ATOM 12227 C CA . ASP B 1 682 ? -32.125 38.312 52.844 1 29.47 682 ASP B CA 1
ATOM 12228 C C . ASP B 1 682 ? -33.5 38.656 53.406 1 29.47 682 ASP B C 1
ATOM 12230 O O . ASP B 1 682 ? -34.5 38.469 52.75 1 29.47 682 ASP B O 1
ATOM 12234 N N . PRO B 1 683 ? -33.656 38.781 54.812 1 33.81 683 PRO B N 1
ATOM 12235 C CA . PRO B 1 683 ? -34.875 39.062 55.594 1 33.81 683 PRO B CA 1
ATOM 12236 C C . PRO B 1 683 ? -35.781 40.094 54.906 1 33.81 683 PRO B C 1
ATOM 12238 O O . PRO B 1 683 ? -37 39.969 54.938 1 33.81 683 PRO B O 1
ATOM 12241 N N . TRP B 1 684 ? -35.375 41.375 55 1 31.56 684 TRP B N 1
ATOM 12242 C CA . TRP B 1 684 ? -36.219 42.562 54.969 1 31.56 684 TRP B CA 1
ATOM 12243 C C . TRP B 1 684 ? -36.719 42.844 53.531 1 31.56 684 TRP B C 1
ATOM 12245 O O . TRP B 1 684 ? -37.438 43.812 53.312 1 31.56 684 TRP B O 1
ATOM 12255 N N . GLY B 1 685 ? -35.844 42.562 52.531 1 29.56 685 GLY B N 1
ATOM 12256 C CA . GLY B 1 685 ? -36.094 43.344 51.344 1 29.56 685 GLY B CA 1
ATOM 12257 C C . GLY B 1 685 ? -37.406 42.969 50.688 1 29.56 685 GLY B C 1
ATOM 12258 O O . GLY B 1 685 ? -37.969 41.906 50.906 1 29.56 685 GLY B O 1
ATOM 12259 N N . ALA 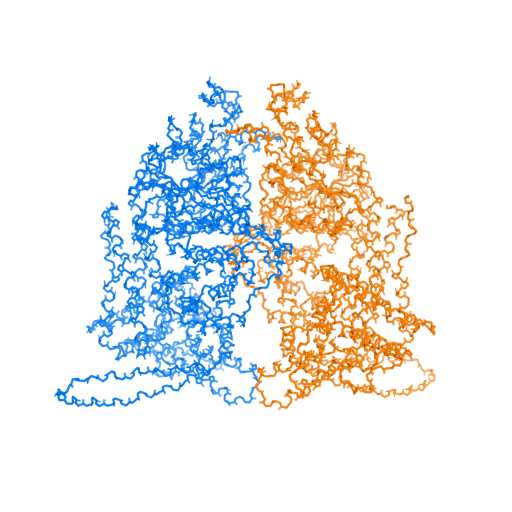B 1 686 ? -38.312 44 50.438 1 33.28 686 ALA B N 1
ATOM 12260 C CA . ALA B 1 686 ? -39.688 43.938 49.969 1 33.28 686 ALA B CA 1
ATOM 12261 C C . ALA B 1 686 ? -39.906 42.875 48.938 1 33.28 686 ALA B C 1
ATOM 12263 O O . ALA B 1 686 ? -39 42.562 48.156 1 33.28 686 ALA B O 1
ATOM 12264 N N . PRO B 1 687 ? -40.906 42.031 49.125 1 30.45 687 PRO B N 1
ATOM 12265 C CA . PRO B 1 687 ? -41.188 40.844 48.312 1 30.45 687 PRO B CA 1
ATOM 12266 C C . PRO B 1 687 ? -41.25 41.188 46.812 1 30.45 687 PRO B C 1
ATOM 12268 O O . PRO B 1 687 ? -42.062 42 46.406 1 30.45 687 PRO B O 1
ATOM 12271 N N . ALA B 1 688 ? -40.188 41.531 46.156 1 29.45 688 ALA B N 1
ATOM 12272 C CA . ALA B 1 688 ? -40.375 42.031 44.812 1 29.45 688 ALA B CA 1
ATOM 12273 C C . ALA B 1 688 ? -41.438 41.188 44.062 1 29.45 688 ALA B C 1
ATOM 12275 O O . ALA B 1 688 ? -41.562 40 44.281 1 29.45 688 ALA B O 1
ATOM 12276 N N . ALA B 1 689 ? -42.5 41.781 43.594 1 28.89 689 ALA B N 1
ATOM 12277 C CA . ALA B 1 689 ? -43.625 41.25 42.875 1 28.89 689 ALA B CA 1
ATOM 12278 C C . ALA B 1 689 ? -43.188 40.125 41.906 1 28.89 689 ALA B C 1
ATOM 12280 O O . ALA B 1 689 ? -42.156 40.25 41.281 1 28.89 689 ALA B O 1
ATOM 12281 N N . ALA B 1 690 ? -43.688 39 42.094 1 30.44 690 ALA B N 1
ATOM 12282 C CA . ALA B 1 690 ? -43.438 37.781 41.344 1 30.44 690 ALA B CA 1
ATOM 12283 C C . ALA B 1 690 ? -43.531 38 39.844 1 30.44 690 ALA B C 1
ATOM 12285 O O . ALA B 1 690 ? -44.531 38.531 39.344 1 30.44 690 ALA B O 1
ATOM 12286 N N . PRO B 1 691 ? -42.438 38.469 39.188 1 26.88 691 PRO B N 1
ATOM 12287 C CA . PRO B 1 691 ? -42.688 38.812 37.781 1 26.88 691 PRO B CA 1
ATOM 12288 C C . PRO B 1 691 ? -43.656 37.875 37.125 1 26.88 691 PRO B C 1
ATOM 12290 O O . PRO B 1 691 ? -43.812 36.719 37.531 1 26.88 691 PRO B O 1
ATOM 12293 N N . ALA B 1 692 ? -44.812 38.375 36.5 1 29.78 692 ALA B N 1
ATOM 12294 C CA . ALA B 1 692 ? -45.812 37.625 35.75 1 29.78 692 ALA B CA 1
ATOM 12295 C C . ALA B 1 692 ? -45.219 36.438 35 1 29.78 692 ALA B C 1
ATOM 12297 O O . ALA B 1 692 ? -44.125 36.531 34.469 1 29.78 692 ALA B O 1
ATOM 12298 N N . GLU B 1 693 ? -45.5 35.25 35.438 1 28.59 693 GLU B N 1
ATOM 12299 C CA . GLU B 1 693 ? -45.156 33.938 34.938 1 28.59 693 GLU B CA 1
ATOM 12300 C C . GLU B 1 693 ? -45.281 33.875 33.406 1 28.59 693 GLU B C 1
ATOM 12302 O O . GLU B 1 693 ? -46.375 34.094 32.875 1 28.59 693 GLU B O 1
ATOM 12307 N N . ALA B 1 694 ? -44.375 34.438 32.656 1 30.41 694 ALA B N 1
ATOM 12308 C CA . ALA B 1 694 ? -44.531 34.25 31.219 1 30.41 694 ALA B CA 1
ATOM 12309 C C . ALA B 1 694 ? -45.031 32.875 30.875 1 30.41 694 ALA B C 1
ATOM 12311 O O . ALA B 1 694 ? -44.75 31.891 31.562 1 30.41 694 ALA B O 1
ATOM 12312 N N . PRO B 1 695 ? -46.281 32.781 30.219 1 30.95 695 PRO B N 1
ATOM 12313 C CA . PRO B 1 695 ? -46.844 31.5 29.859 1 30.95 695 PRO B CA 1
ATOM 12314 C C . PRO B 1 695 ? -45.781 30.484 29.438 1 30.95 695 PRO B C 1
ATOM 12316 O O . PRO B 1 695 ? -44.719 30.875 28.922 1 30.95 695 PRO B O 1
ATOM 12319 N N . PRO B 1 696 ? -45.75 29.375 30.141 1 29.02 696 PRO B N 1
ATOM 12320 C CA . PRO B 1 696 ? -44.75 28.328 29.844 1 29.02 696 PRO B CA 1
ATOM 12321 C C . PRO B 1 696 ? -44.594 28.094 28.344 1 29.02 696 PRO B C 1
ATOM 12323 O O . PRO B 1 696 ? -45.594 28.094 27.609 1 29.02 696 PRO B O 1
ATOM 12326 N N . ALA B 1 697 ? -43.656 28.656 27.719 1 29.2 697 ALA B N 1
ATOM 12327 C CA . ALA B 1 697 ? -43.375 28.344 26.312 1 29.2 697 ALA B CA 1
ATOM 12328 C C . ALA B 1 697 ? -43.812 26.906 25.984 1 29.2 697 ALA B C 1
ATOM 12330 O O . ALA B 1 697 ? -43.625 26 26.797 1 29.2 697 ALA B O 1
ATOM 12331 N N . ALA B 1 698 ? -44.875 26.672 25.219 1 32.69 698 ALA B N 1
ATOM 12332 C CA . ALA B 1 698 ? -45.406 25.391 24.766 1 32.69 698 ALA B CA 1
ATOM 12333 C C . ALA B 1 698 ? -44.281 24.359 24.594 1 32.69 698 ALA B C 1
ATOM 12335 O O . ALA B 1 698 ? -43.281 24.625 23.938 1 32.69 698 ALA B O 1
ATOM 12336 N N . ARG B 1 699 ? -44.062 23.547 25.516 1 32.78 699 ARG B N 1
ATOM 12337 C CA . ARG B 1 699 ? -43.156 22.391 25.469 1 32.78 699 ARG B CA 1
ATOM 12338 C C . ARG B 1 699 ? -43.156 21.75 24.094 1 32.78 699 ARG B C 1
ATOM 12340 O O . ARG B 1 699 ? -44.219 21.328 23.609 1 32.78 699 ARG B O 1
ATOM 12347 N N . ARG B 1 700 ? -42.375 22.203 23.203 1 38.03 700 ARG B N 1
ATOM 12348 C CA . ARG B 1 700 ? -42.281 21.453 21.953 1 38.03 700 ARG B CA 1
ATOM 12349 C C . ARG B 1 700 ? -42.375 19.953 22.203 1 38.03 700 ARG B C 1
ATOM 12351 O O . ARG B 1 700 ? -41.656 19.422 23.078 1 38.03 700 ARG B O 1
ATOM 12358 N N . PRO B 1 701 ? -43.438 19.281 21.984 1 42.06 701 PRO B N 1
ATOM 12359 C CA . PRO B 1 701 ? -43.469 17.828 22.172 1 42.06 701 PRO B CA 1
ATOM 12360 C C . PRO B 1 701 ? -42.156 17.141 21.781 1 42.06 701 PRO B C 1
ATOM 12362 O O . PRO B 1 701 ? -41.438 17.656 20.938 1 42.06 701 PRO B O 1
ATOM 12365 N N . PRO B 1 702 ? -41.562 16.266 22.547 1 46.75 702 PRO B N 1
ATOM 12366 C CA . PRO B 1 702 ? -40.375 15.508 22.203 1 46.75 702 PRO B CA 1
ATOM 12367 C C . PRO B 1 702 ? -40.344 15.086 20.734 1 46.75 702 PRO B C 1
ATOM 12369 O O . PRO B 1 702 ? -41.375 14.734 20.172 1 46.75 702 PRO B O 1
ATOM 12372 N N . PRO B 1 703 ? -39.406 15.508 19.922 1 55.91 703 PRO B N 1
ATOM 12373 C CA . PRO B 1 703 ? -39.406 15.227 18.484 1 55.91 703 PRO B CA 1
ATOM 12374 C C . PRO B 1 703 ? -39.656 13.75 18.172 1 55.91 703 PRO B C 1
ATOM 12376 O O . PRO B 1 703 ? -39.094 12.875 18.828 1 55.91 703 PRO B O 1
ATOM 12379 N N . ASP B 1 704 ? -40.656 13.438 17.5 1 68.19 704 ASP B N 1
ATOM 12380 C CA . ASP B 1 704 ? -40.938 12.102 16.984 1 68.19 704 ASP B CA 1
ATOM 12381 C C . ASP B 1 704 ? -39.969 11.727 15.875 1 68.19 704 ASP B C 1
ATOM 12383 O O . ASP B 1 704 ? -39.156 12.547 15.438 1 68.19 704 ASP B O 1
ATOM 12387 N N . ARG B 1 705 ? -39.875 10.508 15.477 1 71.94 705 ARG B N 1
ATOM 12388 C CA . ARG B 1 705 ? -38.938 9.953 14.531 1 71.94 705 ARG B CA 1
ATOM 12389 C C . ARG B 1 705 ? -38.969 10.719 13.211 1 71.94 705 ARG B C 1
ATOM 12391 O O . ARG B 1 705 ? -37.906 11.055 12.656 1 71.94 705 ARG B O 1
ATOM 12398 N N . PRO B 1 706 ? -40.156 11.055 12.836 1 78.44 706 PRO B N 1
ATOM 12399 C CA . PRO B 1 706 ? -40.156 11.828 11.594 1 78.44 706 PRO B CA 1
ATOM 12400 C C . PRO B 1 706 ? -39.5 13.195 11.742 1 78.44 706 PRO B C 1
ATOM 12402 O O . PRO B 1 706 ? -38.812 13.656 10.812 1 78.44 706 PRO B O 1
ATOM 12405 N N . ALA B 1 707 ? -39.594 13.711 12.883 1 79.12 707 ALA B N 1
ATOM 12406 C CA . ALA B 1 707 ? -38.969 15.016 13.125 1 79.12 707 ALA B CA 1
ATOM 12407 C C . ALA B 1 707 ? -37.438 14.891 13.188 1 79.12 707 ALA B C 1
ATOM 12409 O O . ALA B 1 707 ? -36.719 15.75 12.672 1 79.12 707 ALA B O 1
ATOM 12410 N N . VAL B 1 708 ? -37.094 13.828 13.805 1 76.25 708 VAL B N 1
ATOM 12411 C CA . VAL B 1 708 ? -35.656 13.586 13.891 1 76.25 708 VAL B CA 1
ATOM 12412 C C . VAL B 1 708 ? -35.094 13.352 12.492 1 76.25 708 VAL B C 1
ATOM 12414 O O . VAL B 1 708 ? -34 13.867 12.164 1 76.25 708 VAL B O 1
ATOM 12417 N N . PHE B 1 709 ? -35.781 12.586 11.727 1 85.19 709 PHE B N 1
ATOM 12418 C CA . PHE B 1 709 ? -35.375 12.344 10.344 1 85.19 709 PHE B CA 1
ATOM 12419 C C . PHE B 1 709 ? -35.281 13.648 9.57 1 85.19 709 PHE B C 1
ATOM 12421 O O . PHE B 1 709 ? -34.312 13.906 8.883 1 85.19 709 PHE B O 1
ATOM 12428 N N . ALA B 1 710 ? -36.281 14.414 9.727 1 84.12 710 ALA B N 1
ATOM 12429 C CA . ALA B 1 710 ? -36.344 15.68 9.008 1 84.12 710 ALA B CA 1
ATOM 12430 C C . ALA B 1 710 ? -35.188 16.594 9.414 1 84.12 710 ALA B C 1
ATOM 12432 O O . ALA B 1 710 ? -34.562 17.219 8.562 1 84.12 710 ALA B O 1
ATOM 12433 N N . GLU B 1 711 ? -34.969 16.547 10.625 1 79.31 711 GLU B N 1
ATOM 12434 C CA . GLU B 1 711 ? -33.875 17.375 11.141 1 79.31 711 GLU B CA 1
ATOM 12435 C C . GLU B 1 711 ? -32.531 16.906 10.609 1 79.31 711 GLU B C 1
ATOM 12437 O O . GLU B 1 711 ? -31.688 17.719 10.203 1 79.31 711 GLU B O 1
ATOM 12442 N N . GLN B 1 712 ? -32.406 15.648 10.617 1 80.31 712 GLN B N 1
ATOM 12443 C CA . GLN B 1 712 ? -31.141 15.086 10.172 1 80.31 712 GLN B CA 1
ATOM 12444 C C . GLN B 1 712 ? -30.922 15.305 8.68 1 80.31 712 GLN B C 1
ATOM 12446 O O . GLN B 1 712 ? -29.812 15.578 8.234 1 80.31 712 GLN B O 1
ATOM 12451 N N . VAL B 1 713 ? -31.984 15.172 7.996 1 86.19 713 VAL B N 1
ATOM 12452 C CA . VAL B 1 713 ? -31.906 15.383 6.555 1 86.19 713 VAL B CA 1
ATOM 12453 C C . VAL B 1 713 ? -31.578 16.844 6.262 1 86.19 713 VAL B C 1
ATOM 12455 O O . VAL B 1 713 ? -30.734 17.141 5.41 1 86.19 713 VAL B O 1
ATOM 12458 N N . MET B 1 714 ? -32.156 17.719 6.988 1 83.56 714 MET B N 1
ATOM 12459 C CA . MET B 1 714 ? -31.953 19.156 6.793 1 83.56 714 MET B CA 1
ATOM 12460 C C . MET B 1 714 ? -30.531 19.547 7.18 1 83.56 714 MET B C 1
ATOM 12462 O O . MET B 1 714 ? -29.891 20.344 6.488 1 83.56 714 MET B O 1
ATOM 12466 N N . ASN B 1 715 ? -30.141 18.969 8.234 1 77.25 715 ASN B N 1
ATOM 12467 C CA . ASN B 1 715 ? -28.781 19.234 8.68 1 77.25 715 ASN B CA 1
ATOM 12468 C C . ASN B 1 715 ? -27.75 18.781 7.645 1 77.25 715 ASN B C 1
ATOM 12470 O O . ASN B 1 715 ? -26.828 19.516 7.32 1 77.25 715 ASN B O 1
ATOM 12474 N N . HIS B 1 716 ? -27.953 17.594 7.199 1 82 716 HIS B N 1
ATOM 12475 C CA . HIS B 1 716 ? -27.047 17.062 6.191 1 82 716 HIS B CA 1
ATOM 12476 C C . HIS B 1 716 ? -27.047 17.922 4.934 1 82 716 HIS B C 1
ATOM 12478 O O . HIS B 1 716 ? -25.984 18.203 4.367 1 82 716 HIS B O 1
ATOM 12484 N N . TRP B 1 717 ? -28.234 18.266 4.527 1 87 717 TRP B N 1
ATOM 12485 C CA . TRP B 1 717 ? -28.391 19.078 3.328 1 87 717 TRP B CA 1
ATOM 12486 C C . TRP B 1 717 ? -27.719 20.438 3.502 1 87 717 TRP B C 1
ATOM 12488 O O . TRP B 1 717 ? -27 20.906 2.611 1 87 717 TRP B O 1
ATOM 12498 N N . THR B 1 718 ? -27.859 21.016 4.605 1 81 718 THR B N 1
ATOM 12499 C CA . THR B 1 718 ? -27.281 22.328 4.898 1 81 718 THR B CA 1
ATOM 12500 C C . THR B 1 718 ? -25.75 22.25 4.922 1 81 718 THR B C 1
ATOM 12502 O O . THR B 1 718 ? -25.078 23.094 4.348 1 81 718 THR B O 1
ATOM 12505 N N . GLU B 1 719 ? -25.359 21.234 5.504 1 75.56 719 GLU B N 1
ATOM 12506 C CA . GLU B 1 719 ? -23.906 21.031 5.566 1 75.56 719 GLU B CA 1
ATOM 12507 C C . GLU B 1 719 ? -23.328 20.797 4.18 1 75.56 719 GLU B C 1
ATOM 12509 O O . GLU B 1 719 ? -22.25 21.297 3.863 1 75.56 719 GLU B O 1
ATOM 12514 N N . HIS B 1 720 ? -24.047 20.016 3.502 1 81.81 720 HIS B N 1
ATOM 12515 C CA . HIS B 1 720 ? -23.641 19.734 2.133 1 81.81 720 HIS B CA 1
ATOM 12516 C C . HIS B 1 720 ? -23.547 21.016 1.314 1 81.81 720 HIS B C 1
ATOM 12518 O O . HIS B 1 720 ? -22.562 21.234 0.598 1 81.81 720 HIS B O 1
ATOM 12524 N N . LEU B 1 721 ? -24.5 21.859 1.422 1 86.56 721 LEU B N 1
ATOM 12525 C CA . LEU B 1 721 ? -24.531 23.109 0.668 1 86.56 721 LEU B CA 1
ATOM 12526 C C . LEU B 1 721 ? -23.391 24.031 1.101 1 86.56 721 LEU B C 1
ATOM 12528 O O . LEU B 1 721 ? -22.734 24.656 0.26 1 86.56 721 LEU B O 1
ATOM 12532 N N . ARG B 1 722 ? -23.156 24.016 2.287 1 75.31 722 ARG B N 1
ATOM 12533 C CA . ARG B 1 722 ? -22.125 24.906 2.814 1 75.31 722 ARG B CA 1
ATOM 12534 C C . ARG B 1 722 ? -20.734 24.438 2.414 1 75.31 722 ARG B C 1
ATOM 12536 O O . ARG B 1 722 ? -19.828 25.25 2.24 1 75.31 722 ARG B O 1
ATOM 12543 N N . ALA B 1 723 ? -20.656 23.141 2.277 1 74.94 723 ALA B N 1
ATOM 12544 C CA . ALA B 1 723 ? -19.375 22.562 1.916 1 74.94 723 ALA B CA 1
ATOM 12545 C C . ALA B 1 723 ? -19.047 22.797 0.445 1 74.94 723 ALA B C 1
ATOM 12547 O O . ALA B 1 723 ? -17.891 22.656 0.021 1 74.94 723 ALA B O 1
ATOM 12548 N N . LEU B 1 724 ? -20.031 23.203 -0.298 1 81.31 724 LEU B N 1
ATOM 12549 C CA . LEU B 1 724 ? -19.859 23.344 -1.738 1 81.31 724 LEU B CA 1
ATOM 12550 C C . LEU B 1 724 ? -18.875 24.469 -2.053 1 81.31 724 LEU B C 1
ATOM 12552 O O . LEU B 1 724 ? -18.125 24.375 -3.031 1 81.31 724 LEU B O 1
ATOM 12556 N N . SER B 1 725 ? -18.766 25.469 -1.176 1 77.12 725 SER B N 1
ATOM 12557 C CA . SER B 1 725 ? -17.891 26.609 -1.423 1 77.12 725 SER B CA 1
ATOM 12558 C C . SER B 1 725 ? -16.438 26.25 -1.136 1 77.12 725 SER B C 1
ATOM 12560 O O . SER B 1 725 ? -15.523 26.969 -1.564 1 77.12 725 SER B O 1
ATOM 12562 N N . GLN B 1 726 ? -16.328 25.125 -0.52 1 66.69 726 GLN B N 1
ATOM 12563 C CA . GLN B 1 726 ? -14.984 24.703 -0.181 1 66.69 726 GLN B CA 1
ATOM 12564 C C . GLN B 1 726 ? -14.43 23.734 -1.231 1 66.69 726 GLN B C 1
ATOM 12566 O O . GLN B 1 726 ? -13.266 23.344 -1.176 1 66.69 726 GLN B O 1
ATOM 12571 N N . ASP B 1 727 ? -15.242 23.375 -2.154 1 71.38 727 ASP B N 1
ATOM 12572 C CA . ASP B 1 727 ? -14.844 22.469 -3.23 1 71.38 727 ASP B CA 1
ATOM 12573 C C . ASP B 1 727 ? -14.242 23.234 -4.402 1 71.38 727 ASP B C 1
ATOM 12575 O O . ASP B 1 727 ? -14.961 23.688 -5.297 1 71.38 727 ASP B O 1
ATOM 12579 N N . ALA B 1 728 ? -12.945 23.312 -4.363 1 68.44 728 ALA B N 1
ATOM 12580 C CA . ALA B 1 728 ? -12.25 24.109 -5.371 1 68.44 728 ALA B CA 1
ATOM 12581 C C . ALA B 1 728 ? -12.531 23.578 -6.777 1 68.44 728 ALA B C 1
ATOM 12583 O O . ALA B 1 728 ? -12.664 24.359 -7.723 1 68.44 728 ALA B O 1
ATOM 12584 N N . GLY B 1 729 ? -12.578 22.234 -6.859 1 70.5 729 GLY B N 1
ATOM 12585 C CA . GLY B 1 729 ? -12.883 21.656 -8.156 1 70.5 729 GLY B CA 1
ATOM 12586 C C . GLY B 1 729 ? -14.227 22.094 -8.711 1 70.5 729 GLY B C 1
ATOM 12587 O O . GLY B 1 729 ? -14.336 22.422 -9.891 1 70.5 729 GLY B O 1
ATOM 12588 N N . LEU B 1 730 ? -15.164 22.141 -7.824 1 78.38 730 LEU B N 1
ATOM 12589 C CA . LEU B 1 730 ? -16.5 22.578 -8.211 1 78.38 730 LEU B CA 1
ATOM 12590 C C . LEU B 1 730 ? -16.5 24.047 -8.609 1 78.38 730 LEU B C 1
ATOM 12592 O O . LEU B 1 730 ? -17.078 24.422 -9.633 1 78.38 730 LEU B O 1
ATOM 12596 N N . LEU B 1 731 ? -15.859 24.828 -7.859 1 80.75 731 LEU B N 1
ATOM 12597 C CA . LEU B 1 731 ? -15.828 26.266 -8.109 1 80.75 731 LEU B CA 1
ATOM 12598 C C . LEU B 1 731 ? -15.164 26.578 -9.438 1 80.75 731 LEU B C 1
ATOM 12600 O O . LEU B 1 731 ? -15.648 27.406 -10.203 1 80.75 731 LEU B O 1
ATOM 12604 N N . ALA B 1 732 ? -14.133 25.812 -9.656 1 76.12 732 ALA B N 1
ATOM 12605 C CA . ALA B 1 732 ? -13.414 25.984 -10.922 1 76.12 732 ALA B CA 1
ATOM 12606 C C . ALA B 1 732 ? -14.289 25.578 -12.109 1 76.12 732 ALA B C 1
ATOM 12608 O O . ALA B 1 732 ? -14.312 26.266 -13.133 1 76.12 732 ALA B O 1
ATOM 12609 N N . ARG B 1 733 ? -14.977 24.562 -11.883 1 79.69 733 ARG B N 1
ATOM 12610 C CA . ARG B 1 733 ? -15.852 24.047 -12.938 1 79.69 733 ARG B CA 1
ATOM 12611 C C . ARG B 1 733 ? -17 25.016 -13.203 1 79.69 733 ARG B C 1
ATOM 12613 O O . ARG B 1 733 ? -17.375 25.25 -14.359 1 79.69 733 ARG B O 1
ATOM 12620 N N . LEU B 1 734 ? -17.516 25.625 -12.195 1 86.19 734 LEU B N 1
ATOM 12621 C CA . LEU B 1 734 ? -18.672 26.516 -12.312 1 86.19 734 LEU B CA 1
ATOM 12622 C C . LEU B 1 734 ? -18.219 27.922 -12.68 1 86.19 734 LEU B C 1
ATOM 12624 O O . LEU B 1 734 ? -19.031 28.75 -13.125 1 86.19 734 LEU B O 1
ATOM 12628 N N . GLY B 1 735 ? -16.969 28.156 -12.422 1 79.19 735 GLY B N 1
ATOM 12629 C CA . GLY B 1 735 ? -16.453 29.5 -12.641 1 79.19 735 GLY B CA 1
ATOM 12630 C C . GLY B 1 735 ? -17 30.516 -11.648 1 79.19 735 GLY B C 1
ATOM 12631 O O . GLY B 1 735 ? -17.281 31.656 -12.016 1 79.19 735 GLY B O 1
ATOM 12632 N N . LEU B 1 736 ? -17.344 30.094 -10.484 1 86 736 LEU B N 1
ATOM 12633 C CA . LEU B 1 736 ? -17.906 30.938 -9.445 1 86 736 LEU B CA 1
ATOM 12634 C C . LEU B 1 736 ? -16.922 31.125 -8.297 1 86 736 LEU B C 1
ATOM 12636 O O . LEU B 1 736 ? -16.234 30.172 -7.91 1 86 736 LEU B O 1
ATOM 12640 N N . PRO B 1 737 ? -16.734 32.344 -7.879 1 79.69 737 PRO B N 1
ATOM 12641 C CA . PRO B 1 737 ? -15.977 32.531 -6.641 1 79.69 737 PRO B CA 1
ATOM 12642 C C . PRO B 1 737 ? -16.656 31.875 -5.434 1 79.69 737 PRO B C 1
ATOM 12644 O O . PRO B 1 737 ? -17.891 31.781 -5.398 1 79.69 737 PRO B O 1
ATOM 12647 N N . ALA B 1 738 ? -15.906 31.531 -4.539 1 80.75 738 ALA B N 1
ATOM 12648 C CA . ALA B 1 738 ? -16.422 30.891 -3.332 1 80.75 738 ALA B CA 1
ATOM 12649 C C . ALA B 1 738 ? -17.422 31.781 -2.619 1 80.75 738 ALA B C 1
ATOM 12651 O O . ALA B 1 738 ? -18.469 31.312 -2.152 1 80.75 738 ALA B O 1
ATOM 12652 N N . ALA B 1 739 ? -17.141 33.094 -2.695 1 77.81 739 ALA B N 1
ATOM 12653 C CA . ALA B 1 739 ? -17.984 34.031 -1.983 1 77.81 739 ALA B CA 1
ATOM 12654 C C . ALA B 1 739 ? -19.391 34.094 -2.596 1 77.81 739 ALA B C 1
ATOM 12656 O O . ALA B 1 739 ? -20.375 34.188 -1.875 1 77.81 739 ALA B O 1
ATOM 12657 N N . ALA B 1 740 ? -19.422 34 -3.863 1 84.44 740 ALA B N 1
ATOM 12658 C CA . ALA B 1 740 ? -20.703 34.062 -4.551 1 84.44 740 ALA B CA 1
ATOM 12659 C C . ALA B 1 740 ? -21.547 32.812 -4.25 1 84.44 740 ALA B C 1
ATOM 12661 O O . ALA B 1 740 ? -22.766 32.938 -4.043 1 84.44 740 ALA B O 1
ATOM 12662 N N . LEU B 1 741 ? -20.922 31.719 -4.242 1 86.88 741 LEU B N 1
ATOM 12663 C CA . LEU B 1 741 ? -21.641 30.484 -3.943 1 86.88 741 LEU B CA 1
ATOM 12664 C C . LEU B 1 741 ? -22.109 30.469 -2.488 1 86.88 741 LEU B C 1
ATOM 12666 O O . LEU B 1 741 ? -23.203 29.984 -2.188 1 86.88 741 LEU B O 1
ATOM 12670 N N . ASP B 1 742 ? -21.297 31.031 -1.701 1 80.88 742 ASP B N 1
ATOM 12671 C CA . ASP B 1 742 ? -21.672 31.125 -0.293 1 80.88 742 ASP B CA 1
ATOM 12672 C C . ASP B 1 742 ? -22.922 31.969 -0.115 1 80.88 742 ASP B C 1
ATOM 12674 O O . ASP B 1 742 ? -23.812 31.625 0.666 1 80.88 742 ASP B O 1
ATOM 12678 N N . ASP B 1 743 ? -22.922 33.062 -0.823 1 81.12 743 ASP B N 1
ATOM 12679 C CA . ASP B 1 743 ? -24.078 33.969 -0.751 1 81.12 743 ASP B CA 1
ATOM 12680 C C . ASP B 1 743 ? -25.344 33.281 -1.24 1 81.12 743 ASP B C 1
ATOM 12682 O O . ASP B 1 743 ? -26.406 33.406 -0.631 1 81.12 743 ASP B O 1
ATOM 12686 N N . LEU B 1 744 ? -25.156 32.594 -2.271 1 87.75 744 LEU B N 1
ATOM 12687 C CA . LEU B 1 744 ? -26.281 31.875 -2.859 1 87.75 744 LEU B CA 1
ATOM 12688 C C . LEU B 1 744 ? -26.812 30.812 -1.902 1 87.75 744 LEU B C 1
ATOM 12690 O O . LEU B 1 744 ? -28.016 30.734 -1.638 1 87.75 744 LEU B O 1
ATOM 12694 N N . VAL B 1 745 ? -25.922 30 -1.451 1 87.5 745 VAL B N 1
ATOM 12695 C CA . VAL B 1 745 ? -26.266 28.891 -0.569 1 87.5 745 VAL B CA 1
ATOM 12696 C C . VAL B 1 745 ? -26.922 29.422 0.703 1 87.5 745 VAL B C 1
ATOM 12698 O O . VAL B 1 745 ? -27.891 28.844 1.201 1 87.5 745 VAL B O 1
ATOM 12701 N N . GLN B 1 746 ? -26.438 30.5 1.125 1 77.56 746 GLN B N 1
ATOM 12702 C CA . GLN B 1 746 ? -27 31.109 2.332 1 77.56 746 GLN B CA 1
ATOM 12703 C C . GLN B 1 746 ? -28.469 31.484 2.141 1 77.56 746 GLN B C 1
ATOM 12705 O O . GLN B 1 746 ? -29.297 31.172 2.994 1 77.56 746 GLN B O 1
ATOM 12710 N N . GLU B 1 747 ? -28.812 32.125 1.087 1 82.62 747 GLU B N 1
ATOM 12711 C CA . GLU B 1 747 ? -30.188 32.5 0.82 1 82.62 747 GLU B CA 1
ATOM 12712 C C . GLU B 1 747 ? -31.094 31.297 0.664 1 82.62 747 GLU B C 1
ATOM 12714 O O . GLU B 1 747 ? -32.25 31.312 1.136 1 82.62 747 GLU B O 1
ATOM 12719 N N . VAL B 1 748 ? -30.516 30.328 0.052 1 88 748 VAL B N 1
ATOM 12720 C CA . VAL B 1 748 ? -31.297 29.125 -0.203 1 88 748 VAL B CA 1
ATOM 12721 C C . VAL B 1 748 ? -31.609 28.422 1.115 1 88 748 VAL B C 1
ATOM 12723 O O . VAL B 1 748 ? -32.719 27.953 1.341 1 88 748 VAL B O 1
ATOM 12726 N N . ILE B 1 749 ? -30.625 28.328 1.933 1 83.38 749 ILE B N 1
ATOM 12727 C CA . ILE B 1 749 ? -30.781 27.656 3.213 1 83.38 749 ILE B CA 1
ATOM 12728 C C . ILE B 1 749 ? -31.766 28.422 4.09 1 83.38 749 ILE B C 1
ATOM 12730 O O . ILE B 1 749 ? -32.688 27.844 4.664 1 83.38 749 ILE B O 1
ATOM 12734 N N . VAL B 1 750 ? -31.594 29.734 4.188 1 76.31 750 VAL B N 1
ATOM 12735 C CA . VAL B 1 750 ? -32.469 30.578 4.996 1 76.31 750 VAL B CA 1
ATOM 12736 C C . VAL B 1 750 ? -33.906 30.469 4.484 1 76.31 750 VAL B C 1
ATOM 12738 O O . VAL B 1 750 ? -34.844 30.359 5.277 1 76.31 750 VAL B O 1
ATOM 12741 N N . GLY B 1 751 ? -34.031 30.484 3.227 1 83.5 751 GLY B N 1
ATOM 12742 C CA . GLY B 1 751 ? -35.375 30.344 2.65 1 83.5 751 GLY B CA 1
ATOM 12743 C C . GLY B 1 751 ? -36.031 29.016 2.994 1 83.5 751 GLY B C 1
ATOM 12744 O O . GLY B 1 751 ? -37.219 28.969 3.273 1 83.5 751 GLY B O 1
ATOM 12745 N N . ALA B 1 752 ? -35.25 28 2.924 1 86.12 752 ALA B N 1
ATOM 12746 C CA . ALA B 1 752 ? -35.75 26.672 3.254 1 86.12 752 ALA B CA 1
ATOM 12747 C C . ALA B 1 752 ? -36.281 26.625 4.688 1 86.12 752 ALA B C 1
ATOM 12749 O O . ALA B 1 752 ? -37.344 26.031 4.953 1 86.12 752 ALA B O 1
ATOM 12750 N N . HIS B 1 753 ? -35.625 27.188 5.523 1 76.19 753 HIS B N 1
ATOM 12751 C CA . HIS B 1 753 ? -36.031 27.219 6.926 1 76.19 753 HIS B CA 1
ATOM 12752 C C . HIS B 1 753 ? -37.25 28.125 7.129 1 76.19 753 HIS B C 1
ATOM 12754 O O . HIS B 1 753 ? -38.156 27.797 7.883 1 76.19 753 HIS B O 1
ATOM 12760 N N . ARG B 1 754 ? -37.125 29.266 6.496 1 75.81 754 ARG B N 1
ATOM 12761 C CA . ARG B 1 754 ? -38.25 30.203 6.578 1 75.81 754 ARG B CA 1
ATOM 12762 C C . ARG B 1 754 ? -39.562 29.531 6.109 1 75.81 754 ARG B C 1
ATOM 12764 O O . ARG B 1 754 ? -40.625 29.766 6.684 1 75.81 754 ARG B O 1
ATOM 12771 N N . ARG B 1 755 ? -39.375 28.719 5.188 1 82.62 755 ARG B N 1
ATOM 12772 C CA . ARG B 1 755 ? -40.531 28.078 4.598 1 82.62 755 ARG B CA 1
ATOM 12773 C C . ARG B 1 755 ? -40.906 26.812 5.367 1 82.62 755 ARG B C 1
ATOM 12775 O O . ARG B 1 755 ? -41.875 26.125 5 1 82.62 755 ARG B O 1
ATOM 12782 N N . GLY B 1 756 ? -40.125 26.5 6.379 1 80.62 756 GLY B N 1
ATOM 12783 C CA . GLY B 1 756 ? -40.438 25.375 7.246 1 80.62 756 GLY B CA 1
ATOM 12784 C C . GLY B 1 756 ? -40.312 24.031 6.551 1 80.62 756 GLY B C 1
ATOM 12785 O O . GLY B 1 756 ? -41.156 23.156 6.734 1 80.62 756 GLY B O 1
ATOM 12786 N N . LEU B 1 757 ? -39.406 23.938 5.664 1 86.38 757 LEU B N 1
ATOM 12787 C CA . LEU B 1 757 ? -39.25 22.703 4.906 1 86.38 757 LEU B CA 1
ATOM 12788 C C . LEU B 1 757 ? -39.062 21.516 5.836 1 86.38 757 LEU B C 1
ATOM 12790 O O . LEU B 1 757 ? -39.562 20.422 5.559 1 86.38 757 LEU B O 1
ATOM 12794 N N . GLY B 1 758 ? -38.312 21.672 6.883 1 84.75 758 GLY B N 1
ATOM 12795 C CA . GLY B 1 758 ? -38.156 20.594 7.852 1 84.75 758 GLY B CA 1
ATOM 12796 C C . GLY B 1 758 ? -39.469 20.109 8.43 1 84.75 758 GLY B C 1
ATOM 12797 O O . GLY B 1 758 ? -39.719 18.891 8.492 1 84.75 758 GLY B O 1
ATOM 12798 N N . ASP B 1 759 ? -40.188 21.031 8.789 1 80.06 759 ASP B N 1
ATOM 12799 C CA . ASP B 1 759 ? -41.5 20.703 9.336 1 80.06 759 ASP B CA 1
ATOM 12800 C C . ASP B 1 759 ? -42.375 20.016 8.281 1 80.06 759 ASP B C 1
ATOM 12802 O O . ASP B 1 759 ? -43.125 19.078 8.602 1 80.06 759 ASP B O 1
ATOM 12806 N N . ALA B 1 760 ? -42.25 20.469 7.133 1 85.44 760 ALA B N 1
ATOM 12807 C CA . ALA B 1 760 ? -43.031 19.891 6.043 1 85.44 760 ALA B CA 1
ATOM 12808 C C . ALA B 1 760 ? -42.625 18.438 5.781 1 85.44 760 ALA B C 1
ATOM 12810 O O . ALA B 1 760 ? -43.469 17.578 5.516 1 85.44 760 ALA B O 1
ATOM 12811 N N . ILE B 1 761 ? -41.375 18.266 5.801 1 88.62 761 ILE B N 1
ATOM 12812 C CA . ILE B 1 761 ? -40.844 16.906 5.617 1 88.62 761 ILE B CA 1
ATOM 12813 C C . ILE B 1 761 ? -41.344 16.016 6.746 1 88.62 761 ILE B C 1
ATOM 12815 O O . ILE B 1 761 ? -41.844 14.906 6.5 1 88.62 761 ILE B O 1
ATOM 12819 N N . ALA B 1 762 ? -41.188 16.484 7.953 1 85.44 762 ALA B N 1
ATOM 12820 C CA . ALA B 1 762 ? -41.625 15.719 9.117 1 85.44 762 ALA B CA 1
ATOM 12821 C C . ALA B 1 762 ? -43.125 15.391 9.031 1 85.44 762 ALA B C 1
ATOM 12823 O O . ALA B 1 762 ? -43.531 14.258 9.273 1 85.44 762 ALA B O 1
ATOM 12824 N N . GLU B 1 763 ? -43.844 16.406 8.703 1 81.38 763 GLU B N 1
ATOM 12825 C CA . GLU B 1 763 ? -45.312 16.234 8.586 1 81.38 763 GLU B CA 1
ATOM 12826 C C . GLU B 1 763 ? -45.656 15.25 7.473 1 81.38 763 GLU B C 1
ATOM 12828 O O . GLU B 1 763 ? -46.562 14.43 7.625 1 81.38 763 GLU B O 1
ATOM 12833 N N . GLY B 1 764 ? -44.969 15.375 6.383 1 82.44 764 GLY B N 1
ATOM 12834 C CA . GLY B 1 764 ? -45.188 14.445 5.285 1 82.44 764 GLY B CA 1
ATOM 12835 C C . GLY B 1 764 ? -44.875 13.008 5.648 1 82.44 764 GLY B C 1
ATOM 12836 O O . GLY B 1 764 ? -45.656 12.094 5.312 1 82.44 764 GLY B O 1
ATOM 12837 N N . VAL B 1 765 ? -43.812 12.875 6.266 1 83.12 765 VAL B N 1
ATOM 12838 C CA . VAL B 1 765 ? -43.375 11.539 6.664 1 83.12 765 VAL B CA 1
ATOM 12839 C C . VAL B 1 765 ? -44.312 10.984 7.723 1 83.12 765 VAL B C 1
ATOM 12841 O O . VAL B 1 765 ? -44.688 9.805 7.684 1 83.12 765 VAL B O 1
ATOM 12844 N N . ARG B 1 766 ? -44.688 11.812 8.641 1 77.06 766 ARG B N 1
ATOM 12845 C CA . ARG B 1 766 ? -45.625 11.422 9.672 1 77.06 766 ARG B CA 1
ATOM 12846 C C . ARG B 1 766 ? -46.938 10.914 9.055 1 77.06 766 ARG B C 1
ATOM 12848 O O . ARG B 1 766 ? -47.469 9.891 9.484 1 77.06 766 ARG B O 1
ATOM 12855 N N . ALA B 1 767 ? -47.406 11.625 8.195 1 74.56 767 ALA B N 1
ATOM 12856 C CA . ALA B 1 767 ? -48.656 11.281 7.535 1 74.56 767 ALA B CA 1
ATOM 12857 C C . ALA B 1 767 ? -48.562 9.938 6.832 1 74.56 767 ALA B C 1
ATOM 12859 O O . ALA B 1 767 ? -49.531 9.156 6.824 1 74.56 767 ALA B O 1
ATOM 12860 N N . GLN B 1 768 ? -47.438 9.773 6.293 1 68.88 768 GLN B N 1
ATOM 12861 C CA . GLN B 1 768 ? -47.25 8.523 5.562 1 68.88 768 GLN B CA 1
ATOM 12862 C C . GLN B 1 768 ? -47.094 7.348 6.52 1 68.88 768 GLN B C 1
ATOM 12864 O O . GLN B 1 768 ? -47.562 6.246 6.262 1 68.88 768 GLN B O 1
ATOM 12869 N N . VAL B 1 769 ? -46.375 7.574 7.523 1 61.41 769 VAL B N 1
ATOM 12870 C CA . VAL B 1 769 ? -46.156 6.523 8.508 1 61.41 769 VAL B CA 1
ATOM 12871 C C . VAL B 1 769 ? -47.469 6.16 9.188 1 61.41 769 VAL B C 1
ATOM 12873 O O . VAL B 1 769 ? -47.719 4.984 9.453 1 61.41 769 VAL B O 1
ATOM 12876 N N . GLN B 1 770 ? -48.281 7.137 9.406 1 55.44 770 GLN B N 1
ATOM 12877 C CA . GLN B 1 770 ? -49.562 6.914 10.031 1 55.44 770 GLN B CA 1
ATOM 12878 C C . GLN B 1 770 ? -50.562 6.258 9.07 1 55.44 770 GLN B C 1
ATOM 12880 O O . GLN B 1 770 ? -51.406 5.465 9.477 1 55.44 770 GLN B O 1
ATOM 12885 N N . ALA B 1 771 ? -50.594 6.777 8.008 1 49.47 771 ALA B N 1
ATOM 12886 C CA . ALA B 1 771 ? -51.5 6.227 7.023 1 49.47 771 ALA B CA 1
ATOM 12887 C C . ALA B 1 771 ? -51.156 4.785 6.68 1 49.47 771 ALA B C 1
ATOM 12889 O O . ALA B 1 771 ? -52 4.039 6.16 1 49.47 771 ALA B O 1
ATOM 12890 N N . ALA B 1 772 ? -50.031 4.52 6.508 1 45.41 772 ALA B N 1
ATOM 12891 C CA . ALA B 1 772 ? -49.562 3.385 5.723 1 45.41 772 ALA B CA 1
ATOM 12892 C C . ALA B 1 772 ? -49.719 2.082 6.508 1 45.41 772 ALA B C 1
ATOM 12894 O O . ALA B 1 772 ? -49.062 1.898 7.543 1 45.41 772 ALA B O 1
ATOM 12895 N N . HIS B 1 773 ? -50.719 1.446 6.688 1 39.59 773 HIS B N 1
ATOM 12896 C CA . HIS B 1 773 ? -50.719 -0.012 6.645 1 39.59 773 HIS B CA 1
ATOM 12897 C C . HIS B 1 773 ? -49.688 -0.546 5.688 1 39.59 773 HIS B C 1
ATOM 12899 O O . HIS B 1 773 ? -49.75 -1.687 5.23 1 39.59 773 HIS B O 1
ATOM 12905 N N . THR B 1 774 ? -48.906 0.191 5.223 1 42.47 774 THR B N 1
ATOM 12906 C CA . THR B 1 774 ? -48.031 -0.122 4.105 1 42.47 774 THR B CA 1
ATOM 12907 C C . THR B 1 774 ? -46.719 -0.727 4.598 1 42.47 774 THR B C 1
ATOM 12909 O O . THR B 1 774 ? -46.281 -0.462 5.727 1 42.47 774 THR B O 1
ATOM 12912 N N . ARG B 1 775 ? -46.156 -1.551 3.883 1 44.19 775 ARG B N 1
ATOM 12913 C CA . ARG B 1 775 ? -44.969 -2.352 4.039 1 44.19 775 ARG B CA 1
ATOM 12914 C C . ARG B 1 775 ? -43.75 -1.465 4.32 1 44.19 775 ARG B C 1
ATOM 12916 O O . ARG B 1 775 ? -43.656 -0.356 3.791 1 44.19 775 ARG B O 1
ATOM 12923 N N . TRP B 1 776 ? -42.938 -1.759 5.223 1 41.72 776 TRP B N 1
ATOM 12924 C CA . TRP B 1 776 ? -41.75 -1.043 5.727 1 41.72 776 TRP B CA 1
ATOM 12925 C C . TRP B 1 776 ? -40.938 -0.458 4.578 1 41.72 776 TRP B C 1
ATOM 12927 O O . TRP B 1 776 ? -40.5 0.685 4.652 1 41.72 776 TRP B O 1
ATOM 12937 N N . ASP B 1 777 ? -40.75 -1.247 3.555 1 47.31 777 ASP B N 1
ATOM 12938 C CA . ASP B 1 777 ? -39.969 -0.839 2.396 1 47.31 777 ASP B CA 1
ATOM 12939 C C . ASP B 1 777 ? -40.594 0.355 1.691 1 47.31 777 ASP B C 1
ATOM 12941 O O . ASP B 1 777 ? -39.906 1.249 1.214 1 47.31 777 ASP B O 1
ATOM 12945 N N . ASP B 1 778 ? -41.844 0.317 1.892 1 58.19 778 ASP B N 1
ATOM 12946 C CA . ASP B 1 778 ? -42.594 1.382 1.247 1 58.19 778 ASP B CA 1
ATOM 12947 C C . ASP B 1 778 ? -42.531 2.672 2.061 1 58.19 778 ASP B C 1
ATOM 12949 O O . ASP B 1 778 ? -42.562 3.77 1.496 1 58.19 778 ASP B O 1
ATOM 12953 N N . VAL B 1 779 ? -42.219 2.361 3.285 1 61.38 779 VAL B N 1
ATOM 12954 C CA . VAL B 1 779 ? -42.188 3.533 4.156 1 61.38 779 VAL B CA 1
ATOM 12955 C C . VAL B 1 779 ? -40.844 4.262 3.977 1 61.38 779 VAL B C 1
ATOM 12957 O O . VAL B 1 779 ? -40.812 5.492 3.955 1 61.38 779 VAL B O 1
ATOM 12960 N N . VAL B 1 780 ? -39.844 3.496 3.875 1 68.88 780 VAL B N 1
ATOM 12961 C CA . VAL B 1 780 ? -38.531 4.102 3.678 1 68.88 780 VAL B CA 1
ATOM 12962 C C . VAL B 1 780 ? -38.5 4.867 2.357 1 68.88 780 VAL B C 1
ATOM 12964 O O . VAL B 1 780 ? -38.094 6.035 2.316 1 68.88 780 VAL B O 1
ATOM 12967 N N . ASP B 1 781 ? -38.969 4.191 1.387 1 70.62 781 ASP B N 1
ATOM 12968 C CA . ASP B 1 781 ? -38.969 4.832 0.074 1 70.62 781 ASP B CA 1
ATOM 12969 C C . ASP B 1 781 ? -39.844 6.074 0.063 1 70.62 781 ASP B C 1
ATOM 12971 O O . ASP B 1 781 ? -39.5 7.086 -0.547 1 70.62 781 ASP B O 1
ATOM 12975 N N . ARG B 1 782 ? -40.875 5.93 0.755 1 75.5 782 ARG B N 1
ATOM 12976 C CA . ARG B 1 782 ? -41.781 7.059 0.771 1 75.5 782 ARG B CA 1
ATOM 12977 C C . ARG B 1 782 ? -41.219 8.219 1.579 1 75.5 782 ARG B C 1
ATOM 12979 O O . ARG B 1 782 ? -41.344 9.375 1.168 1 75.5 782 ARG B O 1
ATOM 12986 N N . ALA B 1 783 ? -40.688 7.793 2.678 1 80.69 783 ALA B N 1
ATOM 12987 C CA . ALA B 1 783 ? -40.094 8.836 3.512 1 80.69 783 ALA B CA 1
ATOM 12988 C C . ALA B 1 783 ? -38.938 9.531 2.793 1 80.69 783 ALA B C 1
ATOM 12990 O O . ALA B 1 783 ? -38.844 10.758 2.787 1 80.69 783 ALA B O 1
ATOM 12991 N N . VAL B 1 784 ? -38.188 8.742 2.24 1 83.31 784 VAL B N 1
ATOM 12992 C CA . VAL B 1 784 ? -37.062 9.266 1.47 1 83.31 784 VAL B CA 1
ATOM 12993 C C . VAL B 1 784 ? -37.562 10.07 0.279 1 83.31 784 VAL B C 1
ATOM 12995 O O . VAL B 1 784 ? -37.062 11.141 -0.028 1 83.31 784 VAL B O 1
ATOM 12998 N N . GLY B 1 785 ? -38.562 9.484 -0.3 1 81.62 785 GLY B N 1
ATOM 12999 C CA . GLY B 1 785 ? -39.188 10.188 -1.407 1 81.62 785 GLY B CA 1
ATOM 13000 C C . GLY B 1 785 ? -39.75 11.547 -1.014 1 81.62 785 GLY B C 1
ATOM 13001 O O . GLY B 1 785 ? -39.594 12.523 -1.749 1 81.62 785 GLY B O 1
ATOM 13002 N N . ILE B 1 786 ? -40.344 11.617 0.07 1 84.75 786 ILE B N 1
ATOM 13003 C CA . ILE B 1 786 ? -40.938 12.859 0.56 1 84.75 786 ILE B CA 1
ATOM 13004 C C . ILE B 1 786 ? -39.812 13.883 0.811 1 84.75 786 ILE B C 1
ATOM 13006 O O . ILE B 1 786 ? -39.938 15.039 0.395 1 84.75 786 ILE B O 1
ATOM 13010 N N . ALA B 1 787 ? -38.844 13.453 1.477 1 87.5 787 ALA B N 1
ATOM 13011 C CA . ALA B 1 787 ? -37.75 14.359 1.774 1 87.5 787 ALA B CA 1
ATOM 13012 C C . ALA B 1 787 ? -37.094 14.867 0.492 1 87.5 787 ALA B C 1
ATOM 13014 O O . ALA B 1 787 ? -36.812 16.062 0.356 1 87.5 787 ALA B O 1
ATOM 13015 N N . MET B 1 788 ? -36.938 13.992 -0.402 1 87.12 788 MET B N 1
ATOM 13016 C CA . M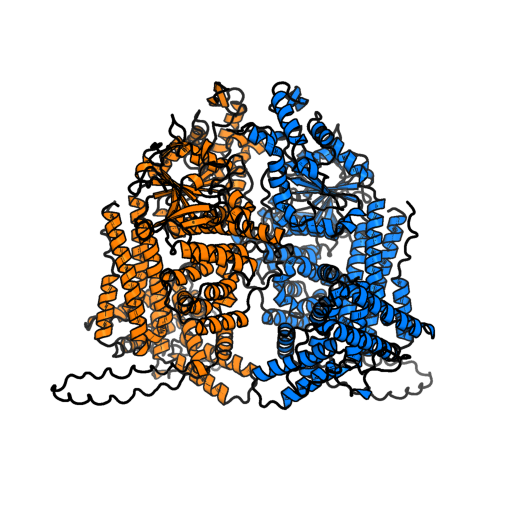ET B 1 788 ? -36.344 14.352 -1.674 1 87.12 788 MET B CA 1
ATOM 13017 C C . MET B 1 788 ? -37.219 15.312 -2.457 1 87.12 788 MET B C 1
ATOM 13019 O O . MET B 1 788 ? -36.75 16.312 -2.996 1 87.12 788 MET B O 1
ATOM 13023 N N . MET B 1 789 ? -38.406 14.969 -2.504 1 85.56 789 MET B N 1
ATOM 13024 C CA . MET B 1 789 ? -39.312 15.797 -3.26 1 85.56 789 MET B CA 1
ATOM 13025 C C . MET B 1 789 ? -39.406 17.203 -2.674 1 85.56 789 MET B C 1
ATOM 13027 O O . MET B 1 789 ? -39.344 18.188 -3.41 1 85.56 789 MET B O 1
ATOM 13031 N N . ARG B 1 790 ? -39.469 17.281 -1.442 1 88.69 790 ARG B N 1
ATOM 13032 C CA . ARG B 1 790 ? -39.625 18.578 -0.802 1 88.69 790 ARG B CA 1
ATOM 13033 C C . ARG B 1 790 ? -38.344 19.406 -0.97 1 88.69 790 ARG B C 1
ATOM 13035 O O . ARG B 1 790 ? -38.406 20.594 -1.307 1 88.69 790 ARG B O 1
ATOM 13042 N N . LEU B 1 791 ? -37.25 18.812 -0.738 1 91.06 791 LEU B N 1
ATOM 13043 C CA . LEU B 1 791 ? -36 19.562 -0.789 1 91.06 791 LEU B CA 1
ATOM 13044 C C . LEU B 1 791 ? -35.625 19.859 -2.23 1 91.06 791 LEU B C 1
ATOM 13046 O O . LEU B 1 791 ? -35.25 20.984 -2.555 1 91.06 791 LEU B O 1
ATOM 13050 N N . ASN B 1 792 ? -35.719 18.844 -3.039 1 89.88 792 ASN B N 1
ATOM 13051 C CA . ASN B 1 792 ? -35.25 19.016 -4.414 1 89.88 792 ASN B CA 1
ATOM 13052 C C . ASN B 1 792 ? -36.188 19.906 -5.219 1 89.88 792 ASN B C 1
ATOM 13054 O O . ASN B 1 792 ? -35.781 20.641 -6.102 1 89.88 792 ASN B O 1
ATOM 13058 N N . ASP B 1 793 ? -37.438 19.844 -4.922 1 87.75 793 ASP B N 1
ATOM 13059 C CA . ASP B 1 793 ? -38.375 20.766 -5.539 1 87.75 793 ASP B CA 1
ATOM 13060 C C . ASP B 1 793 ? -38.094 22.203 -5.094 1 87.75 793 ASP B C 1
ATOM 13062 O O . ASP B 1 793 ? -38.219 23.141 -5.895 1 87.75 793 ASP B O 1
ATOM 13066 N N . TYR B 1 794 ? -37.844 22.344 -3.83 1 92.19 794 TYR B N 1
ATOM 13067 C CA . TYR B 1 794 ? -37.469 23.656 -3.314 1 92.19 794 TYR B CA 1
ATOM 13068 C C . TYR B 1 794 ? -36.25 24.219 -4.043 1 92.19 794 TYR B C 1
ATOM 13070 O O . TYR B 1 794 ? -36.219 25.375 -4.445 1 92.19 794 TYR B O 1
ATOM 13078 N N . VAL B 1 795 ? -35.281 23.359 -4.211 1 92.56 795 VAL B N 1
ATOM 13079 C CA . VAL B 1 795 ? -34.062 23.797 -4.867 1 92.56 795 VAL B CA 1
ATOM 13080 C C . VAL B 1 795 ? -34.344 24.156 -6.324 1 92.56 795 VAL B C 1
ATOM 13082 O O . VAL B 1 795 ? -33.812 25.125 -6.852 1 92.56 795 VAL B O 1
ATOM 13085 N N . ALA B 1 796 ? -35.25 23.406 -6.906 1 89.25 796 ALA B N 1
ATOM 13086 C CA . ALA B 1 796 ? -35.562 23.594 -8.32 1 89.25 796 ALA B CA 1
ATOM 13087 C C . ALA B 1 796 ? -36.312 24.906 -8.555 1 89.25 796 ALA B C 1
ATOM 13089 O O . ALA B 1 796 ? -36.125 25.547 -9.586 1 89.25 796 ALA B O 1
ATOM 13090 N N . CYS B 1 797 ? -37.188 25.297 -7.602 1 90.12 797 CYS B N 1
ATOM 13091 C CA . CYS B 1 797 ? -38.031 26.453 -7.855 1 90.12 797 CYS B CA 1
ATOM 13092 C C . CYS B 1 797 ? -38.031 27.422 -6.672 1 90.12 797 CYS B C 1
ATOM 13094 O O . CYS B 1 797 ? -38.781 28.391 -6.641 1 90.12 797 CYS B O 1
ATOM 13096 N N . LEU B 1 798 ? -37.25 27.141 -5.719 1 91.38 798 LEU B N 1
ATOM 13097 C CA . LEU B 1 798 ? -37.031 27.953 -4.531 1 91.38 798 LEU B CA 1
ATOM 13098 C C . LEU B 1 798 ? -38.344 28.25 -3.828 1 91.38 798 LEU B C 1
ATOM 13100 O O . LEU B 1 798 ? -38.531 29.344 -3.291 1 91.38 798 LEU B O 1
ATOM 13104 N N . GLY B 1 799 ? -39.312 27.266 -3.988 1 86.69 799 GLY B N 1
ATOM 13105 C CA . GLY B 1 799 ? -40.594 27.328 -3.266 1 86.69 799 GLY B CA 1
ATOM 13106 C C . GLY B 1 799 ? -41.656 28.078 -4.02 1 86.69 799 GLY B C 1
ATOM 13107 O O . GLY B 1 799 ? -42.812 28.156 -3.559 1 86.69 799 GLY B O 1
ATOM 13108 N N . PHE B 1 800 ? -41.438 28.609 -5.129 1 89 800 PHE B N 1
ATOM 13109 C CA . PHE B 1 800 ? -42.375 29.484 -5.805 1 89 800 PHE B CA 1
ATOM 13110 C C . PHE B 1 800 ? -43.281 28.688 -6.746 1 89 800 PHE B C 1
ATOM 13112 O O . PHE B 1 800 ? -44.312 29.172 -7.184 1 89 800 PHE B O 1
ATOM 13119 N N . ALA B 1 801 ? -42.812 27.5 -7.043 1 80.38 801 ALA B N 1
ATOM 13120 C CA . ALA B 1 801 ? -43.656 26.672 -7.93 1 80.38 801 ALA B CA 1
ATOM 13121 C C . ALA B 1 801 ? -44.938 26.219 -7.23 1 80.38 801 ALA B C 1
ATOM 13123 O O . ALA B 1 801 ? -45.906 25.875 -7.891 1 80.38 801 ALA B O 1
ATOM 13124 N N . GLU B 1 802 ? -44.969 26.25 -5.914 1 79.25 802 GLU B N 1
ATOM 13125 C CA . GLU B 1 802 ? -46.125 25.812 -5.145 1 79.25 802 GLU B CA 1
ATOM 13126 C C . GLU B 1 802 ? -47.156 26.922 -5.055 1 79.25 802 GLU B C 1
ATOM 13128 O O . GLU B 1 802 ? -48.312 26.672 -4.719 1 79.25 802 GLU B O 1
ATOM 13133 N N . LEU B 1 803 ? -46.812 28.062 -5.492 1 82.56 803 LEU B N 1
ATOM 13134 C CA . LEU B 1 803 ? -47.719 29.203 -5.418 1 82.56 803 LEU B CA 1
ATOM 13135 C C . LEU B 1 803 ? -48.562 29.312 -6.688 1 82.56 803 LEU B C 1
ATOM 13137 O O . LEU B 1 803 ? -48.156 28.812 -7.742 1 82.56 803 LEU B O 1
ATOM 13141 N N . ASP B 1 804 ? -49.688 29.922 -6.5 1 81.69 804 ASP B N 1
ATOM 13142 C CA . ASP B 1 804 ? -50.531 30.219 -7.66 1 81.69 804 ASP B CA 1
ATOM 13143 C C . ASP B 1 804 ? -49.812 31.188 -8.609 1 81.69 804 ASP B C 1
ATOM 13145 O O . ASP B 1 804 ? -49.031 32.031 -8.18 1 81.69 804 ASP B O 1
ATOM 13149 N N . GLU B 1 805 ? -50.031 31.094 -9.805 1 83.06 805 GLU B N 1
ATOM 13150 C CA . GLU B 1 805 ? -49.344 31.844 -10.836 1 83.06 805 GLU B CA 1
ATOM 13151 C C . GLU B 1 805 ? -49.438 33.344 -10.562 1 83.06 805 GLU B C 1
ATOM 13153 O O . GLU B 1 805 ? -48.469 34.094 -10.82 1 83.06 805 GLU B O 1
ATOM 13158 N N . ALA B 1 806 ? -50.531 33.719 -10.062 1 80.38 806 ALA B N 1
ATOM 13159 C CA . ALA B 1 806 ? -50.719 35.156 -9.812 1 80.38 806 ALA B CA 1
ATOM 13160 C C . ALA B 1 806 ? -49.844 35.625 -8.656 1 80.38 806 ALA B C 1
ATOM 13162 O O . ALA B 1 806 ? -49.469 36.812 -8.602 1 80.38 806 ALA B O 1
ATOM 13163 N N . ALA B 1 807 ? -49.469 34.719 -7.797 1 84.5 807 ALA B N 1
ATOM 13164 C CA . ALA B 1 807 ? -48.719 35.062 -6.605 1 84.5 807 ALA B CA 1
ATOM 13165 C C . ALA B 1 807 ? -47.219 34.906 -6.844 1 84.5 807 ALA B C 1
ATOM 13167 O O . ALA B 1 807 ? -46.406 35.312 -6.02 1 84.5 807 ALA B O 1
ATOM 13168 N N . ARG B 1 808 ? -46.906 34.406 -7.957 1 90.12 808 ARG B N 1
ATOM 13169 C CA . ARG B 1 808 ? -45.5 34.188 -8.281 1 90.12 808 ARG B CA 1
ATOM 13170 C C . ARG B 1 808 ? -44.875 35.5 -8.797 1 90.12 808 ARG B C 1
ATOM 13172 O O . ARG B 1 808 ? -45.531 36.312 -9.406 1 90.12 808 ARG B O 1
ATOM 13179 N N . PRO B 1 809 ? -43.594 35.625 -8.555 1 87.25 809 PRO B N 1
ATOM 13180 C CA . PRO B 1 809 ? -42.906 36.781 -9.148 1 87.25 809 PRO B CA 1
ATOM 13181 C C . PRO B 1 809 ? -43 36.781 -10.672 1 87.25 809 PRO B C 1
ATOM 13183 O O . PRO B 1 809 ? -43.062 35.719 -11.297 1 87.25 809 PRO B O 1
ATOM 13186 N N . GLY B 1 810 ? -42.969 37.938 -11.203 1 80.62 810 GLY B N 1
ATOM 13187 C CA . GLY B 1 810 ? -43.125 38.094 -12.648 1 80.62 810 GLY B CA 1
ATOM 13188 C C . GLY B 1 810 ? -41.812 38.375 -13.352 1 80.62 810 GLY B C 1
ATOM 13189 O O . GLY B 1 810 ? -40.844 38.781 -12.719 1 80.62 810 GLY B O 1
ATOM 13190 N N . PHE B 1 811 ? -41.781 38 -14.594 1 82.56 811 PHE B N 1
ATOM 13191 C CA . PHE B 1 811 ? -40.688 38.406 -15.453 1 82.56 811 PHE B CA 1
ATOM 13192 C C . PHE B 1 811 ? -41.188 39.188 -16.656 1 82.56 811 PHE B C 1
ATOM 13194 O O . PHE B 1 811 ? -42.094 38.781 -17.359 1 82.56 811 PHE B O 1
ATOM 13201 N N . PRO B 1 812 ? -40.562 40.281 -16.766 1 78.94 812 PRO B N 1
ATOM 13202 C CA . PRO B 1 812 ? -39.438 40.938 -16.062 1 78.94 812 PRO B CA 1
ATOM 13203 C C . PRO B 1 812 ? -39.844 41.469 -14.688 1 78.94 812 PRO B C 1
ATOM 13205 O O . PRO B 1 812 ? -41.031 41.531 -14.375 1 78.94 812 PRO B O 1
ATOM 13208 N N . GLU B 1 813 ? -38.906 41.719 -13.805 1 80.88 813 GLU B N 1
ATOM 13209 C CA . GLU B 1 813 ? -39.156 42.156 -12.438 1 80.88 813 GLU B CA 1
ATOM 13210 C C . GLU B 1 813 ? -39.656 43.625 -12.422 1 80.88 813 GLU B C 1
ATOM 13212 O O . GLU B 1 813 ? -39.375 44.375 -13.352 1 80.88 813 GLU B O 1
ATOM 13217 N N . ALA B 1 814 ? -40.531 43.969 -11.422 1 71.81 814 ALA B N 1
ATOM 13218 C CA . ALA B 1 814 ? -40.969 45.344 -11.273 1 71.81 814 ALA B CA 1
ATOM 13219 C C . ALA B 1 814 ? -39.812 46.312 -11.367 1 71.81 814 ALA B C 1
ATOM 13221 O O . ALA B 1 814 ? -38.688 46 -10.922 1 71.81 814 ALA B O 1
ATOM 13222 N N . PRO B 1 815 ? -39.875 47.25 -11.992 1 72.56 815 PRO B N 1
ATOM 13223 C CA . PRO B 1 815 ? -41.125 47.969 -12.352 1 72.56 815 PRO B CA 1
ATOM 13224 C C . PRO B 1 815 ? -41.594 47.688 -13.773 1 72.56 815 PRO B C 1
ATOM 13226 O O . PRO B 1 815 ? -42.594 48.219 -14.219 1 72.56 815 PRO B O 1
ATOM 13229 N N . GLN B 1 816 ? -40.875 46.938 -14.477 1 74.31 816 GLN B N 1
ATOM 13230 C CA . GLN B 1 816 ? -41.344 46.594 -15.82 1 74.31 816 GLN B CA 1
ATOM 13231 C C . GLN B 1 816 ? -42.625 45.781 -15.781 1 74.31 816 GLN B C 1
ATOM 13233 O O . GLN B 1 816 ? -42.875 45.031 -14.828 1 74.31 816 GLN B O 1
ATOM 13238 N N . PRO B 1 817 ? -43.469 46.094 -16.703 1 76.62 817 PRO B N 1
ATOM 13239 C CA . PRO B 1 817 ? -44.719 45.344 -16.719 1 76.62 817 PRO B CA 1
ATOM 13240 C C . PRO B 1 817 ? -44.5 43.844 -16.828 1 76.62 817 PRO B C 1
ATOM 13242 O O . PRO B 1 817 ? -43.688 43.375 -17.625 1 76.62 817 PRO B O 1
ATOM 13245 N N . ARG B 1 818 ? -45.188 43 -16 1 79.81 818 ARG B N 1
ATOM 13246 C CA . ARG B 1 818 ? -45.094 41.562 -15.883 1 79.81 818 ARG B CA 1
ATOM 13247 C C . ARG B 1 818 ? -45.594 40.875 -17.156 1 79.81 818 ARG B C 1
ATOM 13249 O O . ARG B 1 818 ? -46.719 41.094 -17.578 1 79.81 818 ARG B O 1
ATOM 13256 N N . ALA B 1 819 ? -44.781 40.219 -17.812 1 79.81 819 ALA B N 1
ATOM 13257 C CA . ALA B 1 819 ? -45.156 39.469 -19.016 1 79.81 819 ALA B CA 1
ATOM 13258 C C . ALA B 1 819 ? -45.656 38.094 -18.688 1 79.81 819 ALA B C 1
ATOM 13260 O O . ALA B 1 819 ? -46.625 37.594 -19.281 1 79.81 819 ALA B O 1
ATOM 13261 N N . ARG B 1 820 ? -45 37.469 -17.766 1 84.94 820 ARG B N 1
ATOM 13262 C CA . ARG B 1 820 ? -45.375 36.094 -17.359 1 84.94 820 ARG B CA 1
ATOM 13263 C C . ARG B 1 820 ? -44.906 35.844 -15.922 1 84.94 820 ARG B C 1
ATOM 13265 O O . ARG B 1 820 ? -44 36.469 -15.422 1 84.94 820 ARG B O 1
ATOM 13272 N N . ALA B 1 821 ? -45.594 34.906 -15.344 1 87.69 821 ALA B N 1
ATOM 13273 C CA . ALA B 1 821 ? -45.156 34.406 -14.039 1 87.69 821 ALA B CA 1
ATOM 13274 C C . ALA B 1 821 ? -44 33.438 -14.188 1 87.69 821 ALA B C 1
ATOM 13276 O O . ALA B 1 821 ? -43.938 32.688 -15.148 1 87.69 821 ALA B O 1
ATOM 13277 N N . ILE B 1 822 ? -43.094 33.469 -13.312 1 89.56 822 ILE B N 1
ATOM 13278 C CA . ILE B 1 822 ? -41.969 32.562 -13.383 1 89.56 822 ILE B CA 1
ATOM 13279 C C . ILE B 1 822 ? -42.438 31.125 -13.242 1 89.56 822 ILE B C 1
ATOM 13281 O O . ILE B 1 822 ? -43.438 30.859 -12.578 1 89.56 822 ILE B O 1
ATOM 13285 N N . PHE B 1 823 ? -41.75 30.172 -13.93 1 89.19 823 PHE B N 1
ATOM 13286 C CA . PHE B 1 823 ? -41.938 28.719 -13.922 1 89.19 823 PHE B CA 1
ATOM 13287 C C . PHE B 1 823 ? -43.25 28.344 -14.539 1 89.19 823 PHE B C 1
ATOM 13289 O O . PHE B 1 823 ? -43.844 27.312 -14.188 1 89.19 823 PHE B O 1
ATOM 13296 N N . THR B 1 824 ? -43.812 29.188 -15.242 1 81 824 THR B N 1
ATOM 13297 C CA . THR B 1 824 ? -45 28.859 -16.016 1 81 824 THR B CA 1
ATOM 13298 C C . THR B 1 824 ? -44.656 27.969 -17.203 1 81 824 THR B C 1
ATOM 13300 O O . THR B 1 824 ? -43.75 28.281 -17.984 1 81 824 THR B O 1
ATOM 13303 N N . PRO B 1 825 ? -45.219 26.781 -17.203 1 75.06 825 PRO B N 1
ATOM 13304 C CA . PRO B 1 825 ? -44.906 25.891 -18.328 1 75.06 825 PRO B CA 1
ATOM 13305 C C . PRO B 1 825 ? -45.344 26.453 -19.672 1 75.06 825 PRO B C 1
ATOM 13307 O O . PRO B 1 825 ? -46.312 27.188 -19.75 1 75.06 825 PRO B O 1
ATOM 13310 N N . PRO B 1 826 ? -44.562 26.234 -20.641 1 69.69 826 PRO B N 1
ATOM 13311 C CA . PRO B 1 826 ? -44.969 26.719 -21.969 1 69.69 826 PRO B CA 1
ATOM 13312 C C . PRO B 1 826 ? -46.312 26.141 -22.406 1 69.69 826 PRO B C 1
ATOM 13314 O O . PRO B 1 826 ? -46.656 25.016 -22.047 1 69.69 826 PRO B O 1
ATOM 13317 N N . PRO B 1 827 ? -47.125 26.906 -22.938 1 65.12 827 PRO B N 1
ATOM 13318 C CA . PRO B 1 827 ? -48.406 26.422 -23.391 1 65.12 827 PRO B CA 1
ATOM 13319 C C . PRO B 1 827 ? -48.312 25.172 -24.266 1 65.12 827 PRO B C 1
ATOM 13321 O O . PRO B 1 827 ? -47.375 25.062 -25.078 1 65.12 827 PRO B O 1
ATOM 13324 N N . VAL B 1 828 ? -48.875 24.031 -23.859 1 62.47 828 VAL B N 1
ATOM 13325 C CA . VAL B 1 828 ? -48.938 22.812 -24.656 1 62.47 828 VAL B CA 1
ATOM 13326 C C . VAL B 1 828 ? -49.688 23.047 -25.953 1 62.47 828 VAL B C 1
ATOM 13328 O O . VAL B 1 828 ? -50.812 23.516 -25.953 1 62.47 828 VAL B O 1
ATOM 13331 N N . PRO B 1 829 ? -49.031 23 -27.062 1 61 829 PRO B N 1
ATOM 13332 C CA . PRO B 1 829 ? -49.781 23.219 -28.297 1 61 829 PRO B CA 1
ATOM 13333 C C . PRO B 1 829 ? -50.938 22.234 -28.5 1 61 829 PRO B C 1
ATOM 13335 O O . PRO B 1 829 ? -50.844 21.094 -28.016 1 61 829 PRO B O 1
ATOM 13338 N N . ALA B 1 830 ? -52.156 22.594 -28.594 1 62.88 830 ALA B N 1
ATOM 13339 C CA . ALA B 1 830 ? -53.344 21.766 -28.797 1 62.88 830 ALA B CA 1
ATOM 13340 C C . ALA B 1 830 ? -53.031 20.578 -29.703 1 62.88 830 ALA B C 1
ATOM 13342 O O . ALA B 1 830 ? -53.656 19.516 -29.578 1 62.88 830 ALA B O 1
ATOM 13343 N N . GLY B 1 831 ? -51.844 20.578 -30.547 1 58.78 831 GLY B N 1
ATOM 13344 C CA . GLY B 1 831 ? -51.406 19.547 -31.438 1 58.78 831 GLY B CA 1
ATOM 13345 C C . GLY B 1 831 ? -49.938 19.172 -31.219 1 58.78 831 GLY B C 1
ATOM 13346 O O . GLY B 1 831 ? -49.375 19.484 -30.172 1 58.78 831 GLY B O 1
ATOM 13347 N N . LEU B 1 832 ? -49.375 18.156 -31.984 1 56.88 832 LEU B N 1
ATOM 13348 C CA . LEU B 1 832 ? -47.938 17.844 -31.938 1 56.88 832 LEU B CA 1
ATOM 13349 C C . LEU B 1 832 ? -47.094 19.109 -32.062 1 56.88 832 LEU B C 1
ATOM 13351 O O . LEU B 1 832 ? -47.312 19.922 -32.938 1 56.88 832 LEU B O 1
ATOM 13355 N N . PRO B 1 833 ? -46.5 19.5 -31.031 1 55.78 833 PRO B N 1
ATOM 13356 C CA . PRO B 1 833 ? -45.75 20.734 -31.094 1 55.78 833 PRO B CA 1
ATOM 13357 C C . PRO B 1 833 ? -44.906 20.859 -32.375 1 55.78 833 PRO B C 1
ATOM 13359 O O . PRO B 1 833 ? -44.281 19.891 -32.781 1 55.78 833 PRO B O 1
ATOM 13362 N N . PRO B 1 834 ? -45.219 21.609 -33.281 1 56.44 834 PRO B N 1
ATOM 13363 C CA . PRO B 1 834 ? -44.312 21.734 -34.438 1 56.44 834 PRO B CA 1
ATOM 13364 C C . PRO B 1 834 ? -42.875 21.906 -34.031 1 56.44 834 PRO B C 1
ATOM 13366 O O . PRO B 1 834 ? -42.562 22.641 -33.062 1 56.44 834 PRO B O 1
ATOM 13369 N N . LEU B 1 835 ? -42.062 20.828 -34.094 1 55.06 835 LEU B N 1
ATOM 13370 C CA . LEU B 1 835 ? -40.625 20.969 -33.812 1 55.06 835 LEU B CA 1
ATOM 13371 C C . LEU B 1 835 ? -40 22.078 -34.656 1 55.06 835 LEU B C 1
ATOM 13373 O O . LEU B 1 835 ? -39.906 21.953 -35.875 1 55.06 835 LEU B O 1
ATOM 13377 N N . ASP B 1 836 ? -40.219 23.203 -34.438 1 53.94 836 ASP B N 1
ATOM 13378 C CA . ASP B 1 836 ? -39.531 24.219 -35.219 1 53.94 836 ASP B CA 1
ATOM 13379 C C . ASP B 1 836 ? -38 24.062 -35.125 1 53.94 836 ASP B C 1
ATOM 13381 O O . ASP B 1 836 ? -37.5 23.359 -34.25 1 53.94 836 ASP B O 1
ATOM 13385 N N . GLY B 1 837 ? -37.156 24.344 -36.156 1 55.44 837 GLY B N 1
ATOM 13386 C CA . GLY B 1 837 ? -35.719 24.203 -36.25 1 55.44 837 GLY B CA 1
ATOM 13387 C C . GLY B 1 837 ? -34.969 24.812 -35.094 1 55.44 837 GLY B C 1
ATOM 13388 O O . GLY B 1 837 ? -33.75 24.609 -34.938 1 55.44 837 GLY B O 1
ATOM 13389 N N . ARG B 1 838 ? -35.625 25.781 -34.375 1 55.28 838 ARG B N 1
ATOM 13390 C CA . ARG B 1 838 ? -34.812 26.422 -33.344 1 55.28 838 ARG B CA 1
ATOM 13391 C C . ARG B 1 838 ? -35.094 25.844 -31.969 1 55.28 838 ARG B C 1
ATOM 13393 O O . ARG B 1 838 ? -36.281 25.703 -31.594 1 55.28 838 ARG B O 1
ATOM 13400 N N . ARG B 1 839 ? -34.094 25.391 -31.438 1 60.84 839 ARG B N 1
ATOM 13401 C CA . ARG B 1 839 ? -34.156 24.859 -30.078 1 60.84 839 ARG B CA 1
ATOM 13402 C C . ARG B 1 839 ? -34.688 25.906 -29.109 1 60.84 839 ARG B C 1
ATOM 13404 O O . ARG B 1 839 ? -34.281 27.062 -29.141 1 60.84 839 ARG B O 1
ATOM 13411 N N . LEU B 1 840 ? -35.812 25.734 -28.484 1 64.38 840 LEU B N 1
ATOM 13412 C CA . LEU B 1 840 ? -36.344 26.625 -27.438 1 64.38 840 LEU B CA 1
ATOM 13413 C C . LEU B 1 840 ? -35.312 26.797 -26.328 1 64.38 840 LEU B C 1
ATOM 13415 O O . LEU B 1 840 ? -34.656 25.828 -25.922 1 64.38 840 LEU B O 1
ATOM 13419 N N . PRO B 1 841 ? -34.969 28.016 -25.984 1 73.25 841 PRO B N 1
ATOM 13420 C CA . PRO B 1 841 ? -33.969 28.25 -24.953 1 73.25 841 PRO B CA 1
ATOM 13421 C C . PRO B 1 841 ? -34.469 27.922 -23.547 1 73.25 841 PRO B C 1
ATOM 13423 O O . PRO B 1 841 ? -34.531 28.797 -22.688 1 73.25 841 PRO B O 1
ATOM 13426 N N . MET B 1 842 ? -34.844 26.75 -23.344 1 76.44 842 MET B N 1
ATOM 13427 C CA . MET B 1 842 ? -35.438 26.297 -22.094 1 76.44 842 MET B CA 1
ATOM 13428 C C . MET B 1 842 ? -34.469 26.469 -20.938 1 76.44 842 MET B C 1
ATOM 13430 O O . MET B 1 842 ? -34.875 26.875 -19.844 1 76.44 842 MET B O 1
ATOM 13434 N N . GLU B 1 843 ? -33.281 26.219 -21.156 1 81.19 843 GLU B N 1
ATOM 13435 C CA . GLU B 1 843 ? -32.281 26.328 -20.078 1 81.19 843 GLU B CA 1
ATOM 13436 C C . GLU B 1 843 ? -32.125 27.781 -19.641 1 81.19 843 GLU B C 1
ATOM 13438 O O . GLU B 1 843 ? -32 28.062 -18.438 1 81.19 843 GLU B O 1
ATOM 13443 N N . ARG B 1 844 ? -32.094 28.562 -20.641 1 83.94 844 ARG B N 1
ATOM 13444 C CA . ARG B 1 844 ? -31.969 29.984 -20.344 1 83.94 844 ARG B CA 1
ATOM 13445 C C . ARG B 1 844 ? -33.188 30.5 -19.594 1 83.94 844 ARG B C 1
ATOM 13447 O O . ARG B 1 844 ? -33.062 31.234 -18.594 1 83.94 844 ARG B O 1
ATOM 13454 N N . ASP B 1 845 ? -34.375 30.141 -20.047 1 83.25 845 ASP B N 1
ATOM 13455 C CA . ASP B 1 845 ? -35.594 30.609 -19.406 1 83.25 845 ASP B CA 1
ATOM 13456 C C . ASP B 1 845 ? -35.688 30.109 -17.969 1 83.25 845 ASP B C 1
ATOM 13458 O O . ASP B 1 845 ? -36.094 30.844 -17.078 1 83.25 845 ASP B O 1
ATOM 13462 N N . ARG B 1 846 ? -35.312 28.859 -17.812 1 87.69 846 ARG B N 1
ATOM 13463 C CA . ARG B 1 846 ? -35.312 28.297 -16.469 1 87.69 846 ARG B CA 1
ATOM 13464 C C . ARG B 1 846 ? -34.312 29.031 -15.562 1 87.69 846 ARG B C 1
ATOM 13466 O O . ARG B 1 846 ? -34.594 29.266 -14.391 1 87.69 846 ARG B O 1
ATOM 13473 N N . PHE B 1 847 ? -33.25 29.391 -16.156 1 90.88 847 PHE B N 1
ATOM 13474 C CA . PHE B 1 847 ? -32.219 30.125 -15.406 1 90.88 847 PHE B CA 1
ATOM 13475 C C . PHE B 1 847 ? -32.75 31.516 -15.016 1 90.88 847 PHE B C 1
ATOM 13477 O O . PHE B 1 847 ? -32.562 31.953 -13.883 1 90.88 847 PHE B O 1
ATOM 13484 N N . ILE B 1 848 ? -33.344 32.125 -15.961 1 87.06 848 ILE B N 1
ATOM 13485 C CA . ILE B 1 848 ? -33.875 33.469 -15.711 1 87.06 848 ILE B CA 1
ATOM 13486 C C . ILE B 1 848 ? -34.938 33.375 -14.633 1 87.06 848 ILE B C 1
ATOM 13488 O O . ILE B 1 848 ? -34.969 34.188 -13.695 1 87.06 848 ILE B O 1
ATOM 13492 N N . ASP B 1 849 ? -35.844 32.469 -14.758 1 89.19 849 ASP B N 1
ATOM 13493 C CA . ASP B 1 849 ? -36.875 32.281 -13.758 1 89.19 849 ASP B CA 1
ATOM 13494 C C . ASP B 1 849 ? -36.281 32.031 -12.375 1 89.19 849 ASP B C 1
ATOM 13496 O O . ASP B 1 849 ? -36.75 32.594 -11.383 1 89.19 849 ASP B O 1
ATOM 13500 N N . TRP B 1 850 ? -35.344 31.172 -12.344 1 92.81 850 TRP B N 1
ATOM 13501 C CA . TRP B 1 850 ? -34.688 30.828 -11.086 1 92.81 850 TRP B CA 1
ATOM 13502 C C . TRP B 1 850 ? -34 32.031 -10.484 1 92.81 850 TRP B C 1
ATOM 13504 O O . TRP B 1 850 ? -34 32.219 -9.266 1 92.81 850 TRP B O 1
ATOM 13514 N N . GLY B 1 851 ? -33.406 32.906 -11.375 1 90.56 851 GLY B N 1
ATOM 13515 C CA . GLY B 1 851 ? -32.781 34.125 -10.914 1 90.56 851 GLY B CA 1
ATOM 13516 C C . GLY B 1 851 ? -33.75 35.094 -10.281 1 90.56 851 GLY B C 1
ATOM 13517 O O . GLY B 1 851 ? -33.438 35.688 -9.258 1 90.56 851 GLY B O 1
ATOM 13518 N N . VAL B 1 852 ? -34.906 35.219 -10.883 1 87.94 852 VAL B N 1
ATOM 13519 C CA . VAL B 1 852 ? -35.938 36.062 -10.344 1 87.94 852 VAL B CA 1
ATOM 13520 C C . VAL B 1 852 ? -36.438 35.5 -9.016 1 87.94 852 VAL B C 1
ATOM 13522 O O . VAL B 1 852 ? -36.625 36.25 -8.047 1 87.94 852 VAL B O 1
ATOM 13525 N N . ALA B 1 853 ? -36.594 34.25 -9.031 1 91.25 853 ALA B N 1
ATOM 13526 C CA . ALA B 1 853 ? -37 33.594 -7.809 1 91.25 853 ALA B CA 1
ATOM 13527 C C . ALA B 1 853 ? -36 33.781 -6.691 1 91.25 853 ALA B C 1
ATOM 13529 O O . ALA B 1 853 ? -36.375 34 -5.539 1 91.25 853 ALA B O 1
ATOM 13530 N N . PHE B 1 854 ? -34.812 33.719 -7 1 92.56 854 PHE B N 1
ATOM 13531 C CA . PHE B 1 854 ? -33.719 33.844 -6.035 1 92.56 854 PHE B CA 1
ATOM 13532 C C . PHE B 1 854 ? -33.719 35.25 -5.426 1 92.56 854 PHE B C 1
ATOM 13534 O O . PHE B 1 854 ? -33.594 35.406 -4.211 1 92.56 854 PHE B O 1
ATOM 13541 N N . ARG B 1 855 ? -33.812 36.156 -6.281 1 87.62 855 ARG B N 1
ATOM 13542 C CA . ARG B 1 855 ? -33.844 37.531 -5.789 1 87.62 855 ARG B CA 1
ATOM 13543 C C . ARG B 1 855 ? -35.031 37.719 -4.832 1 87.62 855 ARG B C 1
ATOM 13545 O O . ARG B 1 855 ? -34.875 38.312 -3.77 1 87.62 855 ARG B O 1
ATOM 13552 N N . GLN B 1 856 ? -36.188 37.25 -5.246 1 85 856 GLN B N 1
ATOM 13553 C CA . GLN B 1 856 ? -37.344 37.375 -4.402 1 85 856 GLN B CA 1
ATOM 13554 C C . GLN B 1 856 ? -37.188 36.625 -3.092 1 85 856 GLN B C 1
ATOM 13556 O O . GLN B 1 856 ? -37.594 37.094 -2.031 1 85 856 GLN B O 1
ATOM 13561 N N . LEU B 1 857 ? -36.656 35.469 -3.182 1 87.94 857 LEU B N 1
ATOM 13562 C CA . LEU B 1 857 ? -36.375 34.688 -1.983 1 87.94 857 LEU B CA 1
ATOM 13563 C C . LEU B 1 857 ? -35.469 35.469 -1.018 1 87.94 857 LEU B C 1
ATOM 13565 O O . LEU B 1 857 ? -35.75 35.5 0.187 1 87.94 857 LEU B O 1
ATOM 13569 N N . GLY B 1 858 ? -34.438 36.094 -1.482 1 83.56 858 GLY B N 1
ATOM 13570 C CA . GLY B 1 858 ? -33.531 36.906 -0.664 1 83.56 858 GLY B CA 1
ATOM 13571 C C . GLY B 1 858 ? -34.219 38.062 0.022 1 83.56 858 GLY B C 1
ATOM 13572 O O . GLY B 1 858 ? -33.969 38.344 1.197 1 83.56 858 GLY B O 1
ATOM 13573 N N . LEU B 1 859 ? -35.062 38.625 -0.761 1 78.5 859 LEU B N 1
ATOM 13574 C CA . LEU B 1 859 ? -35.781 39.75 -0.215 1 78.5 859 LEU B CA 1
ATOM 13575 C C . LEU B 1 859 ? -36.75 39.312 0.878 1 78.5 859 LEU B C 1
ATOM 13577 O O . LEU B 1 859 ? -36.906 39.969 1.895 1 78.5 859 LEU B O 1
ATOM 13581 N N . ASP B 1 860 ? -37.344 38.219 0.616 1 77.88 860 ASP B N 1
ATOM 13582 C CA . ASP B 1 860 ? -38.219 37.656 1.622 1 77.88 860 ASP B CA 1
ATOM 13583 C C . ASP B 1 860 ? -37.469 37.25 2.881 1 77.88 860 ASP B C 1
ATOM 13585 O O . ASP B 1 860 ? -38 37.344 3.99 1 77.88 860 ASP B O 1
ATOM 13589 N N . ASN B 1 861 ? -36.281 36.781 2.672 1 76.88 861 ASN B N 1
ATOM 13590 C CA . ASN B 1 861 ? -35.438 36.344 3.783 1 76.88 861 ASN B CA 1
ATOM 13591 C C . ASN B 1 861 ? -35.062 37.531 4.676 1 76.88 861 ASN B C 1
ATOM 13593 O O . ASN B 1 861 ? -34.875 37.375 5.883 1 76.88 861 ASN B O 1
ATOM 13597 N N . VAL B 1 862 ? -34.75 38.688 4.062 1 63.97 862 VAL B N 1
ATOM 13598 C CA . VAL B 1 862 ? -34.406 39.906 4.805 1 63.97 862 VAL B CA 1
ATOM 13599 C C . VAL B 1 862 ? -35.5 40.219 5.812 1 63.97 862 VAL B C 1
ATOM 13601 O O . VAL B 1 862 ? -35.219 40.594 6.961 1 63.97 862 VAL B O 1
ATOM 13604 N N . SER B 1 863 ? -36.656 40.062 5.273 1 55.88 863 SER B N 1
ATOM 13605 C CA . SER B 1 863 ? -37.781 40.375 6.141 1 55.88 863 SER B CA 1
ATOM 13606 C C . SER B 1 863 ? -37.938 39.312 7.23 1 55.88 863 SER B C 1
ATOM 13608 O O . SER B 1 863 ? -38.469 39.562 8.297 1 55.88 863 SER B O 1
ATOM 13610 N N . PHE B 1 864 ? -37.406 38.188 6.914 1 53.44 864 PHE B N 1
ATOM 13611 C CA . PHE B 1 864 ? -37.469 37.031 7.82 1 53.44 864 PHE B CA 1
ATOM 13612 C C . PHE B 1 864 ? -36.344 37.094 8.828 1 53.44 864 PHE B C 1
ATOM 13614 O O . PHE B 1 864 ? -36.531 36.781 10.008 1 53.44 864 PHE B O 1
ATOM 13621 N N . ALA B 1 865 ? -35.031 37.156 8.359 1 49.56 865 ALA B N 1
ATOM 13622 C CA . ALA B 1 865 ? -33.812 37.188 9.156 1 49.56 865 ALA B CA 1
ATOM 13623 C C . ALA B 1 865 ? -33.844 38.312 10.172 1 49.56 865 ALA B C 1
ATOM 13625 O O . ALA B 1 865 ? -33.312 38.188 11.266 1 49.56 865 ALA B O 1
ATOM 13626 N N . GLY B 1 866 ? -33.875 39.594 9.664 1 44.25 866 GLY B N 1
ATOM 13627 C CA . GLY B 1 866 ? -33.969 40.781 10.5 1 44.25 866 GLY B CA 1
ATOM 13628 C C . GLY B 1 866 ? -34.906 40.594 11.68 1 44.25 866 GLY B C 1
ATOM 13629 O O . GLY B 1 866 ? -35 41.469 12.547 1 44.25 866 GLY B O 1
ATOM 13630 N N . GLY B 1 867 ? -35.844 40.031 11.375 1 43.25 867 GLY B N 1
ATOM 13631 C CA . GLY B 1 867 ? -36.812 40 12.477 1 43.25 867 GLY B CA 1
ATOM 13632 C C . GLY B 1 867 ? -36.219 39.531 13.781 1 43.25 867 GLY B C 1
ATOM 13633 O O . GLY B 1 867 ? -35.094 39 13.797 1 43.25 867 GLY B O 1
ATOM 13634 N N . ARG B 1 868 ? -37 39.5 14.984 1 49.03 868 ARG B N 1
ATOM 13635 C CA . ARG B 1 868 ? -37.219 39.531 16.422 1 49.03 868 ARG B CA 1
ATOM 13636 C C . ARG B 1 868 ? -36.688 38.25 17.094 1 49.03 868 ARG B C 1
ATOM 13638 O O . ARG B 1 868 ? -36.969 38.031 18.281 1 49.03 868 ARG B O 1
ATOM 13645 N N . GLU B 1 869 ? -35.875 37.344 16.203 1 61.84 869 GLU B N 1
ATOM 13646 C CA . GLU B 1 869 ? -35.688 36.125 16.984 1 61.84 869 GLU B CA 1
ATOM 13647 C C . GLU B 1 869 ? -34.469 36.25 17.922 1 61.84 869 GLU B C 1
ATOM 13649 O O . GLU B 1 869 ? -34.469 35.688 19.016 1 61.84 869 GLU B O 1
ATOM 13654 N N . ILE B 1 870 ? -33.375 37.031 17.375 1 77.38 870 ILE B N 1
ATOM 13655 C CA . ILE B 1 870 ? -32.219 37.156 18.234 1 77.38 870 ILE B CA 1
ATOM 13656 C C . ILE B 1 870 ? -32.344 38.406 19.094 1 77.38 870 ILE B C 1
ATOM 13658 O O . ILE B 1 870 ? -32.469 39.531 18.578 1 77.38 870 ILE B O 1
ATOM 13662 N N . GLY B 1 871 ? -32.375 38.281 20.344 1 76 871 GLY B N 1
ATOM 13663 C CA . GLY B 1 871 ? -32.531 39.375 21.281 1 76 871 GLY B CA 1
ATOM 13664 C C . GLY B 1 871 ? -31.422 40.406 21.156 1 76 871 GLY B C 1
ATOM 13665 O O . GLY B 1 871 ? -30.359 40.125 20.594 1 76 871 GLY B O 1
ATOM 13666 N N . GLU B 1 872 ? -31.641 41.594 21.562 1 77.31 872 GLU B N 1
ATOM 13667 C CA . GLU B 1 872 ? -30.703 42.688 21.484 1 77.31 872 GLU B CA 1
ATOM 13668 C C . GLU B 1 872 ? -29.406 42.375 22.219 1 77.31 872 GLU B C 1
ATOM 13670 O O . GLU B 1 872 ? -28.328 42.719 21.75 1 77.31 872 GLU B O 1
ATOM 13675 N N . ALA B 1 873 ? -29.531 41.688 23.344 1 84.94 873 ALA B N 1
ATOM 13676 C CA . ALA B 1 873 ? -28.344 41.344 24.125 1 84.94 873 ALA B CA 1
ATOM 13677 C C . ALA B 1 873 ? -27.453 40.344 23.359 1 84.94 873 ALA B C 1
ATOM 13679 O O . ALA B 1 873 ? -26.234 40.5 23.359 1 84.94 873 ALA B O 1
ATOM 13680 N N . HIS B 1 874 ? -28.141 39.406 22.703 1 90.44 874 HIS B N 1
ATOM 13681 C CA . HIS B 1 874 ? -27.406 38.438 21.922 1 90.44 874 HIS B CA 1
ATOM 13682 C C . HIS B 1 874 ? -26.797 39.062 20.672 1 90.44 874 HIS B C 1
ATOM 13684 O O . HIS B 1 874 ? -25.719 38.656 20.234 1 90.44 874 HIS B O 1
ATOM 13690 N N . ASN B 1 875 ? -27.422 39.969 20.078 1 86.94 875 ASN B N 1
ATOM 13691 C CA . ASN B 1 875 ? -26.891 40.688 18.922 1 86.94 875 ASN B CA 1
ATOM 13692 C C . ASN B 1 875 ? -25.672 41.531 19.297 1 86.94 875 ASN B C 1
ATOM 13694 O O . ASN B 1 875 ? -24.688 41.594 18.531 1 86.94 875 ASN B O 1
ATOM 13698 N N . ARG B 1 876 ? -25.781 42.156 20.438 1 86.5 876 ARG B N 1
ATOM 13699 C CA . ARG B 1 876 ? -24.625 42.938 20.922 1 86.5 876 ARG B CA 1
ATOM 13700 C C . ARG B 1 876 ? -23.438 42.031 21.203 1 86.5 876 ARG B C 1
ATOM 13702 O O . ARG B 1 876 ? -22.297 42.375 20.891 1 86.5 876 ARG B O 1
ATOM 13709 N N . ALA B 1 877 ? -23.766 40.969 21.828 1 92.5 877 ALA B N 1
ATOM 13710 C CA . ALA B 1 877 ? -22.703 40 22.109 1 92.5 877 ALA B CA 1
ATOM 13711 C C . ALA B 1 877 ? -22.031 39.531 20.812 1 92.5 877 ALA B C 1
ATOM 13713 O O . ALA B 1 877 ? -20.812 39.344 20.766 1 92.5 877 ALA B O 1
ATOM 13714 N N . LEU B 1 878 ? -22.812 39.281 19.797 1 92.69 878 LEU B N 1
ATOM 13715 C CA . LEU B 1 878 ? -22.281 38.844 18.5 1 92.69 878 LEU B CA 1
ATOM 13716 C C . LEU B 1 878 ? -21.406 39.969 17.891 1 92.69 878 LEU B C 1
ATOM 13718 O O . LEU B 1 878 ? -20.391 39.656 17.266 1 92.69 878 LEU B O 1
ATOM 13722 N N . GLY B 1 879 ? -21.844 41.156 18.031 1 90.12 879 GLY B N 1
ATOM 13723 C CA . GLY B 1 879 ? -21.031 42.281 17.562 1 90.12 879 GLY B CA 1
ATOM 13724 C C . GLY B 1 879 ? -19.656 42.344 18.219 1 90.12 879 GLY B C 1
ATOM 13725 O O . GLY B 1 879 ? -18.672 42.625 17.547 1 90.12 879 GLY B O 1
ATOM 13726 N N . GLU B 1 880 ? -19.656 42.094 19.516 1 92.12 880 GLU B N 1
ATOM 13727 C CA . GLU B 1 880 ? -18.391 42.062 20.234 1 92.12 880 GLU B CA 1
ATOM 13728 C C . GLU B 1 880 ? -17.5 40.906 19.766 1 92.12 880 GLU B C 1
ATOM 13730 O O . GLU B 1 880 ? -16.281 41.062 19.656 1 92.12 880 GLU B O 1
ATOM 13735 N N . ILE B 1 881 ? -18.078 39.781 19.547 1 95.19 881 ILE B N 1
ATOM 13736 C CA . ILE B 1 881 ? -17.359 38.594 19.031 1 95.19 881 ILE B CA 1
ATOM 13737 C C . ILE B 1 881 ? -16.734 38.938 17.672 1 95.19 881 ILE B C 1
ATOM 13739 O O . ILE B 1 881 ? -15.57 38.625 17.422 1 95.19 881 ILE B O 1
ATOM 13743 N N . LEU B 1 882 ? -17.5 39.594 16.781 1 93 882 LEU B N 1
ATOM 13744 C CA . LEU B 1 882 ? -17.031 39.938 15.453 1 93 882 LEU B CA 1
ATOM 13745 C C . LEU B 1 882 ? -15.875 40.938 15.539 1 93 882 LEU B C 1
ATOM 13747 O O . LEU B 1 882 ? -14.93 40.875 14.758 1 93 882 LEU B O 1
ATOM 13751 N N . ALA B 1 883 ? -16 41.781 16.516 1 89.06 883 ALA B N 1
ATOM 13752 C CA . ALA B 1 883 ? -14.922 42.75 16.719 1 89.06 883 ALA B CA 1
ATOM 13753 C C . ALA B 1 883 ? -13.656 42.062 17.219 1 89.06 883 ALA B C 1
ATOM 13755 O O . ALA B 1 883 ? -12.547 42.469 16.875 1 89.06 883 ALA B O 1
ATOM 13756 N N . THR B 1 884 ? -13.836 41.094 18.016 1 90.88 884 THR B N 1
ATOM 13757 C CA . THR B 1 884 ? -12.711 40.375 18.578 1 90.88 884 THR B CA 1
ATOM 13758 C C . THR B 1 884 ? -12 39.562 17.484 1 90.88 884 THR B C 1
ATOM 13760 O O . THR B 1 884 ? -10.773 39.469 17.484 1 90.88 884 THR B O 1
ATOM 13763 N N . ILE B 1 885 ? -12.734 39 16.562 1 91.81 885 ILE B N 1
ATOM 13764 C CA . ILE B 1 885 ? -12.188 38.125 15.539 1 91.81 885 ILE B CA 1
ATOM 13765 C C . ILE B 1 885 ? -11.594 38.938 14.406 1 91.81 885 ILE B C 1
ATOM 13767 O O . ILE B 1 885 ? -10.719 38.469 13.672 1 91.81 885 ILE B O 1
ATOM 13771 N N . ALA B 1 886 ? -12.039 40.188 14.289 1 82.69 886 ALA B N 1
ATOM 13772 C CA . ALA B 1 886 ? -11.617 41.062 13.18 1 82.69 886 ALA B CA 1
ATOM 13773 C C . ALA B 1 886 ? -10.133 41.375 13.273 1 82.69 886 ALA B C 1
ATOM 13775 O O . ALA B 1 886 ? -9.641 41.781 14.328 1 82.69 886 ALA B O 1
ATOM 13776 N N . ILE B 1 887 ? -9.406 40.844 12.359 1 76.88 887 ILE B N 1
ATOM 13777 C CA . ILE B 1 887 ? -7.98 41.125 12.266 1 76.88 887 ILE B CA 1
ATOM 13778 C C . ILE B 1 887 ? -7.738 42.25 11.25 1 76.88 887 ILE B C 1
ATOM 13780 O O . ILE B 1 887 ? -8.297 42.219 10.148 1 76.88 887 ILE B O 1
ATOM 13784 N N . ALA B 1 888 ? -7.262 43.438 11.742 1 56.84 888 ALA B N 1
ATOM 13785 C CA . ALA B 1 888 ? -6.98 44.562 10.859 1 56.84 888 ALA B CA 1
ATOM 13786 C C . ALA B 1 888 ? -6.086 44.156 9.695 1 56.84 888 ALA B C 1
ATOM 13788 O O . ALA B 1 888 ? -5.164 43.344 9.867 1 56.84 888 ALA B O 1
ATOM 13789 N N . GLN B 1 889 ? -6.613 44.188 8.469 1 51.88 889 GLN B N 1
ATOM 13790 C CA . GLN B 1 889 ? -5.852 43.938 7.25 1 51.88 889 GLN B CA 1
ATOM 13791 C C . GLN B 1 889 ? -4.516 44.656 7.277 1 51.88 889 GLN B C 1
ATOM 13793 O O . GLN B 1 889 ? -4.453 45.844 7.66 1 51.88 889 GLN B O 1
ATOM 13798 N N . PRO B 1 890 ? -3.453 44.031 7.289 1 46.97 890 PRO B N 1
ATOM 13799 C CA . PRO B 1 890 ? -2.201 44.812 7.199 1 46.97 890 PRO B CA 1
ATOM 13800 C C . PRO B 1 890 ? -2.195 45.781 6.043 1 46.97 890 PRO B C 1
ATOM 13802 O O . PRO B 1 890 ? -2.883 45.594 5.039 1 46.97 890 PRO B O 1
ATOM 13805 N N . THR B 1 891 ? -1.805 47 6.32 1 37.44 891 THR B N 1
ATOM 13806 C CA . THR B 1 891 ? -1.41 47.906 5.23 1 37.44 891 THR B CA 1
ATOM 13807 C C . THR B 1 891 ? -0.463 47.188 4.27 1 37.44 891 THR B C 1
ATOM 13809 O O . THR B 1 891 ? 0.483 46.531 4.699 1 37.44 891 THR B O 1
ATOM 13812 N N . PRO B 1 892 ? -0.976 46.906 3.055 1 38.56 892 PRO B N 1
ATOM 13813 C CA . PRO B 1 892 ? -0.125 46.25 2.061 1 38.56 892 PRO B CA 1
ATOM 13814 C C . PRO B 1 892 ? 1.345 46.656 2.189 1 38.56 892 PRO B C 1
ATOM 13816 O O . PRO B 1 892 ? 1.66 47.844 2.342 1 38.56 892 PRO B O 1
ATOM 13819 N N . ILE B 1 893 ? 2.104 45.938 2.711 1 32.91 893 ILE B N 1
ATOM 13820 C CA . ILE B 1 893 ? 3.523 46.25 2.6 1 32.91 893 ILE B CA 1
ATOM 13821 C C . ILE B 1 893 ? 3.885 46.5 1.137 1 32.91 893 ILE B C 1
ATOM 13823 O O . ILE B 1 893 ? 3.709 45.625 0.293 1 32.91 893 ILE B O 1
ATOM 13827 N N . THR B 1 894 ? 3.768 47.719 0.645 1 28.39 894 THR B N 1
ATOM 13828 C CA . THR B 1 894 ? 4.402 48.094 -0.615 1 28.39 894 THR B CA 1
ATOM 13829 C C . THR B 1 894 ? 5.809 47.531 -0.706 1 28.39 894 THR B C 1
ATOM 13831 O O . THR B 1 894 ? 6.656 47.781 0.147 1 28.39 894 THR B O 1
ATOM 13834 N N . ALA B 1 895 ? 5.762 46.375 -1.333 1 30.8 895 ALA B N 1
ATOM 13835 C CA . ALA B 1 895 ? 7.102 46.156 -1.871 1 30.8 895 ALA B CA 1
ATOM 13836 C C . ALA B 1 895 ? 7.477 47.25 -2.871 1 30.8 895 ALA B C 1
ATOM 13838 O O . ALA B 1 895 ? 6.672 47.625 -3.732 1 30.8 895 ALA B O 1
#

Organism: NCBI:txid1064539

pLDDT: mean 83.19, std 16.08, range [26.88, 98.69]

Radius of gyration: 38.31 Å; Cα contacts (8 Å, |Δi|>4): 2678; chains: 2; bounding box: 99×107×98 Å

Sequence (1790 aa):
MSEFAKDLVGAARRVAEGSGQARRWVEEVRASAVSVANEAHGLRAATRRSENLARKLIGAAGRRNCVGVFGPSQAGKSYLVSALARSRSSSLTADFGRERRDFLTEINPPGDRESTGLVTRFTVHRDGPVDPDHPVELRLLSETDLVKILANSFLSDFDPNNMTVKLPDEAEIRQVLATAEAEAAGTPAAHLDEIALYDLGEYFQRNFAARIRALDNTDYWEGVIRHAARLTLAGRARLFAMLWGNLGAFTDLFLTLAGALERLSHAPDARAALTALVPRETSIIDVEVLKRGLGTPEDARDLVSVRPLAGGTPGIPVALPRATLTALVAELKIVMADTPWPFFQHTDLLDFPGARSRLKLPCLPSDDGEKTAQVRELLLRGKIAYLFQRFTEERELTAMLLCMPPSTAEVKDLAPMVRGWIDVTHGATPEARARARTALFLMLTKFDLEFVEKGGETAESRRGKWDRRLGASFLELYGKDGWPENWDGKPFANTLFLRNPGMKQLHLMDYVDQQRLVEAGPSAAQADVIAEYRAAFENSPLCARHVADRGIVWDAAFKPNDGGVTFLVERLNAVLDPALKEAQIRQRLQEEAAHLEASLKRFYHADDDASRREREQALNATRVRLNQAMKPTDYTLFGHLLERLQVREATAREIFLNAAALKLDRLAPAPAEVPPPVPDDDPWGAPAAAPAEAPPAARRPPPDRPAVFAEQVMNHWTEHLRALSQDAGLLARLGLPAAALDDLVQEVIVGAHRRGLGDAIAEGVRAQVQAAHTRWDDVVDRAVGIAMMRLNDYVACLGFAELDEAARPGFPEAPQPRARAIFTPPPVPAGLPPLDGRRLPMERDRFIDWGVAFRQLGLDNVSFAGGREIGEAHNRALGEILATIAIAQPTPITAMSEFAKDLVGAARRVAEGSGQARRWVEEVRASAVSVANEAHGLRAATRRSENLARKLIGAAGRRNCVGVFGPSQAGKSYLVSALARSRSSSLTADFGRERRDFLTEINPPGDRESTGLVTRFTVHRDGPVDPDHPVELRLLSETDLVKILANSFLSDFDPNNMTVKLPDEAEIRQVLATAEAEAAGTPAAHLDEIALYDLGEYFQRNFAARIRALDNTDYWEGVIRHAARLTLAGRARLFAMLWGNLGAFTDLFLTLAGALERLSHAPDARAALTALVPRETSIIDVEVLKRGLGTPEDARDLVSVRPLAGGTPGIPVALPRATLTALVAELKIVMADTPWPFFQHTDLLDFPGARSRLKLPCLPSDDGEKTAQVRELLLRGKIAYLFQRFTEERELTAMLLCMPPSTAEVKDLAPMVRGWIDVTHGATPEARARARTALFLMLTKFDLEFVEKGGETAESRRGKWDRRLGASFLELYGKDGWPENWDGKPFANTLFLRNPGMKQLHLMDYVDQQRLVEAGPSAAQADVIAEYRAAFENSPLCARHVADRGIVWDAAFKPNDGGVTFLVERLNAVLDPALKEAQIRQRLQEEAAHLEASLKRFYHADDDASRREREQALNATRVRLNQAMKPTDYTLFGHLLERLQVREATAREIFLNAAALKLDRLAPAPAEVPPPVPDDDPWGAPAAAPAEAPPAARRPPPDRPAVFAEQVMNHWTEHLRALSQDAGLLARLGLPAAALDDLVQEVIVGAHRRGLGDAIAEGVRAQVQAAHTRWDDVVDRAVGIAMMRLNDYVACLGFAELDEAARPGFPEAPQPRARAIFTPPPVPAGLPPLDGRRLPMERDRFIDWGVAFRQLGLDNVSFAGGREIGEAHNRALGEILATIAIAQPTPITA